Protein AF-0000000078796880 (afdb_homodimer)

Radius of gyration: 39.14 Å; Cα contacts (8 Å, |Δi|>4): 6071; chains: 2; bounding box: 104×127×89 Å

Sequence (2086 aa):
MKKALSIFLILIGFQVMAQDLYEASNPMKYRNIGPFRGGRSVAVSGVLGDPLTYYMGKTGGGVWKTSDAGQCWENISDGFFTTGSVGAIAVSESHPRIVFVGMGEHAPRGVMTSYGDGVYKSTDAGKTWRKMGLEKTQHISRIIIHPDNPDIVYVAAQGALHGPNEERGIYKSTDGGETWERVLFVNTLTGASELSMDMNFPDVLYAAMWEHQRLPWKVISGGDGSGLYKSTDGGETWQKLENGLPKEMGKMAIAVSRANSEKVYALIESDSDKGMGGLFVSENGGNSWSKVSGDNRLVQRAWYYIEVFPDPNAENTVYVLSAPALRSIDGGKTWEVLPYAHGDYHDMWINPKNSKNLVIADDGGAAISFDFAQNWSRQDNMPTAQMYRINTDNQFPYRIYGGQQDNTSLVINSLALGRGGITQEHWNYSAGGESAFLAFDPDNPRYVLGGSYLGTIEVLDSKSQASTNIMIAPIQYLGRDASDMRYRFNWNAPIIWSQHEPGTFYHAAQYVLRTRDMGNSWEVVSPDLSRDEKEKQGKGGGPYTNEAVGAENYGTIAYLIESPHEKGVLWAGSDDGLVHLTRDGGATWANVTPKGMPETLVNAIEVSPHDPATAYIATTRYKFNDYTPAIYKTKDYGRTWTNISKGIPYGAFTRVVREDNEVKGLLYAGTETGLYLSRNEGESWESFQLNMPITPITDLKIAHNDLVVATAGRSYWILDDLNVVREMKTKVDKPHVYNPDDAIIGHWYSAMNGSNPTGTDLFEGVNPANGVVIYYHLPDNMEEGLELSLEIKDAQGNVVRSFSSKANQEFISYDGGPSPEPVLSLRKGLNRFVWDMRYPTMPGIPTAFIEGSYRGHKVVPGTYTLHLKSSLGESEAKAKVLENPLFEISIEQYQVYHEFMQVMETELIQMHNMVNALMDYQNQLKAFLDRIQSDNSRKPLYEEGQKLLLAMQSWDEDMVQRKSKAYDDVENFPNKFTANYLFLINQTESQIPRVNQGSRKRFAELSQQWAVLKTEGNRLMNTAIPAYNRVLQEAGIGLLFVKMKKALSIFLILIGFQVMAQDLYEASNPMKYRNIGPFRGGRSVAVSGVLGDPLTYYMGKTGGGVWKTSDAGQCWENISDGFFTTGSVGAIAVSESHPRIVFVGMGEHAPRGVMTSYGDGVYKSTDAGKTWRKMGLEKTQHISRIIIHPDNPDIVYVAAQGALHGPNEERGIYKSTDGGETWERVLFVNTLTGASELSMDMNFPDVLYAAMWEHQRLPWKVISGGDGSGLYKSTDGGETWQKLENGLPKEMGKMAIAVSRANSEKVYALIESDSDKGMGGLFVSENGGNSWSKVSGDNRLVQRAWYYIEVFPDPNAENTVYVLSAPALRSIDGGKTWEVLPYAHGDYHDMWINPKNSKNLVIADDGGAAISFDFAQNWSRQDNMPTAQMYRINTDNQFPYRIYGGQQDNTSLVINSLALGRGGITQEHWNYSAGGESAFLAFDPDNPRYVLGGSYLGTIEVLDSKSQASTNIMIAPIQYLGRDASDMRYRFNWNAPIIWSQHEPGTFYHAAQYVLRTRDMGNSWEVVSPDLSRDEKEKQGKGGGPYTNEAVGAENYGTIAYLIESPHEKGVLWAGSDDGLVHLTRDGGATWANVTPKGMPETLVNAIEVSPHDPATAYIATTRYKFNDYTPAIYKTKDYGRTWTNISKGIPYGAFTRVVREDNEVKGLLYAGTETGLYLSRNEGESWESFQLNMPITPITDLKIAHNDLVVATAGRSYWILDDLNVVREMKTKVDKPHVYNPDDAIIGHWYSAMNGSNPTGTDLFEGVNPANGVVIYYHLPDNMEEGLELSLEIKDAQGNVVRSFSSKANQEFISYDGGPSPEPVLSLRKGLNRFVWDMRYPTMPGIPTAFIEGSYRGHKVVPGTYTLHLKSSLGESEAKAKVLENPLFEISIEQYQVYHEFMQVMETELIQMHNMVNALMDYQNQLKAFLDRIQSDNSRKPLYEEGQKLLLAMQSWDEDMVQRKSKAYDDVENFPNKFTANYLFLINQTESQIPRVNQGSRKRFAELSQQWAVLKTEGNRLMNTAIPAYNRVLQEAGIGLLFVK

Foldseek 3Di:
DVVVVVVVVVVVVVVVVVVVVVLQPDQFDWFFFFQLFFFFWQEKEDAFPQLQWMWTFFAQAAIWIGRGNQPFIDHLCFPPAQARGWAYKDAANQQRQKIKTAGWHLLDDLPRGFWGQGMWIGNGNRNHIDGLDLGQLRHWHYKDAQRNQRQWIKTWGAGAAQDFDFSAAIWIGNGNSNDIDHLDDQGRQKHWNEKEAQNVQRQKIKTWIWRWHAFLQATEFWDPSTFMWIGNGNSNDIDTFDAAADPTWGGKYKYAANQANQKIKMFTFGFVVVLRTAIWIGNGNRNHIHHQDSPCQQCQPPSRFHDKAAQNNASQWIWGAGQFIWIGNHNRNDIDTADDQQGAWNDKYAHNVARQWIWTTGRRIIWIGNGNRNDTHHSSFHRWWFWFEWDWADDVQIWIWTATASFATKIFGLFDFDEDGGYPVGMDGDWEHRLWDWEAHSHDRQWIWIYAAPQWIWTARNVVRDIDTQGQDPDDFAPHFQLPDPFQAARNWDKYDDPVDPQKIWTWTLFIWIDNPRRNHIDTQADRQFPSDVVSGGFRYDDRHTDTRRSSRASIFQDKDAQPPAPLWMWTWGQQQWIWITRHNRNDIDTLGAPPTHGWGFQDKEQQLVARQKIKTWTADVSNVFQDAWMWITNGNRNHIDTQQAAQDRNFHWAYKYADNPQPLWMWTWTQFAIWIDNHNRNYIDGPHNLPGGGGWNYWDQDPNKIWTGTRTRGIIIRRWCQCVNVPDPFDQAKEKTATDAAEQGGYDFQSQDFRRSSYDRGRTTRHHQATKIKMAGGPPDDPPWKKKKFKAAPVGHTQDMAIQDWDPPDDDAAQFADTDDHFDDDHTMTIHGDNQFGQFAGDAPPAHFDAGRTGAHAQFDKMKIWMDTPSGIYIYIYGYDYDPVFPDDSVQRVVLNVVLVVLNVLLNVLRVLLNQLVLLLVVLVVVLVVCVPPPVCVVLNVLSVVLSVLSVVLNVQRADRVHRDDCVPVVDPGHLSSVSNVLSRVCRDSNHGGDPVSVVVCVVSVVVVVVSVVSSCCSVPPSQVVSQVVCVVVVHHGRDDD/DVVVVVVVVVVVVVVVVVVVVVLQPDQFDWFFFFQLFFFFWQEKDDAFPQLQWMWTWFAQAAIWIGRGQQPFIDHLCFPPAQFRGWAYKDAANQQRQKIKTAGWHLLADLPRGFWGQGMWIGNGNRNHIDGLDLGQLRHWHYKDAQRNQRQWIKTWGAGAAQDFDFSAAIWIGNGNSNDIDHLDDQGRQKHWNEKEAQNVQRQKIKTWIWRWHAFLQATEFWDPSTFMWIGNGNSNDIDTFDAAADPTWGGKYKYAANQAQQKIKMFTFFAVVVLRTAIWIGNGNRNHIHHQDSPCQQCQPPSRFHDKAAQNNQRQWIWGAGQFIWIGNHNRNDIDTADDQQGAWNDKDAHNVARQWIWTTGRRIIWIGNGNRNDTHHSSFHRWWFWFEWDWADDVQIWIWTATPSFATKIFGLFDFDEDGGYPVGMDGDWEHRLWDWEAHSHDRQWIWIYAAPQWIWTARNVVRDIDTQGQDPDDFAPHFQLPDPFQAARNWDKYDDPVQPQKIWTWTLFIWIDNPRRNHIDTQADRQFPSDVVSGGFRYDDRHTDTRRSSRASIFQDKDAQPPAPLWMWTWGQQQWIWITRHNRNDIDTLGAPPGHGWGFQDKEQQLVARQKIKTWTADVSNVFQDAWMWITNGNRNHIDTQQPAQDRNFHWAYKYADNPQPLWMWTWTQFAIWIDNHNRNYIDGPHNLPGGGGWNYWDQDPNKIWTGTRTRGIIIRRWCQCVNVPDPFDQAKEKTATDAAEQGGYDFQQQDFRRSSYDRGRTTRHHQATKIKMAGGPPDDPPWKKKKFKAAPVGHTQDMAIQDWDPPDDDAAQFADGDDHFDDDHTMTIHGDNQFGQFAGDAPPAHFDAGRTGAHAQFDKMKIWMDTPSGIYIYIYGYDYDPVFPDDSVQRVVLCVVLVVLSVLLNVLRVLLNQLVLLLVVLVVVLVVCVPPPVCVVLSVLSVVLSVLSVVLNVQRADRVHRHDCVPVVDPGHLSSVSNVLSRVCRDSNHGGDPVSVVVCVVSVVVVVVSVVSSCCSVPPSQVVSQVVCVVVVHHGRDDD

InterPro domains:
  IPR015943 WD40/YVTN repeat-like-containing domain superfamily [G3DSA:2.130.10.10] (25-249)
  IPR015943 WD40/YVTN repeat-like-containing domain superfamily [G3DSA:2.130.10.10] (252-424)
  IPR015943 WD40/YVTN repeat-like-containing domain superfamily [G3DSA:2.130.10.10] (491-597)
  IPR015943 WD40/YVTN repeat-like-containing domain superfamily [G3DSA:2.130.10.10] (598-701)
  IPR031778 Sortilin, N-terminal [PF15902] (119-245)
  IPR036278 Sialidase superfamily [SSF50939] (25-132)
  IPR036278 Sialidase superfamily [SSF50939] (113-403)
  IPR052025 Xyloglucan-specific glycosyl hydrolase [PTHR43739] (39-242)

Secondary structure (DSSP, 8-state):
-HHHHHHHHHHHHHHHHHHHHHHHH-S---EEEE------EEEEEEETTEEEEEEEEETTTEEEEESSTTS--EE--TTT-S---EEEEEE-SS-TT-EEEEES-SS--SSS------EEEESSTTSS-EEEE-GGG--EEEEEE-SS-TT-EEEEE---SSS--S--EEEEESSTTSS-EEEE--BTTEEEEEEEE-TTSTT-EEEEEEEEEE-SS-EEE--TT-EEEEESSTTSS-EEE-TTS-SS--SEEEEE-SS-TT-EEEEE---TTTT--EEEEESSTTSS-EEEE--GGGTTTTTT--EEEE-TT-TT-EEEESSSEEEESSSSSS-EEPPPSSS---EEEE-TT-TT-EEEEETTEEEEESSTTSS---SSS----BB---EE-SSSS-EEEEEBTTS-EEEEESS--SSSSB-GGGEEE-SS-TT--EE--TT-TTEEEEE-GGG-EEEEETTTTEEEE--SS----TT--GGG-SS---TT--EEE-SSSTT-EEEESSSEEEESSTTSS-EE-S---S---GGGSS-SEEESS---SSTT--S-EEEEEE-SSSTT-EEEEETTS-EEEESSTTS--EE-PPTTPPS-EEEEEEE-SS-TT-EEEEEEEGGGTEEEEEEEEESSTTSS-EE--TTSPTT--EEEEEE-SSSTT-EEEEETTEEEEESSTTS--EE--TT--S--EEEEEEETTEEEEEEBSS-EEEE--HHHHHH--S--SS-EEPPPPPEE------GGGSSS--S--SSSBPPPPSSEEEEEEE-TTPPTT---EEEEE-TTS-EEEEEESS--TT----TTSPPPPPB----SEEEEEEE-SBPPPPP--TT----S--PPPBPPSEEEEEEEEETTEEEEEEEEEEPPTT----HHHHHHHHHHHHHHHHHHHHHHHHHHHHHHHHHHHHHHHHHHTT-GGGHHHHHHHHHHHHHHHHHHHHH--TT--STTHHHHS---HHHHHHHHHHHH--SS----HHHHHHHHHHHHHHHHHHHHHHHIIIIIHHHHHHHHHHTT-PPP---/-HHHHHHHHHHHHHHHHHHHHHHHH-S---EEEE------EEEEEEETTEEEEEEEEETTTEEEEESSTTS--EE--TTT-S---EEEEEE-SS-TT-EEEEES-SS--SSS------EEEESSTTSS-EEEE-GGG--EEEEEE-SS-TT-EEEEE---SSS--S--EEEEESSTTSS-EEEE---TTEEEEEEEE-TTSTT-EEEEEEEEEE-SS-EEE--TT-EEEEESSTTSS-EEE-TTS-SS--SEEEEE-SS-TT-EEEEE---TTTT--EEEEESSTTSS-EEEE--GGGTTTTTT--EEEE-TT-TT-EEEESSSEEEESSTTSS-EEPPPSSS---EEEE-TT-TT-EEEEETTEEEEESSTTSS---SSS----BB---EE-SSSS-EEEEEBTTS-EEEEESS--SSSSB-GGGEEE-SS-TT--EE--TT-TTEEEEE-GGG-EEEEETTTTEEEE--SS----TT--GGG-SS---TT--EEE-SSSTT-EEEESSSEEEESSTTSS-EE-S---S---GGGSS-SEEESS---SSTT--S-EEEEEE-SSSTT-EEEEETTS-EEEESSTTS--EE-PPTTPPS-EEEEEEE-SS-TT-EEEEEEEGGGTEEEEEEEEESSTTSS-EE--TTSPTT--EEEEEE-SSSTT-EEEEETTEEEEESSTTS--EE--TT--S--EEEEEEETTEEEEEEBSS-EEEE--HHHHHH--S--SS-EEPPPPPEE------GGGSSS--S--SSSBPPPPSSEEEEEEE-TTPPTT---EEEEE-TTS-EEEEEESS--TT----TTSPPPPPB----SEEEEEEE-SBPPPPP--TT----S--PPPBPPSEEEEEEEEETTEEEEEEEEEEPPTT----HHHHHHHHHHHHHHHHHHHHHHHHHHHHHHHHHHHHHHHHHHTT-GGGHHHHHHHHHHHHHHHHHHHHH--TT--STTHHHHS---HHHHHHHHHHHH--SS----HHHHHHHHHHHHHHHHHHHHHHHIIIIIHHHHHHHHHHTTPPPP---

Structure (mmCIF, N/CA/C/O backbone):
data_AF-0000000078796880-model_v1
#
loop_
_entity.id
_entity.type
_entity.pdbx_description
1 polymer 'Plant photosystem II stability/assembly factor-like protein'
#
loop_
_atom_site.group_PDB
_atom_site.id
_atom_site.type_symbol
_atom_site.label_atom_id
_atom_site.label_alt_id
_atom_site.label_comp_id
_atom_site.label_asym_id
_atom_site.label_entity_id
_atom_site.label_seq_id
_atom_site.pdbx_PDB_ins_code
_atom_site.Cartn_x
_atom_site.Cartn_y
_atom_site.Cartn_z
_atom_site.occupancy
_atom_site.B_iso_or_equiv
_atom_site.auth_seq_id
_atom_site.auth_comp_id
_atom_site.auth_asym_id
_atom_site.auth_atom_id
_atom_site.pdbx_PDB_model_num
ATOM 1 N N . MET A 1 1 ? -55.125 -8.773 -27.938 1 25.69 1 MET A N 1
ATOM 2 C CA . MET A 1 1 ? -54.406 -9.656 -27 1 25.69 1 MET A CA 1
ATOM 3 C C . MET A 1 1 ? -53 -9.18 -26.766 1 25.69 1 MET A C 1
ATOM 5 O O . MET A 1 1 ? -52.281 -9.758 -25.938 1 25.69 1 MET A O 1
ATOM 9 N N . LYS A 1 2 ? -52.438 -8.484 -27.781 1 35.91 2 LYS A N 1
ATOM 10 C CA . LYS A 1 2 ? -51.094 -7.883 -27.844 1 35.91 2 LYS A CA 1
ATOM 11 C C . LYS A 1 2 ? -50.938 -6.785 -26.797 1 35.91 2 LYS A C 1
ATOM 13 O O . LYS A 1 2 ? -49.844 -6.551 -26.312 1 35.91 2 LYS A O 1
ATOM 18 N N . LYS A 1 3 ? -52.062 -6.074 -26.734 1 40.22 3 LYS A N 1
ATOM 19 C CA . LYS A 1 3 ? -51.969 -4.934 -25.844 1 40.22 3 LYS A CA 1
ATOM 20 C C . LYS A 1 3 ? -51.812 -5.387 -24.391 1 40.22 3 LYS A C 1
ATOM 22 O O . LYS A 1 3 ? -51.219 -4.672 -23.578 1 40.22 3 LYS A O 1
ATOM 27 N N . ALA A 1 4 ? -52.5 -6.531 -24.172 1 41.84 4 ALA A N 1
ATOM 28 C CA . ALA A 1 4 ? -52.469 -6.934 -22.781 1 41.84 4 ALA A CA 1
ATOM 29 C C . ALA A 1 4 ? -51.094 -7.5 -22.391 1 41.84 4 ALA A C 1
ATOM 31 O O . ALA A 1 4 ? -50.656 -7.332 -21.25 1 41.84 4 ALA A O 1
ATOM 32 N N . LEU A 1 5 ? -50.469 -8.078 -23.438 1 43.34 5 LEU A N 1
ATOM 33 C CA . LEU A 1 5 ? -49.188 -8.68 -23.094 1 43.34 5 LEU A CA 1
ATOM 34 C C . LEU A 1 5 ? -48.156 -7.609 -22.859 1 43.34 5 LEU A C 1
ATOM 36 O O . LEU A 1 5 ? -47.281 -7.762 -21.984 1 43.34 5 LEU A O 1
ATOM 40 N N . SER A 1 6 ? -48.312 -6.48 -23.594 1 45.31 6 SER A N 1
ATOM 41 C CA . SER A 1 6 ? -47.312 -5.453 -23.422 1 45.31 6 SER A CA 1
ATOM 42 C C . SER A 1 6 ? -47.438 -4.777 -22.062 1 45.31 6 SER A C 1
ATOM 44 O O . SER A 1 6 ? -46.406 -4.383 -21.469 1 45.31 6 SER A O 1
ATOM 46 N N . ILE A 1 7 ? -48.719 -4.742 -21.625 1 45.91 7 ILE A N 1
ATOM 47 C CA . ILE A 1 7 ? -48.906 -4.078 -20.328 1 45.91 7 ILE A CA 1
ATOM 48 C C . ILE A 1 7 ? -48.344 -4.957 -19.219 1 45.91 7 ILE A C 1
ATOM 50 O O . ILE A 1 7 ? -47.75 -4.457 -18.266 1 45.91 7 ILE A O 1
ATOM 54 N N . PHE A 1 8 ? -48.438 -6.293 -19.438 1 42.72 8 PHE A N 1
ATOM 55 C CA . PHE A 1 8 ? -47.969 -7.172 -18.375 1 42.72 8 PHE A CA 1
ATOM 56 C C . PHE A 1 8 ? -46.438 -7.145 -18.297 1 42.72 8 PHE A C 1
ATOM 58 O O . PHE A 1 8 ? -45.844 -7.191 -17.219 1 42.72 8 PHE A O 1
ATOM 65 N N . LEU A 1 9 ? -45.75 -7.035 -19.438 1 42.09 9 LEU A N 1
ATOM 66 C CA . LEU A 1 9 ? -44.312 -6.984 -19.406 1 42.09 9 LEU A CA 1
ATOM 67 C C . LEU A 1 9 ? -43.812 -5.672 -18.812 1 42.09 9 LEU A C 1
ATOM 69 O O . LEU A 1 9 ? -42.781 -5.637 -18.156 1 42.09 9 LEU A O 1
ATOM 73 N N . ILE A 1 10 ? -44.594 -4.629 -18.984 1 43.53 10 ILE A N 1
ATOM 74 C CA . ILE A 1 10 ? -44.219 -3.354 -18.391 1 43.53 10 ILE A CA 1
ATOM 75 C C . ILE A 1 10 ? -44.344 -3.432 -16.875 1 43.53 10 ILE A C 1
ATOM 77 O O . ILE A 1 10 ? -43.531 -2.852 -16.141 1 43.53 10 ILE A O 1
ATOM 81 N N . LEU A 1 11 ? -45.281 -4.25 -16.422 1 41.12 11 LEU A N 1
ATOM 82 C CA . LEU A 1 11 ? -45.5 -4.32 -14.977 1 41.12 11 LEU A CA 1
ATOM 83 C C . LEU A 1 11 ? -44.406 -5.141 -14.312 1 41.12 11 LEU A C 1
ATOM 85 O O . LEU A 1 11 ? -44 -4.852 -13.18 1 41.12 11 LEU A O 1
ATOM 89 N N . ILE A 1 12 ? -43.875 -6.188 -14.969 1 41.53 12 ILE A N 1
ATOM 90 C CA . ILE A 1 12 ? -42.781 -6.953 -14.375 1 41.53 12 ILE A CA 1
ATOM 91 C C . ILE A 1 12 ? -41.5 -6.121 -14.375 1 41.53 12 ILE A C 1
ATOM 93 O O . ILE A 1 12 ? -40.688 -6.207 -13.445 1 41.53 12 ILE A O 1
ATOM 97 N N . GLY A 1 13 ? -41.281 -5.336 -15.367 1 39.19 13 GLY A N 1
ATOM 98 C CA . GLY A 1 13 ? -40.125 -4.457 -15.383 1 39.19 13 GLY A CA 1
ATOM 99 C C . GLY A 1 13 ? -40.094 -3.48 -14.227 1 39.19 13 GLY A C 1
ATOM 100 O O . GLY A 1 13 ? -39.031 -3.195 -13.672 1 39.19 13 GLY A O 1
ATOM 101 N N . PHE A 1 14 ? -41.25 -2.945 -13.93 1 41.09 14 PHE A N 1
ATOM 102 C CA . PHE A 1 14 ? -41.375 -1.998 -12.828 1 41.09 14 PHE A CA 1
ATOM 103 C C . PHE A 1 14 ? -41.125 -2.695 -11.492 1 41.09 14 PHE A C 1
ATOM 105 O O . PHE A 1 14 ? -40.656 -2.072 -10.531 1 41.09 14 PHE A O 1
ATOM 112 N N . GLN A 1 15 ? -41.406 -3.918 -11.367 1 38.03 15 GLN A N 1
ATOM 113 C CA . GLN A 1 15 ? -41.188 -4.594 -10.094 1 38.03 15 GLN A CA 1
ATOM 114 C C . GLN A 1 15 ? -39.719 -4.805 -9.836 1 38.03 15 GLN A C 1
ATOM 116 O O . GLN A 1 15 ? -39.25 -4.707 -8.695 1 38.03 15 GLN A O 1
ATOM 121 N N . VAL A 1 16 ? -38.969 -5.156 -10.828 1 42.47 16 VAL A N 1
ATOM 122 C CA . VAL A 1 16 ? -37.531 -5.359 -10.648 1 42.47 16 VAL A CA 1
ATOM 123 C C . VAL A 1 16 ? -36.844 -4.031 -10.312 1 42.47 16 VAL A C 1
ATOM 125 O O . VAL A 1 16 ? -36 -3.971 -9.422 1 42.47 16 VAL A O 1
ATOM 128 N N . MET A 1 17 ? -37.25 -2.977 -10.984 1 41.41 17 MET A N 1
ATOM 129 C CA . MET A 1 17 ? -36.688 -1.668 -10.656 1 41.41 17 MET A CA 1
ATOM 130 C C . MET A 1 17 ? -37.094 -1.245 -9.242 1 41.41 17 MET A C 1
ATOM 132 O O . MET A 1 17 ? -36.344 -0.549 -8.562 1 41.41 17 MET A O 1
ATOM 136 N N . ALA A 1 18 ? -38.312 -1.501 -8.867 1 39.09 18 ALA A N 1
ATOM 137 C CA . ALA A 1 18 ? -38.781 -1.118 -7.539 1 39.09 18 ALA A CA 1
ATOM 138 C C . ALA A 1 18 ? -38.031 -1.861 -6.445 1 39.09 18 ALA A C 1
ATOM 140 O O . ALA A 1 18 ? -37.719 -1.294 -5.391 1 39.09 18 ALA A O 1
ATOM 141 N N . GLN A 1 19 ? -37.781 -3.074 -6.617 1 43.72 19 GLN A N 1
ATOM 142 C CA . GLN A 1 19 ? -37 -3.838 -5.637 1 43.72 19 GLN A CA 1
ATOM 143 C C . GLN A 1 19 ? -35.594 -3.293 -5.496 1 43.72 19 GLN A C 1
ATOM 145 O O . GLN A 1 19 ? -35.062 -3.197 -4.387 1 43.72 19 GLN A O 1
ATOM 150 N N . ASP A 1 20 ? -34.969 -2.906 -6.613 1 47.41 20 ASP A N 1
ATOM 151 C CA . ASP A 1 20 ? -33.625 -2.377 -6.613 1 47.41 20 ASP A CA 1
ATOM 152 C C . ASP A 1 20 ? -33.562 -1.027 -5.902 1 47.41 20 ASP A C 1
ATOM 154 O O . ASP A 1 20 ? -32.625 -0.765 -5.145 1 47.41 20 ASP A O 1
ATOM 158 N N . LEU A 1 21 ? -34.594 -0.182 -6.223 1 41.44 21 LEU A N 1
ATOM 159 C CA . LEU A 1 21 ? -34.656 1.116 -5.562 1 41.44 21 LEU A CA 1
ATOM 160 C C . LEU A 1 21 ? -34.906 0.952 -4.066 1 41.44 21 LEU A C 1
ATOM 162 O O . LEU A 1 21 ? -34.344 1.696 -3.254 1 41.44 21 LEU A O 1
ATOM 166 N N . TYR A 1 22 ? -35.844 0.001 -3.686 1 46.03 22 TYR A N 1
ATOM 167 C CA . TYR A 1 22 ? -36.094 -0.254 -2.271 1 46.03 22 TYR A CA 1
ATOM 168 C C . TYR A 1 22 ? -34.812 -0.707 -1.56 1 46.03 22 TYR A C 1
ATOM 170 O O . TYR A 1 22 ? -34.531 -0.255 -0.45 1 46.03 22 TYR A O 1
ATOM 178 N N . GLU A 1 23 ? -34.094 -1.478 -2.289 1 57.62 23 GLU A N 1
ATOM 179 C CA . GLU A 1 23 ? -32.906 -2.002 -1.671 1 57.62 23 GLU A CA 1
ATOM 180 C C . GLU A 1 23 ? -31.828 -0.92 -1.541 1 57.62 23 GLU A C 1
ATOM 182 O O . GLU A 1 23 ? -31.141 -0.834 -0.52 1 57.62 23 GLU A O 1
ATOM 187 N N . ALA A 1 24 ? -31.891 -0.057 -2.496 1 57.84 24 ALA A N 1
ATOM 188 C CA . ALA A 1 24 ? -30.875 0.997 -2.441 1 57.84 24 ALA A CA 1
ATOM 189 C C . ALA A 1 24 ? -31.219 2.023 -1.364 1 57.84 24 ALA A C 1
ATOM 191 O O . ALA A 1 24 ? -30.312 2.625 -0.771 1 57.84 24 ALA A O 1
ATOM 192 N N . SER A 1 25 ? -32.438 2.166 -1.078 1 70.5 25 SER A N 1
ATOM 193 C CA . SER A 1 25 ? -32.844 3.164 -0.094 1 70.5 25 SER A CA 1
ATOM 194 C C . SER A 1 25 ? -32.812 2.596 1.32 1 70.5 25 SER A C 1
ATOM 196 O O . SER A 1 25 ? -32.906 3.34 2.297 1 70.5 25 SER A O 1
ATOM 198 N N . ASN A 1 26 ? -32.531 1.307 1.331 1 85.88 26 ASN A N 1
ATOM 199 C CA . ASN A 1 26 ? -32.375 0.678 2.639 1 85.88 26 ASN A CA 1
ATOM 200 C C . ASN A 1 26 ? -31.109 1.133 3.342 1 85.88 26 ASN A C 1
ATOM 202 O O . ASN A 1 26 ? -30.016 1.048 2.775 1 85.88 26 ASN A O 1
ATOM 206 N N . PRO A 1 27 ? -31.266 1.661 4.508 1 93.88 27 PRO A N 1
ATOM 207 C CA . PRO A 1 27 ? -30.078 2.193 5.18 1 93.88 27 PRO A CA 1
ATOM 208 C C . PRO A 1 27 ? -29.156 1.094 5.691 1 93.88 27 PRO A C 1
ATOM 210 O O . PRO A 1 27 ? -28.031 1.376 6.102 1 93.88 27 PRO A O 1
ATOM 213 N N . MET A 1 28 ? -29.594 -0.136 5.727 1 94.69 28 MET A N 1
ATOM 214 C CA . MET A 1 28 ? -28.734 -1.27 6.047 1 94.69 28 MET A CA 1
ATOM 215 C C . MET A 1 28 ? -27.766 -1.562 4.898 1 94.69 28 MET A C 1
ATOM 217 O O . MET A 1 28 ? -28.203 -1.8 3.77 1 94.69 28 MET A O 1
ATOM 221 N N . LYS A 1 29 ? -26.484 -1.42 5.219 1 96.5 29 LYS A N 1
ATOM 222 C CA . LYS A 1 29 ? -25.5 -1.571 4.164 1 96.5 29 LYS A CA 1
ATOM 223 C C . LYS A 1 29 ? -24.422 -2.592 4.555 1 96.5 29 LYS A C 1
ATOM 225 O O . LYS A 1 29 ? -24 -2.643 5.711 1 96.5 29 LYS A O 1
ATOM 230 N N . TYR A 1 30 ? -24.078 -3.434 3.559 1 97.81 30 TYR A N 1
ATOM 231 C CA . TYR A 1 30 ? -22.797 -4.121 3.646 1 97.81 30 TYR A CA 1
ATOM 232 C C . TYR A 1 30 ? -21.641 -3.145 3.449 1 97.81 30 TYR A C 1
ATOM 234 O O . TYR A 1 30 ? -21.766 -2.156 2.725 1 97.81 30 TYR A O 1
ATOM 242 N N . ARG A 1 31 ? -20.516 -3.35 4.078 1 97.94 31 ARG A N 1
ATOM 243 C CA . ARG A 1 31 ? -19.312 -2.594 3.762 1 97.94 31 ARG A CA 1
ATOM 244 C C . ARG A 1 31 ? -18.25 -3.492 3.129 1 97.94 31 ARG A C 1
ATOM 246 O O . ARG A 1 31 ? -18.062 -4.629 3.559 1 97.94 31 ARG A O 1
ATOM 253 N N . ASN A 1 32 ? -17.578 -2.99 2.088 1 98.5 32 ASN A N 1
ATOM 254 C CA . ASN A 1 32 ? -16.438 -3.672 1.481 1 98.5 32 ASN A CA 1
ATOM 255 C C . ASN A 1 32 ? -15.164 -3.455 2.287 1 98.5 32 ASN A C 1
ATOM 257 O O . ASN A 1 32 ? -14.75 -2.316 2.502 1 98.5 32 ASN A O 1
ATOM 261 N N . ILE A 1 33 ? -14.555 -4.504 2.723 1 98.25 33 ILE A N 1
ATOM 262 C CA . ILE A 1 33 ? -13.383 -4.312 3.566 1 98.25 33 ILE A CA 1
ATOM 263 C C . ILE A 1 33 ? -12.117 -4.621 2.768 1 98.25 33 ILE A C 1
ATOM 265 O O . ILE A 1 33 ? -11 -4.441 3.264 1 98.25 33 ILE A O 1
ATOM 269 N N . GLY A 1 34 ? -12.211 -5.066 1.484 1 97.75 34 GLY A N 1
ATOM 270 C CA . GLY A 1 34 ? -11.078 -5.492 0.67 1 97.75 34 GLY A CA 1
ATOM 271 C C . GLY A 1 34 ? -10.789 -6.977 0.786 1 97.75 34 GLY A C 1
ATOM 272 O O . GLY A 1 34 ? -11.648 -7.758 1.187 1 97.75 34 GLY A O 1
ATOM 273 N N . PRO A 1 35 ? -9.539 -7.379 0.557 1 97.5 35 PRO A N 1
ATOM 274 C CA . PRO A 1 35 ? -8.398 -6.508 0.249 1 97.5 35 PRO A CA 1
ATOM 275 C C . PRO A 1 35 ? -8.539 -5.812 -1.104 1 97.5 35 PRO A C 1
ATOM 277 O O . PRO A 1 35 ? -9.289 -6.273 -1.966 1 97.5 35 PRO A O 1
ATOM 280 N N . PHE A 1 36 ? -7.883 -4.715 -1.306 1 96.56 36 PHE A N 1
ATOM 281 C CA . PHE A 1 36 ? -7.762 -4.047 -2.596 1 96.56 36 PHE A CA 1
ATOM 282 C C . PHE A 1 36 ? -6.59 -4.613 -3.393 1 96.56 36 PHE A C 1
ATOM 284 O O . PHE A 1 36 ? -5.668 -3.881 -3.756 1 96.56 36 PHE A O 1
ATOM 291 N N . ARG A 1 37 ? -6.633 -5.852 -3.619 1 95.69 37 ARG A N 1
ATOM 292 C CA . ARG A 1 37 ? -5.762 -6.68 -4.445 1 95.69 37 ARG A CA 1
ATOM 293 C C . ARG A 1 37 ? -6.531 -7.305 -5.602 1 95.69 37 ARG A C 1
ATOM 295 O O . ARG A 1 37 ? -7.562 -7.945 -5.395 1 95.69 37 ARG A O 1
ATOM 302 N N . GLY A 1 38 ? -6 -7.152 -6.758 1 95.88 38 GLY A N 1
ATOM 303 C CA . GLY A 1 38 ? -6.754 -7.516 -7.949 1 95.88 38 GLY A CA 1
ATOM 304 C C . GLY A 1 38 ? -6.926 -9.016 -8.109 1 95.88 38 GLY A C 1
ATOM 305 O O . GLY A 1 38 ? -6.059 -9.789 -7.707 1 95.88 38 GLY A O 1
ATOM 306 N N . GLY A 1 39 ? -8.07 -9.398 -8.672 1 96.56 39 GLY A N 1
ATOM 307 C CA . GLY A 1 39 ? -8.352 -10.75 -9.117 1 96.56 39 GLY A CA 1
ATOM 308 C C . GLY A 1 39 ? -8.391 -10.891 -10.625 1 96.56 39 GLY A C 1
ATOM 309 O O . GLY A 1 39 ? -8.062 -9.953 -11.352 1 96.56 39 GLY A O 1
ATOM 310 N N . ARG A 1 40 ? -8.812 -11.945 -11.117 1 96.88 40 ARG A N 1
ATOM 311 C CA . ARG A 1 40 ? -8.703 -12.398 -12.508 1 96.88 40 ARG A CA 1
ATOM 312 C C . ARG A 1 40 ? -9.523 -11.508 -13.438 1 96.88 40 ARG A C 1
ATOM 314 O O . ARG A 1 40 ? -10.664 -11.164 -13.133 1 96.88 40 ARG A O 1
ATOM 321 N N . SER A 1 41 ? -8.891 -11.055 -14.492 1 97.25 41 SER A N 1
ATOM 322 C CA . SER A 1 41 ? -9.508 -10.391 -15.633 1 97.25 41 SER A CA 1
ATOM 323 C C . SER A 1 41 ? -9.195 -11.125 -16.938 1 97.25 41 SER A C 1
ATOM 325 O O . SER A 1 41 ? -8.078 -11.617 -17.125 1 97.25 41 SER A O 1
ATOM 327 N N . VAL A 1 42 ? -10.195 -11.164 -17.875 1 97.44 42 VAL A N 1
ATOM 328 C CA . VAL A 1 42 ? -9.914 -11.859 -19.125 1 97.44 42 VAL A CA 1
ATOM 329 C C . VAL A 1 42 ? -10.273 -10.953 -20.312 1 97.44 42 VAL A C 1
ATOM 331 O O . VAL A 1 42 ? -10.359 -11.414 -21.453 1 97.44 42 VAL A O 1
ATOM 334 N N . ALA A 1 43 ? -10.562 -9.672 -20.031 1 98.25 43 ALA A N 1
ATOM 335 C CA . ALA A 1 43 ? -10.93 -8.75 -21.109 1 98.25 43 ALA A CA 1
ATOM 336 C C . ALA A 1 43 ? -10.414 -7.34 -20.812 1 98.25 43 ALA A C 1
ATOM 338 O O . ALA A 1 43 ? -10.586 -6.832 -19.703 1 98.25 43 ALA A O 1
ATOM 339 N N . VAL A 1 44 ? -9.812 -6.754 -21.766 1 98.56 44 VAL A N 1
ATOM 340 C CA . VAL A 1 44 ? -9.352 -5.375 -21.641 1 98.56 44 VAL A CA 1
ATOM 341 C C . VAL A 1 44 ? -9.469 -4.656 -22.969 1 98.56 44 VAL A C 1
ATOM 343 O O . VAL A 1 44 ? -9.492 -5.293 -24.031 1 98.56 44 VAL A O 1
ATOM 346 N N . SER A 1 45 ? -9.562 -3.361 -22.938 1 98.75 45 SER A N 1
ATOM 347 C CA . SER A 1 45 ? -9.484 -2.52 -24.125 1 98.75 45 SER A CA 1
ATOM 348 C C . SER A 1 45 ? -9.016 -1.11 -23.766 1 98.75 45 SER A C 1
ATOM 350 O O . SER A 1 45 ? -9.375 -0.577 -22.719 1 98.75 45 SER A O 1
ATOM 352 N N . GLY A 1 46 ? -8.211 -0.583 -24.656 1 98.19 46 GLY A N 1
ATOM 353 C CA . GLY A 1 46 ? -7.973 0.852 -24.641 1 98.19 46 GLY A CA 1
ATOM 354 C C . GLY A 1 46 ? -8.906 1.625 -25.547 1 98.19 46 GLY A C 1
ATOM 355 O O . GLY A 1 46 ? -9.875 1.064 -26.078 1 98.19 46 GLY A O 1
ATOM 356 N N . VAL A 1 47 ? -8.734 2.879 -25.578 1 98.06 47 VAL A N 1
ATOM 357 C CA . VAL A 1 47 ? -9.523 3.768 -26.438 1 98.06 47 VAL A CA 1
ATOM 358 C C . VAL A 1 47 ? -8.609 4.488 -27.422 1 98.06 47 VAL A C 1
ATOM 360 O O . VAL A 1 47 ? -7.711 5.23 -27.016 1 98.06 47 VAL A O 1
ATOM 363 N N . LEU A 1 48 ? -8.82 4.234 -28.734 1 96.12 48 LEU A N 1
ATOM 364 C CA . LEU A 1 48 ? -8 4.902 -29.75 1 96.12 48 LEU A CA 1
ATOM 365 C C . LEU A 1 48 ? -8.109 6.418 -29.625 1 96.12 48 LEU A C 1
ATOM 367 O O . LEU A 1 48 ? -9.219 6.961 -29.531 1 96.12 48 LEU A O 1
ATOM 371 N N . GLY A 1 49 ? -6.957 7.086 -29.562 1 92.25 49 GLY A N 1
ATOM 372 C CA . GLY A 1 49 ? -6.91 8.539 -29.469 1 92.25 49 GLY A CA 1
ATOM 373 C C . GLY A 1 49 ? -6.973 9.055 -28.047 1 92.25 49 GLY A C 1
ATOM 374 O O . GLY A 1 49 ? -6.863 10.266 -27.812 1 92.25 49 GLY A O 1
ATOM 375 N N . ASP A 1 50 ? -7.133 8.188 -27.078 1 93.25 50 ASP A N 1
ATOM 376 C CA . ASP A 1 50 ? -7.203 8.586 -25.688 1 93.25 50 ASP A CA 1
ATOM 377 C C . ASP A 1 50 ? -6.332 7.676 -24.812 1 93.25 50 ASP A C 1
ATOM 379 O O . ASP A 1 50 ? -6.816 6.688 -24.266 1 93.25 50 ASP A O 1
ATOM 383 N N . PRO A 1 51 ? -5.074 8.016 -24.547 1 92.31 51 PRO A N 1
ATOM 384 C CA . PRO A 1 51 ? -4.156 7.137 -23.812 1 92.31 51 PRO A CA 1
ATOM 385 C C . PRO A 1 51 ? -4.441 7.094 -22.312 1 92.31 51 PRO A C 1
ATOM 387 O O . PRO A 1 51 ? -3.76 6.387 -21.562 1 92.31 51 PRO A O 1
ATOM 390 N N . LEU A 1 52 ? -5.5 7.785 -21.797 1 92.06 52 LEU A N 1
ATOM 391 C CA . LEU A 1 52 ? -5.809 7.805 -20.375 1 92.06 52 LEU A CA 1
ATOM 392 C C . LEU A 1 52 ? -6.949 6.852 -20.047 1 92.06 52 LEU A C 1
ATOM 394 O O . LEU A 1 52 ? -7.164 6.504 -18.875 1 92.06 52 LEU A O 1
ATOM 398 N N . THR A 1 53 ? -7.68 6.445 -21.031 1 96.44 53 THR A N 1
ATOM 399 C CA . THR A 1 53 ? -8.914 5.711 -20.766 1 96.44 53 THR A CA 1
ATOM 400 C C . THR A 1 53 ? -8.758 4.242 -21.141 1 96.44 53 THR A C 1
ATOM 402 O O . THR A 1 53 ? -8.312 3.922 -22.25 1 96.44 53 THR A O 1
ATOM 405 N N . TYR A 1 54 ? -9.133 3.289 -20.219 1 98.25 54 TYR A N 1
ATOM 406 C CA . TYR A 1 54 ? -9.094 1.846 -20.422 1 98.25 54 TYR A CA 1
ATOM 407 C C . TYR A 1 54 ? -10.273 1.163 -19.75 1 98.25 54 TYR A C 1
ATOM 409 O O . TYR A 1 54 ? -10.883 1.727 -18.828 1 98.25 54 TYR A O 1
ATOM 417 N N . TYR A 1 55 ? -10.641 0.01 -20.281 1 98.81 55 TYR A N 1
ATOM 418 C CA . TYR A 1 55 ? -11.688 -0.837 -19.703 1 98.81 55 TYR A CA 1
ATOM 419 C C . TYR A 1 55 ? -11.125 -2.201 -19.312 1 98.81 55 TYR A C 1
ATOM 421 O O . TYR A 1 55 ? -10.266 -2.748 -20.016 1 98.81 55 TYR A O 1
ATOM 429 N N . MET A 1 56 ? -11.602 -2.748 -18.266 1 98.38 56 MET A N 1
ATOM 430 C CA . MET A 1 56 ? -11.25 -4.074 -17.766 1 98.38 56 MET A CA 1
ATOM 431 C C . MET A 1 56 ? -12.5 -4.879 -17.422 1 98.38 56 MET A C 1
ATOM 433 O O . MET A 1 56 ? -13.438 -4.355 -16.828 1 98.38 56 MET A O 1
ATOM 437 N N . GLY A 1 57 ? -12.609 -6.055 -17.938 1 98.38 57 GLY A N 1
ATOM 438 C CA . GLY A 1 57 ? -13.664 -6.98 -17.562 1 98.38 57 GLY A CA 1
ATOM 439 C C . GLY A 1 57 ? -13.211 -8.031 -16.562 1 98.38 57 GLY A C 1
ATOM 440 O O . GLY A 1 57 ? -12.344 -8.852 -16.859 1 98.38 57 GLY A O 1
ATOM 441 N N . LYS A 1 58 ? -13.812 -8.047 -15.375 1 97.38 58 LYS A N 1
ATOM 442 C CA . LYS A 1 58 ? -13.453 -8.969 -14.305 1 97.38 58 LYS A CA 1
ATOM 443 C C . LYS A 1 58 ? -14.328 -10.219 -14.328 1 97.38 58 LYS A C 1
ATOM 445 O O . LYS A 1 58 ? -15.5 -10.148 -14.711 1 97.38 58 LYS A O 1
ATOM 450 N N . THR A 1 59 ? -13.758 -11.32 -13.906 1 96.12 59 THR A N 1
ATOM 451 C CA . THR A 1 59 ? -14.547 -12.523 -13.68 1 96.12 59 THR A CA 1
ATOM 452 C C . THR A 1 59 ? -15.258 -12.469 -12.328 1 96.12 59 THR A C 1
ATOM 454 O O . THR A 1 59 ? -14.617 -12.586 -11.281 1 96.12 59 THR A O 1
ATOM 457 N N . GLY A 1 60 ? -16.453 -12.297 -12.383 1 95 60 GLY A N 1
ATOM 458 C CA . GLY A 1 60 ? -17.266 -12.18 -11.18 1 95 60 GLY A CA 1
ATOM 459 C C . GLY A 1 60 ? -17.312 -10.766 -10.625 1 95 60 GLY A C 1
ATOM 460 O O . GLY A 1 60 ? -17.938 -10.516 -9.602 1 95 60 GLY A O 1
ATOM 461 N N . GLY A 1 61 ? -16.719 -9.789 -11.398 1 95.94 61 GLY A N 1
ATOM 462 C CA . GLY A 1 61 ? -16.578 -8.469 -10.797 1 95.94 61 GLY A CA 1
ATOM 463 C C . GLY A 1 61 ? -17.141 -7.355 -11.656 1 95.94 61 GLY A C 1
ATOM 464 O O . GLY A 1 61 ? -17.172 -6.199 -11.242 1 95.94 61 GLY A O 1
ATOM 465 N N . GLY A 1 62 ? -17.531 -7.652 -12.844 1 97.75 62 GLY A N 1
ATOM 466 C CA . GLY A 1 62 ? -18.125 -6.645 -13.711 1 97.75 62 GLY A CA 1
ATOM 467 C C . GLY A 1 62 ? -17.078 -5.871 -14.508 1 97.75 62 GLY A C 1
ATOM 468 O O . GLY A 1 62 ? -15.977 -6.359 -14.727 1 97.75 62 GLY A O 1
ATOM 469 N N . VAL A 1 63 ? -17.516 -4.691 -15.031 1 98.69 63 VAL A N 1
ATOM 470 C CA . VAL A 1 63 ? -16.672 -3.877 -15.891 1 98.69 63 VAL A CA 1
ATOM 471 C C . VAL A 1 63 ? -16.141 -2.68 -15.102 1 98.69 63 VAL A C 1
ATOM 473 O O . VAL A 1 63 ? -16.891 -2.014 -14.391 1 98.69 63 VAL A O 1
ATOM 476 N N . TRP A 1 64 ? -14.898 -2.441 -15.211 1 98.56 64 TRP A N 1
ATOM 477 C CA . TRP A 1 64 ? -14.234 -1.31 -14.57 1 98.56 64 TRP A CA 1
ATOM 478 C C . TRP A 1 64 ? -13.602 -0.388 -15.609 1 98.56 64 TRP A C 1
ATOM 480 O O . TRP A 1 64 ? -13.125 -0.85 -16.641 1 98.56 64 TRP A O 1
ATOM 490 N N . LYS A 1 65 ? -13.594 0.894 -15.297 1 98.38 65 LYS A N 1
ATOM 491 C CA . LYS A 1 65 ? -13.07 1.912 -16.203 1 98.38 65 LYS A CA 1
ATOM 492 C C . LYS A 1 65 ? -12.078 2.822 -15.484 1 98.38 65 LYS A C 1
ATOM 494 O O . LYS A 1 65 ? -12.258 3.146 -14.312 1 98.38 65 LYS A O 1
ATOM 499 N N . THR A 1 66 ? -10.984 3.113 -16.094 1 96.56 66 THR A N 1
ATOM 500 C CA . THR A 1 66 ? -10.102 4.191 -15.656 1 96.56 66 THR A CA 1
ATOM 501 C C . THR A 1 66 ? -10.016 5.285 -16.719 1 96.56 66 THR A C 1
ATOM 503 O O . THR A 1 66 ? -10.109 5.004 -17.906 1 96.56 66 THR A O 1
ATOM 506 N N . SER A 1 67 ? -9.984 6.523 -16.297 1 93.56 67 SER A N 1
ATOM 507 C CA . SER A 1 67 ? -9.797 7.676 -17.172 1 93.56 67 SER A CA 1
ATOM 508 C C . SER A 1 67 ? -8.531 8.445 -16.812 1 93.56 67 SER A C 1
ATOM 510 O O . SER A 1 67 ? -8.406 9.625 -17.156 1 93.56 67 SER A O 1
ATOM 512 N N . ASP A 1 68 ? -7.652 7.816 -16.047 1 91.81 68 ASP A N 1
ATOM 513 C CA . ASP A 1 68 ? -6.402 8.438 -15.617 1 91.81 68 ASP A CA 1
ATOM 514 C C . ASP A 1 68 ? -5.246 7.445 -15.672 1 91.81 68 ASP A C 1
ATOM 516 O O . ASP A 1 68 ? -4.383 7.441 -14.789 1 91.81 68 ASP A O 1
ATOM 520 N N . ALA A 1 69 ? -5.301 6.547 -16.625 1 92.12 69 ALA A N 1
ATOM 521 C CA . ALA A 1 69 ? -4.223 5.621 -16.953 1 92.12 69 ALA A CA 1
ATOM 522 C C . ALA A 1 69 ? -3.939 4.664 -15.805 1 92.12 69 ALA A C 1
ATOM 524 O O . ALA A 1 69 ? -2.781 4.355 -15.516 1 92.12 69 ALA A O 1
ATOM 525 N N . GLY A 1 70 ? -4.938 4.223 -15.109 1 92.81 70 GLY A N 1
ATOM 526 C CA . GLY A 1 70 ? -4.824 3.141 -14.148 1 92.81 70 GLY A CA 1
ATOM 527 C C . GLY A 1 70 ? -4.66 3.629 -12.719 1 92.81 70 GLY A C 1
ATOM 528 O O . GLY A 1 70 ? -4.57 2.826 -11.789 1 92.81 70 GLY A O 1
ATOM 529 N N . GLN A 1 71 ? -4.719 4.969 -12.422 1 89.5 71 GLN A N 1
ATOM 530 C CA . GLN A 1 71 ? -4.598 5.5 -11.07 1 89.5 71 GLN A CA 1
ATOM 531 C C . GLN A 1 71 ? -5.844 5.188 -10.242 1 89.5 71 GLN A C 1
ATOM 533 O O . GLN A 1 71 ? -5.758 4.992 -9.023 1 89.5 71 GLN A O 1
ATOM 538 N N . CYS A 1 72 ? -6.906 5.195 -10.906 1 92.12 72 CYS A N 1
ATOM 539 C CA . CYS A 1 72 ? -8.188 4.879 -10.281 1 92.12 72 CYS A CA 1
ATOM 540 C C . CYS A 1 72 ? -9.07 4.066 -11.227 1 92.12 72 CYS A C 1
ATOM 542 O O . CYS A 1 72 ? -9.25 4.438 -12.391 1 92.12 72 CYS A O 1
ATOM 544 N N . TRP A 1 73 ? -9.555 2.951 -10.742 1 96.19 73 TRP A N 1
ATOM 545 C CA . TRP A 1 73 ? -10.531 2.139 -11.461 1 96.19 73 TRP A CA 1
ATOM 546 C C . TRP A 1 73 ? -11.914 2.268 -10.828 1 96.19 73 TRP A C 1
ATOM 548 O O . TRP A 1 73 ? -12.062 2.143 -9.617 1 96.19 73 TRP A O 1
ATOM 558 N N . GLU A 1 74 ? -12.891 2.521 -11.617 1 95.69 74 GLU A N 1
ATOM 559 C CA . GLU A 1 74 ? -14.273 2.621 -11.164 1 95.69 74 GLU A CA 1
ATOM 560 C C . GLU A 1 74 ? -15.156 1.593 -11.859 1 95.69 74 GLU A C 1
ATOM 562 O O . GLU A 1 74 ? -15.031 1.372 -13.062 1 95.69 74 GLU A O 1
ATOM 567 N N . ASN A 1 75 ? -15.984 0.975 -11.047 1 97.81 75 ASN A N 1
ATOM 568 C CA . ASN A 1 75 ? -16.938 0.061 -11.672 1 97.81 75 ASN A CA 1
ATOM 569 C C . ASN A 1 75 ? -18.031 0.816 -12.422 1 97.81 75 ASN A C 1
ATOM 571 O O . ASN A 1 75 ? -18.562 1.809 -11.922 1 97.81 75 ASN A O 1
ATOM 575 N N . ILE A 1 76 ? -18.422 0.316 -13.578 1 98.06 76 ILE A N 1
ATOM 576 C CA . ILE A 1 76 ? -19.422 1.037 -14.367 1 98.06 76 ILE A CA 1
ATOM 577 C C . ILE A 1 76 ? -20.547 0.087 -14.773 1 98.06 76 ILE A C 1
ATOM 579 O O . ILE A 1 76 ? -21.359 0.419 -15.633 1 98.06 76 ILE A O 1
ATOM 583 N N . SER A 1 77 ? -20.562 -1.12 -14.242 1 98.06 77 SER A N 1
ATOM 584 C CA . SER A 1 77 ? -21.594 -2.082 -14.633 1 98.06 77 SER A CA 1
ATOM 585 C C . SER A 1 77 ? -22.641 -2.256 -13.531 1 98.06 77 SER A C 1
ATOM 587 O O . SER A 1 77 ? -23.734 -2.77 -13.781 1 98.06 77 SER A O 1
ATOM 589 N N . ASP A 1 78 ? -22.297 -1.971 -12.297 1 96.5 78 ASP A N 1
ATOM 590 C CA . ASP A 1 78 ? -23.234 -2.135 -11.195 1 96.5 78 ASP A CA 1
ATOM 591 C C . ASP A 1 78 ? -24.547 -1.399 -11.469 1 96.5 78 ASP A C 1
ATOM 593 O O . ASP A 1 78 ? -24.531 -0.26 -11.938 1 96.5 78 ASP A O 1
ATOM 597 N N . GLY A 1 79 ? -25.609 -2.006 -11.164 1 94.25 79 GLY A N 1
ATOM 598 C CA . GLY A 1 79 ? -26.922 -1.412 -11.383 1 94.25 79 GLY A CA 1
ATOM 599 C C . GLY A 1 79 ? -27.484 -1.717 -12.75 1 94.25 79 GLY A C 1
ATOM 600 O O . GLY A 1 79 ? -28.688 -1.538 -12.984 1 94.25 79 GLY A O 1
ATOM 601 N N . PHE A 1 80 ? -26.641 -2.242 -13.672 1 97.06 80 PHE A N 1
ATOM 602 C CA . PHE A 1 80 ? -27.094 -2.5 -15.039 1 97.06 80 PHE A CA 1
ATOM 603 C C . PHE A 1 80 ? -27.047 -3.99 -15.352 1 97.06 80 PHE A C 1
ATOM 605 O O . PHE A 1 80 ? -27.969 -4.535 -15.953 1 97.06 80 PHE A O 1
ATOM 612 N N . PHE A 1 81 ? -26.031 -4.656 -14.969 1 97.31 81 PHE A N 1
ATOM 613 C CA . PHE A 1 81 ? -25.781 -6.043 -15.352 1 97.31 81 PHE A CA 1
ATOM 614 C C . PHE A 1 81 ? -26.484 -6.996 -14.391 1 97.31 81 PHE A C 1
ATOM 616 O O . PHE A 1 81 ? -26.672 -6.672 -13.219 1 97.31 81 PHE A O 1
ATOM 623 N N . THR A 1 82 ? -26.75 -8.164 -14.844 1 95.62 82 THR A N 1
ATOM 624 C CA . THR A 1 82 ? -27.438 -9.148 -14.016 1 95.62 82 THR A CA 1
ATOM 625 C C . THR A 1 82 ? -26.547 -10.359 -13.758 1 95.62 82 THR A C 1
ATOM 627 O O . THR A 1 82 ? -26.969 -11.32 -13.109 1 95.62 82 THR A O 1
ATOM 630 N N . THR A 1 83 ? -25.375 -10.328 -14.336 1 95.44 83 THR A N 1
ATOM 631 C CA . THR A 1 83 ? -24.312 -11.289 -14.016 1 95.44 83 THR A CA 1
ATOM 632 C C . THR A 1 83 ? -22.984 -10.57 -13.828 1 95.44 83 THR A C 1
ATOM 634 O O . THR A 1 83 ? -22.844 -9.406 -14.188 1 95.44 83 THR A O 1
ATOM 637 N N . GLY A 1 84 ? -22.094 -11.297 -13.266 1 92.69 84 GLY A N 1
ATOM 638 C CA . GLY A 1 84 ? -20.891 -10.578 -12.844 1 92.69 84 GLY A CA 1
ATOM 639 C C . GLY A 1 84 ? -19.688 -10.883 -13.695 1 92.69 84 GLY A C 1
ATOM 640 O O . GLY A 1 84 ? -18.703 -10.141 -13.672 1 92.69 84 GLY A O 1
ATOM 641 N N . SER A 1 85 ? -19.656 -11.93 -14.516 1 96.38 85 SER A N 1
ATOM 642 C CA . SER A 1 85 ? -18.438 -12.344 -15.227 1 96.38 85 SER A CA 1
ATOM 643 C C . SER A 1 85 ? -18.438 -11.82 -16.656 1 96.38 85 SER A C 1
ATOM 645 O O . SER A 1 85 ? -19.375 -12.047 -17.422 1 96.38 85 SER A O 1
ATOM 647 N N . VAL A 1 86 ? -17.344 -11.141 -16.969 1 97.81 86 VAL A N 1
ATOM 648 C CA . VAL A 1 86 ? -17.172 -10.531 -18.281 1 97.81 86 VAL A CA 1
ATOM 649 C C . VAL A 1 86 ? -16.203 -11.359 -19.109 1 97.81 86 VAL A C 1
ATOM 651 O O . VAL A 1 86 ? -15.18 -11.82 -18.609 1 97.81 86 VAL A O 1
ATOM 654 N N . GLY A 1 87 ? -16.594 -11.555 -20.422 1 97.88 87 GLY A N 1
ATOM 655 C CA . GLY A 1 87 ? -15.742 -12.367 -21.266 1 97.88 87 GLY A CA 1
ATOM 656 C C . GLY A 1 87 ? -15.055 -11.57 -22.359 1 97.88 87 GLY A C 1
ATOM 657 O O . GLY A 1 87 ? -14.008 -11.977 -22.859 1 97.88 87 GLY A O 1
ATOM 658 N N . ALA A 1 88 ? -15.648 -10.422 -22.734 1 98.56 88 ALA A N 1
ATOM 659 C CA . ALA A 1 88 ? -15.102 -9.633 -23.828 1 98.56 88 ALA A CA 1
ATOM 660 C C . ALA A 1 88 ? -15.492 -8.164 -23.703 1 98.56 88 ALA A C 1
ATOM 662 O O . ALA A 1 88 ? -16.562 -7.852 -23.188 1 98.56 88 ALA A O 1
ATOM 663 N N . ILE A 1 89 ? -14.641 -7.309 -24.141 1 98.75 89 ILE A N 1
ATOM 664 C CA . ILE A 1 89 ? -14.922 -5.879 -24.234 1 98.75 89 ILE A CA 1
ATOM 665 C C . ILE A 1 89 ? -14.398 -5.34 -25.562 1 98.75 89 ILE A C 1
ATOM 667 O O . ILE A 1 89 ? -13.281 -5.664 -25.984 1 98.75 89 ILE A O 1
ATOM 671 N N . ALA A 1 90 ? -15.18 -4.539 -26.25 1 98.75 90 ALA A N 1
ATOM 672 C CA . ALA A 1 90 ? -14.758 -3.875 -27.484 1 98.75 90 ALA A CA 1
ATOM 673 C C . ALA A 1 90 ? -15.203 -2.416 -27.5 1 98.75 90 ALA A C 1
ATOM 675 O O . ALA A 1 90 ? -16.328 -2.098 -27.109 1 98.75 90 ALA A O 1
ATOM 676 N N . VAL A 1 91 ? -14.328 -1.568 -27.875 1 98.75 91 VAL A N 1
ATOM 677 C CA . VAL A 1 91 ? -14.602 -0.142 -28.031 1 98.75 91 VAL A CA 1
ATOM 678 C C . VAL A 1 91 ? -14.492 0.252 -29.5 1 98.75 91 VAL A C 1
ATOM 680 O O . VAL A 1 91 ? -13.516 -0.089 -30.172 1 98.75 91 VAL A O 1
ATOM 683 N N . SER A 1 92 ? -15.484 0.993 -30.016 1 98.69 92 SER A N 1
ATOM 684 C CA . SER A 1 92 ? -15.477 1.409 -31.406 1 98.69 92 SER A CA 1
ATOM 685 C C . SER A 1 92 ? -14.312 2.35 -31.703 1 98.69 92 SER A C 1
ATOM 687 O O . SER A 1 92 ? -14.062 3.287 -30.938 1 98.69 92 SER A O 1
ATOM 689 N N . GLU A 1 93 ? -13.586 2.043 -32.812 1 97.38 93 GLU A N 1
ATOM 690 C CA . GLU A 1 93 ? -12.484 2.928 -33.156 1 97.38 93 GLU A CA 1
ATOM 691 C C . GLU A 1 93 ? -13 4.227 -33.781 1 97.38 93 GLU A C 1
ATOM 693 O O . GLU A 1 93 ? -12.391 5.281 -33.625 1 97.38 93 GLU A O 1
ATOM 698 N N . SER A 1 94 ? -14.141 4.199 -34.5 1 96.81 94 SER A N 1
ATOM 699 C CA . SER A 1 94 ? -14.703 5.375 -35.156 1 96.81 94 SER A CA 1
ATOM 700 C C . SER A 1 94 ? -15.531 6.211 -34.188 1 96.81 94 SER A C 1
ATOM 702 O O . SER A 1 94 ? -15.602 7.434 -34.344 1 96.81 94 SER A O 1
ATOM 704 N N . HIS A 1 95 ? -16.234 5.562 -33.188 1 97.31 95 HIS A N 1
ATOM 705 C CA . HIS A 1 95 ? -17.062 6.219 -32.188 1 97.31 95 HIS A CA 1
ATOM 706 C C . HIS A 1 95 ? -16.734 5.727 -30.797 1 97.31 95 HIS A C 1
ATOM 708 O O . HIS A 1 95 ? -17.469 4.922 -30.219 1 97.31 95 HIS A O 1
ATOM 714 N N . PRO A 1 96 ? -15.727 6.254 -30.234 1 97 96 PRO A N 1
ATOM 715 C CA . PRO A 1 96 ? -15.133 5.684 -29.016 1 97 96 PRO A CA 1
ATOM 716 C C . PRO A 1 96 ? -16.094 5.711 -27.828 1 97 96 PRO A C 1
ATOM 718 O O . PRO A 1 96 ? -15.812 5.105 -26.797 1 97 96 PRO A O 1
ATOM 721 N N . ARG A 1 97 ? -17.25 6.309 -27.875 1 97.06 97 ARG A N 1
ATOM 722 C CA . ARG A 1 97 ? -18.25 6.273 -26.812 1 97.06 97 ARG A CA 1
ATOM 723 C C . ARG A 1 97 ? -19.047 4.977 -26.844 1 97.06 97 ARG A C 1
ATOM 725 O O . ARG A 1 97 ? -19.75 4.641 -25.891 1 97.06 97 ARG A O 1
ATOM 732 N N . ILE A 1 98 ? -19.031 4.273 -27.984 1 98.56 98 ILE A N 1
ATOM 733 C CA . ILE A 1 98 ? -19.734 3.006 -28.125 1 98.56 98 ILE A CA 1
ATOM 734 C C . ILE A 1 98 ? -18.859 1.87 -27.578 1 98.56 98 ILE A C 1
ATOM 736 O O . ILE A 1 98 ? -17.75 1.64 -28.078 1 98.56 98 ILE A O 1
ATOM 740 N N . VAL A 1 99 ? -19.312 1.181 -26.562 1 98.81 99 VAL A N 1
ATOM 741 C CA . VAL A 1 99 ? -18.625 0.055 -25.922 1 98.81 99 VAL A CA 1
ATOM 742 C C . VAL A 1 99 ? -19.562 -1.154 -25.875 1 98.81 99 VAL A C 1
ATOM 744 O O . VAL A 1 99 ? -20.719 -1.04 -25.469 1 98.81 99 VAL A O 1
ATOM 747 N N . PHE A 1 100 ? -19.125 -2.287 -26.375 1 98.88 100 PHE A N 1
ATOM 748 C CA . PHE A 1 100 ? -19.844 -3.557 -26.25 1 98.88 100 PHE A CA 1
ATOM 749 C C . PHE A 1 100 ? -19.156 -4.461 -25.234 1 98.88 100 PHE A C 1
ATOM 751 O O . PHE A 1 100 ? -17.938 -4.512 -25.156 1 98.88 100 PHE A O 1
ATOM 758 N N . VAL A 1 101 ? -19.953 -5.129 -24.438 1 98.81 101 VAL A N 1
ATOM 759 C CA . VAL A 1 101 ? -19.469 -6.102 -23.469 1 98.81 101 VAL A CA 1
ATOM 760 C C . VAL A 1 101 ? -20.172 -7.438 -23.672 1 98.81 101 VAL A C 1
ATOM 762 O O . VAL A 1 101 ? -21.406 -7.484 -23.828 1 98.81 101 VAL A O 1
ATOM 765 N N . GLY A 1 102 ? -19.375 -8.5 -23.859 1 98.75 102 GLY A N 1
ATOM 766 C CA . GLY A 1 102 ? -19.875 -9.859 -23.828 1 98.75 102 GLY A CA 1
ATOM 767 C C . GLY A 1 102 ? -19.688 -10.555 -22.5 1 98.75 102 GLY A C 1
ATOM 768 O O . GLY A 1 102 ? -18.594 -10.5 -21.922 1 98.75 102 GLY A O 1
ATOM 769 N N . MET A 1 103 ? -20.688 -11.18 -22.031 1 98.06 103 MET A N 1
ATOM 770 C CA . MET A 1 103 ? -20.656 -11.727 -20.688 1 98.06 103 MET A CA 1
ATOM 771 C C . MET A 1 103 ? -20.203 -13.188 -20.688 1 98.06 103 MET A C 1
ATOM 773 O O . MET A 1 103 ? -20.266 -13.844 -21.734 1 98.06 103 MET A O 1
ATOM 777 N N . GLY A 1 104 ? -19.75 -13.656 -19.5 1 96.94 104 GLY A N 1
ATOM 778 C CA . GLY A 1 104 ? -19.25 -15.008 -19.328 1 96.94 104 GLY A CA 1
ATOM 779 C C . GLY A 1 104 ? -17.766 -15.141 -19.625 1 96.94 104 GLY A C 1
ATOM 780 O O . GLY A 1 104 ? -17.297 -14.688 -20.672 1 96.94 104 GLY A O 1
ATOM 781 N N . GLU A 1 105 ? -16.969 -15.695 -18.766 1 93.69 105 GLU A N 1
ATOM 782 C CA . GLU A 1 105 ? -15.531 -15.805 -18.969 1 93.69 105 GLU A CA 1
ATOM 783 C C . GLU A 1 105 ? -15.203 -16.797 -20.094 1 93.69 105 GLU A C 1
ATOM 785 O O . GLU A 1 105 ? -15.859 -17.828 -20.234 1 93.69 105 GLU A O 1
ATOM 790 N N . HIS A 1 106 ? -14.25 -16.484 -20.906 1 93.12 106 HIS A N 1
ATOM 791 C CA . HIS A 1 106 ? -13.977 -17.312 -22.078 1 93.12 106 HIS A CA 1
ATOM 792 C C . HIS A 1 106 ? -12.898 -18.344 -21.781 1 93.12 106 HIS A C 1
ATOM 794 O O . HIS A 1 106 ? -12.703 -19.281 -22.547 1 93.12 106 HIS A O 1
ATOM 800 N N . ALA A 1 107 ? -12.125 -18.172 -20.719 1 89.31 107 ALA A N 1
ATOM 801 C CA . ALA A 1 107 ? -11.203 -19.188 -20.234 1 89.31 107 ALA A CA 1
ATOM 802 C C . ALA A 1 107 ? -11.797 -19.922 -19.031 1 89.31 107 ALA A C 1
ATOM 804 O O . ALA A 1 107 ? -11.594 -19.516 -17.891 1 89.31 107 ALA A O 1
ATOM 805 N N . PRO A 1 108 ? -12.516 -20.922 -19.266 1 82.88 108 PRO A N 1
ATOM 806 C CA . PRO A 1 108 ? -13.312 -21.547 -18.203 1 82.88 108 PRO A CA 1
ATOM 807 C C . PRO A 1 108 ? -12.469 -22.359 -17.219 1 82.88 108 PRO A C 1
ATOM 809 O O . PRO A 1 108 ? -11.766 -23.281 -17.625 1 82.88 108 PRO A O 1
ATOM 812 N N . ARG A 1 109 ? -12.539 -22.094 -16.047 1 87.62 109 ARG A N 1
ATOM 813 C CA . ARG A 1 109 ? -11.852 -22.828 -14.992 1 87.62 109 ARG A CA 1
ATOM 814 C C . ARG A 1 109 ? -12.742 -23.938 -14.422 1 87.62 109 ARG A C 1
ATOM 816 O O . ARG A 1 109 ? -13.945 -23.953 -14.664 1 87.62 109 ARG A O 1
ATOM 823 N N . GLY A 1 110 ? -12.023 -24.812 -13.781 1 84.12 110 GLY A N 1
ATOM 824 C CA . GLY A 1 110 ? -12.75 -25.906 -13.148 1 84.12 110 GLY A CA 1
ATOM 825 C C . GLY A 1 110 ? -13.5 -25.484 -11.898 1 84.12 110 GLY A C 1
ATOM 826 O O . GLY A 1 110 ? -14.477 -26.125 -11.508 1 84.12 110 GLY A O 1
ATOM 827 N N . VAL A 1 111 ? -12.867 -24.484 -11.312 1 84.19 111 VAL A N 1
ATOM 828 C CA . VAL A 1 111 ? -13.484 -23.984 -10.086 1 84.19 111 VAL A CA 1
ATOM 829 C C . VAL A 1 111 ? -13.727 -22.484 -10.188 1 84.19 111 VAL A C 1
ATOM 831 O O . VAL A 1 111 ? -12.938 -21.766 -10.797 1 84.19 111 VAL A O 1
ATOM 834 N N . MET A 1 112 ? -14.859 -21.953 -9.922 1 84.25 112 MET A N 1
ATOM 835 C CA . MET A 1 112 ? -15.188 -20.531 -9.812 1 84.25 112 MET A CA 1
ATOM 836 C C . MET A 1 112 ? -15.484 -19.938 -11.188 1 84.25 112 MET A C 1
ATOM 838 O O . MET A 1 112 ? -15.039 -18.828 -11.492 1 84.25 112 MET A O 1
ATOM 842 N N . THR A 1 113 ? -15.953 -20.625 -12.109 1 89 113 THR A N 1
ATOM 843 C CA . THR A 1 113 ? -16.406 -20.078 -13.391 1 89 113 THR A CA 1
ATOM 844 C C . THR A 1 113 ? -17.875 -19.719 -13.328 1 89 113 THR A C 1
ATOM 846 O O . THR A 1 113 ? -18.688 -20.438 -12.742 1 89 113 THR A O 1
ATOM 849 N N . SER A 1 114 ? -18.141 -18.625 -13.875 1 92.06 114 SER A N 1
ATOM 850 C CA . SER A 1 114 ? -19.516 -18.141 -13.914 1 92.06 114 SER A CA 1
ATOM 851 C C . SER A 1 114 ? -19.984 -17.891 -15.352 1 92.06 114 SER A C 1
ATOM 853 O O . SER A 1 114 ? -19.188 -17.5 -16.203 1 92.06 114 SER A O 1
ATOM 855 N N . TYR A 1 115 ? -21.219 -18.109 -15.609 1 94.44 115 TYR A N 1
ATOM 856 C CA . TYR A 1 115 ? -21.828 -17.891 -16.922 1 94.44 115 TYR A CA 1
ATOM 857 C C . TYR A 1 115 ? -22.234 -16.422 -17.094 1 94.44 115 TYR A C 1
ATOM 859 O O . TYR A 1 115 ? -22.281 -15.672 -16.125 1 94.44 115 TYR A O 1
ATOM 867 N N . GLY A 1 116 ? -22.406 -16.078 -18.375 1 96.19 116 GLY A N 1
ATOM 868 C CA . GLY A 1 116 ? -22.906 -14.75 -18.703 1 96.19 116 GLY A CA 1
ATOM 869 C C . GLY A 1 116 ? -24.297 -14.781 -19.312 1 96.19 116 GLY A C 1
ATOM 870 O O . GLY A 1 116 ? -24.844 -15.859 -19.578 1 96.19 116 GLY A O 1
ATOM 871 N N . ASP A 1 117 ? -24.891 -13.555 -19.422 1 97.19 117 ASP A N 1
ATOM 872 C CA . ASP A 1 117 ? -26.266 -13.477 -19.906 1 97.19 117 ASP A CA 1
ATOM 873 C C . ASP A 1 117 ? -26.359 -12.648 -21.188 1 97.19 117 ASP A C 1
ATOM 875 O O . ASP A 1 117 ? -27.328 -11.922 -21.391 1 97.19 117 ASP A O 1
ATOM 879 N N . GLY A 1 118 ? -25.312 -12.664 -21.953 1 98.19 118 GLY A N 1
ATOM 880 C CA . GLY A 1 118 ? -25.422 -12.102 -23.297 1 98.19 118 GLY A CA 1
ATOM 881 C C . GLY A 1 118 ? -24.531 -10.883 -23.5 1 98.19 118 GLY A C 1
ATOM 882 O O . GLY A 1 118 ? -23.375 -10.875 -23.078 1 98.19 118 GLY A O 1
ATOM 883 N N . VAL A 1 119 ? -25.047 -9.938 -24.312 1 98.75 119 VAL A N 1
ATOM 884 C CA . VAL A 1 119 ? -24.266 -8.781 -24.734 1 98.75 119 VAL A CA 1
ATOM 885 C C . VAL A 1 119 ? -24.875 -7.504 -24.156 1 98.75 119 VAL A C 1
ATOM 887 O O . VAL A 1 119 ? -26.094 -7.355 -24.125 1 98.75 119 VAL A O 1
ATOM 890 N N . TYR A 1 120 ? -24.031 -6.645 -23.609 1 98.81 120 TYR A N 1
ATOM 891 C CA . TYR A 1 120 ? -24.422 -5.301 -23.203 1 98.81 120 TYR A CA 1
ATOM 892 C C . TYR A 1 120 ? -23.75 -4.246 -24.078 1 98.81 120 TYR A C 1
ATOM 894 O O . TYR A 1 120 ? -22.641 -4.453 -24.578 1 98.81 120 TYR A O 1
ATOM 902 N N . LYS A 1 121 ? -24.453 -3.115 -24.312 1 98.81 121 LYS A N 1
ATOM 903 C CA . LYS A 1 121 ? -23.938 -2.014 -25.125 1 98.81 121 LYS A CA 1
ATOM 904 C C . LYS A 1 121 ? -24.094 -0.68 -24.406 1 98.81 121 LYS A C 1
ATOM 906 O O . LYS A 1 121 ? -25.109 -0.428 -23.766 1 98.81 121 LYS A O 1
ATOM 911 N N . SER A 1 122 ? -23.094 0.077 -24.391 1 98.81 122 SER A N 1
ATOM 912 C CA . SER A 1 122 ? -23.156 1.473 -23.969 1 98.81 122 SER A CA 1
ATOM 913 C C . SER A 1 122 ? -22.875 2.416 -25.125 1 98.81 122 SER A C 1
ATOM 915 O O . SER A 1 122 ? -22.016 2.135 -25.969 1 98.81 122 SER A O 1
ATOM 917 N N . THR A 1 123 ? -23.562 3.582 -25.234 1 98.31 123 THR A N 1
ATOM 918 C CA . THR A 1 123 ? -23.312 4.609 -26.25 1 98.31 123 THR A CA 1
ATOM 919 C C . THR A 1 123 ? -22.781 5.883 -25.594 1 98.31 123 THR A C 1
ATOM 921 O O . THR A 1 123 ? -22.703 6.93 -26.25 1 98.31 123 THR A O 1
ATOM 924 N N . ASP A 1 124 ? -22.516 5.785 -24.375 1 98.12 124 ASP A N 1
ATOM 925 C CA . ASP A 1 124 ? -22.016 6.93 -23.609 1 98.12 124 ASP A CA 1
ATOM 926 C C . ASP A 1 124 ? -20.797 6.547 -22.781 1 98.12 124 ASP A C 1
ATOM 928 O O . ASP A 1 124 ? -20.656 6.992 -21.641 1 98.12 124 ASP A O 1
ATOM 932 N N . ALA A 1 125 ? -20 5.664 -23.281 1 97.94 125 ALA A N 1
ATOM 933 C CA . ALA A 1 125 ? -18.703 5.277 -22.734 1 97.94 125 ALA A CA 1
ATOM 934 C C . ALA A 1 125 ? -18.859 4.625 -21.359 1 97.94 125 ALA A C 1
ATOM 936 O O . ALA A 1 125 ? -18.047 4.84 -20.453 1 97.94 125 ALA A O 1
ATOM 937 N N . GLY A 1 126 ? -19.906 3.865 -21.125 1 98.19 126 GLY A N 1
ATOM 938 C CA . GLY A 1 126 ? -20.062 3.033 -19.953 1 98.19 126 GLY A CA 1
ATOM 939 C C . GLY A 1 126 ? -20.938 3.676 -18.891 1 98.19 126 GLY A C 1
ATOM 940 O O . GLY A 1 126 ? -21.156 3.092 -17.812 1 98.19 126 GLY A O 1
ATOM 941 N N . LYS A 1 127 ? -21.484 4.914 -19.109 1 97.25 127 LYS A N 1
ATOM 942 C CA . LYS A 1 127 ? -22.344 5.559 -18.109 1 97.25 127 LYS A CA 1
ATOM 943 C C . LYS A 1 127 ? -23.672 4.809 -17.969 1 97.25 127 LYS A C 1
ATOM 945 O O . LYS A 1 127 ? -24.203 4.691 -16.859 1 97.25 127 LYS A O 1
ATOM 950 N N . THR A 1 128 ? -24.234 4.414 -19.062 1 98.06 128 THR A N 1
ATOM 951 C CA . THR A 1 128 ? -25.453 3.604 -19.078 1 98.06 128 THR A CA 1
ATOM 952 C C . THR A 1 128 ? -25.297 2.422 -20.031 1 98.06 128 THR A C 1
ATOM 954 O O . THR A 1 128 ? -24.438 2.432 -20.906 1 98.06 128 THR A O 1
ATOM 957 N N . TRP A 1 129 ? -26.094 1.364 -19.797 1 98.62 129 TRP A N 1
ATOM 958 C CA . TRP A 1 129 ? -25.969 0.14 -20.578 1 98.62 129 TRP A CA 1
ATOM 959 C C . TRP A 1 129 ? -27.359 -0.375 -20.984 1 98.62 129 TRP A C 1
ATOM 961 O O . TRP A 1 129 ? -28.344 -0.154 -20.281 1 98.62 129 TRP A O 1
ATOM 971 N N . ARG A 1 130 ? -27.375 -1.017 -22.062 1 98.19 130 ARG A N 1
ATOM 972 C CA . ARG A 1 130 ? -28.547 -1.761 -22.531 1 98.19 130 ARG A CA 1
ATOM 973 C C . ARG A 1 130 ? -28.188 -3.203 -22.859 1 98.19 130 ARG A C 1
ATOM 975 O O . ARG A 1 130 ? -27.125 -3.461 -23.453 1 98.19 130 ARG A O 1
ATOM 982 N N . LYS A 1 131 ? -29.016 -4.113 -22.453 1 98 131 LYS A N 1
ATOM 983 C CA . LYS A 1 131 ? -28.844 -5.508 -22.859 1 98 131 LYS A CA 1
ATOM 984 C C . LYS A 1 131 ? -29.281 -5.723 -24.312 1 98 131 LYS A C 1
ATOM 986 O O . LYS A 1 131 ? -30.375 -5.332 -24.688 1 98 131 LYS A O 1
ATOM 991 N N . MET A 1 132 ? -28.469 -6.395 -25.094 1 98.19 132 MET A N 1
ATOM 992 C CA . MET A 1 132 ? -28.672 -6.426 -26.547 1 98.19 132 MET A CA 1
ATOM 993 C C . MET A 1 132 ? -29 -7.84 -27.016 1 98.19 132 MET A C 1
ATOM 995 O O . MET A 1 132 ? -28.969 -8.125 -28.203 1 98.19 132 MET A O 1
ATOM 999 N N . GLY A 1 133 ? -29.125 -8.805 -26.031 1 97.88 133 GLY A N 1
ATOM 1000 C CA . GLY A 1 133 ? -29.516 -10.148 -26.422 1 97.88 133 GLY A CA 1
ATOM 1001 C C . GLY A 1 133 ? -28.406 -11.164 -26.281 1 97.88 133 GLY A C 1
ATOM 1002 O O . GLY A 1 133 ? -27.453 -10.945 -25.531 1 97.88 133 GLY A O 1
ATOM 1003 N N . LEU A 1 134 ? -28.656 -12.422 -27 1 98.12 134 LEU A N 1
ATOM 1004 C CA . LEU A 1 134 ? -27.734 -13.555 -27.016 1 98.12 134 LEU A CA 1
ATOM 1005 C C . LEU A 1 134 ? -27.562 -14.141 -25.625 1 98.12 134 LEU A C 1
ATOM 1007 O O . LEU A 1 134 ? -26.438 -14.516 -25.25 1 98.12 134 LEU A O 1
ATOM 1011 N N . GLU A 1 135 ? -28.547 -14.188 -24.875 1 95.75 135 GLU A N 1
ATOM 1012 C CA . GLU A 1 135 ? -28.516 -14.57 -23.469 1 95.75 135 GLU A CA 1
ATOM 1013 C C . GLU A 1 135 ? -28 -16 -23.297 1 95.75 135 GLU A C 1
ATOM 1015 O O . GLU A 1 135 ? -27.312 -16.312 -22.328 1 95.75 135 GLU A O 1
ATOM 1020 N N . LYS A 1 136 ? -28.266 -16.797 -24.25 1 96 136 LYS A N 1
ATOM 1021 C CA . LYS A 1 136 ? -27.969 -18.219 -24.078 1 96 136 LYS A CA 1
ATOM 1022 C C . LYS A 1 136 ? -26.562 -18.562 -24.594 1 96 136 LYS A C 1
ATOM 1024 O O . LYS A 1 136 ? -26.141 -19.703 -24.531 1 96 136 LYS A O 1
ATOM 1029 N N . THR A 1 137 ? -25.844 -17.562 -25.078 1 97.25 137 THR A N 1
ATOM 1030 C CA . THR A 1 137 ? -24.469 -17.797 -25.484 1 97.25 137 THR A CA 1
ATOM 1031 C C . THR A 1 137 ? -23.594 -18.125 -24.281 1 97.25 137 THR A C 1
ATOM 1033 O O . THR A 1 137 ? -22.562 -18.797 -24.406 1 97.25 137 THR A O 1
ATOM 1036 N N . GLN A 1 138 ? -23.891 -17.547 -23.078 1 96.31 138 GLN A N 1
ATOM 1037 C CA . GLN A 1 138 ? -23.359 -17.797 -21.75 1 96.31 138 GLN A CA 1
ATOM 1038 C C . GLN A 1 138 ? -21.875 -17.453 -21.656 1 96.31 138 GLN A C 1
ATOM 1040 O O . GLN A 1 138 ? -21.391 -17.016 -20.609 1 96.31 138 GLN A O 1
ATOM 1045 N N . HIS A 1 139 ? -21.078 -17.672 -22.688 1 97.62 139 HIS A N 1
ATOM 1046 C CA . HIS A 1 139 ? -19.656 -17.344 -22.703 1 97.62 139 HIS A CA 1
ATOM 1047 C C . HIS A 1 139 ? -19.25 -16.734 -24.047 1 97.62 139 HIS A C 1
ATOM 1049 O O . HIS A 1 139 ? -19.297 -17.391 -25.078 1 97.62 139 HIS A O 1
ATOM 1055 N N . ILE A 1 140 ? -18.906 -15.445 -24 1 98.44 140 ILE A N 1
ATOM 1056 C CA . ILE A 1 140 ? -18.516 -14.719 -25.203 1 98.44 140 ILE A CA 1
ATOM 1057 C C . ILE A 1 140 ? -17.016 -14.406 -25.156 1 98.44 140 ILE A C 1
ATOM 1059 O O . ILE A 1 140 ? -16.547 -13.797 -24.203 1 98.44 140 ILE A O 1
ATOM 1063 N N . SER A 1 141 ? -16.312 -14.828 -26.188 1 98.06 141 SER A N 1
ATOM 1064 C CA . SER A 1 141 ? -14.852 -14.758 -26.156 1 98.06 141 SER A CA 1
ATOM 1065 C C . SER A 1 141 ? -14.344 -13.492 -26.828 1 98.06 141 SER A C 1
ATOM 1067 O O . SER A 1 141 ? -13.25 -13.008 -26.516 1 98.06 141 SER A O 1
ATOM 1069 N N . ARG A 1 142 ? -15.094 -13 -27.828 1 98.44 142 ARG A N 1
ATOM 1070 C CA . ARG A 1 142 ? -14.633 -11.844 -28.578 1 98.44 142 ARG A CA 1
ATOM 1071 C C . ARG A 1 142 ? -15.805 -11.047 -29.141 1 98.44 142 ARG A C 1
ATOM 1073 O O . ARG A 1 142 ? -16.859 -11.609 -29.453 1 98.44 142 ARG A O 1
ATOM 1080 N N . ILE A 1 143 ? -15.656 -9.781 -29.125 1 98.75 143 ILE A N 1
ATOM 1081 C CA . ILE A 1 143 ? -16.516 -8.875 -29.875 1 98.75 143 ILE A CA 1
ATOM 1082 C C . ILE A 1 143 ? -15.656 -7.98 -30.766 1 98.75 143 ILE A C 1
ATOM 1084 O O . ILE A 1 143 ? -14.641 -7.434 -30.328 1 98.75 143 ILE A O 1
ATOM 1088 N N . ILE A 1 144 ? -16.047 -7.879 -32.031 1 98.69 144 ILE A N 1
ATOM 1089 C CA . ILE A 1 144 ? -15.336 -7.004 -32.938 1 98.69 144 ILE A CA 1
ATOM 1090 C C . ILE A 1 144 ? -16.312 -6.004 -33.562 1 98.69 144 ILE A C 1
ATOM 1092 O O . ILE A 1 144 ? -17.406 -6.383 -34 1 98.69 144 ILE A O 1
ATOM 1096 N N . ILE A 1 145 ? -15.93 -4.781 -33.531 1 98.69 145 ILE A N 1
ATOM 1097 C CA . ILE A 1 145 ? -16.703 -3.707 -34.156 1 98.69 145 ILE A CA 1
ATOM 1098 C C . ILE A 1 145 ? -16.031 -3.252 -35.438 1 98.69 145 ILE A C 1
ATOM 1100 O O . ILE A 1 145 ? -14.812 -3.047 -35.469 1 98.69 145 ILE A O 1
ATOM 1104 N N . HIS A 1 146 ? -16.828 -3.113 -36.531 1 98.31 146 HIS A N 1
ATOM 1105 C CA . HIS A 1 146 ? -16.312 -2.594 -37.781 1 98.31 146 HIS A CA 1
ATOM 1106 C C . HIS A 1 146 ? -15.594 -1.263 -37.594 1 98.31 146 HIS A C 1
ATOM 1108 O O . HIS A 1 146 ? -16.094 -0.395 -36.875 1 98.31 146 HIS A O 1
ATOM 1114 N N . PRO A 1 147 ? -14.383 -1.087 -38.219 1 97.44 147 PRO A N 1
ATOM 1115 C CA . PRO A 1 147 ? -13.57 0.087 -37.875 1 97.44 147 PRO A CA 1
ATOM 1116 C C . PRO A 1 147 ? -14.227 1.397 -38.312 1 97.44 147 PRO A C 1
ATOM 1118 O O . PRO A 1 147 ? -14.023 2.434 -37.656 1 97.44 147 PRO A O 1
ATOM 1121 N N . ASP A 1 148 ? -15.086 1.403 -39.344 1 96.25 148 ASP A N 1
ATOM 1122 C CA . ASP A 1 148 ? -15.633 2.639 -39.875 1 96.25 148 ASP A CA 1
ATOM 1123 C C . ASP A 1 148 ? -17.125 2.762 -39.594 1 96.25 148 ASP A C 1
ATOM 1125 O O . ASP A 1 148 ? -17.688 3.855 -39.656 1 96.25 148 ASP A O 1
ATOM 1129 N N . ASN A 1 149 ? -17.797 1.61 -39.375 1 97 149 ASN A N 1
ATOM 1130 C CA . ASN A 1 149 ? -19.234 1.577 -39.156 1 97 149 ASN A CA 1
ATOM 1131 C C . ASN A 1 149 ? -19.578 0.832 -37.875 1 97 149 ASN A C 1
ATOM 1133 O O . ASN A 1 149 ? -19.703 -0.393 -37.875 1 97 149 ASN A O 1
ATOM 1137 N N . PRO A 1 150 ? -19.906 1.496 -36.812 1 97.62 150 PRO A N 1
ATOM 1138 C CA . PRO A 1 150 ? -20.094 0.854 -35.5 1 97.62 150 PRO A CA 1
ATOM 1139 C C . PRO A 1 150 ? -21.391 0.051 -35.438 1 97.62 150 PRO A C 1
ATOM 1141 O O . PRO A 1 150 ? -21.625 -0.664 -34.469 1 97.62 150 PRO A O 1
ATOM 1144 N N . ASP A 1 151 ? -22.219 0.111 -36.438 1 97.69 151 ASP A N 1
ATOM 1145 C CA . ASP A 1 151 ? -23.438 -0.671 -36.469 1 97.69 151 ASP A CA 1
ATOM 1146 C C . ASP A 1 151 ? -23.172 -2.121 -36.875 1 97.69 151 ASP A C 1
ATOM 1148 O O . ASP A 1 151 ? -24.016 -2.996 -36.656 1 97.69 151 ASP A O 1
ATOM 1152 N N . ILE A 1 152 ? -22.078 -2.365 -37.531 1 98.56 152 ILE A N 1
ATOM 1153 C CA . ILE A 1 152 ? -21.688 -3.727 -37.875 1 98.56 152 ILE A CA 1
ATOM 1154 C C . ILE A 1 152 ? -20.812 -4.316 -36.781 1 98.56 152 ILE A C 1
ATOM 1156 O O . ILE A 1 152 ? -19.703 -3.848 -36.531 1 98.56 152 ILE A O 1
ATOM 1160 N N . VAL A 1 153 ? -21.312 -5.301 -36.094 1 98.69 153 VAL A N 1
ATOM 1161 C CA . VAL A 1 153 ? -20.656 -5.898 -34.938 1 98.69 153 VAL A CA 1
ATOM 1162 C C . VAL A 1 153 ? -20.703 -7.422 -35.031 1 98.69 153 VAL A C 1
ATOM 1164 O O . VAL A 1 153 ? -21.703 -7.984 -35.5 1 98.69 153 VAL A O 1
ATOM 1167 N N . TYR A 1 154 ? -19.625 -8.078 -34.688 1 98.88 154 TYR A N 1
ATOM 1168 C CA . TYR A 1 154 ? -19.531 -9.531 -34.656 1 98.88 154 TYR A CA 1
ATOM 1169 C C . TYR A 1 154 ? -19.297 -10.031 -33.219 1 98.88 154 TYR A C 1
ATOM 1171 O O . TYR A 1 154 ? -18.547 -9.422 -32.469 1 98.88 154 TYR A O 1
ATOM 1179 N N . VAL A 1 155 ? -19.938 -11.094 -32.844 1 98.81 155 VAL A N 1
ATOM 1180 C CA . VAL A 1 155 ? -19.781 -11.727 -31.531 1 98.81 155 VAL A CA 1
ATOM 1181 C C . VAL A 1 155 ? -19.328 -13.172 -31.703 1 98.81 155 VAL A C 1
ATOM 1183 O O . VAL A 1 155 ? -19.938 -13.93 -32.469 1 98.81 155 VAL A O 1
ATOM 1186 N N . ALA A 1 156 ? -18.219 -13.531 -31.094 1 98.88 156 ALA A N 1
ATOM 1187 C CA . ALA A 1 156 ? -17.781 -14.914 -31 1 98.88 156 ALA A CA 1
ATOM 1188 C C . ALA A 1 156 ? -18.297 -15.586 -29.734 1 98.88 156 ALA A C 1
ATOM 1190 O O . ALA A 1 156 ? -17.844 -15.281 -28.641 1 98.88 156 ALA A O 1
ATOM 1191 N N . ALA A 1 157 ? -19.172 -16.516 -29.891 1 98.69 157 ALA A N 1
ATOM 1192 C CA . ALA A 1 157 ? -19.844 -17.172 -28.781 1 98.69 157 ALA A CA 1
ATOM 1193 C C . ALA A 1 157 ? -19.312 -18.594 -28.594 1 98.69 157 ALA A C 1
ATOM 1195 O O . ALA A 1 157 ? -19.375 -19.422 -29.516 1 98.69 157 ALA A O 1
ATOM 1196 N N . GLN A 1 158 ? -18.859 -18.906 -27.438 1 97.56 158 GLN A N 1
ATOM 1197 C CA . GLN A 1 158 ? -18.375 -20.25 -27.094 1 97.56 158 GLN A CA 1
ATOM 1198 C C . GLN A 1 158 ? -19.531 -21.172 -26.75 1 97.56 158 GLN A C 1
ATOM 1200 O O . GLN A 1 158 ? -19.469 -22.375 -27.016 1 97.56 158 GLN A O 1
ATOM 1205 N N . GLY A 1 159 ? -20.578 -20.594 -26.109 1 96.94 159 GLY A N 1
ATOM 1206 C CA . GLY A 1 159 ? -21.703 -21.406 -25.703 1 96.94 159 GLY A CA 1
ATOM 1207 C C . GLY A 1 159 ? -21.594 -21.922 -24.281 1 96.94 159 GLY A C 1
ATOM 1208 O O . GLY A 1 159 ? -20.688 -21.516 -23.547 1 96.94 159 GLY A O 1
ATOM 1209 N N . ALA A 1 160 ? -22.516 -22.781 -23.891 1 95.75 160 ALA A N 1
ATOM 1210 C CA . ALA A 1 160 ? -22.516 -23.391 -22.578 1 95.75 160 ALA A CA 1
ATOM 1211 C C . ALA A 1 160 ? -21.281 -24.281 -22.391 1 95.75 160 ALA A C 1
ATOM 1213 O O . ALA A 1 160 ? -20.922 -25.047 -23.281 1 95.75 160 ALA A O 1
ATOM 1214 N N . LEU A 1 161 ? -20.703 -24.266 -21.281 1 95.06 161 LEU A N 1
ATOM 1215 C CA . LEU A 1 161 ? -19.453 -25 -21.016 1 95.06 161 LEU A CA 1
ATOM 1216 C C . LEU A 1 161 ? -19.734 -26.453 -20.656 1 95.06 161 LEU A C 1
ATOM 1218 O O . LEU A 1 161 ? -18.906 -27.328 -20.891 1 95.06 161 LEU A O 1
ATOM 1222 N N . HIS A 1 162 ? -20.922 -26.688 -20.094 1 94.81 162 HIS A N 1
ATOM 1223 C CA . HIS A 1 162 ? -21.109 -27.953 -19.391 1 94.81 162 HIS A CA 1
ATOM 1224 C C . HIS A 1 162 ? -22.062 -28.859 -20.141 1 94.81 162 HIS A C 1
ATOM 1226 O O . HIS A 1 162 ? -22.5 -29.891 -19.609 1 94.81 162 HIS A O 1
ATOM 1232 N N . GLY A 1 163 ? -22.406 -28.484 -21.328 1 94.31 163 GLY A N 1
ATOM 1233 C CA . GLY A 1 163 ? -23.266 -29.281 -22.188 1 94.31 163 GLY A CA 1
ATOM 1234 C C . GLY A 1 163 ? -23.484 -28.672 -23.547 1 94.31 163 GLY A C 1
ATOM 1235 O O . GLY A 1 163 ? -23.031 -27.547 -23.812 1 94.31 163 GLY A O 1
ATOM 1236 N N . PRO A 1 164 ? -24.094 -29.469 -24.406 1 96.19 164 PRO A N 1
ATOM 1237 C CA . PRO A 1 164 ? -24.359 -28.969 -25.75 1 96.19 164 PRO A CA 1
ATOM 1238 C C . PRO A 1 164 ? -25.453 -27.875 -25.75 1 96.19 164 PRO A C 1
ATOM 1240 O O . PRO A 1 164 ? -26.375 -27.922 -24.938 1 96.19 164 PRO A O 1
ATOM 1243 N N . ASN A 1 165 ? -25.375 -26.938 -26.562 1 96.5 165 ASN A N 1
ATOM 1244 C CA . ASN A 1 165 ? -26.422 -25.969 -26.844 1 96.5 165 ASN A CA 1
ATOM 1245 C C . ASN A 1 165 ? -26.281 -25.359 -28.234 1 96.5 165 ASN A C 1
ATOM 1247 O O . ASN A 1 165 ? -25.203 -25.438 -28.844 1 96.5 165 ASN A O 1
ATOM 1251 N N . GLU A 1 166 ? -27.297 -24.719 -28.688 1 96.75 166 GLU A N 1
ATOM 1252 C CA . GLU A 1 166 ? -27.359 -24.234 -30.062 1 96.75 166 GLU A CA 1
ATOM 1253 C C . GLU A 1 166 ? -26.719 -22.859 -30.188 1 96.75 166 GLU A C 1
ATOM 1255 O O . GLU A 1 166 ? -26.266 -22.469 -31.266 1 96.75 166 GLU A O 1
ATOM 1260 N N . GLU A 1 167 ? -26.703 -22.109 -29.141 1 97.38 167 GLU A N 1
ATOM 1261 C CA . GLU A 1 167 ? -26.328 -20.703 -29.219 1 97.38 167 GLU A CA 1
ATOM 1262 C C . GLU A 1 167 ? -24.812 -20.531 -29.203 1 97.38 167 GLU A C 1
ATOM 1264 O O . GLU A 1 167 ? -24.281 -19.812 -28.344 1 97.38 167 GLU A O 1
ATOM 1269 N N . ARG A 1 168 ? -24.078 -21.234 -30.047 1 98.19 168 ARG A N 1
ATOM 1270 C CA . ARG A 1 168 ? -22.641 -21.141 -30.281 1 98.19 168 ARG A CA 1
ATOM 1271 C C . ARG A 1 168 ? -22.328 -20.578 -31.656 1 98.19 168 ARG A C 1
ATOM 1273 O O . ARG A 1 168 ? -23.234 -20.469 -32.5 1 98.19 168 ARG A O 1
ATOM 1280 N N . GLY A 1 169 ? -21.047 -20.141 -31.828 1 98.5 169 GLY A N 1
ATOM 1281 C CA . GLY A 1 169 ? -20.609 -19.719 -33.156 1 98.5 169 GLY A CA 1
ATOM 1282 C C . GLY A 1 169 ? -20.359 -18.234 -33.25 1 98.5 169 GLY A C 1
ATOM 1283 O O . GLY A 1 169 ? -19.922 -17.609 -32.281 1 98.5 169 GLY A O 1
ATOM 1284 N N . ILE A 1 170 ? -20.469 -17.719 -34.531 1 98.88 170 ILE A N 1
ATOM 1285 C CA . ILE A 1 170 ? -20.25 -16.297 -34.781 1 98.88 170 ILE A CA 1
ATOM 1286 C C . ILE A 1 170 ? -21.578 -15.633 -35.125 1 98.88 170 ILE A C 1
ATOM 1288 O O . ILE A 1 170 ? -22.328 -16.125 -36 1 98.88 170 ILE A O 1
ATOM 1292 N N . TYR A 1 171 ? -21.906 -14.586 -34.438 1 98.88 171 TYR A N 1
ATOM 1293 C CA . TYR A 1 171 ? -23.094 -13.773 -34.688 1 98.88 171 TYR A CA 1
ATOM 1294 C C . TYR A 1 171 ? -22.703 -12.422 -35.281 1 98.88 171 TYR A C 1
ATOM 1296 O O . TYR A 1 171 ? -21.672 -11.852 -34.906 1 98.88 171 TYR A O 1
ATOM 1304 N N . LYS A 1 172 ? -23.516 -11.945 -36.188 1 98.81 172 LYS A N 1
ATOM 1305 C CA . LYS A 1 172 ? -23.312 -10.648 -36.812 1 98.81 172 LYS A CA 1
ATOM 1306 C C . LYS A 1 172 ? -24.547 -9.75 -36.625 1 98.81 172 LYS A C 1
ATOM 1308 O O . LYS A 1 172 ? -25.672 -10.219 -36.75 1 98.81 172 LYS A O 1
ATOM 1313 N N . SER A 1 173 ? -24.344 -8.586 -36.281 1 98.81 173 SER A N 1
ATOM 1314 C CA . SER A 1 173 ? -25.359 -7.543 -36.281 1 98.81 173 SER A CA 1
ATOM 1315 C C . SER A 1 173 ? -25 -6.43 -37.281 1 98.81 173 SER A C 1
ATOM 1317 O O . SER A 1 173 ? -23.828 -6.055 -37.375 1 98.81 173 SER A O 1
ATOM 1319 N N . THR A 1 174 ? -25.953 -5.914 -38.031 1 98.19 174 THR A N 1
ATOM 1320 C CA . THR A 1 174 ? -25.75 -4.785 -38.906 1 98.19 174 THR A CA 1
ATOM 1321 C C . THR A 1 174 ? -26.562 -3.574 -38.469 1 98.19 174 THR A C 1
ATOM 1323 O O . THR A 1 174 ? -26.703 -2.6 -39.219 1 98.19 174 THR A O 1
ATOM 1326 N N . ASP A 1 175 ? -27.188 -3.623 -37.312 1 98.19 175 ASP A N 1
ATOM 1327 C CA . ASP A 1 175 ? -28 -2.537 -36.781 1 98.19 175 ASP A CA 1
ATOM 1328 C C . ASP A 1 175 ? -27.578 -2.184 -35.344 1 98.19 175 ASP A C 1
ATOM 1330 O O . ASP A 1 175 ? -28.422 -1.873 -34.5 1 98.19 175 ASP A O 1
ATOM 1334 N N . GLY A 1 176 ? -26.375 -2.398 -35.062 1 97.69 176 GLY A N 1
ATOM 1335 C CA . GLY A 1 176 ? -25.812 -1.976 -33.812 1 97.69 176 GLY A CA 1
ATOM 1336 C C . GLY A 1 176 ? -26.172 -2.889 -32.656 1 97.69 176 GLY A C 1
ATOM 1337 O O . GLY A 1 176 ? -26.281 -2.439 -31.5 1 97.69 176 GLY A O 1
ATOM 1338 N N . GLY A 1 177 ? -26.453 -4.16 -32.844 1 98.12 177 GLY A N 1
ATOM 1339 C CA . GLY A 1 177 ? -26.703 -5.141 -31.797 1 98.12 177 GLY A CA 1
ATOM 1340 C C . GLY A 1 177 ? -28.172 -5.371 -31.547 1 98.12 177 GLY A C 1
ATOM 1341 O O . GLY A 1 177 ? -28.547 -6.203 -30.703 1 98.12 177 GLY A O 1
ATOM 1342 N N . GLU A 1 178 ? -29.078 -4.672 -32.281 1 97.5 178 GLU A N 1
ATOM 1343 C CA . GLU A 1 178 ? -30.5 -4.832 -32.062 1 97.5 178 GLU A CA 1
ATOM 1344 C C . GLU A 1 178 ? -30.969 -6.223 -32.469 1 97.5 178 GLU A C 1
ATOM 1346 O O . GLU A 1 178 ? -31.859 -6.801 -31.844 1 97.5 178 GLU A O 1
ATOM 1351 N N . THR A 1 179 ? -30.469 -6.652 -33.531 1 98.06 179 THR A N 1
ATOM 1352 C CA . THR A 1 179 ? -30.75 -8.008 -34 1 98.06 179 THR A CA 1
ATOM 1353 C C . THR A 1 179 ? -29.453 -8.719 -34.375 1 98.06 179 THR A C 1
ATOM 1355 O O . THR A 1 179 ? -28.453 -8.078 -34.719 1 98.06 179 THR A O 1
ATOM 1358 N N . TRP A 1 180 ? -29.5 -10.023 -34.281 1 98.56 180 TRP A N 1
ATOM 1359 C CA . TRP A 1 180 ? -28.312 -10.836 -34.531 1 98.56 180 TRP A CA 1
ATOM 1360 C C . TRP A 1 180 ? -28.625 -11.953 -35.531 1 98.56 180 TRP A C 1
ATOM 1362 O O . TRP A 1 180 ? -29.703 -12.555 -35.469 1 98.56 180 TRP A O 1
ATOM 1372 N N . GLU A 1 181 ? -27.703 -12.18 -36.375 1 98.12 181 GLU A N 1
ATOM 1373 C CA . GLU A 1 181 ? -27.719 -13.328 -37.281 1 98.12 181 GLU A CA 1
ATOM 1374 C C . GLU A 1 181 ? -26.531 -14.25 -37.031 1 98.12 181 GLU A C 1
ATOM 1376 O O . GLU A 1 181 ? -25.375 -13.789 -37 1 98.12 181 GLU A O 1
ATOM 1381 N N . ARG A 1 182 ? -26.844 -15.531 -36.812 1 98.31 182 ARG A N 1
ATOM 1382 C CA . ARG A 1 182 ? -25.75 -16.484 -36.719 1 98.31 182 ARG A CA 1
ATOM 1383 C C . ARG A 1 182 ? -25.125 -16.75 -38.094 1 98.31 182 ARG A C 1
ATOM 1385 O O . ARG A 1 182 ? -25.797 -17.297 -39 1 98.31 182 ARG A O 1
ATOM 1392 N N . VAL A 1 183 ? -23.859 -16.469 -38.281 1 98.56 183 VAL A N 1
ATOM 1393 C CA . VAL A 1 183 ? -23.281 -16.5 -39.594 1 98.56 183 VAL A CA 1
ATOM 1394 C C . VAL A 1 183 ? -22.297 -17.672 -39.719 1 98.56 183 VAL A C 1
ATOM 1396 O O . VAL A 1 183 ? -21.906 -18.062 -40.812 1 98.56 183 VAL A O 1
ATOM 1399 N N . LEU A 1 184 ? -21.875 -18.266 -38.656 1 98.69 184 LEU A N 1
ATOM 1400 C CA . LEU A 1 184 ? -21.062 -19.469 -38.625 1 98.69 184 LEU A CA 1
ATOM 1401 C C . LEU A 1 184 ? -21.469 -20.391 -37.469 1 98.69 184 LEU A C 1
ATOM 1403 O O . LEU A 1 184 ? -21.516 -19.953 -36.312 1 98.69 184 LEU A O 1
ATOM 1407 N N . PHE A 1 185 ? -21.859 -21.531 -37.719 1 98.25 185 PHE A N 1
ATOM 1408 C CA . PHE A 1 185 ? -22.234 -22.578 -36.781 1 98.25 185 PHE A CA 1
ATOM 1409 C C . PHE A 1 185 ? -21.719 -23.938 -37.219 1 98.25 185 PHE A C 1
ATOM 1411 O O . PHE A 1 185 ? -21.859 -24.312 -38.406 1 98.25 185 PHE A O 1
ATOM 1418 N N . VAL A 1 186 ? -21.062 -24.672 -36.375 1 98.25 186 VAL A N 1
ATOM 1419 C CA . VAL A 1 186 ? -20.516 -25.984 -36.719 1 98.25 186 VAL A CA 1
ATOM 1420 C C . VAL A 1 186 ? -21.406 -27.078 -36.094 1 98.25 186 VAL A C 1
ATOM 1422 O O . VAL A 1 186 ? -21.969 -27.891 -36.844 1 98.25 186 VAL A O 1
ATOM 1425 N N . ASN A 1 187 ? -21.531 -27.156 -34.75 1 97.94 187 ASN A N 1
ATOM 1426 C CA . ASN A 1 187 ? -22.391 -28.078 -34.031 1 97.94 187 ASN A CA 1
ATOM 1427 C C . ASN A 1 187 ? -22.641 -27.625 -32.594 1 97.94 187 ASN A C 1
ATOM 1429 O O . ASN A 1 187 ? -22.219 -26.516 -32.219 1 97.94 187 ASN A O 1
ATOM 1433 N N . THR A 1 188 ? -23.297 -28.375 -31.797 1 98 188 THR A N 1
ATOM 1434 C CA . THR A 1 188 ? -23.781 -27.938 -30.5 1 98 188 THR A CA 1
ATOM 1435 C C . THR A 1 188 ? -22.703 -28.109 -29.438 1 98 188 THR A C 1
ATOM 1437 O O . THR A 1 188 ? -22.938 -27.797 -28.266 1 98 188 THR A O 1
ATOM 1440 N N . LEU A 1 189 ? -21.516 -28.531 -29.797 1 97.81 189 LEU A N 1
ATOM 1441 C CA . LEU A 1 189 ? -20.406 -28.672 -28.859 1 97.81 189 LEU A CA 1
ATOM 1442 C C . LEU A 1 189 ? -19.234 -27.797 -29.281 1 97.81 189 LEU A C 1
ATOM 1444 O O . LEU A 1 189 ? -18.219 -27.734 -28.578 1 97.81 189 LEU A O 1
ATOM 1448 N N . THR A 1 190 ? -19.375 -27.109 -30.438 1 98.5 190 THR A N 1
ATOM 1449 C CA . THR A 1 190 ? -18.297 -26.297 -30.984 1 98.5 190 THR A CA 1
ATOM 1450 C C . THR A 1 190 ? -18.656 -24.812 -30.953 1 98.5 190 THR A C 1
ATOM 1452 O O . THR A 1 190 ? -19.656 -24.406 -31.578 1 98.5 190 THR A O 1
ATOM 1455 N N . GLY A 1 191 ? -17.953 -24.047 -30.172 1 98.19 191 GLY A N 1
ATOM 1456 C CA . GLY A 1 191 ? -18.109 -22.609 -30.125 1 98.19 191 GLY A CA 1
ATOM 1457 C C . GLY A 1 191 ? -16.906 -21.844 -30.641 1 98.19 191 GLY A C 1
ATOM 1458 O O . GLY A 1 191 ? -15.875 -22.453 -30.953 1 98.19 191 GLY A O 1
ATOM 1459 N N . ALA A 1 192 ? -17.031 -20.531 -30.797 1 98.5 192 ALA A N 1
ATOM 1460 C CA . ALA A 1 192 ? -15.938 -19.703 -31.312 1 98.5 192 ALA A CA 1
ATOM 1461 C C . ALA A 1 192 ? -15.023 -19.25 -30.172 1 98.5 192 ALA A C 1
ATOM 1463 O O . ALA A 1 192 ? -15.461 -18.562 -29.25 1 98.5 192 ALA A O 1
ATOM 1464 N N . SER A 1 193 ? -13.742 -19.625 -30.234 1 97.81 193 SER A N 1
ATOM 1465 C CA . SER A 1 193 ? -12.773 -19.203 -29.219 1 97.81 193 SER A CA 1
ATOM 1466 C C . SER A 1 193 ? -12.094 -17.891 -29.625 1 97.81 193 SER A C 1
ATOM 1468 O O . SER A 1 193 ? -11.562 -17.188 -28.781 1 97.81 193 SER A O 1
ATOM 1470 N N . GLU A 1 194 ? -12.094 -17.609 -30.922 1 98.25 194 GLU A N 1
ATOM 1471 C CA . GLU A 1 194 ? -11.445 -16.391 -31.406 1 98.25 194 GLU A CA 1
ATOM 1472 C C . GLU A 1 194 ? -12.055 -15.914 -32.719 1 98.25 194 GLU A C 1
ATOM 1474 O O . GLU A 1 194 ? -12.602 -16.703 -33.469 1 98.25 194 GLU A O 1
ATOM 1479 N N . LEU A 1 195 ? -11.992 -14.641 -32.875 1 98.69 195 LEU A N 1
ATOM 1480 C CA . LEU A 1 195 ? -12.398 -13.953 -34.094 1 98.69 195 LEU A CA 1
ATOM 1481 C C . LEU A 1 195 ? -11.445 -12.805 -34.438 1 98.69 195 LEU A C 1
ATOM 1483 O O . LEU A 1 195 ? -11.062 -12.047 -33.531 1 98.69 195 LEU A O 1
ATOM 1487 N N . SER A 1 196 ? -10.984 -12.758 -35.656 1 98.75 196 SER A N 1
ATOM 1488 C CA . SER A 1 196 ? -10.094 -11.688 -36.094 1 98.75 196 SER A CA 1
ATOM 1489 C C . SER A 1 196 ? -10.602 -11.055 -37.406 1 98.75 196 SER A C 1
ATOM 1491 O O . SER A 1 196 ? -11.102 -11.75 -38.281 1 98.75 196 SER A O 1
ATOM 1493 N N . MET A 1 197 ? -10.547 -9.773 -37.438 1 98.69 197 MET A N 1
ATOM 1494 C CA . MET A 1 197 ? -10.945 -9 -38.625 1 98.69 197 MET A CA 1
ATOM 1495 C C . MET A 1 197 ? -9.742 -8.305 -39.25 1 98.69 197 MET A C 1
ATOM 1497 O O . MET A 1 197 ? -8.898 -7.758 -38.531 1 98.69 197 MET A O 1
ATOM 1501 N N . ASP A 1 198 ? -9.609 -8.391 -40.594 1 98.38 198 ASP A N 1
ATOM 1502 C CA . ASP A 1 198 ? -8.656 -7.531 -41.281 1 98.38 198 ASP A CA 1
ATOM 1503 C C . ASP A 1 198 ? -9.109 -6.07 -41.25 1 98.38 198 ASP A C 1
ATOM 1505 O O . ASP A 1 198 ? -10.023 -5.676 -41.969 1 98.38 198 ASP A O 1
ATOM 1509 N N . MET A 1 199 ? -8.477 -5.27 -40.5 1 97.19 199 MET A N 1
ATOM 1510 C CA . MET A 1 199 ? -8.906 -3.9 -40.25 1 97.19 199 MET A CA 1
ATOM 1511 C C . MET A 1 199 ? -8.703 -3.021 -41.469 1 97.19 199 MET A C 1
ATOM 1513 O O . MET A 1 199 ? -9.273 -1.93 -41.562 1 97.19 199 MET A O 1
ATOM 1517 N N . ASN A 1 200 ? -7.887 -3.537 -42.438 1 96.62 200 ASN A N 1
ATOM 1518 C CA . ASN A 1 200 ? -7.715 -2.857 -43.719 1 96.62 200 ASN A CA 1
ATOM 1519 C C . ASN A 1 200 ? -8.82 -3.232 -44.719 1 96.62 200 ASN A C 1
ATOM 1521 O O . ASN A 1 200 ? -9.188 -2.432 -45.562 1 96.62 200 ASN A O 1
ATOM 1525 N N . PHE A 1 201 ? -9.266 -4.473 -44.594 1 97.5 201 PHE A N 1
ATOM 1526 C CA . PHE A 1 201 ? -10.344 -5.016 -45.438 1 97.5 201 PHE A CA 1
ATOM 1527 C C . PHE A 1 201 ? -11.375 -5.723 -44.562 1 97.5 201 PHE A C 1
ATOM 1529 O O . PHE A 1 201 ? -11.43 -6.953 -44.531 1 97.5 201 PHE A O 1
ATOM 1536 N N . PRO A 1 202 ? -12.312 -5 -44 1 97.94 202 PRO A N 1
ATOM 1537 C CA . PRO A 1 202 ? -13.125 -5.5 -42.875 1 97.94 202 PRO A CA 1
ATOM 1538 C C . PRO A 1 202 ? -14.109 -6.586 -43.312 1 97.94 202 PRO A C 1
ATOM 1540 O O . PRO A 1 202 ? -14.742 -7.219 -42.469 1 97.94 202 PRO A O 1
ATOM 1543 N N . ASP A 1 203 ? -14.25 -6.895 -44.625 1 97.31 203 ASP A N 1
ATOM 1544 C CA . ASP A 1 203 ? -15.055 -8.023 -45.062 1 97.31 203 ASP A CA 1
ATOM 1545 C C . ASP A 1 203 ? -14.32 -9.344 -44.875 1 97.31 203 ASP A C 1
ATOM 1547 O O . ASP A 1 203 ? -14.914 -10.414 -44.969 1 97.31 203 ASP A O 1
ATOM 1551 N N . VAL A 1 204 ? -13.008 -9.258 -44.688 1 98.62 204 VAL A N 1
ATOM 1552 C CA . VAL A 1 204 ? -12.203 -10.453 -44.469 1 98.62 204 VAL A CA 1
ATOM 1553 C C . VAL A 1 204 ? -12.156 -10.781 -43 1 98.62 204 VAL A C 1
ATOM 1555 O O . VAL A 1 204 ? -11.703 -9.969 -42.188 1 98.62 204 VAL A O 1
ATOM 1558 N N . LEU A 1 205 ? -12.633 -11.953 -42.594 1 98.75 205 LEU A N 1
ATOM 1559 C CA . LEU A 1 205 ? -12.672 -12.43 -41.219 1 98.75 205 LEU A CA 1
ATOM 1560 C C . LEU A 1 205 ? -12 -13.789 -41.094 1 98.75 205 LEU A C 1
ATOM 1562 O O . LEU A 1 205 ? -12.008 -14.586 -42.031 1 98.75 205 LEU A O 1
ATOM 1566 N N . TYR A 1 206 ? -11.367 -14 -40 1 98.81 206 TYR A N 1
ATOM 1567 C CA . TYR A 1 206 ? -10.828 -15.297 -39.594 1 98.81 206 TYR A CA 1
ATOM 1568 C C . TYR A 1 206 ? -11.438 -15.75 -38.281 1 98.81 206 TYR A C 1
ATOM 1570 O O . TYR A 1 206 ? -11.586 -14.953 -37.344 1 98.81 206 TYR A O 1
ATOM 1578 N N . ALA A 1 207 ? -11.828 -17 -38.156 1 98.75 207 ALA A N 1
ATOM 1579 C CA . ALA A 1 207 ? -12.477 -17.516 -36.969 1 98.75 207 ALA A CA 1
ATOM 1580 C C . ALA A 1 207 ? -11.812 -18.828 -36.5 1 98.75 207 ALA A C 1
ATOM 1582 O O . ALA A 1 207 ? -11.406 -19.641 -37.344 1 98.75 207 ALA A O 1
ATOM 1583 N N . ALA A 1 208 ? -11.648 -19 -35.25 1 98.75 208 ALA A N 1
ATOM 1584 C CA . ALA A 1 208 ? -11.258 -20.266 -34.625 1 98.75 208 ALA A CA 1
ATOM 1585 C C . ALA A 1 208 ? -12.438 -20.906 -33.906 1 98.75 208 ALA A C 1
ATOM 1587 O O . ALA A 1 208 ? -12.977 -20.328 -32.938 1 98.75 208 ALA A O 1
ATOM 1588 N N . MET A 1 209 ? -12.891 -22.031 -34.375 1 98.62 209 MET A N 1
ATOM 1589 C CA . MET A 1 209 ? -13.969 -22.797 -33.75 1 98.62 209 MET A CA 1
ATOM 1590 C C . MET A 1 209 ? -13.406 -23.906 -32.875 1 98.62 209 MET A C 1
ATOM 1592 O O . MET A 1 209 ? -12.508 -24.641 -33.312 1 98.62 209 MET A O 1
ATOM 1596 N N . TRP A 1 210 ? -13.906 -24.094 -31.688 1 98.44 210 TRP A N 1
ATOM 1597 C CA . TRP A 1 210 ? -13.328 -24.938 -30.641 1 98.44 210 TRP A CA 1
ATOM 1598 C C . TRP A 1 210 ? -14.375 -25.875 -30.062 1 98.44 210 TRP A C 1
ATOM 1600 O O . TRP A 1 210 ? -15.305 -25.438 -29.391 1 98.44 210 TRP A O 1
ATOM 1610 N N . GLU A 1 211 ? -14.32 -27.172 -30.422 1 97.88 211 GLU A N 1
ATOM 1611 C CA . GLU A 1 211 ? -15.109 -28.188 -29.719 1 97.88 211 GLU A CA 1
ATOM 1612 C C . GLU A 1 211 ? -14.609 -28.375 -28.297 1 97.88 211 GLU A C 1
ATOM 1614 O O . GLU A 1 211 ? -13.43 -28.656 -28.078 1 97.88 211 GLU A O 1
ATOM 1619 N N . HIS A 1 212 ? -15.484 -28.141 -27.312 1 97 212 HIS A N 1
ATOM 1620 C CA . HIS A 1 212 ? -15.023 -28.203 -25.938 1 97 212 HIS A CA 1
ATOM 1621 C C . HIS A 1 212 ? -16.188 -28.469 -24.969 1 97 212 HIS A C 1
ATOM 1623 O O . HIS A 1 212 ? -17.344 -28.188 -25.297 1 97 212 HIS A O 1
ATOM 1629 N N . GLN A 1 213 ? -15.906 -29 -23.812 1 95.38 213 GLN A N 1
ATOM 1630 C CA . GLN A 1 213 ? -16.797 -29.172 -22.672 1 95.38 213 GLN A CA 1
ATOM 1631 C C . GLN A 1 213 ? -16.016 -29.172 -21.359 1 95.38 213 GLN A C 1
ATOM 1633 O O . GLN A 1 213 ? -14.852 -29.594 -21.328 1 95.38 213 GLN A O 1
ATOM 1638 N N . ARG A 1 214 ? -16.625 -28.719 -20.375 1 95.25 214 ARG A N 1
ATOM 1639 C CA . ARG A 1 214 ? -16.062 -28.812 -19.031 1 95.25 214 ARG A CA 1
ATOM 1640 C C . ARG A 1 214 ? -16.922 -29.656 -18.109 1 95.25 214 ARG A C 1
ATOM 1642 O O . ARG A 1 214 ? -17.844 -29.156 -17.469 1 95.25 214 ARG A O 1
ATOM 1649 N N . LEU A 1 215 ? -16.578 -30.859 -17.938 1 94.88 215 LEU A N 1
ATOM 1650 C CA . LEU A 1 215 ? -17.25 -31.75 -17 1 94.88 215 LEU A CA 1
ATOM 1651 C C . LEU A 1 215 ? -16.688 -31.578 -15.586 1 94.88 215 LEU A C 1
ATOM 1653 O O . LEU A 1 215 ? -15.641 -30.969 -15.398 1 94.88 215 LEU A O 1
ATOM 1657 N N . PRO A 1 216 ? -17.422 -32.094 -14.609 1 95.19 216 PRO A N 1
ATOM 1658 C CA . PRO A 1 216 ? -16.844 -32 -13.258 1 95.19 216 PRO A CA 1
ATOM 1659 C C . PRO A 1 216 ? -15.477 -32.688 -13.148 1 95.19 216 PRO A C 1
ATOM 1661 O O . PRO A 1 216 ? -14.625 -32.219 -12.391 1 95.19 216 PRO A O 1
ATOM 1664 N N . TRP A 1 217 ? -15.195 -33.75 -14 1 96.69 217 TRP A N 1
ATOM 1665 C CA . TRP A 1 217 ? -14.008 -34.562 -13.797 1 96.69 217 TRP A CA 1
ATOM 1666 C C . TRP A 1 217 ? -13.055 -34.438 -14.984 1 96.69 217 TRP A C 1
ATOM 1668 O O . TRP A 1 217 ? -12.023 -35.125 -15.031 1 96.69 217 TRP A O 1
ATOM 1678 N N . LYS A 1 218 ? -13.398 -33.625 -15.961 1 95.88 218 LYS A N 1
ATOM 1679 C CA . LYS A 1 218 ? -12.555 -33.594 -17.156 1 95.88 218 LYS A CA 1
ATOM 1680 C C . LYS A 1 218 ? -12.797 -32.375 -18 1 95.88 218 LYS A C 1
ATOM 1682 O O . LYS A 1 218 ? -13.938 -31.922 -18.156 1 95.88 218 LYS A O 1
ATOM 1687 N N . VAL A 1 219 ? -11.766 -31.828 -18.547 1 96 219 VAL A N 1
ATOM 1688 C CA . VAL A 1 219 ? -11.852 -30.812 -19.594 1 96 219 VAL A CA 1
ATOM 1689 C C . VAL A 1 219 ? -11.664 -31.453 -20.953 1 96 219 VAL A C 1
ATOM 1691 O O . VAL A 1 219 ? -10.648 -32.094 -21.219 1 96 219 VAL A O 1
ATOM 1694 N N . ILE A 1 220 ? -12.609 -31.297 -21.75 1 96.44 220 ILE A N 1
ATOM 1695 C CA . ILE A 1 220 ? -12.523 -31.75 -23.125 1 96.44 220 ILE A CA 1
ATOM 1696 C C . ILE A 1 220 ? -12.156 -30.578 -24.031 1 96.44 220 ILE A C 1
ATOM 1698 O O . ILE A 1 220 ? -12.914 -29.609 -24.141 1 96.44 220 ILE A O 1
ATOM 1702 N N . SER A 1 221 ? -11.047 -30.641 -24.656 1 96.75 221 SER A N 1
ATOM 1703 C CA . SER A 1 221 ? -10.562 -29.578 -25.531 1 96.75 221 SER A CA 1
ATOM 1704 C C . SER A 1 221 ? -10.156 -30.125 -26.891 1 96.75 221 SER A C 1
ATOM 1706 O O . SER A 1 221 ? -9.008 -30.547 -27.078 1 96.75 221 SER A O 1
ATOM 1708 N N . GLY A 1 222 ? -11.062 -30.125 -27.797 1 96.75 222 GLY A N 1
ATOM 1709 C CA . GLY A 1 222 ? -10.773 -30.578 -29.156 1 96.75 222 GLY A CA 1
ATOM 1710 C C . GLY A 1 222 ? -11.727 -31.641 -29.641 1 96.75 222 GLY A C 1
ATOM 1711 O O . GLY A 1 222 ? -12.445 -32.25 -28.844 1 96.75 222 GLY A O 1
ATOM 1712 N N . GLY A 1 223 ? -11.734 -31.859 -30.891 1 96.06 223 GLY A N 1
ATOM 1713 C CA . GLY A 1 223 ? -12.57 -32.812 -31.594 1 96.06 223 GLY A CA 1
ATOM 1714 C C . GLY A 1 223 ? -12.805 -32.438 -33.062 1 96.06 223 GLY A C 1
ATOM 1715 O O . GLY A 1 223 ? -12.227 -31.453 -33.531 1 96.06 223 GLY A O 1
ATOM 1716 N N . ASP A 1 224 ? -13.648 -33.125 -33.688 1 94.94 224 ASP A N 1
ATOM 1717 C CA . ASP A 1 224 ? -13.883 -32.938 -35.125 1 94.94 224 ASP A CA 1
ATOM 1718 C C . ASP A 1 224 ? -14.453 -31.578 -35.438 1 94.94 224 ASP A C 1
ATOM 1720 O O . ASP A 1 224 ? -14.312 -31.078 -36.562 1 94.94 224 ASP A O 1
ATOM 1724 N N . GLY A 1 225 ? -15.07 -31 -34.406 1 97.56 225 GLY A N 1
ATOM 1725 C CA . GLY A 1 225 ? -15.68 -29.703 -34.625 1 97.56 225 GLY A CA 1
ATOM 1726 C C . GLY A 1 225 ? -14.672 -28.562 -34.625 1 97.56 225 GLY A C 1
ATOM 1727 O O . GLY A 1 225 ? -14.969 -27.469 -35.094 1 97.56 225 GLY A O 1
ATOM 1728 N N . SER A 1 226 ? -13.453 -28.781 -34.156 1 98.31 226 SER A N 1
ATOM 1729 C CA . SER A 1 226 ? -12.438 -27.734 -34.094 1 98.31 226 SER A CA 1
ATOM 1730 C C . SER A 1 226 ? -11.859 -27.453 -35.5 1 98.31 226 SER A C 1
ATOM 1732 O O . SER A 1 226 ? -11.617 -28.375 -36.281 1 98.31 226 SER A O 1
ATOM 1734 N N . GLY A 1 227 ? -11.695 -26.156 -35.75 1 98.19 227 GLY A N 1
ATOM 1735 C CA . GLY A 1 227 ? -11.141 -25.781 -37.062 1 98.19 227 GLY A CA 1
ATOM 1736 C C . GLY A 1 227 ? -11.031 -24.281 -37.25 1 98.19 227 GLY A C 1
ATOM 1737 O O . GLY A 1 227 ? -11.617 -23.5 -36.469 1 98.19 227 GLY A O 1
ATOM 1738 N N . LEU A 1 228 ? -10.242 -23.875 -38.25 1 98.62 228 LEU A N 1
ATOM 1739 C CA . LEU A 1 228 ? -10.086 -22.484 -38.625 1 98.62 228 LEU A CA 1
ATOM 1740 C C . LEU A 1 228 ? -10.891 -22.172 -39.906 1 98.62 228 LEU A C 1
ATOM 1742 O O . LEU A 1 228 ? -10.992 -23.016 -40.781 1 98.62 228 LEU A O 1
ATOM 1746 N N . TYR A 1 229 ? -11.438 -21.031 -39.938 1 98.81 229 TYR A N 1
ATOM 1747 C CA . TYR A 1 229 ? -12.281 -20.625 -41.031 1 98.81 229 TYR A CA 1
ATOM 1748 C C . TYR A 1 229 ? -11.922 -19.219 -41.5 1 98.81 229 TYR A C 1
ATOM 1750 O O . TYR A 1 229 ? -11.414 -18.406 -40.719 1 98.81 229 TYR A O 1
ATOM 1758 N N . LYS A 1 230 ? -12.141 -18.938 -42.75 1 98.75 230 LYS A N 1
ATOM 1759 C CA . LYS A 1 230 ? -11.953 -17.625 -43.344 1 98.75 230 LYS A CA 1
ATOM 1760 C C . LYS A 1 230 ? -13.188 -17.188 -44.125 1 98.75 230 LYS A C 1
ATOM 1762 O O . LYS A 1 230 ? -13.805 -18 -44.812 1 98.75 230 LYS A O 1
ATOM 1767 N N . SER A 1 231 ? -13.625 -16.031 -43.969 1 98.81 231 SER A N 1
ATOM 1768 C CA . SER A 1 231 ? -14.633 -15.383 -44.812 1 98.81 231 SER A CA 1
ATOM 1769 C C . SER A 1 231 ? -14.047 -14.18 -45.531 1 98.81 231 SER A C 1
ATOM 1771 O O . SER A 1 231 ? -13.227 -13.445 -44.969 1 98.81 231 SER A O 1
ATOM 1773 N N . THR A 1 232 ? -14.445 -13.953 -46.75 1 98.12 232 THR A N 1
ATOM 1774 C CA . THR A 1 232 ? -14.016 -12.789 -47.531 1 98.12 232 THR A CA 1
ATOM 1775 C C . THR A 1 232 ? -15.203 -11.922 -47.906 1 98.12 232 THR A C 1
ATOM 1777 O O . THR A 1 232 ? -15.086 -11.039 -48.75 1 98.12 232 THR A O 1
ATOM 1780 N N . ASP A 1 233 ? -16.406 -12.211 -47.375 1 97.81 233 ASP A N 1
ATOM 1781 C CA . ASP A 1 233 ? -17.625 -11.484 -47.75 1 97.81 233 ASP A CA 1
ATOM 1782 C C . ASP A 1 233 ? -18.406 -11.055 -46.5 1 97.81 233 ASP A C 1
ATOM 1784 O O . ASP A 1 233 ? -19.625 -11.117 -46.5 1 97.81 233 ASP A O 1
ATOM 1788 N N . GLY A 1 234 ? -17.703 -10.812 -45.469 1 97.38 234 GLY A N 1
ATOM 1789 C CA . GLY A 1 234 ? -18.312 -10.281 -44.25 1 97.38 234 GLY A CA 1
ATOM 1790 C C . GLY A 1 234 ? -19.094 -11.32 -43.469 1 97.38 234 GLY A C 1
ATOM 1791 O O . GLY A 1 234 ? -20.094 -11 -42.812 1 97.38 234 GLY A O 1
ATOM 1792 N N . GLY A 1 235 ? -18.75 -12.578 -43.562 1 98.19 235 GLY A N 1
ATOM 1793 C CA . GLY A 1 235 ? -19.344 -13.633 -42.75 1 98.19 235 GLY A CA 1
ATOM 1794 C C . GLY A 1 235 ? -20.484 -14.352 -43.469 1 98.19 235 GLY A C 1
ATOM 1795 O O . GLY A 1 235 ? -21.094 -15.266 -42.906 1 98.19 235 GLY A O 1
ATOM 1796 N N . GLU A 1 236 ? -20.734 -14.055 -44.719 1 97.25 236 GLU A N 1
ATOM 1797 C CA . GLU A 1 236 ? -21.812 -14.703 -45.469 1 97.25 236 GLU A CA 1
ATOM 1798 C C . GLU A 1 236 ? -21.453 -16.156 -45.781 1 97.25 236 GLU A C 1
ATOM 1800 O O . GLU A 1 236 ? -22.328 -17.031 -45.781 1 97.25 236 GLU A O 1
ATOM 1805 N N . THR A 1 237 ? -20.297 -16.375 -46.219 1 97.94 237 THR A N 1
ATOM 1806 C CA . THR A 1 237 ? -19.797 -17.719 -46.469 1 97.94 237 THR A CA 1
ATOM 1807 C C . THR A 1 237 ? -18.438 -17.906 -45.812 1 97.94 237 THR A C 1
ATOM 1809 O O . THR A 1 237 ? -17.719 -16.938 -45.531 1 97.94 237 THR A O 1
ATOM 1812 N N . TRP A 1 238 ? -18.156 -19.094 -45.469 1 98.56 238 TRP A N 1
ATOM 1813 C CA . TRP A 1 238 ? -16.906 -19.422 -44.781 1 98.56 238 TRP A CA 1
ATOM 1814 C C . TRP A 1 238 ? -16.219 -20.594 -45.438 1 98.56 238 TRP A C 1
ATOM 1816 O O . TRP A 1 238 ? -16.875 -21.531 -45.906 1 98.56 238 TRP A O 1
ATOM 1826 N N . GLN A 1 239 ? -14.914 -20.531 -45.531 1 97.56 239 GLN A N 1
ATOM 1827 C CA . GLN A 1 239 ? -14.062 -21.609 -46 1 97.56 239 GLN A CA 1
ATOM 1828 C C . GLN A 1 239 ? -13.195 -22.156 -44.875 1 97.56 239 GLN A C 1
ATOM 1830 O O . GLN A 1 239 ? -12.586 -21.391 -44.125 1 97.56 239 GLN A O 1
ATOM 1835 N N . LYS A 1 240 ? -13.211 -23.469 -44.719 1 97.56 240 LYS A N 1
ATOM 1836 C CA . LYS A 1 240 ? -12.344 -24.094 -43.719 1 97.56 240 LYS A CA 1
ATOM 1837 C C . LYS A 1 240 ? -10.891 -24.078 -44.188 1 97.56 240 LYS A C 1
ATOM 1839 O O . LYS A 1 240 ? -10.586 -24.359 -45.344 1 97.56 240 LYS A O 1
ATOM 1844 N N . LEU A 1 241 ? -10.016 -23.688 -43.375 1 98 241 LEU A N 1
ATOM 1845 C CA . LEU A 1 241 ? -8.586 -23.641 -43.625 1 98 241 LEU A CA 1
ATOM 1846 C C . LEU A 1 241 ? -7.91 -24.938 -43.219 1 98 241 LEU A C 1
ATOM 1848 O O . LEU A 1 241 ? -8.078 -25.391 -42.062 1 98 241 LEU A O 1
ATOM 1852 N N . GLU A 1 242 ? -7.074 -25.594 -44.062 1 94.75 242 GLU A N 1
ATOM 1853 C CA . GLU A 1 242 ? -6.559 -26.906 -43.719 1 94.75 242 GLU A CA 1
ATOM 1854 C C . GLU A 1 242 ? -5.109 -27.078 -44.156 1 94.75 242 GLU A C 1
ATOM 1856 O O . GLU A 1 242 ? -4.332 -27.797 -43.531 1 94.75 242 GLU A O 1
ATOM 1861 N N . ASN A 1 243 ? -4.645 -26.406 -45.312 1 96.81 243 ASN A N 1
ATOM 1862 C CA . ASN A 1 243 ? -3.348 -26.656 -45.906 1 96.81 243 ASN A CA 1
ATOM 1863 C C . ASN A 1 243 ? -2.199 -26.266 -45 1 96.81 243 ASN A C 1
ATOM 1865 O O . ASN A 1 243 ? -1.952 -25.094 -44.75 1 96.81 243 ASN A O 1
ATOM 1869 N N . GLY A 1 244 ? -1.526 -27.219 -44.562 1 97.5 244 GLY A N 1
ATOM 1870 C CA . GLY A 1 244 ? -0.361 -26.969 -43.719 1 97.5 244 GLY A CA 1
ATOM 1871 C C . GLY A 1 244 ? -0.676 -27 -42.25 1 97.5 244 GLY A C 1
ATOM 1872 O O . GLY A 1 244 ? 0.182 -26.672 -41.406 1 97.5 244 GLY A O 1
ATOM 1873 N N . LEU A 1 245 ? -1.884 -27.312 -41.875 1 98.06 245 LEU A N 1
ATOM 1874 C CA . LEU A 1 245 ? -2.305 -27.359 -40.469 1 98.06 245 LEU A CA 1
ATOM 1875 C C . LEU A 1 245 ? -2.412 -28.797 -39.969 1 98.06 245 LEU A C 1
ATOM 1877 O O . LEU A 1 245 ? -2.537 -29.719 -40.781 1 98.06 245 LEU A O 1
ATOM 1881 N N . PRO A 1 246 ? -2.295 -29.016 -38.688 1 97.06 246 PRO A N 1
ATOM 1882 C CA . PRO A 1 246 ? -2.48 -30.375 -38.188 1 97.06 246 PRO A CA 1
ATOM 1883 C C . PRO A 1 246 ? -3.906 -30.891 -38.375 1 97.06 246 PRO A C 1
ATOM 1885 O O . PRO A 1 246 ? -4.844 -30.094 -38.469 1 97.06 246 PRO A O 1
ATOM 1888 N N . LYS A 1 247 ? -3.973 -32.188 -38.344 1 93.88 247 LYS A N 1
ATOM 1889 C CA . LYS A 1 247 ? -5.289 -32.781 -38.5 1 93.88 247 LYS A CA 1
ATOM 1890 C C . LYS A 1 247 ? -6.09 -32.688 -37.188 1 93.88 247 LYS A C 1
ATOM 1892 O O . LYS A 1 247 ? -7.273 -32.344 -37.219 1 93.88 247 LYS A O 1
ATOM 1897 N N . GLU A 1 248 ? -5.48 -33 -36.094 1 95.25 248 GLU A N 1
ATOM 1898 C CA . GLU A 1 248 ? -6.125 -32.906 -34.781 1 95.25 248 GLU A CA 1
ATOM 1899 C C . GLU A 1 248 ? -5.992 -31.5 -34.188 1 95.25 248 GLU A C 1
ATOM 1901 O O . GLU A 1 248 ? -4.887 -30.984 -34.062 1 95.25 248 GLU A O 1
ATOM 1906 N N . MET A 1 249 ? -7.121 -30.938 -33.906 1 96.81 249 MET A N 1
ATOM 1907 C CA . MET A 1 249 ? -7.082 -29.578 -33.375 1 96.81 249 MET A CA 1
ATOM 1908 C C . MET A 1 249 ? -7.914 -29.438 -32.125 1 96.81 249 MET A C 1
ATOM 1910 O O . MET A 1 249 ? -8.992 -30.031 -32 1 96.81 249 MET A O 1
ATOM 1914 N N . GLY A 1 250 ? -7.344 -28.781 -31.141 1 97.62 250 GLY A N 1
ATOM 1915 C CA . GLY A 1 250 ? -8.047 -28.344 -29.938 1 97.62 250 GLY A CA 1
ATOM 1916 C C . GLY A 1 250 ? -8.438 -26.891 -29.969 1 97.62 250 GLY A C 1
ATOM 1917 O O . GLY A 1 250 ? -9.047 -26.406 -30.922 1 97.62 250 GLY A O 1
ATOM 1918 N N . LYS A 1 251 ? -8.172 -26.109 -28.875 1 97.94 251 LYS A N 1
ATOM 1919 C CA . LYS A 1 251 ? -8.391 -24.672 -28.844 1 97.94 251 LYS A CA 1
ATOM 1920 C C . LYS A 1 251 ? -7.398 -23.953 -29.75 1 97.94 251 LYS A C 1
ATOM 1922 O O . LYS A 1 251 ? -6.25 -24.375 -29.891 1 97.94 251 LYS A O 1
ATOM 1927 N N . MET A 1 252 ? -7.859 -22.953 -30.344 1 98.38 252 MET A N 1
ATOM 1928 C CA . MET A 1 252 ? -7 -22.188 -31.25 1 98.38 252 MET A CA 1
ATOM 1929 C C . MET A 1 252 ? -7.266 -20.688 -31.109 1 98.38 252 MET A C 1
ATOM 1931 O O . MET A 1 252 ? -8.32 -20.281 -30.609 1 98.38 252 MET A O 1
ATOM 1935 N N . ALA A 1 253 ? -6.293 -19.938 -31.422 1 98.44 253 ALA A N 1
ATOM 1936 C CA . ALA A 1 253 ? -6.418 -18.5 -31.672 1 98.44 253 ALA A CA 1
ATOM 1937 C C . ALA A 1 253 ? -5.895 -18.141 -33.062 1 98.44 253 ALA A C 1
ATOM 1939 O O . ALA A 1 253 ? -5.008 -18.828 -33.594 1 98.44 253 ALA A O 1
ATOM 1940 N N . ILE A 1 254 ? -6.414 -17.172 -33.625 1 98.75 254 ILE A N 1
ATOM 1941 C CA . ILE A 1 254 ? -6.023 -16.719 -34.969 1 98.75 254 ILE A CA 1
ATOM 1942 C C . ILE A 1 254 ? -6.078 -15.188 -35.031 1 98.75 254 ILE A C 1
ATOM 1944 O O . ILE A 1 254 ? -6.965 -14.57 -34.438 1 98.75 254 ILE A O 1
ATOM 1948 N N . ALA A 1 255 ? -5.148 -14.57 -35.625 1 98.75 255 ALA A N 1
ATOM 1949 C CA . ALA A 1 255 ? -5.102 -13.109 -35.75 1 98.75 255 ALA A CA 1
ATOM 1950 C C . ALA A 1 255 ? -4.414 -12.672 -37.031 1 98.75 255 ALA A C 1
ATOM 1952 O O . ALA A 1 255 ? -3.293 -13.094 -37.312 1 98.75 255 ALA A O 1
ATOM 1953 N N . VAL A 1 256 ? -5.074 -11.883 -37.812 1 98.69 256 VAL A N 1
ATOM 1954 C CA . VAL A 1 256 ? -4.473 -11.266 -39 1 98.69 256 VAL A CA 1
ATOM 1955 C C . VAL A 1 256 ? -3.721 -10 -38.594 1 98.69 256 VAL A C 1
ATOM 1957 O O . VAL A 1 256 ? -4.191 -9.234 -37.75 1 98.69 256 VAL A O 1
ATOM 1960 N N . SER A 1 257 ? -2.553 -9.828 -39.156 1 98.31 257 SER A N 1
ATOM 1961 C CA . SER A 1 257 ? -1.741 -8.656 -38.844 1 98.31 257 SER A CA 1
ATOM 1962 C C . SER A 1 257 ? -2.33 -7.395 -39.438 1 98.31 257 SER A C 1
ATOM 1964 O O . SER A 1 257 ? -2.621 -7.359 -40.656 1 98.31 257 SER A O 1
ATOM 1966 N N . ARG A 1 258 ? -2.535 -6.441 -38.625 1 97.81 258 ARG A N 1
ATOM 1967 C CA . ARG A 1 258 ? -2.992 -5.148 -39.125 1 97.81 258 ARG A CA 1
ATOM 1968 C C . ARG A 1 258 ? -1.911 -4.477 -39.969 1 97.81 258 ARG A C 1
ATOM 1970 O O . ARG A 1 258 ? -2.215 -3.693 -40.875 1 97.81 258 ARG A O 1
ATOM 1977 N N . ALA A 1 259 ? -0.651 -4.734 -39.75 1 98.06 259 ALA A N 1
ATOM 1978 C CA . ALA A 1 259 ? 0.486 -4.16 -40.469 1 98.06 259 ALA A CA 1
ATOM 1979 C C . ALA A 1 259 ? 0.643 -4.797 -41.875 1 98.06 259 ALA A C 1
ATOM 1981 O O . ALA A 1 259 ? 1.274 -4.219 -42.75 1 98.06 259 ALA A O 1
ATOM 1982 N N . ASN A 1 260 ? 0.133 -6.047 -42.062 1 98.25 260 ASN A N 1
ATOM 1983 C CA . ASN A 1 260 ? 0.218 -6.801 -43.312 1 98.25 260 ASN A CA 1
ATOM 1984 C C . ASN A 1 260 ? -0.937 -7.785 -43.469 1 98.25 260 ASN A C 1
ATOM 1986 O O . ASN A 1 260 ? -0.883 -8.891 -42.906 1 98.25 260 ASN A O 1
ATOM 1990 N N . SER A 1 261 ? -1.909 -7.539 -44.312 1 98.06 261 SER A N 1
ATOM 1991 C CA . SER A 1 261 ? -3.146 -8.305 -44.438 1 98.06 261 SER A CA 1
ATOM 1992 C C . SER A 1 261 ? -2.875 -9.711 -44.969 1 98.06 261 SER A C 1
ATOM 1994 O O . SER A 1 261 ? -3.738 -10.586 -44.875 1 98.06 261 SER A O 1
ATOM 1996 N N . GLU A 1 262 ? -1.687 -9.984 -45.5 1 98 262 GLU A N 1
ATOM 1997 C CA . GLU A 1 262 ? -1.354 -11.312 -46 1 98 262 GLU A CA 1
ATOM 1998 C C . GLU A 1 262 ? -0.762 -12.188 -44.906 1 98 262 GLU A C 1
ATOM 2000 O O . GLU A 1 262 ? -0.66 -13.406 -45.062 1 98 262 GLU A O 1
ATOM 2005 N N . LYS A 1 263 ? -0.414 -11.602 -43.844 1 98.56 263 LYS A N 1
ATOM 2006 C CA . LYS A 1 263 ? 0.204 -12.352 -42.75 1 98.56 263 LYS A CA 1
ATOM 2007 C C . LYS A 1 263 ? -0.812 -12.672 -41.656 1 98.56 263 LYS A C 1
ATOM 2009 O O . LYS A 1 263 ? -1.362 -11.766 -41.031 1 98.56 263 LYS A O 1
ATOM 2014 N N . VAL A 1 264 ? -1.04 -13.906 -41.406 1 98.69 264 VAL A N 1
ATOM 2015 C CA . VAL A 1 264 ? -1.995 -14.391 -40.406 1 98.69 264 VAL A CA 1
ATOM 2016 C C . VAL A 1 264 ? -1.307 -15.375 -39.469 1 98.69 264 VAL A C 1
ATOM 2018 O O . VAL A 1 264 ? -0.628 -16.297 -39.906 1 98.69 264 VAL A O 1
ATOM 2021 N N . TYR A 1 265 ? -1.39 -15.109 -38.188 1 98.81 265 TYR A N 1
ATOM 2022 C CA . TYR A 1 265 ? -0.853 -16 -37.156 1 98.81 265 TYR A CA 1
ATOM 2023 C C . TYR A 1 265 ? -1.945 -16.906 -36.594 1 98.81 265 TYR A C 1
ATOM 2025 O O . TYR A 1 265 ? -3.078 -16.469 -36.375 1 98.81 265 TYR A O 1
ATOM 2033 N N . ALA A 1 266 ? -1.684 -18.156 -36.312 1 98.75 266 ALA A N 1
ATOM 2034 C CA . ALA A 1 266 ? -2.576 -19.094 -35.656 1 98.75 266 ALA A CA 1
ATOM 2035 C C . ALA A 1 266 ? -1.838 -19.875 -34.562 1 98.75 266 ALA A C 1
ATOM 2037 O O . ALA A 1 266 ? -0.763 -20.422 -34.812 1 98.75 266 ALA A O 1
ATOM 2038 N N . LEU A 1 267 ? -2.27 -19.797 -33.406 1 98.62 267 LEU A N 1
ATOM 2039 C CA . LEU A 1 267 ? -1.797 -20.609 -32.281 1 98.62 267 LEU A CA 1
ATOM 2040 C C . LEU A 1 267 ? -2.709 -21.797 -32.062 1 98.62 267 LEU A C 1
ATOM 2042 O O . LEU A 1 267 ? -3.91 -21.641 -31.844 1 98.62 267 LEU A O 1
ATOM 2046 N N . ILE A 1 268 ? -2.15 -23.062 -32.125 1 98.31 268 ILE A N 1
ATOM 2047 C CA . ILE A 1 268 ? -3.016 -24.234 -32.25 1 98.31 268 ILE A CA 1
ATOM 2048 C C . ILE A 1 268 ? -2.639 -25.281 -31.203 1 98.31 268 ILE A C 1
ATOM 2050 O O . ILE A 1 268 ? -1.486 -25.719 -31.141 1 98.31 268 ILE A O 1
ATOM 2054 N N . GLU A 1 269 ? -3.594 -25.672 -30.391 1 98 269 GLU A N 1
ATOM 2055 C CA . GLU A 1 269 ? -3.502 -26.906 -29.594 1 98 269 GLU A CA 1
ATOM 2056 C C . GLU A 1 269 ? -3.672 -28.141 -30.484 1 98 269 GLU A C 1
ATOM 2058 O O . GLU A 1 269 ? -4.598 -28.203 -31.297 1 98 269 GLU A O 1
ATOM 2063 N N . SER A 1 270 ? -2.822 -29.062 -30.375 1 97.5 270 SER A N 1
ATOM 2064 C CA . SER A 1 270 ? -2.904 -30.344 -31.062 1 97.5 270 SER A CA 1
ATOM 2065 C C . SER A 1 270 ? -2.285 -31.453 -30.219 1 97.5 270 SER A C 1
ATOM 2067 O O . SER A 1 270 ? -2.17 -31.328 -29 1 97.5 270 SER A O 1
ATOM 2069 N N . ASP A 1 271 ? -1.995 -32.625 -30.891 1 94.88 271 ASP A N 1
ATOM 2070 C CA . ASP A 1 271 ? -1.469 -33.781 -30.172 1 94.88 271 ASP A CA 1
ATOM 2071 C C . ASP A 1 271 ? -0.18 -33.406 -29.438 1 94.88 271 ASP A C 1
ATOM 2073 O O . ASP A 1 271 ? 0.894 -33.375 -30.031 1 94.88 271 ASP A O 1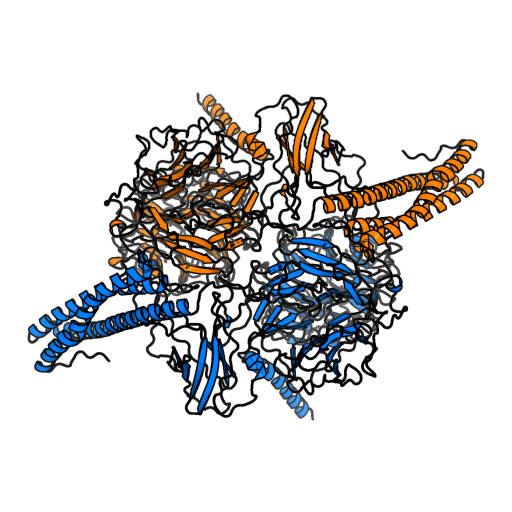
ATOM 2077 N N . SER A 1 272 ? -0.304 -33.312 -28.125 1 92.81 272 SER A N 1
ATOM 2078 C CA . SER A 1 272 ? 0.831 -32.875 -27.312 1 92.81 272 SER A CA 1
ATOM 2079 C C . SER A 1 272 ? 1.905 -33.969 -27.266 1 92.81 272 SER A C 1
ATOM 2081 O O . SER A 1 272 ? 3.098 -33.656 -27.203 1 92.81 272 SER A O 1
ATOM 2083 N N . ASP A 1 273 ? 1.55 -35.219 -27.281 1 91.94 273 ASP A N 1
ATOM 2084 C CA . ASP A 1 273 ? 2.508 -36.312 -27.234 1 91.94 273 ASP A CA 1
ATOM 2085 C C . ASP A 1 273 ? 3.385 -36.344 -28.484 1 91.94 273 ASP A C 1
ATOM 2087 O O . ASP A 1 273 ? 4.559 -36.688 -28.422 1 91.94 273 ASP A O 1
ATOM 2091 N N . LYS A 1 274 ? 2.791 -35.875 -29.578 1 93.56 274 LYS A N 1
ATOM 2092 C CA . LYS A 1 274 ? 3.516 -35.875 -30.844 1 93.56 274 LYS A CA 1
ATOM 2093 C C . LYS A 1 274 ? 4.098 -34.5 -31.156 1 93.56 274 LYS A C 1
ATOM 2095 O O . LYS A 1 274 ? 4.805 -34.344 -32.156 1 93.56 274 LYS A O 1
ATOM 2100 N N . GLY A 1 275 ? 3.816 -33.531 -30.328 1 93.69 275 GLY A N 1
ATOM 2101 C CA . GLY A 1 275 ? 4.355 -32.219 -30.516 1 93.69 275 GLY A CA 1
ATOM 2102 C C . GLY A 1 275 ? 3.814 -31.516 -31.766 1 93.69 275 GLY A C 1
ATOM 2103 O O . GLY A 1 275 ? 4.555 -30.844 -32.469 1 93.69 275 GLY A O 1
ATOM 2104 N N . MET A 1 276 ? 2.525 -31.703 -32.031 1 96 276 MET A N 1
ATOM 2105 C CA . MET A 1 276 ? 1.97 -31.234 -33.281 1 96 276 MET A CA 1
ATOM 2106 C C . MET A 1 276 ? 1.429 -29.812 -33.156 1 96 276 MET A C 1
ATOM 2108 O O . MET A 1 276 ? 1.19 -29.141 -34.156 1 96 276 MET A O 1
ATOM 2112 N N . GLY A 1 277 ? 1.177 -29.328 -31.938 1 96.56 277 GLY A N 1
ATOM 2113 C CA . GLY A 1 277 ? 0.694 -27.969 -31.719 1 96.56 277 GLY A CA 1
ATOM 2114 C C . GLY A 1 277 ? 1.792 -26.922 -31.812 1 96.56 277 GLY A C 1
ATOM 2115 O O . GLY A 1 277 ? 2.973 -27.266 -31.922 1 96.56 277 GLY A O 1
ATOM 2116 N N . GLY A 1 278 ? 1.469 -25.656 -31.734 1 97.69 278 GLY A N 1
ATOM 2117 C CA . GLY A 1 278 ? 2.418 -24.562 -31.797 1 97.69 278 GLY A CA 1
ATOM 2118 C C . GLY A 1 278 ? 1.884 -23.344 -32.531 1 97.69 278 GLY A C 1
ATOM 2119 O O . GLY A 1 278 ? 0.669 -23.172 -32.656 1 97.69 278 GLY A O 1
ATOM 2120 N N . LEU A 1 279 ? 2.814 -22.438 -32.875 1 98.62 279 LEU A N 1
ATOM 2121 C CA . LEU A 1 279 ? 2.461 -21.25 -33.656 1 98.62 279 LEU A CA 1
ATOM 2122 C C . LEU A 1 279 ? 2.65 -21.5 -35.156 1 98.62 279 LEU A C 1
ATOM 2124 O O . LEU A 1 279 ? 3.723 -21.938 -35.562 1 98.62 279 LEU A O 1
ATOM 2128 N N . PHE A 1 280 ? 1.651 -21.297 -35.906 1 98.75 280 PHE A N 1
ATOM 2129 C CA . PHE A 1 280 ? 1.664 -21.375 -37.344 1 98.75 280 PHE A CA 1
ATOM 2130 C C . PHE A 1 280 ? 1.489 -20 -37.969 1 98.75 280 PHE A C 1
ATOM 2132 O O . PHE A 1 280 ? 0.88 -19.109 -37.344 1 98.75 280 PHE A O 1
ATOM 2139 N N . VAL A 1 281 ? 2.051 -19.812 -39.125 1 98.62 281 VAL A N 1
ATOM 2140 C CA . VAL A 1 281 ? 1.934 -18.531 -39.812 1 98.62 281 VAL A CA 1
ATOM 2141 C C . VAL A 1 281 ? 1.58 -18.75 -41.281 1 98.62 281 VAL A C 1
ATOM 2143 O O . VAL A 1 281 ? 2.029 -19.734 -41.906 1 98.62 281 VAL A O 1
ATOM 2146 N N . SER A 1 282 ? 0.699 -18 -41.812 1 98.69 282 SER A N 1
ATOM 2147 C CA . SER A 1 282 ? 0.421 -17.891 -43.25 1 98.69 282 SER A CA 1
ATOM 2148 C C . SER A 1 282 ? 0.904 -16.562 -43.812 1 98.69 282 SER A C 1
ATOM 2150 O O . SER A 1 282 ? 0.638 -15.5 -43.219 1 98.69 282 SER A O 1
ATOM 2152 N N . GLU A 1 283 ? 1.597 -16.625 -44.938 1 97.81 283 GLU A N 1
ATOM 2153 C CA . GLU A 1 283 ? 2.078 -15.43 -45.625 1 97.81 283 GLU A CA 1
ATOM 2154 C C . GLU A 1 283 ? 1.199 -15.07 -46.812 1 97.81 283 GLU A C 1
ATOM 2156 O O . GLU A 1 283 ? 1.552 -14.203 -47.594 1 97.81 283 GLU A O 1
ATOM 2161 N N . ASN A 1 284 ? 0.089 -15.773 -47 1 97.88 284 ASN A N 1
ATOM 2162 C CA . ASN A 1 284 ? -0.779 -15.562 -48.156 1 97.88 284 ASN A CA 1
ATOM 2163 C C . ASN A 1 284 ? -2.252 -15.547 -47.75 1 97.88 284 ASN A C 1
ATOM 2165 O O . ASN A 1 284 ? -3.088 -16.156 -48.438 1 97.88 284 ASN A O 1
ATOM 2169 N N . GLY A 1 285 ? -2.518 -14.977 -46.625 1 97.5 285 GLY A N 1
ATOM 2170 C CA . GLY A 1 285 ? -3.887 -14.719 -46.219 1 97.5 285 GLY A CA 1
ATOM 2171 C C . GLY A 1 285 ? -4.637 -15.977 -45.812 1 97.5 285 GLY A C 1
ATOM 2172 O O . GLY A 1 285 ? -5.84 -16.094 -46.062 1 97.5 285 GLY A O 1
ATOM 2173 N N . GLY A 1 286 ? -4.004 -17.031 -45.312 1 97.81 286 GLY A N 1
ATOM 2174 C CA . GLY A 1 286 ? -4.645 -18.219 -44.781 1 97.81 286 GLY A CA 1
ATOM 2175 C C . GLY A 1 286 ? -4.684 -19.359 -45.781 1 97.81 286 GLY A C 1
ATOM 2176 O O . GLY A 1 286 ? -5.129 -20.469 -45.438 1 97.81 286 GLY A O 1
ATOM 2177 N N . ASN A 1 287 ? -4.09 -19.219 -46.969 1 96.75 287 ASN A N 1
ATOM 2178 C CA . ASN A 1 287 ? -4.168 -20.25 -48 1 96.75 287 ASN A CA 1
ATOM 2179 C C . ASN A 1 287 ? -3.283 -21.453 -47.656 1 96.75 287 ASN A C 1
ATOM 2181 O O . ASN A 1 287 ? -3.635 -22.594 -47.938 1 96.75 287 ASN A O 1
ATOM 2185 N N . SER A 1 288 ? -2.17 -21.188 -47.125 1 97.75 288 SER A N 1
ATOM 2186 C CA . SER A 1 288 ? -1.275 -22.234 -46.656 1 97.75 288 SER A CA 1
ATOM 2187 C C . SER A 1 288 ? -0.527 -21.781 -45.406 1 97.75 288 SER A C 1
ATOM 2189 O O . SER A 1 288 ? -0.339 -20.594 -45.188 1 97.75 288 SER A O 1
ATOM 2191 N N . TRP A 1 289 ? -0.196 -22.75 -44.656 1 98.44 289 TRP A N 1
ATOM 2192 C CA . TRP A 1 289 ? 0.379 -22.469 -43.344 1 98.44 289 TRP A CA 1
ATOM 2193 C C . TRP A 1 289 ? 1.685 -23.234 -43.156 1 98.44 289 TRP A C 1
ATOM 2195 O O . TRP A 1 289 ? 1.891 -24.297 -43.75 1 98.44 289 TRP A O 1
ATOM 2205 N N . SER A 1 290 ? 2.605 -22.766 -42.312 1 97.81 290 SER A N 1
ATOM 2206 C CA . SER A 1 290 ? 3.807 -23.438 -41.844 1 97.81 290 SER A CA 1
ATOM 2207 C C . SER A 1 290 ? 3.959 -23.25 -40.312 1 97.81 290 SER A C 1
ATOM 2209 O O . SER A 1 290 ? 3.672 -22.188 -39.781 1 97.81 290 SER A O 1
ATOM 2211 N N . LYS A 1 291 ? 4.371 -24.281 -39.656 1 97.81 291 LYS A N 1
ATOM 2212 C CA . LYS A 1 291 ? 4.68 -24.172 -38.25 1 97.81 291 LYS A CA 1
ATOM 2213 C C . LYS A 1 291 ? 5.977 -23.406 -38.031 1 97.81 291 LYS A C 1
ATOM 2215 O O . LYS A 1 291 ? 7.043 -23.828 -38.469 1 97.81 291 LYS A O 1
ATOM 2220 N N . VAL A 1 292 ? 5.922 -22.328 -37.312 1 97.88 292 VAL A N 1
ATOM 2221 C CA . VAL A 1 292 ? 7.102 -21.484 -37.125 1 97.88 292 VAL A CA 1
ATOM 2222 C C . VAL A 1 292 ? 7.703 -21.734 -35.75 1 97.88 292 VAL A C 1
ATOM 2224 O O . VAL A 1 292 ? 8.891 -21.5 -35.531 1 97.88 292 VAL A O 1
ATOM 2227 N N . SER A 1 293 ? 6.953 -22.188 -34.781 1 97.75 293 SER A N 1
ATOM 2228 C CA . SER A 1 293 ? 7.477 -22.453 -33.469 1 97.75 293 SER A CA 1
ATOM 2229 C C . SER A 1 293 ? 6.738 -23.609 -32.812 1 97.75 293 SER A C 1
ATOM 2231 O O . SER A 1 293 ? 5.504 -23.672 -32.812 1 97.75 293 SER A O 1
ATOM 2233 N N . GLY A 1 294 ? 7.496 -24.516 -32.25 1 96.12 294 GLY A N 1
ATOM 2234 C CA . GLY A 1 294 ? 6.961 -25.625 -31.469 1 96.12 294 GLY A CA 1
ATOM 2235 C C . GLY A 1 294 ? 7.273 -25.5 -30 1 96.12 294 GLY A C 1
ATOM 2236 O O . GLY A 1 294 ? 7.227 -26.484 -29.266 1 96.12 294 GLY A O 1
ATOM 2237 N N . ASP A 1 295 ? 7.613 -24.234 -29.516 1 95.19 295 ASP A N 1
ATOM 2238 C CA . ASP A 1 295 ? 7.922 -23.969 -28.125 1 95.19 295 ASP A CA 1
ATOM 2239 C C . ASP A 1 295 ? 6.746 -24.344 -27.219 1 95.19 295 ASP A C 1
ATOM 2241 O O . ASP A 1 295 ? 5.656 -23.781 -27.344 1 95.19 295 ASP A O 1
ATOM 2245 N N . ASN A 1 296 ? 6.938 -25.25 -26.188 1 94.94 296 ASN A N 1
ATOM 2246 C CA . ASN A 1 296 ? 5.855 -25.734 -25.328 1 94.94 296 ASN A CA 1
ATOM 2247 C C . ASN A 1 296 ? 5.223 -24.594 -24.547 1 94.94 296 ASN A C 1
ATOM 2249 O O . ASN A 1 296 ? 4.055 -24.688 -24.141 1 94.94 296 ASN A O 1
ATOM 2253 N N . ARG A 1 297 ? 5.922 -23.578 -24.281 1 94.12 297 ARG A N 1
ATOM 2254 C CA . ARG A 1 297 ? 5.43 -22.469 -23.469 1 94.12 297 ARG A CA 1
ATOM 2255 C C . ARG A 1 297 ? 4.23 -21.797 -24.141 1 94.12 297 ARG A C 1
ATOM 2257 O O . ARG A 1 297 ? 3.432 -21.125 -23.484 1 94.12 297 ARG A O 1
ATOM 2264 N N . LEU A 1 298 ? 4.07 -22 -25.344 1 97.56 298 LEU A N 1
ATOM 2265 C CA . LEU A 1 298 ? 3.055 -21.281 -26.109 1 97.56 298 LEU A CA 1
ATOM 2266 C C . LEU A 1 298 ? 1.699 -21.969 -26 1 97.56 298 LEU A C 1
ATOM 2268 O O . LEU A 1 298 ? 0.657 -21.328 -26.141 1 97.56 298 LEU A O 1
ATOM 2272 N N . VAL A 1 299 ? 1.762 -23.344 -25.797 1 95.44 299 VAL A N 1
ATOM 2273 C CA . VAL A 1 299 ? 0.498 -24.062 -25.906 1 95.44 299 VAL A CA 1
ATOM 2274 C C . VAL A 1 299 ? 0.322 -24.969 -24.688 1 95.44 299 VAL A C 1
ATOM 2276 O O . VAL A 1 299 ? -0.539 -25.859 -24.688 1 95.44 299 VAL A O 1
ATOM 2279 N N . GLN A 1 300 ? 1.084 -24.938 -23.672 1 90 300 GLN A N 1
ATOM 2280 C CA . GLN A 1 300 ? 1.198 -25.875 -22.547 1 90 300 GLN A CA 1
ATOM 2281 C C . GLN A 1 300 ? -0.124 -26 -21.797 1 90 300 GLN A C 1
ATOM 2283 O O . GLN A 1 300 ? -0.405 -27.031 -21.188 1 90 300 GLN A O 1
ATOM 2288 N N . ARG A 1 301 ? -0.952 -25.141 -21.594 1 93.31 301 ARG A N 1
ATOM 2289 C CA . ARG A 1 301 ? -2.27 -25.203 -20.969 1 93.31 301 ARG A CA 1
ATOM 2290 C C . ARG A 1 301 ? -3.324 -24.547 -21.844 1 93.31 301 ARG A C 1
ATOM 2292 O O . ARG A 1 301 ? -3.939 -23.547 -21.453 1 93.31 301 ARG A O 1
ATOM 2299 N N . ALA A 1 302 ? -3.574 -25.234 -22.844 1 94.19 302 ALA A N 1
ATOM 2300 C CA . ALA A 1 302 ? -4.23 -24.656 -24.016 1 94.19 302 ALA A CA 1
ATOM 2301 C C . ALA A 1 302 ? -5.637 -24.172 -23.656 1 94.19 302 ALA A C 1
ATOM 2303 O O . ALA A 1 302 ? -6.023 -23.062 -24.016 1 94.19 302 ALA A O 1
ATOM 2304 N N . TRP A 1 303 ? -6.406 -24.984 -22.922 1 93.44 303 TRP A N 1
ATOM 2305 C CA . TRP A 1 303 ? -7.785 -24.594 -22.625 1 93.44 303 TRP A CA 1
ATOM 2306 C C . TRP A 1 303 ? -7.84 -23.25 -21.922 1 93.44 303 TRP A C 1
ATOM 2308 O O . TRP A 1 303 ? -8.812 -22.5 -22.062 1 93.44 303 TRP A O 1
ATOM 2318 N N . 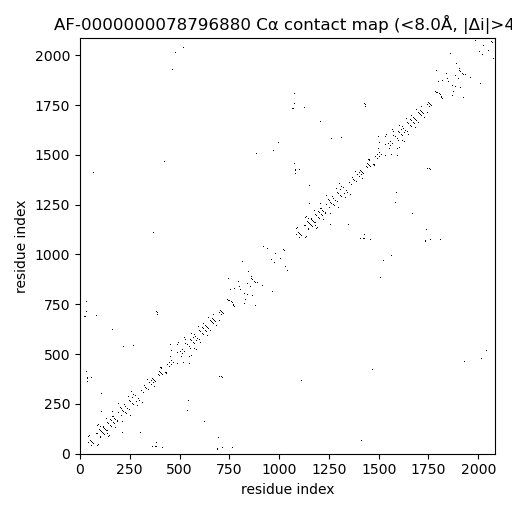TYR A 1 304 ? -6.844 -22.922 -21.141 1 94.19 304 TYR A N 1
ATOM 2319 C CA . TYR A 1 304 ? -6.848 -21.75 -20.266 1 94.19 304 TYR A CA 1
ATOM 2320 C C . TYR A 1 304 ? -6.273 -20.531 -20.984 1 94.19 304 TYR A C 1
ATOM 2322 O O . TYR A 1 304 ? -6.684 -19.406 -20.719 1 94.19 304 TYR A O 1
ATOM 2330 N N . TYR A 1 305 ? -5.379 -20.875 -21.859 1 94.38 305 TYR A N 1
ATOM 2331 C CA . TYR A 1 305 ? -4.699 -19.797 -22.562 1 94.38 305 TYR A CA 1
ATOM 2332 C C . TYR A 1 305 ? -5.055 -19.797 -24.047 1 94.38 305 TYR A C 1
ATOM 2334 O O . TYR A 1 305 ? -6.23 -19.891 -24.406 1 94.38 305 TYR A O 1
ATOM 2342 N N . ILE A 1 306 ? -4.055 -19.766 -24.938 1 94.81 306 ILE A N 1
ATOM 2343 C CA . ILE A 1 306 ? -4.055 -19.703 -26.391 1 94.81 306 ILE A CA 1
ATOM 2344 C C . ILE A 1 306 ? -4.602 -18.359 -26.859 1 94.81 306 ILE A C 1
ATOM 2346 O O . ILE A 1 306 ? -5.762 -18.25 -27.266 1 94.81 306 ILE A O 1
ATOM 2350 N N . GLU A 1 307 ? -3.846 -17.391 -26.797 1 96.38 307 GLU A N 1
ATOM 2351 C CA . GLU A 1 307 ? -4.078 -16.016 -27.234 1 96.38 307 GLU A CA 1
ATOM 2352 C C . GLU A 1 307 ? -2.902 -15.492 -28.062 1 96.38 307 GLU A C 1
ATOM 2354 O O . GLU A 1 307 ? -1.745 -15.656 -27.672 1 96.38 307 GLU A O 1
ATOM 2359 N N . VAL A 1 308 ? -3.123 -14.938 -29.156 1 98.5 308 VAL A N 1
ATOM 2360 C CA . VAL A 1 308 ? -2.049 -14.414 -30 1 98.5 308 VAL A CA 1
ATOM 2361 C C . VAL A 1 308 ? -2.42 -13.023 -30.516 1 98.5 308 VAL A C 1
ATOM 2363 O O . VAL A 1 308 ? -3.551 -12.805 -30.953 1 98.5 308 VAL A O 1
ATOM 2366 N N . PHE A 1 309 ? -1.514 -12.078 -30.422 1 98.62 309 PHE A N 1
ATOM 2367 C CA . PHE A 1 309 ? -1.755 -10.688 -30.781 1 98.62 309 PHE A CA 1
ATOM 2368 C C . PHE A 1 309 ? -0.591 -10.133 -31.594 1 98.62 309 PHE A C 1
ATOM 2370 O O . PHE A 1 309 ? 0.463 -9.812 -31.047 1 98.62 309 PHE A O 1
ATOM 2377 N N . PRO A 1 310 ? -0.727 -10 -32.906 1 98.56 310 PRO A N 1
ATOM 2378 C CA . PRO A 1 310 ? 0.294 -9.297 -33.688 1 98.56 310 PRO A CA 1
ATOM 2379 C C . PRO A 1 310 ? 0.314 -7.797 -33.438 1 98.56 310 PRO A C 1
ATOM 2381 O O . PRO A 1 310 ? -0.742 -7.18 -33.25 1 98.56 310 PRO A O 1
ATOM 2384 N N . ASP A 1 311 ? 1.442 -7.242 -33.375 1 98.44 311 ASP A N 1
ATOM 2385 C CA . ASP A 1 311 ? 1.587 -5.797 -33.25 1 98.44 311 ASP A CA 1
ATOM 2386 C C . ASP A 1 311 ? 0.974 -5.09 -34.469 1 98.44 311 ASP A C 1
ATOM 2388 O O . ASP A 1 311 ? 1.236 -5.465 -35.594 1 98.44 311 ASP A O 1
ATOM 2392 N N . PRO A 1 312 ? 0.19 -4.09 -34.219 1 98.12 312 PRO A N 1
ATOM 2393 C CA . PRO A 1 312 ? -0.493 -3.443 -35.344 1 98.12 312 PRO A CA 1
ATOM 2394 C C . PRO A 1 312 ? 0.458 -2.645 -36.25 1 98.12 312 PRO A C 1
ATOM 2396 O O . PRO A 1 312 ? 0.095 -2.27 -37.344 1 98.12 312 PRO A O 1
ATOM 2399 N N . ASN A 1 313 ? 1.667 -2.377 -35.812 1 97.19 313 ASN A N 1
ATOM 2400 C CA . ASN A 1 313 ? 2.59 -1.495 -36.531 1 97.19 313 ASN A CA 1
ATOM 2401 C C . ASN A 1 313 ? 3.816 -2.252 -37.031 1 97.19 313 ASN A C 1
ATOM 2403 O O . ASN A 1 313 ? 4.637 -1.696 -37.75 1 97.19 313 ASN A O 1
ATOM 2407 N N . ALA A 1 314 ? 3.928 -3.51 -36.625 1 97.94 314 ALA A N 1
ATOM 2408 C CA . ALA A 1 314 ? 5.09 -4.32 -37 1 97.94 314 ALA A CA 1
ATOM 2409 C C . ALA A 1 314 ? 4.688 -5.77 -37.25 1 97.94 314 ALA A C 1
ATOM 2411 O O . ALA A 1 314 ? 4.512 -6.547 -36.312 1 97.94 314 ALA A O 1
ATOM 2412 N N . GLU A 1 315 ? 4.719 -6.254 -38.469 1 96.94 315 GLU A N 1
ATOM 2413 C CA . GLU A 1 315 ? 4.137 -7.523 -38.906 1 96.94 315 GLU A CA 1
ATOM 2414 C C . GLU A 1 315 ? 4.867 -8.703 -38.281 1 96.94 315 GLU A C 1
ATOM 2416 O O . GLU A 1 315 ? 4.301 -9.789 -38.125 1 96.94 315 GLU A O 1
ATOM 2421 N N . ASN A 1 316 ? 6.168 -8.461 -37.781 1 98.12 316 ASN A N 1
ATOM 2422 C CA . ASN A 1 316 ? 6.934 -9.586 -37.25 1 98.12 316 ASN A CA 1
ATOM 2423 C C . ASN A 1 316 ? 6.957 -9.57 -35.75 1 98.12 316 ASN A C 1
ATOM 2425 O O . ASN A 1 316 ? 7.539 -10.461 -35.125 1 98.12 316 ASN A O 1
ATOM 2429 N N . THR A 1 317 ? 6.398 -8.531 -35.094 1 98.5 317 THR A N 1
ATOM 2430 C CA . THR A 1 317 ? 6.238 -8.516 -33.656 1 98.5 317 THR A CA 1
ATOM 2431 C C . THR A 1 317 ? 4.902 -9.141 -33.25 1 98.5 317 THR A C 1
ATOM 2433 O O . THR A 1 317 ? 3.842 -8.672 -33.688 1 98.5 317 THR A O 1
ATOM 2436 N N . VAL A 1 318 ? 4.957 -10.219 -32.5 1 98.56 318 VAL A N 1
ATOM 2437 C CA . VAL A 1 318 ? 3.752 -10.945 -32.125 1 98.56 318 VAL A CA 1
ATOM 2438 C C . VAL A 1 318 ? 3.836 -11.352 -30.641 1 98.56 318 VAL A C 1
ATOM 2440 O O . VAL A 1 318 ? 4.914 -11.68 -30.156 1 98.56 318 VAL A O 1
ATOM 2443 N N . TYR A 1 319 ? 2.75 -11.195 -29.938 1 98.69 319 TYR A N 1
ATOM 2444 C CA . TYR A 1 319 ? 2.631 -11.57 -28.531 1 98.69 319 TYR A CA 1
ATOM 2445 C C . TYR A 1 319 ? 1.817 -12.852 -28.375 1 98.69 319 TYR A C 1
ATOM 2447 O O . TYR A 1 319 ? 0.8 -13.031 -29.047 1 98.69 319 TYR A O 1
ATOM 2455 N N . VAL A 1 320 ? 2.273 -13.781 -27.578 1 98.5 320 VAL A N 1
ATOM 2456 C CA . VAL A 1 320 ? 1.531 -14.969 -27.156 1 98.5 320 VAL A CA 1
ATOM 2457 C C . VAL A 1 320 ? 1.342 -14.945 -25.641 1 98.5 320 VAL A C 1
ATOM 2459 O O . VAL A 1 320 ? 2.305 -14.766 -24.891 1 98.5 320 VAL A O 1
ATOM 2462 N N . LEU A 1 321 ? 0.109 -15.078 -25.219 1 97.75 321 LEU A N 1
ATOM 2463 C CA . LEU A 1 321 ? -0.209 -15.031 -23.797 1 97.75 321 LEU A CA 1
ATOM 2464 C C . LEU A 1 321 ? -0.38 -16.438 -23.234 1 97.75 321 LEU A C 1
ATOM 2466 O O . LEU A 1 321 ? -1.098 -17.266 -23.812 1 97.75 321 LEU A O 1
ATOM 2470 N N . SER A 1 322 ? 0.327 -16.766 -22.281 1 96 322 SER A N 1
ATOM 2471 C CA . SER A 1 322 ? 0.358 -18.016 -21.516 1 96 322 SER A CA 1
ATOM 2472 C C . SER A 1 322 ? 0.561 -17.734 -20.016 1 96 322 SER A C 1
ATOM 2474 O O . SER A 1 322 ? 0.245 -16.656 -19.531 1 96 322 SER A O 1
ATOM 2476 N N . ALA A 1 323 ? 1.07 -18.734 -19.266 1 94.5 323 ALA A N 1
ATOM 2477 C CA . ALA A 1 323 ? 1.46 -18.438 -17.891 1 94.5 323 ALA A CA 1
ATOM 2478 C C . ALA A 1 323 ? 2.408 -17.234 -17.844 1 94.5 323 ALA A C 1
ATOM 2480 O O . ALA A 1 323 ? 2.209 -16.312 -17.062 1 94.5 323 ALA A O 1
ATOM 2481 N N . PRO A 1 324 ? 3.402 -17.281 -18.656 1 95.69 324 PRO A N 1
ATOM 2482 C CA . PRO A 1 324 ? 4.09 -16.016 -18.938 1 95.69 324 PRO A CA 1
ATOM 2483 C C . PRO A 1 324 ? 3.537 -15.297 -20.172 1 95.69 324 PRO A C 1
ATOM 2485 O O . PRO A 1 324 ? 2.861 -15.914 -21 1 95.69 324 PRO A O 1
ATOM 2488 N N . ALA A 1 325 ? 3.75 -14.016 -20.266 1 97.81 325 ALA A N 1
ATOM 2489 C CA . ALA A 1 325 ? 3.543 -13.289 -21.516 1 97.81 325 ALA A CA 1
ATOM 2490 C C . ALA A 1 325 ? 4.809 -13.297 -22.375 1 97.81 325 ALA A C 1
ATOM 2492 O O . ALA A 1 325 ? 5.898 -13.008 -21.875 1 97.81 325 ALA A O 1
ATOM 2493 N N . LEU A 1 326 ? 4.68 -13.719 -23.656 1 98.19 326 LEU A N 1
ATOM 2494 C CA . LEU A 1 326 ? 5.832 -13.852 -24.531 1 98.19 326 LEU A CA 1
ATOM 2495 C C . LEU A 1 326 ? 5.73 -12.891 -25.719 1 98.19 326 LEU A C 1
ATOM 2497 O O . LEU A 1 326 ? 4.633 -12.633 -26.219 1 98.19 326 LEU A O 1
ATOM 2501 N N . ARG A 1 327 ? 6.809 -12.352 -26.125 1 98.5 327 ARG A N 1
ATOM 2502 C CA . ARG A 1 327 ? 6.895 -11.492 -27.297 1 98.5 327 ARG A CA 1
ATOM 2503 C C . ARG A 1 327 ? 7.965 -11.992 -28.266 1 98.5 327 ARG A C 1
ATOM 2505 O O . ARG A 1 327 ? 9.055 -12.383 -27.844 1 98.5 327 ARG A O 1
ATOM 2512 N N . SER A 1 328 ? 7.711 -12.125 -29.531 1 98.69 328 SER A N 1
ATOM 2513 C CA . SER A 1 328 ? 8.664 -12.367 -30.609 1 98.69 328 SER A CA 1
ATOM 2514 C C . SER A 1 328 ? 8.742 -11.164 -31.547 1 98.69 328 SER A C 1
ATOM 2516 O O . SER A 1 328 ? 7.723 -10.578 -31.891 1 98.69 328 SER A O 1
ATOM 2518 N N . ILE A 1 329 ? 9.93 -10.805 -31.969 1 98 329 ILE A N 1
ATOM 2519 C CA . ILE A 1 329 ? 10.102 -9.695 -32.875 1 98 329 ILE A CA 1
ATOM 2520 C C . ILE A 1 329 ? 10.625 -10.211 -34.219 1 98 329 ILE A C 1
ATOM 2522 O O . ILE A 1 329 ? 11.039 -9.422 -35.094 1 98 329 ILE A O 1
ATOM 2526 N N . ASP A 1 330 ? 10.68 -11.586 -34.469 1 98.12 330 ASP A N 1
ATOM 2527 C CA . ASP A 1 330 ? 11.172 -12.188 -35.688 1 98.12 330 ASP A CA 1
ATOM 2528 C C . ASP A 1 330 ? 10.141 -13.133 -36.312 1 98.12 330 ASP A C 1
ATOM 2530 O O . ASP A 1 330 ? 10.492 -14.172 -36.875 1 98.12 330 ASP A O 1
ATOM 2534 N N . GLY A 1 331 ? 8.891 -12.82 -36.031 1 97.56 331 GLY A N 1
ATOM 2535 C CA . GLY A 1 331 ? 7.809 -13.547 -36.688 1 97.56 331 GLY A CA 1
ATOM 2536 C C . GLY A 1 331 ? 7.5 -14.875 -36.031 1 97.56 331 GLY A C 1
ATOM 2537 O O . GLY A 1 331 ? 7 -15.797 -36.656 1 97.56 331 GLY A O 1
ATOM 2538 N N . GLY A 1 332 ? 7.82 -15.039 -34.719 1 97.94 332 GLY A N 1
ATOM 2539 C CA . GLY A 1 332 ? 7.457 -16.234 -33.969 1 97.94 332 GLY A CA 1
ATOM 2540 C C . GLY A 1 332 ? 8.602 -17.219 -33.812 1 97.94 332 GLY A C 1
ATOM 2541 O O . GLY A 1 332 ? 8.445 -18.266 -33.188 1 97.94 332 GLY A O 1
ATOM 2542 N N . LYS A 1 333 ? 9.82 -16.859 -34.281 1 97.25 333 LYS A N 1
ATOM 2543 C CA . LYS A 1 333 ? 10.93 -17.812 -34.281 1 97.25 333 LYS A CA 1
ATOM 2544 C C . LYS A 1 333 ? 11.57 -17.891 -32.875 1 97.25 333 LYS A C 1
ATOM 2546 O O . LYS A 1 333 ? 11.914 -18.984 -32.406 1 97.25 333 LYS A O 1
ATOM 2551 N N . THR A 1 334 ? 11.773 -16.75 -32.344 1 97.31 334 THR A N 1
ATOM 2552 C CA . THR A 1 334 ? 12.336 -16.703 -30.984 1 97.31 334 THR A CA 1
ATOM 2553 C C . THR A 1 334 ? 11.453 -15.859 -30.062 1 97.31 334 THR A C 1
ATOM 2555 O O . THR A 1 334 ? 10.648 -15.047 -30.531 1 97.31 334 THR A O 1
ATOM 2558 N N . TRP A 1 335 ? 11.594 -16.141 -28.75 1 97.5 335 TRP A N 1
ATOM 2559 C CA . TRP A 1 335 ? 10.641 -15.539 -27.828 1 97.5 335 TRP A CA 1
ATOM 2560 C C . TRP A 1 335 ? 11.367 -14.914 -26.625 1 97.5 335 TRP A C 1
ATOM 2562 O O . TRP A 1 335 ? 12.359 -15.461 -26.141 1 97.5 335 TRP A O 1
ATOM 2572 N N . GLU A 1 336 ? 10.93 -13.836 -26.188 1 96.56 336 GLU A N 1
ATOM 2573 C CA . GLU A 1 336 ? 11.289 -13.25 -24.891 1 96.56 336 GLU A CA 1
ATOM 2574 C C . GLU A 1 336 ? 10.094 -13.242 -23.938 1 96.56 336 GLU A C 1
ATOM 2576 O O . GLU A 1 336 ? 8.953 -13.062 -24.375 1 96.56 336 GLU A O 1
ATOM 2581 N N . VAL A 1 337 ? 10.328 -13.508 -22.641 1 96.56 337 VAL A N 1
ATOM 2582 C CA . VAL A 1 337 ? 9.305 -13.383 -21.609 1 96.56 337 VAL A CA 1
ATOM 2583 C C . VAL A 1 337 ? 9.211 -11.93 -21.141 1 96.56 337 VAL A C 1
ATOM 2585 O O . VAL A 1 337 ? 10.219 -11.32 -20.797 1 96.56 337 VAL A O 1
ATOM 2588 N N . LEU A 1 338 ? 8.031 -11.375 -21.125 1 96.75 338 LEU A N 1
ATOM 2589 C CA . LEU A 1 338 ? 7.828 -10 -20.672 1 96.75 338 LEU A CA 1
ATOM 2590 C C . LEU A 1 338 ? 7.984 -9.891 -19.156 1 96.75 338 LEU A C 1
ATOM 2592 O O . LEU A 1 338 ? 7.762 -10.867 -18.438 1 96.75 338 LEU A O 1
ATOM 2596 N N . PRO A 1 339 ? 8.336 -8.633 -18.75 1 93.19 339 PRO A N 1
ATOM 2597 C CA . PRO A 1 339 ? 8.305 -8.398 -17.297 1 93.19 339 PRO A CA 1
ATOM 2598 C C . PRO A 1 339 ? 6.934 -8.672 -16.688 1 93.19 339 PRO A C 1
ATOM 2600 O O . PRO A 1 339 ? 5.906 -8.414 -17.328 1 93.19 339 PRO A O 1
ATOM 2603 N N . TYR A 1 340 ? 7.012 -9.062 -15.492 1 90.69 340 TYR A N 1
ATOM 2604 C CA . TYR A 1 340 ? 5.828 -9.562 -14.797 1 90.69 340 TYR A CA 1
ATOM 2605 C C . TYR A 1 340 ? 4.887 -8.422 -14.43 1 90.69 340 TYR A C 1
ATOM 2607 O O . TYR A 1 340 ? 5.312 -7.422 -13.844 1 90.69 340 TYR A O 1
ATOM 2615 N N . ALA A 1 341 ? 3.686 -8.492 -14.711 1 90.44 341 ALA A N 1
ATOM 2616 C CA . ALA A 1 341 ? 2.602 -7.738 -14.078 1 90.44 341 ALA A CA 1
ATOM 2617 C C . ALA A 1 341 ? 1.964 -8.539 -12.945 1 90.44 341 ALA A C 1
ATOM 2619 O O . ALA A 1 341 ? 1.946 -8.094 -11.797 1 90.44 341 ALA A O 1
ATOM 2620 N N . HIS A 1 342 ? 1.569 -9.812 -13.234 1 94.56 342 HIS A N 1
ATOM 2621 C CA . HIS A 1 342 ? 1.057 -10.789 -12.281 1 94.56 342 HIS A CA 1
ATOM 2622 C C . HIS A 1 342 ? 1.356 -12.219 -12.742 1 94.56 342 HIS A C 1
ATOM 2624 O O . HIS A 1 342 ? 2.354 -12.812 -12.32 1 94.56 342 HIS A O 1
ATOM 2630 N N . GLY A 1 343 ? 0.747 -12.695 -13.75 1 95.06 343 GLY A N 1
ATOM 2631 C CA . GLY A 1 343 ? 0.822 -14.016 -14.352 1 95.06 343 GLY A CA 1
ATOM 2632 C C . GLY A 1 343 ? -0.512 -14.5 -14.891 1 95.06 343 GLY A C 1
ATOM 2633 O O . GLY A 1 343 ? -1.55 -13.883 -14.641 1 95.06 343 GLY A O 1
ATOM 2634 N N . ASP A 1 344 ? -0.37 -15.5 -15.766 1 96.38 344 ASP A N 1
ATOM 2635 C CA . ASP A 1 344 ? -1.568 -16.078 -16.359 1 96.38 344 ASP A CA 1
ATOM 2636 C C . ASP A 1 344 ? -2.344 -15.047 -17.172 1 96.38 344 ASP A C 1
ATOM 2638 O O . ASP A 1 344 ? -3.396 -14.57 -16.734 1 96.38 344 ASP A O 1
ATOM 2642 N N . TYR A 1 345 ? -1.935 -14.797 -18.344 1 97.5 345 TYR A N 1
ATOM 2643 C CA . TYR A 1 345 ? -2.396 -13.688 -19.172 1 97.5 345 TYR A CA 1
ATOM 2644 C C . TYR A 1 345 ? -3.479 -14.141 -20.141 1 97.5 345 TYR A C 1
ATOM 2646 O O . TYR A 1 345 ? -3.4 -15.242 -20.688 1 97.5 345 TYR A O 1
ATOM 2654 N N . HIS A 1 346 ? -4.5 -13.273 -20.391 1 97.69 346 HIS A N 1
ATOM 2655 C CA . HIS A 1 346 ? -5.691 -13.758 -21.062 1 97.69 346 HIS A CA 1
ATOM 2656 C C . HIS A 1 346 ? -6.094 -12.836 -22.219 1 97.69 346 HIS A C 1
ATOM 2658 O O . HIS A 1 346 ? -6.875 -13.219 -23.078 1 97.69 346 HIS A O 1
ATOM 2664 N N . ASP A 1 347 ? -5.691 -11.609 -22.172 1 98.12 347 ASP A N 1
ATOM 2665 C CA . ASP A 1 347 ? -6.109 -10.664 -23.203 1 98.12 347 ASP A CA 1
ATOM 2666 C C . ASP A 1 347 ? -5.152 -9.477 -23.281 1 98.12 347 ASP A C 1
ATOM 2668 O O . ASP A 1 347 ? -4.379 -9.234 -22.359 1 98.12 347 ASP A O 1
ATOM 2672 N N . MET A 1 348 ? -5.234 -8.875 -24.406 1 98.31 348 MET A N 1
ATOM 2673 C CA . MET A 1 348 ? -4.336 -7.738 -24.609 1 98.31 348 MET A CA 1
ATOM 2674 C C . MET A 1 348 ? -4.902 -6.781 -25.656 1 98.31 348 MET A C 1
ATOM 2676 O O . MET A 1 348 ? -5.551 -7.211 -26.609 1 98.31 348 MET A O 1
ATOM 2680 N N . TRP A 1 349 ? -4.738 -5.508 -25.469 1 98.44 349 TRP A N 1
ATOM 2681 C CA . TRP A 1 349 ? -4.973 -4.453 -26.453 1 98.44 349 TRP A CA 1
ATOM 2682 C C . TRP A 1 349 ? -3.707 -3.641 -26.688 1 98.44 349 TRP A C 1
ATOM 2684 O O . TRP A 1 349 ? -3.014 -3.262 -25.734 1 98.44 349 TRP A O 1
ATOM 2694 N N . ILE A 1 350 ? -3.332 -3.51 -27.922 1 98.25 350 ILE A N 1
ATOM 2695 C CA . ILE A 1 350 ? -2.195 -2.693 -28.344 1 98.25 350 ILE A CA 1
ATOM 2696 C C . ILE A 1 350 ? -2.689 -1.473 -29.109 1 98.25 350 ILE A C 1
ATOM 2698 O O . ILE A 1 350 ? -3.477 -1.602 -30.047 1 98.25 350 ILE A O 1
ATOM 2702 N N . ASN A 1 351 ? -2.24 -0.327 -28.75 1 97.56 351 ASN A N 1
ATOM 2703 C CA . ASN A 1 351 ? -2.623 0.902 -29.438 1 97.56 351 ASN A CA 1
ATOM 2704 C C . ASN A 1 351 ? -2.232 0.866 -30.922 1 97.56 351 ASN A C 1
ATOM 2706 O O . ASN A 1 351 ? -1.047 0.795 -31.25 1 97.56 351 ASN A O 1
ATOM 2710 N N . PRO A 1 352 ? -3.197 0.956 -31.828 1 96.94 352 PRO A N 1
ATOM 2711 C CA . PRO A 1 352 ? -2.896 0.826 -33.25 1 96.94 352 PRO A CA 1
ATOM 2712 C C . PRO A 1 352 ? -2.012 1.957 -33.781 1 96.94 352 PRO A C 1
ATOM 2714 O O . PRO A 1 352 ? -1.428 1.841 -34.844 1 96.94 352 PRO A O 1
ATOM 2717 N N . LYS A 1 353 ? -1.871 2.996 -32.969 1 95.88 353 LYS A N 1
ATOM 2718 C CA . LYS A 1 353 ? -1.084 4.137 -33.438 1 95.88 353 LYS A CA 1
ATOM 2719 C C . LYS A 1 353 ? 0.231 4.242 -32.688 1 95.88 353 LYS A C 1
ATOM 2721 O O . LYS A 1 353 ? 1.056 5.109 -32.969 1 95.88 353 LYS A O 1
ATOM 2726 N N . ASN A 1 354 ? 0.428 3.432 -31.672 1 95.69 354 ASN A N 1
ATOM 2727 C CA . ASN A 1 354 ? 1.624 3.49 -30.828 1 95.69 354 ASN A CA 1
ATOM 2728 C C . ASN A 1 354 ? 1.875 2.164 -30.125 1 95.69 354 ASN A C 1
ATOM 2730 O O . ASN A 1 354 ? 1.355 1.936 -29.031 1 95.69 354 ASN A O 1
ATOM 2734 N N . SER A 1 355 ? 2.822 1.357 -30.547 1 96.94 355 SER A N 1
ATOM 2735 C CA . SER A 1 355 ? 3.057 0.003 -30.062 1 96.94 355 SER A CA 1
ATOM 2736 C C . SER A 1 355 ? 3.6 0.018 -28.641 1 96.94 355 SER A C 1
ATOM 2738 O O . SER A 1 355 ? 3.623 -1.016 -27.969 1 96.94 355 SER A O 1
ATOM 2740 N N . LYS A 1 356 ? 4.023 1.135 -28.078 1 94.88 356 LYS A N 1
ATOM 2741 C CA . LYS A 1 356 ? 4.531 1.217 -26.719 1 94.88 356 LYS A CA 1
ATOM 2742 C C . LYS A 1 356 ? 3.393 1.191 -25.703 1 94.88 356 LYS A C 1
ATOM 2744 O O . LYS A 1 356 ? 3.615 0.939 -24.516 1 94.88 356 LYS A O 1
ATOM 2749 N N . ASN A 1 357 ? 2.248 1.575 -26.203 1 96.19 357 ASN A N 1
ATOM 2750 C CA . ASN A 1 357 ? 1.072 1.661 -25.344 1 96.19 357 ASN A CA 1
ATOM 2751 C C . ASN A 1 357 ? 0.226 0.394 -25.422 1 96.19 357 ASN A C 1
ATOM 2753 O O . ASN A 1 357 ? -0.339 0.084 -26.484 1 96.19 357 ASN A O 1
ATOM 2757 N N . LEU A 1 358 ? 0.154 -0.362 -24.281 1 96.31 358 LEU A N 1
ATOM 2758 C CA . LEU A 1 358 ? -0.535 -1.644 -24.172 1 96.31 358 LEU A CA 1
ATOM 2759 C C . LEU A 1 358 ? -1.385 -1.699 -22.906 1 96.31 358 LEU A C 1
ATOM 2761 O O . LEU A 1 358 ? -1.101 -1 -21.922 1 96.31 358 LEU A O 1
ATOM 2765 N N . VAL A 1 359 ? -2.352 -2.473 -22.906 1 98.19 359 VAL A N 1
ATOM 2766 C CA . VAL A 1 359 ? -3.02 -2.951 -21.703 1 98.19 359 VAL A CA 1
ATOM 2767 C C . VAL A 1 359 ? -3.188 -4.469 -21.766 1 98.19 359 VAL A C 1
ATOM 2769 O O . VAL A 1 359 ? -3.467 -5.02 -22.828 1 98.19 359 VAL A O 1
ATOM 2772 N N . ILE A 1 360 ? -2.906 -5.148 -20.672 1 98.31 360 ILE A N 1
ATOM 2773 C CA . ILE A 1 360 ? -2.924 -6.609 -20.625 1 98.31 360 ILE A CA 1
ATOM 2774 C C . ILE A 1 360 ? -3.812 -7.082 -19.469 1 98.31 360 ILE A C 1
ATOM 2776 O O . ILE A 1 360 ? -3.9 -6.422 -18.438 1 98.31 360 ILE A O 1
ATOM 2780 N N . ALA A 1 361 ? -4.625 -8.117 -19.672 1 98 361 ALA A N 1
ATOM 2781 C CA . ALA A 1 361 ? -5.445 -8.758 -18.641 1 98 361 ALA A CA 1
ATOM 2782 C C . ALA A 1 361 ? -4.781 -10.031 -18.125 1 98 361 ALA A C 1
ATOM 2784 O O . ALA A 1 361 ? -4.242 -10.82 -18.922 1 98 361 ALA A O 1
ATOM 2785 N N . ASP A 1 362 ? -4.801 -10.195 -16.859 1 97.81 362 ASP A N 1
ATOM 2786 C CA . ASP A 1 362 ? -4.207 -11.375 -16.234 1 97.81 362 ASP A CA 1
ATOM 2787 C C . ASP A 1 362 ? -4.965 -11.758 -14.969 1 97.81 362 ASP A C 1
ATOM 2789 O O . ASP A 1 362 ? -6.078 -11.281 -14.734 1 97.81 362 ASP A O 1
ATOM 2793 N N . ASP A 1 363 ? -4.438 -12.688 -14.195 1 96.88 363 ASP A N 1
ATOM 2794 C CA . ASP A 1 363 ? -5.141 -13.211 -13.031 1 96.88 363 ASP A CA 1
ATOM 2795 C C . ASP A 1 363 ? -5.027 -12.258 -11.844 1 96.88 363 ASP A C 1
ATOM 2797 O O . ASP A 1 363 ? -5.523 -12.555 -10.75 1 96.88 363 ASP A O 1
ATOM 2801 N N . GLY A 1 364 ? -4.426 -11.078 -12.07 1 96.44 364 GLY A N 1
ATOM 2802 C CA . GLY A 1 364 ? -4.379 -10.008 -11.078 1 96.44 364 GLY A CA 1
ATOM 2803 C C . GLY A 1 364 ? -5.199 -8.797 -11.469 1 96.44 364 GLY A C 1
ATOM 2804 O O . GLY A 1 364 ? -5.355 -7.863 -10.68 1 96.44 364 GLY A O 1
ATOM 2805 N N . GLY A 1 365 ? -5.672 -8.773 -12.609 1 97.31 365 GLY A N 1
ATOM 2806 C CA . GLY A 1 365 ? -6.422 -7.637 -13.133 1 97.31 365 GLY A CA 1
ATOM 2807 C C . GLY A 1 365 ? -5.902 -7.141 -14.469 1 97.31 365 GLY A C 1
ATOM 2808 O O . GLY A 1 365 ? -5.582 -7.938 -15.352 1 97.31 365 GLY A O 1
ATOM 2809 N N . ALA A 1 366 ? -5.965 -5.828 -14.641 1 98 366 ALA A N 1
ATOM 2810 C CA . ALA A 1 366 ? -5.434 -5.184 -15.836 1 98 366 ALA A CA 1
ATOM 2811 C C . ALA A 1 366 ? -4.203 -4.344 -15.508 1 98 366 ALA A C 1
ATOM 2813 O O . ALA A 1 366 ? -4.121 -3.744 -14.43 1 98 366 ALA A O 1
ATOM 2814 N N . ALA A 1 367 ? -3.289 -4.324 -16.375 1 97.56 367 ALA A N 1
ATOM 2815 C CA . ALA A 1 367 ? -2.086 -3.51 -16.234 1 97.56 367 ALA A CA 1
ATOM 2816 C C . ALA A 1 367 ? -1.779 -2.752 -17.516 1 97.56 367 ALA A C 1
ATOM 2818 O O . ALA A 1 367 ? -1.84 -3.322 -18.609 1 97.56 367 ALA A O 1
ATOM 2819 N N . ILE A 1 368 ? -1.481 -1.489 -17.375 1 97.69 368 ILE A N 1
ATOM 2820 C CA . ILE A 1 368 ? -1.25 -0.595 -18.516 1 97.69 368 ILE A CA 1
ATOM 2821 C C . ILE A 1 368 ? 0.242 -0.294 -18.641 1 97.69 368 ILE A C 1
ATOM 2823 O O . ILE A 1 368 ? 0.928 -0.101 -17.625 1 97.69 368 ILE A O 1
ATOM 2827 N N . SER A 1 369 ? 0.785 -0.307 -19.859 1 96.75 369 SER A N 1
ATOM 2828 C CA . SER A 1 369 ? 2.174 0.056 -20.125 1 96.75 369 SER A CA 1
ATOM 2829 C C . SER A 1 369 ? 2.27 1.102 -21.219 1 96.75 369 SER A C 1
ATOM 2831 O O . SER A 1 369 ? 1.501 1.068 -22.188 1 96.75 369 SER A O 1
ATOM 2833 N N . PHE A 1 370 ? 3.213 1.994 -21.062 1 94.81 370 PHE A N 1
ATOM 2834 C CA . PHE A 1 370 ? 3.484 3.02 -22.062 1 94.81 370 PHE A CA 1
ATOM 2835 C C . PHE A 1 370 ? 4.902 2.887 -22.609 1 94.81 370 PHE A C 1
ATOM 2837 O O . PHE A 1 370 ? 5.375 3.754 -23.344 1 94.81 370 PHE A O 1
ATOM 2844 N N . ASP A 1 371 ? 5.57 1.79 -22.25 1 92.44 371 ASP A N 1
ATOM 2845 C CA . ASP A 1 371 ? 6.977 1.657 -22.625 1 92.44 371 ASP A CA 1
ATOM 2846 C C . ASP A 1 371 ? 7.277 0.257 -23.156 1 92.44 371 ASP A C 1
ATOM 2848 O O . ASP A 1 371 ? 8.297 -0.342 -22.797 1 92.44 371 ASP A O 1
ATOM 2852 N N . PHE A 1 372 ? 6.355 -0.239 -23.906 1 94.94 372 PHE A N 1
ATOM 2853 C CA . PHE A 1 372 ? 6.562 -1.505 -24.594 1 94.94 372 PHE A CA 1
ATOM 2854 C C . PHE A 1 372 ? 6.695 -2.652 -23.609 1 94.94 372 PHE A C 1
ATOM 2856 O O . PHE A 1 372 ? 7.535 -3.535 -23.781 1 94.94 372 PHE A O 1
ATOM 2863 N N . ALA A 1 373 ? 5.945 -2.574 -22.453 1 95.06 373 ALA A N 1
ATOM 2864 C CA . ALA A 1 373 ? 5.75 -3.605 -21.438 1 95.06 373 ALA A CA 1
ATOM 2865 C C . ALA A 1 373 ? 6.957 -3.693 -20.5 1 95.06 373 ALA A C 1
ATOM 2867 O O . ALA A 1 373 ? 7.137 -4.691 -19.797 1 95.06 373 ALA A O 1
ATOM 2868 N N . GLN A 1 374 ? 7.758 -2.717 -20.484 1 91.75 374 GLN A N 1
ATOM 2869 C CA . GLN A 1 374 ? 8.875 -2.707 -19.547 1 91.75 374 GLN A CA 1
ATOM 2870 C C . GLN A 1 374 ? 8.383 -2.477 -18.109 1 91.75 374 GLN A C 1
ATOM 2872 O O . GLN A 1 374 ? 8.922 -3.051 -17.172 1 91.75 374 GLN A O 1
ATOM 2877 N N . ASN A 1 375 ? 7.453 -1.639 -18.016 1 89.12 375 ASN A N 1
ATOM 2878 C CA . ASN A 1 375 ? 6.777 -1.377 -16.75 1 89.12 375 ASN A CA 1
ATOM 2879 C C . ASN A 1 375 ? 5.262 -1.436 -16.891 1 89.12 375 ASN A C 1
ATOM 2881 O O . ASN A 1 375 ? 4.73 -1.183 -17.984 1 89.12 375 ASN A O 1
ATOM 2885 N N . TRP A 1 376 ? 4.645 -1.795 -15.766 1 95 376 TRP A N 1
ATOM 2886 C CA . TRP A 1 376 ? 3.191 -1.941 -15.773 1 95 376 TRP A CA 1
ATOM 2887 C C . TRP A 1 376 ? 2.557 -1.106 -14.664 1 95 376 TRP A C 1
ATOM 2889 O O . TRP A 1 376 ? 3.172 -0.875 -13.625 1 95 376 TRP A O 1
ATOM 2899 N N . SER A 1 377 ? 1.313 -0.595 -14.906 1 94.62 377 SER A N 1
ATOM 2900 C CA . SER A 1 377 ? 0.534 0.028 -13.844 1 94.62 377 SER A CA 1
ATOM 2901 C C . SER A 1 377 ? 0.185 -0.978 -12.758 1 94.62 377 SER A C 1
ATOM 2903 O O . SER A 1 377 ? 0.251 -2.189 -12.977 1 94.62 377 SER A O 1
ATOM 2905 N N . ARG A 1 378 ? -0.201 -0.537 -11.625 1 93.12 378 ARG A N 1
ATOM 2906 C CA . ARG A 1 378 ? -0.416 -1.354 -10.43 1 93.12 378 ARG A CA 1
ATOM 2907 C C . ARG A 1 378 ? -1.735 -2.113 -10.523 1 93.12 378 ARG A C 1
ATOM 2909 O O . ARG A 1 378 ? -2.658 -1.687 -11.219 1 93.12 378 ARG A O 1
ATOM 2916 N N . GLN A 1 379 ? -1.826 -3.184 -9.695 1 95.69 379 GLN A N 1
ATOM 2917 C CA . GLN A 1 379 ? -3.045 -3.982 -9.609 1 95.69 379 GLN A CA 1
ATOM 2918 C C . GLN A 1 379 ? -3.506 -4.129 -8.164 1 95.69 379 GLN A C 1
ATOM 2920 O O . GLN A 1 379 ? -4.391 -4.938 -7.867 1 95.69 379 GLN A O 1
ATOM 2925 N N . ASP A 1 380 ? -2.918 -3.393 -7.203 1 93.75 380 ASP A N 1
ATOM 2926 C CA . ASP A 1 380 ? -3.275 -3.465 -5.789 1 93.75 380 ASP A CA 1
ATOM 2927 C C . ASP A 1 380 ? -4.215 -2.326 -5.398 1 93.75 380 ASP A C 1
ATOM 2929 O O . ASP A 1 380 ? -4.215 -1.879 -4.25 1 93.75 380 ASP A O 1
ATOM 2933 N N . ASN A 1 381 ? -4.922 -1.788 -6.293 1 94.31 381 ASN A N 1
ATOM 2934 C CA . ASN A 1 381 ? -5.867 -0.701 -6.062 1 94.31 381 ASN A CA 1
ATOM 2935 C C . ASN A 1 381 ? -7.262 -1.057 -6.562 1 94.31 381 ASN A C 1
ATOM 2937 O O . ASN A 1 381 ? -8 -0.186 -7.023 1 94.31 381 ASN A O 1
ATOM 2941 N N . MET A 1 382 ? -7.605 -2.303 -6.535 1 96.12 382 MET A N 1
ATOM 2942 C CA . MET A 1 382 ? -8.914 -2.768 -6.996 1 96.12 382 MET A CA 1
ATOM 2943 C C . MET A 1 382 ? -9.453 -3.857 -6.078 1 96.12 382 MET A C 1
ATOM 2945 O O . MET A 1 382 ? -8.797 -4.879 -5.859 1 96.12 382 MET A O 1
ATOM 2949 N N . PRO A 1 383 ? -10.602 -3.688 -5.508 1 97.44 383 PRO A N 1
ATOM 2950 C CA . PRO A 1 383 ? -11.211 -4.699 -4.641 1 97.44 383 PRO A CA 1
ATOM 2951 C C . PRO A 1 383 ? -11.93 -5.797 -5.422 1 97.44 383 PRO A C 1
ATOM 2953 O O . PRO A 1 383 ? -13.133 -5.984 -5.258 1 97.44 383 PRO A O 1
ATOM 2956 N N . THR A 1 384 ? -11.133 -6.59 -6.246 1 97.88 384 THR A N 1
ATOM 2957 C CA . THR A 1 384 ? -11.727 -7.555 -7.164 1 97.88 384 THR A CA 1
ATOM 2958 C C . THR A 1 384 ? -11.227 -8.969 -6.863 1 97.88 384 THR A C 1
ATOM 2960 O O . THR A 1 384 ? -11.258 -9.836 -7.738 1 97.88 384 THR A O 1
ATOM 2963 N N . ALA A 1 385 ? -10.773 -9.18 -5.664 1 97.69 385 ALA A N 1
ATOM 2964 C CA . ALA A 1 385 ? -10.258 -10.492 -5.281 1 97.69 385 ALA A CA 1
ATOM 2965 C C . ALA A 1 385 ? -11.352 -11.555 -5.367 1 97.69 385 ALA A C 1
ATOM 2967 O O . ALA A 1 385 ? -12.516 -11.289 -5.047 1 97.69 385 ALA A O 1
ATOM 2968 N N . GLN A 1 386 ? -10.992 -12.695 -5.816 1 97.31 386 GLN A N 1
ATOM 2969 C CA . GLN A 1 386 ? -11.852 -13.875 -5.777 1 97.31 386 GLN A CA 1
ATOM 2970 C C . GLN A 1 386 ? -11.531 -14.75 -4.57 1 97.31 386 GLN A C 1
ATOM 2972 O O . GLN A 1 386 ? -10.5 -15.414 -4.539 1 97.31 386 GLN A O 1
ATOM 2977 N N . MET A 1 387 ? -12.469 -14.82 -3.619 1 97.5 387 MET A N 1
ATOM 2978 C CA . MET A 1 387 ? -12.227 -15.523 -2.361 1 97.5 387 MET A CA 1
ATOM 2979 C C . MET A 1 387 ? -13 -16.828 -2.311 1 97.5 387 MET A C 1
ATOM 2981 O O . MET A 1 387 ? -14.18 -16.875 -2.668 1 97.5 387 MET A O 1
ATOM 2985 N N . TYR A 1 388 ? -12.398 -17.922 -1.787 1 95.94 388 TYR A N 1
ATOM 2986 C CA . TYR A 1 388 ? -13.039 -19.234 -1.771 1 95.94 388 TYR A CA 1
ATOM 2987 C C . TYR A 1 388 ? -13.836 -19.422 -0.489 1 95.94 388 TYR A C 1
ATOM 2989 O O . TYR A 1 388 ? -14.984 -19.875 -0.53 1 95.94 388 TYR A O 1
ATOM 2997 N N . ARG A 1 389 ? -13.188 -19.203 0.612 1 96.75 389 ARG A N 1
ATOM 2998 C CA . ARG A 1 389 ? -13.75 -19.594 1.902 1 96.75 389 ARG A CA 1
ATOM 2999 C C . ARG A 1 389 ? -13.539 -18.5 2.941 1 96.75 389 ARG A C 1
ATOM 3001 O O . ARG A 1 389 ? -12.906 -17.484 2.658 1 96.75 389 ARG A O 1
ATOM 3008 N N . ILE A 1 390 ? -14.141 -18.672 4.09 1 98.19 390 ILE A N 1
ATOM 3009 C CA . ILE A 1 390 ? -13.992 -17.766 5.223 1 98.19 390 ILE A CA 1
ATOM 3010 C C . ILE A 1 390 ? -13.656 -18.562 6.48 1 98.19 390 ILE A C 1
ATOM 3012 O O . ILE A 1 390 ? -14.266 -19.609 6.742 1 98.19 390 ILE A O 1
ATOM 3016 N N . ASN A 1 391 ? -12.68 -18.156 7.156 1 98.44 391 ASN A N 1
ATOM 3017 C CA . ASN A 1 391 ? -12.523 -18.453 8.578 1 98.44 391 ASN A CA 1
ATOM 3018 C C . ASN A 1 391 ? -12.188 -17.203 9.375 1 98.44 391 ASN A C 1
ATOM 3020 O O . ASN A 1 391 ? -11.734 -16.203 8.805 1 98.44 391 ASN A O 1
ATOM 3024 N N . THR A 1 392 ? -12.539 -17.125 10.664 1 98.56 392 THR A N 1
ATOM 3025 C CA . THR A 1 392 ? -12.297 -15.938 11.477 1 98.56 392 THR A CA 1
ATOM 3026 C C . THR A 1 392 ? -11.68 -16.328 12.82 1 98.56 392 THR A C 1
ATOM 3028 O O . THR A 1 392 ? -11.891 -17.438 13.305 1 98.56 392 THR A O 1
ATOM 3031 N N . ASP A 1 393 ? -10.867 -15.492 13.375 1 98.5 393 ASP A N 1
ATOM 3032 C CA . ASP A 1 393 ? -10.367 -15.688 14.734 1 98.5 393 ASP A CA 1
ATOM 3033 C C . ASP A 1 393 ? -11.203 -14.906 15.75 1 98.5 393 ASP A C 1
ATOM 3035 O O . ASP A 1 393 ? -12.305 -14.445 15.43 1 98.5 393 ASP A O 1
ATOM 3039 N N . ASN A 1 394 ? -10.773 -14.961 17.016 1 98.12 394 ASN A N 1
ATOM 3040 C CA . ASN A 1 394 ? -11.5 -14.273 18.078 1 98.12 394 ASN A CA 1
ATOM 3041 C C . ASN A 1 394 ? -10.688 -13.117 18.656 1 98.12 394 ASN A C 1
ATOM 3043 O O . ASN A 1 394 ? -10.867 -12.742 19.828 1 98.12 394 ASN A O 1
ATOM 3047 N N . GLN A 1 395 ? -9.805 -12.57 17.844 1 96.56 395 GLN A N 1
ATOM 3048 C CA . GLN A 1 395 ? -9.055 -11.391 18.266 1 96.56 395 GLN A CA 1
ATOM 3049 C C . GLN A 1 395 ? -9.906 -10.133 18.188 1 96.56 395 GLN A C 1
ATOM 3051 O O . GLN A 1 395 ? -11.031 -10.164 17.672 1 96.56 395 GLN A O 1
ATOM 3056 N N . PHE A 1 396 ? -9.469 -8.984 18.766 1 95.38 396 PHE A N 1
ATOM 3057 C CA . PHE A 1 396 ? -10.047 -7.668 18.516 1 95.38 396 PHE A CA 1
ATOM 3058 C C . PHE A 1 396 ? -9 -6.723 17.938 1 95.38 396 PHE A C 1
ATOM 3060 O O . PHE A 1 396 ? -7.988 -6.434 18.578 1 95.38 396 PHE A O 1
ATOM 3067 N N . PRO A 1 397 ? -9.32 -6.152 16.859 1 95.69 397 PRO A N 1
ATOM 3068 C CA . PRO A 1 397 ? -10.352 -6.59 15.922 1 95.69 397 PRO A CA 1
ATOM 3069 C C . PRO A 1 397 ? -10.148 -8.031 15.453 1 95.69 397 PRO A C 1
ATOM 3071 O O . PRO A 1 397 ? -9.023 -8.523 15.438 1 95.69 397 PRO A O 1
ATOM 3074 N N . TYR A 1 398 ? -11.242 -8.664 15.18 1 98 398 TYR A N 1
ATOM 3075 C CA . TYR A 1 398 ? -11.07 -10.016 14.664 1 98 398 TYR A CA 1
ATOM 3076 C C . TYR A 1 398 ? -10.609 -10 13.219 1 98 398 TYR A C 1
ATOM 3078 O O . TYR A 1 398 ? -10.703 -8.969 12.539 1 98 398 TYR A O 1
ATOM 3086 N N . ARG A 1 399 ? -10.102 -11.086 12.742 1 98.25 399 ARG A N 1
ATOM 3087 C CA . ARG A 1 399 ? -9.531 -11.18 11.398 1 98.25 399 ARG A CA 1
ATOM 3088 C C . ARG A 1 399 ? -10.211 -12.281 10.586 1 98.25 399 ARG A C 1
ATOM 3090 O O . ARG A 1 399 ? -10.75 -13.227 11.156 1 98.25 399 ARG A O 1
ATOM 3097 N N . ILE A 1 400 ? -10.156 -12.07 9.234 1 98.81 400 ILE A N 1
ATOM 3098 C CA . ILE A 1 400 ? -10.766 -12.984 8.273 1 98.81 400 ILE A CA 1
ATOM 3099 C C . ILE A 1 400 ? -9.68 -13.664 7.449 1 98.81 400 ILE A C 1
ATOM 3101 O O . ILE A 1 400 ? -8.742 -13.016 6.98 1 98.81 400 ILE A O 1
ATOM 3105 N N . TYR A 1 401 ? -9.789 -14.984 7.316 1 98.5 401 TYR A N 1
ATOM 3106 C CA . TYR A 1 401 ? -8.805 -15.828 6.645 1 98.5 401 TYR A CA 1
ATOM 3107 C C . TYR A 1 401 ? -9.422 -16.531 5.449 1 98.5 401 TYR A C 1
ATOM 3109 O O . TYR A 1 401 ? -10.555 -17.016 5.523 1 98.5 401 TYR A O 1
ATOM 3117 N N . GLY A 1 402 ? -8.703 -16.625 4.324 1 97.69 402 GLY A N 1
ATOM 3118 C CA . GLY A 1 402 ? -9.164 -17.406 3.189 1 97.69 402 GLY A CA 1
ATOM 3119 C C . GLY A 1 402 ? -8.203 -17.375 2.016 1 97.69 402 GLY A C 1
ATOM 3120 O O . GLY A 1 402 ? -7.277 -16.562 1.98 1 97.69 402 GLY A O 1
ATOM 3121 N N . GLY A 1 403 ? -8.383 -18.344 1.104 1 97.38 403 GLY A N 1
ATOM 3122 C CA . GLY A 1 403 ? -7.586 -18.406 -0.11 1 97.38 403 GLY A CA 1
ATOM 3123 C C . GLY A 1 403 ? -8.109 -17.5 -1.216 1 97.38 403 GLY A C 1
ATOM 3124 O O . GLY A 1 403 ? -9.32 -17.375 -1.395 1 97.38 403 GLY A O 1
ATOM 3125 N N . GLN A 1 404 ? -7.223 -16.812 -1.884 1 96.88 404 GLN A N 1
ATOM 3126 C CA . GLN A 1 404 ? -7.594 -16.016 -3.043 1 96.88 404 GLN A CA 1
ATOM 3127 C C . GLN A 1 404 ? -7.164 -16.688 -4.344 1 96.88 404 GLN A C 1
ATOM 3129 O O . GLN A 1 404 ? -5.984 -16.984 -4.531 1 96.88 404 GLN A O 1
ATOM 3134 N N . GLN A 1 405 ? -8.086 -16.828 -5.219 1 95.44 405 GLN A N 1
ATOM 3135 C CA . GLN A 1 405 ? -7.836 -17.453 -6.52 1 95.44 405 GLN A CA 1
ATOM 3136 C C . GLN A 1 405 ? -6.676 -16.766 -7.234 1 95.44 405 GLN A C 1
ATOM 3138 O O . GLN A 1 405 ? -6.652 -15.531 -7.355 1 95.44 405 GLN A O 1
ATOM 3143 N N . ASP A 1 406 ? -5.598 -17.609 -7.621 1 92.69 406 ASP A N 1
ATOM 3144 C CA . ASP A 1 406 ? -4.414 -17.25 -8.398 1 92.69 406 ASP A CA 1
ATOM 3145 C C . ASP A 1 406 ? -3.545 -16.25 -7.648 1 92.69 406 ASP A C 1
ATOM 3147 O O . ASP A 1 406 ? -2.816 -15.469 -8.258 1 92.69 406 ASP A O 1
ATOM 3151 N N . ASN A 1 407 ? -3.779 -16.094 -6.387 1 94.56 407 ASN A N 1
ATOM 3152 C CA . ASN A 1 407 ? -2.926 -15.391 -5.43 1 94.56 407 ASN A CA 1
ATOM 3153 C C . ASN A 1 407 ? -2.625 -16.25 -4.211 1 94.56 407 ASN A C 1
ATOM 3155 O O . ASN A 1 407 ? -2.867 -17.469 -4.223 1 94.56 407 ASN A O 1
ATOM 3159 N N . THR A 1 408 ? -2.104 -15.75 -3.234 1 95.25 408 THR A N 1
ATOM 3160 C CA . THR A 1 408 ? -1.88 -16.469 -1.979 1 95.25 408 THR A CA 1
ATOM 3161 C C . THR A 1 408 ? -3.139 -16.453 -1.117 1 95.25 408 THR A C 1
ATOM 3163 O O . THR A 1 408 ? -4.102 -15.742 -1.425 1 95.25 408 THR A O 1
ATOM 3166 N N . SER A 1 409 ? -3.156 -17.25 -0.088 1 97.25 409 SER A N 1
ATOM 3167 C CA . SER A 1 409 ? -4.09 -17.016 1.008 1 97.25 409 SER A CA 1
ATOM 3168 C C . SER A 1 409 ? -3.771 -15.719 1.737 1 97.25 409 SER A C 1
ATOM 3170 O O . SER A 1 409 ? -2.711 -15.125 1.525 1 97.25 409 SER A O 1
ATOM 3172 N N . LEU A 1 410 ? -4.73 -15.25 2.488 1 97.62 410 LEU A N 1
ATOM 3173 C CA . LEU A 1 410 ? -4.488 -14 3.199 1 97.62 410 LEU A CA 1
ATOM 3174 C C . LEU A 1 410 ? -5.27 -13.961 4.512 1 97.62 410 LEU A C 1
ATOM 3176 O O . LEU A 1 410 ? -6.117 -14.82 4.758 1 97.62 410 LEU A O 1
ATOM 3180 N N . VAL A 1 411 ? -4.887 -13.086 5.352 1 98.12 411 VAL A N 1
ATOM 3181 C CA . VAL A 1 411 ? -5.602 -12.672 6.559 1 98.12 411 VAL A CA 1
ATOM 3182 C C . VAL A 1 411 ? -5.789 -11.156 6.559 1 98.12 411 VAL A C 1
ATOM 3184 O O . VAL A 1 411 ? -4.875 -10.414 6.203 1 98.12 411 VAL A O 1
ATOM 3187 N N . ILE A 1 412 ? -7.008 -10.656 6.855 1 98.19 412 ILE A N 1
ATOM 3188 C CA . ILE A 1 412 ? -7.312 -9.227 6.805 1 98.19 412 ILE A CA 1
ATOM 3189 C C . ILE A 1 412 ? -8.109 -8.828 8.047 1 98.19 412 ILE A C 1
ATOM 3191 O O . ILE A 1 412 ? -8.984 -9.57 8.492 1 98.19 412 ILE A O 1
ATOM 3195 N N . ASN A 1 413 ? -7.82 -7.652 8.57 1 97.88 413 ASN A N 1
ATOM 3196 C CA . ASN A 1 413 ? -8.539 -7.129 9.727 1 97.88 413 ASN A CA 1
ATOM 3197 C C . ASN A 1 413 ? -9.969 -6.738 9.375 1 97.88 413 ASN A C 1
ATOM 3199 O O . ASN A 1 413 ? -10.219 -6.203 8.297 1 97.88 413 ASN A O 1
ATOM 3203 N N . SER A 1 414 ? -10.891 -6.988 10.305 1 98 414 SER A N 1
ATOM 3204 C CA . SER A 1 414 ? -12.266 -6.547 10.125 1 98 414 SER A CA 1
ATOM 3205 C C . SER A 1 414 ? -12.398 -5.043 10.336 1 98 414 SER A C 1
ATOM 3207 O O . SER A 1 414 ? -13.406 -4.438 9.953 1 98 414 SER A O 1
ATOM 3209 N N . LEU A 1 415 ? -11.391 -4.508 10.938 1 96.5 415 LEU A N 1
ATOM 3210 C CA . LEU A 1 415 ? -11.383 -3.123 11.391 1 96.5 415 LEU A CA 1
ATOM 3211 C C . LEU A 1 415 ? -9.953 -2.584 11.469 1 96.5 415 LEU A C 1
ATOM 3213 O O . LEU A 1 415 ? -9.055 -3.27 11.961 1 96.5 415 LEU A O 1
ATOM 3217 N N . ALA A 1 416 ? -9.711 -1.445 10.859 1 96.81 416 ALA A N 1
ATOM 3218 C CA . ALA A 1 416 ? -8.453 -0.734 11.039 1 96.81 416 ALA A CA 1
ATOM 3219 C C . ALA A 1 416 ? -8.531 0.239 12.219 1 96.81 416 ALA A C 1
ATOM 3221 O O . ALA A 1 416 ? -9.281 1.218 12.164 1 96.81 416 ALA A O 1
ATOM 3222 N N . LEU A 1 417 ? -7.727 0.048 13.273 1 96.19 417 LEU A N 1
ATOM 3223 C CA . LEU A 1 417 ? -7.656 0.952 14.422 1 96.19 417 LEU A CA 1
ATOM 3224 C C . LEU A 1 417 ? -6.801 2.172 14.094 1 96.19 417 LEU A C 1
ATOM 3226 O O . LEU A 1 417 ? -5.887 2.094 13.273 1 96.19 417 LEU A O 1
ATOM 3230 N N . GLY A 1 418 ? -7.016 3.299 14.82 1 88.38 418 GLY A N 1
ATOM 3231 C CA . GLY A 1 418 ? -6.195 4.5 14.758 1 88.38 418 GLY A CA 1
ATOM 3232 C C . GLY A 1 418 ? -6.551 5.402 13.594 1 88.38 418 GLY A C 1
ATOM 3233 O O . GLY A 1 418 ? -6.711 6.613 13.766 1 88.38 418 GLY A O 1
ATOM 3234 N N . ARG A 1 419 ? -6.402 4.82 12.484 1 72.31 419 ARG A N 1
ATOM 3235 C CA . ARG A 1 419 ? -6.57 5.688 11.32 1 72.31 419 ARG A CA 1
ATOM 3236 C C . ARG A 1 419 ? -7.605 5.121 10.359 1 72.31 419 ARG A C 1
ATOM 3238 O O . ARG A 1 419 ? -8.203 4.074 10.625 1 72.31 419 ARG A O 1
ATOM 3245 N N . GLY A 1 420 ? -7.887 5.84 9.273 1 73.69 420 GLY A N 1
ATOM 3246 C CA . GLY A 1 420 ? -8.672 5.828 8.047 1 73.69 420 GLY A CA 1
ATOM 3247 C C . GLY A 1 420 ? -9.242 4.465 7.715 1 73.69 420 GLY A C 1
ATOM 3248 O O . GLY A 1 420 ? -9.805 3.793 8.586 1 73.69 420 GLY A O 1
ATOM 3249 N N . GLY A 1 421 ? -9.211 3.961 6.598 1 92.5 421 GLY A N 1
ATOM 3250 C CA . GLY A 1 421 ? -9.758 2.754 6 1 92.5 421 GLY A CA 1
ATOM 3251 C C . GLY A 1 421 ? -8.82 1.563 6.094 1 92.5 421 GLY A C 1
ATOM 3252 O O . GLY A 1 421 ? -7.738 1.663 6.672 1 92.5 421 GLY A O 1
ATOM 3253 N N . ILE A 1 422 ? -9.234 0.426 5.867 1 97.31 422 ILE A N 1
ATOM 3254 C CA . ILE A 1 422 ? -8.469 -0.817 5.852 1 97.31 422 ILE A CA 1
ATOM 3255 C C . ILE A 1 422 ? -7.57 -0.852 4.621 1 97.31 422 ILE A C 1
ATOM 3257 O O . ILE A 1 422 ? -8.055 -0.92 3.488 1 97.31 422 ILE A O 1
ATOM 3261 N N . THR A 1 423 ? -6.266 -0.741 4.852 1 95.5 423 THR A N 1
ATOM 3262 C CA . THR A 1 423 ? -5.277 -0.681 3.781 1 95.5 423 THR A CA 1
ATOM 3263 C C . THR A 1 423 ? -4.32 -1.867 3.863 1 95.5 423 THR A C 1
ATOM 3265 O O . THR A 1 423 ? -4.562 -2.816 4.609 1 95.5 423 THR A O 1
ATOM 3268 N N . GLN A 1 424 ? -3.184 -1.809 3.111 1 94 424 GLN A N 1
ATOM 3269 C CA . GLN A 1 424 ? -2.191 -2.879 3.123 1 94 424 GLN A CA 1
ATOM 3270 C C . GLN A 1 424 ? -1.533 -3.004 4.496 1 94 424 GLN A C 1
ATOM 3272 O O . GLN A 1 424 ? -0.899 -4.016 4.793 1 94 424 GLN A O 1
ATOM 3277 N N . GLU A 1 425 ? -1.703 -1.982 5.316 1 93.81 425 GLU A N 1
ATOM 3278 C CA . GLU A 1 425 ? -1.234 -2.061 6.695 1 93.81 425 GLU A CA 1
ATOM 3279 C C . GLU A 1 425 ? -1.982 -3.141 7.473 1 93.81 425 GLU A C 1
ATOM 3281 O O . GLU A 1 425 ? -1.502 -3.615 8.508 1 93.81 425 GLU A O 1
ATOM 3286 N N . HIS A 1 426 ? -3.146 -3.57 6.875 1 96.38 426 HIS A N 1
ATOM 3287 C CA . HIS A 1 426 ? -4.09 -4.301 7.715 1 96.38 426 HIS A CA 1
ATOM 3288 C C . HIS A 1 426 ? -4.355 -5.695 7.156 1 96.38 426 HIS A C 1
ATOM 3290 O O . HIS A 1 426 ? -5.34 -6.34 7.523 1 96.38 426 HIS A O 1
ATOM 3296 N N . TRP A 1 427 ? -3.605 -6.129 6.207 1 95.25 427 TRP A N 1
ATOM 3297 C CA . TRP A 1 427 ? -3.729 -7.512 5.754 1 95.25 427 TRP A CA 1
ATOM 3298 C C . TRP A 1 427 ? -2.381 -8.055 5.293 1 95.25 427 TRP A C 1
ATOM 3300 O O . TRP A 1 427 ? -1.465 -7.285 4.988 1 95.25 427 TRP A O 1
ATOM 3310 N N . ASN A 1 428 ? -2.189 -9.406 5.328 1 93.75 428 ASN A N 1
ATOM 3311 C CA . ASN A 1 428 ? -0.98 -10.141 4.969 1 93.75 428 ASN A CA 1
ATOM 3312 C C . ASN A 1 428 ? -1.31 -11.477 4.324 1 93.75 428 ASN A C 1
ATOM 3314 O O . ASN A 1 428 ? -2.447 -11.945 4.398 1 93.75 428 ASN A O 1
ATOM 3318 N N . TYR A 1 429 ? -0.386 -11.992 3.619 1 94.62 429 TYR A N 1
ATOM 3319 C CA . TYR A 1 429 ? -0.573 -13.367 3.166 1 94.62 429 TYR A CA 1
ATOM 3320 C C . TYR A 1 429 ? -0.648 -14.32 4.348 1 94.62 429 TYR A C 1
ATOM 3322 O O . TYR A 1 429 ? -0.172 -14.008 5.441 1 94.62 429 TYR A O 1
ATOM 3330 N N . SER A 1 430 ? -1.223 -15.438 4.223 1 96.94 430 SER A N 1
ATOM 3331 C CA . SER A 1 430 ? -1.379 -16.438 5.27 1 96.94 430 SER A CA 1
ATOM 3332 C C . SER A 1 430 ? -0.935 -17.812 4.781 1 96.94 430 SER A C 1
ATOM 3334 O O . SER A 1 430 ? -0.143 -17.922 3.844 1 96.94 430 SER A O 1
ATOM 3336 N N . ALA A 1 431 ? -1.301 -18.906 5.477 1 97.69 431 ALA A N 1
ATOM 3337 C CA . ALA A 1 431 ? -0.85 -20.266 5.199 1 97.69 431 ALA A CA 1
ATOM 3338 C C . ALA A 1 431 ? -1.497 -20.812 3.926 1 97.69 431 ALA A C 1
ATOM 3340 O O . ALA A 1 431 ? -2.67 -20.531 3.654 1 97.69 431 ALA A O 1
ATOM 3341 N N . GLY A 1 432 ? -0.73 -21.594 3.246 1 96.31 432 GLY A N 1
ATOM 3342 C CA . GLY A 1 432 ? -1.256 -22.281 2.082 1 96.31 432 GLY A CA 1
ATOM 3343 C C . GLY A 1 432 ? -1.224 -21.438 0.821 1 96.31 432 GLY A C 1
ATOM 3344 O O . GLY A 1 432 ? -0.366 -20.562 0.674 1 96.31 432 GLY A O 1
ATOM 3345 N N . GLY A 1 433 ? -2.01 -21.844 -0.122 1 95.62 433 GLY A N 1
ATOM 3346 C CA . GLY A 1 433 ? -2.051 -21.188 -1.422 1 95.62 433 GLY A CA 1
ATOM 3347 C C . GLY A 1 433 ? -3.432 -20.688 -1.791 1 95.62 433 GLY A C 1
ATOM 3348 O O . GLY A 1 433 ? -4.234 -20.359 -0.913 1 95.62 433 GLY A O 1
ATOM 3349 N N . GLU A 1 434 ? -3.719 -20.531 -2.979 1 93.56 434 GLU A N 1
ATOM 3350 C CA . GLU A 1 434 ? -4.926 -19.906 -3.51 1 93.56 434 GLU A CA 1
ATOM 3351 C C . GLU A 1 434 ? -6.176 -20.672 -3.096 1 93.56 434 GLU A C 1
ATOM 3353 O O . GLU A 1 434 ? -7.227 -20.078 -2.852 1 93.56 434 GLU A O 1
ATOM 3358 N N . SER A 1 435 ? -6.105 -22.016 -2.986 1 90.69 435 SER A N 1
ATOM 3359 C CA . SER A 1 435 ? -7.281 -22.844 -2.766 1 90.69 435 SER A CA 1
ATOM 3360 C C . SER A 1 435 ? -7.449 -23.188 -1.29 1 90.69 435 SER A C 1
ATOM 3362 O O . SER A 1 435 ? -8.242 -24.062 -0.937 1 90.69 435 SER A O 1
ATOM 3364 N N . ALA A 1 436 ? -6.832 -22.453 -0.466 1 89.06 436 ALA A N 1
ATOM 3365 C CA . ALA A 1 436 ? -6.633 -22.844 0.927 1 89.06 436 ALA A CA 1
ATOM 3366 C C . ALA A 1 436 ? -7.926 -22.703 1.728 1 89.06 436 ALA A C 1
ATOM 3368 O O . ALA A 1 436 ? -8.57 -21.656 1.688 1 89.06 436 ALA A O 1
ATOM 3369 N N . PHE A 1 437 ? -8.352 -23.766 2.434 1 95.94 437 PHE A N 1
ATOM 3370 C CA . PHE A 1 437 ? -8.992 -23.688 3.74 1 95.94 437 PHE A CA 1
ATOM 3371 C C . PHE A 1 437 ? -7.969 -23.359 4.824 1 95.94 437 PHE A C 1
ATOM 3373 O O . PHE A 1 437 ? -6.855 -23.891 4.809 1 95.94 437 PHE A O 1
ATOM 3380 N N . LEU A 1 438 ? -8.289 -22.531 5.648 1 98.19 438 LEU A N 1
ATOM 3381 C CA . LEU A 1 438 ? -7.375 -22.234 6.75 1 98.19 438 LEU A CA 1
ATOM 3382 C C . LEU A 1 438 ? -7.996 -22.625 8.086 1 98.19 438 LEU A C 1
ATOM 3384 O O . LEU A 1 438 ? -9.18 -22.359 8.328 1 98.19 438 LEU A O 1
ATOM 3388 N N . ALA A 1 439 ? -7.223 -23.234 8.961 1 98.56 439 ALA A N 1
ATOM 3389 C CA . ALA A 1 439 ? -7.664 -23.656 10.289 1 98.56 439 ALA A CA 1
ATOM 3390 C C . ALA A 1 439 ? -6.652 -23.25 11.359 1 98.56 439 ALA A C 1
ATOM 3392 O O . ALA A 1 439 ? -5.441 -23.312 11.125 1 98.56 439 ALA A O 1
ATOM 3393 N N . PHE A 1 440 ? -7.043 -22.875 12.445 1 98.44 440 PHE A N 1
ATOM 3394 C CA . PHE A 1 440 ? -6.246 -22.406 13.578 1 98.44 440 PHE A CA 1
ATOM 3395 C C . PHE A 1 440 ? -7.086 -22.359 14.852 1 98.44 440 PHE A C 1
ATOM 3397 O O . PHE A 1 440 ? -8.312 -22.453 14.789 1 98.44 440 PHE A O 1
ATOM 3404 N N . ASP A 1 441 ? -6.449 -22.312 15.992 1 98.19 441 ASP A N 1
ATOM 3405 C CA . ASP A 1 441 ? -7.125 -21.969 17.234 1 98.19 441 ASP A CA 1
ATOM 3406 C C . ASP A 1 441 ? -7.586 -20.5 17.219 1 98.19 441 ASP A C 1
ATOM 3408 O O . ASP A 1 441 ? -6.762 -19.594 17.25 1 98.19 441 ASP A O 1
ATOM 3412 N N . PRO A 1 442 ? -8.945 -20.312 17.109 1 97.94 442 PRO A N 1
ATOM 3413 C CA . PRO A 1 442 ? -9.422 -18.938 16.953 1 97.94 442 PRO A CA 1
ATOM 3414 C C . PRO A 1 442 ? -8.992 -18.031 18.109 1 97.94 442 PRO A C 1
ATOM 3416 O O . PRO A 1 442 ? -8.984 -16.812 17.984 1 97.94 442 PRO A O 1
ATOM 3419 N N . ASP A 1 443 ? -8.656 -18.594 19.281 1 97.75 443 ASP A N 1
ATOM 3420 C CA . ASP A 1 443 ? -8.258 -17.812 20.453 1 97.75 443 ASP A CA 1
ATOM 3421 C C . ASP A 1 443 ? -6.742 -17.609 20.484 1 97.75 443 ASP A C 1
ATOM 3423 O O . ASP A 1 443 ? -6.234 -16.781 21.25 1 97.75 443 ASP A O 1
ATOM 3427 N N . ASN A 1 444 ? -6 -18.375 19.688 1 96.94 444 ASN A N 1
ATOM 3428 C CA . ASN A 1 444 ? -4.551 -18.266 19.547 1 96.94 444 ASN A CA 1
ATOM 3429 C C . ASN A 1 444 ? -4.094 -18.562 18.125 1 96.94 444 ASN A C 1
ATOM 3431 O O . ASN A 1 444 ? -3.439 -19.578 17.875 1 96.94 444 ASN A O 1
ATOM 3435 N N . PRO A 1 445 ? -4.316 -17.672 17.234 1 97.62 445 PRO A N 1
ATOM 3436 C CA . PRO A 1 445 ? -4.133 -17.953 15.812 1 97.62 445 PRO A CA 1
ATOM 3437 C C . PRO A 1 445 ? -2.684 -17.797 15.359 1 97.62 445 PRO A C 1
ATOM 3439 O O . PRO A 1 445 ? -2.432 -17.422 14.211 1 97.62 445 PRO A O 1
ATOM 3442 N N . ARG A 1 446 ? -1.655 -17.938 16.188 1 96.94 446 ARG A N 1
ATOM 3443 C CA . ARG A 1 446 ? -0.264 -17.812 15.758 1 96.94 446 ARG A CA 1
ATOM 3444 C C . ARG A 1 446 ? 0.078 -18.828 14.68 1 96.94 446 ARG A C 1
ATOM 3446 O O . ARG A 1 446 ? 0.709 -18.5 13.672 1 96.94 446 ARG A O 1
ATOM 3453 N N . TYR A 1 447 ? -0.34 -20.109 14.945 1 97.88 447 TYR A N 1
ATOM 3454 C CA . TYR A 1 447 ? -0.085 -21.172 13.977 1 97.88 447 TYR A CA 1
ATOM 3455 C C . TYR A 1 447 ? -1.319 -21.438 13.125 1 97.88 447 TYR A C 1
ATOM 3457 O O . TYR A 1 447 ? -2.385 -21.766 13.648 1 97.88 447 TYR A O 1
ATOM 3465 N N . VAL A 1 448 ? -1.192 -21.281 11.836 1 98.5 448 VAL A N 1
ATOM 3466 C CA . VAL A 1 448 ? -2.291 -21.438 10.883 1 98.5 448 VAL A CA 1
ATOM 3467 C C . VAL A 1 448 ? -1.99 -22.578 9.914 1 98.5 448 VAL A C 1
ATOM 3469 O O . VAL A 1 448 ? -0.925 -22.609 9.297 1 98.5 448 VAL A O 1
ATOM 3472 N N . LEU A 1 449 ? -2.854 -23.531 9.844 1 98.62 449 LEU A N 1
ATOM 3473 C CA . LEU A 1 449 ? -2.76 -24.547 8.812 1 98.62 449 LEU A CA 1
ATOM 3474 C C . LEU A 1 449 ? -3.482 -24.109 7.539 1 98.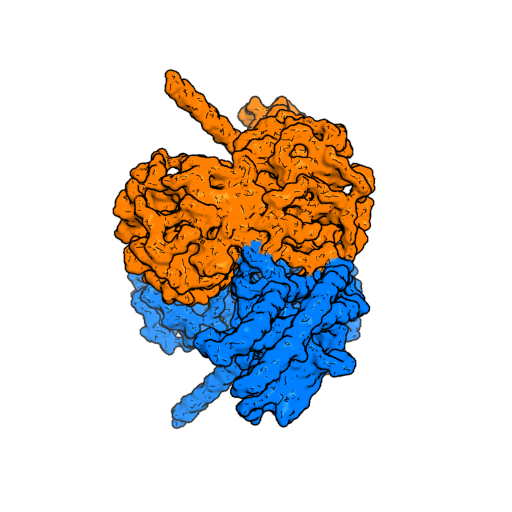62 449 LEU A C 1
ATOM 3476 O O . LEU A 1 449 ? -4.625 -23.641 7.598 1 98.62 449 LEU A O 1
ATOM 3480 N N . GLY A 1 450 ? -2.797 -24.188 6.492 1 98.06 450 GLY A N 1
ATOM 3481 C CA . GLY A 1 450 ? -3.387 -23.859 5.203 1 98.06 450 GLY A CA 1
ATOM 3482 C C . GLY A 1 450 ? -2.953 -24.797 4.094 1 98.06 450 GLY A C 1
ATOM 3483 O O . GLY A 1 450 ? -1.802 -25.234 4.059 1 98.06 450 GLY A O 1
ATOM 3484 N N . GLY A 1 451 ? -3.885 -25.125 3.299 1 95.44 451 GLY A N 1
ATOM 3485 C CA . GLY A 1 451 ? -3.629 -26.047 2.213 1 95.44 451 GLY A CA 1
ATOM 3486 C C . GLY A 1 451 ? -3.484 -25.375 0.864 1 95.44 451 GLY A C 1
ATOM 3487 O O . GLY A 1 451 ? -3.637 -24.156 0.756 1 95.44 451 GLY A O 1
ATOM 3488 N N . SER A 1 452 ? -3.084 -26.141 -0.07 1 93.5 452 SER A N 1
ATOM 3489 C CA . SER A 1 452 ? -3.094 -25.828 -1.495 1 93.5 452 SER A CA 1
ATOM 3490 C C . SER A 1 452 ? -3.465 -27.047 -2.326 1 93.5 452 SER A C 1
ATOM 3492 O O . SER A 1 452 ? -3.691 -28.125 -1.781 1 93.5 452 SER A O 1
ATOM 3494 N N . TYR A 1 453 ? -3.566 -26.891 -3.559 1 91.12 453 TYR A N 1
ATOM 3495 C CA . TYR A 1 453 ? -4.07 -27.969 -4.418 1 91.12 453 TYR A CA 1
ATOM 3496 C C . TYR A 1 453 ? -3.205 -29.203 -4.297 1 91.12 453 TYR A C 1
ATOM 3498 O O . TYR A 1 453 ? -2.045 -29.141 -3.885 1 91.12 453 TYR A O 1
ATOM 3506 N N . LEU A 1 454 ? -3.807 -30.359 -4.465 1 95.12 454 LEU A N 1
ATOM 3507 C CA . LEU A 1 454 ? -3.213 -31.688 -4.52 1 95.12 454 LEU A CA 1
ATOM 3508 C C . LEU A 1 454 ? -2.67 -32.094 -3.154 1 95.12 454 LEU A C 1
ATOM 3510 O O . LEU A 1 454 ? -1.665 -32.812 -3.068 1 95.12 454 LEU A O 1
ATOM 3514 N N . GLY A 1 455 ? -3.246 -31.531 -2.156 1 94.31 455 GLY A N 1
ATOM 3515 C CA . GLY A 1 455 ? -3.01 -32 -0.803 1 94.31 455 GLY A CA 1
ATOM 3516 C C . GLY A 1 455 ? -1.822 -31.344 -0.134 1 94.31 455 GLY A C 1
ATOM 3517 O O . GLY A 1 455 ? -1.454 -31.688 0.988 1 94.31 455 GLY A O 1
ATOM 3518 N N . THR A 1 456 ? -1.164 -30.359 -0.799 1 95.56 456 THR A N 1
ATOM 3519 C CA . THR A 1 456 ? -0.134 -29.594 -0.107 1 95.56 456 THR A CA 1
ATOM 3520 C C . THR A 1 456 ? -0.723 -28.859 1.095 1 95.56 456 THR A C 1
ATOM 3522 O O . THR A 1 456 ? -1.837 -28.344 1.026 1 95.56 456 THR A O 1
ATOM 3525 N N . ILE A 1 457 ? -0.035 -28.891 2.178 1 97.81 457 ILE A N 1
ATOM 3526 C CA . ILE A 1 457 ? -0.497 -28.312 3.434 1 97.81 457 ILE A CA 1
ATOM 3527 C C . ILE A 1 457 ? 0.702 -27.953 4.309 1 97.81 457 ILE A C 1
ATOM 3529 O O . ILE A 1 457 ? 1.69 -28.688 4.352 1 97.81 457 ILE A O 1
ATOM 3533 N N . GLU A 1 458 ? 0.61 -26.781 4.902 1 98 458 GLU A N 1
ATOM 3534 C CA . GLU A 1 458 ? 1.666 -26.297 5.785 1 98 458 GLU A CA 1
ATOM 3535 C C . GLU A 1 458 ? 1.09 -25.766 7.098 1 98 458 GLU A C 1
ATOM 3537 O O . GLU A 1 458 ? -0.12 -25.562 7.211 1 98 458 GLU A O 1
ATOM 3542 N N . VAL A 1 459 ? 1.937 -25.703 8.062 1 98 459 VAL A N 1
ATOM 3543 C CA . VAL A 1 459 ? 1.697 -24.875 9.25 1 98 459 VAL A CA 1
ATOM 3544 C C . VAL A 1 459 ? 2.523 -23.594 9.172 1 98 459 VAL A C 1
ATOM 3546 O O . VAL A 1 459 ? 3.756 -23.641 9.148 1 98 459 VAL A O 1
ATOM 3549 N N . LEU A 1 460 ? 1.876 -22.5 9.086 1 97.94 460 LEU A N 1
ATOM 3550 C CA . LEU A 1 460 ? 2.541 -21.203 9.078 1 97.94 460 LEU A CA 1
ATOM 3551 C C . LEU A 1 460 ? 2.617 -20.625 10.484 1 97.94 460 LEU A C 1
ATOM 3553 O O . LEU A 1 460 ? 1.606 -20.562 11.188 1 97.94 460 LEU A O 1
ATOM 3557 N N . ASP A 1 461 ? 3.824 -20.328 10.922 1 97.56 461 ASP A N 1
ATOM 3558 C CA . ASP A 1 461 ? 4.008 -19.453 12.078 1 97.56 461 ASP A CA 1
ATOM 3559 C C . ASP A 1 461 ? 3.832 -17.984 11.688 1 97.56 461 ASP A C 1
ATOM 3561 O O . ASP A 1 461 ? 4.723 -17.391 11.078 1 97.56 461 ASP A O 1
ATOM 3565 N N . SER A 1 462 ? 2.697 -17.438 12.102 1 96.25 462 SER A N 1
ATOM 3566 C CA . SER A 1 462 ? 2.33 -16.109 11.633 1 96.25 462 SER A CA 1
ATOM 3567 C C . SER A 1 462 ? 3.252 -15.047 12.219 1 96.25 462 SER A C 1
ATOM 3569 O O . SER A 1 462 ? 3.309 -13.922 11.719 1 96.25 462 SER A O 1
ATOM 3571 N N . LYS A 1 463 ? 4.008 -15.344 13.242 1 94.81 463 LYS A N 1
ATOM 3572 C CA . LYS A 1 463 ? 4.945 -14.391 13.836 1 94.81 463 LYS A CA 1
ATOM 3573 C C . LYS A 1 463 ? 6.238 -14.32 13.031 1 94.81 463 LYS A C 1
ATOM 3575 O O . LYS A 1 463 ? 6.738 -13.227 12.75 1 94.81 463 LYS A O 1
ATOM 3580 N N . SER A 1 464 ? 6.785 -15.445 12.625 1 95.88 464 SER A N 1
ATOM 3581 C CA . SER A 1 464 ? 8.047 -15.477 11.898 1 95.88 464 SER A CA 1
ATOM 3582 C C . SER A 1 464 ? 7.82 -15.43 10.391 1 95.88 464 SER A C 1
ATOM 3584 O O . SER A 1 464 ? 8.758 -15.219 9.617 1 95.88 464 SER A O 1
ATOM 3586 N N . GLN A 1 465 ? 6.543 -15.688 9.977 1 96.06 465 GLN A N 1
ATOM 3587 C CA . GLN A 1 465 ? 6.172 -15.797 8.57 1 96.06 465 GLN A CA 1
ATOM 3588 C C . GLN A 1 465 ? 6.945 -16.922 7.887 1 96.06 465 GLN A C 1
ATOM 3590 O O . GLN A 1 465 ? 7.344 -16.781 6.727 1 96.06 465 GLN A O 1
ATOM 3595 N N . ALA A 1 466 ? 7.285 -17.953 8.617 1 96.94 466 ALA A N 1
ATOM 3596 C CA . ALA A 1 466 ? 7.922 -19.172 8.117 1 96.94 466 ALA A CA 1
ATOM 3597 C C . ALA A 1 466 ? 7.047 -20.391 8.375 1 96.94 466 ALA A C 1
ATOM 3599 O O . ALA A 1 466 ? 6.281 -20.422 9.344 1 96.94 466 ALA A O 1
ATOM 3600 N N . SER A 1 467 ? 7.227 -21.406 7.508 1 97.06 467 SER A N 1
ATOM 3601 C CA . SER A 1 467 ? 6.293 -22.531 7.594 1 97.06 467 SER A CA 1
ATOM 3602 C C . SER A 1 467 ? 7.031 -23.859 7.621 1 97.06 467 SER A C 1
ATOM 3604 O O . SER A 1 467 ? 8.234 -23.922 7.34 1 97.06 467 SER A O 1
ATOM 3606 N N . THR A 1 468 ? 6.34 -24.859 8.062 1 97.81 468 THR A N 1
ATOM 3607 C CA . THR A 1 468 ? 6.691 -26.266 7.902 1 97.81 468 THR A CA 1
ATOM 3608 C C . THR A 1 468 ? 5.656 -27 7.051 1 97.81 468 THR A C 1
ATOM 3610 O O . THR A 1 468 ? 4.457 -26.922 7.328 1 97.81 468 THR A O 1
ATOM 3613 N N . ASN A 1 469 ? 6.121 -27.672 6.008 1 97.94 469 ASN A N 1
ATOM 3614 C CA . ASN A 1 469 ? 5.242 -28.5 5.195 1 97.94 469 ASN A CA 1
ATOM 3615 C C . ASN A 1 469 ? 4.875 -29.797 5.922 1 97.94 469 ASN A C 1
ATOM 3617 O O . ASN A 1 469 ? 5.738 -30.453 6.5 1 97.94 469 ASN A O 1
ATOM 3621 N N . ILE A 1 470 ? 3.533 -30.203 5.832 1 98.31 470 ILE A N 1
ATOM 3622 C CA . ILE A 1 470 ? 3.131 -31.297 6.719 1 98.31 470 ILE A CA 1
ATOM 3623 C C . ILE A 1 470 ? 2.217 -32.25 5.973 1 98.31 470 ILE A C 1
ATOM 3625 O O . ILE A 1 470 ? 1.216 -32.719 6.52 1 98.31 470 ILE A O 1
ATOM 3629 N N . MET A 1 471 ? 2.432 -32.562 4.77 1 98 471 MET A N 1
ATOM 3630 C CA . MET A 1 471 ? 1.634 -33.5 3.99 1 98 471 MET A CA 1
ATOM 3631 C C . MET A 1 471 ? 1.6 -34.875 4.664 1 98 471 MET A C 1
ATOM 3633 O O . MET A 1 471 ? 2.604 -35.312 5.223 1 98 471 MET A O 1
ATOM 3637 N N . ILE A 1 472 ? 0.483 -35.656 4.582 1 97.94 472 ILE A N 1
ATOM 3638 C CA . ILE A 1 472 ? 0.397 -37.031 5.066 1 97.94 472 ILE A CA 1
ATOM 3639 C C . ILE A 1 472 ? 1.417 -37.906 4.336 1 97.94 472 ILE A C 1
ATOM 3641 O O . ILE A 1 472 ? 2.025 -38.781 4.938 1 97.94 472 ILE A O 1
ATOM 3645 N N . ALA A 1 473 ? 1.587 -37.625 3.055 1 97.44 473 ALA A N 1
ATOM 3646 C CA . ALA A 1 473 ? 2.588 -38.281 2.201 1 97.44 473 ALA A CA 1
ATOM 3647 C C . ALA A 1 473 ? 3.031 -37.344 1.083 1 97.44 473 ALA A C 1
ATOM 3649 O O . ALA A 1 473 ? 2.211 -36.875 0.276 1 97.44 473 ALA A O 1
ATOM 3650 N N . PRO A 1 474 ? 4.359 -37.031 0.999 1 97.5 474 PRO A N 1
ATOM 3651 C CA . PRO A 1 474 ? 4.848 -36.188 -0.099 1 97.5 474 PRO A CA 1
ATOM 3652 C C . PRO A 1 474 ? 4.863 -36.906 -1.438 1 97.5 474 PRO A C 1
ATOM 3654 O O . PRO A 1 474 ? 5.93 -37.344 -1.907 1 97.5 474 PRO A O 1
ATOM 3657 N N . ILE A 1 475 ? 3.742 -37.031 -2.066 1 97.25 475 ILE A N 1
ATOM 3658 C CA . ILE A 1 475 ? 3.58 -37.625 -3.375 1 97.25 475 ILE A CA 1
ATOM 3659 C C . ILE A 1 475 ? 3.275 -36.562 -4.422 1 97.25 475 ILE A C 1
ATOM 3661 O O . ILE A 1 475 ? 2.414 -35.719 -4.211 1 97.25 475 ILE A O 1
ATOM 3665 N N . GLN A 1 476 ? 3.975 -36.562 -5.484 1 95.62 476 GLN A N 1
ATOM 3666 C CA . GLN A 1 476 ? 3.723 -35.656 -6.598 1 95.62 476 GLN A CA 1
ATOM 3667 C C . GLN A 1 476 ? 2.57 -36.156 -7.465 1 95.62 476 GLN A C 1
ATOM 3669 O O . GLN A 1 476 ? 2.717 -37.125 -8.195 1 95.62 476 GLN A O 1
ATOM 3674 N N . TYR A 1 477 ? 1.532 -35.406 -7.434 1 96.06 477 TYR A N 1
ATOM 3675 C CA . TYR A 1 477 ? 0.332 -35.875 -8.117 1 96.06 477 TYR A CA 1
ATOM 3676 C C . TYR A 1 477 ? 0.173 -35.219 -9.477 1 96.06 477 TYR A C 1
ATOM 3678 O O . TYR A 1 477 ? -0.642 -35.656 -10.297 1 96.06 477 TYR A O 1
ATOM 3686 N N . LEU A 1 478 ? 0.939 -34.219 -9.789 1 95.56 478 LEU A N 1
ATOM 3687 C CA . LEU A 1 478 ? 0.848 -33.531 -11.086 1 95.56 478 LEU A CA 1
ATOM 3688 C C . LEU A 1 478 ? 1.024 -34.531 -12.227 1 95.56 478 LEU A C 1
ATOM 3690 O O . LEU A 1 478 ? 1.942 -35.375 -12.195 1 95.56 478 LEU A O 1
ATOM 3694 N N . GLY A 1 479 ? 0.181 -34.469 -13.219 1 94.38 479 GLY A N 1
ATOM 3695 C CA . GLY A 1 479 ? 0.281 -35.312 -14.406 1 94.38 479 GLY A CA 1
ATOM 3696 C C . GLY A 1 479 ? -0.302 -36.719 -14.211 1 94.38 479 GLY A C 1
ATOM 3697 O O . GLY A 1 479 ? -0.392 -37.5 -15.164 1 94.38 479 GLY A O 1
ATOM 3698 N N . ARG A 1 480 ? -0.772 -36.969 -13.023 1 94.81 480 ARG A N 1
ATOM 3699 C CA . ARG A 1 480 ? -1.253 -38.312 -12.719 1 94.81 480 ARG A CA 1
ATOM 3700 C C . ARG A 1 480 ? -2.768 -38.406 -12.875 1 94.81 480 ARG A C 1
ATOM 3702 O O . ARG A 1 480 ? -3.48 -37.438 -12.633 1 94.81 480 ARG A O 1
ATOM 3709 N N . ASP A 1 481 ? -3.236 -39.594 -13.273 1 95.69 481 ASP A N 1
ATOM 3710 C CA . ASP A 1 481 ? -4.668 -39.875 -13.234 1 95.69 481 ASP A CA 1
ATOM 3711 C C . ASP A 1 481 ? -5.191 -39.875 -11.805 1 95.69 481 ASP A C 1
ATOM 3713 O O . ASP A 1 481 ? -4.52 -40.375 -10.898 1 95.69 481 ASP A O 1
ATOM 3717 N N . ALA A 1 482 ? -6.379 -39.406 -11.641 1 96.12 482 ALA A N 1
ATOM 3718 C CA . ALA A 1 482 ? -6.961 -39.375 -10.297 1 96.12 482 ALA A CA 1
ATOM 3719 C C . ALA A 1 482 ? -7.094 -40.781 -9.719 1 96.12 482 ALA A C 1
ATOM 3721 O O . ALA A 1 482 ? -6.957 -41 -8.516 1 96.12 482 ALA A O 1
ATOM 3722 N N . SER A 1 483 ? -7.316 -41.812 -10.578 1 96.19 483 SER A N 1
ATOM 3723 C CA . SER A 1 483 ? -7.484 -43.188 -10.148 1 96.19 483 SER A CA 1
ATOM 3724 C C . SER A 1 483 ? -6.199 -43.719 -9.523 1 96.19 483 SER A C 1
ATOM 3726 O O . SER A 1 483 ? -6.238 -44.688 -8.742 1 96.19 483 SER A O 1
ATOM 3728 N N . ASP A 1 484 ? -5.121 -43.125 -9.859 1 95.31 484 ASP A N 1
ATOM 3729 C CA . ASP A 1 484 ? -3.828 -43.625 -9.391 1 95.31 484 ASP A CA 1
ATOM 3730 C C . ASP A 1 484 ? -3.371 -42.875 -8.148 1 95.31 484 ASP A C 1
ATOM 3732 O O . ASP A 1 484 ? -2.273 -43.094 -7.637 1 95.31 484 ASP A O 1
ATOM 3736 N N . MET A 1 485 ? -4.129 -42.031 -7.668 1 96.81 485 MET A N 1
ATOM 3737 C CA . MET A 1 485 ? -3.76 -41.25 -6.5 1 96.81 485 MET A CA 1
ATOM 3738 C C . MET A 1 485 ? -4.098 -41.969 -5.211 1 96.81 485 MET A C 1
ATOM 3740 O O . MET A 1 485 ? -5.199 -42.531 -5.07 1 96.81 485 MET A O 1
ATOM 3744 N N . ARG A 1 486 ? -3.131 -42.062 -4.332 1 97.25 486 ARG A N 1
ATOM 3745 C CA . ARG A 1 486 ? -3.375 -42.656 -3.021 1 97.25 486 ARG A CA 1
ATOM 3746 C C . ARG A 1 486 ? -4.395 -41.844 -2.234 1 97.25 486 ARG A C 1
ATOM 3748 O O . ARG A 1 486 ? -5.246 -42.406 -1.543 1 97.25 486 ARG A O 1
ATOM 3755 N N . TYR A 1 487 ? -4.285 -40.531 -2.299 1 97.75 487 TYR A N 1
ATOM 3756 C CA . TYR A 1 487 ? -5.215 -39.562 -1.734 1 97.75 487 TYR A CA 1
ATOM 3757 C C . TYR A 1 487 ? -5.715 -38.594 -2.807 1 97.75 487 TYR A C 1
ATOM 3759 O O . TYR A 1 487 ? -4.922 -37.906 -3.447 1 97.75 487 TYR A O 1
ATOM 3767 N N . ARG A 1 488 ? -6.973 -38.562 -3.02 1 97.75 488 ARG A N 1
ATOM 3768 C CA . ARG A 1 488 ? -7.59 -37.656 -3.988 1 97.75 488 ARG A CA 1
ATOM 3769 C C . ARG A 1 488 ? -8.156 -36.406 -3.303 1 97.75 488 ARG A C 1
ATOM 3771 O O . ARG A 1 488 ? -9.148 -36.5 -2.576 1 97.75 488 ARG A O 1
ATOM 3778 N N . PHE A 1 489 ? -7.523 -35.281 -3.529 1 97.56 489 PHE A N 1
ATOM 3779 C CA . PHE A 1 489 ? -7.93 -34.062 -2.867 1 97.56 489 PHE A CA 1
ATOM 3780 C C . PHE A 1 489 ? -8.758 -33.188 -3.805 1 97.56 489 PHE A C 1
ATOM 3782 O O . PHE A 1 489 ? -8.469 -33.094 -5 1 97.56 489 PHE A O 1
ATOM 3789 N N . ASN A 1 490 ? -9.789 -32.562 -3.25 1 96.56 490 ASN A N 1
ATOM 3790 C CA . ASN A 1 490 ? -10.492 -31.516 -3.965 1 96.56 490 ASN A CA 1
ATOM 3791 C C . ASN A 1 490 ? -9.609 -30.281 -4.168 1 96.56 490 ASN A C 1
ATOM 3793 O O . ASN A 1 490 ? -8.633 -30.094 -3.436 1 96.56 490 ASN A O 1
ATOM 3797 N N . TRP A 1 491 ? -9.906 -29.531 -5.207 1 94.94 491 TRP A N 1
ATOM 3798 C CA . TRP A 1 491 ? -9.227 -28.25 -5.363 1 94.94 491 TRP A CA 1
ATOM 3799 C C . TRP A 1 491 ? -9.25 -27.453 -4.062 1 94.94 491 TRP A C 1
ATOM 3801 O O . TRP A 1 491 ? -8.242 -26.859 -3.67 1 94.94 491 TRP A O 1
ATOM 3811 N N . ASN A 1 492 ? -10.383 -27.406 -3.422 1 93.81 492 ASN A N 1
ATOM 3812 C CA . ASN A 1 492 ? -10.578 -26.828 -2.092 1 93.81 492 ASN A CA 1
ATOM 3813 C C . ASN A 1 492 ? -10.711 -27.922 -1.031 1 93.81 492 ASN A C 1
ATOM 3815 O O . ASN A 1 492 ? -11.82 -28.203 -0.558 1 93.81 492 ASN A O 1
ATOM 3819 N N . ALA A 1 493 ? -9.594 -28.469 -0.648 1 97.31 493 ALA A N 1
ATOM 3820 C CA . ALA A 1 493 ? -9.656 -29.547 0.327 1 97.31 493 ALA A CA 1
ATOM 3821 C C . ALA A 1 493 ? -9.891 -29.016 1.734 1 97.31 493 ALA A C 1
ATOM 3823 O O . ALA A 1 493 ? -9.133 -28.172 2.217 1 97.31 493 ALA A O 1
ATOM 3824 N N . PRO A 1 494 ? -10.828 -29.547 2.438 1 97.94 494 PRO A N 1
ATOM 3825 C CA . PRO A 1 494 ? -11.188 -28.984 3.74 1 97.94 494 PRO A CA 1
ATOM 3826 C C . PRO A 1 494 ? -10.102 -29.188 4.793 1 97.94 494 PRO A C 1
ATOM 3828 O O . PRO A 1 494 ? -9.469 -30.234 4.836 1 97.94 494 PRO A O 1
ATOM 3831 N N . ILE A 1 495 ? -9.859 -28.219 5.59 1 98.44 495 ILE A N 1
ATOM 3832 C CA . ILE A 1 495 ? -9.07 -28.234 6.816 1 98.44 495 ILE A CA 1
ATOM 3833 C C . ILE A 1 495 ? -9.867 -27.594 7.953 1 98.44 495 ILE A C 1
ATOM 3835 O O . ILE A 1 495 ? -10.344 -26.469 7.824 1 98.44 495 ILE A O 1
ATOM 3839 N N . ILE A 1 496 ? -10.047 -28.297 9.07 1 98.38 496 ILE A N 1
ATOM 3840 C CA . ILE A 1 496 ? -10.781 -27.703 10.18 1 98.38 496 ILE A CA 1
ATOM 3841 C C . ILE A 1 496 ? -10.023 -27.938 11.484 1 98.38 496 ILE A C 1
ATOM 3843 O O . ILE A 1 496 ? -9.211 -28.859 11.57 1 98.38 496 ILE A O 1
ATOM 3847 N N . TRP A 1 497 ? -10.203 -27.094 12.438 1 98.31 497 TRP A N 1
ATOM 3848 C CA . TRP A 1 497 ? -9.719 -27.188 13.805 1 98.31 497 TRP A CA 1
ATOM 3849 C C . TRP A 1 497 ? -10.797 -27.75 14.727 1 98.31 497 TRP A C 1
ATOM 3851 O O . TRP A 1 497 ? -11.969 -27.391 14.617 1 98.31 497 TRP A O 1
ATOM 3861 N N . SER A 1 498 ? -10.484 -28.688 15.555 1 98.44 498 SER A N 1
ATOM 3862 C CA . SER A 1 498 ? -11.453 -29.25 16.484 1 98.44 498 SER A CA 1
ATOM 3863 C C . SER A 1 498 ? -11.719 -28.312 17.656 1 98.44 498 SER A C 1
ATOM 3865 O O . SER A 1 498 ? -10.789 -27.922 18.375 1 98.44 498 SER A O 1
ATOM 3867 N N . GLN A 1 499 ? -12.953 -27.969 17.797 1 96.12 499 GLN A N 1
ATOM 3868 C CA . GLN A 1 499 ? -13.289 -27.109 18.922 1 96.12 499 GLN A CA 1
ATOM 3869 C C . GLN A 1 499 ? -13.414 -27.922 20.219 1 96.12 499 GLN A C 1
ATOM 3871 O O . GLN A 1 499 ? -13.461 -27.359 21.312 1 96.12 499 GLN A O 1
ATOM 3876 N N . HIS A 1 500 ? -13.445 -29.266 20.141 1 97.56 500 HIS A N 1
ATOM 3877 C CA . HIS A 1 500 ? -13.672 -30.141 21.281 1 97.56 500 HIS A CA 1
ATOM 3878 C C . HIS A 1 500 ? -12.352 -30.719 21.797 1 97.56 500 HIS A C 1
ATOM 3880 O O . HIS A 1 500 ? -12.227 -31.016 22.984 1 97.56 500 HIS A O 1
ATOM 3886 N N . GLU A 1 501 ? -11.375 -30.875 20.891 1 96.81 501 GLU A N 1
ATOM 3887 C CA . GLU A 1 501 ? -10.109 -31.5 21.25 1 96.81 501 GLU A CA 1
ATOM 3888 C C . GLU A 1 501 ? -8.93 -30.578 20.953 1 96.81 501 GLU A C 1
ATOM 3890 O O . GLU A 1 501 ? -8.469 -30.5 19.812 1 96.81 501 GLU A O 1
ATOM 3895 N N . PRO A 1 502 ? -8.297 -30.094 21.969 1 94.62 502 PRO A N 1
ATOM 3896 C CA . PRO A 1 502 ? -7.195 -29.156 21.766 1 94.62 502 PRO A CA 1
ATOM 3897 C C . PRO A 1 502 ? -6.047 -29.75 20.969 1 94.62 502 PRO A C 1
ATOM 3899 O O . PRO A 1 502 ? -5.652 -30.891 21.203 1 94.62 502 PRO A O 1
ATOM 3902 N N . GLY A 1 503 ? -5.547 -28.969 19.953 1 94.94 503 GLY A N 1
ATOM 3903 C CA . GLY A 1 503 ? -4.395 -29.375 19.156 1 94.94 503 GLY A CA 1
ATOM 3904 C C . GLY A 1 503 ? -4.75 -30.312 18.016 1 94.94 503 GLY A C 1
ATOM 3905 O O . GLY A 1 503 ? -3.869 -30.75 17.281 1 94.94 503 GLY A O 1
ATOM 3906 N N . THR A 1 504 ? -6.016 -30.594 17.844 1 98.12 504 THR A N 1
ATOM 3907 C CA . THR A 1 504 ? -6.453 -31.531 16.812 1 98.12 504 THR A CA 1
ATOM 3908 C C . THR A 1 504 ? -6.957 -30.797 15.578 1 98.12 504 THR A C 1
ATOM 3910 O O . THR A 1 504 ? -7.73 -29.844 15.695 1 98.12 504 THR A O 1
ATOM 3913 N N . PHE A 1 505 ? -6.5 -31.234 14.414 1 98.69 505 PHE A N 1
ATOM 3914 C CA . PHE A 1 505 ? -6.934 -30.734 13.117 1 98.69 505 PHE A CA 1
ATOM 3915 C C . PHE A 1 505 ? -7.355 -31.875 12.203 1 98.69 505 PHE A C 1
ATOM 3917 O O . PHE A 1 505 ? -6.91 -33 12.375 1 98.69 505 PHE A O 1
ATOM 3924 N N . TYR A 1 506 ? -8.266 -31.578 11.32 1 98.62 506 TYR A N 1
ATOM 3925 C CA . TYR A 1 506 ? -8.672 -32.531 10.289 1 98.62 506 TYR A CA 1
ATOM 3926 C C . TYR A 1 506 ? -8.398 -31.953 8.898 1 98.62 506 TYR A C 1
ATOM 3928 O O . TYR A 1 506 ? -8.438 -30.75 8.688 1 98.62 506 TYR A O 1
ATOM 3936 N N . HIS A 1 507 ? -8.055 -32.781 8.047 1 98.31 507 HIS A N 1
ATOM 3937 C CA . HIS A 1 507 ? -7.93 -32.562 6.609 1 98.31 507 HIS A CA 1
ATOM 3938 C C . HIS A 1 507 ? -8.68 -33.625 5.832 1 98.31 507 HIS A C 1
ATOM 3940 O O . HIS A 1 507 ? -9.086 -34.656 6.398 1 98.31 507 HIS A O 1
ATOM 3946 N N . ALA A 1 508 ? -9 -33.312 4.508 1 98.5 508 ALA A N 1
ATOM 3947 C CA . ALA A 1 508 ? -9.805 -34.344 3.832 1 98.5 508 ALA A CA 1
ATOM 3948 C C . ALA A 1 508 ? -9.344 -34.531 2.389 1 98.5 508 ALA A C 1
ATOM 3950 O O . ALA A 1 508 ? -9.094 -33.562 1.676 1 98.5 508 ALA A O 1
ATOM 3951 N N . ALA A 1 509 ? -9.133 -35.75 1.982 1 98.38 509 ALA A N 1
ATOM 3952 C CA . ALA A 1 509 ? -9.07 -36.25 0.609 1 98.38 509 ALA A CA 1
ATOM 3953 C C . ALA A 1 509 ? -10.359 -36.938 0.214 1 98.38 509 ALA A C 1
ATOM 3955 O O . ALA A 1 509 ? -11.453 -36.406 0.448 1 98.38 509 ALA A O 1
ATOM 3956 N N . GLN A 1 510 ? -10.328 -38.188 -0.259 1 98.56 510 GLN A N 1
ATOM 3957 C CA . GLN A 1 510 ? -11.508 -39.031 -0.3 1 98.56 510 GLN A CA 1
ATOM 3958 C C . GLN A 1 510 ? -11.781 -39.656 1.064 1 98.56 510 GLN A C 1
ATOM 3960 O O . GLN A 1 510 ? -12.867 -40.188 1.299 1 98.56 510 GLN A O 1
ATOM 3965 N N . TYR A 1 511 ? -10.711 -39.438 1.925 1 98.56 511 TYR A N 1
ATOM 3966 C CA . TYR A 1 511 ? -10.734 -39.844 3.324 1 98.56 511 TYR A CA 1
ATOM 3967 C C . TYR A 1 511 ? -10.711 -38.625 4.25 1 98.56 511 TYR A C 1
ATOM 3969 O O . TYR A 1 511 ? -10.258 -37.562 3.859 1 98.56 511 TYR A O 1
ATOM 3977 N N . VAL A 1 512 ? -11.211 -38.844 5.445 1 98.81 512 VAL A N 1
ATOM 3978 C CA . VAL A 1 512 ? -10.953 -37.875 6.504 1 98.81 512 VAL A CA 1
ATOM 3979 C C . VAL A 1 512 ? -9.633 -38.188 7.195 1 98.81 512 VAL A C 1
ATOM 3981 O O . VAL A 1 512 ? -9.398 -39.344 7.59 1 98.81 512 VAL A O 1
ATOM 3984 N N . LEU A 1 513 ? -8.758 -37.188 7.289 1 98.75 513 LEU A N 1
ATOM 3985 C CA . LEU A 1 513 ? -7.453 -37.312 7.945 1 98.75 513 LEU A CA 1
ATOM 3986 C C . LEU A 1 513 ? -7.441 -36.5 9.242 1 98.75 513 LEU A C 1
ATOM 3988 O O . LEU A 1 513 ? -8.078 -35.438 9.336 1 98.75 513 LEU A O 1
ATOM 3992 N N . ARG A 1 514 ? -6.727 -37 10.242 1 98.75 514 ARG A N 1
ATOM 3993 C CA . ARG A 1 514 ? -6.656 -36.312 11.531 1 98.75 514 ARG A CA 1
ATOM 3994 C C . ARG A 1 514 ? -5.215 -36.219 12.023 1 98.75 514 ARG A C 1
ATOM 3996 O O . ARG A 1 514 ? -4.449 -37.156 11.906 1 98.75 514 ARG A O 1
ATOM 4003 N N . THR A 1 515 ? -4.746 -35.125 12.461 1 98.69 515 THR A N 1
ATOM 4004 C CA . THR A 1 515 ? -3.48 -34.938 13.164 1 98.69 515 THR A CA 1
ATOM 4005 C C . THR A 1 515 ? -3.707 -34.344 14.547 1 98.69 515 THR A C 1
ATOM 4007 O O . THR A 1 515 ? -4.605 -33.5 14.727 1 98.69 515 THR A O 1
ATOM 4010 N N . ARG A 1 516 ? -2.951 -34.719 15.555 1 98.06 516 ARG A N 1
ATOM 4011 C CA . ARG A 1 516 ? -3.002 -34.219 16.922 1 98.06 516 ARG A CA 1
ATOM 4012 C C . ARG A 1 516 ? -1.66 -33.625 17.328 1 98.06 516 ARG A C 1
ATOM 4014 O O . ARG A 1 516 ? -1.438 -33.344 18.516 1 98.06 516 ARG A O 1
ATOM 4021 N N . ASP A 1 517 ? -0.775 -33.5 16.359 1 97.44 517 ASP A N 1
ATOM 4022 C CA . ASP A 1 517 ? 0.574 -33 16.641 1 97.44 517 ASP A CA 1
ATOM 4023 C C . ASP A 1 517 ? 1.056 -32.031 15.57 1 97.44 517 ASP A C 1
ATOM 4025 O O . ASP A 1 517 ? 2.199 -32.125 15.117 1 97.44 517 ASP A O 1
ATOM 4029 N N . MET A 1 518 ? 0.159 -31.266 15.062 1 96.38 518 MET A N 1
ATOM 4030 C CA . MET A 1 518 ? 0.436 -30.188 14.125 1 96.38 518 MET A CA 1
ATOM 4031 C C . MET A 1 518 ? 1.024 -30.719 12.828 1 96.38 518 MET A C 1
ATOM 4033 O O . MET A 1 518 ? 1.954 -30.141 12.273 1 96.38 518 MET A O 1
ATOM 4037 N N . GLY A 1 519 ? 0.597 -31.844 12.375 1 97.25 519 GLY A N 1
ATOM 4038 C CA . GLY A 1 519 ? 0.913 -32.375 11.062 1 97.25 519 GLY A CA 1
ATOM 4039 C C . GLY A 1 519 ? 2.15 -33.25 11.055 1 97.25 519 GLY A C 1
ATOM 4040 O O . GLY A 1 519 ? 2.531 -33.781 10.016 1 97.25 519 GLY A O 1
ATOM 4041 N N . ASN A 1 520 ? 2.814 -33.438 12.242 1 97.44 520 ASN A N 1
ATOM 4042 C CA . ASN A 1 520 ? 3.934 -34.344 12.281 1 97.44 520 ASN A CA 1
ATOM 4043 C C . ASN A 1 520 ? 3.51 -35.75 11.852 1 97.44 520 ASN A C 1
ATOM 4045 O O . ASN A 1 520 ? 4.266 -36.469 11.18 1 97.44 520 ASN A O 1
ATOM 4049 N N . SER A 1 521 ? 2.373 -36.125 12.297 1 98.12 521 SER A N 1
ATOM 4050 C CA . SER A 1 521 ? 1.788 -37.406 11.875 1 98.12 521 SER A CA 1
ATOM 4051 C C . SER A 1 521 ? 0.303 -37.25 11.57 1 98.12 521 SER A C 1
ATOM 4053 O O . SER A 1 521 ? -0.363 -36.375 12.102 1 98.12 521 SER A O 1
ATOM 4055 N N . TRP A 1 522 ? -0.157 -38.062 10.664 1 98.5 522 TRP A N 1
ATOM 4056 C CA . TRP A 1 522 ? -1.56 -38.094 10.266 1 98.5 522 TRP A CA 1
ATOM 4057 C C . TRP A 1 522 ? -2.125 -39.531 10.383 1 98.5 522 TRP A C 1
ATOM 4059 O O . TRP A 1 522 ? -1.406 -40.5 10.18 1 98.5 522 TRP A O 1
ATOM 4069 N N . GLU A 1 523 ? -3.383 -39.625 10.68 1 97.5 523 GLU A N 1
ATOM 4070 C CA . GLU A 1 523 ? -4.125 -40.875 10.648 1 97.5 523 GLU A CA 1
ATOM 4071 C C . GLU A 1 523 ? -5.359 -40.781 9.758 1 97.5 523 GLU A C 1
ATOM 4073 O O . GLU A 1 523 ? -6.008 -39.75 9.703 1 97.5 523 GLU A O 1
ATOM 4078 N N . VAL A 1 524 ? -5.699 -41.812 9 1 98.5 524 VAL A N 1
ATOM 4079 C CA . VAL A 1 524 ? -6.938 -41.938 8.242 1 98.5 524 VAL A CA 1
ATOM 4080 C C . VAL A 1 524 ? -8.062 -42.406 9.148 1 98.5 524 VAL A C 1
ATOM 4082 O O . VAL A 1 524 ? -7.961 -43.5 9.742 1 98.5 524 VAL A O 1
ATOM 4085 N N . VAL A 1 525 ? -9.164 -41.688 9.188 1 98.62 525 VAL A N 1
ATOM 4086 C CA . VAL A 1 525 ? -10.18 -42.031 10.172 1 98.62 525 VAL A CA 1
ATOM 4087 C C . VAL A 1 525 ? -11.523 -42.219 9.477 1 98.62 525 VAL A C 1
ATOM 4089 O O . VAL A 1 525 ? -12.578 -41.906 10.039 1 98.62 525 VAL A O 1
ATOM 4092 N N . SER A 1 526 ? -11.508 -42.625 8.25 1 98.81 526 SER A N 1
ATOM 4093 C CA . SER A 1 526 ? -12.719 -42.938 7.512 1 98.81 526 SER A CA 1
ATOM 4094 C C . SER A 1 526 ? -12.406 -43.875 6.34 1 98.81 526 SER A C 1
ATOM 4096 O O . SER A 1 526 ? -11.258 -43.969 5.906 1 98.81 526 SER A O 1
ATOM 4098 N N . PRO A 1 527 ? -13.398 -44.625 5.832 1 98.25 527 PRO A N 1
ATOM 4099 C CA . PRO A 1 527 ? -13.25 -45.156 4.484 1 98.25 527 PRO A CA 1
ATOM 4100 C C . PRO A 1 527 ? -13.375 -44.094 3.393 1 98.25 527 PRO A C 1
ATOM 4102 O O . PRO A 1 527 ? -13.367 -42.906 3.688 1 98.25 527 PRO A O 1
ATOM 4105 N N . ASP A 1 528 ? -13.289 -44.5 2.152 1 98.5 528 ASP A N 1
ATOM 4106 C CA . ASP A 1 528 ? -13.617 -43.594 1.06 1 98.5 528 ASP A CA 1
ATOM 4107 C C . ASP A 1 528 ? -15.07 -43.125 1.145 1 98.5 528 ASP A C 1
ATOM 4109 O O . ASP A 1 528 ? -15.992 -43.938 1.07 1 98.5 528 ASP A O 1
ATOM 4113 N N . LEU A 1 529 ? -15.289 -41.875 1.358 1 98.81 529 LEU A N 1
ATOM 4114 C CA . LEU A 1 529 ? -16.625 -41.344 1.587 1 98.81 529 LEU A CA 1
ATOM 4115 C C . LEU A 1 529 ? -17.219 -40.781 0.295 1 98.81 529 LEU A C 1
ATOM 4117 O O . LEU A 1 529 ? -18.188 -40.031 0.327 1 98.81 529 LEU A O 1
ATOM 4121 N N . SER A 1 530 ? -16.672 -41.156 -0.829 1 98.56 530 SER A N 1
ATOM 4122 C CA . SER A 1 530 ? -17.172 -40.781 -2.148 1 98.56 530 SER A CA 1
ATOM 4123 C C . SER A 1 530 ? -17.734 -41.969 -2.889 1 98.56 530 SER A C 1
ATOM 4125 O O . SER A 1 530 ? -17.703 -43.094 -2.369 1 98.56 530 SER A O 1
ATOM 4127 N N . ARG A 1 531 ? -18.219 -41.781 -4.141 1 97.88 531 ARG A N 1
ATOM 4128 C CA . ARG A 1 531 ? -18.719 -42.875 -4.961 1 97.88 531 ARG A CA 1
ATOM 4129 C C . ARG A 1 531 ? -17.578 -43.719 -5.531 1 97.88 531 ARG A C 1
ATOM 4131 O O . ARG A 1 531 ? -17.766 -44.875 -5.879 1 97.88 531 ARG A O 1
ATOM 4138 N N . ASP A 1 532 ? -16.422 -43.125 -5.625 1 97.94 532 ASP A N 1
ATOM 4139 C CA . ASP A 1 532 ? -15.211 -43.75 -6.117 1 97.94 532 ASP A CA 1
ATOM 4140 C C . ASP A 1 532 ? -15.438 -44.375 -7.504 1 97.94 532 ASP A C 1
ATOM 4142 O O . ASP A 1 532 ? -15.141 -45.531 -7.73 1 97.94 532 ASP A O 1
ATOM 4146 N N . GLU A 1 533 ? -16.047 -43.594 -8.391 1 97.69 533 GLU A N 1
ATOM 4147 C CA . GLU A 1 533 ? -16.281 -44.062 -9.758 1 97.69 533 GLU A CA 1
ATOM 4148 C C . GLU A 1 533 ? -15.008 -43.938 -10.594 1 97.69 533 GLU A C 1
ATOM 4150 O O . GLU A 1 533 ? -14.688 -42.844 -11.094 1 97.69 533 GLU A O 1
ATOM 4155 N N . LYS A 1 534 ? -14.461 -45 -10.891 1 96.69 534 LYS A N 1
ATOM 4156 C CA . LYS A 1 534 ? -13.148 -45.031 -11.539 1 96.69 534 LYS A CA 1
ATOM 4157 C C . LYS A 1 534 ? -13.219 -44.438 -12.945 1 96.69 534 LYS A C 1
ATOM 4159 O O . LYS A 1 534 ? -12.258 -43.812 -13.422 1 96.69 534 LYS A O 1
ATOM 4164 N N . GLU A 1 535 ? -14.328 -44.594 -13.602 1 96.25 535 GLU A N 1
ATOM 4165 C CA . GLU A 1 535 ? -14.508 -44.062 -14.953 1 96.25 535 GLU A CA 1
ATOM 4166 C C . GLU A 1 535 ? -14.383 -42.531 -14.984 1 96.25 535 GLU A C 1
ATOM 4168 O O . GLU A 1 535 ? -14.109 -41.938 -16.031 1 96.25 535 GLU A O 1
ATOM 4173 N N . LYS A 1 536 ? -14.602 -41.938 -13.852 1 97.94 536 LYS A N 1
ATOM 4174 C CA . LYS A 1 536 ? -14.523 -40.469 -13.734 1 97.94 536 LYS A CA 1
ATOM 4175 C C . LYS A 1 536 ? -13.219 -40.062 -13.055 1 97.94 536 LYS A C 1
ATOM 4177 O O . LYS A 1 536 ? -13.141 -38.969 -12.492 1 97.94 536 LYS A O 1
ATOM 4182 N N . GLN A 1 537 ? -12.289 -40.906 -13.031 1 97.81 537 GLN A N 1
ATOM 4183 C CA . GLN A 1 537 ? -11.031 -40.625 -12.336 1 97.81 537 GLN A CA 1
ATOM 4184 C C . GLN A 1 537 ? -9.836 -40.844 -13.258 1 97.81 537 GLN A C 1
ATOM 4186 O O . GLN A 1 537 ? -8.781 -41.312 -12.812 1 97.81 537 GLN A O 1
ATOM 4191 N N . GLY A 1 538 ? -10.008 -40.625 -14.508 1 96.06 538 GLY A N 1
ATOM 4192 C CA . GLY A 1 538 ? -8.914 -40.656 -15.469 1 96.06 538 GLY A CA 1
ATOM 4193 C C . GLY A 1 538 ? -8.18 -39.312 -15.578 1 96.06 538 GLY A C 1
ATOM 4194 O O . GLY A 1 538 ? -8.078 -38.594 -14.602 1 96.06 538 GLY A O 1
ATOM 4195 N N . LYS A 1 539 ? -7.621 -39.062 -16.812 1 95.25 539 LYS A N 1
ATOM 4196 C CA . LYS A 1 539 ? -6.973 -37.781 -17.078 1 95.25 539 LYS A CA 1
ATOM 4197 C C . LYS A 1 539 ? -7.965 -36.625 -16.953 1 95.25 539 LYS A C 1
ATOM 4199 O O . LYS A 1 539 ? -9.094 -36.719 -17.438 1 95.25 539 LYS A O 1
ATOM 4204 N N . GLY A 1 540 ? -7.492 -35.656 -16.344 1 95.38 540 GLY A N 1
ATOM 4205 C CA . GLY A 1 540 ? -8.359 -34.5 -16.125 1 95.38 540 GLY A CA 1
ATOM 4206 C C . GLY A 1 540 ? -8.594 -33.688 -17.375 1 95.38 540 GLY A C 1
ATOM 4207 O O . GLY A 1 540 ? -9.508 -32.844 -17.422 1 95.38 540 GLY A O 1
ATOM 4208 N N . GLY A 1 541 ? -7.82 -33.906 -18.453 1 95.62 541 GLY A N 1
ATOM 4209 C CA . GLY A 1 541 ? -7.977 -33.219 -19.734 1 95.62 541 GLY A CA 1
ATOM 4210 C C . GLY A 1 541 ? -7.703 -34.125 -20.922 1 95.62 541 GLY A C 1
ATOM 4211 O O . GLY A 1 541 ? -6.922 -35.062 -20.844 1 95.62 541 GLY A O 1
ATOM 4212 N N . GLY A 1 542 ? -8.18 -33.812 -21.969 1 94.56 542 GLY A N 1
ATOM 4213 C CA . GLY A 1 542 ? -8 -34.531 -23.219 1 94.56 542 GLY A CA 1
ATOM 4214 C C . GLY A 1 542 ? -8.844 -33.938 -24.359 1 94.56 542 GLY A C 1
ATOM 4215 O O . GLY A 1 542 ? -9.656 -33.062 -24.125 1 94.56 542 GLY A O 1
ATOM 4216 N N . PRO A 1 543 ? -8.664 -34.375 -25.641 1 95.25 543 PRO A N 1
ATOM 4217 C CA . PRO A 1 543 ? -7.844 -35.531 -25.984 1 95.25 543 PRO A CA 1
ATOM 4218 C C . PRO A 1 543 ? -6.383 -35.156 -26.25 1 95.25 543 PRO A C 1
ATOM 4220 O O . PRO A 1 543 ? -5.531 -36.062 -26.344 1 95.25 543 PRO A O 1
ATOM 4223 N N . TYR A 1 544 ? -6.133 -33.906 -26.328 1 95.56 544 TYR A N 1
ATOM 4224 C CA . TYR A 1 544 ? -4.824 -33.562 -26.875 1 95.56 544 TYR A CA 1
ATOM 4225 C C . TYR A 1 544 ? -3.879 -33.094 -25.766 1 95.56 544 TYR A C 1
ATOM 4227 O O . TYR A 1 544 ? -2.666 -33.281 -25.859 1 95.56 544 TYR A O 1
ATOM 4235 N N . THR A 1 545 ? -4.379 -32.312 -24.844 1 94.5 545 THR A N 1
ATOM 4236 C CA . THR A 1 545 ? -3.594 -31.828 -23.719 1 94.5 545 THR A CA 1
ATOM 4237 C C . THR A 1 545 ? -4.203 -32.25 -22.391 1 94.5 545 THR A C 1
ATOM 4239 O O . THR A 1 545 ? -5.414 -32.125 -22.188 1 94.5 545 THR A O 1
ATOM 4242 N N . ASN A 1 546 ? -3.355 -32.75 -21.453 1 95 546 ASN A N 1
ATOM 4243 C CA . ASN A 1 546 ? -3.812 -33.156 -20.125 1 95 546 ASN A CA 1
ATOM 4244 C C . ASN A 1 546 ? -3.992 -31.953 -19.203 1 95 546 ASN A C 1
ATOM 4246 O O . ASN A 1 546 ? -3.551 -30.844 -19.516 1 95 546 ASN A O 1
ATOM 4250 N N . GLU A 1 547 ? -4.855 -32.094 -18.25 1 93.31 547 GLU A N 1
ATOM 4251 C CA . GLU A 1 547 ? -5.027 -31.156 -17.141 1 93.31 547 GLU A CA 1
ATOM 4252 C C . GLU A 1 547 ? -5.02 -31.875 -15.805 1 93.31 547 GLU A C 1
ATOM 4254 O O . GLU A 1 547 ? -6 -32.531 -15.438 1 93.31 547 GLU A O 1
ATOM 4259 N N . ALA A 1 548 ? -3.889 -31.766 -15.062 1 92.75 548 ALA A N 1
ATOM 4260 C CA . ALA A 1 548 ? -3.777 -32.562 -13.844 1 92.75 548 ALA A CA 1
ATOM 4261 C C . ALA A 1 548 ? -3.252 -31.734 -12.68 1 92.75 548 ALA A C 1
ATOM 4263 O O . ALA A 1 548 ? -2.311 -32.125 -12 1 92.75 548 ALA A O 1
ATOM 4264 N N . VAL A 1 549 ? -3.904 -30.594 -12.469 1 91.25 549 VAL A N 1
ATOM 4265 C CA . VAL A 1 549 ? -3.512 -29.766 -11.328 1 91.25 549 VAL A CA 1
ATOM 4266 C C . VAL A 1 549 ? -4.445 -30.031 -10.148 1 91.25 549 VAL A C 1
ATOM 4268 O O . VAL A 1 549 ? -4.234 -29.516 -9.055 1 91.25 549 VAL A O 1
ATOM 4271 N N . GLY A 1 550 ? -5.418 -30.781 -10.352 1 93.12 550 GLY A N 1
ATOM 4272 C CA . GLY A 1 550 ? -6.242 -31.219 -9.242 1 93.12 550 GLY A CA 1
ATOM 4273 C C . GLY A 1 550 ? -7.648 -30.656 -9.281 1 93.12 550 GLY A C 1
ATOM 4274 O O . GLY A 1 550 ? -8.531 -31.109 -8.555 1 93.12 550 GLY A O 1
ATOM 4275 N N . ALA A 1 551 ? -7.988 -29.703 -10.148 1 93.06 551 ALA A N 1
ATOM 4276 C CA . ALA A 1 551 ? -9.312 -29.094 -10.227 1 93.06 551 ALA A CA 1
ATOM 4277 C C . ALA A 1 551 ? -10.352 -30.094 -10.734 1 93.06 551 ALA A C 1
ATOM 4279 O O . ALA A 1 551 ? -11.539 -29.953 -10.445 1 93.06 551 ALA A O 1
ATOM 4280 N N . GLU A 1 552 ? -9.898 -31.172 -11.445 1 94.81 552 GLU A N 1
ATOM 4281 C CA . GLU A 1 552 ? -10.797 -32.156 -12.039 1 94.81 552 GLU A CA 1
ATOM 4282 C C . GLU A 1 552 ? -10.828 -33.438 -11.219 1 94.81 552 GLU A C 1
ATOM 4284 O O . GLU A 1 552 ? -11.484 -34.406 -11.594 1 94.81 552 GLU A O 1
ATOM 4289 N N . ASN A 1 553 ? -10.086 -33.375 -10.094 1 97 553 ASN A N 1
ATOM 4290 C CA . ASN A 1 553 ? -10.234 -34.531 -9.203 1 97 553 ASN A CA 1
ATOM 4291 C C . ASN A 1 553 ? -11.688 -34.719 -8.75 1 97 553 ASN A C 1
ATOM 4293 O O . ASN A 1 553 ? -12.281 -33.781 -8.203 1 97 553 ASN A O 1
ATOM 4297 N N . TYR A 1 554 ? -12.234 -35.875 -9 1 97.62 554 TYR A N 1
ATOM 4298 C CA . TYR A 1 554 ? -13.633 -36.156 -8.711 1 97.62 554 TYR A CA 1
ATOM 4299 C C . TYR A 1 554 ? -13.773 -37.375 -7.793 1 97.62 554 TYR A C 1
ATOM 4301 O O . TYR A 1 554 ? -12.961 -38.312 -7.855 1 97.62 554 TYR A O 1
ATOM 4309 N N . GLY A 1 555 ? -14.75 -37.406 -7.031 1 98 555 GLY A N 1
ATOM 4310 C CA . GLY A 1 555 ? -14.844 -38.375 -5.957 1 98 555 GLY A CA 1
ATOM 4311 C C . GLY A 1 555 ? -13.984 -38.031 -4.758 1 98 555 GLY A C 1
ATOM 4312 O O . GLY A 1 555 ? -13.117 -38.812 -4.359 1 98 555 GLY A O 1
ATOM 4313 N N . THR A 1 556 ? -14.141 -36.844 -4.238 1 98.19 556 THR A N 1
ATOM 4314 C CA . THR A 1 556 ? -13.406 -36.281 -3.107 1 98.19 556 THR A CA 1
ATOM 4315 C C . THR A 1 556 ? -14.375 -35.75 -2.055 1 98.19 556 THR A C 1
ATOM 4317 O O . THR A 1 556 ? -15.555 -35.531 -2.344 1 98.19 556 THR A O 1
ATOM 4320 N N . ILE A 1 557 ? -13.883 -35.531 -0.831 1 98.62 557 ILE A N 1
ATOM 4321 C CA . ILE A 1 557 ? -14.641 -34.781 0.165 1 98.62 557 ILE A CA 1
ATOM 4322 C C . ILE A 1 557 ? -14.484 -33.281 -0.086 1 98.62 557 ILE A C 1
ATOM 4324 O O . ILE A 1 557 ? -13.359 -32.781 -0.117 1 98.62 557 ILE A O 1
ATOM 4328 N N . ALA A 1 558 ? -15.586 -32.625 -0.319 1 97.69 558 ALA A N 1
ATOM 4329 C CA . ALA A 1 558 ? -15.562 -31.219 -0.665 1 97.69 558 ALA A CA 1
ATOM 4330 C C . ALA A 1 558 ? -15.844 -30.344 0.558 1 97.69 558 ALA A C 1
ATOM 4332 O O . ALA A 1 558 ? -15.555 -29.141 0.559 1 97.69 558 ALA A O 1
ATOM 4333 N N . TYR A 1 559 ? -16.406 -30.891 1.613 1 98.38 559 TYR A N 1
ATOM 4334 C CA . TYR A 1 559 ? -16.719 -30.141 2.822 1 98.38 559 TYR A CA 1
ATOM 4335 C C . TYR A 1 559 ? -16.688 -31.047 4.051 1 98.38 559 TYR A C 1
ATOM 4337 O O . TYR A 1 559 ? -17.094 -32.219 3.99 1 98.38 559 TYR A O 1
ATOM 4345 N N . LEU A 1 560 ? -16.156 -30.562 5.113 1 98.69 560 LEU A N 1
ATOM 4346 C CA . LEU A 1 560 ? -16.078 -31.25 6.398 1 98.69 560 LEU A CA 1
ATOM 4347 C C . LEU A 1 560 ? -16.359 -30.281 7.547 1 98.69 560 LEU A C 1
ATOM 4349 O O . LEU A 1 560 ? -15.852 -29.156 7.559 1 98.69 560 LEU A O 1
ATOM 4353 N N . ILE A 1 561 ? -17.219 -30.734 8.461 1 98.5 561 ILE A N 1
ATOM 4354 C CA . ILE A 1 561 ? -17.469 -29.875 9.609 1 98.5 561 ILE A CA 1
ATOM 4355 C C . ILE A 1 561 ? -17.719 -30.719 10.852 1 98.5 561 ILE A C 1
ATOM 4357 O O . ILE A 1 561 ? -18.234 -31.844 10.758 1 98.5 561 ILE A O 1
ATOM 4361 N N . GLU A 1 562 ? -17.219 -30.25 11.93 1 98.5 562 GLU A N 1
ATOM 4362 C CA . GLU A 1 562 ? -17.469 -30.875 13.234 1 98.5 562 GLU A CA 1
ATOM 4363 C C . GLU A 1 562 ? -18.688 -30.25 13.914 1 98.5 562 GLU A C 1
ATOM 4365 O O . GLU A 1 562 ? -18.891 -29.031 13.852 1 98.5 562 GLU A O 1
ATOM 4370 N N . SER A 1 563 ? -19.5 -31.141 14.602 1 98.38 563 SER A N 1
ATOM 4371 C CA . SER A 1 563 ? -20.625 -30.625 15.383 1 98.38 563 SER A CA 1
ATOM 4372 C C . SER A 1 563 ? -20.156 -29.641 16.438 1 98.38 563 SER A C 1
ATOM 4374 O O . SER A 1 563 ? -19.188 -29.891 17.156 1 98.38 563 SER A O 1
ATOM 4376 N N . PRO A 1 564 ? -20.844 -28.531 16.484 1 97.44 564 PRO A N 1
ATOM 4377 C CA . PRO A 1 564 ? -20.484 -27.625 17.578 1 97.44 564 PRO A CA 1
ATOM 4378 C C . PRO A 1 564 ? -21.031 -28.078 18.922 1 97.44 564 PRO A C 1
ATOM 4380 O O . PRO A 1 564 ? -20.688 -27.516 19.969 1 97.44 564 PRO A O 1
ATOM 4383 N N . HIS A 1 565 ? -21.844 -29.172 18.969 1 97.94 565 HIS A N 1
ATOM 4384 C CA . HIS A 1 565 ? -22.547 -29.625 20.172 1 97.94 565 HIS A CA 1
ATOM 4385 C C . HIS A 1 565 ? -21.875 -30.844 20.781 1 97.94 565 HIS A C 1
ATOM 4387 O O . HIS A 1 565 ? -21.781 -30.969 22 1 97.94 565 HIS A O 1
ATOM 4393 N N . GLU A 1 566 ? -21.375 -31.703 19.859 1 97.81 566 GLU A N 1
ATOM 4394 C CA . GLU A 1 566 ? -21 -33.031 20.328 1 97.81 566 GLU A CA 1
ATOM 4395 C C . GLU A 1 566 ? -19.594 -33.406 19.859 1 97.81 566 GLU A C 1
ATOM 4397 O O . GLU A 1 566 ? -19.312 -33.438 18.672 1 97.81 566 GLU A O 1
ATOM 4402 N N . LYS A 1 567 ? -18.781 -33.781 20.797 1 97.5 567 LYS A N 1
ATOM 4403 C CA . LYS A 1 567 ? -17.453 -34.312 20.469 1 97.5 567 LYS A CA 1
ATOM 4404 C C . LYS A 1 567 ? -17.562 -35.594 19.656 1 97.5 567 LYS A C 1
ATOM 4406 O O . LYS A 1 567 ? -18.375 -36.469 19.984 1 97.5 567 LYS A O 1
ATOM 4411 N N . GLY A 1 568 ? -16.797 -35.656 18.594 1 96.94 568 GLY A N 1
ATOM 4412 C CA . GLY A 1 568 ? -16.719 -36.906 17.812 1 96.94 568 GLY A CA 1
ATOM 4413 C C . GLY A 1 568 ? -17.75 -36.969 16.719 1 96.94 568 GLY A C 1
ATOM 4414 O O . GLY A 1 568 ? -17.797 -37.969 15.969 1 96.94 568 GLY A O 1
ATOM 4415 N N . VAL A 1 569 ? -18.641 -36 16.594 1 98.62 569 VAL A N 1
ATOM 4416 C CA . VAL A 1 569 ? -19.625 -35.969 15.523 1 98.62 569 VAL A CA 1
ATOM 4417 C C . VAL A 1 569 ? -19.141 -35.094 14.375 1 98.62 569 VAL A C 1
ATOM 4419 O O . VAL A 1 569 ? -18.906 -33.875 14.555 1 98.62 569 VAL A O 1
ATOM 4422 N N . LEU A 1 570 ? -18.938 -35.656 13.133 1 98.75 570 LEU A N 1
ATOM 4423 C CA . LEU A 1 570 ? -18.484 -34.938 11.93 1 98.75 570 LEU A CA 1
ATOM 4424 C C . LEU A 1 570 ? -19.422 -35.25 10.758 1 98.75 570 LEU A C 1
ATOM 4426 O O . LEU A 1 570 ? -19.922 -36.344 10.617 1 98.75 570 LEU A O 1
ATOM 4430 N N . TRP A 1 571 ? -19.688 -34.219 10.016 1 98.81 571 TRP A N 1
ATOM 4431 C CA . TRP A 1 571 ? -20.391 -34.312 8.75 1 98.81 571 TRP A CA 1
ATOM 4432 C C . TRP A 1 571 ? -19.453 -34.125 7.57 1 98.81 571 TRP A C 1
ATOM 4434 O O . TRP A 1 571 ? -18.625 -33.188 7.574 1 98.81 571 TRP A O 1
ATOM 4444 N N . ALA A 1 572 ? -19.516 -34.969 6.582 1 98.88 572 ALA A N 1
ATOM 4445 C CA . ALA A 1 572 ? -18.703 -34.844 5.367 1 98.88 572 ALA A CA 1
ATOM 4446 C C . ALA A 1 572 ? -19.594 -34.812 4.125 1 98.88 572 ALA A C 1
ATOM 4448 O O . ALA A 1 572 ? -20.578 -35.562 4.043 1 98.88 572 ALA A O 1
ATOM 4449 N N . GLY A 1 573 ? -19.328 -33.906 3.217 1 98.81 573 GLY A N 1
ATOM 4450 C CA . GLY A 1 573 ? -19.969 -33.844 1.909 1 98.81 573 GLY A CA 1
ATOM 4451 C C . GLY A 1 573 ? -18.984 -34 0.763 1 98.81 573 GLY A C 1
ATOM 4452 O O . GLY A 1 573 ? -17.891 -33.406 0.794 1 98.81 573 GLY A O 1
ATOM 4453 N N . SER A 1 574 ? -19.344 -34.812 -0.21 1 98.62 574 SER A N 1
ATOM 4454 C CA . SER A 1 574 ? -18.438 -35.062 -1.321 1 98.62 574 SER A CA 1
ATOM 4455 C C . SER A 1 574 ? -18.844 -34.281 -2.561 1 98.62 574 SER A C 1
ATOM 4457 O O . SER A 1 574 ? -19.938 -33.688 -2.602 1 98.62 574 SER A O 1
ATOM 4459 N N . ASP A 1 575 ? -17.953 -34.219 -3.557 1 98 575 ASP A N 1
ATOM 4460 C CA . ASP A 1 575 ? -18.219 -33.5 -4.797 1 98 575 ASP A CA 1
ATOM 4461 C C . ASP A 1 575 ? -18.984 -34.375 -5.785 1 98 575 ASP A C 1
ATOM 4463 O O . ASP A 1 575 ? -19.375 -33.906 -6.863 1 98 575 ASP A O 1
ATOM 4467 N N . ASP A 1 576 ? -19.234 -35.625 -5.387 1 98.12 576 ASP A N 1
ATOM 4468 C CA . ASP A 1 576 ? -20.031 -36.531 -6.223 1 98.12 576 ASP A CA 1
ATOM 4469 C C . ASP A 1 576 ? -21.344 -36.875 -5.543 1 98.12 576 ASP A C 1
ATOM 4471 O O . ASP A 1 576 ? -22 -37.844 -5.918 1 98.12 576 ASP A O 1
ATOM 4475 N N . GLY A 1 577 ? -21.719 -36.188 -4.512 1 97.94 577 GLY A N 1
ATOM 4476 C CA . GLY A 1 577 ? -23.109 -36.125 -4.098 1 97.94 577 GLY A CA 1
ATOM 4477 C C . GLY A 1 577 ? -23.438 -36.969 -2.895 1 97.94 577 GLY A C 1
ATOM 4478 O O . GLY A 1 577 ? -24.594 -37.344 -2.672 1 97.94 577 GLY A O 1
ATOM 4479 N N . LEU A 1 578 ? -22.453 -37.375 -2.104 1 98.69 578 LEU A N 1
ATOM 4480 C CA . LEU A 1 578 ? -22.719 -38.156 -0.898 1 98.69 578 LEU A CA 1
ATOM 4481 C C . LEU A 1 578 ? -22.547 -37.281 0.35 1 98.69 578 LEU A C 1
ATOM 4483 O O . LEU A 1 578 ? -21.703 -36.375 0.375 1 98.69 578 LEU A O 1
ATOM 4487 N N . VAL A 1 579 ? -23.359 -37.562 1.344 1 98.88 579 VAL A N 1
ATOM 4488 C CA . VAL A 1 579 ? -23.281 -36.969 2.678 1 98.88 579 VAL A CA 1
ATOM 4489 C C . VAL A 1 579 ? -23.125 -38.094 3.719 1 98.88 579 VAL A C 1
ATOM 4491 O O . VAL A 1 579 ? -23.922 -39.031 3.758 1 98.88 579 VAL A O 1
ATOM 4494 N N . HIS A 1 580 ? -22.094 -38.031 4.52 1 98.88 580 HIS A N 1
ATOM 4495 C CA . HIS A 1 580 ? -21.844 -39.031 5.547 1 98.88 580 HIS A CA 1
ATOM 4496 C C . HIS A 1 580 ? -21.75 -38.375 6.93 1 98.88 580 HIS A C 1
ATOM 4498 O O . HIS A 1 580 ? -21.422 -37.219 7.051 1 98.88 580 HIS A O 1
ATOM 4504 N N . LEU A 1 581 ? -22.094 -39.125 7.941 1 98.81 581 LEU A N 1
ATOM 4505 C CA . LEU A 1 581 ? -22.078 -38.688 9.336 1 98.81 581 LEU A CA 1
ATOM 4506 C C . LEU A 1 581 ? -21.359 -39.719 10.211 1 98.81 581 LEU A C 1
ATOM 4508 O O . LEU A 1 581 ? -21.609 -40.906 10.086 1 98.81 581 LEU A O 1
ATOM 4512 N N . THR A 1 582 ? -20.391 -39.312 10.953 1 98.81 582 THR A N 1
ATOM 4513 C CA . THR A 1 582 ? -19.875 -40.125 12.055 1 98.81 582 THR A CA 1
ATOM 4514 C C . THR A 1 582 ? -20.281 -39.531 13.398 1 98.81 582 THR A C 1
ATOM 4516 O O . THR A 1 582 ? -20.344 -38.312 13.547 1 98.81 582 THR A O 1
ATOM 4519 N N . ARG A 1 583 ? -20.609 -40.312 14.352 1 98 583 ARG A N 1
ATOM 4520 C CA . ARG A 1 583 ? -20.938 -39.844 15.703 1 98 583 ARG A CA 1
ATOM 4521 C C . ARG A 1 583 ? -20.016 -40.469 16.734 1 98 583 ARG A C 1
ATOM 4523 O O . ARG A 1 583 ? -20.281 -40.406 17.938 1 98 583 ARG A O 1
ATOM 4530 N N . ASP A 1 584 ? -18.891 -41.156 16.297 1 97.5 584 ASP A N 1
ATOM 4531 C CA . ASP A 1 584 ? -17.969 -41.844 17.203 1 97.5 584 ASP A CA 1
ATOM 4532 C C . ASP A 1 584 ? -16.516 -41.5 16.859 1 97.5 584 ASP A C 1
ATOM 4534 O O . ASP A 1 584 ? -15.633 -42.375 16.969 1 97.5 584 ASP A O 1
ATOM 4538 N N . GLY A 1 585 ? -16.344 -40.406 16.328 1 96.19 585 GLY A N 1
ATOM 4539 C CA . GLY A 1 585 ? -15 -39.906 16.109 1 96.19 585 GLY A CA 1
ATOM 4540 C C . GLY A 1 585 ? -14.32 -40.5 14.898 1 96.19 585 GLY A C 1
ATOM 4541 O O . GLY A 1 585 ? -13.094 -40.562 14.828 1 96.19 585 GLY A O 1
ATOM 4542 N N . GLY A 1 586 ? -15.086 -41.031 13.961 1 97.38 586 GLY A N 1
ATOM 4543 C CA . GLY A 1 586 ? -14.547 -41.562 12.703 1 97.38 586 GLY A CA 1
ATOM 4544 C C . GLY A 1 586 ? -14.43 -43.062 12.672 1 97.38 586 GLY A C 1
ATOM 4545 O O . GLY A 1 586 ? -14.047 -43.625 11.656 1 97.38 586 GLY A O 1
ATOM 4546 N N . ALA A 1 587 ? -14.812 -43.75 13.766 1 97.25 587 ALA A N 1
ATOM 4547 C CA . ALA A 1 587 ? -14.734 -45.219 13.789 1 97.25 587 ALA A CA 1
ATOM 4548 C C . ALA A 1 587 ? -15.719 -45.812 12.797 1 97.25 587 ALA A C 1
ATOM 4550 O O . ALA A 1 587 ? -15.406 -46.812 12.141 1 97.25 587 ALA A O 1
ATOM 4551 N N . THR A 1 588 ? -16.922 -45.25 12.703 1 98.19 588 THR A N 1
ATOM 4552 C CA . THR A 1 588 ? -17.906 -45.688 11.719 1 98.19 588 THR A CA 1
ATOM 4553 C C . THR A 1 588 ? -18.547 -44.469 11.055 1 98.19 588 THR A C 1
ATOM 4555 O O . THR A 1 588 ? -18.609 -43.375 11.641 1 98.19 588 THR A O 1
ATOM 4558 N N . TRP A 1 589 ? -18.922 -44.594 9.891 1 98.75 589 TRP A N 1
ATOM 4559 C CA . TRP A 1 589 ? -19.578 -43.562 9.109 1 98.75 589 TRP A CA 1
ATOM 4560 C C . TRP A 1 589 ? -20.875 -44.062 8.5 1 98.75 589 TRP A C 1
ATOM 4562 O O . TRP A 1 589 ? -20.938 -45.156 7.969 1 98.75 589 TRP A O 1
ATOM 4572 N N . ALA A 1 590 ? -21.938 -43.312 8.625 1 98.5 590 ALA A N 1
ATOM 4573 C CA . ALA A 1 590 ? -23.234 -43.625 8.039 1 98.5 590 ALA A CA 1
ATOM 4574 C C . ALA A 1 590 ? -23.5 -42.75 6.812 1 98.5 590 ALA A C 1
ATOM 4576 O O . ALA A 1 590 ? -23.25 -41.531 6.836 1 98.5 590 ALA A O 1
ATOM 4577 N N . ASN A 1 591 ? -23.859 -43.344 5.711 1 98.56 591 ASN A N 1
ATOM 4578 C CA . ASN A 1 591 ? -24.344 -42.594 4.559 1 98.56 591 ASN A CA 1
ATOM 4579 C C . ASN A 1 591 ? -25.75 -42.031 4.805 1 98.56 591 ASN A C 1
ATOM 4581 O O . ASN A 1 591 ? -26.719 -42.781 4.863 1 98.56 591 ASN A O 1
ATOM 4585 N N . VAL A 1 592 ? -25.828 -40.812 4.957 1 98.75 592 VAL A N 1
ATOM 4586 C CA . VAL A 1 592 ? -27.094 -40.156 5.262 1 98.75 592 VAL A CA 1
ATOM 4587 C C . VAL A 1 592 ? -27.484 -39.219 4.117 1 98.75 592 VAL A C 1
ATOM 4589 O O . VAL A 1 592 ? -28.078 -38.156 4.34 1 98.75 592 VAL A O 1
ATOM 4592 N N . THR A 1 593 ? -27.109 -39.5 2.938 1 98.69 593 THR A N 1
ATOM 4593 C CA . THR A 1 593 ? -27.438 -38.719 1.743 1 98.69 593 THR A CA 1
ATOM 4594 C C . THR A 1 593 ? -28.938 -38.594 1.57 1 98.69 593 THR A C 1
ATOM 4596 O O . THR A 1 593 ? -29.672 -39.594 1.725 1 98.69 593 THR A O 1
ATOM 4599 N N . PRO A 1 594 ? -29.438 -37.406 1.271 1 98.25 594 PRO A N 1
ATOM 4600 C CA . PRO A 1 594 ? -30.875 -37.281 0.99 1 98.25 594 PRO A CA 1
ATOM 4601 C C . PRO A 1 594 ? -31.344 -38.25 -0.096 1 98.25 594 PRO A C 1
ATOM 4603 O O . PRO A 1 594 ? -30.703 -38.375 -1.149 1 98.25 594 PRO A O 1
ATOM 4606 N N . LYS A 1 595 ? -32.5 -38.844 0.151 1 96.25 595 LYS A N 1
ATOM 4607 C CA . LYS A 1 595 ? -33.031 -39.781 -0.825 1 96.25 595 LYS A CA 1
ATOM 4608 C C . LYS A 1 595 ? -33.406 -39.062 -2.125 1 96.25 595 LYS A C 1
ATOM 4610 O O . LYS A 1 595 ? -34.062 -38.031 -2.104 1 96.25 595 LYS A O 1
ATOM 4615 N N . GLY A 1 596 ? -32.906 -39.562 -3.186 1 93.62 596 GLY A N 1
ATOM 4616 C CA . GLY A 1 596 ? -33.281 -39.031 -4.492 1 93.62 596 GLY A CA 1
ATOM 4617 C C . GLY A 1 596 ? -32.375 -37.875 -4.922 1 93.62 596 GLY A C 1
ATOM 4618 O O . GLY A 1 596 ? -32.531 -37.375 -6.035 1 93.62 596 GLY A O 1
ATOM 4619 N N . MET A 1 597 ? -31.531 -37.406 -4.059 1 96.25 597 MET A N 1
ATOM 4620 C CA . MET A 1 597 ? -30.625 -36.344 -4.449 1 96.25 597 MET A CA 1
ATOM 4621 C C . MET A 1 597 ? -29.719 -36.781 -5.594 1 96.25 597 MET A C 1
ATOM 4623 O O . MET A 1 597 ? -29.078 -37.844 -5.516 1 96.25 597 MET A O 1
ATOM 4627 N N . PRO A 1 598 ? -29.75 -36.031 -6.711 1 95.56 598 PRO A N 1
ATOM 4628 C CA . PRO A 1 598 ? -28.875 -36.406 -7.824 1 95.56 598 PRO A CA 1
ATOM 4629 C C . PRO A 1 598 ? -27.406 -36.188 -7.516 1 95.56 598 PRO A C 1
ATOM 4631 O O . PRO A 1 598 ? -27.062 -35.594 -6.488 1 95.56 598 PRO A O 1
ATOM 4634 N N . GLU A 1 599 ? -26.547 -36.75 -8.414 1 96.88 599 GLU A N 1
ATOM 4635 C CA . GLU A 1 599 ? -25.125 -36.438 -8.344 1 96.88 599 GLU A CA 1
ATOM 4636 C C . GLU A 1 599 ? -24.891 -34.938 -8.375 1 96.88 599 GLU A C 1
ATOM 4638 O O . GLU A 1 599 ? -25.406 -34.219 -9.25 1 96.88 599 GLU A O 1
ATOM 4643 N N . THR A 1 600 ? -24.25 -34.406 -7.371 1 97.56 600 THR A N 1
ATOM 4644 C CA . THR A 1 600 ? -24.062 -32.969 -7.176 1 97.56 600 THR A CA 1
ATOM 4645 C C . THR A 1 600 ? -22.844 -32.688 -6.312 1 97.56 600 THR A C 1
ATOM 4647 O O . THR A 1 600 ? -22.266 -33.594 -5.715 1 97.56 600 THR A O 1
ATOM 4650 N N . LEU A 1 601 ? -22.375 -31.5 -6.348 1 97.38 601 LEU A N 1
ATOM 4651 C CA . LEU A 1 601 ? -21.375 -31.031 -5.391 1 97.38 601 LEU A CA 1
ATOM 4652 C C . LEU A 1 601 ? -22.047 -30.625 -4.078 1 97.38 601 LEU A C 1
ATOM 4654 O O . LEU A 1 601 ? -22.938 -29.781 -4.066 1 97.38 601 LEU A O 1
ATOM 4658 N N . VAL A 1 602 ? -21.734 -31.219 -2.955 1 98.44 602 VAL A N 1
ATOM 4659 C CA . VAL A 1 602 ? -22.094 -30.719 -1.629 1 98.44 602 VAL A CA 1
ATOM 4660 C C . VAL A 1 602 ? -21.094 -29.656 -1.189 1 98.44 602 VAL A C 1
ATOM 4662 O O . VAL A 1 602 ? -20.031 -29.969 -0.644 1 98.44 602 VAL A O 1
ATOM 4665 N N . ASN A 1 603 ? -21.453 -28.438 -1.362 1 97.19 603 ASN A N 1
ATOM 4666 C CA . ASN A 1 603 ? -20.484 -27.359 -1.252 1 97.19 603 ASN A CA 1
ATOM 4667 C C . ASN A 1 603 ? -20.422 -26.797 0.168 1 97.19 603 ASN A C 1
ATOM 4669 O O . ASN A 1 603 ? -19.438 -26.172 0.548 1 97.19 603 ASN A O 1
ATOM 4673 N N . ALA A 1 604 ? -21.516 -26.984 0.956 1 98.12 604 ALA A N 1
ATOM 4674 C CA . ALA A 1 604 ? -21.516 -26.5 2.334 1 98.12 604 ALA A CA 1
ATOM 4675 C C . ALA A 1 604 ? -22.453 -27.312 3.205 1 98.12 604 ALA A C 1
ATOM 4677 O O . ALA A 1 604 ? -23.516 -27.75 2.746 1 98.12 604 ALA A O 1
ATOM 4678 N N . ILE A 1 605 ? -22.062 -27.516 4.387 1 98.62 605 ILE A N 1
ATOM 4679 C CA . ILE A 1 605 ? -22.875 -28.125 5.43 1 98.62 605 ILE A CA 1
ATOM 4680 C C . ILE A 1 605 ? -22.922 -27.203 6.648 1 98.62 605 ILE A C 1
ATOM 4682 O O . ILE A 1 605 ? -21.891 -26.719 7.105 1 98.62 605 ILE A O 1
ATOM 4686 N N . GLU A 1 606 ? -24.109 -26.953 7.086 1 98.31 606 GLU A N 1
ATOM 4687 C CA . GLU A 1 606 ? -24.359 -26.172 8.289 1 98.31 606 GLU A CA 1
ATOM 4688 C C . GLU A 1 606 ? -25.078 -26.984 9.359 1 98.31 606 GLU A C 1
ATOM 4690 O O . GLU A 1 606 ? -26.219 -27.391 9.164 1 98.31 606 GLU A O 1
ATOM 4695 N N . VAL A 1 607 ? -24.328 -27.25 10.422 1 98.62 607 VAL A N 1
ATOM 4696 C CA . VAL A 1 607 ? -25 -27.812 11.586 1 98.62 607 VAL A CA 1
ATOM 4697 C C . VAL A 1 607 ? -25.672 -26.703 12.391 1 98.62 607 VAL A C 1
ATOM 4699 O O . VAL A 1 607 ? -25.016 -25.719 12.758 1 98.62 607 VAL A O 1
ATOM 4702 N N . SER A 1 608 ? -26.938 -26.906 12.664 1 98.62 608 SER A N 1
ATOM 4703 C CA . SER A 1 608 ? -27.656 -25.875 13.398 1 98.62 608 SER A CA 1
ATOM 4704 C C . SER A 1 608 ? -26.969 -25.562 14.727 1 98.62 608 SER A C 1
ATOM 4706 O O . SER A 1 608 ? -26.641 -26.469 15.492 1 98.62 608 SER A O 1
ATOM 4708 N N . PRO A 1 609 ? -26.75 -24.297 14.977 1 97.94 609 PRO A N 1
ATOM 4709 C CA . PRO A 1 609 ? -26.219 -23.969 16.297 1 97.94 609 PRO A CA 1
ATOM 4710 C C . PRO A 1 609 ? -27.25 -24.188 17.422 1 97.94 609 PRO A C 1
ATOM 4712 O O . PRO A 1 609 ? -26.891 -24.156 18.594 1 97.94 609 PRO A O 1
ATOM 4715 N N . HIS A 1 610 ? -28.5 -24.531 17.125 1 98.19 610 HIS A N 1
ATOM 4716 C CA . HIS A 1 610 ? -29.578 -24.562 18.109 1 98.19 610 HIS A CA 1
ATOM 4717 C C . HIS A 1 610 ? -29.984 -26 18.438 1 98.19 610 HIS A C 1
ATOM 4719 O O . HIS A 1 610 ? -30.625 -26.266 19.453 1 98.19 610 HIS A O 1
ATOM 4725 N N . ASP A 1 611 ? -29.625 -26.891 17.5 1 97.88 611 ASP A N 1
ATOM 4726 C CA . ASP A 1 611 ? -30.062 -28.266 17.656 1 97.88 611 ASP A CA 1
ATOM 4727 C C . ASP A 1 611 ? -29.062 -29.234 17.031 1 97.88 611 ASP A C 1
ATOM 4729 O O . ASP A 1 611 ? -28.828 -29.188 15.82 1 97.88 611 ASP A O 1
ATOM 4733 N N . PRO A 1 612 ? -28.531 -30.219 17.734 1 98 612 PRO A N 1
ATOM 4734 C CA . PRO A 1 612 ? -27.484 -31.094 17.219 1 98 612 PRO A CA 1
ATOM 4735 C C . PRO A 1 612 ? -27.969 -32 16.094 1 98 612 PRO A C 1
ATOM 4737 O O . PRO A 1 612 ? -27.156 -32.469 15.281 1 98 612 PRO A O 1
ATOM 4740 N N . ALA A 1 613 ? -29.234 -32.281 16 1 98.19 613 ALA A N 1
ATOM 4741 C CA . ALA A 1 613 ? -29.766 -33.219 15 1 98.19 613 ALA A CA 1
ATOM 4742 C C . ALA A 1 613 ? -30.156 -32.469 13.719 1 98.19 613 ALA A C 1
ATOM 4744 O O . ALA A 1 613 ? -30.453 -33.125 12.711 1 98.19 613 ALA A O 1
ATOM 4745 N N . THR A 1 614 ? -30.172 -31.156 13.781 1 98.56 614 THR A N 1
ATOM 4746 C CA . THR A 1 614 ? -30.578 -30.359 12.633 1 98.56 614 THR A CA 1
ATOM 4747 C C . THR A 1 614 ? -29.359 -29.906 11.836 1 98.56 614 THR A C 1
ATOM 4749 O O . THR A 1 614 ? -28.406 -29.375 12.406 1 98.56 614 THR A O 1
ATOM 4752 N N . ALA A 1 615 ? -29.344 -30.125 10.523 1 98.69 615 ALA A N 1
ATOM 4753 C CA . ALA A 1 615 ? -28.297 -29.672 9.633 1 98.69 615 ALA A CA 1
ATOM 4754 C C . ALA A 1 615 ? -28.859 -29.234 8.289 1 98.69 615 ALA A C 1
ATOM 4756 O O . ALA A 1 615 ? -29.969 -29.625 7.914 1 98.69 615 ALA A O 1
ATOM 4757 N N . TYR A 1 616 ? -28.203 -28.344 7.637 1 98.69 616 TYR A N 1
ATOM 4758 C CA . TYR A 1 616 ? -28.516 -27.859 6.297 1 98.69 616 TYR A CA 1
ATOM 4759 C C . TYR A 1 616 ? -27.359 -28.141 5.34 1 98.69 616 TYR A C 1
ATOM 4761 O O . TYR A 1 616 ? -26.203 -28.047 5.723 1 98.69 616 TYR A O 1
ATOM 4769 N N . ILE A 1 617 ? -27.672 -28.469 4.094 1 98.5 617 ILE A N 1
ATOM 4770 C CA . ILE A 1 617 ? -26.625 -28.609 3.092 1 98.5 617 ILE A CA 1
ATOM 4771 C C . ILE A 1 617 ? -26.969 -27.781 1.854 1 98.5 617 ILE A C 1
ATOM 4773 O O . ILE A 1 617 ? -28.141 -27.719 1.456 1 98.5 617 ILE A O 1
ATOM 4777 N N . ALA A 1 618 ? -26.062 -27.047 1.32 1 98.62 618 ALA A N 1
ATOM 4778 C CA . ALA A 1 618 ? -26.156 -26.375 0.022 1 98.62 618 ALA A CA 1
ATOM 4779 C C . ALA A 1 618 ? -25.453 -27.188 -1.063 1 98.62 618 ALA A C 1
ATOM 4781 O O . ALA A 1 618 ? -24.281 -27.547 -0.924 1 98.62 618 ALA A O 1
ATOM 4782 N N . THR A 1 619 ? -26.172 -27.5 -2.121 1 97.88 619 THR A N 1
ATOM 4783 C CA . THR A 1 619 ? -25.625 -28.281 -3.225 1 97.88 619 THR A CA 1
ATOM 4784 C C . THR A 1 619 ? -25.766 -27.531 -4.543 1 97.88 619 THR A C 1
ATOM 4786 O O . THR A 1 619 ? -26.531 -26.547 -4.633 1 97.88 619 THR A O 1
ATOM 4789 N N . THR A 1 620 ? -25.031 -27.953 -5.52 1 96.19 620 THR A N 1
ATOM 4790 C CA . THR A 1 620 ? -25.156 -27.344 -6.84 1 96.19 620 THR A CA 1
ATOM 4791 C C . THR A 1 620 ? -24.812 -28.359 -7.934 1 96.19 620 THR A C 1
ATOM 4793 O O . THR A 1 620 ? -24.016 -29.266 -7.711 1 96.19 620 THR A O 1
ATOM 4796 N N . ARG A 1 621 ? -25.406 -28.172 -9.094 1 96.56 621 ARG A N 1
ATOM 4797 C CA . ARG A 1 621 ? -25.219 -29.031 -10.258 1 96.56 621 ARG A CA 1
ATOM 4798 C C . ARG A 1 621 ? -24.828 -28.219 -11.484 1 96.56 621 ARG A C 1
ATOM 4800 O O . ARG A 1 621 ? -25.047 -28.656 -12.617 1 96.56 621 ARG A O 1
ATOM 4807 N N . TYR A 1 622 ? -24.297 -27.016 -11.242 1 94.5 622 TYR A N 1
ATOM 4808 C CA . TYR A 1 622 ? -24.047 -26.141 -12.383 1 94.5 622 TYR A CA 1
ATOM 4809 C C . TYR A 1 622 ? -23.094 -26.797 -13.375 1 94.5 622 TYR A C 1
ATOM 4811 O O . TYR A 1 622 ? -23.172 -26.547 -14.578 1 94.5 622 TYR A O 1
ATOM 4819 N N . LYS A 1 623 ? -22.234 -27.734 -12.961 1 95.25 623 LYS A N 1
ATOM 4820 C CA . LYS A 1 623 ? -21.297 -28.391 -13.852 1 95.25 623 LYS A CA 1
ATOM 4821 C C . LYS A 1 623 ? -21.969 -29.5 -14.656 1 95.25 623 LYS A C 1
ATOM 4823 O O . LYS A 1 623 ? -21.359 -30.109 -15.523 1 95.25 623 LYS A O 1
ATOM 4828 N N . PHE A 1 624 ? -23.219 -29.719 -14.375 1 95.38 624 PHE A N 1
ATOM 4829 C CA . PHE A 1 624 ? -24.031 -30.625 -15.164 1 95.38 624 PHE A CA 1
ATOM 4830 C C . PHE A 1 624 ? -25.016 -29.844 -16.031 1 95.38 624 PHE A C 1
ATOM 4832 O O . PHE A 1 624 ? -26.047 -30.391 -16.453 1 95.38 624 PHE A O 1
ATOM 4839 N N . ASN A 1 625 ? -24.703 -28.625 -16.234 1 94.31 625 ASN A N 1
ATOM 4840 C CA . ASN A 1 625 ? -25.5 -27.703 -17.031 1 94.31 625 ASN A CA 1
ATOM 4841 C C . ASN A 1 625 ? -26.906 -27.531 -16.453 1 94.31 625 ASN A C 1
ATOM 4843 O O . ASN A 1 625 ? -27.875 -27.391 -17.188 1 94.31 625 ASN A O 1
ATOM 4847 N N . ASP A 1 626 ? -27.016 -27.688 -15.102 1 95.81 626 ASP A N 1
ATOM 4848 C CA . ASP A 1 626 ? -28.234 -27.484 -14.328 1 95.81 626 ASP A CA 1
ATOM 4849 C C . ASP A 1 626 ? -28.047 -26.391 -13.281 1 95.81 626 ASP A C 1
ATOM 4851 O O . ASP A 1 626 ? -27.297 -26.562 -12.32 1 95.81 626 ASP A O 1
ATOM 4855 N N . TYR A 1 627 ? -28.766 -25.328 -13.477 1 95.88 627 TYR A N 1
ATOM 4856 C CA . TYR A 1 627 ? -28.578 -24.156 -12.633 1 95.88 627 TYR A CA 1
ATOM 4857 C C . TYR A 1 627 ? -29.672 -24.047 -11.586 1 95.88 627 TYR A C 1
ATOM 4859 O O . TYR A 1 627 ? -29.969 -22.938 -11.109 1 95.88 627 TYR A O 1
ATOM 4867 N N . THR A 1 628 ? -30.281 -25.125 -11.195 1 96.81 628 THR A N 1
ATOM 4868 C CA . THR A 1 628 ? -31.344 -25.188 -10.195 1 96.81 628 THR A CA 1
ATOM 4869 C C . THR A 1 628 ? -30.766 -24.984 -8.797 1 96.81 628 THR A C 1
ATOM 4871 O O . THR A 1 628 ? -29.828 -25.688 -8.398 1 96.81 628 THR A O 1
ATOM 4874 N N . PRO A 1 629 ? -31.312 -24.078 -8.008 1 97.69 629 PRO A N 1
ATOM 4875 C CA . PRO A 1 629 ? -30.922 -23.984 -6.602 1 97.69 629 PRO A CA 1
ATOM 4876 C C . PRO A 1 629 ? -31.328 -25.219 -5.797 1 97.69 629 PRO A C 1
ATOM 4878 O O . PRO A 1 629 ? -32.375 -25.828 -6.09 1 97.69 629 PRO A O 1
ATOM 4881 N N . ALA A 1 630 ? -30.531 -25.562 -4.77 1 98 630 ALA A N 1
ATOM 4882 C CA . ALA A 1 630 ? -30.875 -26.719 -3.949 1 98 630 ALA A CA 1
ATOM 4883 C C . ALA A 1 630 ? -30.266 -26.609 -2.557 1 98 630 ALA A C 1
ATOM 4885 O O . ALA A 1 630 ? -29.047 -26.594 -2.406 1 98 630 ALA A O 1
ATOM 4886 N N . ILE A 1 631 ? -31.125 -26.5 -1.547 1 98.56 631 ILE A N 1
ATOM 4887 C CA . ILE A 1 631 ? -30.797 -26.578 -0.13 1 98.56 631 ILE A CA 1
ATOM 4888 C C . ILE A 1 631 ? -31.656 -27.625 0.555 1 98.56 631 ILE A C 1
ATOM 4890 O O . ILE A 1 631 ? -32.875 -27.656 0.373 1 98.56 631 ILE A O 1
ATOM 4894 N N . TYR A 1 632 ? -31.031 -28.516 1.312 1 98.56 632 TYR A N 1
ATOM 4895 C CA . TYR A 1 632 ? -31.766 -29.547 2.041 1 98.56 632 TYR A CA 1
ATOM 4896 C C . TYR A 1 632 ? -31.609 -29.375 3.545 1 98.56 632 TYR A C 1
ATOM 4898 O O . TYR A 1 632 ? -30.578 -28.906 4.02 1 98.56 632 TYR A O 1
ATOM 4906 N N . LYS A 1 633 ? -32.625 -29.734 4.266 1 98.62 633 LYS A N 1
ATOM 4907 C CA . LYS A 1 633 ? -32.656 -29.656 5.723 1 98.62 633 LYS A CA 1
ATOM 4908 C C . LYS A 1 633 ? -33.031 -31 6.344 1 98.62 633 LYS A C 1
ATOM 4910 O O . LYS A 1 633 ? -33.906 -31.703 5.848 1 98.62 633 LYS A O 1
ATOM 4915 N N . THR A 1 634 ? -32.312 -31.422 7.336 1 98.69 634 THR A N 1
ATOM 4916 C CA . THR A 1 634 ? -32.656 -32.562 8.172 1 98.69 634 THR A CA 1
ATOM 4917 C C . THR A 1 634 ? -32.844 -32.156 9.625 1 98.69 634 THR A C 1
ATOM 4919 O O . THR A 1 634 ? -32.281 -31.125 10.055 1 98.69 634 THR A O 1
ATOM 4922 N N . LYS A 1 635 ? -33.688 -32.812 10.383 1 98.31 635 LYS A N 1
ATOM 4923 C CA . LYS A 1 635 ? -33.875 -32.594 11.812 1 98.31 635 LYS A CA 1
ATOM 4924 C C . LYS A 1 635 ? -33.625 -33.875 12.602 1 98.31 635 LYS A C 1
ATOM 4926 O O . LYS A 1 635 ? -34 -33.969 13.773 1 98.31 635 LYS A O 1
ATOM 4931 N N . ASP A 1 636 ? -33 -34.906 11.953 1 98.19 636 ASP A N 1
ATOM 4932 C CA . ASP A 1 636 ? -32.875 -36.188 12.594 1 98.19 636 ASP A CA 1
ATOM 4933 C C . ASP A 1 636 ? -31.562 -36.875 12.188 1 98.19 636 ASP A C 1
ATOM 4935 O O . ASP A 1 636 ? -31.547 -38.062 11.828 1 98.19 636 ASP A O 1
ATOM 4939 N N . TYR A 1 637 ? -30.5 -36.062 12.148 1 98.31 637 TYR A N 1
ATOM 4940 C CA . TYR A 1 637 ? -29.156 -36.562 11.867 1 98.31 637 TYR A CA 1
ATOM 4941 C C . TYR A 1 637 ? -29.078 -37.188 10.484 1 98.31 637 TYR A C 1
ATOM 4943 O O . TYR A 1 637 ? -28.391 -38.188 10.289 1 98.31 637 TYR A O 1
ATOM 4951 N N . GLY A 1 638 ? -29.891 -36.688 9.523 1 98.38 638 GLY A N 1
ATOM 4952 C CA . GLY A 1 638 ? -29.781 -37.094 8.125 1 98.38 638 GLY A CA 1
ATOM 4953 C C . GLY A 1 638 ? -30.641 -38.281 7.754 1 98.38 638 GLY A C 1
ATOM 4954 O O . GLY A 1 638 ? -30.562 -38.781 6.633 1 98.38 638 GLY A O 1
ATOM 4955 N N . ARG A 1 639 ? -31.531 -38.719 8.641 1 97.62 639 ARG A N 1
ATOM 4956 C CA . ARG A 1 639 ? -32.438 -39.812 8.305 1 97.62 639 ARG A CA 1
ATOM 4957 C C . ARG A 1 639 ? -33.469 -39.406 7.266 1 97.62 639 ARG A C 1
ATOM 4959 O O . ARG A 1 639 ? -33.812 -40.156 6.375 1 97.62 639 ARG A O 1
ATOM 4966 N N . THR A 1 640 ? -33.969 -38.219 7.395 1 97.94 640 THR A N 1
ATOM 4967 C CA . THR A 1 640 ? -34.875 -37.625 6.418 1 97.94 640 THR A CA 1
ATOM 4968 C C . THR A 1 640 ? -34.438 -36.188 6.066 1 97.94 640 THR A C 1
ATOM 4970 O O . THR A 1 640 ? -33.812 -35.5 6.879 1 97.94 640 THR A O 1
ATOM 4973 N N . TRP A 1 641 ? -34.688 -35.844 4.871 1 98.5 641 TRP A N 1
ATOM 4974 C CA . TRP A 1 641 ? -34.312 -34.531 4.367 1 98.5 641 TRP A CA 1
ATOM 4975 C C . TRP A 1 641 ? -35.5 -33.875 3.662 1 98.5 641 TRP A C 1
ATOM 4977 O O . TRP A 1 641 ? -36.344 -34.562 3.115 1 98.5 641 TRP A O 1
ATOM 4987 N N . THR A 1 642 ? -35.562 -32.562 3.697 1 97.75 642 THR A N 1
ATOM 4988 C CA . THR A 1 642 ? -36.5 -31.734 2.953 1 97.75 642 THR A CA 1
ATOM 4989 C C . THR A 1 642 ? -35.781 -30.672 2.133 1 97.75 642 THR A C 1
ATOM 4991 O O . THR A 1 642 ? -34.906 -29.969 2.646 1 97.75 642 THR A O 1
ATOM 4994 N N . ASN A 1 643 ? -36.062 -30.625 0.815 1 97.44 643 ASN A N 1
ATOM 4995 C CA . ASN A 1 643 ? -35.562 -29.516 0.01 1 97.44 643 ASN A CA 1
ATOM 4996 C C . ASN A 1 643 ? -36.25 -28.203 0.382 1 97.44 643 ASN A C 1
ATOM 4998 O O . ASN A 1 643 ? -37.469 -28.094 0.354 1 97.44 643 ASN A O 1
ATOM 5002 N N . ILE A 1 644 ? -35.469 -27.203 0.695 1 98.19 644 ILE A N 1
ATOM 5003 C CA . ILE A 1 644 ? -36.062 -25.953 1.195 1 98.19 644 ILE A CA 1
ATOM 5004 C C . ILE A 1 644 ? -35.625 -24.781 0.31 1 98.19 644 ILE A C 1
ATOM 5006 O O . ILE A 1 644 ? -35.344 -23.688 0.804 1 98.19 644 ILE A O 1
ATOM 5010 N N . SER A 1 645 ? -35.438 -24.953 -0.946 1 97 645 SER A N 1
ATOM 5011 C CA . SER A 1 645 ? -34.844 -23.922 -1.803 1 97 645 SER A CA 1
ATOM 5012 C C . SER A 1 645 ? -35.906 -23.094 -2.498 1 97 645 SER A C 1
ATOM 5014 O O . SER A 1 645 ? -35.625 -22.312 -3.406 1 97 645 SER A O 1
ATOM 5016 N N . LYS A 1 646 ? -37.188 -23.266 -2.141 1 95 646 LYS A N 1
ATOM 5017 C CA . LYS A 1 646 ? -38.281 -22.531 -2.789 1 95 646 LYS A CA 1
ATOM 5018 C C . LYS A 1 646 ? -38.062 -21.031 -2.641 1 95 646 LYS A C 1
ATOM 5020 O O . LYS A 1 646 ? -37.812 -20.531 -1.541 1 95 646 LYS A O 1
ATOM 5025 N N . GLY A 1 647 ? -38.219 -20.359 -3.709 1 94.69 647 GLY A N 1
ATOM 5026 C CA . GLY A 1 647 ? -38.062 -18.906 -3.688 1 94.69 647 GLY A CA 1
ATOM 5027 C C . GLY A 1 647 ? -36.781 -18.422 -4.312 1 94.69 647 GLY A C 1
ATOM 5028 O O . GLY A 1 647 ? -36.656 -17.25 -4.668 1 94.69 647 GLY A O 1
ATOM 5029 N N . ILE A 1 648 ? -35.812 -19.188 -4.43 1 97.62 648 ILE A N 1
ATOM 5030 C CA . ILE A 1 648 ? -34.562 -18.844 -5.137 1 97.62 648 ILE A CA 1
ATOM 5031 C C . ILE A 1 648 ? -34.719 -19.172 -6.617 1 97.62 648 ILE A C 1
ATOM 5033 O O . ILE A 1 648 ? -35 -20.328 -6.984 1 97.62 648 ILE A O 1
ATOM 5037 N N . PRO A 1 649 ? -34.562 -18.234 -7.461 1 96 649 PRO A N 1
ATOM 5038 C CA . PRO A 1 649 ? -34.875 -18.438 -8.875 1 96 649 PRO A CA 1
ATOM 5039 C C . PRO A 1 649 ? -33.844 -19.312 -9.578 1 96 649 PRO A C 1
ATOM 5041 O O . PRO A 1 649 ? -32.688 -19.375 -9.148 1 96 649 PRO A O 1
ATOM 5044 N N . TYR A 1 650 ? -34.312 -19.938 -10.641 1 95.25 650 TYR A N 1
ATOM 5045 C CA . TYR A 1 650 ? -33.375 -20.656 -11.523 1 95.25 650 TYR A CA 1
ATOM 5046 C C . TYR A 1 650 ? -32.281 -19.734 -12.008 1 95.25 650 TYR A C 1
ATOM 5048 O O . TYR A 1 650 ? -32.531 -18.562 -12.312 1 95.25 650 TYR A O 1
ATOM 5056 N N . GLY A 1 651 ? -31.094 -20.172 -12.109 1 94.06 651 GLY A N 1
ATOM 5057 C CA . GLY A 1 651 ? -29.938 -19.359 -12.469 1 94.06 651 GLY A CA 1
ATOM 5058 C C . GLY A 1 651 ? -29.125 -18.922 -11.266 1 94.06 651 GLY A C 1
ATOM 5059 O O . GLY A 1 651 ? -27.906 -18.703 -11.383 1 94.06 651 GLY A O 1
ATOM 5060 N N . ALA A 1 652 ? -29.812 -18.797 -10.133 1 96.56 652 ALA A N 1
ATOM 5061 C CA . ALA A 1 652 ? -29.141 -18.484 -8.875 1 96.56 652 ALA A CA 1
ATOM 5062 C C . ALA A 1 652 ? -28.812 -19.75 -8.094 1 96.56 652 ALA A C 1
ATOM 5064 O O . ALA A 1 652 ? -29.203 -19.891 -6.93 1 96.56 652 ALA A O 1
ATOM 5065 N N . PHE A 1 653 ? -28.094 -20.625 -8.711 1 96 653 PHE A N 1
ATOM 5066 C CA . PHE A 1 653 ? -27.812 -21.875 -8.031 1 96 653 PHE A CA 1
ATOM 5067 C C . PHE A 1 653 ? -27.047 -21.625 -6.734 1 96 653 PHE A C 1
ATOM 5069 O O . PHE A 1 653 ? -26.234 -20.703 -6.656 1 96 653 PHE A O 1
ATOM 5076 N N . THR A 1 654 ? -27.219 -22.453 -5.723 1 97.5 654 THR A N 1
ATOM 5077 C CA . THR A 1 654 ? -26.828 -22.219 -4.34 1 97.5 654 THR A CA 1
ATOM 5078 C C . THR A 1 654 ? -25.375 -22.656 -4.109 1 97.5 654 THR A C 1
ATOM 5080 O O . THR A 1 654 ? -24.906 -23.625 -4.715 1 97.5 654 THR A O 1
ATOM 5083 N N . ARG A 1 655 ? -24.703 -21.953 -3.201 1 97.06 655 ARG A N 1
ATOM 5084 C CA . ARG A 1 655 ? -23.312 -22.266 -2.875 1 97.06 655 ARG A CA 1
ATOM 5085 C C . ARG A 1 655 ? -23.125 -22.469 -1.375 1 97.06 655 ARG A C 1
ATOM 5087 O O . ARG A 1 655 ? -22.281 -23.25 -0.947 1 97.06 655 ARG A O 1
ATOM 5094 N N . VAL A 1 656 ? -23.859 -21.703 -0.534 1 98.44 656 VAL A N 1
ATOM 5095 C CA . VAL A 1 656 ? -23.672 -21.781 0.912 1 98.44 656 VAL A CA 1
ATOM 5096 C C . VAL A 1 656 ? -25 -21.438 1.616 1 98.44 656 VAL A C 1
ATOM 5098 O O . VAL A 1 656 ? -25.844 -20.734 1.062 1 98.44 656 VAL A O 1
ATOM 5101 N N . VAL A 1 657 ? -25.188 -21.938 2.793 1 98.69 657 VAL A N 1
ATOM 5102 C CA . VAL A 1 657 ? -26.312 -21.641 3.682 1 98.69 657 VAL A CA 1
ATOM 5103 C C . VAL A 1 657 ? -25.828 -21.609 5.129 1 98.69 657 VAL A C 1
ATOM 5105 O O . VAL A 1 657 ? -25 -22.422 5.531 1 98.69 657 VAL A O 1
ATOM 5108 N N . ARG A 1 658 ? -26.234 -20.656 5.891 1 98.81 658 ARG A N 1
ATOM 5109 C CA . ARG A 1 658 ? -25.906 -20.5 7.305 1 98.81 658 ARG A CA 1
ATOM 5110 C C . ARG A 1 658 ? -27.172 -20.203 8.117 1 98.81 658 ARG A C 1
ATOM 5112 O O . ARG A 1 658 ? -28.078 -19.516 7.645 1 98.81 658 ARG A O 1
ATOM 5119 N N . GLU A 1 659 ? -27.188 -20.703 9.281 1 98.69 659 GLU A N 1
ATOM 5120 C CA . GLU A 1 659 ? -28.234 -20.359 10.234 1 98.69 659 GLU A CA 1
ATOM 5121 C C . GLU A 1 659 ? -27.719 -19.359 11.266 1 98.69 659 GLU A C 1
ATOM 5123 O O . GLU A 1 659 ? -26.609 -19.5 11.773 1 98.69 659 GLU A O 1
ATOM 5128 N N . ASP A 1 660 ? -28.562 -18.406 11.516 1 98.44 660 ASP A N 1
ATOM 5129 C CA . ASP A 1 660 ? -28.234 -17.422 12.547 1 98.44 660 ASP A CA 1
ATOM 5130 C C . ASP A 1 660 ? -28.016 -18.109 13.898 1 98.44 660 ASP A C 1
ATOM 5132 O O . ASP A 1 660 ? -28.75 -19.016 14.266 1 98.44 660 ASP A O 1
ATOM 5136 N N . ASN A 1 661 ? -27.047 -17.688 14.633 1 97.5 661 ASN A N 1
ATOM 5137 C CA . ASN A 1 661 ? -26.672 -18.375 15.867 1 97.5 661 ASN A CA 1
ATOM 5138 C C . ASN A 1 661 ? -27.484 -17.875 17.062 1 97.5 661 ASN A C 1
ATOM 5140 O O . ASN A 1 661 ? -27.406 -18.438 18.156 1 97.5 661 ASN A O 1
ATOM 5144 N N . GLU A 1 662 ? -28.266 -16.812 16.906 1 97.25 662 GLU A N 1
ATOM 5145 C CA . GLU A 1 662 ? -29.094 -16.281 17.984 1 97.25 662 GLU A CA 1
ATOM 5146 C C . GLU A 1 662 ? -30.562 -16.562 17.734 1 97.25 662 GLU A C 1
ATOM 5148 O O . GLU A 1 662 ? -31.344 -16.734 18.672 1 97.25 662 GLU A O 1
ATOM 5153 N N . VAL A 1 663 ? -30.969 -16.516 16.484 1 98.06 663 VAL A N 1
ATOM 5154 C CA . VAL A 1 663 ? -32.375 -16.703 16.141 1 98.06 663 VAL A CA 1
ATOM 5155 C C . VAL A 1 663 ? -32.531 -18 15.336 1 98.06 663 VAL A C 1
ATOM 5157 O O . VAL A 1 663 ? -32.156 -18.062 14.164 1 98.06 663 VAL A O 1
ATOM 5160 N N . LYS A 1 664 ? -33.188 -18.969 15.891 1 97.62 664 LYS A N 1
ATOM 5161 C CA . LYS A 1 664 ? -33.438 -20.266 15.25 1 97.62 664 LYS A CA 1
ATOM 5162 C C . LYS A 1 664 ? -34.312 -20.094 14.016 1 97.62 664 LYS A C 1
ATOM 5164 O O . LYS A 1 664 ? -35.344 -19.406 14.055 1 97.62 664 LYS A O 1
ATOM 5169 N N . GLY A 1 665 ? -33.875 -20.656 12.914 1 96.88 665 GLY A N 1
ATOM 5170 C CA . GLY A 1 665 ? -34.688 -20.672 11.695 1 96.88 665 GLY A CA 1
ATOM 5171 C C . GLY A 1 665 ? -34.406 -19.516 10.773 1 96.88 665 GLY A C 1
ATOM 5172 O O . GLY A 1 665 ? -34.875 -19.469 9.641 1 96.88 665 GLY A O 1
ATOM 5173 N N . LEU A 1 666 ? -33.719 -18.484 11.258 1 98.12 666 LEU A N 1
ATOM 5174 C CA . LEU A 1 666 ? -33.25 -17.422 10.383 1 98.12 666 LEU A CA 1
ATOM 5175 C C . LEU A 1 666 ? -32.062 -17.875 9.562 1 98.12 666 LEU A C 1
ATOM 5177 O O . LEU A 1 666 ? -30.984 -18.156 10.125 1 98.12 666 LEU A O 1
ATOM 5181 N N . LEU A 1 667 ? -32.219 -17.969 8.211 1 98.69 667 LEU A N 1
ATOM 5182 C CA . LEU A 1 667 ? -31.172 -18.547 7.352 1 98.69 667 LEU A CA 1
ATOM 5183 C C . LEU A 1 667 ? -30.688 -17.516 6.332 1 98.69 667 LEU A C 1
ATOM 5185 O O . LEU A 1 667 ? -31.469 -16.688 5.863 1 98.69 667 LEU A O 1
ATOM 5189 N N . TYR A 1 668 ? -29.406 -17.531 6.051 1 98.69 668 TYR A N 1
ATOM 5190 C CA . TYR A 1 668 ? -28.766 -16.797 4.969 1 98.69 668 TYR A CA 1
ATOM 5191 C C . TYR A 1 668 ? -28.234 -17.734 3.9 1 98.69 668 TYR A C 1
ATOM 5193 O O . TYR A 1 668 ? -27.656 -18.781 4.219 1 98.69 668 TYR A O 1
ATOM 5201 N N . ALA A 1 669 ? -28.422 -17.438 2.643 1 98.75 669 ALA A N 1
ATOM 5202 C CA . ALA A 1 669 ? -27.906 -18.266 1.554 1 98.75 669 ALA A CA 1
ATOM 5203 C C . ALA A 1 669 ? -27.125 -17.422 0.549 1 98.75 669 ALA A C 1
ATOM 5205 O O . ALA A 1 669 ? -27.516 -16.297 0.233 1 98.75 669 ALA A O 1
ATOM 5206 N N . GLY A 1 670 ? -25.938 -17.875 0.183 1 98.44 670 GLY A N 1
ATOM 5207 C CA . GLY A 1 670 ? -25.188 -17.328 -0.926 1 98.44 670 GLY A CA 1
ATOM 5208 C C . GLY A 1 670 ? -25.375 -18.094 -2.221 1 98.44 670 GLY A C 1
ATOM 5209 O O . GLY A 1 670 ? -25.375 -19.328 -2.221 1 98.44 670 GLY A O 1
ATOM 5210 N N . THR A 1 671 ? -25.594 -17.375 -3.32 1 97.94 671 THR A N 1
ATOM 5211 C CA . THR A 1 671 ? -25.859 -17.984 -4.621 1 97.94 671 THR A CA 1
ATOM 5212 C C . THR A 1 671 ? -24.953 -17.375 -5.691 1 97.94 671 THR A C 1
ATOM 5214 O O . THR A 1 671 ? -24.125 -16.516 -5.391 1 97.94 671 THR A O 1
ATOM 5217 N N . GLU A 1 672 ? -25.156 -17.812 -6.906 1 96.62 672 GLU A N 1
ATOM 5218 C CA . GLU A 1 672 ? -24.422 -17.344 -8.07 1 96.62 672 GLU A CA 1
ATOM 5219 C C . GLU A 1 672 ? -24.672 -15.859 -8.336 1 96.62 672 GLU A C 1
ATOM 5221 O O . GLU A 1 672 ? -23.797 -15.148 -8.836 1 96.62 672 GLU A O 1
ATOM 5226 N N . THR A 1 673 ? -25.859 -15.422 -7.945 1 94.81 673 THR A N 1
ATOM 5227 C CA . THR A 1 673 ? -26.203 -14.062 -8.352 1 94.81 673 THR A CA 1
ATOM 5228 C C . THR A 1 673 ? -26.484 -13.188 -7.129 1 94.81 673 THR A C 1
ATOM 5230 O O . THR A 1 673 ? -27 -12.078 -7.258 1 94.81 673 THR A O 1
ATOM 5233 N N . GLY A 1 674 ? -26.188 -13.727 -5.957 1 94.62 674 GLY A N 1
ATOM 5234 C CA . GLY A 1 674 ? -26.359 -12.828 -4.824 1 94.62 674 GLY A CA 1
ATOM 5235 C C . GLY A 1 674 ? -26.75 -13.547 -3.551 1 94.62 674 GLY A C 1
ATOM 5236 O O . GLY A 1 674 ? -26.516 -14.75 -3.406 1 94.62 674 GLY A O 1
ATOM 5237 N N . LEU A 1 675 ? -27.344 -12.75 -2.576 1 96.81 675 LEU A N 1
ATOM 5238 C CA . LEU A 1 675 ? -27.656 -13.211 -1.229 1 96.81 675 LEU A CA 1
ATOM 5239 C C . LEU A 1 675 ? -29.172 -13.305 -1.026 1 96.81 675 LEU A C 1
ATOM 5241 O O . LEU A 1 675 ? -29.922 -12.469 -1.531 1 96.81 675 LEU A O 1
ATOM 5245 N N . TYR A 1 676 ? -29.594 -14.305 -0.245 1 97.88 676 TYR A N 1
ATOM 5246 C CA . TYR A 1 676 ? -31 -14.508 0.096 1 97.88 676 TYR A CA 1
ATOM 5247 C C . TYR A 1 676 ? -31.172 -14.727 1.595 1 97.88 676 TYR A C 1
ATOM 5249 O O . TYR A 1 676 ? -30.234 -15.148 2.277 1 97.88 676 TYR A O 1
ATOM 5257 N N . LEU A 1 677 ? -32.344 -14.391 2.088 1 97.44 677 LEU A N 1
ATOM 5258 C CA . LEU A 1 677 ? -32.719 -14.484 3.496 1 97.44 677 LEU A CA 1
ATOM 5259 C C . LEU A 1 677 ? -34 -15.25 3.674 1 97.44 677 LEU A C 1
ATOM 5261 O O . LEU A 1 677 ? -34.969 -15.07 2.9 1 97.44 677 LEU A O 1
ATOM 5265 N N . SER A 1 678 ? -34.031 -16.219 4.566 1 98.06 678 SER A N 1
ATOM 5266 C CA . SER A 1 678 ? -35.25 -16.906 4.984 1 98.06 678 SER A CA 1
ATOM 5267 C C . SER A 1 678 ? -35.5 -16.719 6.477 1 98.06 678 SER A C 1
ATOM 5269 O O . SER A 1 678 ? -34.625 -16.969 7.297 1 98.06 678 SER A O 1
ATOM 5271 N N . ARG A 1 679 ? -36.688 -16.344 6.871 1 96.5 679 ARG A N 1
ATOM 5272 C CA . ARG A 1 679 ? -37.062 -16.141 8.273 1 96.5 679 ARG A CA 1
ATOM 5273 C C . ARG A 1 679 ? -37.875 -17.297 8.812 1 96.5 679 ARG A C 1
ATOM 5275 O O . ARG A 1 679 ? -38.344 -17.266 9.953 1 96.5 679 ARG A O 1
ATOM 5282 N N . ASN A 1 680 ? -38.125 -18.297 8.016 1 96.12 680 ASN A N 1
ATOM 5283 C CA . ASN A 1 680 ? -39 -19.406 8.383 1 96.12 680 ASN A CA 1
ATOM 5284 C C . ASN A 1 680 ? -38.375 -20.766 8.094 1 96.12 680 ASN A C 1
ATOM 5286 O O . ASN A 1 680 ? -39 -21.625 7.484 1 96.12 680 ASN A O 1
ATOM 5290 N N . GLU A 1 681 ? -37.094 -20.859 8.414 1 96.38 681 GLU A N 1
ATOM 5291 C CA . GLU A 1 681 ? -36.344 -22.109 8.375 1 96.38 681 GLU A CA 1
ATOM 5292 C C . GLU A 1 681 ? -36.25 -22.656 6.953 1 96.38 681 GLU A C 1
ATOM 5294 O O . GLU A 1 681 ? -36.281 -23.875 6.75 1 96.38 681 GLU A O 1
ATOM 5299 N N . GLY A 1 682 ? -36.312 -21.797 5.953 1 96.62 682 GLY A N 1
ATOM 5300 C CA . GLY A 1 682 ? -36.094 -22.188 4.57 1 96.62 682 GLY A CA 1
ATOM 5301 C C . GLY A 1 682 ? -37.375 -22.438 3.807 1 96.62 682 GLY A C 1
ATOM 5302 O O . GLY A 1 682 ? -37.344 -22.859 2.648 1 96.62 682 GLY A O 1
ATOM 5303 N N . GLU A 1 683 ? -38.531 -22.125 4.355 1 95.88 683 GLU A N 1
ATOM 5304 C CA . GLU A 1 683 ? -39.812 -22.312 3.65 1 95.88 683 GLU A CA 1
ATOM 5305 C C . GLU A 1 683 ? -39.906 -21.359 2.459 1 95.88 683 GLU A C 1
ATOM 5307 O O . GLU A 1 683 ? -40.5 -21.703 1.43 1 95.88 683 GLU A O 1
ATOM 5312 N N . SER A 1 684 ? -39.406 -20.234 2.668 1 94.62 684 SER A N 1
ATOM 5313 C CA . SER A 1 684 ? -39.344 -19.266 1.58 1 94.62 684 SER A CA 1
ATOM 5314 C C . SER A 1 684 ? -38.125 -18.375 1.72 1 94.62 684 SER A C 1
ATOM 5316 O O . SER A 1 684 ? -37.656 -18.109 2.832 1 94.62 684 SER A O 1
ATOM 5318 N N . TRP A 1 685 ? -37.688 -17.969 0.54 1 97.62 685 TRP A N 1
ATOM 5319 C CA . TRP A 1 685 ? -36.5 -17.141 0.49 1 97.62 685 TRP A CA 1
ATOM 5320 C C . TRP A 1 685 ? -36.812 -15.805 -0.193 1 97.62 685 TRP A C 1
ATOM 5322 O O . TRP A 1 685 ? -37.594 -15.75 -1.145 1 97.62 685 TRP A O 1
ATOM 5332 N N . GLU A 1 686 ? -36.188 -14.711 0.286 1 93.94 686 GLU A N 1
ATOM 5333 C CA . GLU A 1 686 ? -36.25 -13.391 -0.336 1 93.94 686 GLU A CA 1
ATOM 5334 C C . GLU A 1 686 ? -34.844 -12.844 -0.566 1 93.94 686 GLU A C 1
ATOM 5336 O O . GLU A 1 686 ? -33.906 -13.227 0.132 1 93.94 686 GLU A O 1
ATOM 5341 N N . SER A 1 687 ? -34.75 -11.93 -1.583 1 94.75 687 SER A N 1
ATOM 5342 C CA . SER A 1 687 ? -33.469 -11.297 -1.846 1 94.75 687 SER A CA 1
ATOM 5343 C C . SER A 1 687 ? -32.969 -10.5 -0.637 1 94.75 687 SER A C 1
ATOM 5345 O O . SER A 1 687 ? -33.781 -9.836 0.035 1 94.75 687 SER A O 1
ATOM 5347 N N . PHE A 1 688 ? -31.734 -10.586 -0.263 1 96 688 PHE A N 1
ATOM 5348 C CA . PHE A 1 688 ? -31.062 -9.836 0.789 1 96 688 PHE A CA 1
ATOM 5349 C C . PHE A 1 688 ? -29.781 -9.203 0.258 1 96 688 PHE A C 1
ATOM 5351 O O . PHE A 1 688 ? -28.719 -9.336 0.864 1 96 688 PHE A O 1
ATOM 5358 N N . GLN A 1 689 ? -29.875 -8.68 -0.976 1 95.06 689 GLN A N 1
ATOM 5359 C CA . GLN A 1 689 ? -28.734 -8.141 -1.718 1 95.06 689 GLN A CA 1
ATOM 5360 C C . GLN A 1 689 ? -28.266 -6.82 -1.122 1 95.06 689 GLN A C 1
ATOM 5362 O O . GLN A 1 689 ? -27.062 -6.578 -1.005 1 95.06 689 GLN A O 1
ATOM 5367 N N . LEU A 1 690 ? -29.25 -5.918 -0.772 1 94.94 690 LEU A N 1
ATOM 5368 C CA . LEU A 1 690 ? -28.969 -4.574 -0.283 1 94.94 690 LEU A CA 1
ATOM 5369 C C . LEU A 1 690 ? -28.031 -3.836 -1.238 1 94.94 690 LEU A C 1
ATOM 5371 O O . LEU A 1 690 ? -28.359 -3.672 -2.418 1 94.94 690 LEU A O 1
ATOM 5375 N N . ASN A 1 691 ? -26.875 -3.301 -0.735 1 95.44 691 ASN A N 1
ATOM 5376 C CA . ASN A 1 691 ? -25.969 -2.541 -1.586 1 95.44 691 ASN A CA 1
ATOM 5377 C C . ASN A 1 691 ? -24.922 -3.445 -2.238 1 95.44 691 ASN A C 1
ATOM 5379 O O . ASN A 1 691 ? -24.062 -2.971 -2.982 1 95.44 691 ASN A O 1
ATOM 5383 N N . MET A 1 692 ? -24.969 -4.695 -2.062 1 94.69 692 MET A N 1
ATOM 5384 C CA . MET A 1 692 ? -23.984 -5.609 -2.621 1 94.69 692 MET A CA 1
ATOM 5385 C C . MET A 1 692 ? -24.109 -5.699 -4.137 1 94.69 692 MET A C 1
ATOM 5387 O O . MET A 1 692 ? -25.219 -5.797 -4.66 1 94.69 692 MET A O 1
ATOM 5391 N N . PRO A 1 693 ? -23 -5.688 -4.828 1 95.06 693 PRO A N 1
ATOM 5392 C CA . PRO A 1 693 ? -23.078 -5.887 -6.277 1 95.06 693 PRO A CA 1
ATOM 5393 C C . PRO A 1 693 ? -23.484 -7.312 -6.656 1 95.06 693 PRO A C 1
ATOM 5395 O O . PRO A 1 693 ? -23.484 -8.203 -5.809 1 95.06 693 PRO A O 1
ATOM 5398 N N . ILE A 1 694 ? -23.828 -7.422 -7.941 1 95 694 ILE A N 1
ATOM 5399 C CA . ILE A 1 694 ? -24.078 -8.766 -8.453 1 95 694 ILE A CA 1
ATOM 5400 C C . ILE A 1 694 ? -22.766 -9.508 -8.625 1 95 694 ILE A C 1
ATOM 5402 O O . ILE A 1 694 ? -21.938 -9.141 -9.461 1 95 694 ILE A O 1
ATOM 5406 N N . THR A 1 695 ? -22.516 -10.5 -7.844 1 96.56 695 THR A N 1
ATOM 5407 C CA . THR A 1 695 ? -21.328 -11.344 -7.84 1 96.56 695 THR A CA 1
ATOM 5408 C C . THR A 1 695 ? -21.625 -12.68 -7.168 1 96.56 695 THR A C 1
ATOM 5410 O O . THR A 1 695 ? -22.5 -12.773 -6.312 1 96.56 695 THR A O 1
ATOM 5413 N N . PRO A 1 696 ? -21.016 -13.727 -7.574 1 96.88 696 PRO A N 1
ATOM 5414 C CA . PRO A 1 696 ? -21.219 -14.984 -6.855 1 96.88 696 PRO A CA 1
ATOM 5415 C C . PRO A 1 696 ? -20.766 -14.914 -5.398 1 96.88 696 PRO A C 1
ATOM 5417 O O . PRO A 1 696 ? -19.703 -14.352 -5.109 1 96.88 696 PRO A O 1
ATOM 5420 N N . ILE A 1 697 ? -21.594 -15.422 -4.543 1 98 697 ILE A N 1
ATOM 5421 C CA . ILE A 1 697 ? -21.266 -15.539 -3.127 1 98 697 ILE A CA 1
ATOM 5422 C C . ILE A 1 697 ? -20.719 -16.938 -2.84 1 98 697 ILE A C 1
ATOM 5424 O O . ILE A 1 697 ? -21.438 -17.922 -2.906 1 98 697 ILE A O 1
ATOM 5428 N N . THR A 1 698 ? -19.453 -16.984 -2.404 1 97.19 698 THR A N 1
ATOM 5429 C CA . THR A 1 698 ? -18.766 -18.266 -2.322 1 97.19 698 THR A CA 1
ATOM 5430 C C . THR A 1 698 ? -18.875 -18.844 -0.914 1 97.19 698 THR A C 1
ATOM 5432 O O . THR A 1 698 ? -18.812 -20.062 -0.732 1 97.19 698 THR A O 1
ATOM 5435 N N . ASP A 1 699 ? -18.938 -17.984 0.046 1 98.19 699 ASP A N 1
ATOM 5436 C CA . ASP A 1 699 ? -19.047 -18.453 1.424 1 98.19 699 ASP A CA 1
ATOM 5437 C C . ASP A 1 699 ? -19.625 -17.375 2.332 1 98.19 699 ASP A C 1
ATOM 5439 O O . ASP A 1 699 ? -19.656 -16.203 1.962 1 98.19 699 ASP A O 1
ATOM 5443 N N . LEU A 1 700 ? -20.203 -17.781 3.424 1 98.69 700 LEU A N 1
ATOM 5444 C CA . LEU A 1 700 ? -20.75 -16.938 4.48 1 98.69 700 LEU A CA 1
ATOM 5445 C C . LEU A 1 700 ? -20.297 -17.422 5.852 1 98.69 700 LEU A C 1
ATOM 5447 O O . LEU A 1 700 ? -20.125 -18.625 6.062 1 98.69 700 LEU A O 1
ATOM 5451 N N . LYS A 1 701 ? -20.125 -16.516 6.723 1 98.56 701 LYS A N 1
ATOM 5452 C CA . LYS A 1 701 ? -19.875 -16.875 8.109 1 98.56 701 LYS A CA 1
ATOM 5453 C C . LYS A 1 701 ? -20.469 -15.852 9.07 1 98.56 701 LYS A C 1
ATOM 5455 O O . LYS A 1 701 ? -20.328 -14.648 8.859 1 98.56 701 LYS A O 1
ATOM 5460 N N . ILE A 1 702 ? -21.188 -16.297 10.039 1 98.25 702 ILE A N 1
ATOM 5461 C CA . ILE A 1 702 ? -21.641 -15.445 11.133 1 98.25 702 ILE A CA 1
ATOM 5462 C C . ILE A 1 702 ? -20.625 -15.484 12.273 1 98.25 702 ILE A C 1
ATOM 5464 O O . ILE A 1 702 ? -20.359 -16.547 12.844 1 98.25 702 ILE A O 1
ATOM 5468 N N . ALA A 1 703 ? -20.031 -14.414 12.547 1 96.75 703 ALA A N 1
ATOM 5469 C CA . ALA A 1 703 ? -19.031 -14.297 13.594 1 96.75 703 ALA A CA 1
ATOM 5470 C C . ALA A 1 703 ? -19.047 -12.906 14.227 1 96.75 703 ALA A C 1
ATOM 5472 O O . ALA A 1 703 ? -19.203 -11.906 13.531 1 96.75 703 ALA A O 1
ATOM 5473 N N . HIS A 1 704 ? -19.031 -12.859 15.617 1 97 704 HIS A N 1
ATOM 5474 C CA . HIS A 1 704 ? -18.953 -11.602 16.344 1 97 704 HIS A CA 1
ATOM 5475 C C . HIS A 1 704 ? -20.156 -10.711 16.047 1 97 704 HIS A C 1
ATOM 5477 O O . HIS A 1 704 ? -20.016 -9.492 15.906 1 97 704 HIS A O 1
ATOM 5483 N N . ASN A 1 705 ? -21.25 -11.352 15.742 1 97.38 705 ASN A N 1
ATOM 5484 C CA . ASN A 1 705 ? -22.531 -10.719 15.453 1 97.38 705 ASN A CA 1
ATOM 5485 C C . ASN A 1 705 ? -22.516 -10.023 14.094 1 97.38 705 ASN A C 1
ATOM 5487 O O . ASN A 1 705 ? -23.25 -9.062 13.875 1 97.38 705 ASN A O 1
ATOM 5491 N N . ASP A 1 706 ? -21.625 -10.406 13.242 1 98.31 706 ASP A N 1
ATOM 5492 C CA . ASP A 1 706 ? -21.5 -9.93 11.875 1 98.31 706 ASP A CA 1
ATOM 5493 C C . ASP A 1 706 ? -21.766 -11.055 10.875 1 98.31 706 ASP A C 1
ATOM 5495 O O . ASP A 1 706 ? -21.547 -12.227 11.18 1 98.31 706 ASP A O 1
ATOM 5499 N N . LEU A 1 707 ? -22.281 -10.719 9.758 1 98.69 707 LEU A N 1
ATOM 5500 C CA . LEU A 1 707 ? -22.312 -11.617 8.609 1 98.69 707 LEU A CA 1
ATOM 5501 C C . LEU A 1 707 ? -21.172 -11.297 7.641 1 98.69 707 LEU A C 1
ATOM 5503 O O . LEU A 1 707 ? -21.172 -10.25 7 1 98.69 707 LEU A O 1
ATOM 5507 N N . VAL A 1 708 ? -20.156 -12.164 7.574 1 98.81 708 VAL A N 1
ATOM 5508 C CA . VAL A 1 708 ? -19.016 -12.008 6.684 1 98.81 708 VAL A CA 1
ATOM 5509 C C . VAL A 1 708 ? -19.297 -12.703 5.355 1 98.81 708 VAL A C 1
ATOM 5511 O O . VAL A 1 708 ? -19.781 -13.836 5.332 1 98.81 708 VAL A O 1
ATOM 5514 N N . VAL A 1 709 ? -18.984 -12.023 4.258 1 98.75 709 VAL A N 1
ATOM 5515 C CA . VAL A 1 709 ? -19.344 -12.508 2.926 1 98.75 709 VAL A CA 1
ATOM 5516 C C . VAL A 1 709 ? -18.078 -12.625 2.072 1 98.75 709 VAL A C 1
ATOM 5518 O O . VAL A 1 709 ? -17.328 -11.648 1.914 1 98.75 709 VAL A O 1
ATOM 5521 N N . ALA A 1 710 ? -17.828 -13.766 1.527 1 98.38 710 ALA A N 1
ATOM 5522 C CA . ALA A 1 710 ? -16.797 -13.969 0.514 1 98.38 710 ALA A CA 1
ATOM 5523 C C . ALA A 1 710 ? -17.391 -13.953 -0.889 1 98.38 710 ALA A C 1
ATOM 5525 O O . ALA A 1 710 ? -18.422 -14.578 -1.132 1 98.38 710 ALA A O 1
ATOM 5526 N N . THR A 1 711 ? -16.703 -13.25 -1.807 1 97.94 711 THR A N 1
ATOM 5527 C CA . THR A 1 711 ? -17.203 -13.164 -3.174 1 97.94 711 THR A CA 1
ATOM 5528 C C . THR A 1 711 ? -16.172 -13.695 -4.164 1 97.94 711 THR A C 1
ATOM 5530 O O . THR A 1 711 ? -14.992 -13.82 -3.83 1 97.94 711 THR A O 1
ATOM 5533 N N . ALA A 1 712 ? -16.672 -13.984 -5.402 1 96.31 712 ALA A N 1
ATOM 5534 C CA . ALA A 1 712 ? -15.781 -14.414 -6.484 1 96.31 712 ALA A CA 1
ATOM 5535 C C . ALA A 1 712 ? -15.453 -13.25 -7.418 1 96.31 712 ALA A C 1
ATOM 5537 O O . ALA A 1 712 ? -15.508 -13.391 -8.641 1 96.31 712 ALA A O 1
ATOM 5538 N N . GLY A 1 713 ? -15.172 -12.109 -6.84 1 97 713 GLY A N 1
ATOM 5539 C CA . GLY A 1 713 ? -14.75 -11.07 -7.762 1 97 713 GLY A CA 1
ATOM 5540 C C . GLY A 1 713 ? -14.875 -9.672 -7.18 1 97 713 GLY A C 1
ATOM 5541 O O . GLY A 1 713 ? -14.547 -8.688 -7.84 1 97 713 GLY A O 1
ATOM 5542 N N . ARG A 1 714 ? -15.312 -9.57 -5.918 1 98 714 ARG A N 1
ATOM 5543 C CA . ARG A 1 714 ? -15.477 -8.266 -5.281 1 98 714 ARG A CA 1
ATOM 5544 C C . ARG A 1 714 ? -14.945 -8.281 -3.855 1 98 714 ARG A C 1
ATOM 5546 O O . ARG A 1 714 ? -15.391 -7.508 -3.01 1 98 714 ARG A O 1
ATOM 5553 N N . SER A 1 715 ? -14.062 -9.211 -3.488 1 98.38 715 SER A N 1
ATOM 5554 C CA . SER A 1 715 ? -13.367 -9.297 -2.211 1 98.38 715 SER A CA 1
ATOM 5555 C C . SER A 1 715 ? -14.328 -9.633 -1.075 1 98.38 715 SER A C 1
ATOM 5557 O O . SER A 1 715 ? -15.25 -10.43 -1.251 1 98.38 715 SER A O 1
ATOM 5559 N N . TYR A 1 716 ? -13.992 -9.203 0.224 1 98.75 716 TYR A N 1
ATOM 5560 C CA . TYR A 1 716 ? -14.82 -9.5 1.385 1 98.75 716 TYR A CA 1
ATOM 5561 C C . TYR A 1 716 ? -15.75 -8.336 1.705 1 98.75 716 TYR A C 1
ATOM 5563 O O . TYR A 1 716 ? -15.375 -7.172 1.535 1 98.75 716 TYR A O 1
ATOM 5571 N N . TRP A 1 717 ? -16.906 -8.711 2.184 1 98.69 717 TRP A N 1
ATOM 5572 C CA . TRP A 1 717 ? -17.875 -7.758 2.699 1 98.69 717 TRP A CA 1
ATOM 5573 C C . TRP A 1 717 ? -18.375 -8.172 4.082 1 98.69 717 TRP A C 1
ATOM 5575 O O . TRP A 1 717 ? -18.312 -9.352 4.438 1 98.69 717 TRP A O 1
ATOM 5585 N N . ILE A 1 718 ? -18.844 -7.176 4.879 1 98.75 718 ILE A N 1
ATOM 5586 C CA . ILE A 1 718 ? -19.375 -7.473 6.203 1 98.75 718 ILE A CA 1
ATOM 5587 C C . ILE A 1 718 ? -20.672 -6.703 6.422 1 98.75 718 ILE A C 1
ATOM 5589 O O . ILE A 1 718 ? -20.766 -5.516 6.102 1 98.75 718 ILE A O 1
ATOM 5593 N N . LEU A 1 719 ? -21.672 -7.352 6.867 1 98.38 719 LEU A N 1
ATOM 5594 C CA . LEU A 1 719 ? -22.844 -6.715 7.469 1 98.38 719 LEU A CA 1
ATOM 5595 C C . LEU A 1 719 ? -22.734 -6.719 8.992 1 98.38 719 LEU A C 1
ATOM 5597 O O . LEU A 1 719 ? -22.859 -7.77 9.625 1 98.38 719 LEU A O 1
ATOM 5601 N N . ASP A 1 720 ? -22.609 -5.648 9.633 1 97.06 720 ASP A N 1
ATOM 5602 C CA . ASP A 1 720 ? -22.219 -5.535 11.031 1 97.06 720 ASP A CA 1
ATOM 5603 C C . ASP A 1 720 ? -23.438 -5.629 11.945 1 97.06 720 ASP A C 1
ATOM 5605 O O . ASP A 1 720 ? -23.312 -5.98 13.125 1 97.06 720 ASP A O 1
ATOM 5609 N N . ASP A 1 721 ? -24.703 -5.254 11.531 1 94.25 721 ASP A N 1
ATOM 5610 C CA . ASP A 1 721 ? -25.828 -5.016 12.422 1 94.25 721 ASP A CA 1
ATOM 5611 C C . ASP A 1 721 ? -26.891 -6.113 12.281 1 94.25 721 ASP A C 1
ATOM 5613 O O . ASP A 1 721 ? -27.984 -5.855 11.789 1 94.25 721 ASP A O 1
ATOM 5617 N N . LEU A 1 722 ? -26.562 -7.246 12.945 1 97.44 722 LEU A N 1
ATOM 5618 C CA . LEU A 1 722 ? -27.453 -8.383 12.734 1 97.44 722 LEU A CA 1
ATOM 5619 C C . LEU A 1 722 ? -28.656 -8.305 13.664 1 97.44 722 LEU A C 1
ATOM 5621 O O . LEU A 1 722 ? -29.672 -8.961 13.422 1 97.44 722 LEU A O 1
ATOM 5625 N N . ASN A 1 723 ? -28.578 -7.531 14.797 1 97.31 723 ASN A N 1
ATOM 5626 C CA . ASN A 1 723 ? -29.734 -7.422 15.68 1 97.31 723 ASN A CA 1
ATOM 5627 C C . ASN A 1 723 ? -30.953 -6.887 14.93 1 97.31 723 ASN A C 1
ATOM 5629 O O . ASN A 1 723 ? -32.062 -7.383 15.117 1 97.31 723 ASN A O 1
ATOM 5633 N N . VAL A 1 724 ? -30.703 -5.875 14.156 1 96.62 724 VAL A N 1
ATOM 5634 C CA . VAL A 1 724 ? -31.828 -5.309 13.414 1 96.62 724 VAL A CA 1
ATOM 5635 C C . VAL A 1 724 ? -32.375 -6.344 12.43 1 96.62 724 VAL A C 1
ATOM 5637 O O . VAL A 1 724 ? -33.562 -6.422 12.203 1 96.62 724 VAL A O 1
ATOM 5640 N N . VAL A 1 725 ? -31.516 -7.121 11.781 1 96.88 725 VAL A N 1
ATOM 5641 C CA . VAL A 1 725 ? -31.953 -8.172 10.867 1 96.88 725 VAL A CA 1
ATOM 5642 C C . VAL A 1 725 ? -32.844 -9.164 11.609 1 96.88 725 VAL A C 1
ATOM 5644 O O . VAL A 1 725 ? -33.875 -9.586 11.094 1 96.88 725 VAL A O 1
ATOM 5647 N N . ARG A 1 726 ? -32.469 -9.508 12.781 1 97.44 726 ARG A N 1
ATOM 5648 C CA . ARG A 1 726 ? -33.188 -10.492 13.609 1 97.44 726 ARG A CA 1
ATOM 5649 C C . ARG A 1 726 ? -34.531 -9.969 14.062 1 97.44 726 ARG A C 1
ATOM 5651 O O . ARG A 1 726 ? -35.5 -10.727 14.164 1 97.44 726 ARG A O 1
ATOM 5658 N N . GLU A 1 727 ? -34.625 -8.602 14.273 1 96.25 727 GLU A N 1
ATOM 5659 C CA . GLU A 1 727 ? -35.812 -8.039 14.938 1 96.25 727 GLU A CA 1
ATOM 5660 C C . GLU A 1 727 ? -36.719 -7.355 13.93 1 96.25 727 GLU A C 1
ATOM 5662 O O . GLU A 1 727 ? -37.875 -7.055 14.242 1 96.25 727 GLU A O 1
ATOM 5667 N N . MET A 1 728 ? -36.219 -7.109 12.797 1 93.31 728 MET A N 1
ATOM 5668 C CA . MET A 1 728 ? -36.875 -6.195 11.867 1 93.31 728 MET A CA 1
ATOM 5669 C C . MET A 1 728 ? -38.312 -6.652 11.57 1 93.31 728 MET A C 1
ATOM 5671 O O . MET A 1 728 ? -38.531 -7.828 11.273 1 93.31 728 MET A O 1
ATOM 5675 N N . LYS A 1 729 ? -39.188 -5.711 11.594 1 92 729 LYS A N 1
ATOM 5676 C CA . LYS A 1 729 ? -40.594 -5.91 11.266 1 92 729 LYS A CA 1
ATOM 5677 C C . LYS A 1 729 ? -40.875 -5.438 9.852 1 92 729 LYS A C 1
ATOM 5679 O O . LYS A 1 729 ? -40.219 -4.551 9.328 1 92 729 LYS A O 1
ATOM 5684 N N . THR A 1 730 ? -41.938 -6.07 9.336 1 88.75 730 THR A N 1
ATOM 5685 C CA . THR A 1 730 ? -42.344 -5.668 7.992 1 88.75 730 THR A CA 1
ATOM 5686 C C . THR A 1 730 ? -43.062 -4.32 8.023 1 88.75 730 THR A C 1
ATOM 5688 O O . THR A 1 730 ? -42.906 -3.508 7.109 1 88.75 730 THR A O 1
ATOM 5691 N N . LYS A 1 731 ? -43.812 -4.145 9.016 1 92.12 731 LYS A N 1
ATOM 5692 C CA . LYS A 1 731 ? -44.562 -2.912 9.211 1 92.12 731 LYS A CA 1
ATOM 5693 C C . LYS A 1 731 ? -44.719 -2.58 10.695 1 92.12 731 LYS A C 1
ATOM 5695 O O . LYS A 1 731 ? -44.688 -3.475 11.539 1 92.12 731 LYS A O 1
ATOM 5700 N N . VAL A 1 732 ? -44.844 -1.286 10.938 1 95.19 732 VAL A N 1
ATOM 5701 C CA . VAL A 1 732 ? -45.031 -0.841 12.305 1 95.19 732 VAL A CA 1
ATOM 5702 C C . VAL A 1 732 ? -46.188 0.172 12.352 1 95.19 732 VAL A C 1
ATOM 5704 O O . VAL A 1 732 ? -46.406 0.919 11.391 1 95.19 732 VAL A O 1
ATOM 5707 N N . ASP A 1 733 ? -46.906 0.22 13.5 1 92.75 733 ASP A N 1
ATOM 5708 C CA . ASP A 1 733 ? -48 1.138 13.664 1 92.75 733 ASP A CA 1
ATOM 5709 C C . ASP A 1 733 ? -47.562 2.463 14.266 1 92.75 733 ASP A C 1
ATOM 5711 O O . ASP A 1 733 ? -48.219 3.486 14.109 1 92.75 733 ASP A O 1
ATOM 5715 N N . LYS A 1 734 ? -46.531 2.506 14.945 1 94.38 734 LYS A N 1
ATOM 5716 C CA . LYS A 1 734 ? -45.875 3.674 15.523 1 94.38 734 LYS A CA 1
ATOM 5717 C C . LYS A 1 734 ? -44.344 3.566 15.406 1 94.38 734 LYS A C 1
ATOM 5719 O O . LYS A 1 734 ? -43.812 2.49 15.125 1 94.38 734 LYS A O 1
ATOM 5724 N N . PRO A 1 735 ? -43.688 4.742 15.594 1 95.62 735 PRO A N 1
ATOM 5725 C CA . PRO A 1 735 ? -42.25 4.66 15.523 1 95.62 735 PRO A CA 1
ATOM 5726 C C . PRO A 1 735 ? -41.656 3.607 16.469 1 95.62 735 PRO A C 1
ATOM 5728 O O . PRO A 1 735 ? -42.094 3.504 17.625 1 95.62 735 PRO A O 1
ATOM 5731 N N . HIS A 1 736 ? -40.781 2.826 15.945 1 97.38 736 HIS A N 1
ATOM 5732 C CA . HIS A 1 736 ? -40.188 1.723 16.688 1 97.38 736 HIS A CA 1
ATOM 5733 C C . HIS A 1 736 ? -38.656 1.755 16.578 1 97.38 736 HIS A C 1
ATOM 5735 O O . HIS A 1 736 ? -38.125 1.772 15.484 1 97.38 736 HIS A O 1
ATOM 5741 N N . VAL A 1 737 ? -37.969 1.785 17.719 1 98.31 737 VAL A N 1
ATOM 5742 C CA . VAL A 1 737 ? -36.5 1.703 17.734 1 98.31 737 VAL A CA 1
ATOM 5743 C C . VAL A 1 737 ? -36.062 0.274 18.047 1 98.31 737 VAL A C 1
ATOM 5745 O O . VAL A 1 737 ? -36.594 -0.358 18.953 1 98.31 737 VAL A O 1
ATOM 5748 N N . TYR A 1 738 ? -35.188 -0.277 17.266 1 97.94 738 TYR A N 1
ATOM 5749 C CA . TYR A 1 738 ? -34.656 -1.631 17.453 1 97.94 738 TYR A CA 1
ATOM 5750 C C . TYR A 1 738 ? -33.469 -1.638 18.406 1 97.94 738 TYR A C 1
ATOM 5752 O O . TYR A 1 738 ? -32.844 -0.604 18.625 1 97.94 738 TYR A O 1
ATOM 5760 N N . ASN A 1 739 ? -33.188 -2.832 19 1 97.5 739 ASN A N 1
ATOM 5761 C CA . ASN A 1 739 ? -32 -2.957 19.844 1 97.5 739 ASN A CA 1
ATOM 5762 C C . ASN A 1 739 ? -30.719 -2.924 19.031 1 97.5 739 ASN A C 1
ATOM 5764 O O . ASN A 1 739 ? -30.516 -3.758 18.156 1 97.5 739 ASN A O 1
ATOM 5768 N N . PRO A 1 740 ? -29.875 -1.978 19.328 1 98 740 PRO A N 1
ATOM 5769 C CA . PRO A 1 740 ? -28.609 -1.962 18.594 1 98 740 PRO A CA 1
ATOM 5770 C C . PRO A 1 740 ? -27.672 -3.088 19.016 1 98 740 PRO A C 1
ATOM 5772 O O . PRO A 1 740 ? -27.828 -3.666 20.094 1 98 740 PRO A O 1
ATOM 5775 N N . ASP A 1 741 ? -26.703 -3.424 18.156 1 97.25 741 ASP A N 1
ATOM 5776 C CA . ASP A 1 741 ? -25.578 -4.242 18.578 1 97.25 741 ASP A CA 1
ATOM 5777 C C . ASP A 1 741 ? -24.719 -3.512 19.609 1 97.25 741 ASP A C 1
ATOM 5779 O O . ASP A 1 741 ? -24.766 -2.285 19.719 1 97.25 741 ASP A O 1
ATOM 5783 N N . ASP A 1 742 ? -23.922 -4.293 20.375 1 97.19 742 ASP A N 1
ATOM 5784 C CA . ASP A 1 742 ? -23.031 -3.668 21.344 1 97.19 742 ASP A CA 1
ATOM 5785 C C . ASP A 1 742 ? -22.016 -2.764 20.656 1 97.19 742 ASP A C 1
ATOM 5787 O O . ASP A 1 742 ? -21.531 -3.086 19.578 1 97.19 742 ASP A O 1
ATOM 5791 N N . ALA A 1 743 ? -21.812 -1.633 21.156 1 97.31 743 ALA A N 1
ATOM 5792 C CA . ALA A 1 743 ? -20.781 -0.721 20.656 1 97.31 743 ALA A CA 1
ATOM 5793 C C . ALA A 1 743 ? -19.547 -0.754 21.562 1 97.31 743 ALA A C 1
ATOM 5795 O O . ALA A 1 743 ? -19.656 -1.059 22.75 1 97.31 743 ALA A O 1
ATOM 5796 N N . ILE A 1 744 ? -18.406 -0.554 21 1 96.31 744 ILE A N 1
ATOM 5797 C CA . ILE A 1 744 ? -17.141 -0.512 21.75 1 96.31 744 ILE A CA 1
ATOM 5798 C C . ILE A 1 744 ? -16.516 0.871 21.609 1 96.31 744 ILE A C 1
ATOM 5800 O O . ILE A 1 744 ? -16.5 1.448 20.516 1 96.31 744 ILE A O 1
ATOM 5804 N N . ILE A 1 745 ? -16.062 1.424 22.719 1 95 745 ILE A N 1
ATOM 5805 C CA . ILE A 1 745 ? -15.297 2.668 22.656 1 95 745 ILE A CA 1
ATOM 5806 C C . ILE A 1 745 ? -13.938 2.404 22.016 1 95 745 ILE A C 1
ATOM 5808 O O . ILE A 1 745 ? -13.156 1.589 22.516 1 95 745 ILE A O 1
ATOM 5812 N N . GLY A 1 746 ? -13.664 2.918 20.938 1 92.44 746 GLY A N 1
ATOM 5813 C CA . GLY A 1 746 ? -12.391 2.77 20.25 1 92.44 746 GLY A CA 1
ATOM 5814 C C . GLY A 1 746 ? -12.055 3.943 19.344 1 92.44 746 GLY A C 1
ATOM 5815 O O . GLY A 1 746 ? -12.797 4.926 19.297 1 92.44 746 GLY A O 1
ATOM 5816 N N . HIS A 1 747 ? -10.844 3.861 18.781 1 93.31 747 HIS A N 1
ATOM 5817 C CA . HIS A 1 747 ? -10.359 4.965 17.953 1 93.31 747 HIS A CA 1
ATOM 5818 C C . HIS A 1 747 ? -10.242 4.551 16.5 1 93.31 747 HIS A C 1
ATOM 5820 O O . HIS A 1 747 ? -9.25 3.934 16.094 1 93.31 747 HIS A O 1
ATOM 5826 N N . TRP A 1 748 ? -11.242 4.898 15.672 1 95.12 748 TRP A N 1
ATOM 5827 C CA . TRP A 1 748 ? -11.18 4.766 14.219 1 95.12 748 TRP A CA 1
ATOM 5828 C C . TRP A 1 748 ? -12.227 5.645 13.539 1 95.12 748 TRP A C 1
ATOM 5830 O O . TRP A 1 748 ? -13.18 6.094 14.188 1 95.12 748 TRP A O 1
ATOM 5840 N N . TYR A 1 749 ? -12 5.973 12.328 1 92.44 749 TYR A N 1
ATOM 5841 C CA . TYR A 1 749 ? -12.953 6.691 11.492 1 92.44 749 TYR A CA 1
ATOM 5842 C C . TYR A 1 749 ? -13.656 5.742 10.523 1 92.44 749 TYR A C 1
ATOM 5844 O O . TYR A 1 749 ? -13.094 4.715 10.133 1 92.44 749 TYR A O 1
ATOM 5852 N N . SER A 1 750 ? -14.969 6.152 10.172 1 95.88 750 SER A N 1
ATOM 5853 C CA . SER A 1 750 ? -15.664 5.348 9.172 1 95.88 750 SER A CA 1
ATOM 5854 C C . SER A 1 750 ? -16.734 6.168 8.453 1 95.88 750 SER A C 1
ATOM 5856 O O . SER A 1 750 ? -17.438 6.961 9.078 1 95.88 750 SER A O 1
ATOM 5858 N N . ALA A 1 751 ? -16.828 5.945 7.16 1 95.38 751 ALA A N 1
ATOM 5859 C CA . ALA A 1 751 ? -17.938 6.5 6.391 1 95.38 751 ALA A CA 1
ATOM 5860 C C . ALA A 1 751 ? -19.266 5.914 6.852 1 95.38 751 ALA A C 1
ATOM 5862 O O . ALA A 1 751 ? -20.328 6.496 6.609 1 95.38 751 ALA A O 1
ATOM 5863 N N . MET A 1 752 ? -19.219 4.84 7.57 1 97.06 752 MET A N 1
ATOM 5864 C CA . MET A 1 752 ? -20.422 4.18 8.039 1 97.06 752 MET A CA 1
ATOM 5865 C C . MET A 1 752 ? -21.062 4.953 9.195 1 97.06 752 MET A C 1
ATOM 5867 O O . MET A 1 752 ? -22.141 4.609 9.656 1 97.06 752 MET A O 1
ATOM 5871 N N . ASN A 1 753 ? -20.438 6.012 9.625 1 96.5 753 ASN A N 1
ATOM 5872 C CA . ASN A 1 753 ? -21.016 6.859 10.656 1 96.5 753 ASN A CA 1
ATOM 5873 C C . ASN A 1 753 ? -22.203 7.648 10.133 1 96.5 753 ASN A C 1
ATOM 5875 O O . ASN A 1 753 ? -22.984 8.195 10.914 1 96.5 753 ASN A O 1
ATOM 5879 N N . GLY A 1 754 ? -22.359 7.711 8.852 1 94.62 754 GLY A N 1
ATOM 5880 C CA . GLY A 1 754 ? -23.469 8.438 8.242 1 94.62 754 GLY A CA 1
ATOM 5881 C C . GLY A 1 754 ? -24.781 7.684 8.297 1 94.62 754 GLY A C 1
ATOM 5882 O O . GLY A 1 754 ? -24.797 6.48 8.57 1 94.62 754 GLY A O 1
ATOM 5883 N N . SER A 1 755 ? -25.859 8.445 8.008 1 94.5 755 SER A N 1
ATOM 5884 C CA . SER A 1 755 ? -27.188 7.863 8.062 1 94.5 755 SER A CA 1
ATOM 5885 C C . SER A 1 755 ? -27.484 7.027 6.82 1 94.5 755 SER A C 1
ATOM 5887 O O . SER A 1 755 ? -28.391 6.191 6.828 1 94.5 755 SER A O 1
ATOM 5889 N N . ASN A 1 756 ? -26.781 7.27 5.801 1 93.25 756 ASN A N 1
ATOM 5890 C CA . ASN A 1 756 ? -26.953 6.5 4.574 1 93.25 756 ASN A CA 1
ATOM 5891 C C . ASN A 1 756 ? -25.641 6.328 3.83 1 93.25 756 ASN A C 1
ATOM 5893 O O . ASN A 1 756 ? -25.484 6.797 2.701 1 93.25 756 ASN A O 1
ATOM 5897 N N . PRO A 1 757 ? -24.688 5.637 4.418 1 95.06 757 PRO A N 1
ATOM 5898 C CA . PRO A 1 757 ? -23.391 5.434 3.768 1 95.06 757 PRO A CA 1
ATOM 5899 C C . PRO A 1 757 ? -23.484 4.512 2.551 1 95.06 757 PRO A C 1
ATOM 5901 O O . PRO A 1 757 ? -24.484 3.797 2.385 1 95.06 757 PRO A O 1
ATOM 5904 N N . THR A 1 758 ? -22.5 4.5 1.747 1 94.88 758 THR A N 1
ATOM 5905 C CA . THR A 1 758 ? -22.5 3.635 0.573 1 94.88 758 THR A CA 1
ATOM 5906 C C . THR A 1 758 ? -21.922 2.262 0.915 1 94.88 758 THR A C 1
ATOM 5908 O O . THR A 1 758 ? -22.219 1.274 0.238 1 94.88 758 THR A O 1
ATOM 5911 N N . GLY A 1 759 ? -21.047 2.26 1.896 1 96.62 759 GLY A N 1
ATOM 5912 C CA . GLY A 1 759 ? -20.406 1.017 2.295 1 96.62 759 GLY A CA 1
ATOM 5913 C C . GLY A 1 759 ? -19.188 0.667 1.442 1 96.62 759 GLY A C 1
ATOM 5914 O O . GLY A 1 759 ? -18.625 -0.413 1.584 1 96.62 759 GLY A O 1
ATOM 5915 N N . THR A 1 760 ? -18.766 1.502 0.508 1 96.94 760 THR A N 1
ATOM 5916 C CA . THR A 1 760 ? -17.625 1.263 -0.376 1 96.94 760 THR A CA 1
ATOM 5917 C C . THR A 1 760 ? -16.734 2.494 -0.449 1 96.94 760 THR A C 1
ATOM 5919 O O . THR A 1 760 ? -17.141 3.59 -0.059 1 96.94 760 THR A O 1
ATOM 5922 N N . ASP A 1 761 ? -15.516 2.279 -0.79 1 95.5 761 ASP A N 1
ATOM 5923 C CA . ASP A 1 761 ? -14.523 3.312 -1.071 1 95.5 761 ASP A CA 1
ATOM 5924 C C . ASP A 1 761 ? -13.711 2.969 -2.318 1 95.5 761 ASP A C 1
ATOM 5926 O O . ASP A 1 761 ? -13.602 1.799 -2.691 1 95.5 761 ASP A O 1
ATOM 5930 N N . LEU A 1 762 ? -13.164 3.938 -2.941 1 92.44 762 LEU A N 1
ATOM 5931 C CA . LEU A 1 762 ? -12.453 3.736 -4.203 1 92.44 762 LEU A CA 1
ATOM 5932 C C . LEU A 1 762 ? -11.086 3.111 -3.963 1 92.44 762 LEU A C 1
ATOM 5934 O O . LEU A 1 762 ? -10.547 2.434 -4.844 1 92.44 762 LEU A O 1
ATOM 5938 N N . PHE A 1 763 ? -10.555 3.307 -2.744 1 92.44 763 PHE A N 1
ATOM 5939 C CA . PHE A 1 763 ? -9.133 3.014 -2.629 1 92.44 763 PHE A CA 1
ATOM 5940 C C . PHE A 1 763 ? -8.859 2.141 -1.411 1 92.44 763 PHE A C 1
ATOM 5942 O O . PHE A 1 763 ? -7.781 1.552 -1.296 1 92.44 763 PHE A O 1
ATOM 5949 N N . GLU A 1 764 ? -9.742 2.014 -0.49 1 95.38 764 GLU A N 1
ATOM 5950 C CA . GLU A 1 764 ? -9.461 1.276 0.739 1 95.38 764 GLU A CA 1
ATOM 5951 C C . GLU A 1 764 ? -10.727 0.618 1.289 1 95.38 764 GLU A C 1
ATOM 5953 O O . GLU A 1 764 ? -11.836 0.957 0.88 1 95.38 764 GLU A O 1
ATOM 5958 N N . GLY A 1 765 ? -10.516 -0.33 2.201 1 97.75 765 GLY A N 1
ATOM 5959 C CA . GLY A 1 765 ? -11.648 -0.955 2.875 1 97.75 765 GLY A CA 1
ATOM 5960 C C . GLY A 1 765 ? -12.32 -0.04 3.879 1 97.75 765 GLY A C 1
ATOM 5961 O O . GLY A 1 765 ? -11.68 0.829 4.469 1 97.75 765 GLY A O 1
ATOM 5962 N N . VAL A 1 766 ? -13.57 -0.272 4.129 1 98 766 VAL A N 1
ATOM 5963 C CA . VAL A 1 766 ? -14.367 0.623 4.957 1 98 766 VAL A CA 1
ATOM 5964 C C . VAL A 1 766 ? -14.484 0.055 6.371 1 98 766 VAL A C 1
ATOM 5966 O O . VAL A 1 766 ? -14.812 -1.12 6.547 1 98 766 VAL A O 1
ATOM 5969 N N . ASN A 1 767 ? -14.25 0.804 7.355 1 98 767 ASN A N 1
ATOM 5970 C CA . ASN A 1 767 ? -14.422 0.45 8.766 1 98 767 ASN A CA 1
ATOM 5971 C C . ASN A 1 767 ? -15.898 0.398 9.148 1 98 767 ASN A C 1
ATOM 5973 O O . ASN A 1 767 ? -16.734 1.021 8.492 1 98 767 ASN A O 1
ATOM 5977 N N . PRO A 1 768 ? -16.203 -0.409 10.172 1 97.31 768 PRO A N 1
ATOM 5978 C CA . PRO A 1 768 ? -17.547 -0.275 10.734 1 97.31 768 PRO A CA 1
ATOM 5979 C C . PRO A 1 768 ? -17.781 1.073 11.414 1 97.31 768 PRO A C 1
ATOM 5981 O O . PRO A 1 768 ? -16.812 1.789 11.711 1 97.31 768 PRO A O 1
ATOM 5984 N N . ALA A 1 769 ? -19.031 1.441 11.633 1 97.25 769 ALA A N 1
ATOM 5985 C CA . ALA A 1 769 ? -19.328 2.676 12.352 1 97.25 769 ALA A CA 1
ATOM 5986 C C . ALA A 1 769 ? -18.641 2.689 13.719 1 97.25 769 ALA A C 1
ATOM 5988 O O . ALA A 1 769 ? -18.5 1.643 14.359 1 97.25 769 ALA A O 1
ATOM 5989 N N . ASN A 1 770 ? -18.172 3.773 14.07 1 96.5 770 ASN A N 1
ATOM 5990 C CA . ASN A 1 770 ? -17.672 3.975 15.43 1 96.5 770 ASN A CA 1
ATOM 5991 C C . ASN A 1 770 ? -18.719 4.66 16.312 1 96.5 770 ASN A C 1
ATOM 5993 O O . ASN A 1 770 ? -18.672 5.879 16.5 1 96.5 770 ASN A O 1
ATOM 5997 N N . GLY A 1 771 ? -19.578 3.932 16.906 1 97.5 771 GLY A N 1
ATOM 5998 C CA . GLY A 1 771 ? -20.672 4.406 17.734 1 97.5 771 GLY A CA 1
ATOM 5999 C C . GLY A 1 771 ? -21.812 3.408 17.844 1 97.5 771 GLY A C 1
ATOM 6000 O O . GLY A 1 771 ? -21.688 2.268 17.391 1 97.5 771 GLY A O 1
ATOM 6001 N N . VAL A 1 772 ? -22.844 3.768 18.562 1 98.31 772 VAL A N 1
ATOM 6002 C CA . VAL A 1 772 ? -24.062 2.971 18.641 1 98.31 772 VAL A CA 1
ATOM 6003 C C . VAL A 1 772 ? -24.906 3.158 17.375 1 98.31 772 VAL A C 1
ATOM 6005 O O . VAL A 1 772 ? -25.359 4.266 17.094 1 98.31 772 VAL A O 1
ATOM 6008 N N . VAL A 1 773 ? -25 2.121 16.609 1 98.38 773 VAL A N 1
ATOM 6009 C CA . VAL A 1 773 ? -25.781 2.176 15.383 1 98.38 773 VAL A CA 1
ATOM 6010 C C . VAL A 1 773 ? -27.25 1.928 15.711 1 98.38 773 VAL A C 1
ATOM 6012 O O . VAL A 1 773 ? -27.641 0.81 16.062 1 98.38 773 VAL A O 1
ATOM 6015 N N . ILE A 1 774 ? -28.078 2.92 15.516 1 98.44 774 ILE A N 1
ATOM 6016 C CA . ILE A 1 774 ? -29.484 2.895 15.898 1 98.44 774 ILE A CA 1
ATOM 6017 C C . ILE A 1 774 ? -30.359 2.795 14.648 1 98.44 774 ILE A C 1
ATOM 6019 O O . ILE A 1 774 ? -30.312 3.664 13.781 1 98.44 774 ILE A O 1
ATOM 6023 N N . TYR A 1 775 ? -31.109 1.729 14.617 1 97.94 775 TYR A N 1
ATOM 6024 C CA . TYR A 1 775 ? -32.125 1.583 13.586 1 97.94 775 TYR A CA 1
ATOM 6025 C C . TYR A 1 775 ? -33.531 1.832 14.164 1 97.94 775 TYR A C 1
ATOM 6027 O O . TYR A 1 775 ? -33.844 1.339 15.25 1 97.94 775 TYR A O 1
ATOM 6035 N N . TYR A 1 776 ? -34.281 2.598 13.508 1 97.31 776 TYR A N 1
ATOM 6036 C CA . TYR A 1 776 ? -35.688 2.809 13.875 1 97.31 776 TYR A CA 1
ATOM 6037 C C . TYR A 1 776 ? -36.594 2.77 12.648 1 97.31 776 TYR A C 1
ATOM 6039 O O . TYR A 1 776 ? -36.125 3.004 11.531 1 97.31 776 TYR A O 1
ATOM 6047 N N . HIS A 1 777 ? -37.75 2.367 12.914 1 96.25 777 HIS A N 1
ATOM 6048 C CA . HIS A 1 777 ? -38.719 2.105 11.883 1 96.25 777 HIS A CA 1
ATOM 6049 C C . HIS A 1 777 ? -39.938 3.041 12.016 1 96.25 777 HIS A C 1
ATOM 6051 O O . HIS A 1 777 ? -40.562 3.109 13.078 1 96.25 777 HIS A O 1
ATOM 6057 N N . LEU A 1 778 ? -40.219 3.824 10.938 1 95.56 778 LEU A N 1
ATOM 6058 C CA . LEU A 1 778 ? -41.375 4.742 10.945 1 95.56 778 LEU A CA 1
ATOM 6059 C C . LEU A 1 778 ? -42.531 4.18 10.117 1 95.56 778 LEU A C 1
ATOM 6061 O O . LEU A 1 778 ? -42.312 3.525 9.102 1 95.56 778 LEU A O 1
ATOM 6065 N N . PRO A 1 779 ? -43.75 4.496 10.523 1 93.88 779 PRO A N 1
ATOM 6066 C CA . PRO A 1 779 ? -44.906 3.957 9.812 1 93.88 779 PRO A CA 1
ATOM 6067 C C . PRO A 1 779 ? -45.062 4.555 8.414 1 93.88 779 PRO A C 1
ATOM 6069 O O . PRO A 1 779 ? -44.75 5.727 8.195 1 93.88 779 PRO A O 1
ATOM 6072 N N . ASP A 1 780 ? -45.719 3.803 7.508 1 89.06 780 ASP A N 1
ATOM 6073 C CA . ASP A 1 780 ? -45.938 4.219 6.125 1 89.06 780 ASP A CA 1
ATOM 6074 C C . ASP A 1 780 ? -47 5.336 6.047 1 89.06 780 ASP A C 1
ATOM 6076 O O . ASP A 1 780 ? -47 6.113 5.094 1 89.06 780 ASP A O 1
ATOM 6080 N N . ASN A 1 781 ? -47.812 5.441 6.953 1 84.56 781 ASN A N 1
ATOM 6081 C CA . ASN A 1 781 ? -48.906 6.402 6.914 1 84.56 781 ASN A CA 1
ATOM 6082 C C . ASN A 1 781 ? -48.594 7.664 7.707 1 84.56 781 ASN A C 1
ATOM 6084 O O . ASN A 1 781 ? -49.469 8.453 8.031 1 84.56 781 ASN A O 1
ATOM 6088 N N . MET A 1 782 ? -47.344 7.797 8 1 86.75 782 MET A N 1
ATOM 6089 C CA . MET A 1 782 ? -47 8.969 8.805 1 86.75 782 MET A CA 1
ATOM 6090 C C . MET A 1 782 ? -47.219 10.258 8.023 1 86.75 782 MET A C 1
ATOM 6092 O O . MET A 1 782 ? -47.062 10.281 6.805 1 86.75 782 MET A O 1
ATOM 6096 N N . GLU A 1 783 ? -47.688 11.242 8.625 1 82.94 783 GLU A N 1
ATOM 6097 C CA . GLU A 1 783 ? -48 12.531 8.016 1 82.94 783 GLU A CA 1
ATOM 6098 C C . GLU A 1 783 ? -46.719 13.32 7.746 1 82.94 783 GLU A C 1
ATOM 6100 O O . GLU A 1 783 ? -45.688 13.102 8.398 1 82.94 783 GLU A O 1
ATOM 6105 N N . GLU A 1 784 ? -46.938 14.195 6.73 1 80.69 784 GLU A N 1
ATOM 6106 C CA . GLU A 1 784 ? -45.844 15.133 6.473 1 80.69 784 GLU A CA 1
ATOM 6107 C C . GLU A 1 784 ? -45.656 16.078 7.652 1 80.69 784 GLU A C 1
ATOM 6109 O O . GLU A 1 784 ? -46.625 16.531 8.273 1 80.69 784 GLU A O 1
ATOM 6114 N N . GLY A 1 785 ? -44.5 16.25 8.125 1 81.88 785 GLY A N 1
ATOM 6115 C CA . GLY A 1 785 ? -44.188 17.188 9.18 1 81.88 785 GLY A CA 1
ATOM 6116 C C . GLY A 1 785 ? -44 16.531 10.539 1 81.88 785 GLY A C 1
ATOM 6117 O O . GLY A 1 785 ? -43.875 17.219 11.555 1 81.88 785 GLY A O 1
ATOM 6118 N N . LEU A 1 786 ? -44.125 15.242 10.609 1 90.19 786 LEU A N 1
ATOM 6119 C CA . LEU A 1 786 ? -43.844 14.539 11.852 1 90.19 786 LEU A CA 1
ATOM 6120 C C . LEU A 1 786 ? -42.531 15 12.461 1 90.19 786 LEU A C 1
ATOM 6122 O O . LEU A 1 786 ? -41.562 15.18 11.742 1 90.19 786 LEU A O 1
ATOM 6126 N N . GLU A 1 787 ? -42.594 15.305 13.773 1 94.38 787 GLU A N 1
ATOM 6127 C CA . GLU A 1 787 ? -41.375 15.594 14.516 1 94.38 787 GLU A CA 1
ATOM 6128 C C . GLU A 1 787 ? -40.938 14.391 15.352 1 94.38 787 GLU A C 1
ATOM 6130 O O . GLU A 1 787 ? -41.781 13.758 16.016 1 94.38 787 GLU A O 1
ATOM 6135 N N . LEU A 1 788 ? -39.719 14.031 15.195 1 96 788 LEU A N 1
ATOM 6136 C CA . LEU A 1 788 ? -39.156 12.898 15.914 1 96 788 LEU A CA 1
ATOM 6137 C C . LEU A 1 788 ? -38.031 13.359 16.844 1 96 788 LEU A C 1
ATOM 6139 O O . LEU A 1 788 ? -37.25 14.219 16.484 1 96 788 LEU A O 1
ATOM 6143 N N . SER A 1 789 ? -38.031 12.852 18.031 1 97.5 789 SER A N 1
ATOM 6144 C CA . SER A 1 789 ? -36.938 13.102 18.969 1 97.5 789 SER A CA 1
ATOM 6145 C C . SER A 1 789 ? -36.375 11.797 19.547 1 97.5 789 SER A C 1
ATOM 6147 O O . SER A 1 789 ? -37.125 10.844 19.766 1 97.5 789 SER A O 1
ATOM 6149 N N . LEU A 1 790 ? -35.125 11.633 19.719 1 98.44 790 LEU A N 1
ATOM 6150 C CA . LEU A 1 790 ? -34.406 10.516 20.344 1 98.44 790 LEU A CA 1
ATOM 6151 C C . LEU A 1 790 ? -33.625 10.984 21.562 1 98.44 790 LEU A C 1
ATOM 6153 O O . LEU A 1 790 ? -32.719 11.805 21.438 1 98.44 790 LEU A O 1
ATOM 6157 N N . GLU A 1 791 ? -34 10.555 22.703 1 98.38 791 GLU A N 1
ATOM 6158 C CA . GLU A 1 791 ? -33.281 10.836 23.953 1 98.38 791 GLU A CA 1
ATOM 6159 C C . GLU A 1 791 ? -32.469 9.625 24.406 1 98.38 791 GLU A C 1
ATOM 6161 O O . GLU A 1 791 ? -32.969 8.508 24.438 1 98.38 791 GLU A O 1
ATOM 6166 N N . ILE A 1 792 ? -31.281 9.797 24.719 1 98.75 792 ILE A N 1
ATOM 6167 C CA . ILE A 1 792 ? -30.406 8.766 25.25 1 98.75 792 ILE A CA 1
ATOM 6168 C C . ILE A 1 792 ? -30.156 9.023 26.734 1 98.75 792 ILE A C 1
ATOM 6170 O O . ILE A 1 792 ? -29.688 10.094 27.125 1 98.75 792 ILE A O 1
ATOM 6174 N N . LYS A 1 793 ? -30.438 8.047 27.516 1 98.56 793 LYS A N 1
ATOM 6175 C CA . LYS A 1 793 ? -30.328 8.18 28.953 1 98.56 793 LYS A CA 1
ATOM 6176 C C . LYS A 1 793 ? -29.344 7.156 29.531 1 98.56 793 LYS A C 1
ATOM 6178 O O . LYS A 1 793 ? -29.266 6.031 29.031 1 98.56 793 LYS A O 1
ATOM 6183 N N . ASP A 1 794 ? -28.625 7.539 30.547 1 97.44 794 ASP A N 1
ATOM 6184 C CA . ASP A 1 794 ? -27.75 6.594 31.219 1 97.44 794 ASP A CA 1
ATOM 6185 C C . ASP A 1 794 ? -28.531 5.699 32.188 1 97.44 794 ASP A C 1
ATOM 6187 O O . ASP A 1 794 ? -29.766 5.746 32.219 1 97.44 794 ASP A O 1
ATOM 6191 N N . ALA A 1 795 ? -27.859 4.832 32.906 1 95.94 795 ALA A N 1
ATOM 6192 C CA . ALA A 1 795 ? -28.484 3.834 33.75 1 95.94 795 ALA A CA 1
ATOM 6193 C C . ALA A 1 795 ? -29.266 4.496 34.906 1 95.94 795 ALA A C 1
ATOM 6195 O O . ALA A 1 795 ? -30.219 3.914 35.438 1 95.94 795 ALA A O 1
ATOM 6196 N N . GLN A 1 796 ? -28.906 5.734 35.219 1 95.25 796 GLN A N 1
ATOM 6197 C CA . GLN A 1 796 ? -29.578 6.457 36.312 1 95.25 796 GLN A CA 1
ATOM 6198 C C . GLN A 1 796 ? -30.766 7.266 35.781 1 95.25 796 GLN A C 1
ATOM 6200 O O . GLN A 1 796 ? -31.484 7.887 36.562 1 95.25 796 GLN A O 1
ATOM 6205 N N . GLY A 1 797 ? -30.922 7.27 34.5 1 95.88 797 GLY A N 1
ATOM 6206 C CA . GLY A 1 797 ? -32.062 7.957 33.906 1 95.88 797 GLY A CA 1
ATOM 6207 C C . GLY A 1 797 ? -31.734 9.375 33.5 1 95.88 797 GLY A C 1
ATOM 6208 O O . GLY A 1 797 ? -32.594 10.086 33 1 95.88 797 GLY A O 1
ATOM 6209 N N . ASN A 1 798 ? -30.516 9.789 33.625 1 96.62 798 ASN A N 1
ATOM 6210 C CA . ASN A 1 798 ? -30.125 11.125 33.188 1 96.62 798 ASN A CA 1
ATOM 6211 C C . ASN A 1 798 ? -29.984 11.188 31.672 1 96.62 798 ASN A C 1
ATOM 6213 O O . ASN A 1 798 ? -29.453 10.266 31.062 1 96.62 798 ASN A O 1
ATOM 6217 N N . VAL A 1 799 ? -30.453 12.266 31.094 1 97.62 799 VAL A N 1
ATOM 6218 C CA . VAL A 1 799 ? -30.328 12.453 29.641 1 97.62 799 VAL A CA 1
ATOM 6219 C C . VAL A 1 799 ? -28.875 12.766 29.297 1 97.62 799 VAL A C 1
ATOM 6221 O O . VAL A 1 799 ? -28.312 13.742 29.781 1 97.62 799 VAL A O 1
ATOM 6224 N N . VAL A 1 800 ? -28.281 11.977 28.531 1 97.25 800 VAL A N 1
ATOM 6225 C CA . VAL A 1 800 ? -26.906 12.109 28.062 1 97.25 800 VAL A CA 1
ATOM 6226 C C . VAL A 1 800 ? -26.891 12.953 26.797 1 97.25 800 VAL A C 1
ATOM 6228 O O . VAL A 1 800 ? -25.969 13.758 26.594 1 97.25 800 VAL A O 1
ATOM 6231 N N . ARG A 1 801 ? -27.766 12.719 25.875 1 97.06 801 ARG A N 1
ATOM 6232 C CA . ARG A 1 801 ? -27.844 13.352 24.578 1 97.06 801 ARG A CA 1
ATOM 6233 C C . ARG A 1 801 ? -29.266 13.297 24.016 1 97.06 801 ARG A C 1
ATOM 6235 O O . ARG A 1 801 ? -30.016 12.367 24.312 1 97.06 801 ARG A O 1
ATOM 6242 N N . SER A 1 802 ? -29.578 14.273 23.297 1 97.44 802 SER A N 1
ATOM 6243 C CA . SER A 1 802 ? -30.859 14.305 22.594 1 97.44 802 SER A CA 1
ATOM 6244 C C . SER A 1 802 ? -30.688 14.742 21.141 1 97.44 802 SER A C 1
ATOM 6246 O O . SER A 1 802 ? -29.891 15.633 20.844 1 97.44 802 SER A O 1
ATOM 6248 N N . PHE A 1 803 ? -31.406 14.109 20.25 1 97.81 803 PHE A N 1
ATOM 6249 C CA . PHE A 1 803 ? -31.422 14.445 18.828 1 97.81 803 PHE A CA 1
ATOM 6250 C C . PHE A 1 803 ? -32.844 14.727 18.344 1 97.81 803 PHE A C 1
ATOM 6252 O O . PHE A 1 803 ? -33.812 14.234 18.938 1 97.81 803 PHE A O 1
ATOM 6259 N N . SER A 1 804 ? -32.938 15.555 17.266 1 96.88 804 SER A N 1
ATOM 6260 C CA . SER A 1 804 ? -34.219 15.922 16.703 1 96.88 804 SER A CA 1
ATOM 6261 C C . SER A 1 804 ? -34.219 15.773 15.195 1 96.88 804 SER A C 1
ATOM 6263 O O . SER A 1 804 ? -33.188 15.773 14.555 1 96.88 804 SER A O 1
ATOM 6265 N N . SER A 1 805 ? -35.438 15.562 14.602 1 96.56 805 SER A N 1
ATOM 6266 C CA . SER A 1 805 ? -35.594 15.562 13.148 1 96.56 805 SER A CA 1
ATOM 6267 C C . SER A 1 805 ? -35.625 16.984 12.594 1 96.56 805 SER A C 1
ATOM 6269 O O . SER A 1 805 ? -35.531 17.188 11.383 1 96.56 805 SER A O 1
ATOM 6271 N N . LYS A 1 806 ? -35.688 17.953 13.445 1 94.81 806 LYS A N 1
ATOM 6272 C CA . LYS A 1 806 ? -35.688 19.359 13.039 1 94.81 806 LYS A CA 1
ATOM 6273 C C . LYS A 1 806 ? -34.281 19.969 13.242 1 94.81 806 LYS A C 1
ATOM 6275 O O . LYS A 1 806 ? -33.75 19.953 14.352 1 94.81 806 LYS A O 1
ATOM 6280 N N . ALA A 1 807 ? -33.844 20.453 12.172 1 93.62 807 ALA A N 1
ATOM 6281 C CA . ALA A 1 807 ? -32.562 21.172 12.258 1 93.62 807 ALA A CA 1
ATOM 6282 C C . ALA A 1 807 ? -32.719 22.469 13.023 1 93.62 807 ALA A C 1
ATOM 6284 O O . ALA A 1 807 ? -33.781 23.109 12.984 1 93.62 807 ALA A O 1
ATOM 6285 N N . ASN A 1 808 ? -31.688 22.812 13.688 1 92.88 808 ASN A N 1
ATOM 6286 C CA . ASN A 1 808 ? -31.656 24.125 14.305 1 92.88 808 ASN A CA 1
ATOM 6287 C C . ASN A 1 808 ? -31.547 25.234 13.258 1 92.88 808 ASN A C 1
ATOM 6289 O O . ASN A 1 808 ? -30.5 25.422 12.648 1 92.88 808 ASN A O 1
ATOM 6293 N N . GLN A 1 809 ? -32.5 26.016 13.086 1 91.12 809 GLN A N 1
ATOM 6294 C CA . GLN A 1 809 ? -32.562 27.031 12.039 1 91.12 809 GLN A CA 1
ATOM 6295 C C . GLN A 1 809 ? -31.625 28.203 12.367 1 91.12 809 GLN A C 1
ATOM 6297 O O . GLN A 1 809 ? -31.266 28.984 11.477 1 91.12 809 GLN A O 1
ATOM 6302 N N . GLU A 1 810 ? -31.312 28.344 13.586 1 90.44 810 GLU A N 1
ATOM 6303 C CA . GLU A 1 810 ? -30.484 29.469 14.008 1 90.44 810 GLU A CA 1
ATOM 6304 C C . GLU A 1 810 ? -29 29.125 13.938 1 90.44 810 GLU A C 1
ATOM 6306 O O . GLU A 1 810 ? -28.156 29.984 14.188 1 90.44 810 GLU A O 1
ATOM 6311 N N . PHE A 1 811 ? -28.703 27.891 13.625 1 93.62 811 PHE A N 1
ATOM 6312 C CA . PHE A 1 811 ? -27.297 27.484 13.578 1 93.62 811 PHE A CA 1
ATOM 6313 C C . PHE A 1 811 ? -26.547 28.25 12.5 1 93.62 811 PHE A C 1
ATOM 6315 O O . PHE A 1 811 ? -27.047 28.391 11.375 1 93.62 811 PHE A O 1
ATOM 6322 N N . ILE A 1 812 ? -25.344 28.781 12.742 1 92.19 812 ILE A N 1
ATOM 6323 C CA . ILE A 1 812 ? -24.453 29.453 11.82 1 92.19 812 ILE A CA 1
ATOM 6324 C C . ILE A 1 812 ? -23.156 28.672 11.672 1 92.19 812 ILE A C 1
ATOM 6326 O O . ILE A 1 812 ? -22.484 28.375 12.656 1 92.19 812 ILE A O 1
ATOM 6330 N N . SER A 1 813 ? -22.875 28.281 10.414 1 93.31 813 SER A N 1
ATOM 6331 C CA . SER A 1 813 ? -21.625 27.594 10.133 1 93.31 813 SER A CA 1
ATOM 6332 C C . SER A 1 813 ? -20.5 28.594 9.828 1 93.31 813 SER A C 1
ATOM 6334 O O . SER A 1 813 ? -20.719 29.594 9.141 1 93.31 813 SER A O 1
ATOM 6336 N N . TYR A 1 814 ? -19.359 28.5 10.359 1 92.44 814 TYR A N 1
ATOM 6337 C CA . TYR A 1 814 ? -18.172 29.297 10.109 1 92.44 814 TYR A CA 1
ATOM 6338 C C . TYR A 1 814 ? -16.906 28.484 10.391 1 92.44 814 TYR A C 1
ATOM 6340 O O . TYR A 1 814 ? -16.953 27.484 11.094 1 92.44 814 TYR A O 1
ATOM 6348 N N . ASP A 1 815 ? -15.797 28.875 9.812 1 90.5 815 ASP A N 1
ATOM 6349 C CA . ASP A 1 815 ? -14.531 28.172 10 1 90.5 815 ASP A CA 1
ATOM 6350 C C . ASP A 1 815 ? -14.125 28.172 11.477 1 90.5 815 ASP A C 1
ATOM 6352 O O . ASP A 1 815 ? -14.125 29.219 12.125 1 90.5 815 ASP A O 1
ATOM 6356 N N . GLY A 1 816 ? -13.758 27.016 11.953 1 92.31 816 GLY A N 1
ATOM 6357 C CA . GLY A 1 816 ? -13.305 26.891 13.328 1 92.31 816 GLY A CA 1
ATOM 6358 C C . GLY A 1 816 ? -14.438 26.734 14.32 1 92.31 816 GLY A C 1
ATOM 6359 O O . GLY A 1 816 ? -14.211 26.641 15.531 1 92.31 816 GLY A O 1
ATOM 6360 N N . GLY A 1 817 ? -15.648 26.734 13.789 1 95.31 817 GLY A N 1
ATOM 6361 C CA . GLY A 1 817 ? -16.812 26.578 14.641 1 95.31 817 GLY A CA 1
ATOM 6362 C C . GLY A 1 817 ? -17.266 25.141 14.766 1 95.31 817 GLY A C 1
ATOM 6363 O O . GLY A 1 817 ? -16.688 24.25 14.156 1 95.31 817 GLY A O 1
ATOM 6364 N N . PRO A 1 818 ? -18.188 24.875 15.641 1 96.44 818 PRO A N 1
ATOM 6365 C CA . PRO A 1 818 ? -18.734 23.516 15.781 1 96.44 818 PRO A CA 1
ATOM 6366 C C . PRO A 1 818 ? -19.547 23.078 14.57 1 96.44 818 PRO A C 1
ATOM 6368 O O . PRO A 1 818 ? -19.984 23.922 13.773 1 96.44 818 PRO A O 1
ATOM 6371 N N . SER A 1 819 ? -19.719 21.844 14.414 1 94.56 819 SER A N 1
ATOM 6372 C CA . SER A 1 819 ? -20.625 21.297 13.406 1 94.56 819 SER A CA 1
ATOM 6373 C C . SER A 1 819 ? -22.062 21.328 13.883 1 94.56 819 SER A C 1
ATOM 6375 O O . SER A 1 819 ? -22.328 21.281 15.086 1 94.56 819 SER A O 1
ATOM 6377 N N . PRO A 1 820 ? -22.969 21.453 12.883 1 94.69 820 PRO A N 1
ATOM 6378 C CA . PRO A 1 820 ? -24.375 21.328 13.297 1 94.69 820 PRO A CA 1
ATOM 6379 C C . PRO A 1 820 ? -24.672 19.969 13.922 1 94.69 820 PRO A C 1
ATOM 6381 O O . PRO A 1 820 ? -24 18.969 13.602 1 94.69 820 PRO A O 1
ATOM 6384 N N . GLU A 1 821 ? -25.625 19.984 14.812 1 94 821 GLU A N 1
ATOM 6385 C CA . GLU A 1 821 ? -26.062 18.703 15.336 1 94 821 GLU A CA 1
ATOM 6386 C C . GLU A 1 821 ? -26.641 17.828 14.234 1 94 821 GLU A C 1
ATOM 6388 O O . GLU A 1 821 ? -27.328 18.312 13.336 1 94 821 GLU A O 1
ATOM 6393 N N . PRO A 1 822 ? -26.406 16.5 14.344 1 94.69 822 PRO A N 1
ATOM 6394 C CA . PRO A 1 822 ? -27.031 15.609 13.359 1 94.69 822 PRO A CA 1
ATOM 6395 C C . PRO A 1 822 ? -28.547 15.578 13.469 1 94.69 822 PRO A C 1
ATOM 6397 O O . PRO A 1 822 ? -29.094 15.719 14.57 1 94.69 822 PRO A O 1
ATOM 6400 N N . VAL A 1 823 ? -29.172 15.422 12.352 1 95.88 823 VAL A N 1
ATOM 6401 C CA . VAL A 1 823 ? -30.641 15.422 12.297 1 95.88 823 VAL A CA 1
ATOM 6402 C C . VAL A 1 823 ? -31.141 14.008 12.016 1 95.88 823 VAL A C 1
ATOM 6404 O O . VAL A 1 823 ? -30.547 13.273 11.211 1 95.88 823 VAL A O 1
ATOM 6407 N N . LEU A 1 824 ? -32.188 13.594 12.672 1 97.25 824 LEU A N 1
ATOM 6408 C CA . LEU A 1 824 ? -32.812 12.297 12.422 1 97.25 824 LEU A CA 1
ATOM 6409 C C . LEU A 1 824 ? -33.562 12.297 11.102 1 97.25 824 LEU A C 1
ATOM 6411 O O . LEU A 1 824 ? -34.312 13.242 10.805 1 97.25 824 LEU A O 1
ATOM 6415 N N . SER A 1 825 ? -33.406 11.25 10.336 1 94.69 825 SER A N 1
ATOM 6416 C CA . SER A 1 825 ? -34.125 11.117 9.07 1 94.69 825 SER A CA 1
ATOM 6417 C C . SER A 1 825 ? -35.562 10.742 9.305 1 94.69 825 SER A C 1
ATOM 6419 O O . SER A 1 825 ? -35.906 10.047 10.266 1 94.69 825 SER A O 1
ATOM 6421 N N . LEU A 1 826 ? -36.5 11.203 8.398 1 94.44 826 LEU A N 1
ATOM 6422 C CA . LEU A 1 826 ? -37.906 10.906 8.469 1 94.44 826 LEU A CA 1
ATOM 6423 C C . LEU A 1 826 ? -38.375 10.117 7.25 1 94.44 826 LEU A C 1
ATOM 6425 O O . LEU A 1 826 ? -39.438 10.375 6.695 1 94.44 826 LEU A O 1
ATOM 6429 N N . ARG A 1 827 ? -37.5 9.281 6.883 1 91.62 827 ARG A N 1
ATOM 6430 C CA . ARG A 1 827 ? -37.906 8.422 5.777 1 91.62 827 ARG A CA 1
ATOM 6431 C C . ARG A 1 827 ? -38.906 7.371 6.234 1 91.62 827 ARG A C 1
ATOM 6433 O O . ARG A 1 827 ? -38.781 6.801 7.32 1 91.62 827 ARG A O 1
ATOM 6440 N N . LYS A 1 828 ? -39.906 7.121 5.395 1 91.88 828 LYS A N 1
ATOM 6441 C CA . LYS A 1 828 ? -40.812 6.004 5.676 1 91.88 828 LYS A CA 1
ATOM 6442 C C . LYS A 1 828 ? -40.062 4.68 5.68 1 91.88 828 LYS A C 1
ATOM 6444 O O . LYS A 1 828 ? -39.156 4.465 4.852 1 91.88 828 LYS A O 1
ATOM 6449 N N . GLY A 1 829 ? -40.438 3.857 6.66 1 93.38 829 GLY A N 1
ATOM 6450 C CA . GLY A 1 829 ? -39.719 2.588 6.77 1 93.38 829 GLY A CA 1
ATOM 6451 C C . GLY A 1 829 ? -38.531 2.654 7.68 1 93.38 829 GLY A C 1
ATOM 6452 O O . GLY A 1 829 ? -38.562 3.324 8.711 1 93.38 829 GLY A O 1
ATOM 6453 N N . LEU A 1 830 ? -37.531 1.932 7.367 1 95.56 830 LEU A N 1
ATOM 6454 C CA . LEU A 1 830 ? -36.344 1.777 8.211 1 95.56 830 LEU A CA 1
ATOM 6455 C C . LEU A 1 830 ? -35.406 2.971 8.062 1 95.56 830 LEU A C 1
ATOM 6457 O O . LEU A 1 830 ? -35.125 3.395 6.945 1 95.56 830 LEU A O 1
ATOM 6461 N N . ASN A 1 831 ? -35 3.561 9.125 1 96.38 831 ASN A N 1
ATOM 6462 C CA . ASN A 1 831 ? -34.031 4.625 9.203 1 96.38 831 ASN A CA 1
ATOM 6463 C C . ASN A 1 831 ? -32.812 4.199 10.016 1 96.38 831 ASN A C 1
ATOM 6465 O O . ASN A 1 831 ? -32.875 3.227 10.773 1 96.38 831 ASN A O 1
ATOM 6469 N N . ARG A 1 832 ? -31.75 4.906 9.789 1 97.31 832 ARG A N 1
ATOM 6470 C CA . ARG A 1 832 ? -30.484 4.629 10.461 1 97.31 832 ARG A CA 1
ATOM 6471 C C . ARG A 1 832 ? -29.875 5.902 11.039 1 97.31 832 ARG A C 1
ATOM 6473 O O . ARG A 1 832 ? -29.891 6.953 10.398 1 97.31 832 ARG A O 1
ATOM 6480 N N . PHE A 1 833 ? -29.453 5.863 12.258 1 97.31 833 PHE A N 1
ATOM 6481 C CA . PHE A 1 833 ? -28.766 6.957 12.93 1 97.31 833 PHE A CA 1
ATOM 6482 C C . PHE A 1 833 ? -27.625 6.426 13.797 1 97.31 833 PHE A C 1
ATOM 6484 O O . PHE A 1 833 ? -27.766 5.398 14.461 1 97.31 833 PHE A O 1
ATOM 6491 N N . VAL A 1 834 ? -26.406 7.047 13.758 1 98.12 834 VAL A N 1
ATOM 6492 C CA . VAL A 1 834 ? -25.266 6.594 14.562 1 98.12 834 VAL A CA 1
ATOM 6493 C C . VAL A 1 834 ? -24.969 7.621 15.648 1 98.12 834 VAL A C 1
ATOM 6495 O O . VAL A 1 834 ? -24.672 8.781 15.352 1 98.12 834 VAL A O 1
ATOM 6498 N N . TRP A 1 835 ? -25.156 7.246 16.891 1 98.06 835 TRP A N 1
ATOM 6499 C CA . TRP A 1 835 ? -24.688 8.047 18.016 1 98.06 835 TRP A CA 1
ATOM 6500 C C . TRP A 1 835 ? -23.203 7.781 18.281 1 98.06 835 TRP A C 1
ATOM 6502 O O . TRP A 1 835 ? -22.828 6.66 18.641 1 98.06 835 TRP A O 1
ATOM 6512 N N . ASP A 1 836 ? -22.375 8.703 18.172 1 96.75 836 ASP A N 1
ATOM 6513 C CA . ASP A 1 836 ? -20.922 8.555 18.281 1 96.75 836 ASP A CA 1
ATOM 6514 C C . ASP A 1 836 ? -20.484 8.43 19.734 1 96.75 836 ASP A C 1
ATOM 6516 O O . ASP A 1 836 ? -19.297 8.523 20.047 1 96.75 836 ASP A O 1
ATOM 6520 N N . MET A 1 837 ? -21.422 8.25 20.641 1 97.94 837 MET A N 1
ATOM 6521 C CA . MET A 1 837 ? -21.219 8.008 22.062 1 97.94 837 MET A CA 1
ATOM 6522 C C . MET A 1 837 ? -20.672 9.25 22.766 1 97.94 837 MET A C 1
ATOM 6524 O O . MET A 1 837 ? -19.891 9.141 23.703 1 97.94 837 MET A O 1
ATOM 6528 N N . ARG A 1 838 ? -21 10.359 22.266 1 97.62 838 ARG A N 1
ATOM 6529 C CA . ARG A 1 838 ? -20.469 11.594 22.844 1 97.62 838 ARG A CA 1
ATOM 6530 C C . ARG A 1 838 ? -21.594 12.414 23.484 1 97.62 838 ARG A C 1
ATOM 6532 O O . ARG A 1 838 ? -22.75 12.32 23.062 1 97.62 838 ARG A O 1
ATOM 6539 N N . TYR A 1 839 ? -21.281 13.172 24.5 1 97.5 839 TYR A N 1
ATOM 6540 C CA . TYR A 1 839 ? -22.109 14.234 25.047 1 97.5 839 TYR A CA 1
ATOM 6541 C C . TYR A 1 839 ? -22.312 15.352 24.031 1 97.5 839 TYR A C 1
ATOM 6543 O O . TYR A 1 839 ? -21.719 15.336 22.953 1 97.5 839 TYR A O 1
ATOM 6551 N N . PRO A 1 840 ? -23.25 16.234 24.266 1 96.44 840 PRO A N 1
ATOM 6552 C CA . PRO A 1 840 ? -23.609 17.234 23.281 1 96.44 840 PRO A CA 1
ATOM 6553 C C . PRO A 1 840 ? -22.438 18.125 22.875 1 96.44 840 PRO A C 1
ATOM 6555 O O . PRO A 1 840 ? -21.516 18.344 23.672 1 96.44 840 PRO A O 1
ATOM 6558 N N . THR A 1 841 ? -22.5 18.609 21.688 1 97 841 THR A N 1
ATOM 6559 C CA . THR A 1 841 ? -21.531 19.562 21.156 1 97 841 THR A CA 1
ATOM 6560 C C . THR A 1 841 ? -21.609 20.891 21.906 1 97 841 THR A C 1
ATOM 6562 O O . THR A 1 841 ? -22.703 21.391 22.172 1 97 841 THR A O 1
ATOM 6565 N N . MET A 1 842 ? -20.547 21.391 22.297 1 97.62 842 MET A N 1
ATOM 6566 C CA . MET A 1 842 ? -20.5 22.703 22.953 1 97.62 842 MET A CA 1
ATOM 6567 C C . MET A 1 842 ? -20.672 23.812 21.922 1 97.62 842 MET A C 1
ATOM 6569 O O . MET A 1 842 ? -20.25 23.672 20.781 1 97.62 842 MET A O 1
ATOM 6573 N N . PRO A 1 843 ? -21.312 24.938 22.344 1 96.56 843 PRO A N 1
ATOM 6574 C CA . PRO A 1 843 ? -21.531 26.031 21.391 1 96.56 843 PRO A CA 1
ATOM 6575 C C . PRO A 1 843 ? -20.234 26.781 21.047 1 96.56 843 PRO A C 1
ATOM 6577 O O . PRO A 1 843 ? -19.328 26.859 21.875 1 96.56 843 PRO A O 1
ATOM 6580 N N . GLY A 1 844 ? -20.219 27.328 19.859 1 96.88 844 GLY A N 1
ATOM 6581 C CA . GLY A 1 844 ? -19.109 28.156 19.438 1 96.88 844 GLY A CA 1
ATOM 6582 C C . GLY A 1 844 ? -19.375 29.641 19.641 1 96.88 844 GLY A C 1
ATOM 6583 O O . GLY A 1 844 ? -20.297 30.016 20.359 1 96.88 844 GLY A O 1
ATOM 6584 N N . ILE A 1 845 ? -18.516 30.562 19.125 1 97.12 845 ILE A N 1
ATOM 6585 C CA . ILE A 1 845 ? -18.625 32.031 19.141 1 97.12 845 ILE A CA 1
ATOM 6586 C C . ILE A 1 845 ? -18.562 32.562 17.703 1 97.12 845 ILE A C 1
ATOM 6588 O O . ILE A 1 845 ? -17.484 32.844 17.188 1 97.12 845 ILE A O 1
ATOM 6592 N N . PRO A 1 846 ? -19.656 32.844 17.062 1 92.44 846 PRO A N 1
ATOM 6593 C CA . PRO A 1 846 ? -19.625 33.312 15.68 1 92.44 846 PRO A CA 1
ATOM 6594 C C . PRO A 1 846 ? -19.047 34.719 15.555 1 92.44 846 PRO A C 1
ATOM 6596 O O . PRO A 1 846 ? -19.406 35.625 16.312 1 92.44 846 PRO A O 1
ATOM 6599 N N . THR A 1 847 ? -18.094 34.969 14.547 1 89.81 847 THR A N 1
ATOM 6600 C CA . THR A 1 847 ? -17.5 34 13.633 1 89.81 847 THR A CA 1
ATOM 6601 C C . THR A 1 847 ? -16.031 33.781 13.969 1 89.81 847 THR A C 1
ATOM 6603 O O . THR A 1 847 ? -15.211 33.531 13.078 1 89.81 847 THR A O 1
ATOM 6606 N N . ALA A 1 848 ? -15.656 33.906 15.266 1 95.31 848 ALA A N 1
ATOM 6607 C CA . ALA A 1 848 ? -14.281 33.781 15.734 1 95.31 848 ALA A CA 1
ATOM 6608 C C . ALA A 1 848 ? -13.781 32.344 15.523 1 95.31 848 ALA A C 1
ATOM 6610 O O . ALA A 1 848 ? -14.43 31.391 15.938 1 95.31 848 ALA A O 1
ATOM 6611 N N . PHE A 1 849 ? -12.594 32.219 14.828 1 95.94 849 PHE A N 1
ATOM 6612 C CA . PHE A 1 849 ? -11.945 30.938 14.68 1 95.94 849 PHE A CA 1
ATOM 6613 C C . PHE A 1 849 ? -11.219 30.531 15.969 1 95.94 849 PHE A C 1
ATOM 6615 O O . PHE A 1 849 ? -10.289 31.219 16.391 1 95.94 849 PHE A O 1
ATOM 6622 N N . ILE A 1 850 ? -11.602 29.469 16.609 1 96.62 850 ILE A N 1
ATOM 6623 C CA . ILE A 1 850 ? -10.922 28.859 17.75 1 96.62 850 ILE A CA 1
ATOM 6624 C C . ILE A 1 850 ? -10.516 27.438 17.406 1 96.62 850 ILE A C 1
ATOM 6626 O O . ILE A 1 850 ? -11.367 26.609 17.062 1 96.62 850 ILE A O 1
ATOM 6630 N N . GLU A 1 851 ? -9.25 27.141 17.422 1 94.38 851 GLU A N 1
ATOM 6631 C CA . GLU A 1 851 ? -8.773 25.797 17.109 1 94.38 851 GLU A CA 1
ATOM 6632 C C . GLU A 1 851 ? -9.195 24.781 18.172 1 94.38 851 GLU A C 1
ATOM 6634 O O . GLU A 1 851 ? -8.961 25 19.359 1 94.38 851 GLU A O 1
ATOM 6639 N N . GLY A 1 852 ? -9.742 23.812 17.75 1 94.5 852 GLY A N 1
ATOM 6640 C CA . GLY A 1 852 ? -10.125 22.75 18.672 1 94.5 852 GLY A CA 1
ATOM 6641 C C . GLY A 1 852 ? -11.43 22.062 18.297 1 94.5 852 GLY A C 1
ATOM 6642 O O . GLY A 1 852 ? -12.039 22.406 17.281 1 94.5 852 GLY A O 1
ATOM 6643 N N . SER A 1 853 ? -11.828 21.109 19.062 1 96.44 853 SER A N 1
ATOM 6644 C CA . SER A 1 853 ? -13.078 20.375 18.891 1 96.44 853 SER A CA 1
ATOM 6645 C C . SER A 1 853 ? -14.117 20.812 19.922 1 96.44 853 SER A C 1
ATOM 6647 O O . SER A 1 853 ? -13.805 20.984 21.094 1 96.44 853 SER A O 1
ATOM 6649 N N . TYR A 1 854 ? -15.297 21.031 19.422 1 97.94 854 TYR A N 1
ATOM 6650 C CA . TYR A 1 854 ? -16.406 21.422 20.297 1 97.94 854 TYR A CA 1
ATOM 6651 C C . TYR A 1 854 ? -17.234 20.219 20.703 1 97.94 854 TYR A C 1
ATOM 6653 O O . TYR A 1 854 ? -18.234 20.359 21.406 1 97.94 854 TYR A O 1
ATOM 6661 N N . ARG A 1 855 ? -16.797 19.047 20.297 1 97.06 855 ARG A N 1
ATOM 6662 C CA . ARG A 1 855 ? -17.547 17.844 20.594 1 97.06 855 ARG A CA 1
ATOM 6663 C C . ARG A 1 855 ? -17.469 17.5 22.078 1 97.06 855 ARG A C 1
ATOM 6665 O O . ARG A 1 855 ? -16.422 17.656 22.703 1 97.06 855 ARG A O 1
ATOM 6672 N N . GLY A 1 856 ? -18.547 17.078 22.594 1 97.56 856 GLY A N 1
ATOM 6673 C CA . GLY A 1 856 ? -18.516 16.562 23.969 1 97.56 856 GLY A CA 1
ATOM 6674 C C . GLY A 1 856 ? -17.656 15.32 24.109 1 97.56 856 GLY A C 1
ATOM 6675 O O . GLY A 1 856 ? -17.328 14.672 23.125 1 97.56 856 GLY A O 1
ATOM 6676 N N . HIS A 1 857 ? -17.219 15.016 25.391 1 97.75 857 HIS A N 1
ATOM 6677 C CA . HIS A 1 857 ? -16.406 13.836 25.625 1 97.75 857 HIS A CA 1
ATOM 6678 C C . HIS A 1 857 ? -17.219 12.555 25.469 1 97.75 857 HIS A C 1
ATOM 6680 O O . HIS A 1 857 ? -18.453 12.609 25.375 1 97.75 857 HIS A O 1
ATOM 6686 N N . LYS A 1 858 ? -16.641 11.422 25.344 1 97 858 LYS A N 1
ATOM 6687 C CA . LYS A 1 858 ? -17.297 10.125 25.188 1 97 858 LYS A CA 1
ATOM 6688 C C . LYS A 1 858 ? -17.906 9.648 26.5 1 97 858 LYS A C 1
ATOM 6690 O O . LYS A 1 858 ? -17.375 9.953 27.578 1 97 858 LYS A O 1
ATOM 6695 N N . VAL A 1 859 ? -18.891 8.883 26.422 1 97.69 859 VAL A N 1
ATOM 6696 C CA . VAL A 1 859 ? -19.594 8.367 27.594 1 97.69 859 VAL A CA 1
ATOM 6697 C C . VAL A 1 859 ? -18.766 7.266 28.25 1 97.69 859 VAL A C 1
ATOM 6699 O O . VAL A 1 859 ? -17.812 6.754 27.656 1 97.69 859 VAL A O 1
ATOM 6702 N N . VAL A 1 860 ? -19.141 6.918 29.484 1 97.25 860 VAL A N 1
ATOM 6703 C CA . VAL A 1 860 ? -18.578 5.793 30.219 1 97.25 860 VAL A CA 1
ATOM 6704 C C . VAL A 1 860 ? -19.203 4.488 29.734 1 97.25 860 VAL A C 1
ATOM 6706 O O . VAL A 1 860 ? -20.391 4.453 29.406 1 97.25 860 VAL A O 1
ATOM 6709 N N . PRO A 1 861 ? -18.391 3.398 29.609 1 97.56 861 PRO A N 1
ATOM 6710 C CA . PRO A 1 861 ? -19.016 2.119 29.297 1 97.56 861 PRO A CA 1
ATOM 6711 C C . PRO A 1 861 ? -20.188 1.784 30.219 1 97.56 861 PRO A C 1
ATOM 6713 O O . PRO A 1 861 ? -20.125 2.053 31.422 1 97.56 861 PRO A O 1
ATOM 6716 N N . GLY A 1 862 ? -21.234 1.277 29.625 1 97.44 862 GLY A N 1
ATOM 6717 C CA . GLY A 1 862 ? -22.438 0.959 30.375 1 97.44 862 GLY A CA 1
ATOM 6718 C C . GLY A 1 862 ? -23.656 0.755 29.5 1 97.44 862 GLY A C 1
ATOM 6719 O O . GLY A 1 862 ? -23.531 0.625 28.281 1 97.44 862 GLY A O 1
ATOM 6720 N N . THR A 1 863 ? -24.797 0.611 30.172 1 98.12 863 THR A N 1
ATOM 6721 C CA . THR A 1 863 ? -26.062 0.438 29.484 1 98.12 863 THR A CA 1
ATOM 6722 C C . THR A 1 863 ? -26.812 1.767 29.375 1 98.12 863 THR A C 1
ATOM 6724 O O . THR A 1 863 ? -26.844 2.543 30.328 1 98.12 863 THR A O 1
ATOM 6727 N N . TYR A 1 864 ? -27.344 2.07 28.312 1 98.62 864 TYR A N 1
ATOM 6728 C CA . TYR A 1 864 ? -28.094 3.283 28.047 1 98.62 864 TYR A CA 1
ATOM 6729 C C . TYR A 1 864 ? -29.469 2.949 27.484 1 98.62 864 TYR A C 1
ATOM 6731 O O . TYR A 1 864 ? -29.672 1.887 26.891 1 98.62 864 TYR A O 1
ATOM 6739 N N . THR A 1 865 ? -30.375 3.82 27.688 1 98.62 865 THR A N 1
ATOM 6740 C CA . THR A 1 865 ? -31.719 3.672 27.156 1 98.62 865 THR A CA 1
ATOM 6741 C C . THR A 1 865 ? -31.953 4.641 26 1 98.62 865 THR A C 1
ATOM 6743 O O . THR A 1 865 ? -31.719 5.844 26.141 1 98.62 865 THR A O 1
ATOM 6746 N N . LEU A 1 866 ? -32.312 4.137 24.922 1 98.75 866 LEU A N 1
ATOM 6747 C CA . LEU A 1 866 ? -32.75 4.922 23.766 1 98.75 866 LEU A CA 1
ATOM 6748 C C . LEU A 1 866 ? -34.25 5.156 23.781 1 98.75 866 LEU A C 1
ATOM 6750 O O . LEU A 1 866 ? -35.031 4.207 23.75 1 98.75 866 LEU A O 1
ATOM 6754 N N . HIS A 1 867 ? -34.656 6.352 23.875 1 98.44 867 HIS A N 1
ATOM 6755 C CA . HIS A 1 867 ? -36.062 6.699 23.938 1 98.44 867 HIS A CA 1
ATOM 6756 C C . HIS A 1 867 ? -36.469 7.512 22.719 1 98.44 867 HIS A C 1
ATOM 6758 O O . HIS A 1 867 ? -36.125 8.688 22.609 1 98.44 867 HIS A O 1
ATOM 6764 N N . LEU A 1 868 ? -37.156 6.844 21.797 1 98.25 868 LEU A N 1
ATOM 6765 C CA . LEU A 1 868 ? -37.688 7.465 20.578 1 98.25 868 LEU A CA 1
ATOM 6766 C C . LEU A 1 868 ? -39.094 7.984 20.797 1 98.25 868 LEU A C 1
ATOM 6768 O O . LEU A 1 868 ? -40 7.223 21.172 1 98.25 868 LEU A O 1
ATOM 6772 N N . LYS A 1 869 ? -39.312 9.312 20.484 1 97 869 LYS A N 1
ATOM 6773 C CA . LYS A 1 869 ? -40.594 9.938 20.797 1 97 869 LYS A CA 1
ATOM 6774 C C . LYS A 1 869 ? -41.156 10.68 19.578 1 97 869 LYS A C 1
ATOM 6776 O O . LYS A 1 869 ? -40.406 11.297 18.828 1 97 869 LYS A O 1
ATOM 6781 N N . SER A 1 870 ? -42.438 10.562 19.453 1 95.44 870 SER A N 1
ATOM 6782 C CA . SER A 1 870 ? -43.156 11.328 18.453 1 95.44 870 SER A CA 1
ATOM 6783 C C . SER A 1 870 ? -44.625 11.477 18.859 1 95.44 870 SER A C 1
ATOM 6785 O O . SER A 1 870 ? -45.062 10.898 19.859 1 95.44 870 SER A O 1
ATOM 6787 N N . SER A 1 871 ? -45.438 12.273 18.047 1 93.12 871 SER A N 1
ATOM 6788 C CA . SER A 1 871 ? -46.844 12.43 18.281 1 93.12 871 SER A CA 1
ATOM 6789 C C . SER A 1 871 ? -47.594 11.117 18.031 1 93.12 871 SER A C 1
ATOM 6791 O O . SER A 1 871 ? -48.719 10.93 18.516 1 93.12 871 SER A O 1
ATOM 6793 N N . LEU A 1 872 ? -47 10.18 17.312 1 93.75 872 LEU A N 1
ATOM 6794 C CA . LEU A 1 872 ? -47.625 8.914 16.969 1 93.75 872 LEU A CA 1
ATOM 6795 C C . LEU A 1 872 ? -47.375 7.871 18.062 1 93.75 872 LEU A C 1
ATOM 6797 O O . LEU A 1 872 ? -47.969 6.793 18.031 1 93.75 872 LEU A O 1
ATOM 6801 N N . GLY A 1 873 ? -46.5 8.25 18.938 1 94.5 873 GLY A N 1
ATOM 6802 C CA . GLY A 1 873 ? -46.188 7.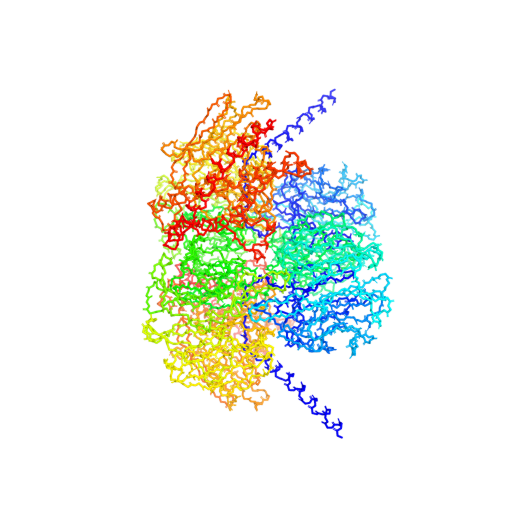316 20 1 94.5 873 GLY A CA 1
ATOM 6803 C C . GLY A 1 873 ? -44.688 7.285 20.312 1 94.5 873 GLY A C 1
ATOM 6804 O O . GLY A 1 873 ? -43.906 8.055 19.75 1 94.5 873 GLY A O 1
ATOM 6805 N N . GLU A 1 874 ? -44.344 6.449 21.312 1 96.19 874 GLU A N 1
ATOM 6806 C CA . GLU A 1 874 ? -42.938 6.344 21.75 1 96.19 874 GLU A CA 1
ATOM 6807 C C . GLU A 1 874 ? -42.469 4.891 21.75 1 96.19 874 GLU A C 1
ATOM 6809 O O . GLU A 1 874 ? -43.281 3.971 21.703 1 96.19 874 GLU A O 1
ATOM 6814 N N . SER A 1 875 ? -41.219 4.711 21.656 1 97.44 875 SER A N 1
ATOM 6815 C CA . SER A 1 875 ? -40.562 3.412 21.703 1 97.44 875 SER A CA 1
ATOM 6816 C C . SER A 1 875 ? -39.219 3.506 22.438 1 97.44 875 SER A C 1
ATOM 6818 O O . SER A 1 875 ? -38.594 4.555 22.422 1 97.44 875 SER A O 1
ATOM 6820 N N . GLU A 1 876 ? -38.812 2.393 23.094 1 97.94 876 GLU A N 1
ATOM 6821 C CA . GLU A 1 876 ? -37.531 2.363 23.812 1 97.94 876 GLU A CA 1
ATOM 6822 C C . GLU A 1 876 ? -36.719 1.121 23.469 1 97.94 876 GLU A C 1
ATOM 6824 O O . GLU A 1 876 ? -37.312 0.083 23.109 1 97.94 876 GLU A O 1
ATOM 6829 N N . ALA A 1 877 ? -35.469 1.213 23.516 1 98.19 877 ALA A N 1
ATOM 6830 C CA . ALA A 1 877 ? -34.5 0.127 23.375 1 98.19 877 ALA A CA 1
ATOM 6831 C C . ALA A 1 877 ? -33.312 0.353 24.281 1 98.19 877 ALA A C 1
ATOM 6833 O O . ALA A 1 877 ? -33.094 1.455 24.797 1 98.19 877 ALA A O 1
ATOM 6834 N N . LYS A 1 878 ? -32.562 -0.707 24.531 1 98.06 878 LYS A N 1
ATOM 6835 C CA . LYS A 1 878 ? -31.359 -0.614 25.344 1 98.06 878 LYS A CA 1
ATOM 6836 C C . LYS A 1 878 ? -30.109 -0.734 24.469 1 98.06 878 LYS A C 1
ATOM 6838 O O . LYS A 1 878 ? -30.062 -1.541 23.531 1 98.06 878 LYS A O 1
ATOM 6843 N N . ALA A 1 879 ? -29.203 0.134 24.719 1 98.19 879 ALA A N 1
ATOM 6844 C CA . ALA A 1 879 ? -27.906 0.091 24.062 1 98.19 879 ALA A CA 1
ATOM 6845 C C . ALA A 1 879 ? -26.797 -0.198 25.062 1 98.19 879 ALA A C 1
ATOM 6847 O O . ALA A 1 879 ? -26.812 0.313 26.188 1 98.19 879 ALA A O 1
ATOM 6848 N N . LYS A 1 880 ? -25.875 -1.066 24.719 1 98.06 880 LYS A N 1
ATOM 6849 C CA . LYS A 1 880 ? -24.719 -1.361 25.547 1 98.06 880 LYS A CA 1
ATOM 6850 C C . LYS A 1 880 ? -23.438 -0.805 24.938 1 98.06 880 LYS A C 1
ATOM 6852 O O . LYS A 1 880 ? -23.125 -1.1 23.781 1 98.06 880 LYS A O 1
ATOM 6857 N N . VAL A 1 881 ? -22.75 0.017 25.641 1 98.12 881 VAL A N 1
ATOM 6858 C CA . VAL A 1 881 ? -21.422 0.479 25.297 1 98.12 881 VAL A CA 1
ATOM 6859 C C . VAL A 1 881 ? -20.375 -0.278 26.125 1 98.12 881 VAL A C 1
ATOM 6861 O O . VAL A 1 881 ? -20.344 -0.154 27.359 1 98.12 881 VAL A O 1
ATOM 6864 N N . LEU A 1 882 ? -19.531 -1.038 25.453 1 96.75 882 LEU A N 1
ATOM 6865 C CA . LEU A 1 882 ? -18.594 -1.919 26.125 1 96.75 882 LEU A CA 1
ATOM 6866 C C . LEU A 1 882 ? -17.234 -1.244 26.266 1 96.75 882 LEU A C 1
ATOM 6868 O O . LEU A 1 882 ? -16.906 -0.328 25.516 1 96.75 882 LEU A O 1
ATOM 6872 N N . GLU A 1 883 ? -16.484 -1.743 27.281 1 93.75 883 GLU A N 1
ATOM 6873 C CA . GLU A 1 883 ? -15.07 -1.362 27.375 1 93.75 883 GLU A CA 1
ATOM 6874 C C . GLU A 1 883 ? -14.266 -1.907 26.203 1 93.75 883 GLU A C 1
ATOM 6876 O O . GLU A 1 883 ? -14.57 -2.98 25.672 1 93.75 883 GLU A O 1
ATOM 6881 N N . ASN A 1 884 ? -13.281 -1.167 25.781 1 95.5 884 ASN A N 1
ATOM 6882 C CA . ASN A 1 884 ? -12.32 -1.686 24.812 1 95.5 884 ASN A CA 1
ATOM 6883 C C . ASN A 1 884 ? -11.391 -2.717 25.453 1 95.5 884 ASN A C 1
ATOM 6885 O O . ASN A 1 884 ? -10.664 -2.404 26.406 1 95.5 884 ASN A O 1
ATOM 6889 N N . PRO A 1 885 ? -11.344 -3.934 24.969 1 95.62 885 PRO A N 1
ATOM 6890 C CA . PRO A 1 885 ? -10.547 -4.98 25.625 1 95.62 885 PRO A CA 1
ATOM 6891 C C . PRO A 1 885 ? -9.047 -4.703 25.562 1 95.62 885 PRO A C 1
ATOM 6893 O O . PRO A 1 885 ? -8.266 -5.344 26.266 1 95.62 885 PRO A O 1
ATOM 6896 N N . LEU A 1 886 ? -8.602 -3.791 24.734 1 96.38 886 LEU A N 1
ATOM 6897 C CA . LEU A 1 886 ? -7.18 -3.492 24.594 1 96.38 886 LEU A CA 1
ATOM 6898 C C . LEU A 1 886 ? -6.75 -2.4 25.562 1 96.38 886 LEU A C 1
ATOM 6900 O O . LEU A 1 886 ? -5.555 -2.184 25.766 1 96.38 886 LEU A O 1
ATOM 6904 N N . PHE A 1 887 ? -7.734 -1.635 26.062 1 95.69 887 PHE A N 1
ATOM 6905 C CA . PHE A 1 887 ? -7.406 -0.543 26.984 1 95.69 887 PHE A CA 1
ATOM 6906 C C . PHE A 1 887 ? -7.105 -1.073 28.375 1 95.69 887 PHE A C 1
ATOM 6908 O O . PHE A 1 887 ? -7.852 -1.896 28.906 1 95.69 887 PHE A O 1
ATOM 6915 N N . GLU A 1 888 ? -6.02 -0.67 28.953 1 93.44 888 GLU A N 1
ATOM 6916 C CA . GLU A 1 888 ? -5.719 -0.949 30.359 1 93.44 888 GLU A CA 1
ATOM 6917 C C . GLU A 1 888 ? -6.184 0.193 31.266 1 93.44 888 GLU A C 1
ATOM 6919 O O . GLU A 1 888 ? -5.363 0.904 31.844 1 93.44 888 GLU A O 1
ATOM 6924 N N . ILE A 1 889 ? -7.484 0.316 31.438 1 94.88 889 ILE A N 1
ATOM 6925 C CA . ILE A 1 889 ? -8.117 1.361 32.25 1 94.88 889 ILE A CA 1
ATOM 6926 C C . ILE A 1 889 ? -9.32 0.783 33 1 94.88 889 ILE A C 1
ATOM 6928 O O . ILE A 1 889 ? -10.039 -0.064 32.469 1 94.88 889 ILE A O 1
ATOM 6932 N N . SER A 1 890 ? -9.578 1.201 34.281 1 95.06 890 SER A N 1
ATOM 6933 C CA . SER A 1 890 ? -10.68 0.703 35.094 1 95.06 890 SER A CA 1
ATOM 6934 C C . SER A 1 890 ? -11.922 1.566 34.938 1 95.06 890 SER A C 1
ATOM 6936 O O . SER A 1 890 ? -11.844 2.705 34.469 1 95.06 890 SER A O 1
ATOM 6938 N N . ILE A 1 891 ? -13.07 1.062 35.312 1 95.44 891 ILE A N 1
ATOM 6939 C CA . ILE A 1 891 ? -14.336 1.786 35.219 1 95.44 891 ILE A CA 1
ATOM 6940 C C . ILE A 1 891 ? -14.273 3.018 36.125 1 95.44 891 ILE A C 1
ATOM 6942 O O . ILE A 1 891 ? -14.859 4.055 35.812 1 95.44 891 ILE A O 1
ATOM 6946 N N . GLU A 1 892 ? -13.531 2.883 37.25 1 95.75 892 GLU A N 1
ATOM 6947 C CA . GLU A 1 892 ? -13.367 4.012 38.156 1 95.75 892 GLU A CA 1
ATOM 6948 C C . GLU A 1 892 ? -12.625 5.164 37.469 1 95.75 892 GLU A C 1
ATOM 6950 O O . GLU A 1 892 ? -12.977 6.332 37.656 1 95.75 892 GLU A O 1
ATOM 6955 N N . GLN A 1 893 ? -11.672 4.812 36.719 1 95.88 893 GLN A N 1
ATOM 6956 C CA . GLN A 1 893 ? -10.922 5.836 36 1 95.88 893 GLN A CA 1
ATOM 6957 C C . GLN A 1 893 ? -11.805 6.516 34.938 1 95.88 893 GLN A C 1
ATOM 6959 O O . GLN A 1 893 ? -11.703 7.727 34.719 1 95.88 893 GLN A O 1
ATOM 6964 N N . TYR A 1 894 ? -12.711 5.738 34.312 1 96.94 894 TYR A N 1
ATOM 6965 C CA . TYR A 1 894 ? -13.672 6.324 33.375 1 96.94 894 TYR A CA 1
ATOM 6966 C C . TYR A 1 894 ? -14.555 7.344 34.094 1 96.94 894 TYR A C 1
ATOM 6968 O O . TYR A 1 894 ? -14.852 8.406 33.562 1 96.94 894 TYR A O 1
ATOM 6976 N N . GLN A 1 895 ? -14.945 6.973 35.281 1 96.69 895 GLN A N 1
ATOM 6977 C CA . GLN A 1 895 ? -15.844 7.836 36.031 1 96.69 895 GLN A CA 1
ATOM 6978 C C . GLN A 1 895 ? -15.148 9.141 36.438 1 96.69 895 GLN A C 1
ATOM 6980 O O . GLN A 1 895 ? -15.742 10.211 36.344 1 96.69 895 GLN A O 1
ATOM 6985 N N . VAL A 1 896 ? -13.953 8.984 36.906 1 97.38 896 VAL A N 1
ATOM 6986 C CA . VAL A 1 896 ? -13.188 10.172 37.25 1 97.38 896 VAL A CA 1
ATOM 6987 C C . VAL A 1 896 ? -13.039 11.078 36.031 1 97.38 896 VAL A C 1
ATOM 6989 O O . VAL A 1 896 ? -13.211 12.297 36.125 1 97.38 896 VAL A O 1
ATOM 6992 N N . TYR A 1 897 ? -12.734 10.477 34.969 1 97.69 897 TYR A N 1
ATOM 6993 C CA . TYR A 1 897 ? -12.594 11.203 33.719 1 97.69 897 TYR A CA 1
ATOM 6994 C C . TYR A 1 897 ? -13.891 11.906 33.344 1 97.69 897 TYR A C 1
ATOM 6996 O O . TYR A 1 897 ? -13.891 13.094 33 1 97.69 897 TYR A O 1
ATOM 7004 N N . HIS A 1 898 ? -15 11.211 33.375 1 97.56 898 HIS A N 1
ATOM 7005 C CA . HIS A 1 898 ? -16.312 11.766 33.031 1 97.56 898 HIS A CA 1
ATOM 7006 C C . HIS A 1 898 ? -16.625 12.977 33.906 1 97.56 898 HIS A C 1
ATOM 7008 O O . HIS A 1 898 ? -17.047 14.023 33.406 1 97.56 898 HIS A O 1
ATOM 7014 N N . GLU A 1 899 ? -16.438 12.883 35.188 1 97.81 899 GLU A N 1
ATOM 7015 C CA . GLU A 1 899 ? -16.766 13.961 36.125 1 97.81 899 GLU A CA 1
ATOM 7016 C C . GLU A 1 899 ? -15.914 15.203 35.844 1 97.81 899 GLU A C 1
ATOM 7018 O O . GLU A 1 899 ? -16.422 16.328 35.875 1 97.81 899 GLU A O 1
ATOM 7023 N N . PHE A 1 900 ? -14.68 14.93 35.625 1 98.25 900 PHE A N 1
ATOM 7024 C CA . PHE A 1 900 ? -13.758 16.031 35.375 1 98.25 900 PHE A CA 1
ATOM 7025 C C . PHE A 1 900 ? -14.125 16.75 34.094 1 98.25 900 PHE A C 1
ATOM 7027 O O . PHE A 1 900 ? -14.18 17.969 34.031 1 98.25 900 PHE A O 1
ATOM 7034 N N . MET A 1 901 ? -14.375 15.977 32.969 1 98.5 901 MET A N 1
ATOM 7035 C CA . MET A 1 901 ? -14.711 16.547 31.672 1 98.5 901 MET A CA 1
ATOM 7036 C C . MET A 1 901 ? -16.047 17.281 31.734 1 98.5 901 MET A C 1
ATOM 7038 O O . MET A 1 901 ? -16.203 18.359 31.141 1 98.5 901 MET A O 1
ATOM 7042 N N . GLN A 1 902 ? -17.016 16.703 32.438 1 97.81 902 GLN A N 1
ATOM 7043 C CA . GLN A 1 902 ? -18.344 17.297 32.562 1 97.81 902 GLN A CA 1
ATOM 7044 C C . GLN A 1 902 ? -18.281 18.688 33.156 1 97.81 902 GLN A C 1
ATOM 7046 O O . GLN A 1 902 ? -18.953 19.609 32.688 1 97.81 902 GLN A O 1
ATOM 7051 N N . VAL A 1 903 ? -17.5 18.844 34.156 1 98.12 903 VAL A N 1
ATOM 7052 C CA . VAL A 1 903 ? -17.344 20.125 34.812 1 98.12 903 VAL A CA 1
ATOM 7053 C C . VAL A 1 903 ? -16.75 21.141 33.844 1 98.12 903 VAL A C 1
ATOM 7055 O O . VAL A 1 903 ? -17.266 22.266 33.719 1 98.12 903 VAL A O 1
ATOM 7058 N N . MET A 1 904 ? -15.695 20.766 33.156 1 98.62 904 MET A N 1
ATOM 7059 C CA . MET A 1 904 ? -15.023 21.688 32.219 1 98.62 904 MET A CA 1
ATOM 7060 C C . MET A 1 904 ? -15.953 22.078 31.078 1 98.62 904 MET A C 1
ATOM 7062 O O . MET A 1 904 ? -16.031 23.234 30.688 1 98.62 904 MET A O 1
ATOM 7066 N N . GLU A 1 905 ? -16.672 21.094 30.547 1 98.56 905 GLU A N 1
ATOM 7067 C CA . GLU A 1 905 ? -17.562 21.359 29.422 1 98.56 905 GLU A CA 1
ATOM 7068 C C . GLU A 1 905 ? -18.703 22.281 29.844 1 98.56 905 GLU A C 1
ATOM 7070 O O . GLU A 1 905 ? -19.109 23.156 29.078 1 98.56 905 GLU A O 1
ATOM 7075 N N . THR A 1 906 ? -19.25 22.094 31.062 1 98.19 906 THR A N 1
ATOM 7076 C CA . THR A 1 906 ? -20.312 22.953 31.594 1 98.19 906 THR A CA 1
ATOM 7077 C C . THR A 1 906 ? -19.828 24.391 31.719 1 98.19 906 THR A C 1
ATOM 7079 O O . THR A 1 906 ? -20.547 25.328 31.375 1 98.19 906 THR A O 1
ATOM 7082 N N . GLU A 1 907 ? -18.609 24.547 32.219 1 98.25 907 GLU A N 1
ATOM 7083 C CA . GLU A 1 907 ? -18.047 25.891 32.375 1 98.25 907 GLU A CA 1
ATOM 7084 C C . GLU A 1 907 ? -17.828 26.547 31.016 1 98.25 907 GLU A C 1
ATOM 7086 O O . GLU A 1 907 ? -18.078 27.734 30.844 1 98.25 907 GLU A O 1
ATOM 7091 N N . LEU A 1 908 ? -17.312 25.781 30.031 1 98.56 908 LEU A N 1
ATOM 7092 C CA . LEU A 1 908 ? -17.109 26.359 28.719 1 98.56 908 LEU A CA 1
ATOM 7093 C C . LEU A 1 908 ? -18.422 26.812 28.109 1 98.56 908 LEU A C 1
ATOM 7095 O O . LEU A 1 908 ? -18.484 27.875 27.453 1 98.56 908 LEU A O 1
ATOM 7099 N N . ILE A 1 909 ? -19.5 26.016 28.297 1 98.38 909 ILE A N 1
ATOM 7100 C CA . ILE A 1 909 ? -20.828 26.375 27.797 1 98.38 909 ILE A CA 1
ATOM 7101 C C . ILE A 1 909 ? -21.266 27.703 28.406 1 98.38 909 ILE A C 1
ATOM 7103 O O . ILE A 1 909 ? -21.766 28.578 27.703 1 98.38 909 ILE A O 1
ATOM 7107 N N . GLN A 1 910 ? -21.031 27.875 29.656 1 98.06 910 GLN A N 1
ATOM 7108 C CA . GLN A 1 910 ? -21.375 29.125 30.328 1 98.06 910 GLN A CA 1
ATOM 7109 C C . GLN A 1 910 ? -20.578 30.297 29.75 1 98.06 910 GLN A C 1
ATOM 7111 O O . GLN A 1 910 ? -21.125 31.375 29.516 1 98.06 910 GLN A O 1
ATOM 7116 N N . MET A 1 911 ? -19.312 30.078 29.547 1 98.56 911 MET A N 1
ATOM 7117 C CA . MET A 1 911 ? -18.438 31.109 28.984 1 98.56 911 MET A CA 1
ATOM 7118 C C . MET A 1 911 ? -18.953 31.578 27.625 1 98.56 911 MET A C 1
ATOM 7120 O O . MET A 1 911 ? -19.125 32.781 27.391 1 98.56 911 MET A O 1
ATOM 7124 N N . HIS A 1 912 ? -19.156 30.625 26.75 1 98.31 912 HIS A N 1
ATOM 7125 C CA . HIS A 1 912 ? -19.516 30.953 25.375 1 98.31 912 HIS A CA 1
ATOM 7126 C C . HIS A 1 912 ? -20.906 31.578 25.312 1 98.31 912 HIS A C 1
ATOM 7128 O O . HIS A 1 912 ? -21.141 32.5 24.531 1 98.31 912 HIS A O 1
ATOM 7134 N N . ASN A 1 913 ? -21.875 31.109 26.188 1 97.62 913 ASN A N 1
ATOM 7135 C CA . ASN A 1 913 ? -23.188 31.734 26.25 1 97.62 913 ASN A CA 1
ATOM 7136 C C . ASN A 1 913 ? -23.109 33.188 26.734 1 97.62 913 ASN A C 1
ATOM 7138 O O . ASN A 1 913 ? -23.812 34.062 26.203 1 97.62 913 ASN A O 1
ATOM 7142 N N . MET A 1 914 ? -22.297 33.438 27.734 1 97.88 914 MET A N 1
ATOM 7143 C CA . MET A 1 914 ? -22.109 34.781 28.266 1 97.88 914 MET A CA 1
ATOM 7144 C C . MET A 1 914 ? -21.5 35.688 27.203 1 97.88 914 MET A C 1
ATOM 7146 O O . MET A 1 914 ? -21.953 36.812 27 1 97.88 914 MET A O 1
ATOM 7150 N N . VAL A 1 915 ? -20.438 35.156 26.516 1 98.31 915 VAL A N 1
ATOM 7151 C CA . VAL A 1 915 ? -19.781 35.906 25.453 1 98.31 915 VAL A CA 1
ATOM 7152 C C . VAL A 1 915 ? -20.781 36.281 24.359 1 98.31 915 VAL A C 1
ATOM 7154 O O . VAL A 1 915 ? -20.844 37.438 23.922 1 98.31 915 VAL A O 1
ATOM 7157 N N . ASN A 1 916 ? -21.578 35.344 23.938 1 97.56 916 ASN A N 1
ATOM 7158 C CA . ASN A 1 916 ? -22.547 35.531 22.875 1 97.56 916 ASN A CA 1
ATOM 7159 C C . ASN A 1 916 ? -23.641 36.531 23.297 1 97.56 916 ASN A C 1
ATOM 7161 O O . ASN A 1 916 ? -24.031 37.375 22.516 1 97.56 916 ASN A O 1
ATOM 7165 N N . ALA A 1 917 ? -24.125 36.406 24.547 1 96.75 917 ALA A N 1
ATOM 7166 C CA . ALA A 1 917 ? -25.172 37.312 25.047 1 96.75 917 ALA A CA 1
ATOM 7167 C C . ALA A 1 917 ? -24.656 38.75 25.125 1 96.75 917 ALA A C 1
ATOM 7169 O O . ALA A 1 917 ? -25.344 39.688 24.688 1 96.75 917 ALA A O 1
ATOM 7170 N N . LEU A 1 918 ? -23.516 38.906 25.656 1 97.5 918 LEU A N 1
ATOM 7171 C CA . LEU A 1 918 ? -22.953 40.25 25.828 1 97.5 918 LEU A CA 1
ATOM 7172 C C . LEU A 1 918 ? -22.609 40.875 24.469 1 97.5 918 LEU A C 1
ATOM 7174 O O . LEU A 1 918 ? -22.672 42.094 24.297 1 97.5 918 LEU A O 1
ATOM 7178 N N . MET A 1 919 ? -22.219 40.031 23.531 1 96.62 919 MET A N 1
ATOM 7179 C CA . MET A 1 919 ? -21.969 40.531 22.188 1 96.62 919 MET A CA 1
ATOM 7180 C C . MET A 1 919 ? -23.266 41.062 21.562 1 96.62 919 MET A C 1
ATOM 7182 O O . MET A 1 919 ? -23.266 42.062 20.875 1 96.62 919 MET A O 1
ATOM 7186 N N . ASP A 1 920 ? -24.328 40.312 21.812 1 95.88 920 ASP A N 1
ATOM 7187 C CA . ASP A 1 920 ? -25.625 40.75 21.328 1 95.88 920 ASP A CA 1
ATOM 7188 C C . ASP A 1 920 ? -25.984 42.125 21.922 1 95.88 920 ASP A C 1
ATOM 7190 O O . ASP A 1 920 ? -26.453 43 21.203 1 95.88 920 ASP A O 1
ATOM 7194 N N . TYR A 1 921 ? -25.797 42.375 23.172 1 96 921 TYR A N 1
ATOM 7195 C CA . TYR A 1 921 ? -26.016 43.656 23.828 1 96 921 TYR A CA 1
ATOM 7196 C C . TYR A 1 921 ? -25.125 44.75 23.234 1 96 921 TYR A C 1
ATOM 7198 O O . TYR A 1 921 ? -25.562 45.875 23.016 1 96 921 TYR A O 1
ATOM 7206 N N . GLN A 1 922 ? -23.891 44.375 23.031 1 96.19 922 GLN A N 1
ATOM 7207 C CA . GLN A 1 922 ? -22.922 45.312 22.469 1 96.19 922 GLN A CA 1
ATOM 7208 C C . GLN A 1 922 ? -23.391 45.812 21.109 1 96.19 922 GLN A C 1
ATOM 7210 O O . GLN A 1 922 ? -23.328 47 20.828 1 96.19 922 GLN A O 1
ATOM 7215 N N . ASN A 1 923 ? -23.875 44.938 20.297 1 95.81 923 ASN A N 1
ATOM 7216 C CA . ASN A 1 923 ? -24.328 45.281 18.953 1 95.81 923 ASN A CA 1
ATOM 7217 C C . ASN A 1 923 ? -25.547 46.188 19 1 95.81 923 ASN A C 1
ATOM 7219 O O . ASN A 1 923 ? -25.641 47.156 18.234 1 95.81 923 ASN A O 1
ATOM 7223 N N . GLN A 1 924 ? -26.422 45.938 19.938 1 95.19 924 GLN A N 1
ATOM 7224 C CA . GLN A 1 924 ? -27.594 46.781 20.125 1 95.19 924 GLN A CA 1
ATOM 7225 C C . GLN A 1 924 ? -27.219 48.156 20.594 1 95.19 924 GLN A C 1
ATOM 7227 O O . GLN A 1 924 ? -27.719 49.156 20.078 1 95.19 924 GLN A O 1
ATOM 7232 N N . LEU A 1 925 ? -26.359 48.188 21.531 1 95.81 925 LEU A N 1
ATOM 7233 C CA . LEU A 1 925 ? -25.922 49.469 22.109 1 95.81 925 LEU A CA 1
ATOM 7234 C C . LEU A 1 925 ? -25.172 50.312 21.078 1 95.81 925 LEU A C 1
ATOM 7236 O O . LEU A 1 925 ? -25.406 51.5 20.969 1 95.81 925 LEU A O 1
ATOM 7240 N N . LYS A 1 926 ? -24.266 49.656 20.375 1 96.19 926 LYS A N 1
ATOM 7241 C CA . LYS A 1 926 ? -23.516 50.375 19.344 1 96.19 926 LYS A CA 1
ATOM 7242 C C . LYS A 1 926 ? -24.453 51 18.297 1 96.19 926 LYS A C 1
ATOM 7244 O O . LYS A 1 926 ? -24.297 52.156 17.922 1 96.19 926 LYS A O 1
ATOM 7249 N N . ALA A 1 927 ? -25.438 50.219 17.906 1 94.56 927 ALA A N 1
ATOM 7250 C CA . ALA A 1 927 ? -26.406 50.688 16.938 1 94.56 927 ALA A CA 1
ATOM 7251 C C . ALA A 1 927 ? -27.188 51.875 17.484 1 94.56 927 ALA A C 1
ATOM 7253 O O . ALA A 1 927 ? -27.469 52.844 16.75 1 94.56 927 ALA A O 1
ATOM 7254 N N . PHE A 1 928 ? -27.609 51.938 18.766 1 93.69 928 PHE A N 1
ATOM 7255 C CA . PHE A 1 928 ? -28.344 53 19.406 1 93.69 928 PHE A CA 1
ATOM 7256 C C . PHE A 1 928 ? -27.469 54.25 19.516 1 93.69 928 PHE A C 1
ATOM 7258 O O . PHE A 1 928 ? -27.922 55.344 19.172 1 93.69 928 PHE A O 1
ATOM 7265 N N . LEU A 1 929 ? -26.172 54.062 19.922 1 95.38 929 LEU A N 1
ATOM 7266 C CA . LEU A 1 929 ? -25.25 55.188 20.094 1 95.38 929 LEU A CA 1
ATOM 7267 C C . LEU A 1 929 ? -24.953 55.844 18.75 1 95.38 929 LEU A C 1
ATOM 7269 O O . LEU A 1 929 ? -24.812 57.062 18.688 1 95.38 929 LEU A O 1
ATOM 7273 N N . ASP A 1 930 ? -24.891 55 17.703 1 94.06 930 ASP A N 1
ATOM 7274 C CA . ASP A 1 930 ? -24.656 55.562 16.359 1 94.06 930 ASP A CA 1
ATOM 7275 C C . ASP A 1 930 ? -25.812 56.469 15.938 1 94.06 930 ASP A C 1
ATOM 7277 O O . ASP A 1 930 ? -25.594 57.438 15.227 1 94.06 930 ASP A O 1
ATOM 7281 N N . ARG A 1 931 ? -26.953 56.219 16.453 1 92.94 931 ARG A N 1
ATOM 7282 C CA . ARG A 1 931 ? -28.141 56.969 16.078 1 92.94 931 ARG A CA 1
ATOM 7283 C C . ARG A 1 931 ? -28.219 58.281 16.844 1 92.94 931 ARG A C 1
ATOM 7285 O O . ARG A 1 931 ? -28.781 59.25 16.344 1 92.94 931 ARG A O 1
ATOM 7292 N N . ILE A 1 932 ? -27.688 58.375 18.062 1 92.69 932 ILE A N 1
ATOM 7293 C CA . ILE A 1 932 ? -27.922 59.562 18.891 1 92.69 932 ILE A CA 1
ATOM 7294 C C . ILE A 1 932 ? -26.641 60.375 18.984 1 92.69 932 ILE A C 1
ATOM 7296 O O . ILE A 1 932 ? -26.625 61.438 19.625 1 92.69 932 ILE A O 1
ATOM 7300 N N . GLN A 1 933 ? -25.547 59.844 18.422 1 90.88 933 GLN A N 1
ATOM 7301 C CA . GLN A 1 933 ? -24.234 60.469 18.562 1 90.88 933 GLN A CA 1
ATOM 7302 C C . GLN A 1 933 ? -24.266 61.938 18.188 1 90.88 933 GLN A C 1
ATOM 7304 O O . GLN A 1 933 ? -23.594 62.75 18.828 1 90.88 933 GLN A O 1
ATOM 7309 N N . SER A 1 934 ? -25.141 62.344 17.25 1 91.81 934 SER A N 1
ATOM 7310 C CA . SER A 1 934 ? -25.188 63.719 16.766 1 91.81 934 SER A CA 1
ATOM 7311 C C . SER A 1 934 ? -26.281 64.562 17.453 1 91.81 934 SER A C 1
ATOM 7313 O O . SER A 1 934 ? -26.453 65.75 17.188 1 91.81 934 SER A O 1
ATOM 7315 N N . ASP A 1 935 ? -27.016 63.938 18.297 1 90.56 935 ASP A N 1
ATOM 7316 C CA . ASP A 1 935 ? -28.109 64.625 19 1 90.56 935 ASP A CA 1
ATOM 7317 C C . ASP A 1 935 ? -27.609 65.25 20.312 1 90.56 935 ASP A C 1
ATOM 7319 O O . ASP A 1 935 ? -27.484 64.562 21.328 1 90.56 935 ASP A O 1
ATOM 7323 N N . ASN A 1 936 ? -27.375 66.5 20.297 1 89.69 936 ASN A N 1
ATOM 7324 C CA . ASN A 1 936 ? -26.812 67.188 21.438 1 89.69 936 ASN A CA 1
ATOM 7325 C C . ASN A 1 936 ? -27.734 67.125 22.656 1 89.69 936 ASN A C 1
ATOM 7327 O O . ASN A 1 936 ? -27.266 67.188 23.797 1 89.69 936 ASN A O 1
ATOM 7331 N N . SER A 1 937 ? -29.047 67 22.516 1 89.19 937 SER A N 1
ATOM 7332 C CA . SER A 1 937 ? -30 66.938 23.625 1 89.19 937 SER A CA 1
ATOM 7333 C C . SER A 1 937 ? -29.859 65.625 24.391 1 89.19 937 SER A C 1
ATOM 7335 O O . SER A 1 937 ? -30.328 65.5 25.531 1 89.19 937 SER A O 1
ATOM 7337 N N . ARG A 1 938 ? -29.078 64.625 23.781 1 92.94 938 ARG A N 1
ATOM 7338 C CA . ARG A 1 938 ? -28.938 63.344 24.406 1 92.94 938 ARG A CA 1
ATOM 7339 C C . ARG A 1 938 ? -27.469 63.031 24.719 1 92.94 938 ARG A C 1
ATOM 7341 O O . ARG A 1 938 ? -27.094 61.875 24.875 1 92.94 938 ARG A O 1
ATOM 7348 N N . LYS A 1 939 ? -26.688 63.969 24.812 1 92.88 939 LYS A N 1
ATOM 7349 C CA . LYS A 1 939 ? -25.25 63.844 25.016 1 92.88 939 LYS A CA 1
ATOM 7350 C C . LYS A 1 939 ? -24.938 63.062 26.281 1 92.88 939 LYS A C 1
ATOM 7352 O O . LYS A 1 939 ? -24.078 62.188 26.281 1 92.88 939 LYS A O 1
ATOM 7357 N N . PRO A 1 940 ? -25.625 63.375 27.422 1 91.62 940 PRO A N 1
ATOM 7358 C CA . PRO A 1 940 ? -25.328 62.594 28.609 1 91.62 940 PRO A CA 1
ATOM 7359 C C . PRO A 1 940 ? -25.641 61.125 28.438 1 91.62 940 PRO A C 1
ATOM 7361 O O . PRO A 1 940 ? -24.922 60.25 28.938 1 91.62 940 PRO A O 1
ATOM 7364 N N . LEU A 1 941 ? -26.688 60.844 27.625 1 93.19 941 LEU A N 1
ATOM 7365 C CA . LEU A 1 941 ? -27.078 59.469 27.328 1 93.19 941 LEU A CA 1
ATOM 7366 C C . LEU A 1 941 ? -26.031 58.781 26.469 1 93.19 941 LEU A C 1
ATOM 7368 O O . LEU A 1 941 ? -25.688 57.625 26.672 1 93.19 941 LEU A O 1
ATOM 7372 N N . TYR A 1 942 ? -25.531 59.438 25.516 1 94.5 942 TYR A N 1
ATOM 7373 C CA . TYR A 1 942 ? -24.484 58.969 24.625 1 94.5 942 TYR A CA 1
ATOM 7374 C C . TYR A 1 942 ? -23.203 58.656 25.391 1 94.5 942 TYR A C 1
ATOM 7376 O O . TYR A 1 942 ? -22.609 57.594 25.203 1 94.5 942 TYR A O 1
ATOM 7384 N N . GLU A 1 943 ? -22.812 59.562 26.359 1 95 943 GLU A N 1
ATOM 7385 C CA . GLU A 1 943 ? -21.562 59.406 27.094 1 95 943 GLU A CA 1
ATOM 7386 C C . GLU A 1 943 ? -21.625 58.219 28.047 1 95 943 GLU A C 1
ATOM 7388 O O . GLU A 1 943 ? -20.656 57.469 28.156 1 95 943 GLU A O 1
ATOM 7393 N N . GLU A 1 944 ? -22.766 58 28.641 1 94.56 944 GLU A N 1
ATOM 7394 C CA . GLU A 1 944 ? -22.938 56.875 29.516 1 94.56 944 GLU A CA 1
ATOM 7395 C C . GLU A 1 944 ? -22.953 55.562 28.719 1 94.56 944 GLU A C 1
ATOM 7397 O O . GLU A 1 944 ? -22.391 54.562 29.156 1 94.56 944 GLU A O 1
ATOM 7402 N N . GLY A 1 945 ? -23.609 55.594 27.625 1 96.12 945 GLY A N 1
ATOM 7403 C CA . GLY A 1 945 ? -23.625 54.438 26.75 1 96.12 945 GLY A CA 1
ATOM 7404 C C . GLY A 1 945 ? -22.266 54.094 26.188 1 96.12 945 GLY A C 1
ATOM 7405 O O . GLY A 1 945 ? -21.922 52.906 26.047 1 96.12 945 GLY A O 1
ATOM 7406 N N . GLN A 1 946 ? -21.547 55.094 25.891 1 96.38 946 GLN A N 1
ATOM 7407 C CA . GLN A 1 946 ? -20.203 54.875 25.391 1 96.38 946 GLN A CA 1
ATOM 7408 C C . GLN A 1 946 ? -19.312 54.188 26.422 1 96.38 946 GLN A C 1
ATOM 7410 O O . GLN A 1 946 ? -18.5 53.344 26.094 1 96.38 946 GLN A O 1
ATOM 7415 N N . LYS A 1 947 ? -19.438 54.656 27.656 1 96.56 947 LYS A N 1
ATOM 7416 C CA . LYS A 1 947 ? -18.688 54.031 28.75 1 96.56 947 LYS A CA 1
ATOM 7417 C C . LYS A 1 947 ? -19.047 52.531 28.891 1 96.56 947 LYS A C 1
ATOM 7419 O O . LYS A 1 947 ? -18.172 51.688 29.078 1 96.56 947 LYS A O 1
ATOM 7424 N N . LEU A 1 948 ? -20.344 52.25 28.781 1 96.94 948 LEU A N 1
ATOM 7425 C CA . LEU A 1 948 ? -20.812 50.875 28.875 1 96.94 948 LEU A CA 1
ATOM 7426 C C . LEU A 1 948 ? -20.312 50.062 27.688 1 96.94 948 LEU A C 1
ATOM 7428 O O . LEU A 1 948 ? -19.891 48.906 27.859 1 96.94 948 LEU A O 1
ATOM 7432 N N . LEU A 1 949 ? -20.391 50.625 26.547 1 97.19 949 LEU A N 1
ATOM 7433 C CA . LEU A 1 949 ? -19.922 49.938 25.344 1 97.19 949 LEU A CA 1
ATOM 7434 C C . LEU A 1 949 ? -18.438 49.562 25.453 1 97.19 949 LEU A C 1
ATOM 7436 O O . LEU A 1 949 ? -18.047 48.469 25.125 1 97.19 949 LEU A O 1
ATOM 7440 N N . LEU A 1 950 ? -17.656 50.469 25.922 1 97.38 950 LEU A N 1
ATOM 7441 C CA . LEU A 1 950 ? -16.219 50.25 26.078 1 97.38 950 LEU A CA 1
ATOM 7442 C C . LEU A 1 950 ? -15.945 49.156 27.109 1 97.38 950 LEU A C 1
ATOM 7444 O O . LEU A 1 950 ? -15.023 48.375 26.938 1 97.38 950 LEU A O 1
ATOM 7448 N N . ALA A 1 951 ? -16.734 49.156 28.141 1 97.12 951 ALA A N 1
ATOM 7449 C CA . ALA A 1 951 ? -16.578 48.125 29.156 1 97.12 951 ALA A CA 1
ATOM 7450 C C . ALA A 1 951 ? -16.906 46.75 28.594 1 97.12 951 ALA A C 1
ATOM 7452 O O . ALA A 1 951 ? -16.203 45.75 28.875 1 97.12 951 ALA A O 1
ATOM 7453 N N . MET A 1 952 ? -17.953 46.656 27.781 1 97.88 952 MET A N 1
ATOM 7454 C CA . MET A 1 952 ? -18.344 45.375 27.172 1 97.88 952 MET A CA 1
ATOM 7455 C C . MET A 1 952 ? -17.297 44.938 26.141 1 97.88 952 MET A C 1
ATOM 7457 O O . MET A 1 952 ? -16.969 43.75 26.062 1 97.88 952 MET A O 1
ATOM 7461 N N . GLN A 1 953 ? -16.766 45.844 25.453 1 97.62 953 GLN A N 1
ATOM 7462 C CA . GLN A 1 953 ? -15.742 45.531 24.453 1 97.62 953 GLN A CA 1
ATOM 7463 C C . GLN A 1 953 ? -14.469 45.031 25.125 1 97.62 953 GLN A C 1
ATOM 7465 O O . GLN A 1 953 ? -13.852 44.094 24.656 1 97.62 953 GLN A O 1
ATOM 7470 N N . SER A 1 954 ? -14.07 45.688 26.141 1 97.5 954 SER A N 1
ATOM 7471 C CA . SER A 1 954 ? -12.875 45.281 26.859 1 97.5 954 SER A CA 1
ATOM 7472 C C . SER A 1 954 ? -13.008 43.875 27.406 1 97.5 954 SER A C 1
ATOM 7474 O O . SER A 1 954 ? -12.078 43.062 27.312 1 97.5 954 SER A O 1
ATOM 7476 N N . TRP A 1 955 ? -14.156 43.594 27.969 1 98.12 955 TRP A N 1
ATOM 7477 C CA . TRP A 1 955 ? -14.406 42.25 28.484 1 98.12 955 TRP A CA 1
ATOM 7478 C C . TRP A 1 955 ? -14.383 41.219 27.359 1 98.12 955 TRP A C 1
ATOM 7480 O O . TRP A 1 955 ? -13.82 40.125 27.5 1 98.12 955 TRP A O 1
ATOM 7490 N N . ASP A 1 956 ? -15.023 41.562 26.281 1 98 956 ASP A N 1
ATOM 7491 C CA . ASP A 1 956 ? -15.062 40.656 25.125 1 98 956 ASP A CA 1
ATOM 7492 C C . ASP A 1 956 ? -13.656 40.375 24.609 1 98 956 ASP A C 1
ATOM 7494 O O . ASP A 1 956 ? -13.336 39.219 24.25 1 98 956 ASP A O 1
ATOM 7498 N N . GLU A 1 957 ? -12.805 41.281 24.609 1 97.25 957 GLU A N 1
ATOM 7499 C CA . GLU A 1 957 ? -11.438 41.156 24.109 1 97.25 957 GLU A CA 1
ATOM 7500 C C . GLU A 1 957 ? -10.602 40.25 25.031 1 97.25 957 GLU A C 1
ATOM 7502 O O . GLU A 1 957 ? -9.633 39.625 24.578 1 97.25 957 GLU A O 1
ATOM 7507 N N . ASP A 1 958 ? -10.953 40.219 26.25 1 97.69 958 ASP A N 1
ATOM 7508 C CA . ASP A 1 958 ? -10.289 39.312 27.172 1 97.69 958 ASP A CA 1
ATOM 7509 C C . ASP A 1 958 ? -10.742 37.875 26.938 1 97.69 958 ASP A C 1
ATOM 7511 O O . ASP A 1 958 ? -9.984 36.906 27.172 1 97.69 958 ASP A O 1
ATOM 7515 N N . MET A 1 959 ? -11.906 37.719 26.375 1 98.38 959 MET A N 1
ATOM 7516 C CA . MET A 1 959 ? -12.531 36.406 26.281 1 98.38 959 MET A CA 1
ATOM 7517 C C . MET A 1 959 ? -12.234 35.781 24.938 1 98.38 959 MET A C 1
ATOM 7519 O O . MET A 1 959 ? -12.062 34.562 24.844 1 98.38 959 MET A O 1
ATOM 7523 N N . VAL A 1 960 ? -12.258 36.562 23.859 1 97.88 960 VAL A N 1
ATOM 7524 C CA . VAL A 1 960 ? -12.227 35.969 22.531 1 97.88 960 VAL A CA 1
ATOM 7525 C C . VAL A 1 960 ? -11.352 36.812 21.609 1 97.88 960 VAL A C 1
ATOM 7527 O O . VAL A 1 960 ? -11.297 38.031 21.734 1 97.88 960 VAL A O 1
ATOM 7530 N N . GLN A 1 961 ? -10.57 36.125 20.719 1 97 961 GLN A N 1
ATOM 7531 C CA . GLN A 1 961 ? -9.836 36.781 19.641 1 97 961 GLN A CA 1
ATOM 7532 C C . GLN A 1 961 ? -10.641 36.781 18.344 1 97 961 GLN A C 1
ATOM 7534 O O . GLN A 1 961 ? -10.586 35.812 17.562 1 97 961 GLN A O 1
ATOM 7539 N N . ARG A 1 962 ? -11.234 37.875 17.969 1 95.38 962 ARG A N 1
ATOM 7540 C CA . ARG A 1 962 ? -12.172 37.875 16.859 1 95.38 962 ARG A CA 1
ATOM 7541 C C . ARG A 1 962 ? -11.469 38.188 15.547 1 95.38 962 ARG A C 1
ATOM 7543 O O . ARG A 1 962 ? -12.047 38.031 14.469 1 95.38 962 ARG A O 1
ATOM 7550 N N . LYS A 1 963 ? -10.164 38.562 15.547 1 94.31 963 LYS A N 1
ATOM 7551 C CA . LYS A 1 963 ? -9.391 38.719 14.312 1 94.31 963 LYS A CA 1
ATOM 7552 C C . LYS A 1 963 ? -9.109 37.375 13.664 1 94.31 963 LYS A C 1
ATOM 7554 O O . LYS A 1 963 ? -8.805 37.281 12.477 1 94.31 963 LYS A O 1
ATOM 7559 N N . SER A 1 964 ? -9.102 36.281 14.469 1 95.31 964 SER A N 1
ATOM 7560 C CA . SER A 1 964 ? -8.883 34.938 13.953 1 95.31 964 SER A CA 1
ATOM 7561 C C . SER A 1 964 ? -10.094 34.438 13.18 1 95.31 964 SER A C 1
ATOM 7563 O O . SER A 1 964 ? -11.172 34.25 13.75 1 95.31 964 SER A O 1
ATOM 7565 N N . LYS A 1 965 ? -9.867 34.25 11.852 1 94.12 965 LYS A N 1
ATOM 7566 C CA . LYS A 1 965 ? -10.977 33.812 11 1 94.12 965 LYS A CA 1
ATOM 7567 C C . LYS A 1 965 ? -10.625 32.562 10.203 1 94.12 965 LYS A C 1
ATOM 7569 O O . LYS A 1 965 ? -11.5 31.922 9.625 1 94.12 965 LYS A O 1
ATOM 7574 N N . ALA A 1 966 ? -9.312 32.219 10.219 1 92.44 966 ALA A N 1
ATOM 7575 C CA . ALA A 1 966 ? -8.812 31.094 9.438 1 92.44 966 ALA A CA 1
ATOM 7576 C C . ALA A 1 966 ? -7.883 30.219 10.273 1 92.44 966 ALA A C 1
ATOM 7578 O O . ALA A 1 966 ? -7.391 30.641 11.32 1 92.44 966 ALA A O 1
ATOM 7579 N N . TYR A 1 967 ? -7.602 29.094 9.789 1 90.81 967 TYR A N 1
ATOM 7580 C CA . TYR A 1 967 ? -6.867 28.047 10.477 1 90.81 967 TYR A CA 1
ATOM 7581 C C . TYR A 1 967 ? -5.543 28.562 11.023 1 90.81 967 TYR A C 1
ATOM 7583 O O . TYR A 1 967 ? -5.23 28.359 12.203 1 90.81 967 TYR A O 1
ATOM 7591 N N . ASP A 1 968 ? -4.797 29.234 10.258 1 91.81 968 ASP A N 1
ATOM 7592 C CA . ASP A 1 968 ? -3.463 29.656 10.672 1 91.81 968 ASP A CA 1
ATOM 7593 C C . ASP A 1 968 ? -3.514 30.969 11.445 1 91.81 968 ASP A C 1
ATOM 7595 O O . ASP A 1 968 ? -2.488 31.453 11.922 1 91.81 968 ASP A O 1
ATOM 7599 N N . ASP A 1 969 ? -4.688 31.547 11.625 1 94.38 969 ASP A N 1
ATOM 7600 C CA . ASP A 1 969 ? -4.793 32.781 12.391 1 94.38 969 ASP A CA 1
ATOM 7601 C C . ASP A 1 969 ? -4.488 32.562 13.867 1 94.38 969 ASP A C 1
ATOM 7603 O O . ASP A 1 969 ? -4.152 33.5 14.594 1 94.38 969 ASP A O 1
ATOM 7607 N N . VAL A 1 970 ? -4.594 31.297 14.203 1 94.88 970 VAL A N 1
ATOM 7608 C CA . VAL A 1 970 ? -4.34 30.969 15.602 1 94.88 970 VAL A CA 1
ATOM 7609 C C . VAL A 1 970 ? -2.859 31.172 15.922 1 94.88 970 VAL A C 1
ATOM 7611 O O . VAL A 1 970 ? -2.48 31.297 17.078 1 94.88 970 VAL A O 1
ATOM 7614 N N . GLU A 1 971 ? -2.033 31.219 14.977 1 94.56 971 GLU A N 1
ATOM 7615 C CA . GLU A 1 971 ? -0.624 31.516 15.203 1 94.56 971 GLU A CA 1
ATOM 7616 C C . GLU A 1 971 ? -0.319 33 14.906 1 94.56 971 GLU A C 1
ATOM 7618 O O . GLU A 1 971 ? 0.732 33.5 15.297 1 94.56 971 GLU A O 1
ATOM 7623 N N . ASN A 1 972 ? -1.239 33.688 14.203 1 94.81 972 ASN A N 1
ATOM 7624 C CA . ASN A 1 972 ? -1.053 35.094 13.828 1 94.81 972 ASN A CA 1
ATOM 7625 C C . ASN A 1 972 ? -1.458 36.031 14.961 1 94.81 972 ASN A C 1
ATOM 7627 O O . ASN A 1 972 ? -0.899 37.125 15.102 1 94.81 972 ASN A O 1
ATOM 7631 N N . PHE A 1 973 ? -2.463 35.562 15.672 1 95.12 973 PHE A N 1
ATOM 7632 C CA . PHE A 1 973 ? -3.025 36.375 16.734 1 95.12 973 PHE A CA 1
ATOM 7633 C C . PHE A 1 973 ? -3.031 35.625 18.062 1 95.12 973 PHE A C 1
ATOM 7635 O O . PHE A 1 973 ? -3.188 34.406 18.078 1 95.12 973 PHE A O 1
ATOM 7642 N N . PRO A 1 974 ? -2.85 36.344 19.156 1 93.88 974 PRO A N 1
ATOM 7643 C CA . PRO A 1 974 ? -2.898 35.656 20.438 1 93.88 974 PRO A CA 1
ATOM 7644 C C . PRO A 1 974 ? -4.27 35.031 20.719 1 93.88 974 PRO A C 1
ATOM 7646 O O . PRO A 1 974 ? -5.293 35.688 20.547 1 93.88 974 PRO A O 1
ATOM 7649 N N . ASN A 1 975 ? -4.297 33.906 21.172 1 96.62 975 ASN A N 1
ATOM 7650 C CA . ASN A 1 975 ? -5.531 33.25 21.625 1 96.62 975 ASN A CA 1
ATOM 7651 C C . ASN A 1 975 ? -5.953 33.75 23 1 96.62 975 ASN A C 1
ATOM 7653 O O . ASN A 1 975 ? -5.105 34 23.859 1 96.62 975 ASN A O 1
ATOM 7657 N N . LYS A 1 976 ? -7.238 33.938 23.188 1 97.62 976 LYS A N 1
ATOM 7658 C CA . LYS A 1 976 ? -7.75 34.531 24.406 1 97.62 976 LYS A CA 1
ATOM 7659 C C . LYS A 1 976 ? -8.375 33.469 25.312 1 97.62 976 LYS A C 1
ATOM 7661 O O . LYS A 1 976 ? -8.172 32.281 25.125 1 97.62 976 LYS A O 1
ATOM 7666 N N . PHE A 1 977 ? -9.062 33.906 26.359 1 98.31 977 PHE A N 1
ATOM 7667 C CA . PHE A 1 977 ? -9.359 33.062 27.516 1 98.31 977 PHE A CA 1
ATOM 7668 C C . PHE A 1 977 ? -10.125 31.812 27.094 1 98.31 977 PHE A C 1
ATOM 7670 O O . PHE A 1 977 ? -9.781 30.688 27.484 1 98.31 977 PHE A O 1
ATOM 7677 N N . THR A 1 978 ? -11.18 31.906 26.297 1 98.19 978 THR A N 1
ATOM 7678 C CA . THR A 1 978 ? -12.008 30.75 25.984 1 98.19 978 THR A CA 1
ATOM 7679 C C . THR A 1 978 ? -11.25 29.75 25.109 1 98.19 978 THR A C 1
ATOM 7681 O O . THR A 1 978 ? -11.453 28.547 25.219 1 98.19 978 THR A O 1
ATOM 7684 N N . ALA A 1 979 ? -10.398 30.266 24.203 1 98.06 979 ALA A N 1
ATOM 7685 C CA . ALA A 1 979 ? -9.555 29.375 23.406 1 98.06 979 ALA A CA 1
ATOM 7686 C C . ALA A 1 979 ? -8.602 28.578 24.297 1 98.06 979 ALA A C 1
ATOM 7688 O O . ALA A 1 979 ? -8.375 27.391 24.062 1 98.06 979 ALA A O 1
ATOM 7689 N N . ASN A 1 980 ? -8.031 29.203 25.297 1 98.19 980 ASN A N 1
ATOM 7690 C CA . ASN A 1 980 ? -7.148 28.531 26.234 1 98.19 980 ASN A CA 1
ATOM 7691 C C . ASN A 1 980 ? -7.891 27.453 27.016 1 98.19 980 ASN A C 1
ATOM 7693 O O . ASN A 1 980 ? -7.34 26.375 27.281 1 98.19 980 ASN A O 1
ATOM 7697 N N . TYR A 1 981 ? -9.125 27.828 27.438 1 98.56 981 TYR A N 1
ATOM 7698 C CA . TYR A 1 981 ? -9.938 26.875 28.188 1 98.56 981 TYR A CA 1
ATOM 7699 C C . TYR A 1 981 ? -10.312 25.672 27.312 1 98.56 981 TYR A C 1
ATOM 7701 O O . TYR A 1 981 ? -10.258 24.531 27.766 1 98.56 981 TYR A O 1
ATOM 7709 N N . LEU A 1 982 ? -10.695 25.906 26.047 1 98.5 982 LEU A N 1
ATOM 7710 C CA . LEU A 1 982 ? -11.023 24.828 25.125 1 98.5 982 LEU A CA 1
ATOM 7711 C C . LEU A 1 982 ? -9.805 23.953 24.859 1 98.5 982 LEU A C 1
ATOM 7713 O O . LEU A 1 982 ? -9.922 22.734 24.719 1 98.5 982 LEU A O 1
ATOM 7717 N N . PHE A 1 983 ? -8.648 24.578 24.812 1 97.75 983 PHE A N 1
ATOM 7718 C CA . PHE A 1 983 ? -7.406 23.844 24.656 1 97.75 983 PHE A CA 1
ATOM 7719 C C . PHE A 1 983 ? -7.203 22.859 25.797 1 97.75 983 PHE A C 1
ATOM 7721 O O . PHE A 1 983 ? -6.828 21.703 25.578 1 97.75 983 PHE A O 1
ATOM 7728 N N . LEU A 1 984 ? -7.383 23.297 27 1 98.56 984 LEU A N 1
ATOM 7729 C CA . LEU A 1 984 ? -7.309 22.422 28.156 1 98.56 984 LEU A CA 1
ATOM 7730 C C . LEU A 1 984 ? -8.266 21.234 28.016 1 98.56 984 LEU A C 1
ATOM 7732 O O . LEU A 1 984 ? -7.895 20.094 28.266 1 98.56 984 LEU A O 1
ATOM 7736 N N . ILE A 1 985 ? -9.508 21.531 27.609 1 98.56 985 ILE A N 1
ATOM 7737 C CA . ILE A 1 985 ? -10.508 20.484 27.438 1 98.56 985 ILE A CA 1
ATOM 7738 C C . ILE A 1 985 ? -10.008 19.453 26.422 1 98.56 985 ILE A C 1
ATOM 7740 O O . ILE A 1 985 ? -10.016 18.25 26.703 1 98.56 985 ILE A O 1
ATOM 7744 N N . ASN A 1 986 ? -9.539 19.938 25.297 1 97.88 986 ASN A N 1
ATOM 7745 C CA . ASN A 1 986 ? -9.148 19.062 24.203 1 97.88 986 ASN A CA 1
ATOM 7746 C C . ASN A 1 986 ? -7.883 18.266 24.547 1 97.88 986 ASN A C 1
ATOM 7748 O O . ASN A 1 986 ? -7.723 17.125 24.109 1 97.88 986 ASN A O 1
ATOM 7752 N N . GLN A 1 987 ? -6.941 18.797 25.312 1 97.38 987 GLN A N 1
ATOM 7753 C CA . GLN A 1 987 ? -5.727 18.094 25.719 1 97.38 987 GLN A CA 1
ATOM 7754 C C . GLN A 1 987 ? -6.008 17.125 26.844 1 97.38 987 GLN A C 1
ATOM 7756 O O . GLN A 1 987 ? -5.195 16.234 27.125 1 97.38 987 GLN A O 1
ATOM 7761 N N . THR A 1 988 ? -7.125 17.328 27.5 1 98.06 988 THR A N 1
ATOM 7762 C CA . THR A 1 988 ? -7.539 16.391 28.531 1 98.06 988 THR A CA 1
ATOM 7763 C C . THR A 1 988 ? -8.336 15.234 27.922 1 98.06 988 THR A C 1
ATOM 7765 O O . THR A 1 988 ? -8.32 14.117 28.438 1 98.06 988 THR A O 1
ATOM 7768 N N . GLU A 1 989 ? -9.016 15.594 26.828 1 96.38 989 GLU A N 1
ATOM 7769 C CA . GLU A 1 989 ? -9.773 14.562 26.125 1 96.38 989 GLU A CA 1
ATOM 7770 C C . GLU A 1 989 ? -8.844 13.617 25.375 1 96.38 989 GLU A C 1
ATOM 7772 O O . GLU A 1 989 ? -8.266 13.984 24.344 1 96.38 989 GLU A O 1
ATOM 7777 N N . SER A 1 990 ? -8.648 12.422 25.875 1 95.44 990 SER A N 1
ATOM 7778 C CA . SER A 1 990 ? -7.781 11.414 25.266 1 95.44 990 SER A CA 1
ATOM 7779 C C . SER A 1 990 ? -8.578 10.195 24.812 1 95.44 990 SER A C 1
ATOM 7781 O O . SER A 1 990 ? -9.656 9.922 25.344 1 95.44 990 SER A O 1
ATOM 7783 N N . GLN A 1 991 ? -8.039 9.469 23.875 1 95.56 991 GLN A N 1
ATOM 7784 C CA . GLN A 1 991 ? -8.656 8.234 23.391 1 95.56 991 GLN A CA 1
ATOM 7785 C C . GLN A 1 991 ? -8.695 7.176 24.5 1 95.56 991 GLN A C 1
ATOM 7787 O O . GLN A 1 991 ? -9.688 6.457 24.641 1 95.56 991 GLN A O 1
ATOM 7792 N N . ILE A 1 992 ? -7.574 7.047 25.141 1 97.06 992 ILE A N 1
ATOM 7793 C CA . ILE A 1 992 ? -7.578 6.324 26.406 1 97.06 992 ILE A CA 1
ATOM 7794 C C . ILE A 1 992 ? -7.785 7.301 27.562 1 97.06 992 ILE A C 1
ATOM 7796 O O . ILE A 1 992 ? -6.855 8 27.969 1 97.06 992 ILE A O 1
ATOM 7800 N N . PRO A 1 993 ? -8.953 7.371 28.141 1 95.75 993 PRO A N 1
ATOM 7801 C CA . PRO A 1 993 ? -9.359 8.469 29.016 1 95.75 993 PRO A CA 1
ATOM 7802 C C . PRO A 1 993 ? -8.68 8.414 30.391 1 95.75 993 PRO A C 1
ATOM 7804 O O . PRO A 1 993 ? -9.023 7.57 31.219 1 95.75 993 PRO A O 1
ATOM 7807 N N . ARG A 1 994 ? -7.73 9.32 30.562 1 95.69 994 ARG A N 1
ATOM 7808 C CA . ARG A 1 994 ? -7.035 9.523 31.828 1 95.69 994 ARG A CA 1
ATOM 7809 C C . ARG A 1 994 ? -6.895 11.008 32.156 1 95.69 994 ARG A C 1
ATOM 7811 O O . ARG A 1 994 ? -6.648 11.82 31.25 1 95.69 994 ARG A O 1
ATOM 7818 N N . VAL A 1 995 ? -7.117 11.391 33.406 1 97.62 995 VAL A N 1
ATOM 7819 C CA . VAL A 1 995 ? -6.887 12.766 33.844 1 97.62 995 VAL A CA 1
ATOM 7820 C C . VAL A 1 995 ? -5.527 12.867 34.531 1 97.62 995 VAL A C 1
ATOM 7822 O O . VAL A 1 995 ? -5.316 12.281 35.594 1 97.62 995 VAL A O 1
ATOM 7825 N N . ASN A 1 996 ? -4.676 13.562 33.969 1 97.19 996 ASN A N 1
ATOM 7826 C CA . ASN A 1 996 ? -3.344 13.672 34.562 1 97.19 996 ASN A CA 1
ATOM 7827 C C . ASN A 1 996 ? -3.213 14.922 35.438 1 97.19 996 ASN A C 1
ATOM 7829 O O . ASN A 1 996 ? -4.109 15.766 35.469 1 97.19 996 ASN A O 1
ATOM 7833 N N . GLN A 1 997 ? -2.125 15 36.156 1 98.06 997 GLN A N 1
ATOM 7834 C CA . GLN A 1 997 ? -1.898 16.094 37.094 1 98.06 997 GLN A CA 1
ATOM 7835 C C . GLN A 1 997 ? -1.748 17.422 36.375 1 98.06 997 GLN A C 1
ATOM 7837 O O . GLN A 1 997 ? -2.158 18.469 36.906 1 98.06 997 GLN A O 1
ATOM 7842 N N . GLY A 1 998 ? -1.137 17.359 35.219 1 98 998 GLY A N 1
ATOM 7843 C CA . GLY A 1 998 ? -1.024 18.578 34.438 1 98 998 GLY A CA 1
ATOM 7844 C C . GLY A 1 998 ? -2.367 19.219 34.125 1 98 998 GLY A C 1
ATOM 7845 O O . GLY A 1 998 ? -2.533 20.422 34.25 1 98 998 GLY A O 1
ATOM 7846 N N . SER A 1 999 ? -3.322 18.422 33.781 1 98.31 999 SER A N 1
ATOM 7847 C CA . SER A 1 999 ? -4.668 18.906 33.5 1 98.31 999 SER A CA 1
ATOM 7848 C C . SER A 1 999 ? -5.352 19.438 34.75 1 98.31 999 SER A C 1
ATOM 7850 O O . SER A 1 999 ? -6.027 20.469 34.719 1 98.31 999 SER A O 1
ATOM 7852 N N . ARG A 1 1000 ? -5.211 18.703 35.906 1 98.5 1000 ARG A N 1
ATOM 7853 C CA . ARG A 1 1000 ? -5.812 19.125 37.156 1 98.5 1000 ARG A CA 1
ATOM 7854 C C . ARG A 1 1000 ? -5.281 20.484 37.594 1 98.5 1000 ARG A C 1
ATOM 7856 O O . ARG A 1 1000 ? -6.055 21.359 38 1 98.5 1000 ARG A O 1
ATOM 7863 N N . LYS A 1 1001 ? -3.992 20.672 37.469 1 98.31 1001 LYS A N 1
ATOM 7864 C CA . LYS A 1 1001 ? -3.367 21.922 37.906 1 98.31 1001 LYS A CA 1
ATOM 7865 C C . LYS A 1 1001 ? -3.789 23.078 36.969 1 98.31 1001 LYS A C 1
ATOM 7867 O O . LYS A 1 1001 ? -4.07 24.172 37.438 1 98.31 1001 LYS A O 1
ATOM 7872 N N . ARG A 1 1002 ? -3.781 22.859 35.688 1 98.5 1002 ARG A N 1
ATOM 7873 C CA . ARG A 1 1002 ? -4.168 23.906 34.719 1 98.5 1002 ARG A CA 1
ATOM 7874 C C . ARG A 1 1002 ? -5.633 24.281 34.906 1 98.5 1002 ARG A C 1
ATOM 7876 O O . ARG A 1 1002 ? -5.988 25.469 34.781 1 98.5 1002 ARG A O 1
ATOM 7883 N N . PHE A 1 1003 ? -6.508 23.344 35.219 1 98.44 1003 PHE A N 1
ATOM 7884 C CA . PHE A 1 1003 ? -7.914 23.594 35.5 1 98.44 1003 PHE A CA 1
ATOM 7885 C C . PHE A 1 1003 ? -8.055 24.547 36.688 1 98.44 1003 PHE A C 1
ATOM 7887 O O . PHE A 1 1003 ? -8.859 25.484 36.625 1 98.44 1003 PHE A O 1
ATOM 7894 N N . ALA A 1 1004 ? -7.305 24.219 37.688 1 98.5 1004 ALA A N 1
ATOM 7895 C CA . ALA A 1 1004 ? -7.348 25.078 38.875 1 98.5 1004 ALA A CA 1
ATOM 7896 C C . ALA A 1 1004 ? -6.93 26.5 38.562 1 98.5 1004 ALA A C 1
ATOM 7898 O O . ALA A 1 1004 ? -7.559 27.469 39 1 98.5 1004 ALA A O 1
ATOM 7899 N N . GLU A 1 1005 ? -5.914 26.656 37.719 1 98.38 1005 GLU A N 1
ATOM 7900 C CA . GLU A 1 1005 ? -5.426 27.969 37.312 1 98.38 1005 GLU A CA 1
ATOM 7901 C C . GLU A 1 1005 ? -6.484 28.734 36.5 1 98.38 1005 GLU A C 1
ATOM 7903 O O . GLU A 1 1005 ? -6.758 29.891 36.781 1 98.38 1005 GLU A O 1
ATOM 7908 N N . LEU A 1 1006 ? -7.031 28.078 35.531 1 98.62 1006 LEU A N 1
ATOM 7909 C CA . LEU A 1 1006 ? -8 28.734 34.656 1 98.62 1006 LEU A CA 1
ATOM 7910 C C . LEU A 1 1006 ? -9.305 29.016 35.375 1 98.62 1006 LEU A C 1
ATOM 7912 O O . LEU A 1 1006 ? -9.992 29.984 35.094 1 98.62 1006 LEU A O 1
ATOM 7916 N N . SER A 1 1007 ? -9.641 28.141 36.375 1 98.38 1007 SER A N 1
ATOM 7917 C CA . SER A 1 1007 ? -10.844 28.359 37.156 1 98.38 1007 SER A CA 1
ATOM 7918 C C . SER A 1 1007 ? -10.742 29.656 37.969 1 98.38 1007 SER A C 1
ATOM 7920 O O . SER A 1 1007 ? -11.727 30.375 38.125 1 98.38 1007 SER A O 1
ATOM 7922 N N . GLN A 1 1008 ? -9.586 29.969 38.469 1 98.19 1008 GLN A N 1
ATOM 7923 C CA . GLN A 1 1008 ? -9.375 31.219 39.188 1 98.19 1008 GLN A CA 1
ATOM 7924 C C . GLN A 1 1008 ? -9.516 32.438 38.281 1 98.19 1008 GLN A C 1
ATOM 7926 O O . GLN A 1 1008 ? -10.125 33.438 38.656 1 98.19 1008 GLN A O 1
ATOM 7931 N N . GLN A 1 1009 ? -8.984 32.312 37.156 1 98.25 1009 GLN A N 1
ATOM 7932 C CA . GLN A 1 1009 ? -9.109 33.375 36.188 1 98.25 1009 GLN A CA 1
ATOM 7933 C C . GLN A 1 1009 ? -10.562 33.562 35.75 1 98.25 1009 GLN A C 1
ATOM 7935 O O . GLN A 1 1009 ? -11.031 34.719 35.594 1 98.25 1009 GLN A O 1
ATOM 7940 N N . TRP A 1 1010 ? -11.25 32.438 35.531 1 98.5 1010 TRP A N 1
ATOM 7941 C CA . TRP A 1 1010 ? -12.648 32.469 35.094 1 98.5 1010 TRP A CA 1
ATOM 7942 C C . TRP A 1 1010 ? -13.523 33.125 36.188 1 98.5 1010 TRP A C 1
ATOM 7944 O O . TRP A 1 1010 ? -14.453 33.875 35.844 1 98.5 1010 TRP A O 1
ATOM 7954 N N . ALA A 1 1011 ? -13.195 32.875 37.438 1 98.06 1011 ALA A N 1
ATOM 7955 C CA . ALA A 1 1011 ? -13.977 33.469 38.5 1 98.06 1011 ALA A CA 1
ATOM 7956 C C . ALA A 1 1011 ? -13.977 35 38.406 1 98.06 1011 ALA A C 1
ATOM 7958 O O . ALA A 1 1011 ? -15.008 35.625 38.594 1 98.06 1011 ALA A O 1
ATOM 7959 N N . VAL A 1 1012 ? -12.852 35.625 38.031 1 98.19 1012 VAL A N 1
ATOM 7960 C CA . VAL A 1 1012 ? -12.719 37.062 37.875 1 98.19 1012 VAL A CA 1
ATOM 7961 C C . VAL A 1 1012 ? -13.484 37.531 36.656 1 98.19 1012 VAL A C 1
ATOM 7963 O O . VAL A 1 1012 ? -14.25 38.5 36.719 1 98.19 1012 VAL A O 1
ATOM 7966 N N . LEU A 1 1013 ? -13.281 36.844 35.562 1 98.62 1013 LEU A N 1
ATOM 7967 C CA . LEU A 1 1013 ? -13.938 37.188 34.281 1 98.62 1013 LEU A CA 1
ATOM 7968 C C . LEU A 1 1013 ? -15.453 37 34.406 1 98.62 1013 LEU A C 1
ATOM 7970 O O . LEU A 1 1013 ? -16.219 37.812 33.875 1 98.62 1013 LEU A O 1
ATOM 7974 N N . LYS A 1 1014 ? -15.828 35.906 35.094 1 98.19 1014 LYS A N 1
ATOM 7975 C CA . LYS A 1 1014 ? -17.25 35.625 35.281 1 98.19 1014 LYS A CA 1
ATOM 7976 C C . LYS A 1 1014 ? -17.906 36.719 36.125 1 98.19 1014 LYS A C 1
ATOM 7978 O O . LYS A 1 1014 ? -19.031 37.125 35.812 1 98.19 1014 LYS A O 1
ATOM 7983 N N . THR A 1 1015 ? -17.234 37.219 37.156 1 98.06 1015 THR A N 1
ATOM 7984 C CA . THR A 1 1015 ? -17.75 38.281 38 1 98.06 1015 THR A CA 1
ATOM 7985 C C . THR A 1 1015 ? -17.984 39.562 37.188 1 98.06 1015 THR A C 1
ATOM 7987 O O . THR A 1 1015 ? -19.031 40.188 37.312 1 98.06 1015 THR A O 1
ATOM 7990 N N . GLU A 1 1016 ? -17 39.875 36.406 1 98.12 1016 GLU A N 1
ATOM 7991 C CA . GLU A 1 1016 ? -17.125 41.062 35.562 1 98.12 1016 GLU A CA 1
ATOM 7992 C C . GLU A 1 1016 ? -18.234 40.906 34.531 1 98.12 1016 GLU A C 1
ATOM 7994 O O . GLU A 1 1016 ? -19.016 41.812 34.281 1 98.12 1016 GLU A O 1
ATOM 7999 N N . GLY A 1 1017 ? -18.375 39.688 33.938 1 98.19 1017 GLY A N 1
ATOM 8000 C CA . GLY A 1 1017 ? -19.453 39.406 33 1 98.19 1017 GLY A CA 1
ATOM 8001 C C . GLY A 1 1017 ? -20.828 39.531 33.656 1 98.19 1017 GLY A C 1
ATOM 8002 O O . GLY A 1 1017 ? -21.75 40.094 33.062 1 98.19 1017 GLY A O 1
ATOM 8003 N N . ASN A 1 1018 ? -20.922 39.062 34.844 1 97.62 1018 ASN A N 1
ATOM 8004 C CA . ASN A 1 1018 ? -22.172 39.156 35.594 1 97.62 1018 ASN A CA 1
ATOM 8005 C C . ASN A 1 1018 ? -22.5 40.594 35.969 1 97.62 1018 ASN A C 1
ATOM 8007 O O . ASN A 1 1018 ? -23.656 41 35.938 1 97.62 1018 ASN A O 1
ATOM 8011 N N . ARG A 1 1019 ? -21.469 41.344 36.344 1 97.88 1019 ARG A N 1
ATOM 8012 C CA . ARG A 1 1019 ? -21.688 42.781 36.625 1 97.88 1019 ARG A CA 1
ATOM 8013 C C . ARG A 1 1019 ? -22.25 43.5 35.406 1 97.88 1019 ARG A C 1
ATOM 8015 O O . ARG A 1 1019 ? -23.188 44.281 35.531 1 97.88 1019 ARG A O 1
ATOM 8022 N N . LEU A 1 1020 ? -21.656 43.219 34.312 1 97.94 1020 LEU A N 1
ATOM 8023 C CA . LEU A 1 1020 ? -22.125 43.844 33.062 1 97.94 1020 LEU A CA 1
ATOM 8024 C C . LEU A 1 1020 ? -23.562 43.438 32.781 1 97.94 1020 LEU A C 1
ATOM 8026 O O . LEU A 1 1020 ? -24.422 44.312 32.531 1 97.94 1020 LEU A O 1
ATOM 8030 N N . MET A 1 1021 ? -23.922 42.188 32.906 1 96.69 1021 MET A N 1
ATOM 8031 C CA . MET A 1 1021 ? -25.188 41.625 32.469 1 96.69 1021 MET A CA 1
ATOM 8032 C C . MET A 1 1021 ? -26.297 41.969 33.469 1 96.69 1021 MET A C 1
ATOM 8034 O O . MET A 1 1021 ? -27.438 42.25 33.062 1 96.69 1021 MET A O 1
ATOM 8038 N N . ASN A 1 1022 ? -25.922 42.031 34.781 1 96 1022 ASN A N 1
ATOM 8039 C CA . ASN A 1 1022 ? -26.969 42.094 35.781 1 96 1022 ASN A CA 1
ATOM 8040 C C . ASN A 1 1022 ? -27.016 43.438 36.5 1 96 1022 ASN A C 1
ATOM 8042 O O . ASN A 1 1022 ? -27.953 43.719 37.25 1 96 1022 ASN A O 1
ATOM 8046 N N . THR A 1 1023 ? -25.953 44.344 36.25 1 96.62 1023 THR A N 1
ATOM 8047 C CA . THR A 1 1023 ? -25.906 45.625 36.969 1 96.62 1023 THR A CA 1
ATOM 8048 C C . THR A 1 1023 ? -25.766 46.75 35.969 1 96.62 1023 THR A C 1
ATOM 8050 O O . THR A 1 1023 ? -26.656 47.625 35.844 1 96.62 1023 THR A O 1
ATOM 8053 N N . ALA A 1 1024 ? -24.688 46.688 35.156 1 96.88 1024 ALA A N 1
ATOM 8054 C CA . ALA A 1 1024 ? -24.359 47.812 34.312 1 96.88 1024 ALA A CA 1
ATOM 8055 C C . ALA A 1 1024 ? -25.391 48 33.219 1 96.88 1024 ALA A C 1
ATOM 8057 O O . ALA A 1 1024 ? -25.859 49.125 32.969 1 96.88 1024 ALA A O 1
ATOM 8058 N N . ILE A 1 1025 ? -25.797 46.938 32.531 1 96.5 1025 ILE A N 1
ATOM 8059 C CA . ILE A 1 1025 ? -26.75 47 31.422 1 96.5 1025 ILE A CA 1
ATOM 8060 C C . ILE A 1 1025 ? -28.141 47.375 31.953 1 96.5 1025 ILE A C 1
ATOM 8062 O O . ILE A 1 1025 ? -28.781 48.281 31.422 1 96.5 1025 ILE A O 1
ATOM 8066 N N . PRO A 1 1026 ? -28.562 46.781 33.094 1 94.94 1026 PRO A N 1
ATOM 8067 C CA . PRO A 1 1026 ? -29.859 47.188 33.625 1 94.94 1026 PRO A CA 1
ATOM 8068 C C . PRO A 1 1026 ? -29.859 48.625 34.094 1 94.94 1026 PRO A C 1
ATOM 8070 O O . PRO A 1 1026 ? -30.875 49.312 33.969 1 94.94 1026 PRO A O 1
ATOM 8073 N N . ALA A 1 1027 ? -28.75 49.156 34.656 1 95.38 1027 ALA A N 1
ATOM 8074 C CA . ALA A 1 1027 ? -28.656 50.531 35.094 1 95.38 1027 ALA A CA 1
ATOM 8075 C C . ALA A 1 1027 ? -28.812 51.469 33.875 1 95.38 1027 ALA A C 1
ATOM 8077 O O . ALA A 1 1027 ? -29.484 52.5 33.969 1 95.38 1027 ALA A O 1
ATOM 8078 N N . TYR A 1 1028 ? -28.141 51.156 32.812 1 95.81 1028 TYR A N 1
ATOM 8079 C CA . TYR A 1 1028 ? -28.266 51.969 31.625 1 95.81 1028 TYR A CA 1
ATOM 8080 C C . TYR A 1 1028 ? -29.672 51.875 31.031 1 95.81 1028 TYR A C 1
ATOM 8082 O O . TYR A 1 1028 ? -30.203 52.875 30.531 1 95.81 1028 TYR A O 1
ATOM 8090 N N . ASN A 1 1029 ? -30.281 50.719 31.109 1 94.69 1029 ASN A N 1
ATOM 8091 C CA . ASN A 1 1029 ? -31.656 50.531 30.656 1 94.69 1029 ASN A CA 1
ATOM 8092 C C . ASN A 1 1029 ? -32.625 51.406 31.422 1 94.69 1029 ASN A C 1
ATOM 8094 O O . ASN A 1 1029 ? -33.594 51.906 30.859 1 94.69 1029 ASN A O 1
ATOM 8098 N N . ARG A 1 1030 ? -32.344 51.625 32.656 1 94.12 1030 ARG A N 1
ATOM 8099 C CA . ARG A 1 1030 ? -33.156 52.531 33.469 1 94.12 1030 ARG A CA 1
ATOM 8100 C C . ARG A 1 1030 ? -33.031 53.969 32.969 1 94.12 1030 ARG A C 1
ATOM 8102 O O . ARG A 1 1030 ? -34.031 54.688 32.906 1 94.12 1030 ARG A O 1
ATOM 8109 N N . VAL A 1 1031 ? -31.781 54.312 32.719 1 93.81 1031 VAL A N 1
ATOM 8110 C CA . VAL A 1 1031 ? -31.531 55.656 32.188 1 93.81 1031 VAL A CA 1
ATOM 8111 C C . VAL A 1 1031 ? -32.25 55.844 30.859 1 93.81 1031 VAL A C 1
ATOM 8113 O O . VAL A 1 1031 ? -32.844 56.906 30.594 1 93.81 1031 VAL A O 1
ATOM 8116 N N . LEU A 1 1032 ? -32.25 54.75 30.047 1 93.31 1032 LEU A N 1
ATOM 8117 C CA . LEU A 1 1032 ? -32.969 54.781 28.766 1 93.31 1032 LEU A CA 1
ATOM 8118 C C . LEU A 1 1032 ? -34.469 54.938 28.969 1 93.31 1032 LEU A C 1
ATOM 8120 O O . LEU A 1 1032 ? -35.125 55.688 28.266 1 93.31 1032 LEU A O 1
ATOM 8124 N N . GLN A 1 1033 ? -34.906 54.281 29.938 1 91.25 1033 GLN A N 1
ATOM 8125 C CA . GLN A 1 1033 ? -36.344 54.312 30.25 1 91.25 1033 GLN A CA 1
ATOM 8126 C C . GLN A 1 1033 ? -36.75 55.719 30.719 1 91.25 1033 GLN A C 1
ATOM 8128 O O . GLN A 1 1033 ? -37.812 56.219 30.328 1 91.25 1033 GLN A O 1
ATOM 8133 N N . GLU A 1 1034 ? -36 56.312 31.516 1 91.25 1034 GLU A N 1
ATOM 8134 C CA . GLU A 1 1034 ? -36.281 57.656 32.031 1 91.25 1034 GLU A CA 1
ATOM 8135 C C . GLU A 1 1034 ? -36.281 58.688 30.922 1 91.25 1034 GLU A C 1
ATOM 8137 O O . GLU A 1 1034 ? -36.969 59.719 31 1 91.25 1034 GLU A O 1
ATOM 8142 N N . ALA A 1 1035 ? -35.531 58.344 29.906 1 90.31 1035 ALA A N 1
ATOM 8143 C CA . ALA A 1 1035 ? -35.438 59.25 28.766 1 90.31 1035 ALA A CA 1
ATOM 8144 C C . ALA A 1 1035 ? -36.5 58.938 27.703 1 90.31 1035 ALA A C 1
ATOM 8146 O O . ALA A 1 1035 ? -36.5 59.531 26.641 1 90.31 1035 ALA A O 1
ATOM 8147 N N . GLY A 1 1036 ? -37.375 57.875 27.875 1 84.75 1036 GLY A N 1
ATOM 8148 C CA . GLY A 1 1036 ? -38.438 57.469 26.969 1 84.75 1036 GLY A CA 1
ATOM 8149 C C . GLY A 1 1036 ? -37.938 56.625 25.797 1 84.75 1036 GLY A C 1
ATOM 8150 O O . GLY A 1 1036 ? -38.562 56.625 24.734 1 84.75 1036 GLY A O 1
ATOM 8151 N N . ILE A 1 1037 ? -36.781 56.062 25.953 1 84.06 1037 ILE A N 1
ATOM 8152 C CA . ILE A 1 1037 ? -36.188 55.281 24.891 1 84.06 1037 ILE A CA 1
ATOM 8153 C C . ILE A 1 1037 ? -36.312 53.812 25.219 1 84.06 1037 ILE A C 1
ATOM 8155 O O . ILE A 1 1037 ? -36.312 53.406 26.391 1 84.06 1037 ILE A O 1
ATOM 8159 N N . GLY A 1 1038 ? -36.375 52.969 24.141 1 78.06 1038 GLY A N 1
ATOM 8160 C CA . GLY A 1 1038 ? -36.469 51.531 24.297 1 78.06 1038 GLY A CA 1
ATOM 8161 C C . GLY A 1 1038 ? -35.219 50.906 24.906 1 78.06 1038 GLY A C 1
ATOM 8162 O O . GLY A 1 1038 ? -34.125 51.469 24.797 1 78.06 1038 GLY A O 1
ATOM 8163 N N . LEU A 1 1039 ? -35.375 49.656 25.5 1 75.56 1039 LEU A N 1
ATOM 8164 C CA . LEU A 1 1039 ? -34.344 49 26.297 1 75.56 1039 LEU A CA 1
ATOM 8165 C C . LEU A 1 1039 ? -33.5 48.094 25.438 1 75.56 1039 LEU A C 1
ATOM 8167 O O . LEU A 1 1039 ? -33.969 47.562 24.438 1 75.56 1039 LEU A O 1
ATOM 8171 N N . LEU A 1 1040 ? -32.188 48 25.703 1 78.38 1040 LEU A N 1
ATOM 8172 C CA . LEU A 1 1040 ? -31.344 46.875 25.25 1 78.38 1040 LEU A CA 1
ATOM 8173 C C . LEU A 1 1040 ? -31.891 45.562 25.766 1 78.38 1040 LEU A C 1
ATOM 8175 O O . LEU A 1 1040 ? -32.312 45.438 26.922 1 78.38 1040 LEU A O 1
ATOM 8179 N N . PHE A 1 1041 ? -32.219 44.562 24.844 1 77.62 1041 PHE A N 1
ATOM 8180 C CA . PHE A 1 1041 ? -32.812 43.312 25.281 1 77.62 1041 PHE A CA 1
ATOM 8181 C C . PHE A 1 1041 ? -32.219 42.156 24.531 1 77.62 1041 PHE A C 1
ATOM 8183 O O . PHE A 1 1041 ? -31.938 42.25 23.328 1 77.62 1041 PHE A O 1
ATOM 8190 N N . VAL A 1 1042 ? -31.734 41.156 25.266 1 73.56 1042 VAL A N 1
ATOM 8191 C CA . VAL A 1 1042 ? -31.281 39.906 24.688 1 73.56 1042 VAL A CA 1
ATOM 8192 C C . VAL A 1 1042 ? -32.156 38.75 25.188 1 73.56 1042 VAL A C 1
ATOM 8194 O O . VAL A 1 1042 ? -32.531 38.719 26.359 1 73.56 1042 VAL A O 1
ATOM 8197 N N . LYS A 1 1043 ? -32.5 37.781 24.266 1 63.62 1043 LYS A N 1
ATOM 8198 C CA . LYS A 1 1043 ? -33.375 36.656 24.562 1 63.62 1043 LYS A CA 1
ATOM 8199 C C . LYS A 1 1043 ? -32.625 35.625 25.406 1 63.62 1043 LYS A C 1
ATOM 8201 O O . LYS A 1 1043 ? -31.469 35.281 25.109 1 63.62 1043 LYS A O 1
ATOM 8206 N N . MET B 1 1 ? 50.5 31.656 -18.312 1 25.2 1 MET B N 1
ATOM 8207 C CA . MET B 1 1 ? 49.969 31.406 -16.984 1 25.2 1 MET B CA 1
ATOM 8208 C C . MET B 1 1 ? 48.594 30.781 -17.047 1 25.2 1 MET B C 1
ATOM 8210 O O . MET B 1 1 ? 48.031 30.391 -16.016 1 25.2 1 MET B O 1
ATOM 8214 N N . LYS B 1 2 ? 47.844 31.141 -18.141 1 36 2 LYS B N 1
ATOM 8215 C CA . LYS B 1 2 ? 46.469 30.703 -18.438 1 36 2 LYS B CA 1
ATOM 8216 C C . LYS B 1 2 ? 46.438 29.203 -18.672 1 36 2 LYS B C 1
ATOM 8218 O O . LYS B 1 2 ? 45.438 28.547 -18.375 1 36 2 LYS B O 1
ATOM 8223 N N . LYS B 1 3 ? 47.5 28.828 -19.375 1 38.59 3 LYS B N 1
ATOM 8224 C CA . LYS B 1 3 ? 47.469 27.406 -19.734 1 38.59 3 LYS B CA 1
ATOM 8225 C C . LYS B 1 3 ? 47.594 26.531 -18.5 1 38.59 3 LYS B C 1
ATOM 8227 O O . LYS B 1 3 ? 47.188 25.375 -18.484 1 38.59 3 LYS B O 1
ATOM 8232 N N . ALA B 1 4 ? 48.344 27.141 -17.594 1 42.47 4 ALA B N 1
ATOM 8233 C CA . ALA B 1 4 ? 48.625 26.281 -16.438 1 42.47 4 ALA B CA 1
ATOM 8234 C C . ALA B 1 4 ? 47.375 26.172 -15.555 1 42.47 4 ALA B C 1
ATOM 8236 O O . ALA B 1 4 ? 47.156 25.141 -14.914 1 42.47 4 ALA B O 1
ATOM 8237 N N . LEU B 1 5 ? 46.594 27.297 -15.578 1 43.34 5 LEU B N 1
ATOM 8238 C CA . LEU B 1 5 ? 45.438 27.25 -14.711 1 43.34 5 LEU B CA 1
ATOM 8239 C C . LEU B 1 5 ? 44.406 26.281 -15.258 1 43.34 5 LEU B C 1
ATOM 8241 O O . LEU B 1 5 ? 43.719 25.594 -14.492 1 43.34 5 LEU B O 1
ATOM 8245 N N . SER B 1 6 ? 44.406 26.188 -16.609 1 45.47 6 SER B N 1
ATOM 8246 C CA . SER B 1 6 ? 43.406 25.297 -17.172 1 45.47 6 SER B CA 1
ATOM 8247 C C . SER B 1 6 ? 43.719 23.828 -16.891 1 45.47 6 SER B C 1
ATOM 8249 O O . SER B 1 6 ? 42.812 23.016 -16.688 1 45.47 6 SER B O 1
ATOM 8251 N N . ILE B 1 7 ? 45.094 23.609 -16.859 1 45.94 7 ILE B N 1
ATOM 8252 C CA . ILE B 1 7 ? 45.438 22.203 -16.641 1 45.94 7 ILE B CA 1
ATOM 8253 C C . ILE B 1 7 ? 45.156 21.812 -15.195 1 45.94 7 ILE B C 1
ATOM 8255 O O . ILE B 1 7 ? 44.688 20.703 -14.93 1 45.94 7 ILE B O 1
ATOM 8259 N N . PHE B 1 8 ? 45.281 22.797 -14.289 1 42.88 8 PHE B N 1
ATOM 8260 C CA . PHE B 1 8 ? 45.062 22.469 -12.891 1 42.88 8 PHE B CA 1
ATOM 8261 C C . PHE B 1 8 ? 43.562 22.25 -12.633 1 42.88 8 PHE B C 1
ATOM 8263 O O . PHE B 1 8 ? 43.188 21.375 -11.852 1 42.88 8 PHE B O 1
ATOM 8270 N N . LEU B 1 9 ? 42.719 23 -13.289 1 42.41 9 LEU B N 1
ATOM 8271 C CA . LEU B 1 9 ? 41.281 22.812 -13.102 1 42.41 9 LEU B CA 1
ATOM 8272 C C . LEU B 1 9 ? 40.812 21.469 -13.688 1 42.41 9 LEU B C 1
ATOM 8274 O O . LEU B 1 9 ? 39.906 20.844 -13.172 1 42.41 9 LEU B O 1
ATOM 8278 N N . ILE B 1 10 ? 41.5 21.047 -14.719 1 43.69 10 ILE B N 1
ATOM 8279 C CA . ILE B 1 10 ? 41.156 19.75 -15.297 1 43.69 10 ILE B CA 1
ATOM 8280 C C . ILE B 1 10 ? 41.531 18.625 -14.328 1 43.69 10 ILE B C 1
ATOM 8282 O O . ILE B 1 10 ? 40.812 17.625 -14.211 1 43.69 10 ILE B O 1
ATOM 8286 N N . LEU B 1 11 ? 42.562 18.875 -13.555 1 41.69 11 LEU B N 1
ATOM 8287 C CA . LEU B 1 11 ? 43 17.812 -12.656 1 41.69 11 LEU B CA 1
ATOM 8288 C C . LEU B 1 11 ? 42.094 17.703 -11.445 1 41.69 11 LEU B C 1
ATOM 8290 O O . LEU B 1 11 ? 41.875 16.609 -10.93 1 41.69 11 LEU B O 1
ATOM 8294 N N . ILE B 1 12 ? 41.531 18.797 -10.938 1 42 12 ILE B N 1
ATOM 8295 C CA . ILE B 1 12 ? 40.594 18.719 -9.812 1 42 12 ILE B CA 1
ATOM 8296 C C . ILE B 1 12 ? 39.281 18.094 -10.281 1 42 12 ILE B C 1
ATOM 8298 O O . ILE B 1 12 ? 38.625 17.344 -9.539 1 42 12 ILE B O 1
ATOM 8302 N N . GLY B 1 13 ? 38.844 18.344 -11.461 1 39.72 13 GLY B N 1
ATOM 8303 C CA . GLY B 1 13 ? 37.656 17.703 -11.992 1 39.72 13 GLY B CA 1
ATOM 8304 C C . GLY B 1 13 ? 37.75 16.188 -12.039 1 39.72 13 GLY B C 1
ATOM 8305 O O . GLY B 1 13 ? 36.781 15.484 -11.773 1 39.72 13 GLY B O 1
ATOM 8306 N N . PHE B 1 14 ? 38.938 15.734 -12.43 1 41.22 14 PHE B N 1
ATOM 8307 C CA . PHE B 1 14 ? 39.156 14.297 -12.508 1 41.22 14 PHE B CA 1
ATOM 8308 C C . PHE B 1 14 ? 39.156 13.672 -11.117 1 41.22 14 PHE B C 1
ATOM 8310 O O . PHE B 1 14 ? 38.844 12.5 -10.953 1 41.22 14 PHE B O 1
ATOM 8317 N N . GLN B 1 15 ? 39.531 14.352 -10.133 1 38.84 15 GLN B N 1
ATOM 8318 C CA . GLN B 1 15 ? 39.562 13.758 -8.805 1 38.84 15 GLN B CA 1
ATOM 8319 C C . GLN B 1 15 ? 38.125 13.562 -8.273 1 38.84 15 GLN B C 1
ATOM 8321 O O . GLN B 1 15 ? 37.844 12.57 -7.602 1 38.84 15 GLN B O 1
ATOM 8326 N N . VAL B 1 16 ? 37.25 14.477 -8.492 1 42.78 16 VAL B N 1
ATOM 8327 C CA . VAL B 1 16 ? 35.875 14.344 -8.023 1 42.78 16 VAL B CA 1
ATOM 8328 C C . VAL B 1 16 ? 35.188 13.195 -8.773 1 42.78 16 VAL B C 1
ATOM 8330 O O . VAL B 1 16 ? 34.469 12.398 -8.164 1 42.78 16 VAL B O 1
ATOM 8333 N N . MET B 1 17 ? 35.406 13.102 -10.055 1 41.25 17 MET B N 1
ATOM 8334 C CA . MET B 1 17 ? 34.844 11.992 -10.812 1 41.25 17 MET B CA 1
ATOM 8335 C C . MET B 1 17 ? 35.438 10.656 -10.344 1 41.25 17 MET B C 1
ATOM 8337 O O . MET B 1 17 ? 34.75 9.641 -10.344 1 41.25 17 MET B O 1
ATOM 8341 N N . ALA B 1 18 ? 36.688 10.633 -10.086 1 39.25 18 ALA B N 1
ATOM 8342 C CA . ALA B 1 18 ? 37.344 9.398 -9.648 1 39.25 18 ALA B CA 1
ATOM 8343 C C . ALA B 1 18 ? 36.781 8.938 -8.297 1 39.25 18 ALA B C 1
ATOM 8345 O O . ALA B 1 18 ? 36.625 7.742 -8.062 1 39.25 18 ALA B O 1
ATOM 8346 N N . GLN B 1 19 ? 36.594 9.805 -7.434 1 44.03 19 GLN B N 1
ATOM 8347 C CA . GLN B 1 19 ? 36.031 9.445 -6.137 1 44.03 19 GLN B CA 1
ATOM 8348 C C . GLN B 1 19 ? 34.594 8.891 -6.285 1 44.03 19 GLN B C 1
ATOM 8350 O O . GLN B 1 19 ? 34.25 7.926 -5.613 1 44.03 19 GLN B O 1
ATOM 8355 N N . ASP B 1 20 ? 33.812 9.477 -7.176 1 47.41 20 ASP B N 1
ATOM 8356 C CA . ASP B 1 20 ? 32.438 9.039 -7.41 1 47.41 20 ASP B CA 1
ATOM 8357 C C . ASP B 1 20 ? 32.406 7.645 -8.023 1 47.41 20 ASP B C 1
ATOM 8359 O O . ASP B 1 20 ? 31.578 6.812 -7.641 1 47.41 20 ASP B O 1
ATOM 8363 N N . LEU B 1 21 ? 33.312 7.434 -9.016 1 41.31 21 LEU B N 1
ATOM 8364 C CA . LEU B 1 21 ? 33.406 6.117 -9.633 1 41.31 21 LEU B CA 1
ATOM 8365 C C . LEU B 1 21 ? 33.906 5.078 -8.633 1 41.31 21 LEU B C 1
ATOM 8367 O O . LEU B 1 21 ? 33.438 3.936 -8.641 1 41.31 21 LEU B O 1
ATOM 8371 N N . TYR B 1 22 ? 34.938 5.449 -7.777 1 45.84 22 TYR B N 1
ATOM 8372 C CA . TYR B 1 22 ? 35.406 4.523 -6.754 1 45.84 22 TYR B CA 1
ATOM 8373 C C . TYR B 1 22 ? 34.281 4.152 -5.793 1 45.84 22 TYR B C 1
ATOM 8375 O O . TYR B 1 22 ? 34.125 2.982 -5.426 1 45.84 22 TYR B O 1
ATOM 8383 N N . GLU B 1 23 ? 33.5 5.137 -5.539 1 57.5 23 GLU B N 1
ATOM 8384 C CA . GLU B 1 23 ? 32.438 4.891 -4.582 1 57.5 23 GLU B CA 1
ATOM 8385 C C . GLU B 1 23 ? 31.328 4.031 -5.199 1 57.5 23 GLU B C 1
ATOM 8387 O O . GLU B 1 23 ? 30.812 3.127 -4.547 1 57.5 23 GLU B O 1
ATOM 8392 N N . ALA B 1 24 ? 31.203 4.238 -6.457 1 57.66 24 ALA B N 1
ATOM 8393 C CA . ALA B 1 24 ? 30.141 3.461 -7.105 1 57.66 24 ALA B CA 1
ATOM 8394 C C . ALA B 1 24 ? 30.578 2.008 -7.293 1 57.66 24 ALA B C 1
ATOM 8396 O O . ALA B 1 24 ? 29.734 1.101 -7.277 1 57.66 24 ALA B O 1
ATOM 8397 N N . SER B 1 25 ? 31.828 1.792 -7.402 1 70.56 25 SER B N 1
ATOM 8398 C CA . SER B 1 25 ? 32.312 0.436 -7.637 1 70.56 25 SER B CA 1
ATOM 8399 C C . SER B 1 25 ? 32.5 -0.314 -6.324 1 70.56 25 SER B C 1
ATOM 8401 O O . SER B 1 25 ? 32.719 -1.531 -6.324 1 70.56 25 SER B O 1
ATOM 8403 N N . ASN B 1 26 ? 32.312 0.453 -5.262 1 85.75 26 ASN B N 1
ATOM 8404 C CA . ASN B 1 26 ? 32.406 -0.187 -3.953 1 85.75 26 ASN B CA 1
ATOM 8405 C C . ASN B 1 26 ? 31.234 -1.107 -3.691 1 85.75 26 ASN B C 1
ATOM 8407 O O . ASN B 1 26 ? 30.078 -0.687 -3.805 1 85.75 26 ASN B O 1
ATOM 8411 N N . PRO B 1 27 ? 31.516 -2.342 -3.428 1 93.94 27 PRO B N 1
ATOM 8412 C CA . PRO B 1 27 ? 30.406 -3.277 -3.258 1 93.94 27 PRO B CA 1
ATOM 8413 C C . PRO B 1 27 ? 29.656 -3.061 -1.952 1 93.94 27 PRO B C 1
ATOM 8415 O O . PRO B 1 27 ? 28.578 -3.635 -1.756 1 93.94 27 PRO B O 1
ATOM 8418 N N . MET B 1 28 ? 30.172 -2.291 -1.036 1 94.75 28 MET B N 1
ATOM 8419 C CA . MET B 1 28 ? 29.453 -1.901 0.174 1 94.75 28 MET B CA 1
ATOM 8420 C C . MET B 1 28 ? 28.359 -0.891 -0.146 1 94.75 28 MET B C 1
ATOM 8422 O O . MET B 1 28 ? 28.641 0.171 -0.707 1 94.75 28 MET B O 1
ATOM 8426 N N . LYS B 1 29 ? 27.141 -1.322 0.129 1 96.56 29 LYS B N 1
ATOM 8427 C CA . LYS B 1 29 ? 26.016 -0.47 -0.238 1 96.56 29 LYS B CA 1
ATOM 8428 C C . LYS B 1 29 ? 25.094 -0.222 0.959 1 96.56 29 LYS B C 1
ATOM 8430 O O . LYS B 1 29 ? 24.859 -1.126 1.764 1 96.56 29 LYS B O 1
ATOM 8435 N N . TYR B 1 30 ? 24.656 1.053 1.064 1 97.81 30 TYR B N 1
ATOM 8436 C CA . TYR B 1 30 ? 23.469 1.314 1.851 1 97.81 30 TYR B CA 1
ATOM 8437 C C . TYR B 1 30 ? 22.219 0.776 1.147 1 97.81 30 TYR B C 1
ATOM 8439 O O . TYR B 1 30 ? 22.172 0.739 -0.084 1 97.81 30 TYR B O 1
ATOM 8447 N N . ARG B 1 31 ? 21.234 0.331 1.869 1 98 31 ARG B N 1
ATOM 8448 C CA . ARG B 1 31 ? 19.938 0.018 1.271 1 98 31 ARG B CA 1
ATOM 8449 C C . ARG B 1 31 ? 18.859 0.992 1.747 1 98 31 ARG B C 1
ATOM 8451 O O . ARG B 1 31 ? 18.828 1.356 2.924 1 98 31 ARG B O 1
ATOM 8458 N N . ASN B 1 32 ? 18.016 1.441 0.823 1 98.56 32 ASN B N 1
ATOM 8459 C CA . ASN B 1 32 ? 16.844 2.252 1.158 1 98.56 32 ASN B CA 1
ATOM 8460 C C . ASN B 1 32 ? 15.695 1.395 1.674 1 98.56 32 ASN B C 1
ATOM 8462 O O . ASN B 1 32 ? 15.227 0.486 0.981 1 98.56 32 ASN B O 1
ATOM 8466 N N . ILE B 1 33 ? 15.234 1.661 2.855 1 98.25 33 ILE B N 1
ATOM 8467 C CA . ILE B 1 33 ? 14.195 0.799 3.4 1 98.25 33 ILE B CA 1
ATOM 8468 C C . ILE B 1 33 ? 12.852 1.521 3.348 1 98.25 33 ILE B C 1
ATOM 8470 O O . ILE B 1 33 ? 11.812 0.939 3.678 1 98.25 33 ILE B O 1
ATOM 8474 N N . GLY B 1 34 ? 12.773 2.805 2.898 1 97.75 34 GLY B N 1
ATOM 8475 C CA . GLY B 1 34 ? 11.57 3.619 2.91 1 97.75 34 GLY B CA 1
ATOM 8476 C C . GLY B 1 34 ? 11.406 4.422 4.184 1 97.75 34 GLY B C 1
ATOM 8477 O O . GLY B 1 34 ? 12.375 4.66 4.906 1 97.75 34 GLY B O 1
ATOM 8478 N N . PRO B 1 35 ? 10.172 4.762 4.551 1 97.44 35 PRO B N 1
ATOM 8479 C CA . PRO B 1 35 ? 8.938 4.379 3.859 1 97.44 35 PRO B CA 1
ATOM 8480 C C . PRO B 1 35 ? 8.82 5.012 2.477 1 97.44 35 PRO B C 1
ATOM 8482 O O . PRO B 1 35 ? 9.469 6.023 2.197 1 97.44 35 PRO B O 1
ATOM 8485 N N . PHE B 1 36 ? 8.047 4.441 1.605 1 96.62 36 PHE B N 1
ATOM 8486 C CA . PHE B 1 36 ? 7.676 5.023 0.321 1 96.62 36 PHE B CA 1
ATOM 8487 C C . PHE B 1 36 ? 6.441 5.902 0.462 1 96.62 36 PHE B C 1
ATOM 8489 O O . PHE B 1 36 ? 5.418 5.656 -0.182 1 96.62 36 PHE B O 1
ATOM 8496 N N . ARG B 1 37 ? 6.535 6.859 1.289 1 95.62 37 ARG B N 1
ATOM 8497 C CA . ARG B 1 37 ? 5.609 7.949 1.569 1 95.62 37 ARG B CA 1
ATOM 8498 C C . ARG B 1 37 ? 6.238 9.297 1.241 1 95.62 37 ARG B C 1
ATOM 8500 O O . ARG B 1 37 ? 7.316 9.625 1.741 1 95.62 37 ARG B O 1
ATOM 8507 N N . GLY B 1 38 ? 5.555 10.055 0.478 1 95.81 38 GLY B N 1
ATOM 8508 C CA . GLY B 1 38 ? 6.148 11.258 -0.081 1 95.81 38 GLY B CA 1
ATOM 8509 C C . GLY B 1 38 ? 6.395 12.344 0.955 1 95.81 38 GLY B C 1
ATOM 8510 O O . GLY B 1 38 ? 5.645 12.461 1.926 1 95.81 38 GLY B O 1
ATOM 8511 N N . GLY B 1 39 ? 7.48 13.102 0.752 1 96.62 39 GLY B N 1
ATOM 8512 C CA . GLY B 1 39 ? 7.785 14.312 1.495 1 96.62 39 GLY B CA 1
ATOM 8513 C C . GLY B 1 39 ? 7.602 15.578 0.677 1 96.62 39 GLY B C 1
ATOM 8514 O O . GLY B 1 39 ? 7.09 15.531 -0.444 1 96.62 39 GLY B O 1
ATOM 8515 N N . ARG B 1 40 ? 8.023 16.656 1.131 1 96.94 40 ARG B N 1
ATOM 8516 C CA . ARG B 1 40 ? 7.734 18 0.661 1 96.94 40 ARG B CA 1
ATOM 8517 C C . ARG B 1 40 ? 8.328 18.234 -0.726 1 96.94 40 ARG B C 1
ATOM 8519 O O . ARG B 1 40 ? 9.477 17.875 -0.987 1 96.94 40 ARG B O 1
ATOM 8526 N N . SER B 1 41 ? 7.508 18.734 -1.62 1 97.31 41 SER B N 1
ATOM 8527 C CA . SER B 1 41 ? 7.887 19.25 -2.926 1 97.31 41 SER B CA 1
ATOM 8528 C C . SER B 1 41 ? 7.422 20.703 -3.096 1 97.31 41 SER B C 1
ATOM 8530 O O . SER B 1 41 ? 6.332 21.062 -2.654 1 97.31 41 SER B O 1
ATOM 8532 N N . VAL B 1 42 ? 8.273 21.531 -3.777 1 97.5 42 VAL B N 1
ATOM 8533 C CA . VAL B 1 42 ? 7.855 22.922 -3.955 1 97.5 42 VAL B CA 1
ATOM 8534 C C . VAL B 1 42 ? 7.961 23.297 -5.43 1 97.5 42 VAL B C 1
ATOM 8536 O O . VAL B 1 42 ? 7.906 24.484 -5.773 1 97.5 42 VAL B O 1
ATOM 8539 N N . ALA B 1 43 ? 8.203 22.312 -6.309 1 98.25 43 ALA B N 1
ATOM 8540 C CA . ALA B 1 43 ? 8.328 22.609 -7.738 1 98.25 43 ALA B CA 1
ATOM 8541 C C . ALA B 1 43 ? 7.766 21.469 -8.578 1 98.25 43 ALA B C 1
ATOM 8543 O O . ALA B 1 43 ? 8.062 20.297 -8.328 1 98.25 43 ALA B O 1
ATOM 8544 N N . VAL B 1 44 ? 6.977 21.797 -9.523 1 98.56 44 VAL B N 1
ATOM 8545 C CA . VAL B 1 44 ? 6.438 20.812 -10.445 1 98.56 44 VAL B CA 1
ATOM 8546 C C . VAL B 1 44 ? 6.297 21.406 -11.836 1 98.56 44 VAL B C 1
ATOM 8548 O O . VAL B 1 44 ? 6.207 22.625 -11.984 1 98.56 44 VAL B O 1
ATOM 8551 N N . SER B 1 45 ? 6.293 20.594 -12.836 1 98.75 45 SER B N 1
ATOM 8552 C CA . SER B 1 45 ? 5.973 20.984 -14.203 1 98.75 45 SER B CA 1
ATOM 8553 C C . SER B 1 45 ? 5.461 19.797 -15.016 1 98.75 45 SER B C 1
ATOM 8555 O O . SER B 1 45 ? 5.926 18.672 -14.844 1 98.75 45 SER B O 1
ATOM 8557 N N . GLY B 1 46 ? 4.484 20.109 -15.844 1 98.19 46 GLY B N 1
ATOM 8558 C CA . GLY B 1 46 ? 4.145 19.188 -16.906 1 98.19 46 GLY B CA 1
ATOM 8559 C C . GLY B 1 46 ? 4.871 19.484 -18.219 1 98.19 46 GLY B C 1
ATOM 8560 O O . GLY B 1 46 ? 5.777 20.312 -18.25 1 98.19 46 GLY B O 1
ATOM 8561 N N . VAL B 1 47 ? 4.605 18.719 -19.188 1 98.12 47 VAL B N 1
ATOM 8562 C CA . VAL B 1 47 ? 5.184 18.891 -20.516 1 98.12 47 VAL B CA 1
ATOM 8563 C C . VAL B 1 47 ? 4.074 19.141 -21.531 1 98.12 47 VAL B C 1
ATOM 8565 O O . VAL B 1 47 ? 3.197 18.297 -21.734 1 98.12 47 VAL B O 1
ATOM 8568 N N . LEU B 1 48 ? 4.102 20.344 -22.156 1 96.12 48 LEU B N 1
ATOM 8569 C CA . LEU B 1 48 ? 3.094 20.656 -23.172 1 96.12 48 LEU B CA 1
ATOM 8570 C C . LEU B 1 48 ? 3.109 19.625 -24.297 1 96.12 48 LEU B C 1
ATOM 8572 O O . LEU B 1 48 ? 4.172 19.297 -24.828 1 96.12 48 LEU B O 1
ATOM 8576 N N . GLY B 1 49 ? 1.926 19.078 -24.609 1 92.19 49 GLY B N 1
ATOM 8577 C CA . GLY B 1 49 ? 1.79 18.109 -25.688 1 92.19 49 GLY B CA 1
ATOM 8578 C C . GLY B 1 49 ? 2.029 16.672 -25.234 1 92.19 49 GLY B C 1
ATOM 8579 O O . GLY B 1 49 ? 1.868 15.734 -26.016 1 92.19 49 GLY B O 1
ATOM 8580 N N . ASP B 1 50 ? 2.398 16.469 -24 1 93.25 50 ASP B N 1
ATOM 8581 C CA . ASP B 1 50 ? 2.65 15.141 -23.453 1 93.25 50 ASP B CA 1
ATOM 8582 C C . ASP B 1 50 ? 1.994 14.961 -22.094 1 93.25 50 ASP B C 1
ATOM 8584 O O . ASP B 1 50 ? 2.631 15.18 -21.062 1 93.25 50 ASP B O 1
ATOM 8588 N N . PRO B 1 51 ? 0.77 14.445 -22 1 92.31 51 PRO B N 1
ATOM 8589 C CA . PRO B 1 51 ? 0.041 14.359 -20.719 1 92.31 51 PRO B CA 1
ATOM 8590 C C . PRO B 1 51 ? 0.559 13.242 -19.828 1 92.31 51 PRO B C 1
ATOM 8592 O O . PRO B 1 51 ? 0.056 13.055 -18.719 1 92.31 51 PRO B O 1
ATOM 8595 N N . LEU B 1 52 ? 1.627 12.484 -20.219 1 92.12 52 LEU B N 1
ATOM 8596 C CA . LEU B 1 52 ? 2.143 11.383 -19.406 1 92.12 52 LEU B CA 1
ATOM 8597 C C . LEU B 1 52 ? 3.395 11.805 -18.656 1 92.12 52 LEU B C 1
ATOM 8599 O O . LEU B 1 52 ? 3.807 11.133 -17.703 1 92.12 52 LEU B O 1
ATOM 8603 N N . THR B 1 53 ? 4 12.875 -19.047 1 96.44 53 THR B N 1
ATOM 8604 C CA . THR B 1 53 ? 5.312 13.219 -18.516 1 96.44 53 THR B CA 1
ATOM 8605 C C . THR B 1 53 ? 5.211 14.422 -17.562 1 96.44 53 THR B C 1
ATOM 8607 O O . THR B 1 53 ? 4.625 15.445 -17.922 1 96.44 53 THR B O 1
ATOM 8610 N N . TYR B 1 54 ? 5.793 14.312 -16.312 1 98.25 54 TYR B N 1
ATOM 8611 C CA . TYR B 1 54 ? 5.828 15.367 -15.312 1 98.25 54 TYR B CA 1
ATOM 8612 C C . TYR B 1 54 ? 7.148 15.352 -14.555 1 98.25 54 TYR B C 1
ATOM 8614 O O . TYR B 1 54 ? 7.848 14.336 -14.531 1 98.25 54 TYR B O 1
ATOM 8622 N N . TYR B 1 55 ? 7.523 16.5 -14.031 1 98.81 55 TYR B N 1
ATOM 8623 C CA . TYR B 1 55 ? 8.703 16.656 -13.188 1 98.81 55 TYR B CA 1
ATOM 8624 C C . TYR B 1 55 ? 8.312 17.156 -11.797 1 98.81 55 TYR B C 1
ATOM 8626 O O . TYR B 1 55 ? 7.406 17.984 -11.664 1 98.81 55 TYR B O 1
ATOM 8634 N N . MET B 1 56 ? 8.984 16.703 -10.805 1 98.44 56 MET B N 1
ATOM 8635 C CA . MET B 1 56 ? 8.812 17.109 -9.414 1 98.44 56 MET B CA 1
ATOM 8636 C C . MET B 1 56 ? 10.148 17.438 -8.766 1 98.44 56 MET B C 1
ATOM 8638 O O . MET B 1 56 ? 11.133 16.719 -8.961 1 98.44 56 MET B O 1
ATOM 8642 N N . GLY B 1 57 ? 10.266 18.578 -8.18 1 98.38 57 GLY B N 1
ATOM 8643 C CA . GLY B 1 57 ? 11.43 18.953 -7.391 1 98.38 57 GLY B CA 1
ATOM 8644 C C . GLY B 1 57 ? 11.211 18.781 -5.898 1 98.38 57 GLY B C 1
ATOM 8645 O O . GLY B 1 57 ? 10.367 19.453 -5.312 1 98.38 57 GLY B O 1
ATOM 8646 N N . LYS B 1 58 ? 11.992 17.906 -5.258 1 97.44 58 LYS B N 1
ATOM 8647 C CA . LYS B 1 58 ? 11.867 17.609 -3.834 1 97.44 58 LYS B CA 1
ATOM 8648 C C . LYS B 1 58 ? 12.82 18.469 -3.012 1 97.44 58 LYS B C 1
ATOM 8650 O O . LYS B 1 58 ? 13.914 18.812 -3.471 1 97.44 58 LYS B O 1
ATOM 8655 N N . THR B 1 59 ? 12.406 18.797 -1.804 1 96.25 59 THR B N 1
ATOM 8656 C CA . THR B 1 59 ? 13.312 19.422 -0.843 1 96.25 59 THR B CA 1
ATOM 8657 C C . THR B 1 59 ? 14.211 18.375 -0.187 1 96.25 59 THR B C 1
ATOM 8659 O O . THR B 1 59 ? 13.742 17.562 0.615 1 96.25 59 THR B O 1
ATOM 8662 N N . GLY B 1 60 ? 15.383 18.422 -0.526 1 95.25 60 GLY B N 1
ATOM 8663 C CA . GLY B 1 60 ? 16.359 17.469 -0.015 1 95.25 60 GLY B CA 1
ATOM 8664 C C . GLY B 1 60 ? 16.375 16.172 -0.793 1 95.25 60 GLY B C 1
ATOM 8665 O O . GLY B 1 60 ? 17.156 15.258 -0.471 1 95.25 60 GLY B O 1
ATOM 8666 N N . GLY B 1 61 ? 15.602 16.109 -1.922 1 96.12 61 GLY B N 1
ATOM 8667 C CA . GLY B 1 61 ? 15.453 14.82 -2.564 1 96.12 61 GLY B CA 1
ATOM 8668 C C . GLY B 1 61 ? 15.789 14.844 -4.043 1 96.12 61 GLY B C 1
ATOM 8669 O O . GLY B 1 61 ? 15.797 13.797 -4.699 1 96.12 61 GLY B O 1
ATOM 8670 N N . GLY B 1 62 ? 16.016 15.977 -4.602 1 97.81 62 GLY B N 1
ATOM 8671 C CA . GLY B 1 62 ? 16.391 16.078 -6.004 1 97.81 62 GLY B CA 1
ATOM 8672 C C . GLY B 1 62 ? 15.188 16.141 -6.93 1 97.81 62 GLY B C 1
ATOM 8673 O O . GLY B 1 62 ? 14.102 16.531 -6.52 1 97.81 62 GLY B O 1
ATOM 8674 N N . VAL B 1 63 ? 15.453 15.836 -8.227 1 98.69 63 VAL B N 1
ATOM 8675 C CA . VAL B 1 63 ? 14.414 15.938 -9.258 1 98.69 63 VAL B CA 1
ATOM 8676 C C . VAL B 1 63 ? 13.93 14.539 -9.625 1 98.69 63 VAL B C 1
ATOM 8678 O O . VAL B 1 63 ? 14.734 13.625 -9.828 1 98.69 63 VAL B O 1
ATOM 8681 N N . TRP B 1 64 ? 12.672 14.383 -9.695 1 98.56 64 TRP B N 1
ATOM 8682 C CA . TRP B 1 64 ? 12.031 13.133 -10.086 1 98.56 64 TRP B CA 1
ATOM 8683 C C . TRP B 1 64 ? 11.18 13.32 -11.336 1 98.56 64 TRP B C 1
ATOM 8685 O O . TRP B 1 64 ? 10.594 14.383 -11.539 1 98.56 64 TRP B O 1
ATOM 8695 N N . LYS B 1 65 ? 11.125 12.289 -12.141 1 98.38 65 LYS B N 1
ATOM 8696 C CA . LYS B 1 65 ? 10.391 12.32 -13.406 1 98.38 65 LYS B CA 1
ATOM 8697 C C . LYS B 1 65 ? 9.445 11.125 -13.531 1 98.38 65 LYS B C 1
ATOM 8699 O O . LYS B 1 65 ? 9.781 10.023 -13.094 1 98.38 65 LYS B O 1
ATOM 8704 N N . THR B 1 66 ? 8.258 11.336 -13.953 1 96.62 66 THR B N 1
ATOM 8705 C CA . THR B 1 66 ? 7.371 10.258 -14.391 1 96.62 66 THR B CA 1
ATOM 8706 C C . THR B 1 66 ? 7.039 10.406 -15.875 1 96.62 66 THR B C 1
ATOM 8708 O O . THR B 1 66 ? 6.965 11.516 -16.391 1 96.62 66 THR B O 1
ATOM 8711 N N . SER B 1 67 ? 6.973 9.312 -16.594 1 93.62 67 SER B N 1
ATOM 8712 C CA . SER B 1 67 ? 6.566 9.266 -17.984 1 93.62 67 SER B CA 1
ATOM 8713 C C . SER B 1 67 ? 5.316 8.414 -18.172 1 93.62 67 SER B C 1
ATOM 8715 O O . SER B 1 67 ? 5.047 7.926 -19.281 1 93.62 67 SER B O 1
ATOM 8717 N N . ASP B 1 68 ? 4.613 8.148 -17.078 1 91.75 68 ASP B N 1
ATOM 8718 C CA . ASP B 1 68 ? 3.402 7.332 -17.109 1 91.75 68 ASP B CA 1
ATOM 8719 C C . ASP B 1 68 ? 2.332 7.914 -16.188 1 91.75 68 ASP B C 1
ATOM 8721 O O . ASP B 1 68 ? 1.612 7.172 -15.516 1 91.75 68 ASP B O 1
ATOM 8725 N N . ALA B 1 69 ? 2.312 9.219 -16.062 1 92.25 69 ALA B N 1
ATOM 8726 C CA . ALA B 1 69 ? 1.272 9.977 -15.375 1 92.25 69 ALA B CA 1
ATOM 8727 C C . ALA B 1 69 ? 1.241 9.648 -13.891 1 92.25 69 ALA B C 1
ATOM 8729 O O . ALA B 1 69 ? 0.167 9.531 -13.297 1 92.25 69 ALA B O 1
ATOM 8730 N N . GLY B 1 70 ? 2.369 9.453 -13.281 1 92.88 70 GLY B N 1
ATOM 8731 C CA . GLY B 1 70 ? 2.486 9.359 -11.828 1 92.88 70 GLY B CA 1
ATOM 8732 C C . GLY B 1 70 ? 2.506 7.93 -11.328 1 92.88 70 GLY B C 1
ATOM 8733 O O . GLY B 1 70 ? 2.629 7.691 -10.125 1 92.88 70 GLY B O 1
ATOM 8734 N N . GLN B 1 71 ? 2.504 6.875 -12.203 1 89.44 71 GLN B N 1
ATOM 8735 C CA . GLN B 1 71 ? 2.555 5.477 -11.781 1 89.44 71 GLN B CA 1
ATOM 8736 C C . GLN B 1 71 ? 3.934 5.121 -11.227 1 89.44 71 GLN B C 1
ATOM 8738 O O . GLN B 1 71 ? 4.047 4.297 -10.312 1 89.44 71 GLN B O 1
ATOM 8743 N N . CYS B 1 72 ? 4.875 5.699 -11.805 1 92.12 72 CYS B N 1
ATOM 8744 C CA . CYS B 1 72 ? 6.258 5.504 -11.383 1 92.12 72 CYS B CA 1
ATOM 8745 C C . CYS B 1 72 ? 7.039 6.809 -11.461 1 92.12 72 CYS B C 1
ATOM 8747 O O . CYS B 1 72 ? 7.012 7.496 -12.484 1 92.12 72 CYS B O 1
ATOM 8749 N N . TRP B 1 73 ? 7.684 7.172 -10.367 1 96.25 73 TRP B N 1
ATOM 8750 C CA . TRP B 1 73 ? 8.594 8.305 -10.328 1 96.25 73 TRP B CA 1
ATOM 8751 C C . TRP B 1 73 ? 10.047 7.836 -10.25 1 96.25 73 TRP B C 1
ATOM 8753 O O . TRP B 1 73 ? 10.391 6.977 -9.438 1 96.25 73 TRP B O 1
ATOM 8763 N N . GLU B 1 74 ? 10.867 8.352 -11.078 1 95.81 74 GLU B N 1
ATOM 8764 C CA . GLU B 1 74 ? 12.289 8.031 -11.094 1 95.81 74 GLU B CA 1
ATOM 8765 C C . GLU B 1 74 ? 13.141 9.281 -10.852 1 95.81 74 GLU B C 1
ATOM 8767 O O . GLU B 1 74 ? 12.844 10.352 -11.391 1 95.81 74 GLU B O 1
ATOM 8772 N N . ASN B 1 75 ? 14.117 9.094 -9.992 1 97.88 75 ASN B N 1
ATOM 8773 C CA . ASN B 1 75 ? 15.023 10.219 -9.805 1 97.88 75 ASN B CA 1
ATOM 8774 C C . ASN B 1 75 ? 15.93 10.414 -11.023 1 97.88 75 ASN B C 1
ATOM 8776 O O . ASN B 1 75 ? 16.453 9.445 -11.578 1 97.88 75 ASN B O 1
ATOM 8780 N N . ILE B 1 76 ? 16.188 11.664 -11.391 1 98.06 76 ILE B N 1
ATOM 8781 C CA . ILE B 1 76 ? 16.984 11.898 -12.586 1 98.06 76 ILE B CA 1
ATOM 8782 C C . ILE B 1 76 ? 18.109 12.891 -12.266 1 98.06 76 ILE B C 1
ATOM 8784 O O . ILE B 1 76 ? 18.75 13.414 -13.172 1 98.06 76 ILE B O 1
ATOM 8788 N N . SER B 1 77 ? 18.297 13.219 -11.008 1 98.06 77 SER B N 1
ATOM 8789 C CA . SER B 1 77 ? 19.328 14.203 -10.656 1 98.06 77 SER B CA 1
ATOM 8790 C C . SER B 1 77 ? 20.531 13.531 -10.008 1 98.06 77 SER B C 1
ATOM 8792 O O . SER B 1 77 ? 21.609 14.125 -9.922 1 98.06 77 SER B O 1
ATOM 8794 N N . ASP B 1 78 ? 20.359 12.367 -9.43 1 96.5 78 ASP B N 1
ATOM 8795 C CA . ASP B 1 78 ? 21.469 11.68 -8.773 1 96.5 78 ASP B CA 1
ATOM 8796 C C . ASP B 1 78 ? 22.672 11.531 -9.711 1 96.5 78 ASP B C 1
ATOM 8798 O O . ASP B 1 78 ? 22.5 11.18 -10.883 1 96.5 78 ASP B O 1
ATOM 8802 N N . GLY B 1 79 ? 23.812 11.758 -9.211 1 94.31 79 GLY B N 1
ATOM 8803 C CA . GLY B 1 79 ? 25.016 11.656 -10 1 94.31 79 GLY B CA 1
ATOM 8804 C C . GLY B 1 79 ? 25.391 12.961 -10.688 1 94.31 79 GLY B C 1
ATOM 8805 O O . GLY B 1 79 ? 26.531 13.117 -11.148 1 94.31 79 GLY B O 1
ATOM 8806 N N . PHE B 1 80 ? 24.453 13.938 -10.711 1 97.06 80 PHE B N 1
ATOM 8807 C CA . PHE B 1 80 ? 24.719 15.195 -11.406 1 97.06 80 PHE B CA 1
ATOM 8808 C C . PHE B 1 80 ? 24.719 16.359 -10.43 1 97.06 80 PHE B C 1
ATOM 8810 O O . PHE B 1 80 ? 25.578 17.25 -10.516 1 97.06 80 PHE B O 1
ATOM 8817 N N . PHE B 1 81 ? 23.828 16.391 -9.523 1 97.38 81 PHE B N 1
ATOM 8818 C CA . PHE B 1 81 ? 23.641 17.547 -8.641 1 97.38 81 PHE B CA 1
ATOM 8819 C C . PHE B 1 81 ? 24.547 17.438 -7.414 1 97.38 81 PHE B C 1
ATOM 8821 O O . PHE B 1 81 ? 24.891 16.344 -6.984 1 97.38 81 PHE B O 1
ATOM 8828 N N . THR B 1 82 ? 24.828 18.531 -6.824 1 95.69 82 THR B N 1
ATOM 8829 C CA . THR B 1 82 ? 25.703 18.547 -5.656 1 95.69 82 THR B CA 1
ATOM 8830 C C . THR B 1 82 ? 24.953 19.047 -4.422 1 95.69 82 THR B C 1
ATOM 8832 O O . THR B 1 82 ? 25.547 19.156 -3.342 1 95.69 82 THR B O 1
ATOM 8835 N N . THR B 1 83 ? 23.719 19.391 -4.613 1 95.56 83 THR B N 1
ATOM 8836 C CA . THR B 1 83 ? 22.797 19.656 -3.512 1 95.56 83 THR B CA 1
ATOM 8837 C C . THR B 1 83 ? 21.453 18.969 -3.746 1 95.56 83 THR B C 1
ATOM 8839 O O . THR B 1 83 ? 21.172 18.5 -4.855 1 95.56 83 THR B O 1
ATOM 8842 N N . GLY B 1 84 ? 20.703 18.922 -2.701 1 92.75 84 GLY B N 1
ATOM 8843 C CA . GLY B 1 84 ? 19.547 18.047 -2.816 1 92.75 84 GLY B CA 1
ATOM 8844 C C . GLY B 1 84 ? 18.234 18.812 -2.916 1 92.75 84 GLY B C 1
ATOM 8845 O O . GLY B 1 84 ? 17.219 18.25 -3.34 1 92.75 84 GLY B O 1
ATOM 8846 N N . SER B 1 85 ? 18.156 20.094 -2.598 1 96.44 85 SER B N 1
ATOM 8847 C CA . SER B 1 85 ? 16.891 20.812 -2.521 1 96.44 85 SER B CA 1
ATOM 8848 C C . SER B 1 85 ? 16.625 21.594 -3.803 1 96.44 85 SER B C 1
ATOM 8850 O O . SER B 1 85 ? 17.453 22.406 -4.23 1 96.44 85 SER B O 1
ATOM 8852 N N . VAL B 1 86 ? 15.453 21.344 -4.352 1 97.88 86 VAL B N 1
ATOM 8853 C CA . VAL B 1 86 ? 15.039 21.969 -5.602 1 97.88 86 VAL B CA 1
ATOM 8854 C C . VAL B 1 86 ? 14.008 23.062 -5.312 1 97.88 86 VAL B C 1
ATOM 8856 O O . VAL B 1 86 ? 13.102 22.859 -4.504 1 97.88 86 VAL B O 1
ATOM 8859 N N . GLY B 1 87 ? 14.219 24.219 -6.004 1 97.94 87 GLY B N 1
ATOM 8860 C CA . GLY B 1 87 ? 13.305 25.328 -5.75 1 97.94 87 GLY B CA 1
ATOM 8861 C C . GLY B 1 87 ? 12.398 25.641 -6.93 1 97.94 87 GLY B C 1
ATOM 8862 O O . GLY B 1 87 ? 11.32 26.203 -6.762 1 97.94 87 GLY B O 1
ATOM 8863 N N . ALA B 1 88 ? 12.844 25.266 -8.148 1 98.62 88 ALA B N 1
ATOM 8864 C CA . ALA B 1 88 ? 12.078 25.594 -9.352 1 98.62 88 ALA B CA 1
ATOM 8865 C C . ALA B 1 88 ? 12.383 24.609 -10.477 1 98.62 88 ALA B C 1
ATOM 8867 O O . ALA B 1 88 ? 13.492 24.078 -10.578 1 98.62 88 ALA B O 1
ATOM 8868 N N . ILE B 1 89 ? 11.414 24.344 -11.266 1 98.75 89 ILE B N 1
ATOM 8869 C CA . ILE B 1 89 ? 11.57 23.562 -12.484 1 98.75 89 ILE B CA 1
ATOM 8870 C C . ILE B 1 89 ? 10.812 24.219 -13.633 1 98.75 89 ILE B C 1
ATOM 8872 O O . ILE B 1 89 ? 9.672 24.656 -13.461 1 98.75 89 ILE B O 1
ATOM 8876 N N . ALA B 1 90 ? 11.414 24.328 -14.797 1 98.75 90 ALA B N 1
ATOM 8877 C CA . ALA B 1 90 ? 10.758 24.844 -16 1 98.75 90 ALA B CA 1
ATOM 8878 C C . ALA B 1 90 ? 11.086 23.984 -17.219 1 98.75 90 ALA B C 1
ATOM 8880 O O . ALA B 1 90 ? 12.227 23.562 -17.391 1 98.75 90 ALA B O 1
ATOM 8881 N N . VAL B 1 91 ? 10.102 23.688 -17.969 1 98.75 91 VAL B N 1
ATOM 8882 C CA . VAL B 1 91 ? 10.242 22.938 -19.219 1 98.75 91 VAL B CA 1
ATOM 8883 C C . VAL B 1 91 ? 9.883 23.828 -20.391 1 98.75 91 VAL B C 1
ATOM 8885 O O . VAL B 1 91 ? 8.844 24.5 -20.391 1 98.75 91 VAL B O 1
ATOM 8888 N N . SER B 1 92 ? 10.727 23.844 -21.438 1 98.69 92 SER B N 1
ATOM 8889 C CA . SER B 1 92 ? 10.477 24.688 -22.609 1 98.69 92 SER B CA 1
ATOM 8890 C C . SER B 1 92 ? 9.211 24.234 -23.344 1 98.69 92 SER B C 1
ATOM 8892 O O . SER B 1 92 ? 9.008 23.047 -23.578 1 98.69 92 SER B O 1
ATOM 8894 N N . GLU B 1 93 ? 8.344 25.234 -23.656 1 97.38 93 GLU B N 1
ATOM 8895 C CA . GLU B 1 93 ? 7.137 24.891 -24.406 1 97.38 93 GLU B CA 1
ATOM 8896 C C . GLU B 1 93 ? 7.453 24.594 -25.859 1 97.38 93 GLU B C 1
ATOM 8898 O O . GLU B 1 93 ? 6.801 23.766 -26.484 1 97.38 93 GLU B O 1
ATOM 8903 N N . SER B 1 94 ? 8.469 25.266 -26.453 1 96.81 94 SER B N 1
ATOM 8904 C CA . SER B 1 94 ? 8.836 25.094 -27.859 1 96.81 94 SER B CA 1
ATOM 8905 C C . SER B 1 94 ? 9.734 23.875 -28.062 1 96.81 94 SER B C 1
ATOM 8907 O O . SER B 1 94 ? 9.68 23.219 -29.094 1 96.81 94 SER B O 1
ATOM 8909 N N . HIS B 1 95 ? 10.625 23.547 -27.062 1 97.25 95 HIS B N 1
ATOM 8910 C CA . HIS B 1 95 ? 11.547 22.422 -27.094 1 97.25 95 HIS B CA 1
ATOM 8911 C C . HIS B 1 95 ? 11.469 21.609 -25.797 1 97.25 95 HIS B C 1
ATOM 8913 O O . HIS B 1 95 ? 12.344 21.719 -24.938 1 97.25 95 HIS B O 1
ATOM 8919 N N . PRO B 1 96 ? 10.523 20.766 -25.719 1 97 96 PRO B N 1
ATOM 8920 C CA . PRO B 1 96 ? 10.172 20.141 -24.453 1 97 96 PRO B CA 1
ATOM 8921 C C . PRO B 1 96 ? 11.297 19.266 -23.906 1 97 96 PRO B C 1
ATOM 8923 O O . PRO B 1 96 ? 11.227 18.812 -22.75 1 97 96 PRO B O 1
ATOM 8926 N N . ARG B 1 97 ? 12.391 19 -24.562 1 97.06 97 ARG B N 1
ATOM 8927 C CA . ARG B 1 97 ? 13.539 18.266 -24.047 1 97.06 97 ARG B CA 1
ATOM 8928 C C . ARG B 1 97 ? 14.422 19.156 -23.188 1 97.06 97 ARG B C 1
ATOM 8930 O O . ARG B 1 97 ? 15.281 18.672 -22.453 1 97.06 97 ARG B O 1
ATOM 8937 N N . ILE B 1 98 ? 14.273 20.484 -23.312 1 98.5 98 ILE B N 1
ATOM 8938 C CA . ILE B 1 98 ? 15.039 21.422 -22.516 1 98.5 98 ILE B CA 1
ATOM 8939 C C . ILE B 1 98 ? 14.359 21.641 -21.172 1 98.5 98 ILE B C 1
ATOM 8941 O O . ILE B 1 98 ? 13.211 22.094 -21.125 1 98.5 98 ILE B O 1
ATOM 8945 N N . VAL B 1 99 ? 15 21.312 -20.078 1 98.81 99 VAL B N 1
ATOM 8946 C CA . VAL B 1 99 ? 14.508 21.469 -18.719 1 98.81 99 VAL B CA 1
ATOM 8947 C C . VAL B 1 99 ? 15.523 22.25 -17.891 1 98.81 99 VAL B C 1
ATOM 8949 O O . VAL B 1 99 ? 16.719 21.938 -17.906 1 98.81 99 VAL B O 1
ATOM 8952 N N . PHE B 1 100 ? 15.109 23.312 -17.234 1 98.88 100 PHE B N 1
ATOM 8953 C CA . PHE B 1 100 ? 15.922 24.062 -16.281 1 98.88 100 PHE B CA 1
ATOM 8954 C C . PHE B 1 100 ? 15.477 23.781 -14.852 1 98.88 100 PHE B C 1
ATOM 8956 O O . PHE B 1 100 ? 14.281 23.656 -14.578 1 98.88 100 PHE B O 1
ATOM 8963 N N . VAL B 1 101 ? 16.438 23.625 -13.969 1 98.81 101 VAL B N 1
ATOM 8964 C CA . VAL B 1 101 ? 16.172 23.438 -12.547 1 98.81 101 VAL B CA 1
ATOM 8965 C C . VAL B 1 101 ? 16.938 24.484 -11.742 1 98.81 101 VAL B C 1
ATOM 8967 O O . VAL B 1 101 ? 18.125 24.719 -11.984 1 98.81 101 VAL B O 1
ATOM 8970 N N . GLY B 1 102 ? 16.203 25.219 -10.898 1 98.75 102 GLY B N 1
ATOM 8971 C CA . GLY B 1 102 ? 16.797 26.094 -9.906 1 98.75 102 GLY B CA 1
ATOM 8972 C C . GLY B 1 102 ? 16.875 25.469 -8.523 1 98.75 102 GLY B C 1
ATOM 8973 O O . GLY B 1 102 ? 15.883 24.891 -8.047 1 98.75 102 GLY B O 1
ATOM 8974 N N . MET B 1 103 ? 17.969 25.562 -7.902 1 98.06 103 MET B N 1
ATOM 8975 C CA . MET B 1 103 ? 18.188 24.844 -6.648 1 98.06 103 MET B CA 1
ATOM 8976 C C . MET B 1 103 ? 17.844 25.734 -5.449 1 98.06 103 MET B C 1
ATOM 8978 O O . MET B 1 103 ? 17.781 26.953 -5.574 1 98.06 103 MET B O 1
ATOM 8982 N N . GLY B 1 104 ? 17.625 25.047 -4.293 1 97 104 GLY B N 1
ATOM 8983 C CA . GLY B 1 104 ? 17.266 25.719 -3.049 1 97 104 GLY B CA 1
ATOM 8984 C C . GLY B 1 104 ? 15.773 25.922 -2.898 1 97 104 GLY B C 1
ATOM 8985 O O . GLY B 1 104 ? 15.109 26.406 -3.818 1 97 104 GLY B O 1
ATOM 8986 N N . GLU B 1 105 ? 15.148 25.547 -1.827 1 93.75 105 GLU B N 1
ATOM 8987 C CA . GLU B 1 105 ? 13.711 25.672 -1.645 1 93.75 105 GLU B CA 1
ATOM 8988 C C . GLU B 1 105 ? 13.289 27.125 -1.5 1 93.75 105 GLU B C 1
ATOM 8990 O O . GLU B 1 105 ? 14 27.922 -0.88 1 93.75 105 GLU B O 1
ATOM 8995 N N . HIS B 1 106 ? 12.203 27.5 -2.084 1 93.25 106 HIS B N 1
ATOM 8996 C CA . HIS B 1 106 ? 11.82 28.906 -2.104 1 93.25 106 HIS B CA 1
ATOM 8997 C C . HIS B 1 106 ? 10.875 29.234 -0.953 1 93.25 106 HIS B C 1
ATOM 8999 O O . HIS B 1 106 ? 10.648 30.406 -0.651 1 93.25 106 HIS B O 1
ATOM 9005 N N . ALA B 1 107 ? 10.258 28.234 -0.35 1 89.5 107 ALA B N 1
ATOM 9006 C CA . ALA B 1 107 ? 9.492 28.422 0.883 1 89.5 107 ALA B CA 1
ATOM 9007 C C . ALA B 1 107 ? 10.297 27.969 2.098 1 89.5 107 ALA B C 1
ATOM 9009 O O . ALA B 1 107 ? 10.211 26.812 2.516 1 89.5 107 ALA B O 1
ATOM 9010 N N . PRO B 1 108 ? 11.094 28.797 2.609 1 82.94 108 PRO B N 1
ATOM 9011 C CA . PRO B 1 108 ? 12.078 28.375 3.611 1 82.94 108 PRO B CA 1
ATOM 9012 C C . PRO B 1 108 ? 11.453 28.094 4.973 1 82.94 108 PRO B C 1
ATOM 9014 O O . PRO B 1 108 ? 10.773 28.953 5.535 1 82.94 108 PRO B O 1
ATOM 9017 N N . ARG B 1 109 ? 11.688 27.031 5.5 1 87.88 109 ARG B N 1
ATOM 9018 C CA . ARG B 1 109 ? 11.211 26.641 6.824 1 87.88 109 ARG B CA 1
ATOM 9019 C C . ARG B 1 109 ? 12.25 26.953 7.895 1 87.88 109 ARG B C 1
ATOM 9021 O O . ARG B 1 109 ? 13.398 27.266 7.574 1 87.88 109 ARG B O 1
ATOM 9028 N N . GLY B 1 110 ? 11.719 26.953 9.078 1 84.62 110 GLY B N 1
ATOM 9029 C CA . GLY B 1 110 ? 12.602 27.203 10.203 1 84.62 110 GLY B CA 1
ATOM 9030 C C . GLY B 1 110 ? 13.508 26.031 10.531 1 84.62 110 GLY B C 1
ATOM 9031 O O . GLY B 1 110 ? 14.562 26.203 11.141 1 84.62 110 GLY B O 1
ATOM 9032 N N . VAL B 1 111 ? 12.914 24.891 10.188 1 84.62 111 VAL B N 1
ATOM 9033 C CA . VAL B 1 111 ? 13.68 23.688 10.453 1 84.62 111 VAL B CA 1
ATOM 9034 C C . VAL B 1 111 ? 13.789 22.844 9.18 1 84.62 111 VAL B C 1
ATOM 9036 O O . VAL B 1 111 ? 12.852 22.797 8.383 1 84.62 111 VAL B O 1
ATOM 9039 N N . MET B 1 112 ? 14.914 22.375 8.766 1 84.25 112 MET B N 1
ATOM 9040 C CA . MET B 1 112 ? 15.148 21.438 7.672 1 84.25 112 MET B CA 1
ATOM 9041 C C . MET B 1 112 ? 15.172 22.156 6.328 1 84.25 112 MET B C 1
ATOM 9043 O O . MET B 1 112 ? 14.594 21.688 5.352 1 84.25 112 MET B O 1
ATOM 9047 N N . THR B 1 113 ? 15.555 23.344 6.223 1 89.12 113 THR B N 1
ATOM 9048 C CA . THR B 1 113 ? 15.758 24.047 4.957 1 89.12 113 THR B CA 1
ATOM 9049 C C . THR B 1 113 ? 17.188 23.875 4.469 1 89.12 113 THR B C 1
ATOM 9051 O O . THR B 1 113 ? 18.141 23.922 5.266 1 89.12 113 THR B O 1
ATOM 9054 N N . SER B 1 114 ? 17.297 23.656 3.248 1 92.38 114 SER B N 1
ATOM 9055 C CA . SER B 1 114 ? 18.594 23.484 2.627 1 92.38 114 SER B CA 1
ATOM 9056 C C . SER B 1 114 ? 18.812 24.469 1.491 1 92.38 114 SER B C 1
ATOM 9058 O O . SER B 1 114 ? 17.859 24.828 0.79 1 92.38 114 SER B O 1
ATOM 9060 N N . TYR B 1 115 ? 20.016 24.906 1.321 1 94.56 115 TYR B N 1
ATOM 9061 C CA . TYR B 1 115 ? 20.391 25.828 0.257 1 94.56 115 TYR B CA 1
ATOM 9062 C C . TYR B 1 115 ? 20.656 25.094 -1.045 1 94.56 115 TYR B C 1
ATOM 9064 O O . TYR B 1 115 ? 20.781 23.859 -1.05 1 94.56 115 TYR B O 1
ATOM 9072 N N . GLY B 1 116 ? 20.594 25.859 -2.127 1 96.25 116 GLY B N 1
ATOM 9073 C CA . GLY B 1 116 ? 20.938 25.344 -3.439 1 96.25 116 GLY B CA 1
ATOM 9074 C C . GLY B 1 116 ? 22.219 25.953 -4 1 96.25 116 GLY B C 1
ATOM 9075 O O . GLY B 1 116 ? 22.797 26.859 -3.41 1 96.25 116 GLY B O 1
ATOM 9076 N N . ASP B 1 117 ? 22.703 25.312 -5.102 1 97.19 117 ASP B N 1
ATOM 9077 C CA . ASP B 1 117 ? 23.984 25.734 -5.672 1 97.19 117 ASP B CA 1
ATOM 9078 C C . ASP B 1 117 ? 23.812 26.234 -7.105 1 97.19 117 ASP B C 1
ATOM 9080 O O . ASP B 1 117 ? 24.672 26 -7.957 1 97.19 117 ASP B O 1
ATOM 9084 N N . GLY B 1 118 ? 22.656 26.766 -7.402 1 98.19 118 GLY B N 1
ATOM 9085 C CA . GLY B 1 118 ? 22.516 27.469 -8.672 1 98.19 118 GLY B CA 1
ATOM 9086 C C . GLY B 1 118 ? 21.516 26.812 -9.609 1 98.19 118 GLY B C 1
ATOM 9087 O O . GLY B 1 118 ? 20.438 26.391 -9.18 1 98.19 118 GLY B O 1
ATOM 9088 N N . VAL B 1 119 ? 21.828 26.891 -10.914 1 98.75 119 VAL B N 1
ATOM 9089 C CA . VAL B 1 119 ? 20.906 26.453 -11.961 1 98.75 119 VAL B CA 1
ATOM 9090 C C . VAL B 1 119 ? 21.5 25.25 -12.703 1 98.75 119 VAL B C 1
ATOM 9092 O O . VAL B 1 119 ? 22.703 25.219 -12.977 1 98.75 119 VAL B O 1
ATOM 9095 N N . TYR B 1 120 ? 20.688 24.219 -12.906 1 98.81 120 TYR B N 1
ATOM 9096 C CA . TYR B 1 120 ? 21.031 23.094 -13.758 1 98.81 120 TYR B CA 1
ATOM 9097 C C . TYR B 1 120 ? 20.172 23.078 -15.016 1 98.81 120 TYR B C 1
ATOM 9099 O O . TYR B 1 120 ? 19.016 23.5 -14.984 1 98.81 120 TYR B O 1
ATOM 9107 N N . LYS B 1 121 ? 20.734 22.609 -16.156 1 98.81 121 LYS B N 1
ATOM 9108 C CA . LYS B 1 121 ? 20.031 22.516 -17.422 1 98.81 121 LYS B CA 1
ATOM 9109 C C . LYS B 1 121 ? 20.188 21.141 -18.047 1 98.81 121 LYS B C 1
ATOM 9111 O O . LYS B 1 121 ? 21.266 20.562 -18.016 1 98.81 121 LYS B O 1
ATOM 9116 N N . SER B 1 122 ? 19.156 20.578 -18.484 1 98.81 122 SER B N 1
ATOM 9117 C CA . SER B 1 122 ? 19.172 19.391 -19.328 1 98.81 122 SER B CA 1
ATOM 9118 C C . SER B 1 122 ? 18.641 19.688 -20.719 1 98.81 122 SER B C 1
ATOM 9120 O O . SER B 1 122 ? 17.688 20.453 -20.875 1 98.81 122 SER B O 1
ATOM 9122 N N . THR B 1 123 ? 19.234 19.109 -21.797 1 98.31 123 THR B N 1
ATOM 9123 C CA . THR B 1 123 ? 18.75 19.234 -23.172 1 98.31 123 THR B CA 1
ATOM 9124 C C . THR B 1 123 ? 18.234 17.891 -23.688 1 98.31 123 THR B C 1
ATOM 9126 O O . THR B 1 123 ? 17.953 17.75 -24.891 1 98.31 123 THR B O 1
ATOM 9129 N N . ASP B 1 124 ? 18.172 16.984 -22.828 1 98.12 124 ASP B N 1
ATOM 9130 C CA . ASP B 1 124 ? 17.703 15.641 -23.188 1 98.12 124 ASP B CA 1
ATOM 9131 C C . ASP B 1 124 ? 16.656 15.141 -22.203 1 98.12 124 ASP B C 1
ATOM 9133 O O . ASP B 1 124 ? 16.656 13.961 -21.828 1 98.12 124 ASP B O 1
ATOM 9137 N N . ALA B 1 125 ? 15.852 16.016 -21.703 1 97.94 125 ALA B N 1
ATOM 9138 C CA . ALA B 1 125 ? 14.695 15.734 -20.859 1 97.94 125 ALA B CA 1
ATOM 9139 C C . ALA B 1 125 ? 15.117 15.078 -19.547 1 97.94 125 ALA B C 1
ATOM 9141 O O . ALA B 1 125 ? 14.43 14.18 -19.047 1 97.94 125 ALA B O 1
ATOM 9142 N N . GLY B 1 126 ? 16.219 15.453 -18.969 1 98.19 126 GLY B N 1
ATOM 9143 C CA . GLY B 1 126 ? 16.625 15.055 -17.641 1 98.19 126 GLY B CA 1
ATOM 9144 C C . GLY B 1 126 ? 17.594 13.891 -17.625 1 98.19 126 GLY B C 1
ATOM 9145 O O . GLY B 1 126 ? 18.016 13.438 -16.562 1 98.19 126 GLY B O 1
ATOM 9146 N N . LYS B 1 127 ? 18.016 13.344 -18.812 1 97.25 127 LYS B N 1
ATOM 9147 C CA . LYS B 1 127 ? 18.969 12.234 -18.844 1 97.25 127 LYS B CA 1
ATOM 9148 C C . LYS B 1 127 ? 20.344 12.68 -18.375 1 97.25 127 LYS B C 1
ATOM 9150 O O . LYS B 1 127 ? 21.047 11.93 -17.703 1 97.25 127 LYS B O 1
ATOM 9155 N N . THR B 1 128 ? 20.766 13.828 -18.812 1 98.06 128 THR B N 1
ATOM 9156 C CA . THR B 1 128 ? 22.016 14.43 -18.375 1 98.06 128 THR B CA 1
ATOM 9157 C C . THR B 1 128 ? 21.812 15.898 -18.016 1 98.06 128 THR B C 1
ATOM 9159 O O . THR B 1 128 ? 20.828 16.516 -18.422 1 98.06 128 THR B O 1
ATOM 9162 N N . TRP B 1 129 ? 22.703 16.422 -17.156 1 98.62 129 TRP B N 1
ATOM 9163 C CA . TRP B 1 129 ? 22.562 17.797 -16.656 1 98.62 129 TRP B CA 1
ATOM 9164 C C . TRP B 1 129 ? 23.906 18.531 -16.719 1 98.62 129 TRP B C 1
ATOM 9166 O O . TRP B 1 129 ? 24.969 17.906 -16.609 1 98.62 129 TRP B O 1
ATOM 9176 N N . ARG B 1 130 ? 23.812 19.781 -16.875 1 98.12 130 ARG B N 1
ATOM 9177 C CA . ARG B 1 130 ? 24.938 20.688 -16.75 1 98.12 130 ARG B CA 1
ATOM 9178 C C . ARG B 1 130 ? 24.641 21.812 -15.773 1 98.12 130 ARG B C 1
ATOM 9180 O O . ARG B 1 130 ? 23.531 22.359 -15.773 1 98.12 130 ARG B O 1
ATOM 9187 N N . LYS B 1 131 ? 25.594 22.125 -14.938 1 98 131 LYS B N 1
ATOM 9188 C CA . LYS B 1 131 ? 25.469 23.297 -14.07 1 98 131 LYS B CA 1
ATOM 9189 C C . LYS B 1 131 ? 25.688 24.578 -14.852 1 98 131 LYS B C 1
ATOM 9191 O O . LYS B 1 131 ? 26.688 24.734 -15.555 1 98 131 LYS B O 1
ATOM 9196 N N . MET B 1 132 ? 24.812 25.562 -14.68 1 98.19 132 MET B N 1
ATOM 9197 C CA . MET B 1 132 ? 24.797 26.719 -15.562 1 98.19 132 MET B CA 1
ATOM 9198 C C . MET B 1 132 ? 25.156 28 -14.797 1 98.19 132 MET B C 1
ATOM 9200 O O . MET B 1 132 ? 24.953 29.109 -15.305 1 98.19 132 MET B O 1
ATOM 9204 N N . GLY B 1 133 ? 25.5 27.844 -13.469 1 97.88 133 GLY B N 1
ATOM 9205 C CA . GLY B 1 133 ? 25.922 29.016 -12.727 1 97.88 133 GLY B CA 1
ATOM 9206 C C . GLY B 1 133 ? 24.922 29.453 -11.672 1 97.88 133 GLY B C 1
ATOM 9207 O O . GLY B 1 133 ? 24.078 28.656 -11.25 1 97.88 133 GLY B O 1
ATOM 9208 N N . LEU B 1 134 ? 25.156 30.812 -11.164 1 98.12 134 LEU B N 1
ATOM 9209 C CA . LEU B 1 134 ? 24.328 31.453 -10.156 1 98.12 134 LEU B CA 1
ATOM 9210 C C . LEU B 1 134 ? 24.406 30.719 -8.82 1 98.12 134 LEU B C 1
ATOM 9212 O O . LEU B 1 134 ? 23.406 30.578 -8.125 1 98.12 134 LEU B O 1
ATOM 9216 N N . GLU B 1 135 ? 25.5 30.234 -8.484 1 95.69 135 GLU B N 1
ATOM 9217 C CA . GLU B 1 135 ? 25.719 29.359 -7.324 1 95.69 135 GLU B CA 1
ATOM 9218 C C . GLU B 1 135 ? 25.344 30.078 -6.027 1 95.69 135 GLU B C 1
ATOM 9220 O O . GLU B 1 135 ? 24.844 29.469 -5.09 1 95.69 135 GLU B O 1
ATOM 9225 N N . LYS B 1 136 ? 25.516 31.344 -6.016 1 95.94 136 LYS B N 1
ATOM 9226 C CA . LYS B 1 136 ? 25.359 32.062 -4.762 1 95.94 136 LYS B CA 1
ATOM 9227 C C . LYS B 1 136 ? 23.922 32.562 -4.594 1 95.94 136 LYS B C 1
ATOM 9229 O O . LYS B 1 136 ? 23.594 33.188 -3.586 1 95.94 136 LYS B O 1
ATOM 9234 N N . THR B 1 137 ? 23.062 32.281 -5.559 1 97.25 137 THR B N 1
ATOM 9235 C CA . THR B 1 137 ? 21.656 32.656 -5.402 1 97.25 137 THR B CA 1
ATOM 9236 C C . THR B 1 137 ? 21.016 31.844 -4.281 1 97.25 137 THR B C 1
ATOM 9238 O O . THR B 1 137 ? 20.031 32.281 -3.68 1 97.25 137 THR B O 1
ATOM 9241 N N . GLN B 1 138 ? 21.453 30.562 -4.059 1 96.38 138 GLN B N 1
ATOM 9242 C CA . GLN B 1 138 ? 21.141 29.641 -2.965 1 96.38 138 GLN B CA 1
ATOM 9243 C C . GLN B 1 138 ? 19.672 29.266 -2.965 1 96.38 138 GLN B C 1
ATOM 9245 O O . GLN B 1 138 ? 19.328 28.141 -2.586 1 96.38 138 GLN B O 1
ATOM 9250 N N . HIS B 1 139 ? 18.734 30.141 -3.283 1 97.69 139 HIS B N 1
ATOM 9251 C CA . HIS B 1 139 ? 17.312 29.844 -3.336 1 97.69 139 HIS B CA 1
ATOM 9252 C C . HIS B 1 139 ? 16.672 30.469 -4.566 1 97.69 139 HIS B C 1
ATOM 9254 O O . HIS B 1 139 ? 16.594 31.703 -4.672 1 97.69 139 HIS B O 1
ATOM 9260 N N . ILE B 1 140 ? 16.234 29.625 -5.484 1 98.44 140 ILE B N 1
ATOM 9261 C CA . ILE B 1 140 ? 15.617 30.078 -6.723 1 98.44 140 ILE B CA 1
ATOM 9262 C C . ILE B 1 140 ? 14.125 29.734 -6.703 1 98.44 140 ILE B C 1
ATOM 9264 O O . ILE B 1 140 ? 13.75 28.578 -6.523 1 98.44 140 ILE B O 1
ATOM 9268 N N . SER B 1 141 ? 13.305 30.734 -6.898 1 98.12 141 SER B N 1
ATOM 9269 C CA . SER B 1 141 ? 11.867 30.562 -6.711 1 98.12 141 SER B CA 1
ATOM 9270 C C . SER B 1 141 ? 11.164 30.266 -8.031 1 98.12 141 SER B C 1
ATOM 9272 O O . SER B 1 141 ? 10.102 29.641 -8.047 1 98.12 141 SER B O 1
ATOM 9274 N N . ARG B 1 142 ? 11.711 30.812 -9.133 1 98.44 142 ARG B N 1
ATOM 9275 C CA . ARG B 1 142 ? 11.047 30.641 -10.422 1 98.44 142 ARG B CA 1
ATOM 9276 C C . ARG B 1 142 ? 12.062 30.672 -11.562 1 98.44 142 ARG B C 1
ATOM 9278 O O . ARG B 1 142 ? 13.086 31.344 -11.477 1 98.44 142 ARG B O 1
ATOM 9285 N N . ILE B 1 143 ? 11.828 29.844 -12.508 1 98.81 143 ILE B N 1
ATOM 9286 C CA . ILE B 1 143 ? 12.484 29.938 -13.812 1 98.81 143 ILE B CA 1
ATOM 9287 C C . ILE B 1 143 ? 11.438 30.016 -14.914 1 98.81 143 ILE B C 1
ATOM 9289 O O . ILE B 1 143 ? 10.469 29.25 -14.922 1 98.81 143 ILE B O 1
ATOM 9293 N N . ILE B 1 144 ? 11.625 30.969 -15.812 1 98.69 144 ILE B N 1
ATOM 9294 C CA . ILE B 1 144 ? 10.719 31.094 -16.953 1 98.69 144 ILE B CA 1
ATOM 9295 C C . ILE B 1 144 ? 11.516 31.016 -18.25 1 98.69 144 ILE B C 1
ATOM 9297 O O . ILE B 1 144 ? 12.547 31.672 -18.391 1 98.69 144 ILE B O 1
ATOM 9301 N N . ILE B 1 145 ? 11.047 30.219 -19.141 1 98.69 145 ILE B N 1
ATOM 9302 C CA . ILE B 1 145 ? 11.633 30.094 -20.469 1 98.69 145 ILE B CA 1
ATOM 9303 C C . ILE B 1 145 ? 10.734 30.766 -21.5 1 98.69 145 ILE B C 1
ATOM 9305 O O . ILE B 1 145 ? 9.516 30.562 -21.5 1 98.69 145 ILE B O 1
ATOM 9309 N N . HIS B 1 146 ? 11.344 31.594 -22.406 1 98.31 146 HIS B N 1
ATOM 9310 C CA . HIS B 1 146 ? 10.594 32.219 -23.484 1 98.31 146 HIS B CA 1
ATOM 9311 C C . HIS B 1 146 ? 9.82 31.156 -24.281 1 98.31 146 HIS B C 1
ATOM 9313 O O . HIS B 1 146 ? 10.359 30.094 -24.594 1 98.31 146 HIS B O 1
ATOM 9319 N N . PRO B 1 147 ? 8.523 31.453 -24.609 1 97.44 147 PRO B N 1
ATOM 9320 C CA . PRO B 1 147 ? 7.688 30.391 -25.203 1 97.44 147 PRO B CA 1
ATOM 9321 C C . PRO B 1 147 ? 8.172 29.969 -26.594 1 97.44 147 PRO B C 1
ATOM 9323 O O . PRO B 1 147 ? 7.988 28.812 -26.969 1 97.44 147 PRO B O 1
ATOM 9326 N N . ASP B 1 148 ? 8.852 30.828 -27.344 1 96.25 148 ASP B N 1
ATOM 9327 C CA . ASP B 1 148 ? 9.219 30.531 -28.734 1 96.25 148 ASP B CA 1
ATOM 9328 C C . ASP B 1 148 ? 10.719 30.328 -28.859 1 96.25 148 ASP B C 1
ATOM 9330 O O . ASP B 1 148 ? 11.188 29.734 -29.844 1 96.25 148 ASP B O 1
ATOM 9334 N N . ASN B 1 149 ? 11.508 30.953 -27.953 1 97 149 ASN B N 1
ATOM 9335 C CA . ASN B 1 149 ? 12.961 30.891 -28.016 1 97 149 ASN B CA 1
ATOM 9336 C C . ASN B 1 149 ? 13.555 30.375 -26.703 1 97 149 ASN B C 1
ATOM 9338 O O . ASN B 1 149 ? 13.773 31.141 -25.766 1 97 149 ASN B O 1
ATOM 9342 N N . PRO B 1 150 ? 13.992 29.156 -26.641 1 97.62 150 PRO B N 1
ATOM 9343 C CA . PRO B 1 150 ? 14.438 28.562 -25.375 1 97.62 150 PRO B CA 1
ATOM 9344 C C . PRO B 1 150 ? 15.781 29.094 -24.906 1 97.62 150 PRO B C 1
ATOM 9346 O O . PRO B 1 150 ? 16.219 28.797 -23.781 1 97.62 150 PRO B O 1
ATOM 9349 N N . ASP B 1 151 ? 16.422 29.922 -25.688 1 97.69 151 ASP B N 1
ATOM 9350 C CA . ASP B 1 151 ? 17.688 30.516 -25.281 1 97.69 151 ASP B CA 1
ATOM 9351 C C . ASP B 1 151 ? 17.469 31.703 -24.344 1 97.69 151 ASP B C 1
ATOM 9353 O O . ASP B 1 151 ? 18.391 32.156 -23.656 1 97.69 151 ASP B O 1
ATOM 9357 N N . ILE B 1 152 ? 16.312 32.281 -24.391 1 98.56 152 ILE B N 1
ATOM 9358 C CA . ILE B 1 152 ? 15.969 33.375 -23.484 1 98.56 152 ILE B CA 1
ATOM 9359 C C . ILE B 1 152 ? 15.328 32.812 -22.219 1 98.56 152 ILE B C 1
ATOM 9361 O O . ILE B 1 152 ? 14.234 32.25 -22.266 1 98.56 152 ILE B O 1
ATOM 9365 N N . VAL B 1 153 ? 15.992 32.938 -21.109 1 98.69 153 VAL B N 1
ATOM 9366 C CA . VAL B 1 153 ? 15.57 32.344 -19.844 1 98.69 153 VAL B CA 1
ATOM 9367 C C . VAL B 1 153 ? 15.711 33.375 -18.719 1 98.69 153 VAL B C 1
ATOM 9369 O O . VAL B 1 153 ? 16.672 34.156 -18.703 1 98.69 153 VAL B O 1
ATOM 9372 N N . TYR B 1 154 ? 14.75 33.438 -17.828 1 98.88 154 TYR B N 1
ATOM 9373 C CA . TYR B 1 154 ? 14.781 34.312 -16.656 1 98.88 154 TYR B CA 1
ATOM 9374 C C . TYR B 1 154 ? 14.797 33.469 -15.375 1 98.88 154 TYR B C 1
ATOM 9376 O O . TYR B 1 154 ? 14.125 32.469 -15.273 1 98.88 154 TYR B O 1
ATOM 9384 N N . VAL B 1 155 ? 15.562 33.875 -14.406 1 98.81 155 VAL B N 1
ATOM 9385 C CA . VAL B 1 155 ? 15.648 33.25 -13.094 1 98.81 155 VAL B CA 1
ATOM 9386 C C . VAL B 1 155 ? 15.281 34.25 -12.008 1 98.81 155 VAL B C 1
ATOM 9388 O O . VAL B 1 155 ? 15.828 35.344 -11.961 1 98.81 155 VAL B O 1
ATOM 9391 N N . ALA B 1 156 ? 14.328 33.906 -11.188 1 98.88 156 ALA B N 1
ATOM 9392 C CA . ALA B 1 156 ? 14 34.656 -9.984 1 98.88 156 ALA B CA 1
ATOM 9393 C C . ALA B 1 156 ? 14.758 34.125 -8.773 1 98.88 156 ALA B C 1
ATOM 9395 O O . ALA B 1 156 ? 14.461 33.031 -8.281 1 98.88 156 ALA B O 1
ATOM 9396 N N . ALA B 1 157 ? 15.664 34.906 -8.266 1 98.69 157 ALA B N 1
ATOM 9397 C CA . ALA B 1 157 ? 16.531 34.5 -7.172 1 98.69 157 ALA B CA 1
ATOM 9398 C C . ALA B 1 157 ? 16.156 35.188 -5.867 1 98.69 157 ALA B C 1
ATOM 9400 O O . ALA B 1 157 ? 16.125 36.406 -5.805 1 98.69 157 ALA B O 1
ATOM 9401 N N . GLN B 1 158 ? 15.906 34.438 -4.855 1 97.56 158 GLN B N 1
ATOM 9402 C CA . GLN B 1 158 ? 15.586 34.969 -3.539 1 97.56 158 GLN B CA 1
ATOM 9403 C C . GLN B 1 158 ? 16.859 35.375 -2.777 1 97.56 158 GLN B C 1
ATOM 9405 O O . GLN B 1 158 ? 16.844 36.312 -2.002 1 97.56 158 GLN B O 1
ATOM 9410 N N . GLY B 1 159 ? 17.938 34.594 -3.006 1 97 159 GLY B N 1
ATOM 9411 C CA . GLY B 1 159 ? 19.172 34.844 -2.295 1 97 159 GLY B CA 1
ATOM 9412 C C . GLY B 1 159 ? 19.312 34.062 -1.009 1 97 159 GLY B C 1
ATOM 9413 O O . GLY B 1 159 ? 18.5 33.156 -0.737 1 97 159 GLY B O 1
ATOM 9414 N N . ALA B 1 160 ? 20.344 34.344 -0.254 1 95.75 160 ALA B N 1
ATOM 9415 C CA . ALA B 1 160 ? 20.594 33.719 1.032 1 95.75 160 ALA B CA 1
ATOM 9416 C C . ALA B 1 160 ? 19.484 34.031 2.027 1 95.75 160 ALA B C 1
ATOM 9418 O O . ALA B 1 160 ? 19.016 35.156 2.107 1 95.75 160 ALA B O 1
ATOM 9419 N N . LEU B 1 161 ? 19.094 33.125 2.793 1 95.19 161 LEU B N 1
ATOM 9420 C CA . LEU B 1 161 ? 17.969 33.281 3.703 1 95.19 161 LEU B CA 1
ATOM 9421 C C . LEU B 1 161 ? 18.406 33.906 5.012 1 95.19 161 LEU B C 1
ATOM 9423 O O . LEU B 1 161 ? 17.609 34.594 5.68 1 95.19 161 LEU B O 1
ATOM 9427 N N . HIS B 1 162 ? 19.688 33.719 5.359 1 94.81 162 HIS B N 1
ATOM 9428 C CA . HIS B 1 162 ? 20.047 33.969 6.746 1 94.81 162 HIS B CA 1
ATOM 9429 C C . HIS B 1 162 ? 20.953 35.188 6.852 1 94.81 162 HIS B C 1
ATOM 9431 O O . HIS B 1 162 ? 21.547 35.469 7.906 1 94.81 162 HIS B O 1
ATOM 9437 N N . GLY B 1 163 ? 21.078 35.906 5.77 1 94.44 163 GLY B N 1
ATOM 9438 C CA . GLY B 1 163 ? 21.859 37.125 5.738 1 94.44 163 GLY B CA 1
ATOM 9439 C C . GLY B 1 163 ? 21.812 37.844 4.395 1 94.44 163 GLY B C 1
ATOM 9440 O O . GLY B 1 163 ? 21.234 37.312 3.436 1 94.44 163 GLY B O 1
ATOM 9441 N N . PRO B 1 164 ? 22.344 39.031 4.426 1 96.19 164 PRO B N 1
ATOM 9442 C CA . PRO B 1 164 ? 22.375 39.781 3.166 1 96.19 164 PRO B CA 1
ATOM 9443 C C . PRO B 1 164 ? 23.344 39.219 2.152 1 96.19 164 PRO B C 1
ATOM 9445 O O . PRO B 1 164 ? 24.391 38.656 2.537 1 96.19 164 PRO B O 1
ATOM 9448 N N . ASN B 1 165 ? 23.078 39.25 0.943 1 96.5 165 ASN B N 1
ATOM 9449 C CA . ASN B 1 165 ? 24 38.938 -0.144 1 96.5 165 ASN B CA 1
ATOM 9450 C C . ASN B 1 165 ? 23.594 39.625 -1.438 1 96.5 165 ASN B C 1
ATOM 9452 O O . ASN B 1 165 ? 22.453 40.062 -1.582 1 96.5 165 ASN B O 1
ATOM 9456 N N . GLU B 1 166 ? 24.469 39.656 -2.365 1 96.88 166 GLU B N 1
ATOM 9457 C CA . GLU B 1 166 ? 24.281 40.438 -3.59 1 96.88 166 GLU B CA 1
ATOM 9458 C C . GLU B 1 166 ? 23.516 39.625 -4.637 1 96.88 166 GLU B C 1
ATOM 9460 O O . GLU B 1 166 ? 22.859 40.188 -5.504 1 96.88 166 GLU B O 1
ATOM 9465 N N . GLU B 1 167 ? 23.625 38.344 -4.602 1 97.31 167 GLU B N 1
ATOM 9466 C CA . GLU B 1 167 ? 23.125 37.5 -5.676 1 97.31 167 GLU B CA 1
ATOM 9467 C C . GLU B 1 167 ? 21.625 37.25 -5.535 1 97.31 167 GLU B C 1
ATOM 9469 O O . GLU B 1 167 ? 21.188 36.094 -5.402 1 97.31 167 GLU B O 1
ATOM 9474 N N . ARG B 1 168 ? 20.812 38.281 -5.48 1 98.19 168 ARG B N 1
ATOM 9475 C CA . ARG B 1 168 ? 19.359 38.312 -5.445 1 98.19 168 ARG B CA 1
ATOM 9476 C C . ARG B 1 168 ? 18.797 39.031 -6.68 1 98.19 168 ARG B C 1
ATOM 9478 O O . ARG B 1 168 ? 19.531 39.688 -7.422 1 98.19 168 ARG B O 1
ATOM 9485 N N . GLY B 1 169 ? 17.469 38.812 -6.898 1 98.5 169 GLY B N 1
ATOM 9486 C CA . GLY B 1 169 ? 16.812 39.531 -7.961 1 98.5 169 GLY B CA 1
ATOM 9487 C C . GLY B 1 169 ? 16.438 38.656 -9.148 1 98.5 169 GLY B C 1
ATOM 9488 O O . GLY B 1 169 ? 16.109 37.5 -8.992 1 98.5 169 GLY B O 1
ATOM 9489 N N . ILE B 1 170 ? 16.312 39.375 -10.352 1 98.88 170 ILE B N 1
ATOM 9490 C CA . ILE B 1 170 ? 15.961 38.656 -11.578 1 98.88 170 ILE B CA 1
ATOM 9491 C C . ILE B 1 170 ? 17.172 38.625 -12.516 1 98.88 170 ILE B C 1
ATOM 9493 O O . ILE B 1 170 ? 17.797 39.656 -12.773 1 98.88 170 ILE B O 1
ATOM 9497 N N . TYR B 1 171 ? 17.516 37.438 -12.945 1 98.88 171 TYR B N 1
ATOM 9498 C CA . TYR B 1 171 ? 18.594 37.25 -13.914 1 98.88 171 TYR B CA 1
ATOM 9499 C C . TYR B 1 171 ? 18.016 36.812 -15.266 1 98.88 171 TYR B C 1
ATOM 9501 O O . TYR B 1 171 ? 17.031 36.094 -15.336 1 98.88 171 TYR B O 1
ATOM 9509 N N . LYS B 1 172 ? 18.641 37.281 -16.312 1 98.81 172 LYS B N 1
ATOM 9510 C CA . LYS B 1 172 ? 18.25 36.969 -17.688 1 98.81 172 LYS B CA 1
ATOM 9511 C C . LYS B 1 172 ? 19.422 36.375 -18.469 1 98.81 172 LYS B C 1
ATOM 9513 O O . LYS B 1 172 ? 20.562 36.812 -18.344 1 98.81 172 LYS B O 1
ATOM 9518 N N . SER B 1 173 ? 19.188 35.344 -19.109 1 98.81 173 SER B N 1
ATOM 9519 C CA . SER B 1 173 ? 20.125 34.781 -20.094 1 98.81 173 SER B CA 1
ATOM 9520 C C . SER B 1 173 ? 19.531 34.844 -21.5 1 98.81 173 SER B C 1
ATOM 9522 O O . SER B 1 173 ? 18.328 34.594 -21.688 1 98.81 173 SER B O 1
ATOM 9524 N N . THR B 1 174 ? 20.312 35.156 -22.516 1 98.19 174 THR B N 1
ATOM 9525 C CA . THR B 1 174 ? 19.891 35.156 -23.906 1 98.19 174 THR B CA 1
ATOM 9526 C C . THR B 1 174 ? 20.672 34.094 -24.703 1 98.19 174 THR B C 1
ATOM 9528 O O . THR B 1 174 ? 20.625 34.094 -25.938 1 98.19 174 THR B O 1
ATOM 9531 N N . ASP B 1 175 ? 21.469 33.281 -24.062 1 98.19 175 ASP B N 1
ATOM 9532 C CA . ASP B 1 175 ? 22.281 32.25 -24.703 1 98.19 175 ASP B CA 1
ATOM 9533 C C . ASP B 1 175 ? 22.047 30.891 -24.047 1 98.19 175 ASP B C 1
ATOM 9535 O O . ASP B 1 175 ? 22.984 30.094 -23.922 1 98.19 175 ASP B O 1
ATOM 9539 N N . GLY B 1 176 ? 20.938 30.703 -23.531 1 97.69 176 GLY B N 1
ATOM 9540 C CA . GLY B 1 176 ? 20.531 29.422 -23.016 1 97.69 176 GLY B CA 1
ATOM 9541 C C . GLY B 1 176 ? 21.125 29.109 -21.656 1 97.69 176 GLY B C 1
ATOM 9542 O O . GLY B 1 176 ? 21.359 27.938 -21.328 1 97.69 176 GLY B O 1
ATOM 9543 N N . GLY B 1 177 ? 21.469 30.062 -20.828 1 98.06 177 GLY B N 1
ATOM 9544 C CA . GLY B 1 177 ? 21.953 29.875 -19.469 1 98.06 177 GLY B CA 1
ATOM 9545 C C . GLY B 1 177 ? 23.453 29.922 -19.359 1 98.06 177 GLY B C 1
ATOM 9546 O O . GLY B 1 177 ? 24.016 29.828 -18.266 1 98.06 177 GLY B O 1
ATOM 9547 N N . GLU B 1 178 ? 24.172 30.141 -20.484 1 97.5 178 GLU B N 1
ATOM 9548 C CA . GLU B 1 178 ? 25.641 30.172 -20.453 1 97.5 178 GLU B CA 1
ATOM 9549 C C . GLU B 1 178 ? 26.141 31.406 -19.688 1 97.5 178 GLU B C 1
ATOM 9551 O O . GLU B 1 178 ? 27.156 31.328 -19 1 97.5 178 GLU B O 1
ATOM 9556 N N . THR B 1 179 ? 25.516 32.469 -19.906 1 98 179 THR B N 1
ATOM 9557 C CA . THR B 1 179 ? 25.812 33.688 -19.188 1 98 179 THR B CA 1
ATOM 9558 C C . THR B 1 179 ? 24.531 34.312 -18.656 1 98 179 THR B C 1
ATOM 9560 O O . THR B 1 179 ? 23.453 34.125 -19.219 1 98 179 THR B O 1
ATOM 9563 N N . TRP B 1 180 ? 24.688 35.062 -17.578 1 98.62 180 TRP B N 1
ATOM 9564 C CA . TRP B 1 180 ? 23.547 35.656 -16.922 1 98.62 180 TRP B CA 1
ATOM 9565 C C . TRP B 1 180 ? 23.781 37.156 -16.688 1 98.62 180 TRP B C 1
ATOM 9567 O O . TRP B 1 180 ? 24.891 37.562 -16.359 1 98.62 180 TRP B O 1
ATOM 9577 N N . GLU B 1 181 ? 22.75 37.906 -16.906 1 98.12 181 GLU B N 1
ATOM 9578 C CA . GLU B 1 181 ? 22.719 39.312 -16.562 1 98.12 181 GLU B CA 1
ATOM 9579 C C . GLU B 1 181 ? 21.641 39.625 -15.508 1 98.12 181 GLU B C 1
ATOM 9581 O O . GLU B 1 181 ? 20.5 39.219 -15.656 1 98.12 181 GLU B O 1
ATOM 9586 N N . ARG B 1 182 ? 22.094 40.281 -14.406 1 98.31 182 ARG B N 1
ATOM 9587 C CA . ARG B 1 182 ? 21.094 40.719 -13.438 1 98.31 182 ARG B CA 1
ATOM 9588 C C . ARG B 1 182 ? 20.297 41.906 -13.977 1 98.31 182 ARG B C 1
ATOM 9590 O O . ARG B 1 182 ? 20.844 42.969 -14.172 1 98.31 182 ARG B O 1
ATOM 9597 N N . VAL B 1 183 ? 19 41.75 -14.109 1 98.62 183 VAL B N 1
ATOM 9598 C CA . VAL B 1 183 ? 18.234 42.781 -14.797 1 98.62 183 VAL B CA 1
ATOM 9599 C C . VAL B 1 183 ? 17.328 43.5 -13.805 1 98.62 183 VAL B C 1
ATOM 9601 O O . VAL B 1 183 ? 16.812 44.594 -14.094 1 98.62 183 VAL B O 1
ATOM 9604 N N . LEU B 1 184 ? 17.125 43 -12.633 1 98.69 184 LEU B N 1
ATOM 9605 C CA . LEU B 1 184 ? 16.422 43.688 -11.555 1 98.69 184 LEU B CA 1
ATOM 9606 C C . LEU B 1 184 ? 17.062 43.406 -10.203 1 98.69 184 LEU B C 1
ATOM 9608 O O . LEU B 1 184 ? 17.266 42.219 -9.852 1 98.69 184 LEU B O 1
ATOM 9612 N N . PHE B 1 185 ? 17.5 44.344 -9.516 1 98.19 185 PHE B N 1
ATOM 9613 C CA . PHE B 1 185 ? 18.094 44.281 -8.188 1 98.19 185 PHE B CA 1
ATOM 9614 C C . PHE B 1 185 ? 17.609 45.438 -7.312 1 98.19 185 PHE B C 1
ATOM 9616 O O . PHE B 1 185 ? 17.609 46.594 -7.746 1 98.19 185 PHE B O 1
ATOM 9623 N N . VAL B 1 186 ? 17.172 45.156 -6.121 1 98.25 186 VAL B N 1
ATOM 9624 C CA . VAL B 1 186 ? 16.672 46.188 -5.223 1 98.25 186 VAL B CA 1
ATOM 9625 C C . VAL B 1 186 ? 17.703 46.469 -4.137 1 98.25 186 VAL B C 1
ATOM 9627 O O . VAL B 1 186 ? 18.203 47.594 -4.031 1 98.25 186 VAL B O 1
ATOM 9630 N N . ASN B 1 187 ? 18.031 45.469 -3.268 1 98 187 ASN B N 1
ATOM 9631 C CA . ASN B 1 187 ? 19.062 45.562 -2.234 1 98 187 ASN B CA 1
ATOM 9632 C C . ASN B 1 187 ? 19.5 44.188 -1.773 1 98 187 ASN B C 1
ATOM 9634 O O . ASN B 1 187 ? 19.078 43.156 -2.336 1 98 187 ASN B O 1
ATOM 9638 N N . THR B 1 188 ? 20.328 44.062 -0.804 1 98 188 THR B N 1
ATOM 9639 C CA . THR B 1 188 ? 20.984 42.812 -0.434 1 98 188 THR B CA 1
ATOM 9640 C C . THR B 1 188 ? 20.094 42 0.508 1 98 188 THR B C 1
ATOM 9642 O O . THR B 1 188 ? 20.469 40.906 0.937 1 98 188 THR B O 1
ATOM 9645 N N . LEU B 1 189 ? 18.906 42.469 0.798 1 97.81 189 LEU B N 1
ATOM 9646 C CA . LEU B 1 189 ? 17.969 41.719 1.642 1 97.81 189 LEU B CA 1
ATOM 9647 C C . LEU B 1 189 ? 16.672 41.438 0.888 1 97.81 189 LEU B C 1
ATOM 9649 O O . LEU B 1 189 ? 15.781 40.75 1.42 1 97.81 189 LEU B O 1
ATOM 9653 N N . THR B 1 190 ? 16.594 41.906 -0.372 1 98.5 190 THR B N 1
ATOM 9654 C CA . THR B 1 190 ? 15.375 41.75 -1.17 1 98.5 190 THR B CA 1
ATOM 9655 C C . THR B 1 190 ? 15.633 40.844 -2.365 1 98.5 190 THR B C 1
ATOM 9657 O O . THR B 1 190 ? 16.484 41.125 -3.209 1 98.5 190 THR B O 1
ATOM 9660 N N . GLY B 1 191 ? 14.992 39.688 -2.383 1 98.19 191 GLY B N 1
ATOM 9661 C CA . GLY B 1 191 ? 15.047 38.781 -3.506 1 98.19 191 GLY B CA 1
ATOM 9662 C C . GLY B 1 191 ? 13.719 38.625 -4.219 1 98.19 191 GLY B C 1
ATOM 9663 O O . GLY B 1 191 ? 12.703 39.156 -3.773 1 98.19 191 GLY B O 1
ATOM 9664 N N . ALA B 1 192 ? 13.719 37.938 -5.352 1 98.56 192 ALA B N 1
ATOM 9665 C CA . ALA B 1 192 ? 12.508 37.719 -6.141 1 98.56 192 ALA B CA 1
ATOM 9666 C C . ALA B 1 192 ? 11.742 36.5 -5.672 1 98.56 192 ALA B C 1
ATOM 9668 O O . ALA B 1 192 ? 12.273 35.375 -5.707 1 98.56 192 ALA B O 1
ATOM 9669 N N . SER B 1 193 ? 10.508 36.688 -5.211 1 97.88 193 SER B N 1
ATOM 9670 C CA . SER B 1 193 ? 9.68 35.562 -4.789 1 97.88 193 SER B CA 1
ATOM 9671 C C . SER B 1 193 ? 8.852 35 -5.945 1 97.88 193 SER B C 1
ATOM 9673 O O . SER B 1 193 ? 8.398 33.875 -5.91 1 97.88 193 SER B O 1
ATOM 9675 N N . GLU B 1 194 ? 8.617 35.844 -6.953 1 98.25 194 GLU B N 1
ATOM 9676 C CA . GLU B 1 194 ? 7.816 35.406 -8.094 1 98.25 194 GLU B CA 1
ATOM 9677 C C . GLU B 1 194 ? 8.18 36.188 -9.352 1 98.25 194 GLU B C 1
ATOM 9679 O O . GLU B 1 194 ? 8.656 37.312 -9.281 1 98.25 194 GLU B O 1
ATOM 9684 N N . LEU B 1 195 ? 7.992 35.531 -10.445 1 98.69 195 LEU B N 1
ATOM 9685 C CA . LEU B 1 195 ? 8.156 36.094 -11.781 1 98.69 195 LEU B CA 1
ATOM 9686 C C . LEU B 1 195 ? 7.086 35.531 -12.727 1 98.69 195 LEU B C 1
ATOM 9688 O O . LEU B 1 195 ? 6.789 34.344 -12.719 1 98.69 195 LEU B O 1
ATOM 9692 N N . SER B 1 196 ? 6.43 36.438 -13.438 1 98.75 196 SER B N 1
ATOM 9693 C CA . SER B 1 196 ? 5.41 36.062 -14.406 1 98.75 196 SER B CA 1
ATOM 9694 C C . SER B 1 196 ? 5.66 36.719 -15.766 1 98.75 196 SER B C 1
ATOM 9696 O O . SER B 1 196 ? 6.066 37.875 -15.836 1 98.75 196 SER B O 1
ATOM 9698 N N . MET B 1 197 ? 5.504 35.969 -16.781 1 98.69 197 MET B N 1
ATOM 9699 C CA . MET B 1 197 ? 5.656 36.438 -18.156 1 98.69 197 MET B CA 1
ATOM 9700 C C . MET B 1 197 ? 4.32 36.406 -18.891 1 98.69 197 MET B C 1
ATOM 9702 O O . MET B 1 197 ? 3.559 35.438 -18.766 1 98.69 197 MET B O 1
ATOM 9706 N N . ASP B 1 198 ? 3.992 37.5 -19.625 1 98.44 198 ASP B N 1
ATOM 9707 C CA . ASP B 1 198 ? 2.885 37.438 -20.578 1 98.44 198 ASP B CA 1
ATOM 9708 C C . ASP B 1 198 ? 3.227 36.531 -21.766 1 98.44 198 ASP B C 1
ATOM 9710 O O . ASP B 1 198 ? 3.99 36.906 -22.641 1 98.44 198 ASP B O 1
ATOM 9714 N N . MET B 1 199 ? 2.658 35.406 -21.828 1 97.25 199 MET B N 1
ATOM 9715 C CA . MET B 1 199 ? 3.023 34.375 -22.812 1 97.25 199 MET B CA 1
ATOM 9716 C C . MET B 1 199 ? 2.57 34.781 -24.219 1 97.25 199 MET B C 1
ATOM 9718 O O . MET B 1 199 ? 3.037 34.219 -25.203 1 97.25 199 MET B O 1
ATOM 9722 N N . ASN B 1 200 ? 1.651 35.781 -24.266 1 96.69 200 ASN B N 1
ATOM 9723 C CA . ASN B 1 200 ? 1.233 36.375 -25.547 1 96.69 200 ASN B CA 1
ATOM 9724 C C . ASN B 1 200 ? 2.197 37.438 -26.031 1 96.69 200 ASN B C 1
ATOM 9726 O O . ASN B 1 200 ? 2.361 37.656 -27.234 1 96.69 200 ASN B O 1
ATOM 9730 N N . PHE B 1 201 ? 2.748 38.156 -25.062 1 97.56 201 PHE B N 1
ATOM 9731 C CA . PHE B 1 201 ? 3.729 39.219 -25.297 1 97.56 201 PHE B CA 1
ATOM 9732 C C . PHE B 1 201 ? 4.934 39.062 -24.375 1 97.56 201 PHE B C 1
ATOM 9734 O O . PHE B 1 201 ? 5.082 39.781 -23.406 1 97.56 201 PHE B O 1
ATOM 9741 N N . PRO B 1 202 ? 5.883 38.219 -24.75 1 97.94 202 PRO B N 1
ATOM 9742 C CA . PRO B 1 202 ? 6.887 37.719 -23.812 1 97.94 202 PRO B CA 1
ATOM 9743 C C . PRO B 1 202 ? 7.875 38.812 -23.375 1 97.94 202 PRO B C 1
ATOM 9745 O O . PRO B 1 202 ? 8.672 38.594 -22.453 1 97.94 202 PRO B O 1
ATOM 9748 N N . ASP B 1 203 ? 7.84 40.031 -23.938 1 97.31 203 ASP B N 1
ATOM 9749 C CA . ASP B 1 203 ? 8.656 41.156 -23.453 1 97.31 203 ASP B CA 1
ATOM 9750 C C . ASP B 1 203 ? 8.055 41.75 -22.188 1 97.31 203 ASP B C 1
ATOM 9752 O O . ASP B 1 203 ? 8.719 42.531 -21.5 1 97.31 203 ASP B O 1
ATOM 9756 N N . VAL B 1 204 ? 6.785 41.469 -21.953 1 98.62 204 VAL B N 1
ATOM 9757 C CA . VAL B 1 204 ? 6.113 42 -20.766 1 98.62 204 VAL B CA 1
ATOM 9758 C C . VAL B 1 204 ? 6.316 41.031 -19.594 1 98.62 204 VAL B C 1
ATOM 9760 O O . VAL B 1 204 ? 5.938 39.844 -19.672 1 98.62 204 VAL B O 1
ATOM 9763 N N . LEU B 1 205 ? 6.93 41.469 -18.516 1 98.75 205 LEU B N 1
ATOM 9764 C CA . LEU B 1 205 ? 7.223 40.688 -17.312 1 98.75 205 LEU B CA 1
ATOM 9765 C C . LEU B 1 205 ? 6.672 41.406 -16.078 1 98.75 205 LEU B C 1
ATOM 9767 O O . LEU B 1 205 ? 6.602 42.625 -16.031 1 98.75 205 LEU B O 1
ATOM 9771 N N . TYR B 1 206 ? 6.23 40.625 -15.156 1 98.88 206 TYR B N 1
ATOM 9772 C CA . TYR B 1 206 ? 5.863 41.094 -13.82 1 98.88 206 TYR B CA 1
ATOM 9773 C C . TYR B 1 206 ? 6.695 40.375 -12.758 1 98.88 206 TYR B C 1
ATOM 9775 O O . TYR B 1 206 ? 6.926 39.188 -12.836 1 98.88 206 TYR B O 1
ATOM 9783 N N . ALA B 1 207 ? 7.199 41.094 -11.773 1 98.75 207 ALA B N 1
ATOM 9784 C CA . ALA B 1 207 ? 8.055 40.531 -10.734 1 98.75 207 ALA B CA 1
ATOM 9785 C C . ALA B 1 207 ? 7.566 40.938 -9.344 1 98.75 207 ALA B C 1
ATOM 9787 O O . ALA B 1 207 ? 7.105 42.062 -9.148 1 98.75 207 ALA B O 1
ATOM 9788 N N . ALA B 1 208 ? 7.621 40.031 -8.414 1 98.75 208 ALA B N 1
ATOM 9789 C CA . ALA B 1 208 ? 7.426 40.312 -6.988 1 98.75 208 ALA B CA 1
ATOM 9790 C C . ALA B 1 208 ? 8.75 40.25 -6.23 1 98.75 208 ALA B C 1
ATOM 9792 O O . ALA B 1 208 ? 9.383 39.188 -6.184 1 98.75 208 ALA B O 1
ATOM 9793 N N . MET B 1 209 ? 9.211 41.344 -5.723 1 98.69 209 MET B N 1
ATOM 9794 C CA . MET B 1 209 ? 10.422 41.406 -4.91 1 98.69 209 MET B CA 1
ATOM 9795 C C . MET B 1 209 ? 10.086 41.375 -3.424 1 98.69 209 MET B C 1
ATOM 9797 O O . MET B 1 209 ? 9.188 42.094 -2.975 1 98.69 209 MET B O 1
ATOM 9801 N N . TRP B 1 210 ? 10.766 40.594 -2.637 1 98.44 210 TRP B N 1
ATOM 9802 C CA . TRP B 1 210 ? 10.422 40.281 -1.259 1 98.44 210 TRP B CA 1
ATOM 9803 C C . TRP B 1 210 ? 11.617 40.469 -0.333 1 98.44 210 TRP B C 1
ATOM 9805 O O . TRP B 1 210 ? 12.609 39.75 -0.406 1 98.44 210 TRP B O 1
ATOM 9815 N N . GLU B 1 211 ? 11.609 41.562 0.472 1 97.88 211 GLU B N 1
ATOM 9816 C CA . GLU B 1 211 ? 12.57 41.688 1.559 1 97.88 211 GLU B CA 1
ATOM 9817 C C . GLU B 1 211 ? 12.312 40.656 2.654 1 97.88 211 GLU B C 1
ATOM 9819 O O . GLU B 1 211 ? 11.203 40.594 3.184 1 97.88 211 GLU B O 1
ATOM 9824 N N . HIS B 1 212 ? 13.305 39.844 2.938 1 97 212 HIS B N 1
ATOM 9825 C CA . HIS B 1 212 ? 13.062 38.75 3.893 1 97 212 HIS B CA 1
ATOM 9826 C C . HIS B 1 212 ? 14.367 38.25 4.5 1 97 212 HIS B C 1
ATOM 9828 O O . HIS B 1 212 ? 15.438 38.406 3.904 1 97 212 HIS B O 1
ATOM 9834 N N . GLN B 1 213 ? 14.32 37.656 5.652 1 95.38 213 GLN B N 1
ATOM 9835 C CA . GLN B 1 213 ? 15.383 36.938 6.348 1 95.38 213 GLN B CA 1
ATOM 9836 C C . GLN B 1 213 ? 14.805 35.875 7.262 1 95.38 213 GLN B C 1
ATOM 9838 O O . GLN B 1 213 ? 13.68 36 7.762 1 95.38 213 GLN B O 1
ATOM 9843 N N . ARG B 1 214 ? 15.539 34.875 7.422 1 95.31 214 ARG B N 1
ATOM 9844 C CA . ARG B 1 214 ? 15.18 33.812 8.375 1 95.31 214 ARG B CA 1
ATOM 9845 C C . ARG B 1 214 ? 16.234 33.719 9.477 1 95.31 214 ARG B C 1
ATOM 9847 O O . ARG B 1 214 ? 17.188 32.938 9.336 1 95.31 214 ARG B O 1
ATOM 9854 N N . LEU B 1 215 ? 16.016 34.281 10.562 1 94.94 215 LEU B N 1
ATOM 9855 C CA . LEU B 1 215 ? 16.891 34.156 11.734 1 94.94 215 LEU B CA 1
ATOM 9856 C C . LEU B 1 215 ? 16.547 32.906 12.531 1 94.94 215 LEU B C 1
ATOM 9858 O O . LEU B 1 215 ? 15.484 32.312 12.328 1 94.94 215 LEU B O 1
ATOM 9862 N N . PRO B 1 216 ? 17.438 32.531 13.422 1 95.19 216 PRO B N 1
ATOM 9863 C CA . PRO B 1 216 ? 17.078 31.375 14.266 1 95.19 216 PRO B CA 1
ATOM 9864 C C . PRO B 1 216 ? 15.797 31.609 15.055 1 95.19 216 PRO B C 1
ATOM 9866 O O . PRO B 1 216 ? 15.039 30.656 15.289 1 95.19 216 PRO B O 1
ATOM 9869 N N . TRP B 1 217 ? 15.477 32.906 15.422 1 96.75 217 TRP B N 1
ATOM 9870 C CA . TRP B 1 217 ? 14.398 33.188 16.359 1 96.75 217 TRP B CA 1
ATOM 9871 C C . TRP B 1 217 ? 13.266 33.969 15.695 1 96.75 217 TRP B C 1
ATOM 9873 O O . TRP B 1 217 ? 12.289 34.344 16.344 1 96.75 217 TRP B O 1
ATOM 9883 N N . LYS B 1 218 ? 13.391 34.219 14.398 1 95.94 218 LYS B N 1
ATOM 9884 C CA . LYS B 1 218 ? 12.375 35.094 13.805 1 95.94 218 LYS B CA 1
ATOM 9885 C C . LYS B 1 218 ? 12.398 35 12.281 1 95.94 218 LYS B C 1
ATOM 9887 O O . LYS B 1 218 ? 13.469 34.938 11.672 1 95.94 218 LYS B O 1
ATOM 9892 N N . VAL B 1 219 ? 11.25 35 11.688 1 96.06 219 VAL B N 1
ATOM 9893 C CA . VAL B 1 219 ? 11.094 35.188 10.25 1 96.06 219 VAL B CA 1
ATOM 9894 C C . VAL B 1 219 ? 10.758 36.656 9.953 1 96.06 219 VAL B C 1
ATOM 9896 O O . VAL B 1 219 ? 9.766 37.188 10.469 1 96.06 219 VAL B O 1
ATOM 9899 N N . ILE B 1 220 ? 11.562 37.25 9.211 1 96.5 220 ILE B N 1
ATOM 9900 C CA . ILE B 1 220 ? 11.305 38.594 8.734 1 96.5 220 ILE B CA 1
ATOM 9901 C C . ILE B 1 220 ? 10.711 38.531 7.328 1 96.5 220 ILE B C 1
ATOM 9903 O O . ILE B 1 220 ? 11.367 38.094 6.387 1 96.5 220 ILE B O 1
ATOM 9907 N N . SER B 1 221 ? 9.523 39 7.176 1 96.81 221 SER B N 1
ATOM 9908 C CA . SER B 1 221 ? 8.828 38.969 5.891 1 96.81 221 SER B CA 1
ATOM 9909 C C . SER B 1 221 ? 8.258 40.344 5.551 1 96.81 221 SER B C 1
ATOM 9911 O O . SER B 1 221 ? 7.133 40.656 5.934 1 96.81 221 SER B O 1
ATOM 9913 N N . GLY B 1 222 ? 9.016 41.125 4.859 1 96.75 222 GLY B N 1
ATOM 9914 C CA . GLY B 1 222 ? 8.555 42.438 4.434 1 96.75 222 GLY B CA 1
ATOM 9915 C C . GLY B 1 222 ? 9.5 43.531 4.832 1 96.75 222 GLY B C 1
ATOM 9916 O O . GLY B 1 222 ? 10.375 43.344 5.68 1 96.75 222 GLY B O 1
ATOM 9917 N N . GLY B 1 223 ? 9.336 44.656 4.246 1 96.12 223 GLY B N 1
ATOM 9918 C CA . GLY B 1 223 ? 10.117 45.844 4.426 1 96.12 223 GLY B CA 1
ATOM 9919 C C . GLY B 1 223 ? 10.102 46.75 3.209 1 96.12 223 GLY B C 1
ATOM 9920 O O . GLY B 1 223 ? 9.375 46.5 2.244 1 96.12 223 GLY B O 1
ATOM 9921 N N . ASP B 1 224 ? 10.883 47.75 3.225 1 94.88 224 ASP B N 1
ATOM 9922 C CA . ASP B 1 224 ? 10.875 48.781 2.199 1 94.88 224 ASP B CA 1
ATOM 9923 C C . ASP B 1 224 ? 11.289 48.219 0.842 1 94.88 224 ASP B C 1
ATOM 9925 O O . ASP B 1 224 ? 10.938 48.781 -0.2 1 94.88 224 ASP B O 1
ATOM 9929 N N . GLY B 1 225 ? 12.016 47.094 0.924 1 97.56 225 GLY B N 1
ATOM 9930 C CA . GLY B 1 225 ? 12.477 46.5 -0.321 1 97.56 225 GLY B CA 1
ATOM 9931 C C . GLY B 1 225 ? 11.406 45.719 -1.051 1 97.56 225 GLY B C 1
ATOM 9932 O O . GLY B 1 225 ? 11.539 45.438 -2.24 1 97.56 225 GLY B O 1
ATOM 9933 N N . SER B 1 226 ? 10.297 45.406 -0.409 1 98.38 226 SER B N 1
ATOM 9934 C CA . SER B 1 226 ? 9.227 44.656 -1.03 1 98.38 226 SER B CA 1
ATOM 9935 C C . SER B 1 226 ? 8.422 45.5 -2 1 98.38 226 SER B C 1
ATOM 9937 O O . SER B 1 226 ? 8.125 46.656 -1.713 1 98.38 226 SER B O 1
ATOM 9939 N N . GLY B 1 227 ? 8.117 44.906 -3.15 1 98.19 227 GLY B N 1
ATOM 9940 C CA . GLY B 1 227 ? 7.34 45.625 -4.141 1 98.19 227 GLY B CA 1
ATOM 9941 C C . GLY B 1 227 ? 7.094 44.844 -5.406 1 98.19 227 GLY B C 1
ATOM 9942 O O . GLY B 1 227 ? 7.73 43.812 -5.633 1 98.19 227 GLY B O 1
ATOM 9943 N N . LEU B 1 228 ? 6.137 45.312 -6.215 1 98.62 228 LEU B N 1
ATOM 9944 C CA . LEU B 1 228 ? 5.82 44.75 -7.516 1 98.62 228 LEU B CA 1
ATOM 9945 C C . LEU B 1 228 ? 6.387 45.594 -8.641 1 98.62 228 LEU B C 1
ATOM 9947 O O . LEU B 1 228 ? 6.406 46.812 -8.547 1 98.62 228 LEU B O 1
ATOM 9951 N N . TYR B 1 229 ? 6.844 44.969 -9.633 1 98.81 229 TYR B N 1
ATOM 9952 C CA . TYR B 1 229 ? 7.465 45.625 -10.766 1 98.81 229 TYR B CA 1
ATOM 9953 C C . TYR B 1 229 ? 6.941 45.094 -12.086 1 98.81 229 TYR B C 1
ATOM 9955 O O . TYR B 1 229 ? 6.508 43.938 -12.164 1 98.81 229 TYR B O 1
ATOM 9963 N N . LYS B 1 230 ? 6.949 45.906 -13.086 1 98.81 230 LYS B N 1
ATOM 9964 C CA . LYS B 1 230 ? 6.574 45.531 -14.445 1 98.81 230 LYS B CA 1
ATOM 9965 C C . LYS B 1 230 ? 7.637 45.969 -15.445 1 98.81 230 LYS B C 1
ATOM 9967 O O . LYS B 1 230 ? 8.203 47.062 -15.328 1 98.81 230 LYS B O 1
ATOM 9972 N N . SER B 1 231 ? 8.008 45.156 -16.312 1 98.81 231 SER B N 1
ATOM 9973 C CA . SER B 1 231 ? 8.82 45.5 -17.484 1 98.81 231 SER B CA 1
ATOM 9974 C C . SER B 1 231 ? 8.047 45.25 -18.781 1 98.81 231 SER B C 1
ATOM 9976 O O . SER B 1 231 ? 7.262 44.312 -18.875 1 98.81 231 SER B O 1
ATOM 9978 N N . THR B 1 232 ? 8.234 46.125 -19.766 1 98.19 232 THR B N 1
ATOM 9979 C CA . THR B 1 232 ? 7.602 45.938 -21.078 1 98.19 232 THR B CA 1
ATOM 9980 C C . THR B 1 232 ? 8.648 45.812 -22.172 1 98.19 232 THR B C 1
ATOM 9982 O O . THR B 1 232 ? 8.336 45.906 -23.359 1 98.19 232 THR B O 1
ATOM 9985 N N . ASP B 1 233 ? 9.938 45.656 -21.812 1 97.81 233 ASP B N 1
ATOM 9986 C CA . ASP B 1 233 ? 11.023 45.594 -22.797 1 97.81 233 ASP B CA 1
ATOM 9987 C C . ASP B 1 233 ? 11.945 44.406 -22.5 1 97.81 233 ASP B C 1
ATOM 9989 O O . ASP B 1 233 ? 13.164 44.531 -22.625 1 97.81 233 ASP B O 1
ATOM 9993 N N . GLY B 1 234 ? 11.406 43.406 -21.938 1 97.38 234 GLY B N 1
ATOM 9994 C CA . GLY B 1 234 ? 12.156 42.156 -21.703 1 97.38 234 GLY B CA 1
ATOM 9995 C C . GLY B 1 234 ? 13.125 42.25 -20.547 1 97.38 234 GLY B C 1
ATOM 9996 O O . GLY B 1 234 ? 14.172 41.625 -20.547 1 97.38 234 GLY B O 1
ATOM 9997 N N . GLY B 1 235 ? 12.867 43.094 -19.562 1 98.19 235 GLY B N 1
ATOM 9998 C CA . GLY B 1 235 ? 13.656 43.156 -18.344 1 98.19 235 GLY B CA 1
ATOM 9999 C C . GLY B 1 235 ? 14.711 44.25 -18.391 1 98.19 235 GLY B C 1
ATOM 10000 O O . GLY B 1 235 ? 15.469 44.438 -17.438 1 98.19 235 GLY B O 1
ATOM 10001 N N . GLU B 1 236 ? 14.75 45.062 -19.422 1 97.25 236 GLU B N 1
ATOM 10002 C CA . GLU B 1 236 ? 15.75 46.125 -19.531 1 97.25 236 GLU B CA 1
ATOM 10003 C C . GLU B 1 236 ? 15.453 47.25 -18.547 1 97.25 236 GLU B C 1
ATOM 10005 O O . GLU B 1 236 ? 16.375 47.844 -17.984 1 97.25 236 GLU B O 1
ATOM 10010 N N . THR B 1 237 ? 14.266 47.625 -18.453 1 97.94 237 THR B N 1
ATOM 10011 C CA . THR B 1 237 ? 13.828 48.625 -17.484 1 97.94 237 THR B CA 1
ATOM 10012 C C . THR B 1 237 ? 12.602 48.125 -16.719 1 97.94 237 THR B C 1
ATOM 10014 O O . THR B 1 237 ? 11.867 47.25 -17.203 1 97.94 237 THR B O 1
ATOM 10017 N N . TRP B 1 238 ? 12.461 48.562 -15.539 1 98.56 238 TRP B N 1
ATOM 10018 C CA . TRP B 1 238 ? 11.367 48.156 -14.672 1 98.56 238 TRP B CA 1
ATOM 10019 C C . TRP B 1 238 ? 10.664 49.344 -14.055 1 98.56 238 TRP B C 1
ATOM 10021 O O . TRP B 1 238 ? 11.312 50.344 -13.695 1 98.56 238 TRP B O 1
ATOM 10031 N N . GLN B 1 239 ? 9.367 49.281 -13.969 1 97.62 239 GLN B N 1
ATOM 10032 C CA . GLN B 1 239 ? 8.539 50.25 -13.273 1 97.62 239 GLN B CA 1
ATOM 10033 C C . GLN B 1 239 ? 7.902 49.656 -12.031 1 97.62 239 GLN B C 1
ATOM 10035 O O . GLN B 1 239 ? 7.359 48.531 -12.078 1 97.62 239 GLN B O 1
ATOM 10040 N N . LYS B 1 240 ? 8.031 50.344 -10.922 1 97.56 240 LYS B N 1
ATOM 10041 C CA . LYS B 1 240 ? 7.379 49.875 -9.688 1 97.56 240 LYS B CA 1
ATOM 10042 C C . LYS B 1 240 ? 5.871 50.125 -9.758 1 97.56 240 LYS B C 1
ATOM 10044 O O . LYS B 1 240 ? 5.418 51.188 -10.18 1 97.56 240 LYS B O 1
ATOM 10049 N N . LEU B 1 241 ? 5.113 49.188 -9.438 1 98 241 LEU B N 1
ATOM 10050 C CA . LEU B 1 241 ? 3.654 49.25 -9.406 1 98 241 LEU B CA 1
ATOM 10051 C C . LEU B 1 241 ? 3.156 49.656 -8.031 1 98 241 LEU B C 1
ATOM 10053 O O . LEU B 1 241 ? 3.535 49.062 -7.02 1 98 241 LEU B O 1
ATOM 10057 N N . GLU B 1 242 ? 2.242 50.688 -7.91 1 94.81 242 GLU B N 1
ATOM 10058 C CA . GLU B 1 242 ? 1.883 51.188 -6.586 1 94.81 242 GLU B CA 1
ATOM 10059 C C . GLU B 1 242 ? 0.399 51.531 -6.516 1 94.81 242 GLU B C 1
ATOM 10061 O O . GLU B 1 242 ? -0.218 51.438 -5.453 1 94.81 242 GLU B O 1
ATOM 10066 N N . ASN B 1 243 ? -0.274 51.969 -7.66 1 96.88 243 ASN B N 1
ATOM 10067 C CA . ASN B 1 243 ? -1.628 52.5 -7.652 1 96.88 243 ASN B CA 1
ATOM 10068 C C . ASN B 1 243 ? -2.648 51.469 -7.211 1 96.88 243 ASN B C 1
ATOM 10070 O O . ASN B 1 243 ? -2.953 50.531 -7.957 1 96.88 243 ASN B O 1
ATOM 10074 N N . GLY B 1 244 ? -3.174 51.656 -6.094 1 97.5 244 GLY B N 1
ATOM 10075 C CA . GLY B 1 244 ? -4.215 50.781 -5.598 1 97.5 244 GLY B CA 1
ATOM 10076 C C . GLY B 1 244 ? -3.676 49.656 -4.73 1 97.5 244 GLY B C 1
ATOM 10077 O O . GLY B 1 244 ? -4.418 48.75 -4.348 1 97.5 244 GLY B O 1
ATOM 10078 N N . LEU B 1 245 ? -2.404 49.656 -4.441 1 98.06 245 LEU B N 1
ATOM 10079 C CA . LEU B 1 245 ? -1.772 48.625 -3.623 1 98.06 245 LEU B CA 1
ATOM 10080 C C . LEU B 1 245 ? -1.485 49.125 -2.219 1 98.06 245 LEU B C 1
ATOM 10082 O O . LEU B 1 245 ? -1.415 50.344 -2.004 1 98.06 245 LEU B O 1
ATOM 10086 N N . PRO B 1 246 ? -1.38 48.281 -1.244 1 97.12 246 PRO B N 1
ATOM 10087 C CA . PRO B 1 246 ? -1.017 48.75 0.097 1 97.12 246 PRO B CA 1
ATOM 10088 C C . PRO B 1 246 ? 0.397 49.312 0.161 1 97.12 246 PRO B C 1
ATOM 10090 O O . PRO B 1 246 ? 1.247 48.969 -0.661 1 97.12 246 PRO B O 1
ATOM 10093 N N . LYS B 1 247 ? 0.571 50.094 1.173 1 94.06 247 LYS B N 1
ATOM 10094 C CA . LYS B 1 247 ? 1.894 50.688 1.364 1 94.06 247 LYS B CA 1
ATOM 10095 C C . LYS B 1 247 ? 2.873 49.656 1.935 1 94.06 247 LYS B C 1
ATOM 10097 O O . LYS B 1 247 ? 4.004 49.531 1.462 1 94.06 247 LYS B O 1
ATOM 10102 N N . GLU B 1 248 ? 2.459 48.938 2.941 1 95.31 248 GLU B N 1
ATOM 10103 C CA . GLU B 1 248 ? 3.285 47.906 3.568 1 95.31 248 GLU B CA 1
ATOM 10104 C C . GLU B 1 248 ? 3.145 46.562 2.846 1 95.31 248 GLU B C 1
ATOM 10106 O O . GLU B 1 248 ? 2.035 46.062 2.686 1 95.31 248 GLU B O 1
ATOM 10111 N N . MET B 1 249 ? 4.262 46.062 2.428 1 96.88 249 MET B N 1
ATOM 10112 C CA . MET B 1 249 ? 4.203 44.844 1.669 1 96.88 249 MET B CA 1
ATOM 10113 C C . MET B 1 249 ? 5.207 43.812 2.205 1 96.88 249 MET B C 1
ATOM 10115 O O . MET B 1 249 ? 6.328 44.188 2.57 1 96.88 249 MET B O 1
ATOM 10119 N N . GLY B 1 250 ? 4.742 42.594 2.359 1 97.62 250 GLY B N 1
ATOM 10120 C CA . GLY B 1 250 ? 5.59 41.438 2.646 1 97.62 250 GLY B CA 1
ATOM 10121 C C . GLY B 1 250 ? 5.859 40.594 1.43 1 97.62 250 GLY B C 1
ATOM 10122 O O . GLY B 1 250 ? 6.285 41.094 0.388 1 97.62 250 GLY B O 1
ATOM 10123 N N . LYS B 1 251 ? 5.711 39.25 1.531 1 97.94 251 LYS B N 1
ATOM 10124 C CA . LYS B 1 251 ? 5.82 38.344 0.384 1 97.94 251 LYS B CA 1
ATOM 10125 C C . LYS B 1 251 ? 4.645 38.531 -0.575 1 97.94 251 LYS B C 1
ATOM 10127 O O . LYS B 1 251 ? 3.527 38.812 -0.145 1 97.94 251 LYS B O 1
ATOM 10132 N N . MET B 1 252 ? 4.93 38.406 -1.785 1 98.38 252 MET B N 1
ATOM 10133 C CA . MET B 1 252 ? 3.887 38.562 -2.797 1 98.38 252 MET B CA 1
ATOM 10134 C C . MET B 1 252 ? 4.059 37.531 -3.916 1 98.38 252 MET B C 1
ATOM 10136 O O . MET B 1 252 ? 5.141 36.969 -4.09 1 98.38 252 MET B O 1
ATOM 10140 N N . ALA B 1 253 ? 2.998 37.25 -4.551 1 98.44 253 ALA B N 1
ATOM 10141 C CA . ALA B 1 253 ? 2.975 36.562 -5.844 1 98.44 253 ALA B CA 1
ATOM 10142 C C . ALA B 1 253 ? 2.219 37.375 -6.883 1 98.44 253 ALA B C 1
ATOM 10144 O O . ALA B 1 253 ? 1.317 38.156 -6.539 1 98.44 253 ALA B O 1
ATOM 10145 N N . ILE B 1 254 ? 2.572 37.281 -8.062 1 98.75 254 ILE B N 1
ATOM 10146 C CA . ILE B 1 254 ? 1.949 38 -9.164 1 98.75 254 ILE B CA 1
ATOM 10147 C C . ILE B 1 254 ? 1.88 37.125 -10.406 1 98.75 254 ILE B C 1
ATOM 10149 O O . ILE B 1 254 ? 2.799 36.344 -10.664 1 98.75 254 ILE B O 1
ATOM 10153 N N . ALA B 1 255 ? 0.821 37.125 -11.109 1 98.75 255 ALA B N 1
ATOM 10154 C CA . ALA B 1 255 ? 0.654 36.281 -12.305 1 98.75 255 ALA B CA 1
ATOM 10155 C C . ALA B 1 255 ? -0.252 36.969 -13.328 1 98.75 255 ALA B C 1
ATOM 10157 O O . ALA B 1 255 ? -1.373 37.375 -13 1 98.75 255 ALA B O 1
ATOM 10158 N N . VAL B 1 256 ? 0.213 37.156 -14.523 1 98.69 256 VAL B N 1
ATOM 10159 C CA . VAL B 1 256 ? -0.605 37.656 -15.625 1 98.69 256 VAL B CA 1
ATOM 10160 C C . VAL B 1 256 ? -1.377 36.5 -16.25 1 98.69 256 VAL B C 1
ATOM 10162 O O . VAL B 1 256 ? -0.839 35.406 -16.406 1 98.69 256 VAL B O 1
ATOM 10165 N N . SER B 1 257 ? -2.623 36.719 -16.547 1 98.31 257 SER B N 1
ATOM 10166 C CA . SER B 1 257 ? -3.461 35.688 -17.141 1 98.31 257 SER B CA 1
ATOM 10167 C C . SER B 1 257 ? -3.066 35.438 -18.594 1 98.31 257 SER B C 1
ATOM 10169 O O . SER B 1 257 ? -2.963 36.375 -19.391 1 98.31 257 SER B O 1
ATOM 10171 N N . ARG B 1 258 ? -2.809 34.219 -18.859 1 97.88 258 ARG B N 1
ATOM 10172 C CA . ARG B 1 258 ? -2.531 33.844 -20.234 1 97.88 258 ARG B CA 1
ATOM 10173 C C . ARG B 1 258 ? -3.773 34 -21.109 1 97.88 258 ARG B C 1
ATOM 10175 O O . ARG B 1 258 ? -3.67 34.219 -22.312 1 97.88 258 ARG B O 1
ATOM 10182 N N . ALA B 1 259 ? -4.969 33.906 -20.594 1 98.06 259 ALA B N 1
ATOM 10183 C CA . ALA B 1 259 ? -6.242 34 -21.297 1 98.06 259 ALA B CA 1
ATOM 10184 C C . ALA B 1 259 ? -6.559 35.469 -21.625 1 98.06 259 ALA B C 1
ATOM 10186 O O . ALA B 1 259 ? -7.359 35.75 -22.516 1 98.06 259 ALA B O 1
ATOM 10187 N N . ASN B 1 260 ? -5.992 36.469 -20.844 1 98.25 260 ASN B N 1
ATOM 10188 C CA . ASN B 1 260 ? -6.215 37.906 -21 1 98.25 260 ASN B CA 1
ATOM 10189 C C . ASN B 1 260 ? -5.027 38.719 -20.5 1 98.25 260 ASN B C 1
ATOM 10191 O O . ASN B 1 260 ? -4.91 38.969 -19.297 1 98.25 260 ASN B O 1
ATOM 10195 N N . SER B 1 261 ? -4.223 39.281 -21.359 1 98.12 261 SER B N 1
ATOM 10196 C CA . SER B 1 261 ? -2.969 39.969 -21.031 1 98.12 261 SER B CA 1
ATOM 10197 C C . SER B 1 261 ? -3.213 41.219 -20.203 1 98.12 261 SER B C 1
ATOM 10199 O O . SER B 1 261 ? -2.285 41.75 -19.594 1 98.12 261 SER B O 1
ATOM 10201 N N . GLU B 1 262 ? -4.445 41.688 -20.125 1 98 262 GLU B N 1
ATOM 10202 C CA . GLU B 1 262 ? -4.758 42.906 -19.344 1 98 262 GLU B CA 1
ATOM 10203 C C . GLU B 1 262 ? -5.105 42.531 -17.906 1 98 262 GLU B C 1
ATOM 10205 O O . GLU B 1 262 ? -5.141 43.406 -17.031 1 98 262 GLU B O 1
ATOM 10210 N N . LYS B 1 263 ? -5.324 41.312 -17.672 1 98.56 263 LYS B N 1
ATOM 10211 C CA . LYS B 1 263 ? -5.711 40.906 -16.328 1 98.56 263 LYS B CA 1
ATOM 10212 C C . LYS B 1 263 ? -4.52 40.312 -15.578 1 98.56 263 LYS B C 1
ATOM 10214 O O . LYS B 1 263 ? -3.945 39.312 -15.984 1 98.56 263 LYS B O 1
ATOM 10219 N N . VAL B 1 264 ? -4.164 40.906 -14.492 1 98.69 264 VAL B N 1
ATOM 10220 C CA . VAL B 1 264 ? -3.033 40.5 -13.664 1 98.69 264 VAL B CA 1
ATOM 10221 C C . VAL B 1 264 ? -3.492 40.312 -12.219 1 98.69 264 VAL B C 1
ATOM 10223 O O . VAL B 1 264 ? -4.164 41.188 -11.664 1 98.69 264 VAL B O 1
ATOM 10226 N N . TYR B 1 265 ? -3.227 39.156 -11.641 1 98.81 265 TYR B N 1
ATOM 10227 C CA . TYR B 1 265 ? -3.533 38.875 -10.242 1 98.81 265 TYR B CA 1
ATOM 10228 C C . TYR B 1 265 ? -2.303 39.062 -9.367 1 98.81 265 TYR B C 1
ATOM 10230 O O . TYR B 1 265 ? -1.187 38.719 -9.766 1 98.81 265 TYR B O 1
ATOM 10238 N N . ALA B 1 266 ? -2.432 39.625 -8.195 1 98.75 266 ALA B N 1
ATOM 10239 C CA . ALA B 1 266 ? -1.379 39.75 -7.188 1 98.75 266 ALA B CA 1
ATOM 10240 C C . ALA B 1 266 ? -1.88 39.312 -5.812 1 98.75 266 ALA B C 1
ATOM 10242 O O . ALA B 1 266 ? -2.938 39.781 -5.363 1 98.75 266 ALA B O 1
ATOM 10243 N N . LEU B 1 267 ? -1.289 38.438 -5.234 1 98.62 267 LEU B N 1
ATOM 10244 C CA . LEU B 1 267 ? -1.522 38.031 -3.855 1 98.62 267 LEU B CA 1
ATOM 10245 C C . LEU B 1 267 ? -0.498 38.656 -2.918 1 98.62 267 LEU B C 1
ATOM 10247 O O . LEU B 1 267 ? 0.708 38.469 -3.094 1 98.62 267 LEU B O 1
ATOM 10251 N N . ILE B 1 268 ? -0.95 39.438 -1.88 1 98.38 268 ILE B N 1
ATOM 10252 C CA . ILE B 1 268 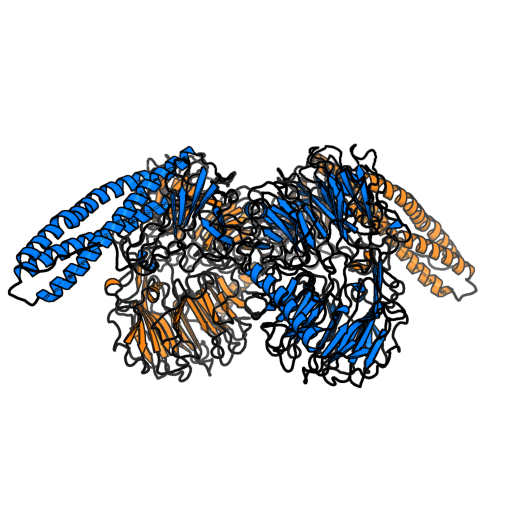? -0.031 40.312 -1.189 1 98.38 268 ILE B CA 1
ATOM 10253 C C . ILE B 1 268 ? -0.161 40.125 0.32 1 98.38 268 ILE B C 1
ATOM 10255 O O . ILE B 1 268 ? -1.255 40.281 0.876 1 98.38 268 ILE B O 1
ATOM 10259 N N . GLU B 1 269 ? 0.934 39.812 0.985 1 98 269 GLU B N 1
ATOM 10260 C CA . GLU B 1 269 ? 1.056 39.969 2.434 1 98 269 GLU B CA 1
ATOM 10261 C C . GLU B 1 269 ? 1.182 41.438 2.838 1 98 269 GLU B C 1
ATOM 10263 O O . GLU B 1 269 ? 1.974 42.156 2.256 1 98 269 GLU B O 1
ATOM 10268 N N . SER B 1 270 ? 0.431 41.844 3.746 1 97.62 270 SER B N 1
ATOM 10269 C CA . SER B 1 270 ? 0.502 43.188 4.324 1 97.62 270 SER B CA 1
ATOM 10270 C C . SER B 1 270 ? 0.109 43.188 5.797 1 97.62 270 SER B C 1
ATOM 10272 O O . SER B 1 270 ? 0.168 42.125 6.453 1 97.62 270 SER B O 1
ATOM 10274 N N . ASP B 1 271 ? -0.196 44.375 6.328 1 95.06 271 ASP B N 1
ATOM 10275 C CA . ASP B 1 271 ? -0.517 44.5 7.746 1 95.06 271 ASP B CA 1
ATOM 10276 C C . ASP B 1 271 ? -1.699 43.625 8.125 1 95.06 271 ASP B C 1
ATOM 10278 O O . ASP B 1 271 ? -2.854 43.969 7.875 1 95.06 271 ASP B O 1
ATOM 10282 N N . SER B 1 272 ? -1.39 42.562 8.812 1 93.19 272 SER B N 1
ATOM 10283 C CA . SER B 1 272 ? -2.414 41.562 9.164 1 93.19 272 SER B CA 1
ATOM 10284 C C . SER B 1 272 ? -3.383 42.125 10.195 1 93.19 272 SER B C 1
ATOM 10286 O O . SER B 1 272 ? -4.574 41.812 10.18 1 93.19 272 SER B O 1
ATOM 10288 N N . ASP B 1 273 ? -2.938 42.938 11.109 1 92.31 273 ASP B N 1
ATOM 10289 C CA . ASP B 1 273 ? -3.789 43.531 12.141 1 92.31 273 ASP B CA 1
ATOM 10290 C C . ASP B 1 273 ? -4.844 44.438 11.531 1 92.31 273 ASP B C 1
ATOM 10292 O O . ASP B 1 273 ? -5.965 44.531 12.039 1 92.31 273 ASP B O 1
ATOM 10296 N N . LYS B 1 274 ? -4.469 45.062 10.406 1 93.88 274 LYS B N 1
ATOM 10297 C CA . LYS B 1 274 ? -5.379 46 9.766 1 93.88 274 LYS B CA 1
ATOM 10298 C C . LYS B 1 274 ? -6.105 45.344 8.586 1 93.88 274 LYS B C 1
ATOM 10300 O O . LYS B 1 274 ? -6.961 45.969 7.957 1 93.88 274 LYS B O 1
ATOM 10305 N N . GLY B 1 275 ? -5.777 44.094 8.312 1 93.88 275 GLY B N 1
ATOM 10306 C CA . GLY B 1 275 ? -6.434 43.375 7.234 1 93.88 275 GLY B CA 1
ATOM 10307 C C . GLY B 1 275 ? -6.141 43.969 5.859 1 93.88 275 GLY B C 1
ATOM 10308 O O . GLY B 1 275 ? -7.031 44.031 5.012 1 93.88 275 GLY B O 1
ATOM 10309 N N . MET B 1 276 ? -4.902 44.375 5.645 1 96.12 276 MET B N 1
ATOM 10310 C CA . MET B 1 276 ? -4.582 45.125 4.422 1 96.12 276 MET B CA 1
ATOM 10311 C C . MET B 1 276 ? -4.133 44.156 3.318 1 96.12 276 MET B C 1
ATOM 10313 O O . MET B 1 276 ? -4.098 44.531 2.145 1 96.12 276 MET B O 1
ATOM 10317 N N . GLY B 1 277 ? -3.736 42.938 3.629 1 96.62 277 GLY B N 1
ATOM 10318 C CA . GLY B 1 277 ? -3.332 41.969 2.627 1 96.62 277 GLY B CA 1
ATOM 10319 C C . GLY B 1 277 ? -4.508 41.281 1.928 1 96.62 277 GLY B C 1
ATOM 10320 O O . GLY B 1 277 ? -5.66 41.5 2.311 1 96.62 277 GLY B O 1
ATOM 10321 N N . GLY B 1 278 ? -4.27 40.469 0.922 1 97.75 278 GLY B N 1
ATOM 10322 C CA . GLY B 1 278 ? -5.301 39.781 0.174 1 97.75 278 GLY B CA 1
ATOM 10323 C C . GLY B 1 278 ? -4.977 39.625 -1.302 1 97.75 278 GLY B C 1
ATOM 10324 O O . GLY B 1 278 ? -3.812 39.719 -1.697 1 97.75 278 GLY B O 1
ATOM 10325 N N . LEU B 1 279 ? -6.02 39.25 -2.076 1 98.69 279 LEU B N 1
ATOM 10326 C CA . LEU B 1 279 ? -5.879 39.156 -3.525 1 98.69 279 LEU B CA 1
A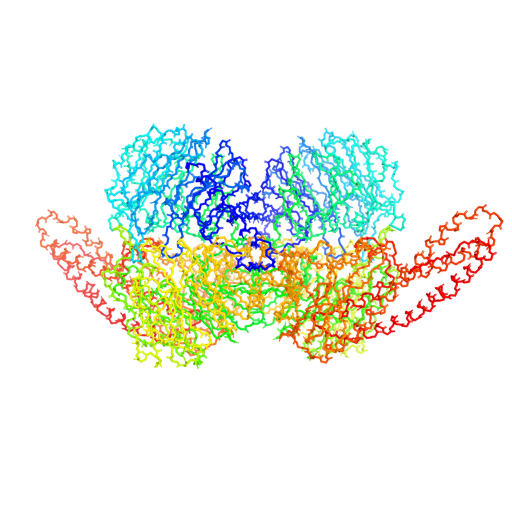TOM 10327 C C . LEU B 1 279 ? -6.277 40.469 -4.207 1 98.69 279 LEU B C 1
ATOM 10329 O O . LEU B 1 279 ? -7.367 40.969 -3.969 1 98.69 279 LEU B O 1
ATOM 10333 N N . PHE B 1 280 ? -5.41 41 -4.965 1 98.75 280 PHE B N 1
ATOM 10334 C CA . PHE B 1 280 ? -5.641 42.188 -5.785 1 98.75 280 PHE B CA 1
ATOM 10335 C C . PHE B 1 280 ? -5.664 41.812 -7.266 1 98.75 280 PHE B C 1
ATOM 10337 O O . PHE B 1 280 ? -5.031 40.844 -7.68 1 98.75 280 PHE B O 1
ATOM 10344 N N . VAL B 1 281 ? -6.414 42.562 -8.039 1 98.69 281 VAL B N 1
ATOM 10345 C CA . VAL B 1 281 ? -6.5 42.312 -9.477 1 98.69 281 VAL B CA 1
ATOM 10346 C C . VAL B 1 281 ? -6.359 43.625 -10.242 1 98.69 281 VAL B C 1
ATOM 10348 O O . VAL B 1 281 ? -6.828 44.688 -9.781 1 98.69 281 VAL B O 1
ATOM 10351 N N . SER B 1 282 ? -5.629 43.625 -11.281 1 98.69 282 SER B N 1
ATOM 10352 C CA . SER B 1 282 ? -5.586 44.719 -12.273 1 98.69 282 SER B CA 1
ATOM 10353 C C . SER B 1 282 ? -6.25 44.281 -13.578 1 98.69 282 SER B C 1
ATOM 10355 O O . SER B 1 282 ? -5.977 43.188 -14.094 1 98.69 282 SER B O 1
ATOM 10357 N N . GLU B 1 283 ? -7.098 45.156 -14.117 1 97.81 283 GLU B N 1
ATOM 10358 C CA . GLU B 1 283 ? -7.766 44.906 -15.383 1 97.81 283 GLU B CA 1
ATOM 10359 C C . GLU B 1 283 ? -7.109 45.688 -16.516 1 97.81 283 GLU B C 1
ATOM 10361 O O . GLU B 1 283 ? -7.645 45.719 -17.625 1 97.81 283 GLU B O 1
ATOM 10366 N N . ASN B 1 284 ? -5.992 46.344 -16.266 1 97.88 284 ASN B N 1
ATOM 10367 C CA . ASN B 1 284 ? -5.332 47.188 -17.266 1 97.88 284 ASN B CA 1
ATOM 10368 C C . ASN B 1 284 ? -3.818 46.969 -17.25 1 97.88 284 ASN B C 1
ATOM 10370 O O . ASN B 1 284 ? -3.055 47.938 -17.297 1 97.88 284 ASN B O 1
ATOM 10374 N N . GLY B 1 285 ? -3.428 45.75 -17.047 1 97.5 285 GLY B N 1
ATOM 10375 C CA . GLY B 1 285 ? -2.031 45.375 -17.203 1 97.5 285 GLY B CA 1
ATOM 10376 C C . GLY B 1 285 ? -1.143 45.906 -16.094 1 97.5 285 GLY B C 1
ATOM 10377 O O . GLY B 1 285 ? 0.016 46.25 -16.344 1 97.5 285 GLY B O 1
ATOM 10378 N N . GLY B 1 286 ? -1.61 46.125 -14.898 1 97.88 286 GLY B N 1
ATOM 10379 C CA . GLY B 1 286 ? -0.813 46.5 -13.734 1 97.88 286 GLY B CA 1
ATOM 10380 C C . GLY B 1 286 ? -0.84 48 -13.453 1 97.88 286 GLY B C 1
ATOM 10381 O O . GLY B 1 286 ? -0.269 48.438 -12.461 1 97.88 286 GLY B O 1
ATOM 10382 N N . ASN B 1 287 ? -1.616 48.781 -14.211 1 96.81 287 ASN B N 1
ATOM 10383 C CA . ASN B 1 287 ? -1.621 50.219 -14.031 1 96.81 287 ASN B CA 1
ATOM 10384 C C . ASN B 1 287 ? -2.348 50.625 -12.75 1 96.81 287 ASN B C 1
ATOM 10386 O O . ASN B 1 287 ? -1.964 51.594 -12.094 1 96.81 287 ASN B O 1
ATOM 10390 N N . SER B 1 288 ? -3.387 49.969 -12.461 1 97.75 288 SER B N 1
ATOM 10391 C CA . SER B 1 288 ? -4.113 50.188 -11.211 1 97.75 288 SER B CA 1
ATOM 10392 C C . SER B 1 288 ? -4.691 48.875 -10.688 1 97.75 288 SER B C 1
ATOM 10394 O O . SER B 1 288 ? -4.934 47.938 -11.461 1 97.75 288 SER B O 1
ATOM 10396 N N . TRP B 1 289 ? -4.84 48.875 -9.43 1 98.5 289 TRP B N 1
ATOM 10397 C CA . TRP B 1 289 ? -5.227 47.625 -8.766 1 98.5 289 TRP B CA 1
ATOM 10398 C C . TRP B 1 289 ? -6.426 47.844 -7.848 1 98.5 289 TRP B C 1
ATOM 10400 O O . TRP B 1 289 ? -6.645 48.969 -7.363 1 98.5 289 TRP B O 1
ATOM 10410 N N . SER B 1 290 ? -7.238 46.844 -7.582 1 97.88 290 SER B N 1
ATOM 10411 C CA . SER B 1 290 ? -8.297 46.781 -6.578 1 97.88 290 SER B CA 1
ATOM 10412 C C . SER B 1 290 ? -8.227 45.5 -5.777 1 97.88 290 SER B C 1
ATOM 10414 O O . SER B 1 290 ? -7.938 44.438 -6.332 1 97.88 290 SER B O 1
ATOM 10416 N N . LYS B 1 291 ? -8.453 45.594 -4.516 1 97.81 291 LYS B N 1
ATOM 10417 C CA . LYS B 1 291 ? -8.547 44.406 -3.689 1 97.81 291 LYS B CA 1
ATOM 10418 C C . LYS B 1 291 ? -9.852 43.656 -3.955 1 97.81 291 LYS B C 1
ATOM 10420 O O . LYS B 1 291 ? -10.938 44.188 -3.738 1 97.81 291 LYS B O 1
ATOM 10425 N N . VAL B 1 292 ? -9.766 42.406 -4.367 1 97.94 292 VAL B N 1
ATOM 10426 C CA . VAL B 1 292 ? -10.961 41.656 -4.727 1 97.94 292 VAL B CA 1
ATOM 10427 C C . VAL B 1 292 ? -11.32 40.688 -3.598 1 97.94 292 VAL B C 1
ATOM 10429 O O . VAL B 1 292 ? -12.477 40.281 -3.471 1 97.94 292 VAL B O 1
ATOM 10432 N N . SER B 1 293 ? -10.414 40.281 -2.801 1 97.75 293 SER B N 1
ATOM 10433 C CA . SER B 1 293 ? -10.703 39.375 -1.701 1 97.75 293 SER B CA 1
ATOM 10434 C C . SER B 1 293 ? -9.789 39.656 -0.509 1 97.75 293 SER B C 1
ATOM 10436 O O . SER B 1 293 ? -8.578 39.781 -0.671 1 97.75 293 SER B O 1
ATOM 10438 N N . GLY B 1 294 ? -10.383 39.719 0.64 1 96.19 294 GLY B N 1
ATOM 10439 C CA . GLY B 1 294 ? -9.656 39.844 1.894 1 96.19 294 GLY B CA 1
ATOM 10440 C C . GLY B 1 294 ? -9.742 38.594 2.744 1 96.19 294 GLY B C 1
ATOM 10441 O O . GLY B 1 294 ? -9.5 38.625 3.951 1 96.19 294 GLY B O 1
ATOM 10442 N N . ASP B 1 295 ? -10.102 37.406 2.1 1 95.25 295 ASP B N 1
ATOM 10443 C CA . ASP B 1 295 ? -10.211 36.125 2.791 1 95.25 295 ASP B CA 1
ATOM 10444 C C . ASP B 1 295 ? -8.883 35.719 3.443 1 95.25 295 ASP B C 1
ATOM 10446 O O . ASP B 1 295 ? -7.875 35.562 2.756 1 95.25 295 ASP B O 1
ATOM 10450 N N . ASN B 1 296 ? -8.844 35.469 4.812 1 95.06 296 ASN B N 1
ATOM 10451 C CA . ASN B 1 296 ? -7.609 35.188 5.539 1 95.06 296 ASN B CA 1
ATOM 10452 C C . ASN B 1 296 ? -6.949 33.906 5.035 1 95.06 296 ASN B C 1
ATOM 10454 O O . ASN B 1 296 ? -5.734 33.75 5.16 1 95.06 296 ASN B O 1
ATOM 10458 N N . ARG B 1 297 ? -7.68 33 4.516 1 94.06 297 ARG B N 1
ATOM 10459 C CA . ARG B 1 297 ? -7.16 31.734 4.051 1 94.06 297 ARG B CA 1
ATOM 10460 C C . ARG B 1 297 ? -6.129 31.922 2.943 1 94.06 297 ARG B C 1
ATOM 10462 O O . ARG B 1 297 ? -5.285 31.062 2.709 1 94.06 297 ARG B O 1
ATOM 10469 N N . LEU B 1 298 ? -6.145 33 2.328 1 97.56 298 LEU B N 1
ATOM 10470 C CA . LEU B 1 298 ? -5.316 33.25 1.149 1 97.56 298 LEU B CA 1
ATOM 10471 C C . LEU B 1 298 ? -3.91 33.688 1.549 1 97.56 298 LEU B C 1
ATOM 10473 O O . LEU B 1 298 ? -2.955 33.469 0.796 1 97.56 298 LEU B O 1
ATOM 10477 N N . VAL B 1 299 ? -3.838 34.375 2.754 1 95.5 299 VAL B N 1
ATOM 10478 C CA . VAL B 1 299 ? -2.557 35 3.061 1 95.5 299 VAL B CA 1
ATOM 10479 C C . VAL B 1 299 ? -2.127 34.625 4.48 1 95.5 299 VAL B C 1
ATOM 10481 O O . VAL B 1 299 ? -1.21 35.219 5.035 1 95.5 299 VAL B O 1
ATOM 10484 N N . GLN B 1 300 ? -2.727 33.75 5.18 1 90 300 GLN B N 1
ATOM 10485 C CA . GLN B 1 300 ? -2.6 33.438 6.602 1 90 300 GLN B CA 1
ATOM 10486 C C . GLN B 1 300 ? -1.17 33.031 6.953 1 90 300 GLN B C 1
ATOM 10488 O O . GLN B 1 300 ? -0.723 33.219 8.086 1 90 300 GLN B O 1
ATOM 10493 N N . ARG B 1 301 ? -0.385 32.375 6.27 1 93.38 301 ARG B N 1
ATOM 10494 C CA . ARG B 1 301 ? 1.016 32.031 6.492 1 93.38 301 ARG B CA 1
ATOM 10495 C C . ARG B 1 301 ? 1.869 32.406 5.285 1 93.38 301 ARG B C 1
ATOM 10497 O O . ARG B 1 301 ? 2.467 31.547 4.648 1 93.38 301 ARG B O 1
ATOM 10504 N N . ALA B 1 302 ? 2.016 33.656 5.195 1 94.25 302 ALA B N 1
ATOM 10505 C CA . ALA B 1 302 ? 2.441 34.25 3.936 1 94.25 302 ALA B CA 1
ATOM 10506 C C . ALA B 1 302 ? 3.844 33.781 3.551 1 94.25 302 ALA B C 1
ATOM 10508 O O . ALA B 1 302 ? 4.09 33.406 2.404 1 94.25 302 ALA B O 1
ATOM 10509 N N . TRP B 1 303 ? 4.777 33.781 4.523 1 93.5 303 TRP B N 1
ATOM 10510 C CA . TRP B 1 303 ? 6.152 33.406 4.191 1 93.5 303 TRP B CA 1
ATOM 10511 C C . TRP B 1 303 ? 6.219 32.031 3.553 1 93.5 303 TRP B C 1
ATOM 10513 O O . TRP B 1 303 ? 7.098 31.766 2.732 1 93.5 303 TRP B O 1
ATOM 10523 N N . TYR B 1 304 ? 5.34 31.141 3.93 1 94.19 304 TYR B N 1
ATOM 10524 C CA . TYR B 1 304 ? 5.395 29.734 3.543 1 94.19 304 TYR B CA 1
ATOM 10525 C C . TYR B 1 304 ? 4.629 29.5 2.246 1 94.19 304 TYR B C 1
ATOM 10527 O O . TYR B 1 304 ? 4.996 28.625 1.454 1 94.19 304 TYR B O 1
ATOM 10535 N N . TYR B 1 305 ? 3.629 30.328 2.137 1 94.44 305 TYR B N 1
ATOM 10536 C CA . TYR B 1 305 ? 2.773 30.156 0.968 1 94.44 305 TYR B CA 1
ATOM 10537 C C . TYR B 1 305 ? 2.895 31.344 0.025 1 94.44 305 TYR B C 1
ATOM 10539 O O . TYR B 1 305 ? 4.004 31.797 -0.276 1 94.44 305 TYR B O 1
ATOM 10547 N N . ILE B 1 306 ? 1.778 31.922 -0.401 1 94.94 306 ILE B N 1
ATOM 10548 C CA . ILE B 1 306 ? 1.546 33.031 -1.331 1 94.94 306 ILE B CA 1
ATOM 10549 C C . ILE B 1 306 ? 1.909 32.594 -2.748 1 94.94 306 ILE B C 1
ATOM 10551 O O . ILE B 1 306 ? 2.986 32.906 -3.25 1 94.94 306 ILE B O 1
ATOM 10555 N N . GLU B 1 307 ? 1.104 31.891 -3.354 1 96.5 307 GLU B N 1
ATOM 10556 C CA . GLU B 1 307 ? 1.162 31.391 -4.727 1 96.5 307 GLU B CA 1
ATOM 10557 C C . GLU B 1 307 ? -0.165 31.625 -5.449 1 96.5 307 GLU B C 1
ATOM 10559 O O . GLU B 1 307 ? -1.23 31.328 -4.902 1 96.5 307 GLU B O 1
ATOM 10564 N N . VAL B 1 308 ? -0.152 32.156 -6.586 1 98.5 308 VAL B N 1
ATOM 10565 C CA . VAL B 1 308 ? -1.38 32.406 -7.332 1 98.5 308 VAL B CA 1
ATOM 10566 C C . VAL B 1 308 ? -1.196 31.953 -8.781 1 98.5 308 VAL B C 1
ATOM 10568 O O . VAL B 1 308 ? -0.173 32.25 -9.406 1 98.5 308 VAL B O 1
ATOM 10571 N N . PHE B 1 309 ? -2.148 31.219 -9.328 1 98.62 309 PHE B N 1
ATOM 10572 C CA . PHE B 1 309 ? -2.07 30.656 -10.672 1 98.62 309 PHE B CA 1
ATOM 10573 C C . PHE B 1 309 ? -3.381 30.859 -11.422 1 98.62 309 PHE B C 1
ATOM 10575 O O . PHE B 1 309 ? -4.355 30.156 -11.18 1 98.62 309 PHE B O 1
ATOM 10582 N N . PRO B 1 310 ? -3.461 31.828 -12.344 1 98.56 310 PRO B N 1
ATOM 10583 C CA . PRO B 1 310 ? -4.637 31.938 -13.211 1 98.56 310 PRO B CA 1
ATOM 10584 C C . PRO B 1 310 ? -4.727 30.781 -14.219 1 98.56 310 PRO B C 1
ATOM 10586 O O . PRO B 1 310 ? -3.705 30.344 -14.75 1 98.56 310 PRO B O 1
ATOM 10589 N N . ASP B 1 311 ? -5.867 30.312 -14.445 1 98.44 311 ASP B N 1
ATOM 10590 C CA . ASP B 1 311 ? -6.102 29.312 -15.484 1 98.44 311 ASP B CA 1
ATOM 10591 C C . ASP B 1 311 ? -5.738 29.859 -16.859 1 98.44 311 ASP B C 1
ATOM 10593 O O . ASP B 1 311 ? -6.145 30.969 -17.219 1 98.44 311 ASP B O 1
ATOM 10597 N N . PRO B 1 312 ? -5 29.125 -17.609 1 98.12 312 PRO B N 1
ATOM 10598 C CA . PRO B 1 312 ? -4.547 29.656 -18.906 1 98.12 312 PRO B CA 1
ATOM 10599 C C . PRO B 1 312 ? -5.68 29.781 -19.922 1 98.12 312 PRO B C 1
ATOM 10601 O O . PRO B 1 312 ? -5.523 30.453 -20.953 1 98.12 312 PRO B O 1
ATOM 10604 N N . ASN B 1 313 ? -6.824 29.188 -19.703 1 97.19 313 ASN B N 1
ATOM 10605 C CA . ASN B 1 313 ? -7.906 29.125 -20.672 1 97.19 313 ASN B CA 1
ATOM 10606 C C . ASN B 1 313 ? -9.141 29.891 -20.203 1 97.19 313 ASN B C 1
ATOM 10608 O O . ASN B 1 313 ? -10.094 30.062 -20.953 1 97.19 313 ASN B O 1
ATOM 10612 N N . ALA B 1 314 ? -9.102 30.344 -18.953 1 97.94 314 ALA B N 1
ATOM 10613 C CA . ALA B 1 314 ? -10.242 31.031 -18.359 1 97.94 314 ALA B CA 1
ATOM 10614 C C . ALA B 1 314 ? -9.773 32.156 -17.438 1 97.94 314 ALA B C 1
ATOM 10616 O O . ALA B 1 314 ? -9.398 31.938 -16.297 1 97.94 314 ALA B O 1
ATOM 10617 N N . GLU B 1 315 ? -9.953 33.438 -17.812 1 96.88 315 GLU B N 1
ATOM 10618 C CA . GLU B 1 315 ? -9.352 34.594 -17.172 1 96.88 315 GLU B CA 1
ATOM 10619 C C . GLU B 1 315 ? -9.883 34.781 -15.75 1 96.88 315 GLU B C 1
ATOM 10621 O O . GLU B 1 315 ? -9.227 35.375 -14.906 1 96.88 315 GLU B O 1
ATOM 10626 N N . ASN B 1 316 ? -11.117 34.156 -15.453 1 98.06 316 ASN B N 1
ATOM 10627 C CA . ASN B 1 316 ? -11.703 34.375 -14.133 1 98.06 316 ASN B CA 1
ATOM 10628 C C . ASN B 1 316 ? -11.492 33.188 -13.219 1 98.06 316 ASN B C 1
ATOM 10630 O O . ASN B 1 316 ? -11.906 33.219 -12.055 1 98.06 316 ASN B O 1
ATOM 10634 N N . THR B 1 317 ? -10.93 32.094 -13.727 1 98.5 317 THR B N 1
ATOM 10635 C CA . THR B 1 317 ? -10.547 30.969 -12.891 1 98.5 317 THR B CA 1
ATOM 10636 C C . THR B 1 317 ? -9.125 31.141 -12.359 1 98.5 317 THR B C 1
ATOM 10638 O O . THR B 1 317 ? -8.18 31.266 -13.141 1 98.5 317 THR B O 1
ATOM 10641 N N . VAL B 1 318 ? -8.984 31.219 -11.047 1 98.56 318 VAL B N 1
ATOM 10642 C CA . VAL B 1 318 ? -7.684 31.453 -10.43 1 98.56 318 VAL B CA 1
ATOM 10643 C C . VAL B 1 318 ? -7.512 30.547 -9.211 1 98.56 318 VAL B C 1
ATOM 10645 O O . VAL B 1 318 ? -8.469 30.281 -8.484 1 98.56 318 VAL B O 1
ATOM 10648 N N . TYR B 1 319 ? -6.348 29.984 -9.078 1 98.69 319 TYR B N 1
ATOM 10649 C CA . TYR B 1 319 ? -5.984 29.125 -7.953 1 98.69 319 TYR B CA 1
ATOM 10650 C C . TYR B 1 319 ? -5.066 29.859 -6.984 1 98.69 319 TYR B C 1
ATOM 10652 O O . TYR B 1 319 ? -4.152 30.578 -7.406 1 98.69 319 TYR B O 1
ATOM 10660 N N . VAL B 1 320 ? -5.312 29.781 -5.703 1 98.56 320 VAL B N 1
ATOM 10661 C CA . VAL B 1 320 ? -4.43 30.25 -4.637 1 98.56 320 VAL B CA 1
ATOM 10662 C C . VAL B 1 320 ? -4.012 29.062 -3.764 1 98.56 320 VAL B C 1
ATOM 10664 O O . VAL B 1 320 ? -4.855 28.297 -3.293 1 98.56 320 VAL B O 1
ATOM 10667 N N . LEU B 1 321 ? -2.721 28.906 -3.604 1 97.75 321 LEU B N 1
ATOM 10668 C CA . LEU B 1 321 ? -2.189 27.797 -2.822 1 97.75 321 LEU B CA 1
ATOM 10669 C C . LEU B 1 321 ? -1.838 28.25 -1.407 1 97.75 321 LEU B C 1
ATOM 10671 O O . LEU B 1 321 ? -1.176 29.266 -1.223 1 97.75 321 LEU B O 1
ATOM 10675 N N . SER B 1 322 ? -2.35 27.641 -0.457 1 96.06 322 SER B N 1
ATOM 10676 C CA . SER B 1 322 ? -2.176 27.812 0.982 1 96.06 322 SER B CA 1
ATOM 10677 C C . SER B 1 322 ? -2.166 26.469 1.702 1 96.06 322 SER B C 1
ATOM 10679 O O . SER B 1 322 ? -1.859 25.438 1.099 1 96.06 322 SER B O 1
ATOM 10681 N N . ALA B 1 323 ? -2.484 26.453 3.018 1 94.5 323 ALA B N 1
ATOM 10682 C CA . ALA B 1 323 ? -2.68 25.172 3.67 1 94.5 323 ALA B CA 1
ATOM 10683 C C . ALA B 1 323 ? -3.695 24.312 2.912 1 94.5 323 ALA B C 1
ATOM 10685 O O . ALA B 1 323 ? -3.445 23.141 2.631 1 94.5 323 ALA B O 1
ATOM 10686 N N . PRO B 1 324 ? -4.801 24.906 2.611 1 95.75 324 PRO B N 1
ATOM 10687 C CA . PRO B 1 324 ? -5.613 24.281 1.562 1 95.75 324 PRO B CA 1
ATOM 10688 C C . PRO B 1 324 ? -5.312 24.844 0.173 1 95.75 324 PRO B C 1
ATOM 10690 O O . PRO B 1 324 ? -4.73 25.922 0.05 1 95.75 324 PRO B O 1
ATOM 10693 N N . ALA B 1 325 ? -5.637 24.109 -0.849 1 97.81 325 ALA B N 1
ATOM 10694 C CA . ALA B 1 325 ? -5.68 24.656 -2.203 1 97.81 325 ALA B CA 1
ATOM 10695 C C . ALA B 1 325 ? -7.055 25.234 -2.521 1 97.81 325 ALA B C 1
ATOM 10697 O O . ALA B 1 325 ? -8.078 24.594 -2.273 1 97.81 325 ALA B O 1
ATOM 10698 N N . LEU B 1 326 ? -7.094 26.5 -2.994 1 98.19 326 LEU B N 1
ATOM 10699 C CA . LEU B 1 326 ? -8.359 27.188 -3.246 1 98.19 326 LEU B CA 1
ATOM 10700 C C . LEU B 1 326 ? -8.508 27.516 -4.727 1 98.19 326 LEU B C 1
ATOM 10702 O O . LEU B 1 326 ? -7.523 27.828 -5.402 1 98.19 326 LEU B O 1
ATOM 10706 N N . ARG B 1 327 ? -9.672 27.422 -5.23 1 98.5 327 ARG B N 1
ATOM 10707 C CA . ARG B 1 327 ? -10.008 27.797 -6.598 1 98.5 327 ARG B CA 1
ATOM 10708 C C . ARG B 1 327 ? -11.172 28.781 -6.629 1 98.5 327 ARG B C 1
ATOM 10710 O O . ARG B 1 327 ? -12.148 28.609 -5.902 1 98.5 327 ARG B O 1
ATOM 10717 N N . SER B 1 328 ? -11.102 29.875 -7.328 1 98.69 328 SER B N 1
ATOM 10718 C CA . SER B 1 328 ? -12.188 30.797 -7.648 1 98.69 328 SER B CA 1
ATOM 10719 C C . SER B 1 328 ? -12.5 30.781 -9.141 1 98.69 328 SER B C 1
ATOM 10721 O O . SER B 1 328 ? -11.594 30.75 -9.969 1 98.69 328 SER B O 1
ATOM 10723 N N . ILE B 1 329 ? -13.766 30.797 -9.5 1 98 329 ILE B N 1
ATOM 10724 C CA . ILE B 1 329 ? -14.156 30.812 -10.906 1 98 329 ILE B CA 1
ATOM 10725 C C . ILE B 1 329 ? -14.836 32.156 -11.234 1 98 329 ILE B C 1
ATOM 10727 O O . ILE B 1 329 ? -15.438 32.281 -12.297 1 98 329 ILE B O 1
ATOM 10731 N N . ASP B 1 330 ? -14.82 33.156 -10.289 1 98.12 330 ASP B N 1
ATOM 10732 C CA . ASP B 1 330 ? -15.453 34.469 -10.484 1 98.12 330 ASP B CA 1
ATOM 10733 C C . ASP B 1 330 ? -14.445 35.594 -10.266 1 98.12 330 ASP B C 1
ATOM 10735 O O . ASP B 1 330 ? -14.805 36.656 -9.742 1 98.12 330 ASP B O 1
ATOM 10739 N N . GLY B 1 331 ? -13.203 35.281 -10.562 1 97.56 331 GLY B N 1
ATOM 10740 C CA . GLY B 1 331 ? -12.18 36.312 -10.555 1 97.56 331 GLY B CA 1
ATOM 10741 C C . GLY B 1 331 ? -11.672 36.656 -9.164 1 97.56 331 GLY B C 1
ATOM 10742 O O . GLY B 1 331 ? -11.211 37.781 -8.906 1 97.56 331 GLY B O 1
ATOM 10743 N N . GLY B 1 332 ? -11.789 35.719 -8.203 1 98 332 GLY B N 1
ATOM 10744 C CA . GLY B 1 332 ? -11.219 35.906 -6.871 1 98 332 GLY B CA 1
ATOM 10745 C C . GLY B 1 332 ? -12.25 36.312 -5.836 1 98 332 GLY B C 1
ATOM 10746 O O . GLY B 1 332 ? -11.922 36.469 -4.66 1 98 332 GLY B O 1
ATOM 10747 N N . LYS B 1 333 ? -13.547 36.344 -6.191 1 97.25 333 LYS B N 1
ATOM 10748 C CA . LYS B 1 333 ? -14.57 36.844 -5.277 1 97.25 333 LYS B CA 1
ATOM 10749 C C . LYS B 1 333 ? -14.984 35.781 -4.277 1 97.25 333 LYS B C 1
ATOM 10751 O O . LYS B 1 333 ? -15.172 36.062 -3.092 1 97.25 333 LYS B O 1
ATOM 10756 N N . THR B 1 334 ? -15.18 34.625 -4.805 1 97.38 334 THR B N 1
ATOM 10757 C CA . THR B 1 334 ? -15.539 33.5 -3.949 1 97.38 334 THR B CA 1
ATOM 10758 C C . THR B 1 334 ? -14.586 32.312 -4.176 1 97.38 334 THR B C 1
ATOM 10760 O O . THR B 1 334 ? -13.938 32.25 -5.223 1 97.38 334 THR B O 1
ATOM 10763 N N . TRP B 1 335 ? -14.508 31.469 -3.137 1 97.5 335 TRP B N 1
ATOM 10764 C CA . TRP B 1 335 ? -13.477 30.438 -3.182 1 97.5 335 TRP B CA 1
ATOM 10765 C C . TRP B 1 335 ? -14.047 29.062 -2.832 1 97.5 335 TRP B C 1
ATOM 10767 O O . TRP B 1 335 ? -14.914 28.953 -1.957 1 97.5 335 TRP B O 1
ATOM 10777 N N . GLU B 1 336 ? -13.633 28.078 -3.473 1 96.56 336 GLU B N 1
ATOM 10778 C CA . GLU B 1 336 ? -13.828 26.688 -3.09 1 96.56 336 GLU B CA 1
ATOM 10779 C C . GLU B 1 336 ? -12.508 26.031 -2.705 1 96.56 336 GLU B C 1
ATOM 10781 O O . GLU B 1 336 ? -11.469 26.328 -3.283 1 96.56 336 GLU B O 1
ATOM 10786 N N . VAL B 1 337 ? -12.5 25.156 -1.658 1 96.62 337 VAL B N 1
ATOM 10787 C CA . VAL B 1 337 ? -11.344 24.344 -1.29 1 96.62 337 VAL B CA 1
ATOM 10788 C C . VAL B 1 337 ? -11.297 23.094 -2.158 1 96.62 337 VAL B C 1
ATOM 10790 O O . VAL B 1 337 ? -12.281 22.359 -2.268 1 96.62 337 VAL B O 1
ATOM 10793 N N . LEU B 1 338 ? -10.18 22.828 -2.762 1 96.75 338 LEU B N 1
ATOM 10794 C CA . LEU B 1 338 ? -10.008 21.641 -3.594 1 96.75 338 LEU B CA 1
ATOM 10795 C C . LEU B 1 338 ? -9.938 20.375 -2.734 1 96.75 338 LEU B C 1
ATOM 10797 O O . LEU B 1 338 ? -9.523 20.438 -1.572 1 96.75 338 LEU B O 1
ATOM 10801 N N . PRO B 1 339 ? -10.312 19.25 -3.41 1 93.38 339 PRO B N 1
ATOM 10802 C CA . PRO B 1 339 ? -10.062 17.969 -2.727 1 93.38 339 PRO B CA 1
ATOM 10803 C C . PRO B 1 339 ? -8.594 17.766 -2.371 1 93.38 339 PRO B C 1
ATOM 10805 O O . PRO B 1 339 ? -7.707 18.172 -3.135 1 93.38 339 PRO B O 1
ATOM 10808 N N . TYR B 1 340 ? -8.422 17.094 -1.316 1 90.94 340 TYR B N 1
ATOM 10809 C CA . TYR B 1 340 ? -7.094 16.953 -0.722 1 90.94 340 TYR B CA 1
ATOM 10810 C C . TYR B 1 340 ? -6.219 16.016 -1.545 1 90.94 340 TYR B C 1
ATOM 10812 O O . TYR B 1 340 ? -6.641 14.922 -1.904 1 90.94 340 TYR B O 1
ATOM 10820 N N . ALA B 1 341 ? -5.086 16.359 -1.846 1 90.38 341 ALA B N 1
ATOM 10821 C CA . ALA B 1 341 ? -3.98 15.469 -2.207 1 90.38 341 ALA B CA 1
ATOM 10822 C C . ALA B 1 341 ? -3.127 15.133 -0.988 1 90.38 341 ALA B C 1
ATOM 10824 O O . ALA B 1 341 ? -2.967 13.961 -0.642 1 90.38 341 ALA B O 1
ATOM 10825 N N . HIS B 1 342 ? -2.695 16.172 -0.226 1 94.56 342 HIS B N 1
ATOM 10826 C CA . HIS B 1 342 ? -1.983 16.078 1.043 1 94.56 342 HIS B CA 1
ATOM 10827 C C . HIS B 1 342 ? -2.244 17.297 1.918 1 94.56 342 HIS B C 1
ATOM 10829 O O . HIS B 1 342 ? -3.135 17.281 2.771 1 94.56 342 HIS B O 1
ATOM 10835 N N . GLY B 1 343 ? -1.762 18.438 1.593 1 95.12 343 GLY B N 1
ATOM 10836 C CA . GLY B 1 343 ? -1.829 19.719 2.268 1 95.12 343 GLY B CA 1
ATOM 10837 C C . GLY B 1 343 ? -0.559 20.547 2.123 1 95.12 343 GLY B C 1
ATOM 10838 O O . GLY B 1 343 ? 0.457 20.031 1.64 1 95.12 343 GLY B O 1
ATOM 10839 N N . ASP B 1 344 ? -0.761 21.828 2.389 1 96.44 344 ASP B N 1
ATOM 10840 C CA . ASP B 1 344 ? 0.375 22.734 2.307 1 96.44 344 ASP B CA 1
ATOM 10841 C C . ASP B 1 344 ? 0.94 22.781 0.888 1 96.44 344 ASP B C 1
ATOM 10843 O O . ASP B 1 344 ? 2.014 22.25 0.624 1 96.44 344 ASP B O 1
ATOM 10847 N N . TYR B 1 345 ? 0.335 23.516 0.033 1 97.5 345 TYR B N 1
ATOM 10848 C CA . TYR B 1 345 ? 0.583 23.516 -1.404 1 97.5 345 TYR B CA 1
ATOM 10849 C C . TYR B 1 345 ? 1.536 24.641 -1.799 1 97.5 345 TYR B C 1
ATOM 10851 O O . TYR B 1 345 ? 1.455 25.75 -1.263 1 97.5 345 TYR B O 1
ATOM 10859 N N . HIS B 1 346 ? 2.443 24.359 -2.791 1 97.75 346 HIS B N 1
ATOM 10860 C CA . HIS B 1 346 ? 3.549 25.297 -3.004 1 97.75 346 HIS B CA 1
ATOM 10861 C C . HIS B 1 346 ? 3.699 25.641 -4.48 1 97.75 346 HIS B C 1
ATOM 10863 O O . HIS B 1 346 ? 4.367 26.625 -4.828 1 97.75 346 HIS B O 1
ATOM 10869 N N . ASP B 1 347 ? 3.215 24.828 -5.352 1 98.19 347 ASP B N 1
ATOM 10870 C CA . ASP B 1 347 ? 3.4 25.062 -6.777 1 98.19 347 ASP B CA 1
ATOM 10871 C C . ASP B 1 347 ? 2.352 24.328 -7.602 1 98.19 347 ASP B C 1
ATOM 10873 O O . ASP B 1 347 ? 1.708 23.391 -7.105 1 98.19 347 ASP B O 1
ATOM 10877 N N . MET B 1 348 ? 2.207 24.844 -8.766 1 98.31 348 MET B N 1
ATOM 10878 C CA . MET B 1 348 ? 1.207 24.234 -9.641 1 98.31 348 MET B CA 1
ATOM 10879 C C . MET B 1 348 ? 1.53 24.484 -11.109 1 98.31 348 MET B C 1
ATOM 10881 O O . MET B 1 348 ? 2.053 25.547 -11.453 1 98.31 348 MET B O 1
ATOM 10885 N N . TRP B 1 349 ? 1.31 23.531 -11.953 1 98.44 349 TRP B N 1
ATOM 10886 C CA . TRP B 1 349 ? 1.312 23.672 -13.406 1 98.44 349 TRP B CA 1
ATOM 10887 C C . TRP B 1 349 ? -0.035 23.25 -13.992 1 98.44 349 TRP B C 1
ATOM 10889 O O . TRP B 1 349 ? -0.603 22.234 -13.602 1 98.44 349 TRP B O 1
ATOM 10899 N N . ILE B 1 350 ? -0.604 24.109 -14.789 1 98.25 350 ILE B N 1
ATOM 10900 C CA . ILE B 1 350 ? -1.848 23.844 -15.5 1 98.25 350 ILE B CA 1
ATOM 10901 C C . ILE B 1 350 ? -1.569 23.719 -17 1 98.25 350 ILE B C 1
ATOM 10903 O O . ILE B 1 350 ? -0.928 24.594 -17.594 1 98.25 350 ILE B O 1
ATOM 10907 N N . ASN B 1 351 ? -2.039 22.703 -17.609 1 97.62 351 ASN B N 1
ATOM 10908 C CA . ASN B 1 351 ? -1.861 22.5 -19.031 1 97.62 351 ASN B CA 1
ATOM 10909 C C . ASN B 1 351 ? -2.471 23.641 -19.844 1 97.62 351 ASN B C 1
ATOM 10911 O O . ASN B 1 351 ? -3.684 23.859 -19.797 1 97.62 351 ASN B O 1
ATOM 10915 N N . PRO B 1 352 ? -1.674 24.375 -20.625 1 96.94 352 PRO B N 1
ATOM 10916 C CA . PRO B 1 352 ? -2.18 25.547 -21.344 1 96.94 352 PRO B CA 1
ATOM 10917 C C . PRO B 1 352 ? -3.217 25.188 -22.406 1 96.94 352 PRO B C 1
ATOM 10919 O O . PRO B 1 352 ? -3.943 26.062 -22.875 1 96.94 352 PRO B O 1
ATOM 10922 N N . LYS B 1 353 ? -3.314 23.906 -22.703 1 95.88 353 LYS B N 1
ATOM 10923 C CA . LYS B 1 353 ? -4.25 23.5 -23.75 1 95.88 353 LYS B CA 1
ATOM 10924 C C . LYS B 1 353 ? -5.434 22.734 -23.156 1 95.88 353 LYS B C 1
ATOM 10926 O O . LYS B 1 353 ? -6.355 22.359 -23.891 1 95.88 353 LYS B O 1
ATOM 10931 N N . ASN B 1 354 ? -5.418 22.438 -21.891 1 95.69 354 ASN B N 1
ATOM 10932 C CA . ASN B 1 354 ? -6.469 21.656 -21.234 1 95.69 354 ASN B CA 1
ATOM 10933 C C . ASN B 1 354 ? -6.504 21.906 -19.734 1 95.69 354 ASN B C 1
ATOM 10935 O O . ASN B 1 354 ? -5.805 21.234 -18.969 1 95.69 354 ASN B O 1
ATOM 10939 N N . SER B 1 355 ? -7.438 22.672 -19.219 1 97 355 SER B N 1
ATOM 10940 C CA . SER B 1 355 ? -7.492 23.109 -17.828 1 97 355 SER B CA 1
ATOM 10941 C C . SER B 1 355 ? -7.805 21.953 -16.891 1 97 355 SER B C 1
ATOM 10943 O O . SER B 1 355 ? -7.645 22.062 -15.68 1 97 355 SER B O 1
ATOM 10945 N N . LYS B 1 356 ? -8.219 20.797 -17.359 1 94.94 356 LYS B N 1
ATOM 10946 C CA . LYS B 1 356 ? -8.516 19.641 -16.516 1 94.94 356 LYS B CA 1
ATOM 10947 C C . LYS B 1 356 ? -7.23 18.953 -16.062 1 94.94 356 LYS B C 1
ATOM 10949 O O . LYS B 1 356 ? -7.25 18.172 -15.117 1 94.94 356 LYS B O 1
ATOM 10954 N N . ASN B 1 357 ? -6.215 19.203 -16.844 1 96.25 357 ASN B N 1
ATOM 10955 C CA . ASN B 1 357 ? -4.93 18.562 -16.578 1 96.25 357 ASN B CA 1
ATOM 10956 C C . ASN B 1 357 ? -4.012 19.469 -15.766 1 96.25 357 ASN B C 1
ATOM 10958 O O . ASN B 1 357 ? -3.594 20.531 -16.25 1 96.25 357 ASN B O 1
ATOM 10962 N N . LEU B 1 358 ? -3.713 19.047 -14.5 1 96.38 358 LEU B N 1
ATOM 10963 C CA . LEU B 1 358 ? -2.922 19.812 -13.539 1 96.38 358 LEU B CA 1
ATOM 10964 C C . LEU B 1 358 ? -1.884 18.922 -12.859 1 96.38 358 LEU B C 1
ATOM 10966 O O . LEU B 1 358 ? -2.062 17.703 -12.781 1 96.38 358 LEU B O 1
ATOM 10970 N N . VAL B 1 359 ? -0.881 19.469 -12.406 1 98.19 359 VAL B N 1
ATOM 10971 C CA . VAL B 1 359 ? -0.002 18.875 -11.398 1 98.19 359 VAL B CA 1
ATOM 10972 C C . VAL B 1 359 ? 0.269 19.875 -10.289 1 98.19 359 VAL B C 1
ATOM 10974 O O . VAL B 1 359 ? 0.423 21.078 -10.547 1 98.19 359 VAL B O 1
ATOM 10977 N N . ILE B 1 360 ? 0.22 19.422 -9.039 1 98.38 360 ILE B N 1
ATOM 10978 C CA . ILE B 1 360 ? 0.356 20.297 -7.879 1 98.38 360 ILE B CA 1
ATOM 10979 C C . ILE B 1 360 ? 1.445 19.766 -6.953 1 98.38 360 ILE B C 1
ATOM 10981 O O . ILE B 1 360 ? 1.643 18.547 -6.855 1 98.38 360 ILE B O 1
ATOM 10985 N N . ALA B 1 361 ? 2.289 20.625 -6.387 1 98.06 361 ALA B N 1
ATOM 10986 C CA . ALA B 1 361 ? 3.303 20.281 -5.391 1 98.06 361 ALA B CA 1
ATOM 10987 C C . ALA B 1 361 ? 2.826 20.625 -3.984 1 98.06 361 ALA B C 1
ATOM 10989 O O . ALA B 1 361 ? 2.232 21.688 -3.766 1 98.06 361 ALA B O 1
ATOM 10990 N N . ASP B 1 362 ? 3.043 19.734 -3.094 1 97.81 362 ASP B N 1
ATOM 10991 C CA . ASP B 1 362 ? 2.643 19.938 -1.704 1 97.81 362 ASP B CA 1
ATOM 10992 C C . ASP B 1 362 ? 3.615 19.234 -0.752 1 97.81 362 ASP B C 1
ATOM 10994 O O . ASP B 1 362 ? 4.715 18.844 -1.153 1 97.81 362 ASP B O 1
ATOM 10998 N N . ASP B 1 363 ? 3.289 19.172 0.523 1 96.94 363 ASP B N 1
ATOM 10999 C CA . ASP B 1 363 ? 4.203 18.641 1.53 1 96.94 363 ASP B CA 1
ATOM 11000 C C . ASP B 1 363 ? 4.199 17.125 1.527 1 96.94 363 ASP B C 1
ATOM 11002 O O . ASP B 1 363 ? 4.871 16.484 2.35 1 96.94 363 ASP B O 1
ATOM 11006 N N . GLY B 1 364 ? 3.486 16.516 0.555 1 96.5 364 GLY B N 1
ATOM 11007 C CA . GLY B 1 364 ? 3.51 15.086 0.334 1 96.5 364 GLY B CA 1
ATOM 11008 C C . GLY B 1 364 ? 4.16 14.688 -0.979 1 96.5 364 GLY B C 1
ATOM 11009 O O . GLY B 1 364 ? 4.363 13.508 -1.248 1 96.5 364 GLY B O 1
ATOM 11010 N N . GLY B 1 365 ? 4.445 15.602 -1.77 1 97.38 365 GLY B N 1
ATOM 11011 C CA . GLY B 1 365 ? 5.008 15.359 -3.086 1 97.38 365 GLY B CA 1
ATOM 11012 C C . GLY B 1 365 ? 4.246 16.047 -4.203 1 97.38 365 GLY B C 1
ATOM 11013 O O . GLY B 1 365 ? 3.824 17.188 -4.055 1 97.38 365 GLY B O 1
ATOM 11014 N N . ALA B 1 366 ? 4.219 15.383 -5.348 1 98.06 366 ALA B N 1
ATOM 11015 C CA . ALA B 1 366 ? 3.463 15.875 -6.496 1 98.06 366 ALA B CA 1
ATOM 11016 C C . ALA B 1 366 ? 2.238 15 -6.758 1 98.06 366 ALA B C 1
ATOM 11018 O O . ALA B 1 366 ? 2.283 13.781 -6.57 1 98.06 366 ALA B O 1
ATOM 11019 N N . ALA B 1 367 ? 1.201 15.602 -7.152 1 97.56 367 ALA B N 1
ATOM 11020 C CA . ALA B 1 367 ? -0.024 14.891 -7.512 1 97.56 367 ALA B CA 1
ATOM 11021 C C . ALA B 1 367 ? -0.586 15.406 -8.836 1 97.56 367 ALA B C 1
ATOM 11023 O O . ALA B 1 367 ? -0.656 16.609 -9.062 1 97.56 367 ALA B O 1
ATOM 11024 N N . ILE B 1 368 ? -0.956 14.492 -9.688 1 97.75 368 ILE B N 1
ATOM 11025 C CA . ILE B 1 368 ? -1.427 14.797 -11.031 1 97.75 368 ILE B CA 1
ATOM 11026 C C . ILE B 1 368 ? -2.938 14.594 -11.109 1 97.75 368 ILE B C 1
ATOM 11028 O O . ILE B 1 368 ? -3.473 13.641 -10.547 1 97.75 368 ILE B O 1
ATOM 11032 N N . SER B 1 369 ? -3.658 15.516 -11.758 1 96.75 369 SER B N 1
ATOM 11033 C CA . SER B 1 369 ? -5.094 15.391 -11.984 1 96.75 369 SER B CA 1
ATOM 11034 C C . SER B 1 369 ? -5.441 15.602 -13.461 1 96.75 369 SER B C 1
ATOM 11036 O O . SER B 1 369 ? -4.828 16.438 -14.133 1 96.75 369 SER B O 1
ATOM 11038 N N . PHE B 1 370 ? -6.418 14.852 -13.914 1 94.75 370 PHE B N 1
ATOM 11039 C CA . PHE B 1 370 ? -6.918 14.977 -15.273 1 94.75 370 PHE B CA 1
ATOM 11040 C C . PHE B 1 370 ? -8.391 15.375 -15.281 1 94.75 370 PHE B C 1
ATOM 11042 O O . PHE B 1 370 ? -9.039 15.367 -16.328 1 94.75 370 PHE B O 1
ATOM 11049 N N . ASP B 1 371 ? -8.906 15.734 -14.109 1 92.44 371 ASP B N 1
ATOM 11050 C CA . ASP B 1 371 ? -10.336 16 -14.008 1 92.44 371 ASP B CA 1
ATOM 11051 C C . ASP B 1 371 ? -10.609 17.266 -13.195 1 92.44 371 ASP B C 1
ATOM 11053 O O . ASP B 1 371 ? -11.516 17.281 -12.359 1 92.44 371 ASP B O 1
ATOM 11057 N N . PHE B 1 372 ? -9.781 18.219 -13.398 1 94.88 372 PHE B N 1
ATOM 11058 C CA . PHE B 1 372 ? -9.992 19.531 -12.805 1 94.88 372 PHE B CA 1
ATOM 11059 C C . PHE B 1 372 ? -9.883 19.469 -11.289 1 94.88 372 PHE B C 1
ATOM 11061 O O . PHE B 1 372 ? -10.68 20.078 -10.57 1 94.88 372 PHE B O 1
ATOM 11068 N N . ALA B 1 373 ? -8.977 18.578 -10.758 1 95.06 373 ALA B N 1
ATOM 11069 C CA . ALA B 1 373 ? -8.555 18.438 -9.367 1 95.06 373 ALA B CA 1
ATOM 11070 C C . ALA B 1 373 ? -9.594 17.672 -8.555 1 95.06 373 ALA B C 1
ATOM 11072 O O . ALA B 1 373 ? -9.594 17.734 -7.32 1 95.06 373 ALA B O 1
ATOM 11073 N N . GLN B 1 374 ? -10.453 17 -9.18 1 91.75 374 GLN B N 1
ATOM 11074 C CA . GLN B 1 374 ? -11.406 16.172 -8.445 1 91.75 374 GLN B CA 1
ATOM 11075 C C . GLN B 1 374 ? -10.719 14.945 -7.84 1 91.75 374 GLN B C 1
ATOM 11077 O O . GLN B 1 374 ? -11.055 14.523 -6.734 1 91.75 374 GLN B O 1
ATOM 11082 N N . ASN B 1 375 ? -9.852 14.414 -8.578 1 89.19 375 ASN B N 1
ATOM 11083 C CA . ASN B 1 375 ? -9.008 13.312 -8.117 1 89.19 375 ASN B CA 1
ATOM 11084 C C . ASN B 1 375 ? -7.531 13.578 -8.398 1 89.19 375 ASN B C 1
ATOM 11086 O O . ASN B 1 375 ? -7.195 14.305 -9.336 1 89.19 375 ASN B O 1
ATOM 11090 N N . TRP B 1 376 ? -6.719 12.977 -7.535 1 95.12 376 TRP B N 1
ATOM 11091 C CA . TRP B 1 376 ? -5.277 13.18 -7.652 1 95.12 376 TRP B CA 1
ATOM 11092 C C . TRP B 1 376 ? -4.543 11.844 -7.727 1 95.12 376 TRP B C 1
ATOM 11094 O O . TRP B 1 376 ? -5.008 10.836 -7.18 1 95.12 376 TRP B O 1
ATOM 11104 N N . SER B 1 377 ? -3.395 11.805 -8.453 1 94.69 377 SER B N 1
ATOM 11105 C CA . SER B 1 377 ? -2.512 10.641 -8.422 1 94.69 377 SER B CA 1
ATOM 11106 C C . SER B 1 377 ? -1.923 10.43 -7.031 1 94.69 377 SER B C 1
ATOM 11108 O O . SER B 1 377 ? -1.926 11.352 -6.207 1 94.69 377 SER B O 1
ATOM 11110 N N . ARG B 1 378 ? -1.405 9.297 -6.758 1 93.12 378 ARG B N 1
ATOM 11111 C CA . ARG B 1 378 ? -0.943 8.891 -5.434 1 93.12 378 ARG B CA 1
ATOM 11112 C C . ARG B 1 378 ? 0.399 9.531 -5.098 1 93.12 378 ARG B C 1
ATOM 11114 O O . ARG B 1 378 ? 1.163 9.891 -6 1 93.12 378 ARG B O 1
ATOM 11121 N N . GLN B 1 379 ? 0.697 9.562 -3.773 1 95.62 379 GLN B N 1
ATOM 11122 C CA . GLN B 1 379 ? 1.97 10.086 -3.287 1 95.62 379 GLN B CA 1
ATOM 11123 C C . GLN B 1 379 ? 2.66 9.086 -2.365 1 95.62 379 GLN B C 1
ATOM 11125 O O . GLN B 1 379 ? 3.646 9.422 -1.705 1 95.62 379 GLN B O 1
ATOM 11130 N N . ASP B 1 380 ? 2.158 7.832 -2.262 1 93.75 380 ASP B N 1
ATOM 11131 C CA . ASP B 1 380 ? 2.734 6.805 -1.397 1 93.75 380 ASP B CA 1
ATOM 11132 C C . ASP B 1 380 ? 3.641 5.867 -2.189 1 93.75 380 ASP B C 1
ATOM 11134 O O . ASP B 1 380 ? 3.791 4.695 -1.835 1 93.75 380 ASP B O 1
ATOM 11138 N N . ASN B 1 381 ? 4.16 6.285 -3.266 1 94.38 381 ASN B N 1
ATOM 11139 C CA . ASN B 1 381 ? 5.047 5.5 -4.117 1 94.38 381 ASN B CA 1
ATOM 11140 C C . ASN B 1 381 ? 6.375 6.215 -4.352 1 94.38 381 ASN B C 1
ATOM 11142 O O . ASN B 1 381 ? 6.973 6.086 -5.422 1 94.38 381 ASN B O 1
ATOM 11146 N N . MET B 1 382 ? 6.809 6.996 -3.41 1 96.19 382 MET B N 1
ATOM 11147 C CA . MET B 1 382 ? 8.055 7.738 -3.525 1 96.19 382 MET B CA 1
ATOM 11148 C C . MET B 1 382 ? 8.82 7.738 -2.203 1 96.19 382 MET B C 1
ATOM 11150 O O . MET B 1 382 ? 8.281 8.156 -1.175 1 96.19 382 MET B O 1
ATOM 11154 N N . PRO B 1 383 ? 10.016 7.27 -2.17 1 97.44 383 PRO B N 1
ATOM 11155 C CA . PRO B 1 383 ? 10.828 7.266 -0.949 1 97.44 383 PRO B CA 1
ATOM 11156 C C . PRO B 1 383 ? 11.5 8.609 -0.68 1 97.44 383 PRO B C 1
ATOM 11158 O O . PRO B 1 383 ? 12.727 8.688 -0.623 1 97.44 383 PRO B O 1
ATOM 11161 N N . THR B 1 384 ? 10.648 9.688 -0.442 1 97.88 384 THR B N 1
ATOM 11162 C CA . THR B 1 384 ? 11.164 11.047 -0.339 1 97.88 384 THR B CA 1
ATOM 11163 C C . THR B 1 384 ? 10.82 11.656 1.018 1 97.88 384 THR B C 1
ATOM 11165 O O . THR B 1 384 ? 10.773 12.875 1.162 1 97.88 384 THR B O 1
ATOM 11168 N N . ALA B 1 385 ? 10.57 10.812 1.983 1 97.69 385 ALA B N 1
ATOM 11169 C CA . ALA B 1 385 ? 10.219 11.289 3.318 1 97.69 385 ALA B CA 1
ATOM 11170 C C . ALA B 1 385 ? 11.359 12.102 3.926 1 97.69 385 ALA B C 1
ATOM 11172 O O . ALA B 1 385 ? 12.531 11.781 3.727 1 97.69 385 ALA B O 1
ATOM 11173 N N . GLN B 1 386 ? 11.016 13.133 4.605 1 97.38 386 GLN B N 1
ATOM 11174 C CA . GLN B 1 386 ? 11.953 13.906 5.414 1 97.38 386 GLN B CA 1
ATOM 11175 C C . GLN B 1 386 ? 11.891 13.477 6.879 1 97.38 386 GLN B C 1
ATOM 11177 O O . GLN B 1 386 ? 10.93 13.797 7.582 1 97.38 386 GLN B O 1
ATOM 11182 N N . MET B 1 387 ? 12.969 12.852 7.367 1 97.5 387 MET B N 1
ATOM 11183 C CA . MET B 1 387 ? 12.977 12.289 8.711 1 97.5 387 MET B CA 1
ATOM 11184 C C . MET B 1 387 ? 13.844 13.125 9.648 1 97.5 387 MET B C 1
ATOM 11186 O O . MET B 1 387 ? 14.953 13.523 9.281 1 97.5 387 MET B O 1
ATOM 11190 N N . TYR B 1 388 ? 13.414 13.344 10.906 1 95.94 388 TYR B N 1
ATOM 11191 C CA . TYR B 1 388 ? 14.141 14.195 11.836 1 95.94 388 TYR B CA 1
ATOM 11192 C C . TYR B 1 388 ? 15.148 13.383 12.648 1 95.94 388 TYR B C 1
ATOM 11194 O O . TYR B 1 388 ? 16.297 13.789 12.805 1 95.94 388 TYR B O 1
ATOM 11202 N N . ARG B 1 389 ? 14.664 12.336 13.242 1 96.75 389 ARG B N 1
ATOM 11203 C CA . ARG B 1 389 ? 15.445 11.617 14.234 1 96.75 389 ARG B CA 1
ATOM 11204 C C . ARG B 1 389 ? 15.312 10.109 14.047 1 96.75 389 ARG B C 1
ATOM 11206 O O . ARG B 1 389 ? 14.57 9.648 13.18 1 96.75 389 ARG B O 1
ATOM 11213 N N . ILE B 1 390 ? 16.094 9.367 14.789 1 98.19 390 ILE B N 1
ATOM 11214 C CA . ILE B 1 390 ? 16.062 7.906 14.797 1 98.19 390 ILE B CA 1
ATOM 11215 C C . ILE B 1 390 ? 15.984 7.395 16.234 1 98.19 390 ILE B C 1
ATOM 11217 O O . ILE B 1 390 ? 16.703 7.883 17.109 1 98.19 390 ILE B O 1
ATOM 11221 N N . ASN B 1 391 ? 15.086 6.555 16.484 1 98.44 391 ASN B N 1
ATOM 11222 C CA . ASN B 1 391 ? 15.18 5.617 17.594 1 98.44 391 ASN B CA 1
ATOM 11223 C C . ASN B 1 391 ? 14.875 4.191 17.156 1 98.44 391 ASN B C 1
ATOM 11225 O O . ASN B 1 391 ? 14.266 3.979 16.109 1 98.44 391 ASN B O 1
ATOM 11229 N N . THR B 1 392 ? 15.414 3.164 17.812 1 98.56 392 THR B N 1
ATOM 11230 C CA . THR B 1 392 ? 15.211 1.771 17.438 1 98.56 392 THR B CA 1
ATOM 11231 C C . THR B 1 392 ? 14.836 0.923 18.641 1 98.56 392 THR B C 1
ATOM 11233 O O . THR B 1 392 ? 15.211 1.249 19.781 1 98.56 392 THR B O 1
ATOM 11236 N N . ASP B 1 393 ? 14.062 -0.088 18.453 1 98.5 393 ASP B N 1
ATOM 11237 C CA . ASP B 1 393 ? 13.797 -1.061 19.516 1 98.5 393 ASP B CA 1
ATOM 11238 C C . ASP B 1 393 ? 14.719 -2.273 19.391 1 98.5 393 ASP B C 1
ATOM 11240 O O . ASP B 1 393 ? 15.719 -2.227 18.672 1 98.5 393 ASP B O 1
ATOM 11244 N N . ASN B 1 394 ? 14.508 -3.268 20.281 1 98.12 394 ASN B N 1
ATOM 11245 C CA . ASN B 1 394 ? 15.336 -4.465 20.281 1 98.12 394 ASN B CA 1
ATOM 11246 C C . ASN B 1 394 ? 14.539 -5.699 19.844 1 98.12 394 ASN B C 1
ATOM 11248 O O . ASN B 1 394 ? 14.875 -6.82 20.234 1 98.12 394 ASN B O 1
ATOM 11252 N N . GLN B 1 395 ? 13.508 -5.465 19.062 1 96.56 395 GLN B N 1
ATOM 11253 C CA . GLN B 1 395 ? 12.742 -6.586 18.516 1 96.56 395 GLN B CA 1
ATOM 11254 C C . GLN B 1 395 ? 13.477 -7.242 17.359 1 96.56 395 GLN B C 1
ATOM 11256 O O . GLN B 1 395 ? 14.508 -6.738 16.906 1 96.56 395 GLN B O 1
ATOM 11261 N N . PHE B 1 396 ? 13.062 -8.406 16.859 1 95.31 396 PHE B N 1
ATOM 11262 C CA . PHE B 1 396 ? 13.484 -9 15.594 1 95.31 396 PHE B CA 1
ATOM 11263 C C . PHE B 1 396 ? 12.289 -9.211 14.672 1 95.31 396 PHE B C 1
ATOM 11265 O O . PHE B 1 396 ? 11.375 -9.977 15 1 95.31 396 PHE B O 1
ATOM 11272 N N . PRO B 1 397 ? 12.367 -8.727 13.539 1 95.75 397 PRO B N 1
ATOM 11273 C CA . PRO B 1 397 ? 13.273 -7.637 13.148 1 95.75 397 PRO B CA 1
ATOM 11274 C C . PRO B 1 397 ? 13.109 -6.395 14.016 1 95.75 397 PRO B C 1
ATOM 11276 O O . PRO B 1 397 ? 12.031 -6.156 14.57 1 95.75 397 PRO B O 1
ATOM 11279 N N . TYR B 1 398 ? 14.195 -5.711 14.18 1 98 398 TYR B N 1
ATOM 11280 C CA . TYR B 1 398 ? 14.055 -4.48 14.945 1 98 398 TYR B CA 1
ATOM 11281 C C . TYR B 1 398 ? 13.367 -3.396 14.125 1 98 398 TYR B C 1
ATOM 11283 O O . TYR B 1 398 ? 13.273 -3.502 12.898 1 98 398 TYR B O 1
ATOM 11291 N N . ARG B 1 399 ? 12.867 -2.396 14.758 1 98.25 399 ARG B N 1
ATOM 11292 C CA . ARG B 1 399 ? 12.109 -1.336 14.102 1 98.25 399 ARG B CA 1
ATOM 11293 C C . ARG B 1 399 ? 12.734 0.029 14.359 1 98.25 399 ARG B C 1
ATOM 11295 O O . ARG B 1 399 ? 13.43 0.218 15.359 1 98.25 399 ARG B O 1
ATOM 11302 N N . ILE B 1 400 ? 12.461 0.953 13.398 1 98.81 400 ILE B N 1
ATOM 11303 C CA . ILE B 1 400 ? 12.984 2.314 13.43 1 98.81 400 ILE B CA 1
ATOM 11304 C C . ILE B 1 400 ? 11.836 3.303 13.625 1 98.81 400 ILE B C 1
ATOM 11306 O O . ILE B 1 400 ? 10.797 3.195 12.977 1 98.81 400 ILE B O 1
ATOM 11310 N N . TYR B 1 401 ? 12.031 4.23 14.555 1 98.5 401 TYR B N 1
ATOM 11311 C CA . TYR B 1 401 ? 11.016 5.207 14.953 1 98.5 401 TYR B CA 1
ATOM 11312 C C . TYR B 1 401 ? 11.5 6.629 14.688 1 98.5 401 TYR B C 1
ATOM 11314 O O . TYR B 1 401 ? 12.664 6.953 14.93 1 98.5 401 TYR B O 1
ATOM 11322 N N . GLY B 1 402 ? 10.602 7.504 14.18 1 97.62 402 GLY B N 1
ATOM 11323 C CA . GLY B 1 402 ? 10.938 8.914 14.031 1 97.62 402 GLY B CA 1
ATOM 11324 C C . GLY B 1 402 ? 9.812 9.742 13.445 1 97.62 402 GLY B C 1
ATOM 11325 O O . GLY B 1 402 ? 8.836 9.188 12.93 1 97.62 402 GLY B O 1
ATOM 11326 N N . GLY B 1 403 ? 9.922 11.055 13.617 1 97.25 403 GLY B N 1
ATOM 11327 C CA . GLY B 1 403 ? 8.953 11.977 13.047 1 97.25 403 GLY B CA 1
ATOM 11328 C C . GLY B 1 403 ? 9.234 12.32 11.594 1 97.25 403 GLY B C 1
ATOM 11329 O O . GLY B 1 403 ? 10.391 12.469 11.203 1 97.25 403 GLY B O 1
ATOM 11330 N N . GLN B 1 404 ? 8.203 12.352 10.789 1 96.88 404 GLN B N 1
ATOM 11331 C CA . GLN B 1 404 ? 8.328 12.781 9.398 1 96.88 404 GLN B CA 1
ATOM 11332 C C . GLN B 1 404 ? 7.758 14.18 9.195 1 96.88 404 GLN B C 1
ATOM 11334 O O . GLN B 1 404 ? 6.594 14.43 9.508 1 96.88 404 GLN B O 1
ATOM 11339 N N . GLN B 1 405 ? 8.547 15.023 8.633 1 95.5 405 GLN B N 1
ATOM 11340 C CA . GLN B 1 405 ? 8.148 16.391 8.359 1 95.5 405 GLN B CA 1
ATOM 11341 C C . GLN B 1 405 ? 6.836 16.438 7.574 1 95.5 405 GLN B C 1
ATOM 11343 O O . GLN B 1 405 ? 6.699 15.773 6.551 1 95.5 405 GLN B O 1
ATOM 11348 N N . ASP B 1 406 ? 5.781 17.188 8.172 1 92.88 406 ASP B N 1
ATOM 11349 C CA . ASP B 1 406 ? 4.465 17.484 7.613 1 92.88 406 ASP B CA 1
ATOM 11350 C C . ASP B 1 406 ? 3.656 16.203 7.41 1 92.88 406 ASP B C 1
ATOM 11352 O O . ASP B 1 406 ? 2.801 16.141 6.527 1 92.88 406 ASP B O 1
ATOM 11356 N N . ASN B 1 407 ? 4.062 15.148 8.016 1 94.5 407 ASN B N 1
ATOM 11357 C CA . ASN B 1 407 ? 3.32 13.906 8.18 1 94.5 407 ASN B CA 1
ATOM 11358 C C . ASN B 1 407 ? 3.273 13.469 9.641 1 94.5 407 ASN B C 1
ATOM 11360 O O . ASN B 1 407 ? 3.605 14.25 10.539 1 94.5 407 ASN B O 1
ATOM 11364 N N . THR B 1 408 ? 2.881 12.344 9.93 1 95.19 408 THR B N 1
ATOM 11365 C CA . THR B 1 408 ? 2.906 11.797 11.281 1 95.19 408 THR B CA 1
ATOM 11366 C C . THR B 1 408 ? 4.281 11.219 11.602 1 95.19 408 THR B C 1
ATOM 11368 O O . THR B 1 408 ? 5.133 11.094 10.711 1 95.19 408 THR B O 1
ATOM 11371 N N . SER B 1 409 ? 4.512 10.922 12.852 1 97.19 409 SER B N 1
ATOM 11372 C CA . SER B 1 409 ? 5.582 9.984 13.188 1 97.19 409 SER B CA 1
ATOM 11373 C C . SER B 1 409 ? 5.285 8.586 12.656 1 97.19 409 SER B C 1
ATOM 11375 O O . SER B 1 409 ? 4.164 8.305 12.234 1 97.19 409 SER B O 1
ATOM 11377 N N . LEU B 1 410 ? 6.305 7.785 12.602 1 97.56 410 LEU B N 1
ATOM 11378 C CA . LEU B 1 410 ? 6.086 6.434 12.094 1 97.56 410 LEU B CA 1
ATOM 11379 C C . LEU B 1 410 ? 7.055 5.449 12.742 1 97.56 410 LEU B C 1
ATOM 11381 O O . LEU B 1 410 ? 7.992 5.855 13.43 1 97.56 410 LEU B O 1
ATOM 11385 N N . VAL B 1 411 ? 6.754 4.219 12.625 1 98.12 411 VAL B N 1
ATOM 11386 C CA . VAL B 1 411 ? 7.617 3.08 12.93 1 98.12 411 VAL B CA 1
ATOM 11387 C C . VAL B 1 411 ? 7.691 2.15 11.719 1 98.12 411 VAL B C 1
ATOM 11389 O O . VAL B 1 411 ? 6.676 1.89 11.062 1 98.12 411 VAL B O 1
ATOM 11392 N N . ILE B 1 412 ? 8.891 1.702 11.32 1 98.19 412 ILE B N 1
ATOM 11393 C CA . ILE B 1 412 ? 9.078 0.877 10.133 1 98.19 412 ILE B CA 1
ATOM 11394 C C . ILE B 1 412 ? 10.023 -0.279 10.453 1 98.19 412 ILE B C 1
ATOM 11396 O O . ILE B 1 412 ? 11.016 -0.103 11.172 1 98.19 412 ILE B O 1
ATOM 11400 N N . ASN B 1 413 ? 9.742 -1.441 9.891 1 97.88 413 ASN B N 1
ATOM 11401 C CA . ASN B 1 413 ? 10.586 -2.619 10.078 1 97.88 413 ASN B CA 1
ATOM 11402 C C . ASN B 1 413 ? 11.914 -2.479 9.336 1 97.88 413 ASN B C 1
ATOM 11404 O O . ASN B 1 413 ? 11.953 -1.947 8.227 1 97.88 413 ASN B O 1
ATOM 11408 N N . SER B 1 414 ? 12.977 -2.982 9.961 1 98.06 414 SER B N 1
ATOM 11409 C CA . SER B 1 414 ? 14.273 -3.016 9.297 1 98.06 414 SER B CA 1
ATOM 11410 C C . SER B 1 414 ? 14.32 -4.109 8.234 1 98.06 414 SER B C 1
ATOM 11412 O O . SER B 1 414 ? 15.211 -4.109 7.375 1 98.06 414 SER B O 1
ATOM 11414 N N . LEU B 1 415 ? 13.391 -4.977 8.336 1 96.56 415 LEU B N 1
ATOM 11415 C CA . LEU B 1 415 ? 13.352 -6.195 7.535 1 96.56 415 LEU B CA 1
ATOM 11416 C C . LEU B 1 415 ? 11.914 -6.695 7.383 1 96.56 415 LEU B C 1
ATOM 11418 O O . LEU B 1 415 ? 11.156 -6.719 8.352 1 96.56 415 LEU B O 1
ATOM 11422 N N . ALA B 1 416 ? 11.492 -6.938 6.16 1 96.81 416 ALA B N 1
ATOM 11423 C CA . ALA B 1 416 ? 10.227 -7.613 5.91 1 96.81 416 ALA B CA 1
ATOM 11424 C C . ALA B 1 416 ? 10.414 -9.125 5.848 1 96.81 416 ALA B C 1
ATOM 11426 O O . ALA B 1 416 ? 11.07 -9.641 4.938 1 96.81 416 ALA B O 1
ATOM 11427 N N . LEU B 1 417 ? 9.805 -9.883 6.777 1 96.25 417 LEU B N 1
ATOM 11428 C CA . LEU B 1 417 ? 9.844 -11.336 6.773 1 96.25 417 LEU B CA 1
ATOM 11429 C C . LEU B 1 417 ? 8.859 -11.906 5.758 1 96.25 417 LEU B C 1
ATOM 11431 O O . LEU B 1 417 ? 7.836 -11.281 5.461 1 96.25 417 LEU B O 1
ATOM 11435 N N . GLY B 1 418 ? 9.094 -13.117 5.293 1 88.69 418 GLY B N 1
ATOM 11436 C CA . GLY B 1 418 ? 8.18 -13.875 4.445 1 88.69 418 GLY B CA 1
ATOM 11437 C C . GLY B 1 418 ? 8.359 -13.578 2.967 1 88.69 418 GLY B C 1
ATOM 11438 O O . GLY B 1 418 ? 8.625 -14.484 2.176 1 88.69 418 GLY B O 1
ATOM 11439 N N . ARG B 1 419 ? 7.832 -12.469 2.576 1 71.5 419 ARG B N 1
ATOM 11440 C CA . ARG B 1 419 ? 7.891 -12.234 1.139 1 71.5 419 ARG B CA 1
ATOM 11441 C C . ARG B 1 419 ? 8.172 -10.766 0.838 1 71.5 419 ARG B C 1
ATOM 11443 O O . ARG B 1 419 ? 7.75 -9.883 1.587 1 71.5 419 ARG B O 1
ATOM 11450 N N . GLY B 1 420 ? 8.984 -10.602 -0.164 1 74.12 420 GLY B N 1
ATOM 11451 C CA . GLY B 1 420 ? 9.133 -9.391 -0.948 1 74.12 420 GLY B CA 1
ATOM 11452 C C . GLY B 1 420 ? 9.906 -8.305 -0.226 1 74.12 420 GLY B C 1
ATOM 11453 O O . GLY B 1 420 ? 10.844 -8.594 0.518 1 74.12 420 GLY B O 1
ATOM 11454 N N . GLY B 1 421 ? 9.812 -7.047 -0.532 1 93.12 421 GLY B N 1
ATOM 11455 C CA . GLY B 1 421 ? 10.414 -5.832 -0.003 1 93.12 421 GLY B CA 1
ATOM 11456 C C . GLY B 1 421 ? 9.602 -5.199 1.107 1 93.12 421 GLY B C 1
ATOM 11457 O O . GLY B 1 421 ? 8.586 -5.754 1.533 1 93.12 421 GLY B O 1
ATOM 11458 N N . ILE B 1 422 ? 10.086 -4.281 1.762 1 97.38 422 ILE B N 1
ATOM 11459 C CA . ILE B 1 422 ? 9.43 -3.537 2.83 1 97.38 422 ILE B CA 1
ATOM 11460 C C . ILE B 1 422 ? 8.359 -2.623 2.24 1 97.38 422 ILE B C 1
ATOM 11462 O O . ILE B 1 422 ? 8.672 -1.675 1.517 1 97.38 422 ILE B O 1
ATOM 11466 N N . THR B 1 423 ? 7.098 -2.945 2.49 1 95.56 423 THR B N 1
ATOM 11467 C CA . THR B 1 423 ? 5.957 -2.217 1.949 1 95.56 423 THR B CA 1
ATOM 11468 C C . THR B 1 423 ? 5.117 -1.613 3.072 1 95.56 423 THR B C 1
ATOM 11470 O O . THR B 1 423 ? 5.543 -1.594 4.23 1 95.56 423 THR B O 1
ATOM 11473 N N . GLN B 1 424 ? 3.887 -1.134 2.744 1 94.06 424 GLN B N 1
ATOM 11474 C CA . GLN B 1 424 ? 2.996 -0.549 3.742 1 94.06 424 GLN B CA 1
ATOM 11475 C C . GLN B 1 424 ? 2.559 -1.592 4.766 1 94.06 424 GLN B C 1
ATOM 11477 O O . GLN B 1 424 ? 2.059 -1.244 5.84 1 94.06 424 GLN B O 1
ATOM 11482 N N . GLU B 1 425 ? 2.775 -2.855 4.434 1 93.94 425 GLU B N 1
ATOM 11483 C CA . GLU B 1 425 ? 2.527 -3.924 5.398 1 93.94 425 GLU B CA 1
ATOM 11484 C C . GLU B 1 425 ? 3.463 -3.814 6.598 1 93.94 425 GLU B C 1
ATOM 11486 O O . GLU B 1 425 ? 3.176 -4.355 7.668 1 93.94 425 GLU B O 1
ATOM 11491 N N . HIS B 1 426 ? 4.559 -3.01 6.398 1 96.44 426 HIS B N 1
ATOM 11492 C CA . HIS B 1 426 ? 5.668 -3.143 7.336 1 96.44 426 HIS B CA 1
ATOM 11493 C C . HIS B 1 426 ? 5.953 -1.824 8.047 1 96.44 426 HIS B C 1
ATOM 11495 O O . HIS B 1 426 ? 7.027 -1.645 8.625 1 96.44 426 HIS B O 1
ATOM 11501 N N . TRP B 1 427 ? 5.098 -0.869 7.918 1 95.19 427 TRP B N 1
ATOM 11502 C CA . TRP B 1 427 ? 5.25 0.349 8.711 1 95.19 427 TRP B CA 1
ATOM 11503 C C . TRP B 1 427 ? 3.891 0.948 9.055 1 95.19 427 TRP B C 1
ATOM 11505 O O . TRP B 1 427 ? 2.887 0.644 8.398 1 95.19 427 TRP B O 1
ATOM 11515 N N . ASN B 1 428 ? 3.809 1.746 10.164 1 93.62 428 ASN B N 1
ATOM 11516 C CA . ASN B 1 428 ? 2.617 2.395 10.703 1 93.62 428 ASN B CA 1
ATOM 11517 C C . ASN B 1 428 ? 2.945 3.754 11.312 1 93.62 428 ASN B C 1
ATOM 11519 O O . ASN B 1 428 ? 4.117 4.074 11.531 1 93.62 428 ASN B O 1
ATOM 11523 N N . TYR B 1 429 ? 1.956 4.543 11.43 1 94.5 429 TYR B N 1
ATOM 11524 C CA . TYR B 1 429 ? 2.18 5.766 12.195 1 94.5 429 TYR B CA 1
ATOM 11525 C C . TYR B 1 429 ? 2.514 5.445 13.648 1 94.5 429 TYR B C 1
ATOM 11527 O O . TYR B 1 429 ? 2.201 4.355 14.141 1 94.5 429 TYR B O 1
ATOM 11535 N N . SER B 1 430 ? 3.143 6.285 14.352 1 96.81 430 SER B N 1
ATOM 11536 C CA . SER B 1 430 ? 3.537 6.109 15.742 1 96.81 430 SER B CA 1
ATOM 11537 C C . SER B 1 430 ? 3.125 7.309 16.594 1 96.81 430 SER B C 1
ATOM 11539 O O . SER B 1 430 ? 2.209 8.047 16.219 1 96.81 430 SER B O 1
ATOM 11541 N N . ALA B 1 431 ? 3.674 7.473 17.797 1 97.62 431 ALA B N 1
ATOM 11542 C CA . ALA B 1 431 ? 3.283 8.5 18.766 1 97.62 431 ALA B CA 1
ATOM 11543 C C . ALA B 1 431 ? 3.762 9.883 18.312 1 97.62 431 ALA B C 1
ATOM 11545 O O . ALA B 1 431 ? 4.855 10.016 17.766 1 97.62 431 ALA B O 1
ATOM 11546 N N . GLY B 1 432 ? 2.951 10.82 18.625 1 96.25 432 GLY B N 1
ATOM 11547 C CA . GLY B 1 432 ? 3.34 12.203 18.391 1 96.25 432 GLY B CA 1
ATOM 11548 C C . GLY B 1 432 ? 3.057 12.656 16.969 1 96.25 432 GLY B C 1
ATOM 11549 O O . GLY B 1 432 ? 2.121 12.172 16.328 1 96.25 432 GLY B O 1
ATOM 11550 N N . GLY B 1 433 ? 3.73 13.703 16.578 1 95.5 433 GLY B N 1
ATOM 11551 C CA . GLY B 1 433 ? 3.529 14.32 15.281 1 95.5 433 GLY B CA 1
ATOM 11552 C C . GLY B 1 433 ? 4.797 14.391 14.453 1 95.5 433 GLY B C 1
ATOM 11553 O O . GLY B 1 433 ? 5.699 13.562 14.617 1 95.5 433 GLY B O 1
ATOM 11554 N N . GLU B 1 434 ? 4.898 15.25 13.57 1 93.31 434 GLU B N 1
ATOM 11555 C CA . GLU B 1 434 ? 5.965 15.359 12.586 1 93.31 434 GLU B CA 1
ATOM 11556 C C . GLU B 1 434 ? 7.312 15.617 13.25 1 93.31 434 GLU B C 1
ATOM 11558 O O . GLU B 1 434 ? 8.344 15.141 12.781 1 93.31 434 GLU B O 1
ATOM 11563 N N . SER B 1 435 ? 7.344 16.359 14.359 1 89.19 435 SER B N 1
ATOM 11564 C CA . SER B 1 435 ? 8.594 16.797 14.977 1 89.19 435 SER B CA 1
ATOM 11565 C C . SER B 1 435 ? 9.008 15.875 16.109 1 89.19 435 SER B C 1
ATOM 11567 O O . SER B 1 435 ? 9.914 16.188 16.875 1 89.19 435 SER B O 1
ATOM 11569 N N . ALA B 1 436 ? 8.469 14.742 16.125 1 87.38 436 ALA B N 1
ATOM 11570 C CA . ALA B 1 436 ? 8.516 13.875 17.297 1 87.38 436 ALA B CA 1
ATOM 11571 C C . ALA B 1 436 ? 9.898 13.242 17.469 1 87.38 436 ALA B C 1
ATOM 11573 O O . ALA B 1 436 ? 10.438 12.664 16.516 1 87.38 436 ALA B O 1
ATOM 11574 N N . PHE B 1 437 ? 10.508 13.398 18.656 1 95.75 437 PHE B N 1
ATOM 11575 C CA . PHE B 1 437 ? 11.336 12.367 19.266 1 95.75 437 PHE B CA 1
ATOM 11576 C C . PHE B 1 437 ? 10.477 11.25 19.844 1 95.75 437 PHE B C 1
ATOM 11578 O O . PHE B 1 437 ? 9.414 11.508 20.422 1 95.75 437 PHE B O 1
ATOM 11585 N N . LEU B 1 438 ? 10.852 10.109 19.641 1 98.19 438 LEU B N 1
ATOM 11586 C CA . LEU B 1 438 ? 10.102 9 20.234 1 98.19 438 LEU B CA 1
ATOM 11587 C C . LEU B 1 438 ? 10.945 8.242 21.25 1 98.19 438 LEU B C 1
ATOM 11589 O O . LEU B 1 438 ? 12.133 7.988 21 1 98.19 438 LEU B O 1
ATOM 11593 N N . ALA B 1 439 ? 10.367 7.883 22.359 1 98.56 439 ALA B N 1
ATOM 11594 C CA . ALA B 1 439 ? 11.039 7.148 23.422 1 98.56 439 ALA B CA 1
ATOM 11595 C C . ALA B 1 439 ? 10.18 5.992 23.922 1 98.56 439 ALA B C 1
ATOM 11597 O O . ALA B 1 439 ? 8.953 6.117 24.016 1 98.56 439 ALA B O 1
ATOM 11598 N N . PHE B 1 440 ? 10.703 4.938 24.234 1 98.44 440 PHE B N 1
ATOM 11599 C CA . PHE B 1 440 ? 10.055 3.713 24.688 1 98.44 440 PHE B CA 1
ATOM 11600 C C . PHE B 1 440 ? 11.078 2.752 25.281 1 98.44 440 PHE B C 1
ATOM 11602 O O . PHE B 1 440 ? 12.281 2.941 25.125 1 98.44 440 PHE B O 1
ATOM 11609 N N . ASP B 1 441 ? 10.625 1.785 26.047 1 98.19 441 ASP B N 1
ATOM 11610 C CA . ASP B 1 441 ? 11.453 0.646 26.422 1 98.19 441 ASP B CA 1
ATOM 11611 C C . ASP B 1 441 ? 11.797 -0.21 25.203 1 98.19 441 ASP B C 1
ATOM 11613 O O . ASP B 1 441 ? 10.93 -0.866 24.641 1 98.19 441 ASP B O 1
ATOM 11617 N N . PRO B 1 442 ? 13.109 -0.145 24.797 1 97.94 442 PRO B N 1
ATOM 11618 C CA . PRO B 1 442 ? 13.453 -0.846 23.547 1 97.94 442 PRO B CA 1
ATOM 11619 C C . PRO B 1 442 ? 13.141 -2.34 23.609 1 97.94 442 PRO B C 1
ATOM 11621 O O . PRO B 1 442 ? 13.023 -2.994 22.578 1 97.94 442 PRO B O 1
ATOM 11624 N N . ASP B 1 443 ? 13.039 -2.939 24.797 1 97.75 443 ASP B N 1
ATOM 11625 C CA . ASP B 1 443 ? 12.766 -4.363 24.969 1 97.75 443 ASP B CA 1
ATOM 11626 C C . ASP B 1 443 ? 11.266 -4.625 25.047 1 97.75 443 ASP B C 1
ATOM 11628 O O . ASP B 1 443 ? 10.82 -5.773 24.953 1 97.75 443 ASP B O 1
ATOM 11632 N N . ASN B 1 444 ? 10.469 -3.584 25.281 1 96.94 444 ASN B N 1
ATOM 11633 C CA . ASN B 1 444 ? 9.008 -3.654 25.344 1 96.94 444 ASN B CA 1
ATOM 11634 C C . ASN B 1 444 ? 8.367 -2.387 24.781 1 96.94 444 ASN B C 1
ATOM 11636 O O . ASN B 1 444 ? 7.754 -1.619 25.531 1 96.94 444 ASN B O 1
ATOM 11640 N N . PRO B 1 445 ? 8.367 -2.242 23.516 1 97.62 445 PRO B N 1
ATOM 11641 C CA . PRO B 1 445 ? 7.988 -0.963 22.906 1 97.62 445 PRO B CA 1
ATOM 11642 C C . PRO B 1 445 ? 6.477 -0.825 22.719 1 97.62 445 PRO B C 1
ATOM 11644 O O . PRO B 1 445 ? 6.023 -0.181 21.766 1 97.62 445 PRO B O 1
ATOM 11647 N N . ARG B 1 446 ? 5.609 -1.45 23.5 1 96.94 446 ARG B N 1
ATOM 11648 C CA . ARG B 1 446 ? 4.164 -1.306 23.359 1 96.94 446 ARG B CA 1
ATOM 11649 C C . ARG B 1 446 ? 3.736 0.146 23.547 1 96.94 446 ARG B C 1
ATOM 11651 O O . ARG B 1 446 ? 2.93 0.667 22.766 1 96.94 446 ARG B O 1
ATOM 11658 N N . TYR B 1 447 ? 4.285 0.763 24.625 1 97.88 447 TYR B N 1
ATOM 11659 C CA . TYR B 1 447 ? 3.961 2.16 24.906 1 97.88 447 TYR B CA 1
ATOM 11660 C C . TYR B 1 447 ? 5.066 3.082 24.406 1 97.88 447 TYR B C 1
ATOM 11662 O O . TYR B 1 447 ? 6.219 2.959 24.828 1 97.88 447 TYR B O 1
ATOM 11670 N N . VAL B 1 448 ? 4.727 3.982 23.516 1 98.44 448 VAL B N 1
ATOM 11671 C CA . VAL B 1 448 ? 5.672 4.895 22.891 1 98.44 448 VAL B CA 1
ATOM 11672 C C . VAL B 1 448 ? 5.312 6.336 23.234 1 98.44 448 VAL B C 1
ATOM 11674 O O . VAL B 1 448 ? 4.168 6.762 23.047 1 98.44 448 VAL B O 1
ATOM 11677 N N . LEU B 1 449 ? 6.227 7.051 23.797 1 98.56 449 LEU B N 1
ATOM 11678 C CA . LEU B 1 449 ? 6.051 8.484 23.984 1 98.56 449 LEU B CA 1
ATOM 11679 C C . LEU B 1 449 ? 6.531 9.258 22.766 1 98.56 449 LEU B C 1
ATOM 11681 O O . LEU B 1 449 ? 7.625 9.008 22.266 1 98.56 449 LEU B O 1
ATOM 11685 N N . GLY B 1 450 ? 5.691 10.07 22.297 1 98 450 GLY B N 1
ATOM 11686 C CA . GLY B 1 450 ? 6.047 10.914 21.172 1 98 450 GLY B CA 1
ATOM 11687 C C . GLY B 1 450 ? 5.52 12.328 21.297 1 98 450 GLY B C 1
ATOM 11688 O O . GLY B 1 450 ? 4.41 12.539 21.781 1 98 450 GLY B O 1
ATOM 11689 N N . GLY B 1 451 ? 6.34 13.219 20.922 1 95.44 451 GLY B N 1
ATOM 11690 C CA . GLY B 1 451 ? 5.996 14.633 21.031 1 95.44 451 GLY B CA 1
ATOM 11691 C C . GLY B 1 451 ? 5.59 15.25 19.719 1 95.44 451 GLY B C 1
ATOM 11692 O O . GLY B 1 451 ? 5.621 14.586 18.672 1 95.44 451 GLY B O 1
ATOM 11693 N N . SER B 1 452 ? 5.113 16.422 19.797 1 93.44 452 SER B N 1
ATOM 11694 C CA . SER B 1 452 ? 4.879 17.344 18.688 1 93.44 452 SER B CA 1
ATOM 11695 C C . SER B 1 452 ? 5.207 18.781 19.078 1 93.44 452 SER B C 1
ATOM 11697 O O . SER B 1 452 ? 5.602 19.031 20.219 1 93.44 452 SER B O 1
ATOM 11699 N N . TYR B 1 453 ? 5.098 19.656 18.203 1 91 453 TYR B N 1
ATOM 11700 C CA . TYR B 1 453 ? 5.539 21.016 18.438 1 91 453 TYR B CA 1
ATOM 11701 C C . TYR B 1 453 ? 4.801 21.641 19.625 1 91 453 TYR B C 1
ATOM 11703 O O . TYR B 1 453 ? 3.721 21.172 20 1 91 453 TYR B O 1
ATOM 11711 N N . LEU B 1 454 ? 5.449 22.531 20.312 1 95.12 454 LEU B N 1
ATOM 11712 C CA . LEU B 1 454 ? 4.957 23.359 21.422 1 95.12 454 LEU B CA 1
ATOM 11713 C C . LEU B 1 454 ? 4.664 22.5 22.641 1 95.12 454 LEU B C 1
ATOM 11715 O O . LEU B 1 454 ? 3.748 22.797 23.406 1 95.12 454 LEU B O 1
ATOM 11719 N N . GLY B 1 455 ? 5.352 21.406 22.719 1 94.31 455 GLY B N 1
ATOM 11720 C CA . GLY B 1 455 ? 5.367 20.625 23.938 1 94.31 455 GLY B CA 1
ATOM 11721 C C . GLY B 1 455 ? 4.25 19.609 24.016 1 94.31 455 GLY B C 1
ATOM 11722 O O . GLY B 1 455 ? 4.09 18.922 25.031 1 94.31 455 GLY B O 1
ATOM 11723 N N . THR B 1 456 ? 3.418 19.469 22.953 1 95.56 456 THR B N 1
ATOM 11724 C CA . THR B 1 456 ? 2.451 18.375 22.938 1 95.56 456 THR B CA 1
ATOM 11725 C C . THR B 1 456 ? 3.16 17.031 23 1 95.56 456 THR B C 1
ATOM 11727 O O . THR B 1 456 ? 4.203 16.844 22.375 1 95.56 456 THR B O 1
ATOM 11730 N N . ILE B 1 457 ? 2.654 16.156 23.781 1 97.75 457 ILE B N 1
ATOM 11731 C CA . ILE B 1 457 ? 3.26 14.844 24.016 1 97.75 457 ILE B CA 1
ATOM 11732 C C . ILE B 1 457 ? 2.186 13.844 24.438 1 97.75 457 ILE B C 1
ATOM 11734 O O . ILE B 1 457 ? 1.275 14.195 25.203 1 97.75 457 ILE B O 1
ATOM 11738 N N . GLU B 1 458 ? 2.281 12.672 23.875 1 97.94 458 GLU B N 1
ATOM 11739 C CA . GLU B 1 458 ? 1.343 11.602 24.203 1 97.94 458 GLU B CA 1
ATOM 11740 C C . GLU B 1 458 ? 2.076 10.297 24.484 1 97.94 458 GLU B C 1
ATOM 11742 O O . GLU B 1 458 ? 3.271 10.172 24.219 1 97.94 458 GLU B O 1
ATOM 11747 N N . VAL B 1 459 ? 1.392 9.438 25.172 1 98 459 VAL B N 1
ATOM 11748 C CA . VAL B 1 459 ? 1.752 8.023 25.203 1 98 459 VAL B CA 1
ATOM 11749 C C . VAL B 1 459 ? 0.828 7.227 24.297 1 98 459 VAL B C 1
ATOM 11751 O O . VAL B 1 459 ? -0.385 7.176 24.516 1 98 459 VAL B O 1
ATOM 11754 N N . LEU B 1 460 ? 1.368 6.664 23.281 1 97.88 460 LEU B N 1
ATOM 11755 C CA . LEU B 1 460 ? 0.614 5.812 22.375 1 97.88 460 LEU B CA 1
ATOM 11756 C C . LEU B 1 460 ? 0.711 4.348 22.781 1 97.88 460 LEU B C 1
ATOM 11758 O O . LEU B 1 460 ? 1.809 3.834 23 1 97.88 460 LEU B O 1
ATOM 11762 N N . ASP B 1 461 ? -0.435 3.732 23 1 97.5 461 ASP B N 1
ATOM 11763 C CA . ASP B 1 461 ? -0.504 2.275 23.047 1 97.5 461 ASP B CA 1
ATOM 11764 C C . ASP B 1 461 ? -0.498 1.681 21.641 1 97.5 461 ASP B C 1
ATOM 11766 O O . ASP B 1 461 ? -1.514 1.712 20.953 1 97.5 461 ASP B O 1
ATOM 11770 N N . SER B 1 462 ? 0.644 1.107 21.297 1 96.31 462 SER B N 1
ATOM 11771 C CA . SER B 1 462 ? 0.836 0.672 19.922 1 96.31 462 SER B CA 1
ATOM 11772 C C . SER B 1 462 ? -0.056 -0.519 19.578 1 96.31 462 SER B C 1
ATOM 11774 O O . SER B 1 462 ? -0.271 -0.831 18.406 1 96.31 462 SER B O 1
ATOM 11776 N N . LYS B 1 463 ? -0.616 -1.185 20.562 1 94.81 463 LYS B N 1
ATOM 11777 C CA . LYS B 1 463 ? -1.518 -2.309 20.312 1 94.81 463 LYS B CA 1
ATOM 11778 C C . LYS B 1 463 ? -2.92 -1.822 19.969 1 94.81 463 LYS B C 1
ATOM 11780 O O . LYS B 1 463 ? -3.537 -2.322 19.031 1 94.81 463 LYS B O 1
ATOM 11785 N N . SER B 1 464 ? -3.441 -0.852 20.688 1 95.88 464 SER B N 1
ATOM 11786 C CA . SER B 1 464 ? -4.797 -0.364 20.469 1 95.88 464 SER B CA 1
ATOM 11787 C C . SER B 1 464 ? -4.809 0.8 19.484 1 95.88 464 SER B C 1
ATOM 11789 O O . SER B 1 464 ? -5.867 1.196 18.984 1 95.88 464 SER B O 1
ATOM 11791 N N . GLN B 1 465 ? -3.604 1.377 19.219 1 96.12 465 GLN B N 1
ATOM 11792 C CA . GLN B 1 465 ? -3.445 2.566 18.391 1 96.12 465 GLN B CA 1
ATOM 11793 C C . GLN B 1 465 ? -4.23 3.744 18.953 1 96.12 465 GLN B C 1
ATOM 11795 O O . GLN B 1 465 ? -4.812 4.531 18.203 1 96.12 465 GLN B O 1
ATOM 11800 N N . ALA B 1 466 ? -4.375 3.805 20.281 1 96.94 466 ALA B N 1
ATOM 11801 C CA . ALA B 1 466 ? -4.988 4.902 21.016 1 96.94 466 ALA B CA 1
ATOM 11802 C C . ALA B 1 466 ? -3.996 5.523 22 1 96.94 466 ALA B C 1
ATOM 11804 O O . ALA B 1 466 ? -3.094 4.844 22.484 1 96.94 466 ALA B O 1
ATOM 11805 N N . SER B 1 467 ? -4.234 6.809 22.281 1 97 467 SER B N 1
ATOM 11806 C CA . SER B 1 467 ? -3.217 7.5 23.078 1 97 467 SER B CA 1
ATOM 11807 C C . SER B 1 467 ? -3.84 8.258 24.234 1 97 467 SER B C 1
ATOM 11809 O O . SER B 1 467 ? -5.062 8.422 24.297 1 97 467 SER B O 1
ATOM 11811 N N . THR B 1 468 ? -3.01 8.594 25.188 1 97.81 468 THR B N 1
ATOM 11812 C CA . THR B 1 468 ? -3.277 9.562 26.234 1 97.81 468 THR B CA 1
ATOM 11813 C C . THR B 1 468 ? -2.334 10.758 26.125 1 97.81 468 THR B C 1
ATOM 11815 O O . THR B 1 468 ? -1.115 10.586 26.047 1 97.81 468 THR B O 1
ATOM 11818 N N . ASN B 1 469 ? -2.906 11.953 26.094 1 97.94 469 ASN B N 1
ATOM 11819 C CA . ASN B 1 469 ? -2.102 13.172 26.125 1 97.94 469 ASN B CA 1
ATOM 11820 C C . ASN B 1 469 ? -1.531 13.438 27.516 1 97.94 469 ASN B C 1
ATOM 11822 O O . ASN B 1 469 ? -2.244 13.328 28.516 1 97.94 469 ASN B O 1
ATOM 11826 N N . ILE B 1 470 ? -0.193 13.859 27.578 1 98.25 470 ILE B N 1
ATOM 11827 C CA . ILE B 1 470 ? 0.421 13.867 28.891 1 98.25 470 ILE B CA 1
ATOM 11828 C C . ILE B 1 470 ? 1.279 15.125 29.062 1 98.25 470 ILE B C 1
ATOM 11830 O O . ILE B 1 470 ? 2.385 15.055 29.594 1 98.25 470 ILE B O 1
ATOM 11834 N N . MET B 1 471 ? 0.9 16.234 28.578 1 98 471 MET B N 1
ATOM 11835 C CA . MET B 1 471 ? 1.638 17.484 28.734 1 98 471 MET B CA 1
ATOM 11836 C C . MET B 1 471 ? 1.875 17.812 30.203 1 98 471 MET B C 1
ATOM 11838 O O . MET B 1 471 ? 1.007 17.578 31.047 1 98 471 MET B O 1
ATOM 11842 N N . ILE B 1 472 ? 3.021 18.438 30.578 1 97.94 472 ILE B N 1
ATOM 11843 C CA . ILE B 1 472 ? 3.283 18.922 31.922 1 97.94 472 ILE B CA 1
ATOM 11844 C C . ILE B 1 472 ? 2.23 19.953 32.312 1 97.94 472 ILE B C 1
ATOM 11846 O O . ILE B 1 472 ? 1.791 20 33.469 1 97.94 472 ILE B O 1
ATOM 11850 N N . ALA B 1 473 ? 1.841 20.766 31.375 1 97.5 473 ALA B N 1
ATOM 11851 C CA . ALA B 1 473 ? 0.771 21.75 31.5 1 97.5 473 ALA B CA 1
ATOM 11852 C C . ALA B 1 473 ? 0.092 22.016 30.156 1 97.5 473 ALA B C 1
ATOM 11854 O O . ALA B 1 473 ? 0.742 22.422 29.203 1 97.5 473 ALA B O 1
ATOM 11855 N N . PRO B 1 474 ? -1.256 21.781 30.078 1 97.56 474 PRO B N 1
ATOM 11856 C CA . PRO B 1 474 ? -1.969 22.094 28.828 1 97.56 474 PRO B CA 1
ATOM 11857 C C . PRO B 1 474 ? -2.137 23.594 28.594 1 97.56 474 PRO B C 1
ATOM 11859 O O . PRO B 1 474 ? -3.227 24.125 28.797 1 97.56 474 PRO B O 1
ATOM 11862 N N . ILE B 1 475 ? -1.118 24.219 28.125 1 97.31 475 ILE B N 1
ATOM 11863 C CA . ILE B 1 475 ? -1.11 25.641 27.781 1 97.31 475 ILE B CA 1
ATOM 11864 C C . ILE B 1 475 ? -1.053 25.812 26.266 1 97.31 475 ILE B C 1
ATOM 11866 O O . ILE B 1 475 ? -0.238 25.188 25.594 1 97.31 475 ILE B O 1
ATOM 11870 N N . GLN B 1 476 ? -1.901 26.578 25.719 1 95.62 476 GLN B N 1
ATOM 11871 C CA . GLN B 1 476 ? -1.892 26.906 24.297 1 95.62 476 GLN B CA 1
ATOM 11872 C C . GLN B 1 476 ? -0.853 27.984 23.984 1 95.62 476 GLN B C 1
ATOM 11874 O O . GLN B 1 476 ? -1.03 29.141 24.344 1 95.62 476 GLN B O 1
ATOM 11879 N N . TYR B 1 477 ? 0.122 27.578 23.281 1 96.12 477 TYR B N 1
ATOM 11880 C CA . TYR B 1 477 ? 1.237 28.5 23.047 1 96.12 477 TYR B CA 1
ATOM 11881 C C . TYR B 1 477 ? 1.137 29.141 21.672 1 96.12 477 TYR B C 1
ATOM 11883 O O . TYR B 1 477 ? 1.847 30.109 21.391 1 96.12 477 TYR B O 1
ATOM 11891 N N . LEU B 1 478 ? 0.25 28.719 20.812 1 95.62 478 LEU B N 1
ATOM 11892 C CA . LEU B 1 478 ? 0.095 29.312 19.5 1 95.62 478 LEU B CA 1
ATOM 11893 C C . LEU B 1 478 ? -0.177 30.812 19.609 1 95.62 478 LEU B C 1
ATOM 11895 O O . LEU B 1 478 ? -1.019 31.234 20.406 1 95.62 478 LEU B O 1
ATOM 11899 N N . GLY B 1 479 ? 0.504 31.609 18.828 1 94.62 479 GLY B N 1
ATOM 11900 C CA . GLY B 1 479 ? 0.288 33.031 18.781 1 94.62 479 GLY B CA 1
ATOM 11901 C C . GLY B 1 479 ? 0.987 33.781 19.891 1 94.62 479 GLY B C 1
ATOM 11902 O O . GLY B 1 479 ? 0.977 35.031 19.922 1 94.62 479 GLY B O 1
ATOM 11903 N N . ARG B 1 480 ? 1.654 33.062 20.75 1 94.94 480 ARG B N 1
ATOM 11904 C CA . ARG B 1 480 ? 2.273 33.688 21.906 1 94.94 480 ARG B CA 1
ATOM 11905 C C . ARG B 1 480 ? 3.746 34 21.641 1 94.94 480 ARG B C 1
ATOM 11907 O O . ARG B 1 480 ? 4.414 33.25 20.922 1 94.94 480 ARG B O 1
ATOM 11914 N N . ASP B 1 481 ? 4.23 35.094 22.25 1 95.81 481 ASP B N 1
ATOM 11915 C CA . ASP B 1 481 ? 5.668 35.344 22.266 1 95.81 481 ASP B CA 1
ATOM 11916 C C . ASP B 1 481 ? 6.406 34.281 23.078 1 95.81 481 ASP B C 1
ATOM 11918 O O . ASP B 1 481 ? 5.922 33.812 24.109 1 95.81 481 ASP B O 1
ATOM 11922 N N . ALA B 1 482 ? 7.57 33.938 22.625 1 96.19 482 ALA B N 1
ATOM 11923 C CA . ALA B 1 482 ? 8.352 32.938 23.328 1 96.19 482 ALA B CA 1
ATOM 11924 C C . ALA B 1 482 ? 8.68 33.375 24.75 1 96.19 482 ALA B C 1
ATOM 11926 O O . ALA B 1 482 ? 8.75 32.531 25.656 1 96.19 482 ALA B O 1
ATOM 11927 N N . SER B 1 483 ? 8.844 34.688 24.969 1 96.31 483 SER B N 1
ATOM 11928 C CA . SER B 1 483 ? 9.18 35.219 26.297 1 96.31 483 SER B CA 1
ATOM 11929 C C . SER B 1 483 ? 8.062 34.969 27.297 1 96.31 483 SER B C 1
ATOM 11931 O O . SER B 1 483 ? 8.297 34.969 28.5 1 96.31 483 SER B O 1
ATOM 11933 N N . ASP B 1 484 ? 6.891 34.781 26.797 1 95.38 484 ASP B N 1
ATOM 11934 C CA . ASP B 1 484 ? 5.73 34.625 27.656 1 95.38 484 ASP B CA 1
ATOM 11935 C C . ASP B 1 484 ? 5.414 33.125 27.891 1 95.38 484 ASP B C 1
ATOM 11937 O O . ASP B 1 484 ? 4.426 32.812 28.547 1 95.38 484 ASP B O 1
ATOM 11941 N N . MET B 1 485 ? 6.176 32.312 27.422 1 96.88 485 MET B N 1
ATOM 11942 C CA . MET B 1 485 ? 5.934 30.859 27.578 1 96.88 485 MET B CA 1
ATOM 11943 C C . MET B 1 485 ? 6.52 30.344 28.875 1 96.88 485 MET B C 1
ATOM 11945 O O . MET B 1 485 ? 7.664 30.656 29.219 1 96.88 485 MET B O 1
ATOM 11949 N N . ARG B 1 486 ? 5.707 29.641 29.609 1 97.25 486 ARG B N 1
ATOM 11950 C CA . ARG B 1 486 ? 6.191 29.016 30.828 1 97.25 486 ARG B CA 1
ATOM 11951 C C . ARG B 1 486 ? 7.254 27.969 30.516 1 97.25 486 ARG B C 1
ATOM 11953 O O . ARG B 1 486 ? 8.242 27.844 31.25 1 97.25 486 ARG B O 1
ATOM 11960 N N . TYR B 1 487 ? 7.035 27.188 29.484 1 97.75 487 TYR B N 1
ATOM 11961 C CA . TYR B 1 487 ? 7.961 26.203 28.922 1 97.75 487 TYR B CA 1
ATOM 11962 C C . TYR B 1 487 ? 8.219 26.484 27.453 1 97.75 487 TYR B C 1
ATOM 11964 O O . TYR B 1 487 ? 7.285 26.484 26.641 1 97.75 487 TYR B O 1
ATOM 11972 N N . ARG B 1 488 ? 9.422 26.719 27.094 1 97.75 488 ARG B N 1
ATOM 11973 C CA . ARG B 1 488 ? 9.812 26.969 25.719 1 97.75 488 ARG B CA 1
ATOM 11974 C C . ARG B 1 488 ? 10.383 25.703 25.078 1 97.75 488 ARG B C 1
ATOM 11976 O O . ARG B 1 488 ? 11.484 25.266 25.422 1 97.75 488 ARG B O 1
ATOM 11983 N N . PHE B 1 489 ? 9.641 25.141 24.156 1 97.5 489 PHE B N 1
ATOM 11984 C CA . PHE B 1 489 ? 10.047 23.875 23.531 1 97.5 489 PHE B CA 1
ATOM 11985 C C . PHE B 1 489 ? 10.648 24.141 22.156 1 97.5 489 PHE B C 1
ATOM 11987 O O . PHE B 1 489 ? 10.18 25 21.406 1 97.5 489 PHE B O 1
ATOM 11994 N N . ASN B 1 490 ? 11.711 23.406 21.844 1 96.56 490 ASN B N 1
ATOM 11995 C CA . ASN B 1 490 ? 12.219 23.359 20.484 1 96.56 490 ASN B CA 1
ATOM 11996 C C . ASN B 1 490 ? 11.219 22.688 19.547 1 96.56 490 ASN B C 1
ATOM 11998 O O . ASN B 1 490 ? 10.359 21.922 19.984 1 96.56 490 ASN B O 1
ATOM 12002 N N . TRP B 1 491 ? 11.305 23.047 18.266 1 94.88 491 TRP B N 1
ATOM 12003 C CA . TRP B 1 491 ? 10.516 22.328 17.281 1 94.88 491 TRP B CA 1
ATOM 12004 C C . TRP B 1 491 ? 10.688 20.828 17.438 1 94.88 491 TRP B C 1
ATOM 12006 O O . TRP B 1 491 ? 9.711 20.062 17.375 1 94.88 491 TRP B O 1
ATOM 12016 N N . ASN B 1 492 ? 11.891 20.375 17.641 1 93.62 492 ASN B N 1
ATOM 12017 C CA . ASN B 1 492 ? 12.242 19 17.969 1 93.62 492 ASN B CA 1
ATOM 12018 C C . ASN B 1 492 ? 12.617 18.859 19.438 1 93.62 492 ASN B C 1
ATOM 12020 O O . ASN B 1 492 ? 13.797 18.719 19.766 1 93.62 492 ASN B O 1
ATOM 12024 N N . ALA B 1 493 ? 11.617 18.828 20.25 1 97.31 493 ALA B N 1
ATOM 12025 C CA . ALA B 1 493 ? 11.906 18.734 21.688 1 97.31 493 ALA B CA 1
ATOM 12026 C C . ALA B 1 493 ? 12.312 17.312 22.078 1 97.31 493 ALA B C 1
ATOM 12028 O O . ALA B 1 493 ? 11.578 16.359 21.828 1 97.31 493 ALA B O 1
ATOM 12029 N N . PRO B 1 494 ? 13.383 17.172 22.766 1 97.94 494 PRO B N 1
ATOM 12030 C CA . PRO B 1 494 ? 13.898 15.828 23.062 1 97.94 494 PRO B CA 1
ATOM 12031 C C . PRO B 1 494 ? 13 15.055 24.031 1 97.94 494 PRO B C 1
ATOM 12033 O O . PRO B 1 494 ? 12.461 15.625 24.969 1 97.94 494 PRO B O 1
ATOM 12036 N N . ILE B 1 495 ? 12.828 13.812 23.797 1 98.44 495 ILE B N 1
ATOM 12037 C CA . ILE B 1 495 ? 12.234 12.812 24.672 1 98.44 495 ILE B CA 1
ATOM 12038 C C . ILE B 1 495 ? 13.148 11.594 24.75 1 98.44 495 ILE B C 1
ATOM 12040 O O . ILE B 1 495 ? 13.516 11.023 23.719 1 98.44 495 ILE B O 1
ATOM 12044 N N . ILE B 1 496 ? 13.539 11.164 25.938 1 98.31 496 ILE B N 1
ATOM 12045 C CA . ILE B 1 496 ? 14.391 9.977 26.047 1 98.31 496 ILE B CA 1
ATOM 12046 C C . ILE B 1 496 ? 13.867 9.062 27.141 1 98.31 496 ILE B C 1
ATOM 12048 O O . ILE B 1 496 ? 13.148 9.5 28.047 1 98.31 496 ILE B O 1
ATOM 12052 N N . TRP B 1 497 ? 14.117 7.805 27.031 1 98.31 497 TRP B N 1
ATOM 12053 C CA . TRP B 1 497 ? 13.859 6.758 28.016 1 98.31 497 TRP B CA 1
ATOM 12054 C C . TRP B 1 497 ? 15.109 6.484 28.844 1 98.31 497 TRP B C 1
ATOM 12056 O O . TRP B 1 497 ? 16.219 6.418 28.312 1 98.31 497 TRP B O 1
ATOM 12066 N N . SER B 1 498 ? 14.992 6.387 30.125 1 98.44 498 SER B N 1
ATOM 12067 C CA . SER B 1 498 ? 16.141 6.086 30.984 1 98.44 498 SER B CA 1
ATOM 12068 C C . SER B 1 498 ? 16.516 4.609 30.906 1 98.44 498 SER B C 1
ATOM 12070 O O . SER B 1 498 ? 15.68 3.742 31.188 1 98.44 498 SER B O 1
ATOM 12072 N N . GLN B 1 499 ? 17.719 4.379 30.547 1 96.25 499 GLN B N 1
ATOM 12073 C CA . GLN B 1 499 ? 18.172 2.988 30.516 1 96.25 499 GLN B CA 1
ATOM 12074 C C . GLN B 1 499 ? 18.547 2.5 31.906 1 96.25 499 GLN B C 1
ATOM 12076 O O . GLN B 1 499 ? 18.719 1.298 32.125 1 96.25 499 GLN B O 1
ATOM 12081 N N . HIS B 1 500 ? 18.672 3.393 32.906 1 97.56 500 HIS B N 1
ATOM 12082 C CA . HIS B 1 500 ? 19.125 3.061 34.25 1 97.56 500 HIS B CA 1
ATOM 12083 C C . HIS B 1 500 ? 17.953 2.92 35.219 1 97.56 500 HIS B C 1
ATOM 12085 O O . HIS B 1 500 ? 18.031 2.172 36.188 1 97.56 500 HIS B O 1
ATOM 12091 N N . GLU B 1 501 ? 16.875 3.648 34.938 1 96.75 501 GLU B N 1
ATOM 12092 C CA . GLU B 1 501 ? 15.727 3.672 35.844 1 96.75 501 GLU B CA 1
ATOM 12093 C C . GLU B 1 501 ? 14.445 3.238 35.125 1 96.75 501 GLU B C 1
ATOM 12095 O O . GLU B 1 501 ? 13.812 4.035 34.438 1 96.75 501 GLU B O 1
ATOM 12100 N N . PRO B 1 502 ? 13.938 2.09 35.469 1 94.5 502 PRO B N 1
ATOM 12101 C CA . PRO B 1 502 ? 12.75 1.579 34.781 1 94.5 502 PRO B CA 1
ATOM 12102 C C . PRO B 1 502 ? 11.539 2.498 34.938 1 94.5 502 PRO B C 1
ATOM 12104 O O . PRO B 1 502 ? 11.281 3 36.031 1 94.5 502 PRO B O 1
ATOM 12107 N N . GLY B 1 503 ? 10.844 2.766 33.781 1 94.75 503 GLY B N 1
ATOM 12108 C CA . GLY B 1 503 ? 9.609 3.543 33.781 1 94.75 503 GLY B CA 1
ATOM 12109 C C . GLY B 1 503 ? 9.852 5.043 33.75 1 94.75 503 GLY B C 1
ATOM 12110 O O . GLY B 1 503 ? 8.906 5.828 33.781 1 94.75 503 GLY B O 1
ATOM 12111 N N . THR B 1 504 ? 11.094 5.453 33.688 1 98.12 504 THR B N 1
ATOM 12112 C CA . THR B 1 504 ? 11.438 6.871 33.719 1 98.12 504 THR B CA 1
ATOM 12113 C C . THR B 1 504 ? 11.688 7.41 32.312 1 98.12 504 THR B C 1
ATOM 12115 O O . THR B 1 504 ? 12.398 6.789 31.531 1 98.12 504 THR B O 1
ATOM 12118 N N . PHE B 1 505 ? 11.078 8.555 32.031 1 98.62 505 PHE B N 1
ATOM 12119 C CA . PHE B 1 505 ? 11.273 9.289 30.781 1 98.62 505 PHE B CA 1
ATOM 12120 C C . PHE B 1 505 ? 11.633 10.742 31.047 1 98.62 505 PHE B C 1
ATOM 12122 O O . PHE B 1 505 ? 11.312 11.281 32.125 1 98.62 505 PHE B O 1
ATOM 12129 N N . TYR B 1 506 ? 12.375 11.312 30.141 1 98.62 506 TYR B N 1
ATOM 12130 C CA . TYR B 1 506 ? 12.688 12.734 30.188 1 98.62 506 TYR B CA 1
ATOM 12131 C C . TYR B 1 506 ? 12.164 13.453 28.953 1 98.62 506 TYR B C 1
ATOM 12133 O O . TYR B 1 506 ? 12.07 12.859 27.875 1 98.62 506 TYR B O 1
ATOM 12141 N N . HIS B 1 507 ? 11.75 14.594 29.125 1 98.31 507 HIS B N 1
ATOM 12142 C CA . HIS B 1 507 ? 11.398 15.57 28.109 1 98.31 507 HIS B CA 1
ATOM 12143 C C . HIS B 1 507 ? 12.094 16.906 28.359 1 98.31 507 HIS B C 1
ATOM 12145 O O . HIS B 1 507 ? 12.664 17.125 29.422 1 98.31 507 HIS B O 1
ATOM 12151 N N . ALA B 1 508 ? 12.18 17.766 27.266 1 98.5 508 ALA B N 1
ATOM 12152 C CA . ALA B 1 508 ? 12.945 18.984 27.516 1 98.5 508 ALA B CA 1
ATOM 12153 C C . ALA B 1 508 ? 12.289 20.203 26.859 1 98.5 508 ALA B C 1
ATOM 12155 O O . ALA B 1 508 ? 11.867 20.125 25.703 1 98.5 508 ALA B O 1
ATOM 12156 N N . ALA B 1 509 ? 12.109 21.234 27.594 1 98.38 509 ALA B N 1
ATOM 12157 C CA . ALA B 1 509 ? 11.867 22.609 27.156 1 98.38 509 ALA B CA 1
ATOM 12158 C C . ALA B 1 509 ? 13.133 23.453 27.266 1 98.38 509 ALA B C 1
ATOM 12160 O O . ALA B 1 509 ? 14.211 23.031 26.844 1 98.38 509 ALA B O 1
ATOM 12161 N N . GLN B 1 510 ? 13.117 24.609 27.969 1 98.56 510 GLN B N 1
ATOM 12162 C CA . GLN B 1 510 ? 14.336 25.25 28.422 1 98.56 510 GLN B CA 1
ATOM 12163 C C . GLN B 1 510 ? 14.867 24.594 29.688 1 98.56 510 GLN B C 1
ATOM 12165 O O . GLN B 1 510 ? 16.016 24.828 30.094 1 98.56 510 GLN B O 1
ATOM 12170 N N . TYR B 1 511 ? 13.93 23.703 30.203 1 98.56 511 TYR B N 1
ATOM 12171 C CA . TYR B 1 511 ? 14.195 22.875 31.375 1 98.56 511 TYR B CA 1
ATOM 12172 C C . TYR B 1 511 ? 14.227 21.391 30.984 1 98.56 511 TYR B C 1
ATOM 12174 O O . TYR B 1 511 ? 13.633 20.984 29.984 1 98.56 511 TYR B O 1
ATOM 12182 N N . VAL B 1 512 ? 14.906 20.625 31.797 1 98.81 512 VAL B N 1
ATOM 12183 C CA . VAL B 1 512 ? 14.75 19.172 31.719 1 98.81 512 VAL B CA 1
ATOM 12184 C C . VAL B 1 512 ? 13.578 18.734 32.594 1 98.81 512 VAL B C 1
ATOM 12186 O O . VAL B 1 512 ? 13.492 19.109 33.75 1 98.81 512 VAL B O 1
ATOM 12189 N N . LEU B 1 513 ? 12.664 17.984 32 1 98.75 513 LEU B N 1
ATOM 12190 C CA . LEU B 1 513 ? 11.492 17.438 32.688 1 98.75 513 LEU B CA 1
ATOM 12191 C C . LEU B 1 513 ? 11.617 15.922 32.844 1 98.75 513 LEU B C 1
ATOM 12193 O O . LEU B 1 513 ? 12.188 15.25 31.984 1 98.75 513 LEU B O 1
ATOM 12197 N N . ARG B 1 514 ? 11.102 15.383 33.938 1 98.75 514 ARG B N 1
ATOM 12198 C CA . ARG B 1 514 ? 11.18 13.953 34.219 1 98.75 514 ARG B CA 1
ATOM 12199 C C . ARG B 1 514 ? 9.828 13.406 34.656 1 98.75 514 ARG B C 1
ATOM 12201 O O . ARG B 1 514 ? 9.125 14.039 35.438 1 98.75 514 ARG B O 1
ATOM 12208 N N . THR B 1 515 ? 9.359 12.359 34.125 1 98.69 515 THR B N 1
ATOM 12209 C CA . THR B 1 515 ? 8.211 11.609 34.625 1 98.69 515 THR B CA 1
ATOM 12210 C C . THR B 1 515 ? 8.594 10.164 34.938 1 98.69 515 THR B C 1
ATOM 12212 O O . THR B 1 515 ? 9.445 9.578 34.281 1 98.69 515 THR B O 1
ATOM 12215 N N . ARG B 1 516 ? 8.031 9.562 36 1 98 516 ARG B N 1
ATOM 12216 C CA . ARG B 1 516 ? 8.258 8.188 36.406 1 98 516 ARG B CA 1
ATOM 12217 C C . ARG B 1 516 ? 6.953 7.395 36.406 1 98 516 ARG B C 1
ATOM 12219 O O . ARG B 1 516 ? 6.895 6.277 36.938 1 98 516 ARG B O 1
ATOM 12226 N N . ASP B 1 517 ? 5.926 8.008 35.844 1 97.38 517 ASP B N 1
ATOM 12227 C CA . ASP B 1 517 ? 4.605 7.387 35.875 1 97.38 517 ASP B CA 1
ATOM 12228 C C . ASP B 1 517 ? 3.893 7.59 34.531 1 97.38 517 ASP B C 1
ATOM 12230 O O . ASP B 1 517 ? 2.703 7.91 34.5 1 97.38 517 ASP B O 1
ATOM 12234 N N . MET B 1 518 ? 4.641 7.57 33.469 1 96.25 518 MET B N 1
ATOM 12235 C CA . MET B 1 518 ? 4.141 7.605 32.094 1 96.25 518 MET B CA 1
ATOM 12236 C C . MET B 1 518 ? 3.4 8.914 31.828 1 96.25 518 MET B C 1
ATOM 12238 O O . MET B 1 518 ? 2.357 8.906 31.172 1 96.25 518 MET B O 1
ATOM 12242 N N . GLY B 1 519 ? 3.838 9.984 32.375 1 97.19 519 GLY B N 1
ATOM 12243 C CA . GLY B 1 519 ? 3.361 11.32 32.031 1 97.19 519 GLY B CA 1
ATOM 12244 C C . GLY B 1 519 ? 2.205 11.773 32.906 1 97.19 519 GLY B C 1
ATOM 12245 O O . GLY B 1 519 ? 1.711 12.891 32.75 1 97.19 519 GLY B O 1
ATOM 12246 N N . ASN B 1 520 ? 1.755 10.906 33.875 1 97.38 520 ASN B N 1
ATOM 12247 C CA . ASN B 1 520 ? 0.729 11.367 34.812 1 97.38 520 ASN B CA 1
ATOM 12248 C C . ASN B 1 520 ? 1.184 12.609 35.562 1 97.38 520 ASN B C 1
ATOM 12250 O O . ASN B 1 520 ? 0.384 13.516 35.812 1 97.38 520 ASN B O 1
ATOM 12254 N N . SER B 1 521 ? 2.398 12.578 35.938 1 98.06 521 SER B N 1
ATOM 12255 C CA . SER B 1 521 ? 3.004 13.734 36.594 1 98.06 521 SER B CA 1
ATOM 12256 C C . SER B 1 521 ? 4.406 14 36.031 1 98.06 521 SER B C 1
ATOM 12258 O O . SER B 1 521 ? 5.082 13.078 35.594 1 98.06 521 SER B O 1
ATOM 12260 N N . TRP B 1 522 ? 4.777 15.25 36.062 1 98.5 522 TRP B N 1
ATOM 12261 C CA . TRP B 1 522 ? 6.102 15.688 35.625 1 98.5 522 TRP B CA 1
ATOM 12262 C C . TRP B 1 522 ? 6.781 16.516 36.719 1 98.5 522 TRP B C 1
ATOM 12264 O O . TRP B 1 522 ? 6.113 17.234 37.469 1 98.5 522 TRP B O 1
ATOM 12274 N N . GLU B 1 523 ? 8.086 16.453 36.781 1 97.56 523 GLU B N 1
ATOM 12275 C CA . GLU B 1 523 ? 8.906 17.312 37.625 1 97.56 523 GLU B CA 1
ATOM 12276 C C . GLU B 1 523 ? 9.977 18.031 36.812 1 97.56 523 GLU B C 1
ATOM 12278 O O . GLU B 1 523 ? 10.531 17.469 35.875 1 97.56 523 GLU B O 1
ATOM 12283 N N . VAL B 1 524 ? 10.25 19.297 37.125 1 98.5 524 VAL B N 1
ATOM 12284 C CA . VAL B 1 524 ? 11.367 20.047 36.531 1 98.5 524 VAL B CA 1
ATOM 12285 C C . VAL B 1 524 ? 12.648 19.719 37.312 1 98.5 524 VAL B C 1
ATOM 12287 O O . VAL B 1 524 ? 12.719 19.922 38.531 1 98.5 524 VAL B O 1
ATOM 12290 N N . VAL B 1 525 ? 13.688 19.328 36.594 1 98.62 525 VAL B N 1
ATOM 12291 C CA . VAL B 1 525 ? 14.867 18.844 37.312 1 98.62 525 VAL B CA 1
ATOM 12292 C C . VAL B 1 525 ? 16.109 19.609 36.844 1 98.62 525 VAL B C 1
ATOM 12294 O O . VAL B 1 525 ? 17.203 19.062 36.781 1 98.62 525 VAL B O 1
ATOM 12297 N N . SER B 1 526 ? 15.922 20.797 36.406 1 98.81 526 SER B N 1
ATOM 12298 C CA . SER B 1 526 ? 17.016 21.688 36.031 1 98.81 526 SER B CA 1
ATOM 12299 C C . SER B 1 526 ? 16.609 23.141 36.094 1 98.81 526 SER B C 1
ATOM 12301 O O . SER B 1 526 ? 15.414 23.453 36.062 1 98.81 526 SER B O 1
ATOM 12303 N N . PRO B 1 527 ? 17.562 24.078 36.188 1 98.25 527 PRO B N 1
ATOM 12304 C CA . PRO B 1 527 ? 17.25 25.469 35.844 1 98.25 527 PRO B CA 1
ATOM 12305 C C . PRO B 1 527 ? 17.125 25.656 34.344 1 98.25 527 PRO B C 1
ATOM 12307 O O . PRO B 1 527 ? 17.094 24.688 33.562 1 98.25 527 PRO B O 1
ATOM 12310 N N . ASP B 1 528 ? 16.875 26.875 33.875 1 98.5 528 ASP B N 1
ATOM 12311 C CA . ASP B 1 528 ? 16.969 27.188 32.469 1 98.5 528 ASP B CA 1
ATOM 12312 C C . ASP B 1 528 ? 18.375 26.938 31.938 1 98.5 528 ASP B C 1
ATOM 12314 O O . ASP B 1 528 ? 19.328 27.578 32.375 1 98.5 528 ASP B O 1
ATOM 12318 N N . LEU B 1 529 ? 18.516 26.016 31.047 1 98.81 529 LEU B N 1
ATOM 12319 C CA . LEU B 1 529 ? 19.844 25.609 30.578 1 98.81 529 LEU B CA 1
ATOM 12320 C C . LEU B 1 529 ? 20.188 26.312 29.281 1 98.81 529 LEU B C 1
ATOM 12322 O O . LEU B 1 529 ? 21.109 25.906 28.562 1 98.81 529 LEU B O 1
ATOM 12326 N N . SER B 1 530 ? 19.5 27.359 28.953 1 98.56 530 SER B N 1
ATOM 12327 C CA . SER B 1 530 ? 19.75 28.203 27.781 1 98.56 530 SER B CA 1
ATOM 12328 C C . SER B 1 530 ? 20.281 29.562 28.188 1 98.56 530 SER B C 1
ATOM 12330 O O . SER B 1 530 ? 20.422 29.859 29.375 1 98.56 530 SER B O 1
ATOM 12332 N N . ARG B 1 531 ? 20.578 30.453 27.188 1 97.88 531 ARG B N 1
ATOM 12333 C CA . ARG B 1 531 ? 21.031 31.812 27.469 1 97.88 531 ARG B CA 1
ATOM 12334 C C . ARG B 1 531 ? 19.875 32.688 27.953 1 97.88 531 ARG B C 1
ATOM 12336 O O . ARG B 1 531 ? 20.078 33.688 28.625 1 97.88 531 ARG B O 1
ATOM 12343 N N . ASP B 1 532 ? 18.672 32.312 27.609 1 97.94 532 ASP B N 1
ATOM 12344 C CA . ASP B 1 532 ? 17.453 33 28 1 97.94 532 ASP B CA 1
ATOM 12345 C C . ASP B 1 532 ? 17.5 34.469 27.594 1 97.94 532 ASP B C 1
ATOM 12347 O O . ASP B 1 532 ? 17.266 35.344 28.422 1 97.94 532 ASP B O 1
ATOM 12351 N N . GLU B 1 533 ? 17.922 34.75 26.359 1 97.75 533 GLU B N 1
ATOM 12352 C CA . GLU B 1 533 ? 17.953 36.094 25.859 1 97.75 533 GLU B CA 1
ATOM 12353 C C . GLU B 1 533 ? 16.562 36.594 25.453 1 97.75 533 GLU B C 1
ATOM 12355 O O . GLU B 1 533 ? 16.094 36.281 24.359 1 97.75 533 GLU B O 1
ATOM 12360 N N . LYS B 1 534 ? 16.062 37.438 26.188 1 96.69 534 LYS B N 1
ATOM 12361 C CA . LYS B 1 534 ? 14.672 37.844 26.016 1 96.69 534 LYS B CA 1
ATOM 12362 C C . LYS B 1 534 ? 14.484 38.594 24.703 1 96.69 534 LYS B C 1
ATOM 12364 O O . LYS B 1 534 ? 13.422 38.5 24.078 1 96.69 534 LYS B O 1
ATOM 12369 N N . GLU B 1 535 ? 15.477 39.281 24.25 1 96.31 535 GLU B N 1
ATOM 12370 C CA . GLU B 1 535 ? 15.414 40.031 22.984 1 96.31 535 GLU B CA 1
ATOM 12371 C C . GLU B 1 535 ? 15.172 39.094 21.812 1 96.31 535 GLU B C 1
ATOM 12373 O O . GLU B 1 535 ? 14.695 39.531 20.75 1 96.31 535 GLU B O 1
ATOM 12378 N N . LYS B 1 536 ? 15.531 37.844 21.984 1 97.94 536 LYS B N 1
ATOM 12379 C CA . LYS B 1 536 ? 15.359 36.844 20.938 1 97.94 536 LYS B CA 1
ATOM 12380 C C . LYS B 1 536 ? 14.148 35.938 21.219 1 97.94 536 LYS B C 1
ATOM 12382 O O . LYS B 1 536 ? 14.07 34.812 20.719 1 97.94 536 LYS B O 1
ATOM 12387 N N . GLN B 1 537 ? 13.289 36.406 22.031 1 97.81 537 GLN B N 1
ATOM 12388 C CA . GLN B 1 537 ? 12.141 35.594 22.438 1 97.81 537 GLN B CA 1
ATOM 12389 C C . GLN B 1 537 ? 10.828 36.344 22.234 1 97.81 537 GLN B C 1
ATOM 12391 O O . GLN B 1 537 ? 9.891 36.219 23.016 1 97.81 537 GLN B O 1
ATOM 12396 N N . GLY B 1 538 ? 10.797 37.188 21.266 1 96.06 538 GLY B N 1
ATOM 12397 C CA . GLY B 1 538 ? 9.578 37.875 20.875 1 96.06 538 GLY B CA 1
ATOM 12398 C C . GLY B 1 538 ? 8.734 37.094 19.891 1 96.06 538 GLY B C 1
ATOM 12399 O O . GLY B 1 538 ? 8.727 35.875 19.922 1 96.06 538 GLY B O 1
ATOM 12400 N N . LYS B 1 539 ? 7.984 37.844 19.016 1 95.25 539 LYS B N 1
ATOM 12401 C CA . LYS B 1 539 ? 7.203 37.219 17.969 1 95.25 539 LYS B CA 1
ATOM 12402 C C . LYS B 1 539 ? 8.109 36.469 16.984 1 95.25 539 LYS B C 1
ATOM 12404 O O . LYS B 1 539 ? 9.156 37 16.578 1 95.25 539 LYS B O 1
ATOM 12409 N N . GLY B 1 540 ? 7.664 35.344 16.656 1 95.38 540 GLY B N 1
ATOM 12410 C CA . GLY B 1 540 ? 8.453 34.531 15.766 1 95.38 540 GLY B CA 1
ATOM 12411 C C . GLY B 1 540 ? 8.438 35 14.328 1 95.38 540 GLY B C 1
ATOM 12412 O O . GLY B 1 540 ? 9.273 34.594 13.516 1 95.38 540 GLY B O 1
ATOM 12413 N N . GLY B 1 541 ? 7.523 35.938 13.977 1 95.62 541 GLY B N 1
ATOM 12414 C CA . GLY B 1 541 ? 7.43 36.531 12.641 1 95.62 541 GLY B CA 1
ATOM 12415 C C . GLY B 1 541 ? 7.051 38 12.648 1 95.62 541 GLY B C 1
ATOM 12416 O O . GLY B 1 541 ? 6.363 38.438 13.562 1 95.62 541 GLY B O 1
ATOM 12417 N N . GLY B 1 542 ? 7.344 38.656 11.719 1 94.5 542 GLY B N 1
ATOM 12418 C CA . GLY B 1 542 ? 7.031 40.062 11.531 1 94.5 542 GLY B CA 1
ATOM 12419 C C . GLY B 1 542 ? 7.641 40.656 10.273 1 94.5 542 GLY B C 1
ATOM 12420 O O . GLY B 1 542 ? 8.414 39.969 9.578 1 94.5 542 GLY B O 1
ATOM 12421 N N . PRO B 1 543 ? 7.301 41.875 9.844 1 95.25 543 PRO B N 1
ATOM 12422 C CA . PRO B 1 543 ? 6.531 42.812 10.664 1 95.25 543 PRO B CA 1
ATOM 12423 C C . PRO B 1 543 ? 5.027 42.688 10.445 1 95.25 543 PRO B C 1
ATOM 12425 O O . PRO B 1 543 ? 4.238 43.25 11.211 1 95.25 543 PRO B O 1
ATOM 12428 N N . TYR B 1 544 ? 4.668 41.938 9.445 1 95.62 544 TYR B N 1
ATOM 12429 C CA . TYR B 1 544 ? 3.27 42.062 9.047 1 95.62 544 TYR B CA 1
ATOM 12430 C C . TYR B 1 544 ? 2.469 40.844 9.5 1 95.62 544 TYR B C 1
ATOM 12432 O O . TYR B 1 544 ? 1.276 40.969 9.789 1 95.62 544 TYR B O 1
ATOM 12440 N N . THR B 1 545 ? 3.053 39.688 9.383 1 94.62 545 THR B N 1
ATOM 12441 C CA . THR B 1 545 ? 2.41 38.438 9.797 1 94.62 545 THR B CA 1
ATOM 12442 C C . THR B 1 545 ? 3.25 37.719 10.844 1 94.62 545 THR B C 1
ATOM 12444 O O . THR B 1 545 ? 4.461 37.562 10.688 1 94.62 545 THR B O 1
ATOM 12447 N N . ASN B 1 546 ? 2.588 37.219 11.922 1 95.06 546 ASN B N 1
ATOM 12448 C CA . ASN B 1 546 ? 3.273 36.469 12.969 1 95.06 546 ASN B CA 1
ATOM 12449 C C . ASN B 1 546 ? 3.496 35.031 12.578 1 95.06 546 ASN B C 1
ATOM 12451 O O . ASN B 1 546 ? 2.918 34.531 11.602 1 95.06 546 ASN B O 1
ATOM 12455 N N . GLU B 1 547 ? 4.508 34.438 13.133 1 93.44 547 GLU B N 1
ATOM 12456 C CA . GLU B 1 547 ? 4.773 33 13.039 1 93.44 547 GLU B CA 1
ATOM 12457 C C . GLU B 1 547 ? 5.035 32.406 14.414 1 93.44 547 GLU B C 1
ATOM 12459 O O . GLU B 1 547 ? 6.121 32.562 14.977 1 93.44 547 GLU B O 1
ATOM 12464 N N . ALA B 1 548 ? 4.012 31.703 14.977 1 92.75 548 ALA B N 1
ATOM 12465 C CA . ALA B 1 548 ? 4.16 31.234 16.359 1 92.75 548 ALA B CA 1
ATOM 12466 C C . ALA B 1 548 ? 3.742 29.766 16.484 1 92.75 548 ALA B C 1
ATOM 12468 O O . ALA B 1 548 ? 2.943 29.422 17.359 1 92.75 548 ALA B O 1
ATOM 12469 N N . VAL B 1 549 ? 4.344 28.938 15.641 1 91.38 549 VAL B N 1
ATOM 12470 C CA . VAL B 1 549 ? 4.062 27.5 15.75 1 91.38 549 VAL B CA 1
ATOM 12471 C C . VAL B 1 549 ? 5.184 26.812 16.531 1 91.38 549 VAL B C 1
ATOM 12473 O O . VAL B 1 549 ? 5.094 25.625 16.828 1 91.38 549 VAL B O 1
ATOM 12476 N N . GLY B 1 550 ? 6.172 27.516 16.828 1 93.19 550 GLY B N 1
ATOM 12477 C CA . GLY B 1 550 ? 7.188 26.969 17.719 1 93.19 550 GLY B CA 1
ATOM 12478 C C . GLY B 1 550 ? 8.523 26.75 17.031 1 93.19 550 GLY B C 1
ATOM 12479 O O . GLY B 1 550 ? 9.539 26.547 17.703 1 93.19 550 GLY B O 1
ATOM 12480 N N . ALA B 1 551 ? 8.656 26.875 15.711 1 93.12 551 ALA B N 1
ATOM 12481 C CA . ALA B 1 551 ? 9.906 26.641 14.984 1 93.12 551 ALA B CA 1
ATOM 12482 C C . ALA B 1 551 ? 10.93 27.734 15.289 1 93.12 551 ALA B C 1
ATOM 12484 O O . ALA B 1 551 ? 12.133 27.516 15.18 1 93.12 551 ALA B O 1
ATOM 12485 N N . GLU B 1 552 ? 10.453 28.922 15.766 1 94.88 552 GLU B N 1
ATOM 12486 C CA . GLU B 1 552 ? 11.32 30.062 16.047 1 94.88 552 GLU B CA 1
ATOM 12487 C C . GLU B 1 552 ? 11.57 30.219 17.531 1 94.88 552 GLU B C 1
ATOM 12489 O O . GLU B 1 552 ? 12.234 31.172 17.969 1 94.88 552 GLU B O 1
ATOM 12494 N N . ASN B 1 553 ? 11.008 29.25 18.297 1 97.06 553 ASN B N 1
ATOM 12495 C CA . ASN B 1 553 ? 11.383 29.281 19.703 1 97.06 553 ASN B CA 1
ATOM 12496 C C . ASN B 1 553 ? 12.891 29.156 19.891 1 97.06 553 ASN B C 1
ATOM 12498 O O . ASN B 1 553 ? 13.5 28.203 19.406 1 97.06 553 ASN B O 1
ATOM 12502 N N . TYR B 1 554 ? 13.477 30.125 20.562 1 97.62 554 TYR B N 1
ATOM 12503 C CA . TYR B 1 554 ? 14.922 30.172 20.75 1 97.62 554 TYR B CA 1
ATOM 12504 C C . TYR B 1 554 ? 15.289 30.219 22.219 1 97.62 554 TYR B C 1
ATOM 12506 O O . TYR B 1 554 ? 14.555 30.781 23.031 1 97.62 554 TYR B O 1
ATOM 12514 N N . GLY B 1 555 ? 16.375 29.719 22.562 1 98 555 GLY B N 1
ATOM 12515 C CA . GLY B 1 555 ? 16.719 29.484 23.953 1 98 555 GLY B CA 1
ATOM 12516 C C . GLY B 1 555 ? 16.016 28.281 24.547 1 98 555 GLY B C 1
ATOM 12517 O O . GLY B 1 555 ? 15.289 28.391 25.531 1 98 555 GLY B O 1
ATOM 12518 N N . THR B 1 556 ? 16.156 27.156 23.906 1 98.25 556 THR B N 1
ATOM 12519 C CA . THR B 1 556 ? 15.57 25.859 24.281 1 98.25 556 THR B CA 1
ATOM 12520 C C . THR B 1 556 ? 16.641 24.781 24.344 1 98.25 556 THR B C 1
ATOM 12522 O O . THR B 1 556 ? 17.734 24.953 23.812 1 98.25 556 THR B O 1
ATOM 12525 N N . ILE B 1 557 ? 16.328 23.656 25 1 98.62 557 ILE B N 1
ATOM 12526 C CA . ILE B 1 557 ? 17.188 22.469 24.906 1 98.62 557 ILE B CA 1
ATOM 12527 C C . ILE B 1 557 ? 16.875 21.719 23.609 1 98.62 557 ILE B C 1
ATOM 12529 O O . ILE B 1 557 ? 15.727 21.344 23.359 1 98.62 557 ILE B O 1
ATOM 12533 N N . ALA B 1 558 ? 17.875 21.594 22.781 1 97.69 558 ALA B N 1
ATOM 12534 C CA . ALA B 1 558 ? 17.688 20.969 21.469 1 97.69 558 ALA B CA 1
ATOM 12535 C C . ALA B 1 558 ? 18.094 19.5 21.5 1 97.69 558 ALA B C 1
ATOM 12537 O O . ALA B 1 558 ? 17.719 18.734 20.609 1 97.69 558 ALA B O 1
ATOM 12538 N N . TYR B 1 559 ? 18.844 19.062 22.469 1 98.38 559 TYR B N 1
ATOM 12539 C CA . TYR B 1 559 ? 19.297 17.672 22.562 1 98.38 559 TYR B CA 1
ATOM 12540 C C . TYR B 1 559 ? 19.516 17.281 24.031 1 98.38 559 TYR B C 1
ATOM 12542 O O . TYR B 1 559 ? 19.984 18.078 24.828 1 98.38 559 TYR B O 1
ATOM 12550 N N . LEU B 1 560 ? 19.125 16.109 24.375 1 98.69 560 LEU B N 1
ATOM 12551 C CA . LEU B 1 560 ? 19.297 15.531 25.703 1 98.69 560 LEU B CA 1
ATOM 12552 C C . LEU B 1 560 ? 19.672 14.055 25.594 1 98.69 560 LEU B C 1
ATOM 12554 O O . LEU B 1 560 ? 19.094 13.312 24.812 1 98.69 560 LEU B O 1
ATOM 12558 N N . ILE B 1 561 ? 20.688 13.68 26.391 1 98.5 561 ILE B N 1
ATOM 12559 C CA . ILE B 1 561 ? 21.062 12.273 26.359 1 98.5 561 ILE B CA 1
ATOM 12560 C C . ILE B 1 561 ? 21.562 11.852 27.75 1 98.5 561 ILE B C 1
ATOM 12562 O O . ILE B 1 561 ? 22.125 12.656 28.484 1 98.5 561 ILE B O 1
ATOM 12566 N N . GLU B 1 562 ? 21.203 10.688 28.109 1 98.5 562 GLU B N 1
ATOM 12567 C CA . GLU B 1 562 ? 21.688 10.062 29.344 1 98.5 562 GLU B CA 1
ATOM 12568 C C . GLU B 1 562 ? 22.953 9.242 29.078 1 98.5 562 GLU B C 1
ATOM 12570 O O . GLU B 1 562 ? 23.047 8.555 28.062 1 98.5 562 GLU B O 1
ATOM 12575 N N . SER B 1 563 ? 23.922 9.32 30.062 1 98.44 563 SER B N 1
ATOM 12576 C CA . SER B 1 563 ? 25.109 8.477 29.969 1 98.44 563 SER B CA 1
ATOM 12577 C C . SER B 1 563 ? 24.734 6.996 29.906 1 98.44 563 SER B C 1
ATOM 12579 O O . SER B 1 563 ? 23.906 6.527 30.703 1 98.44 563 SER B O 1
ATOM 12581 N N . PRO B 1 564 ? 25.344 6.324 28.969 1 97.5 564 PRO B N 1
ATOM 12582 C CA . PRO B 1 564 ? 25.094 4.883 28.984 1 97.5 564 PRO B CA 1
ATOM 12583 C C . PRO B 1 564 ? 25.875 4.156 30.078 1 97.5 564 PRO B C 1
ATOM 12585 O O . PRO B 1 564 ? 25.656 2.961 30.312 1 97.5 564 PRO B O 1
ATOM 12588 N N . HIS B 1 565 ? 26.75 4.852 30.844 1 98 565 HIS B N 1
ATOM 12589 C CA . HIS B 1 565 ? 27.672 4.258 31.812 1 98 565 HIS B CA 1
ATOM 12590 C C . HIS B 1 565 ? 27.188 4.496 33.219 1 98 565 HIS B C 1
ATOM 12592 O O . HIS B 1 565 ? 27.281 3.605 34.094 1 98 565 HIS B O 1
ATOM 12598 N N . GLU B 1 566 ? 26.625 5.703 33.438 1 97.88 566 GLU B N 1
ATOM 12599 C CA . GLU B 1 566 ? 26.438 6.148 34.812 1 97.88 566 GLU B CA 1
ATOM 12600 C C . GLU B 1 566 ? 25 6.637 35.031 1 97.88 566 GLU B C 1
ATOM 12602 O O . GLU B 1 566 ? 24.547 7.566 34.375 1 97.88 566 GLU B O 1
ATOM 12607 N N . LYS B 1 567 ? 24.375 6.09 36 1 97.5 567 LYS B N 1
ATOM 12608 C CA . LYS B 1 567 ? 23.047 6.57 36.406 1 97.5 567 LYS B CA 1
ATOM 12609 C C . LYS B 1 567 ? 23.125 8.008 36.906 1 97.5 567 LYS B C 1
ATOM 12611 O O . LYS B 1 567 ? 24.047 8.359 37.656 1 97.5 567 LYS B O 1
ATOM 12616 N N . GLY B 1 568 ? 22.203 8.828 36.438 1 96.94 568 GLY B N 1
ATOM 12617 C CA . GLY B 1 568 ? 22.094 10.195 36.938 1 96.94 568 GLY B CA 1
ATOM 12618 C C . GLY B 1 568 ? 22.953 11.18 36.156 1 96.94 568 GLY B C 1
ATOM 12619 O O . GLY B 1 568 ? 22.953 12.375 36.469 1 96.94 568 GLY B O 1
ATOM 12620 N N . VAL B 1 569 ? 23.734 10.727 35.188 1 98.62 569 VAL B N 1
ATOM 12621 C CA . VAL B 1 569 ? 24.547 11.609 34.375 1 98.62 569 VAL B CA 1
ATOM 12622 C C . VAL B 1 569 ? 23.812 11.922 33.062 1 98.62 569 VAL B C 1
ATOM 12624 O O . VAL B 1 569 ? 23.531 11.016 32.281 1 98.62 569 VAL B O 1
ATOM 12627 N N . LEU B 1 570 ? 23.469 13.219 32.781 1 98.75 570 LEU B N 1
ATOM 12628 C CA . LEU B 1 570 ? 22.797 13.688 31.562 1 98.75 570 LEU B CA 1
ATOM 12629 C C . LEU B 1 570 ? 23.547 14.859 30.938 1 98.75 570 LEU B C 1
ATOM 12631 O O . LEU B 1 570 ? 24.094 15.703 31.656 1 98.75 570 LEU B O 1
ATOM 12635 N N . TRP B 1 571 ? 23.625 14.812 29.656 1 98.88 571 TRP B N 1
ATOM 12636 C CA . TRP B 1 571 ? 24.141 15.93 28.859 1 98.88 571 TRP B CA 1
ATOM 12637 C C . TRP B 1 571 ? 23 16.656 28.141 1 98.88 571 TRP B C 1
ATOM 12639 O O . TRP B 1 571 ? 22.125 16.016 27.547 1 98.88 571 TRP B O 1
ATOM 12649 N N . ALA B 1 572 ? 22.969 17.953 28.188 1 98.88 572 ALA B N 1
ATOM 12650 C CA . ALA B 1 572 ? 21.984 18.781 27.484 1 98.88 572 ALA B CA 1
ATOM 12651 C C . ALA B 1 572 ? 22.672 19.797 26.578 1 98.88 572 ALA B C 1
ATOM 12653 O O . ALA B 1 572 ? 23.688 20.375 26.938 1 98.88 572 ALA B O 1
ATOM 12654 N N . GLY B 1 573 ? 22.203 19.891 25.344 1 98.81 573 GLY B N 1
ATOM 12655 C CA . GLY B 1 573 ? 22.625 20.922 24.406 1 98.81 573 GLY B CA 1
ATOM 12656 C C . GLY B 1 573 ? 21.484 21.844 23.984 1 98.81 573 GLY B C 1
ATOM 12657 O O . GLY B 1 573 ? 20.375 21.375 23.719 1 98.81 573 GLY B O 1
ATOM 12658 N N . SER B 1 574 ? 21.766 23.141 23.969 1 98.62 574 SER B N 1
ATOM 12659 C CA . SER B 1 574 ? 20.703 24.094 23.641 1 98.62 574 SER B CA 1
ATOM 12660 C C . SER B 1 574 ? 20.859 24.609 22.203 1 98.62 574 SER B C 1
ATOM 12662 O O . SER B 1 574 ? 21.891 24.359 21.562 1 98.62 574 SER B O 1
ATOM 12664 N N . ASP B 1 575 ? 19.812 25.281 21.703 1 98 575 ASP B N 1
ATOM 12665 C CA . ASP B 1 575 ? 19.844 25.812 20.344 1 98 575 ASP B CA 1
ATOM 12666 C C . ASP B 1 575 ? 20.516 27.188 20.297 1 98 575 ASP B C 1
ATOM 12668 O O . ASP B 1 575 ? 20.688 27.766 19.234 1 98 575 ASP B O 1
ATOM 12672 N N . ASP B 1 576 ? 20.906 27.672 21.484 1 98.12 576 ASP B N 1
ATOM 12673 C CA . ASP B 1 576 ? 21.641 28.938 21.547 1 98.12 576 ASP B CA 1
ATOM 12674 C C . ASP B 1 576 ? 23.062 28.734 22.031 1 98.12 576 ASP B C 1
ATOM 12676 O O . ASP B 1 576 ? 23.734 29.672 22.453 1 98.12 576 ASP B O 1
ATOM 12680 N N . GLY B 1 577 ? 23.531 27.531 22.078 1 97.94 577 GLY B N 1
ATOM 12681 C CA . GLY B 1 577 ? 24.969 27.25 22.047 1 97.94 577 GLY B CA 1
ATOM 12682 C C . GLY B 1 577 ? 25.531 26.875 23.406 1 97.94 577 GLY B C 1
ATOM 12683 O O . GLY B 1 577 ? 26.734 27.016 23.641 1 97.94 577 GLY B O 1
ATOM 12684 N N . LEU B 1 578 ? 24.703 26.438 24.344 1 98.69 578 LEU B N 1
ATOM 12685 C CA . LEU B 1 578 ? 25.219 26 25.641 1 98.69 578 LEU B CA 1
ATOM 12686 C C . LEU B 1 578 ? 25.172 24.484 25.75 1 98.69 578 LEU B C 1
ATOM 12688 O O . LEU B 1 578 ? 24.281 23.844 25.203 1 98.69 578 LEU B O 1
ATOM 12692 N N . VAL B 1 579 ? 26.156 23.938 26.438 1 98.88 579 VAL B N 1
ATOM 12693 C CA . VAL B 1 579 ? 26.234 22.531 26.812 1 98.88 579 VAL B CA 1
ATOM 12694 C C . VAL B 1 579 ? 26.328 22.391 28.328 1 98.88 579 VAL B C 1
ATOM 12696 O O . VAL B 1 579 ? 27.188 23 28.969 1 98.88 579 VAL B O 1
ATOM 12699 N N . HIS B 1 580 ? 25.438 21.656 28.922 1 98.88 580 HIS B N 1
ATOM 12700 C CA . HIS B 1 580 ? 25.422 21.469 30.375 1 98.88 580 HIS B CA 1
ATOM 12701 C C . HIS B 1 580 ? 25.5 19.984 30.719 1 98.88 580 HIS B C 1
ATOM 12703 O O . HIS B 1 580 ? 25.094 19.125 29.922 1 98.88 580 HIS B O 1
ATOM 12709 N N . LEU B 1 581 ? 26.047 19.656 31.844 1 98.81 581 LEU B N 1
ATOM 12710 C CA . LEU B 1 581 ? 26.203 18.297 32.344 1 98.81 581 LEU B CA 1
ATOM 12711 C C . LEU B 1 581 ? 25.719 18.203 33.812 1 98.81 581 LEU B C 1
ATOM 12713 O O . LEU B 1 581 ? 26.016 19.062 34.625 1 98.81 581 LEU B O 1
ATOM 12717 N N . THR B 1 582 ? 24.844 17.312 34.094 1 98.81 582 THR B N 1
ATOM 12718 C CA . THR B 1 582 ? 24.562 16.922 35.469 1 98.81 582 THR B CA 1
ATOM 12719 C C . THR B 1 582 ? 25.109 15.523 35.75 1 98.81 582 THR B C 1
ATOM 12721 O O . THR B 1 582 ? 25.109 14.656 34.875 1 98.81 582 THR B O 1
ATOM 12724 N N . ARG B 1 583 ? 25.656 15.297 36.906 1 98 583 ARG B N 1
ATOM 12725 C CA . ARG B 1 583 ? 26.156 13.992 37.312 1 98 583 ARG B CA 1
ATOM 12726 C C . ARG B 1 583 ? 25.438 13.5 38.562 1 98 583 ARG B C 1
ATOM 12728 O O . ARG B 1 583 ? 25.875 12.547 39.188 1 98 583 ARG B O 1
ATOM 12735 N N . ASP B 1 584 ? 24.312 14.18 39 1 97.5 584 ASP B N 1
ATOM 12736 C CA . ASP B 1 584 ? 23.594 13.836 40.25 1 97.5 584 ASP B CA 1
ATOM 12737 C C . ASP B 1 584 ? 22.094 13.781 40 1 97.5 584 ASP B C 1
ATOM 12739 O O . ASP B 1 584 ? 21.297 14.164 40.844 1 97.5 584 ASP B O 1
ATOM 12743 N N . GLY B 1 585 ? 21.766 13.508 38.844 1 96.19 585 GLY B N 1
ATOM 12744 C CA . GLY B 1 585 ? 20.375 13.258 38.5 1 96.19 585 GLY B CA 1
ATOM 12745 C C . GLY B 1 585 ? 19.562 14.523 38.344 1 96.19 585 GLY B C 1
ATOM 12746 O O . GLY B 1 585 ? 18.344 14.516 38.531 1 96.19 585 GLY B O 1
ATOM 12747 N N . GLY B 1 586 ? 20.203 15.641 38.094 1 97.38 586 GLY B N 1
ATOM 12748 C CA . GLY B 1 586 ? 19.531 16.891 37.812 1 97.38 586 GLY B CA 1
ATOM 12749 C C . GLY B 1 586 ? 19.516 17.844 39 1 97.38 586 GLY B C 1
ATOM 12750 O O . GLY B 1 586 ? 19.031 18.969 38.875 1 97.38 586 GLY B O 1
ATOM 12751 N N . ALA B 1 587 ? 20.109 17.453 40.125 1 97.31 587 ALA B N 1
ATOM 12752 C CA . ALA B 1 587 ? 20.156 18.344 41.281 1 97.31 587 ALA B CA 1
ATOM 12753 C C . ALA B 1 587 ? 21.016 19.562 41 1 97.31 587 ALA B C 1
ATOM 12755 O O . ALA B 1 587 ? 20.688 20.672 41.438 1 97.31 587 ALA B O 1
ATOM 12756 N N . THR B 1 588 ? 22.141 19.375 40.312 1 98.19 588 THR B N 1
ATOM 12757 C CA . THR B 1 588 ? 23 20.469 39.906 1 98.19 588 THR B CA 1
ATOM 12758 C C . THR B 1 588 ? 23.422 20.297 38.438 1 98.19 588 THR B C 1
ATOM 12760 O O . THR B 1 588 ? 23.5 19.156 37.969 1 98.19 588 THR B O 1
ATOM 12763 N N . TRP B 1 589 ? 23.641 21.312 37.812 1 98.75 589 TRP B N 1
ATOM 12764 C CA . TRP B 1 589 ? 24.078 21.328 36.406 1 98.75 589 TRP B CA 1
ATOM 12765 C C . TRP B 1 589 ? 25.312 22.203 36.219 1 98.75 589 TRP B C 1
ATOM 12767 O O . TRP B 1 589 ? 25.375 23.312 36.781 1 98.75 589 TRP B O 1
ATOM 12777 N N . ALA B 1 590 ? 26.297 21.719 35.562 1 98.5 590 ALA B N 1
ATOM 12778 C CA . ALA B 1 590 ? 27.516 22.469 35.25 1 98.5 590 ALA B CA 1
ATOM 12779 C C . ALA B 1 590 ? 27.516 22.891 33.781 1 98.5 590 ALA B C 1
ATOM 12781 O O . ALA B 1 590 ? 27.188 22.109 32.875 1 98.5 590 ALA B O 1
ATOM 12782 N N . ASN B 1 591 ? 27.766 24.156 33.531 1 98.56 591 ASN B N 1
ATOM 12783 C CA . ASN B 1 591 ? 28 24.641 32.156 1 98.56 591 ASN B CA 1
ATOM 12784 C C . ASN B 1 591 ? 29.375 24.203 31.656 1 98.56 591 ASN B C 1
ATOM 12786 O O . ASN B 1 591 ? 30.406 24.688 32.125 1 98.56 591 ASN B O 1
ATOM 12790 N N . VAL B 1 592 ? 29.391 23.312 30.766 1 98.75 592 VAL B N 1
ATOM 12791 C CA . VAL B 1 592 ? 30.641 22.766 30.25 1 98.75 592 VAL B CA 1
ATOM 12792 C C . VAL B 1 592 ? 30.781 23.125 28.781 1 98.75 592 VAL B C 1
ATOM 12794 O O . VAL B 1 592 ? 31.328 22.328 28 1 98.75 592 VAL B O 1
ATOM 12797 N N . THR B 1 593 ? 30.25 24.188 28.344 1 98.69 593 THR B N 1
ATOM 12798 C CA . THR B 1 593 ? 30.328 24.656 26.969 1 98.69 593 THR B CA 1
ATOM 12799 C C . THR B 1 593 ? 31.781 24.828 26.531 1 98.69 593 THR B C 1
ATOM 12801 O O . THR B 1 593 ? 32.594 25.375 27.281 1 98.69 593 THR B O 1
ATOM 12804 N N . PRO B 1 594 ? 32.125 24.359 25.344 1 98.25 594 PRO B N 1
ATOM 12805 C CA . PRO B 1 594 ? 33.5 24.609 24.875 1 98.25 594 PRO B CA 1
ATOM 12806 C C . PRO B 1 594 ? 33.844 26.094 24.891 1 98.25 594 PRO B C 1
ATOM 12808 O O . PRO B 1 594 ? 33.062 26.938 24.422 1 98.25 594 PRO B O 1
ATOM 12811 N N . LYS B 1 595 ? 35.062 26.328 25.312 1 96.31 595 LYS B N 1
ATOM 12812 C CA . LYS B 1 595 ? 35.5 27.719 25.359 1 96.31 595 LYS B CA 1
ATOM 12813 C C . LYS B 1 595 ? 35.625 28.312 23.969 1 96.31 595 LYS B C 1
ATOM 12815 O O . LYS B 1 595 ? 36.219 27.703 23.062 1 96.31 595 LYS B O 1
ATOM 12820 N N . GLY B 1 596 ? 35.031 29.422 23.781 1 93.62 596 GLY B N 1
ATOM 12821 C CA . GLY B 1 596 ? 35.125 30.125 22.516 1 93.62 596 GLY B CA 1
ATOM 12822 C C . GLY B 1 596 ? 34.125 29.672 21.484 1 93.62 596 GLY B C 1
ATOM 12823 O O . GLY B 1 596 ? 34.031 30.234 20.391 1 93.62 596 GLY B O 1
ATOM 12824 N N . MET B 1 597 ? 33.375 28.656 21.781 1 96.25 597 MET B N 1
ATOM 12825 C CA . MET B 1 597 ? 32.344 28.219 20.859 1 96.25 597 MET B CA 1
ATOM 12826 C C . MET B 1 597 ? 31.312 29.328 20.641 1 96.25 597 MET B C 1
ATOM 12828 O O . MET B 1 597 ? 30.766 29.875 21.609 1 96.25 597 MET B O 1
ATOM 12832 N N . PRO B 1 598 ? 31.109 29.75 19.391 1 95.62 598 PRO B N 1
ATOM 12833 C CA . PRO B 1 598 ? 30.109 30.781 19.141 1 95.62 598 PRO B CA 1
ATOM 12834 C C . PRO B 1 598 ? 28.688 30.281 19.375 1 95.62 598 PRO B C 1
ATOM 12836 O O . PRO B 1 598 ? 28.469 29.094 19.578 1 95.62 598 PRO B O 1
ATOM 12839 N N . GLU B 1 599 ? 27.75 31.266 19.391 1 96.94 599 GLU B N 1
ATOM 12840 C CA . GLU B 1 599 ? 26.328 30.922 19.406 1 96.94 599 GLU B CA 1
ATOM 12841 C C . GLU B 1 599 ? 25.984 29.984 18.25 1 96.94 599 GLU B C 1
ATOM 12843 O O . GLU B 1 599 ? 26.312 30.266 17.094 1 96.94 599 GLU B O 1
ATOM 12848 N N . THR B 1 600 ? 25.453 28.828 18.562 1 97.56 600 THR B N 1
ATOM 12849 C CA . THR B 1 600 ? 25.203 27.781 17.578 1 97.56 600 THR B CA 1
ATOM 12850 C C . THR B 1 600 ? 24.094 26.844 18.078 1 97.56 600 THR B C 1
ATOM 12852 O O . THR B 1 600 ? 23.703 26.906 19.234 1 97.56 600 THR B O 1
ATOM 12855 N N . LEU B 1 601 ? 23.547 26.094 17.203 1 97.38 601 LEU B N 1
ATOM 12856 C CA . LEU B 1 601 ? 22.688 24.969 17.562 1 97.38 601 LEU B CA 1
ATOM 12857 C C . LEU B 1 601 ? 23.516 23.75 17.938 1 97.38 601 LEU B C 1
ATOM 12859 O O . LEU B 1 601 ? 24.328 23.281 17.141 1 97.38 601 LEU B O 1
ATOM 12863 N N . VAL B 1 602 ? 23.406 23.219 19.125 1 98.38 602 VAL B N 1
ATOM 12864 C CA . VAL B 1 602 ? 23.938 21.906 19.5 1 98.38 602 VAL B CA 1
ATOM 12865 C C . VAL B 1 602 ? 22.938 20.828 19.078 1 98.38 602 VAL B C 1
ATOM 12867 O O . VAL B 1 602 ? 22.016 20.5 19.828 1 98.38 602 VAL B O 1
ATOM 12870 N N . ASN B 1 603 ? 23.188 20.234 17.984 1 97.19 603 ASN B N 1
ATOM 12871 C CA . ASN B 1 603 ? 22.156 19.406 17.359 1 97.19 603 ASN B CA 1
ATOM 12872 C C . ASN B 1 603 ? 22.281 17.938 17.797 1 97.19 603 ASN B C 1
ATOM 12874 O O . ASN B 1 603 ? 21.312 17.188 17.688 1 97.19 603 ASN B O 1
ATOM 12878 N N . ALA B 1 604 ? 23.5 17.531 18.234 1 98.12 604 ALA B N 1
ATOM 12879 C CA . ALA B 1 604 ? 23.672 16.156 18.688 1 98.12 604 ALA B CA 1
ATOM 12880 C C . ALA B 1 604 ? 24.797 16.047 19.719 1 98.12 604 ALA B C 1
ATOM 12882 O O . ALA B 1 604 ? 25.812 16.75 19.594 1 98.12 604 ALA B O 1
ATOM 12883 N N . ILE B 1 605 ? 24.594 15.242 20.656 1 98.62 605 ILE B N 1
ATOM 12884 C CA . ILE B 1 605 ? 25.609 14.859 21.641 1 98.62 605 ILE B CA 1
ATOM 12885 C C . ILE B 1 605 ? 25.766 13.344 21.641 1 98.62 605 ILE B C 1
ATOM 12887 O O . ILE B 1 605 ? 24.781 12.609 21.703 1 98.62 605 ILE B O 1
ATOM 12891 N N . GLU B 1 606 ? 27 12.938 21.531 1 98.31 606 GLU B N 1
ATOM 12892 C CA . GLU B 1 606 ? 27.359 11.523 21.609 1 98.31 606 GLU B CA 1
ATOM 12893 C C . GLU B 1 606 ? 28.281 11.258 22.781 1 98.31 606 GLU B C 1
ATOM 12895 O O . GLU B 1 606 ? 29.422 11.75 22.812 1 98.31 606 GLU B O 1
ATOM 12900 N N . VAL B 1 607 ? 27.734 10.531 23.766 1 98.62 607 VAL B N 1
ATOM 12901 C CA . VAL B 1 607 ? 28.625 10.031 24.797 1 98.62 607 VAL B CA 1
ATOM 12902 C C . VAL B 1 607 ? 29.328 8.758 24.328 1 98.62 607 VAL B C 1
ATOM 12904 O O . VAL B 1 607 ? 28.672 7.816 23.875 1 98.62 607 VAL B O 1
ATOM 12907 N N . SER B 1 608 ? 30.641 8.766 24.453 1 98.62 608 SER B N 1
ATOM 12908 C CA . SER B 1 608 ? 31.375 7.602 23.984 1 98.62 608 SER B CA 1
ATOM 12909 C C . SER B 1 608 ? 30.891 6.32 24.656 1 98.62 608 SER B C 1
ATOM 12911 O O . SER B 1 608 ? 30.734 6.273 25.875 1 98.62 608 SER B O 1
ATOM 12913 N N . PRO B 1 609 ? 30.609 5.328 23.859 1 97.94 609 PRO B N 1
ATOM 12914 C CA . PRO B 1 609 ? 30.266 4.047 24.484 1 97.94 609 PRO B CA 1
ATOM 12915 C C . PRO B 1 609 ? 31.453 3.391 25.188 1 97.94 609 PRO B C 1
ATOM 12917 O O . PRO B 1 609 ? 31.281 2.432 25.938 1 97.94 609 PRO B O 1
ATOM 12920 N N . HIS B 1 610 ? 32.688 3.914 25.078 1 98.19 610 HIS B N 1
ATOM 12921 C CA . HIS B 1 610 ? 33.906 3.258 25.531 1 98.19 610 HIS B CA 1
ATOM 12922 C C . HIS B 1 610 ? 34.438 3.926 26.797 1 98.19 610 HIS B C 1
ATOM 12924 O O . HIS B 1 610 ? 35.25 3.332 27.516 1 98.19 610 HIS B O 1
ATOM 12930 N N . ASP B 1 611 ? 34.031 5.176 26.953 1 97.88 611 ASP B N 1
ATOM 12931 C CA . ASP B 1 611 ? 34.594 5.949 28.062 1 97.88 611 ASP B CA 1
ATOM 12932 C C . ASP B 1 611 ? 33.594 6.969 28.594 1 97.88 611 ASP B C 1
ATOM 12934 O O . ASP B 1 611 ? 33.156 7.875 27.859 1 97.88 611 ASP B O 1
ATOM 12938 N N . PRO B 1 612 ? 33.219 6.984 29.859 1 98 612 PRO B N 1
ATOM 12939 C CA . PRO B 1 612 ? 32.188 7.852 30.391 1 98 612 PRO B CA 1
ATOM 12940 C C . PRO B 1 612 ? 32.562 9.328 30.344 1 98 612 PRO B C 1
ATOM 12942 O O . PRO B 1 612 ? 31.672 10.195 30.328 1 98 612 PRO B O 1
ATOM 12945 N N . ALA B 1 613 ? 33.812 9.672 30.312 1 98.25 613 ALA B N 1
ATOM 12946 C CA . ALA B 1 613 ? 34.25 11.062 30.359 1 98.25 613 ALA B CA 1
ATOM 12947 C C . ALA B 1 613 ? 34.375 11.641 28.953 1 98.25 613 ALA B C 1
ATOM 12949 O O . ALA B 1 613 ? 34.562 12.852 28.781 1 98.25 613 ALA B O 1
ATOM 12950 N N . THR B 1 614 ? 34.312 10.766 27.953 1 98.56 614 THR B N 1
ATOM 12951 C CA . THR B 1 614 ? 34.469 11.188 26.562 1 98.56 614 THR B CA 1
ATOM 12952 C C . THR B 1 614 ? 33.125 11.438 25.922 1 98.56 614 THR B C 1
ATOM 12954 O O . THR B 1 614 ? 32.219 10.594 26 1 98.56 614 THR B O 1
ATOM 12957 N N . ALA B 1 615 ? 32.938 12.602 25.281 1 98.69 615 ALA B N 1
ATOM 12958 C CA . ALA B 1 615 ? 31.703 12.93 24.547 1 98.69 615 ALA B CA 1
ATOM 12959 C C . ALA B 1 615 ? 32.031 13.758 23.297 1 98.69 615 ALA B C 1
ATOM 12961 O O . ALA B 1 615 ? 33.094 14.383 23.219 1 98.69 615 ALA B O 1
ATOM 12962 N N . TYR B 1 616 ? 31.219 13.672 22.328 1 98.69 616 TYR B N 1
ATOM 12963 C CA . TYR B 1 616 ? 31.281 14.438 21.094 1 98.69 616 TYR B CA 1
ATOM 12964 C C . TYR B 1 616 ? 30.016 15.273 20.906 1 98.69 616 TYR B C 1
ATOM 12966 O O . TYR B 1 616 ? 28.922 14.836 21.25 1 98.69 616 TYR B O 1
ATOM 12974 N N . ILE B 1 617 ? 30.156 16.469 20.359 1 98.44 617 ILE B N 1
ATOM 12975 C CA . ILE B 1 617 ? 28.969 17.266 20.016 1 98.44 617 ILE B CA 1
ATOM 12976 C C . ILE B 1 617 ? 29.078 17.734 18.578 1 98.44 617 ILE B C 1
ATOM 12978 O O . ILE B 1 617 ? 30.156 18.094 18.109 1 98.44 617 ILE B O 1
ATOM 12982 N N . ALA B 1 618 ? 28.031 17.625 17.812 1 98.56 618 ALA B N 1
ATOM 12983 C CA . ALA B 1 618 ? 27.891 18.234 16.5 1 98.56 618 ALA B CA 1
ATOM 12984 C C . ALA B 1 618 ? 27.078 19.531 16.578 1 98.56 618 ALA B C 1
ATOM 12986 O O . ALA B 1 618 ? 25.969 19.547 17.109 1 98.56 618 ALA B O 1
ATOM 12987 N N . THR B 1 619 ? 27.641 20.594 16.062 1 97.88 619 THR B N 1
ATOM 12988 C CA . THR B 1 619 ? 26.984 21.891 16.078 1 97.88 619 THR B CA 1
ATOM 12989 C C . THR B 1 619 ? 26.875 22.453 14.664 1 97.88 619 THR B C 1
ATOM 12991 O O . THR B 1 619 ? 27.531 21.984 13.742 1 97.88 619 THR B O 1
ATOM 12994 N N . THR B 1 620 ? 26.031 23.438 14.531 1 96.19 620 THR B N 1
ATOM 12995 C CA . THR B 1 620 ? 25.906 24.094 13.234 1 96.19 620 THR B CA 1
ATOM 12996 C C . THR B 1 620 ? 25.469 25.547 13.406 1 96.19 620 THR B C 1
ATOM 12998 O O . THR B 1 620 ? 24.781 25.891 14.375 1 96.19 620 THR B O 1
ATOM 13001 N N . ARG B 1 621 ? 25.875 26.391 12.477 1 96.56 621 ARG B N 1
ATOM 13002 C CA . ARG B 1 621 ? 25.578 27.812 12.469 1 96.56 621 ARG B CA 1
ATOM 13003 C C . ARG B 1 621 ? 24.953 28.234 11.141 1 96.56 621 ARG B C 1
ATOM 13005 O O . ARG B 1 621 ? 25.031 29.406 10.766 1 96.56 621 ARG B O 1
ATOM 13012 N N . TYR B 1 622 ? 24.375 27.266 10.43 1 94.5 622 TYR B N 1
ATOM 13013 C CA . TYR B 1 622 ? 23.875 27.594 9.094 1 94.5 622 TYR B CA 1
ATOM 13014 C C . TYR B 1 622 ? 22.828 28.703 9.164 1 94.5 622 TYR B C 1
ATOM 13016 O O . TYR B 1 622 ? 22.719 29.516 8.234 1 94.5 622 TYR B O 1
ATOM 13024 N N . LYS B 1 623 ? 22.141 28.906 10.266 1 95.31 623 LYS B N 1
ATOM 13025 C CA . LYS B 1 623 ? 21.125 29.938 10.398 1 95.31 623 LYS B CA 1
ATOM 13026 C C . LYS B 1 623 ? 21.75 31.297 10.672 1 95.31 623 LYS B C 1
ATOM 13028 O O . LYS B 1 623 ? 21.047 32.312 10.719 1 95.31 623 LYS B O 1
ATOM 13033 N N . PHE B 1 624 ? 23.031 31.312 10.812 1 95.38 624 PHE B N 1
ATOM 13034 C CA . PHE B 1 624 ? 23.797 32.531 10.922 1 95.38 624 PHE B CA 1
ATOM 13035 C C . PHE B 1 624 ? 24.562 32.812 9.641 1 95.38 624 PHE B C 1
ATOM 13037 O O . PHE B 1 624 ? 25.547 33.562 9.648 1 95.38 624 PHE B O 1
ATOM 13044 N N . ASN B 1 625 ? 24.125 32.188 8.609 1 94.31 625 ASN B N 1
ATOM 13045 C CA . ASN B 1 625 ? 24.734 32.312 7.289 1 94.31 625 ASN B CA 1
ATOM 13046 C C . ASN B 1 625 ? 26.188 31.844 7.297 1 94.31 625 ASN B C 1
ATOM 13048 O O . ASN B 1 625 ? 27.031 32.406 6.586 1 94.31 625 ASN B O 1
ATOM 13052 N N . ASP B 1 626 ? 26.516 30.906 8.219 1 95.88 626 ASP B N 1
ATOM 13053 C CA . ASP B 1 626 ? 27.812 30.266 8.344 1 95.88 626 ASP B CA 1
ATOM 13054 C C . ASP B 1 626 ? 27.703 28.75 8.148 1 95.88 626 ASP B C 1
ATOM 13056 O O . ASP B 1 626 ? 27.125 28.047 8.977 1 95.88 626 ASP B O 1
ATOM 13060 N N . TYR B 1 627 ? 28.328 28.297 7.094 1 95.94 627 TYR B N 1
ATOM 13061 C CA . TYR B 1 627 ? 28.156 26.891 6.723 1 95.94 627 TYR B CA 1
ATOM 13062 C C . TYR B 1 627 ? 29.406 26.078 7.098 1 95.94 627 TYR B C 1
ATOM 13064 O O . TYR B 1 627 ? 29.688 25.047 6.484 1 95.94 627 TYR B O 1
ATOM 13072 N N . THR B 1 628 ? 30.141 26.5 8.086 1 96.81 628 THR B N 1
ATOM 13073 C CA . THR B 1 628 ? 31.344 25.828 8.57 1 96.81 628 THR B CA 1
ATOM 13074 C C . THR B 1 628 ? 30.984 24.578 9.359 1 96.81 628 THR B C 1
ATOM 13076 O O . THR B 1 628 ? 30.172 24.625 10.281 1 96.81 628 THR B O 1
ATOM 13079 N N . PRO B 1 629 ? 31.562 23.438 9.023 1 97.69 629 PRO B N 1
ATOM 13080 C CA . PRO B 1 629 ? 31.375 22.25 9.883 1 97.69 629 PRO B CA 1
ATOM 13081 C C . PRO B 1 629 ? 32 22.422 11.266 1 97.69 629 PRO B C 1
ATOM 13083 O O . PRO B 1 629 ? 33.031 23.109 11.406 1 97.69 629 PRO B O 1
ATOM 13086 N N . ALA B 1 630 ? 31.391 21.781 12.273 1 98 630 ALA B N 1
ATOM 13087 C CA . ALA B 1 630 ? 31.953 21.891 13.617 1 98 630 ALA B CA 1
ATOM 13088 C C . ALA B 1 630 ? 31.562 20.688 14.469 1 98 630 ALA B C 1
ATOM 13090 O O . ALA B 1 630 ? 30.375 20.453 14.719 1 98 630 ALA B O 1
ATOM 13091 N N . ILE B 1 631 ? 32.562 19.906 14.883 1 98.56 631 ILE B N 1
ATOM 13092 C CA . ILE B 1 631 ? 32.438 18.828 15.852 1 98.56 631 ILE B CA 1
ATOM 13093 C C . ILE B 1 631 ? 33.469 19.016 16.953 1 98.56 631 ILE B C 1
ATOM 13095 O O . ILE B 1 631 ? 34.656 19.266 16.672 1 98.56 631 ILE B O 1
ATOM 13099 N N . TYR B 1 632 ? 33.031 18.922 18.203 1 98.56 632 TYR B N 1
ATOM 13100 C CA . TYR B 1 632 ? 33.969 19.047 19.328 1 98.56 632 TYR B CA 1
ATOM 13101 C C . TYR B 1 632 ? 34.031 17.75 20.125 1 98.56 632 TYR B C 1
ATOM 13103 O O . TYR B 1 632 ? 33.031 17.016 20.203 1 98.56 632 TYR B O 1
ATOM 13111 N N . LYS B 1 633 ? 35.156 17.484 20.688 1 98.62 633 LYS B N 1
ATOM 13112 C CA . LYS B 1 633 ? 35.406 16.297 21.5 1 98.62 633 LYS B CA 1
ATOM 13113 C C . LYS B 1 633 ? 35.969 16.672 22.875 1 98.62 633 LYS B C 1
ATOM 13115 O O . LYS B 1 633 ? 36.812 17.562 23 1 98.62 633 LYS B O 1
ATOM 13120 N N . THR B 1 634 ? 35.438 16.125 23.922 1 98.69 634 THR B N 1
ATOM 13121 C CA . THR B 1 634 ? 36 16.203 25.266 1 98.69 634 THR B CA 1
ATOM 13122 C C . THR B 1 634 ? 36.375 14.828 25.781 1 98.69 634 THR B C 1
ATOM 13124 O O . THR B 1 634 ? 35.812 13.82 25.359 1 98.69 634 THR B O 1
ATOM 13127 N N . LYS B 1 635 ? 37.375 14.719 26.641 1 98.31 635 LYS B N 1
ATOM 13128 C CA . LYS B 1 635 ? 37.781 13.484 27.312 1 98.31 635 LYS B CA 1
ATOM 13129 C C . LYS B 1 635 ? 37.75 13.641 28.828 1 98.31 635 LYS B C 1
ATOM 13131 O O . LYS B 1 635 ? 38.312 12.82 29.547 1 98.31 635 LYS B O 1
ATOM 13136 N N . ASP B 1 636 ? 37.094 14.742 29.312 1 98.25 636 ASP B N 1
ATOM 13137 C CA . ASP B 1 636 ? 37.156 15.039 30.75 1 98.25 636 ASP B CA 1
ATOM 13138 C C . ASP B 1 636 ? 35.844 15.68 31.219 1 98.25 636 ASP B C 1
ATOM 13140 O O . ASP B 1 636 ? 35.875 16.688 31.922 1 98.25 636 ASP B O 1
ATOM 13144 N N . TYR B 1 637 ? 34.75 15.125 30.734 1 98.38 637 TYR B N 1
ATOM 13145 C CA . TYR B 1 637 ? 33.406 15.547 31.156 1 98.38 637 TYR B CA 1
ATOM 13146 C C . TYR B 1 637 ? 33.188 17.016 30.828 1 98.38 637 TYR B C 1
ATOM 13148 O O . TYR B 1 637 ? 32.562 17.734 31.594 1 98.38 637 TYR B O 1
ATOM 13156 N N . GLY B 1 638 ? 33.812 17.531 29.734 1 98.38 638 GLY B N 1
ATOM 13157 C CA . GLY B 1 638 ? 33.5 18.844 29.203 1 98.38 638 GLY B CA 1
ATOM 13158 C C . GLY B 1 638 ? 34.375 19.938 29.781 1 98.38 638 GLY B C 1
ATOM 13159 O O . GLY B 1 638 ? 34.188 21.125 29.5 1 98.38 638 GLY B O 1
ATOM 13160 N N . ARG B 1 639 ? 35.438 19.594 30.531 1 97.69 639 ARG B N 1
ATOM 13161 C CA . ARG B 1 639 ? 36.344 20.609 31.047 1 97.69 639 ARG B CA 1
ATOM 13162 C C . ARG B 1 639 ? 37.156 21.219 29.922 1 97.69 639 ARG B C 1
ATOM 13164 O O . ARG B 1 639 ? 37.438 22.422 29.922 1 97.69 639 ARG B O 1
ATOM 13171 N N . THR B 1 640 ? 37.594 20.422 28.984 1 98 640 THR B N 1
ATOM 13172 C CA . THR B 1 640 ? 38.281 20.875 27.797 1 98 640 THR B CA 1
ATOM 13173 C C . THR B 1 640 ? 37.688 20.234 26.547 1 98 640 THR B C 1
ATOM 13175 O O . THR B 1 640 ? 37.156 19.125 26.609 1 98 640 THR B O 1
ATOM 13178 N N . TRP B 1 641 ? 37.75 20.969 25.516 1 98.5 641 TRP B N 1
ATOM 13179 C CA . TRP B 1 641 ? 37.188 20.516 24.234 1 98.5 641 TRP B CA 1
ATOM 13180 C C . TRP B 1 641 ? 38.219 20.734 23.109 1 98.5 641 TRP B C 1
ATOM 13182 O O . TRP B 1 641 ? 39.031 21.656 23.188 1 98.5 641 TRP B O 1
ATOM 13192 N N . THR B 1 642 ? 38.188 19.891 22.094 1 97.75 642 THR B N 1
ATOM 13193 C CA . THR B 1 642 ? 38.938 20.031 20.859 1 97.75 642 THR B CA 1
ATOM 13194 C C . THR B 1 642 ? 38.031 19.953 19.656 1 97.75 642 THR B C 1
ATOM 13196 O O . THR B 1 642 ? 37.188 19.062 19.547 1 97.75 642 THR B O 1
ATOM 13199 N N . ASN B 1 643 ? 38.094 20.984 18.766 1 97.44 643 ASN B N 1
ATOM 13200 C CA . ASN B 1 643 ? 37.406 20.891 17.484 1 97.44 643 ASN B CA 1
ATOM 13201 C C . ASN B 1 643 ? 38.031 19.828 16.578 1 97.44 643 ASN B C 1
ATOM 13203 O O . ASN B 1 643 ? 39.219 19.875 16.297 1 97.44 643 ASN B O 1
ATOM 13207 N N . ILE B 1 644 ? 37.219 18.906 16.109 1 98.12 644 ILE B N 1
ATOM 13208 C CA . ILE B 1 644 ? 37.781 17.781 15.359 1 98.12 644 ILE B CA 1
ATOM 13209 C C . ILE B 1 644 ? 37.125 17.719 13.977 1 98.12 644 ILE B C 1
ATOM 13211 O O . ILE B 1 644 ? 36.844 16.641 13.461 1 98.12 644 ILE B O 1
ATOM 13215 N N . SER B 1 645 ? 36.75 18.797 13.375 1 96.88 645 SER B N 1
ATOM 13216 C CA . SER B 1 645 ? 35.969 18.781 12.148 1 96.88 645 SER B CA 1
ATOM 13217 C C . SER B 1 645 ? 36.875 18.906 10.922 1 96.88 645 SER B C 1
ATOM 13219 O O . SER B 1 645 ? 36.375 19.109 9.805 1 96.88 645 SER B O 1
ATOM 13221 N N . LYS B 1 646 ? 38.188 18.828 11.086 1 94.38 646 LYS B N 1
ATOM 13222 C CA . LYS B 1 646 ? 39.094 18.969 9.953 1 94.38 646 LYS B CA 1
ATOM 13223 C C . LYS B 1 646 ? 38.844 17.906 8.898 1 94.38 646 LYS B C 1
ATOM 13225 O O . LYS B 1 646 ? 38.719 16.719 9.219 1 94.38 646 LYS B O 1
ATOM 13230 N N . GLY B 1 647 ? 38.75 18.328 7.703 1 94 647 GLY B N 1
ATOM 13231 C CA . GLY B 1 647 ? 38.531 17.391 6.609 1 94 647 GLY B CA 1
ATOM 13232 C C . GLY B 1 647 ? 37.125 17.484 6.047 1 94 647 GLY B C 1
ATOM 13233 O O . GLY B 1 647 ? 36.844 17.016 4.934 1 94 647 GLY B O 1
ATOM 13234 N N . ILE B 1 648 ? 36.188 17.969 6.723 1 97.44 648 ILE B N 1
ATOM 13235 C CA . ILE B 1 648 ? 34.844 18.203 6.211 1 97.44 648 ILE B CA 1
ATOM 13236 C C . ILE B 1 648 ? 34.781 19.578 5.543 1 97.44 648 ILE B C 1
ATOM 13238 O O . ILE B 1 648 ? 35.062 20.594 6.172 1 97.44 648 ILE B O 1
ATOM 13242 N N . PRO B 1 649 ? 34.438 19.641 4.316 1 95.88 649 PRO B N 1
ATOM 13243 C CA . PRO B 1 649 ? 34.531 20.891 3.578 1 95.88 649 PRO B CA 1
ATOM 13244 C C . PRO B 1 649 ? 33.469 21.906 3.988 1 95.88 649 PRO B C 1
ATOM 13246 O O . PRO B 1 649 ? 32.406 21.516 4.465 1 95.88 649 PRO B O 1
ATOM 13249 N N . TYR B 1 650 ? 33.812 23.156 3.764 1 95.19 650 TYR B N 1
ATOM 13250 C CA . TYR B 1 650 ? 32.812 24.203 3.916 1 95.19 650 TYR B CA 1
ATOM 13251 C C . TYR B 1 650 ? 31.578 23.922 3.074 1 95.19 650 TYR B C 1
ATOM 13253 O O . TYR B 1 650 ? 31.688 23.453 1.939 1 95.19 650 TYR B O 1
ATOM 13261 N N . GLY B 1 651 ? 30.422 24.203 3.535 1 94.06 651 GLY B N 1
ATOM 13262 C CA . GLY B 1 651 ? 29.172 23.891 2.863 1 94.06 651 GLY B CA 1
ATOM 13263 C C . GLY B 1 651 ? 28.531 22.609 3.375 1 94.06 651 GLY B C 1
ATOM 13264 O O . GLY B 1 651 ? 27.297 22.469 3.316 1 94.06 651 GLY B O 1
ATOM 13265 N N . ALA B 1 652 ? 29.391 21.703 3.861 1 96.56 652 ALA B N 1
ATOM 13266 C CA . ALA B 1 652 ? 28.891 20.484 4.477 1 96.56 652 ALA B CA 1
ATOM 13267 C C . ALA B 1 652 ? 28.781 20.625 5.992 1 96.56 652 ALA B C 1
ATOM 13269 O O . ALA B 1 652 ? 29.359 19.844 6.746 1 96.56 652 ALA B O 1
ATOM 13270 N N . PHE B 1 653 ? 28.047 21.609 6.402 1 95.94 653 PHE B N 1
ATOM 13271 C CA . PHE B 1 653 ? 27.969 21.828 7.844 1 95.94 653 PHE B CA 1
ATOM 13272 C C . PHE B 1 653 ? 27.391 20.609 8.547 1 95.94 653 PHE B C 1
ATOM 13274 O O . PHE B 1 653 ? 26.531 19.906 7.988 1 95.94 653 PHE B O 1
ATOM 13281 N N . THR B 1 654 ? 27.766 20.328 9.773 1 97.5 654 THR B N 1
ATOM 13282 C CA . THR B 1 654 ? 27.562 19.078 10.492 1 97.5 654 THR B CA 1
ATOM 13283 C C . THR B 1 654 ? 26.203 19.062 11.188 1 97.5 654 THR B C 1
ATOM 13285 O O . THR B 1 654 ? 25.719 20.109 11.633 1 97.5 654 THR B O 1
ATOM 13288 N N . ARG B 1 655 ? 25.625 17.875 11.305 1 97.06 655 ARG B N 1
ATOM 13289 C CA . ARG B 1 655 ? 24.328 17.719 11.953 1 97.06 655 ARG B CA 1
ATOM 13290 C C . ARG B 1 655 ? 24.406 16.656 13.047 1 97.06 655 ARG B C 1
ATOM 13292 O O . ARG B 1 655 ? 23.703 16.75 14.055 1 97.06 655 ARG B O 1
ATOM 13299 N N . VAL B 1 656 ? 25.188 15.586 12.852 1 98.44 656 VAL B N 1
ATOM 13300 C CA . VAL B 1 656 ? 25.234 14.492 13.812 1 98.44 656 VAL B CA 1
ATOM 13301 C C . VAL B 1 656 ? 26.609 13.828 13.781 1 98.44 656 VAL B C 1
ATOM 13303 O O . VAL B 1 656 ? 27.312 13.883 12.766 1 98.44 656 VAL B O 1
ATOM 13306 N N . VAL B 1 657 ? 27.031 13.242 14.859 1 98.69 657 VAL B N 1
ATOM 13307 C CA . VAL B 1 657 ? 28.25 12.445 14.984 1 98.69 657 VAL B CA 1
ATOM 13308 C C . VAL B 1 657 ? 27.984 11.258 15.914 1 98.69 657 VAL B C 1
ATOM 13310 O O . VAL B 1 657 ? 27.297 11.391 16.922 1 98.69 657 VAL B O 1
ATOM 13313 N N . ARG B 1 658 ? 28.422 10.102 15.57 1 98.81 658 ARG B N 1
ATOM 13314 C CA . ARG B 1 658 ? 28.312 8.883 16.359 1 98.81 658 ARG B CA 1
ATOM 13315 C C . ARG B 1 658 ? 29.656 8.156 16.422 1 98.81 658 ARG B C 1
ATOM 13317 O O . ARG B 1 658 ? 30.422 8.156 15.461 1 98.81 658 ARG B O 1
ATOM 13324 N N . GLU B 1 659 ? 29.875 7.562 17.531 1 98.69 659 GLU B N 1
ATOM 13325 C CA . GLU B 1 659 ? 31.031 6.68 17.672 1 98.69 659 GLU B CA 1
ATOM 13326 C C . GLU B 1 659 ? 30.625 5.211 17.594 1 98.69 659 GLU B C 1
ATOM 13328 O O . GLU B 1 659 ? 29.609 4.816 18.172 1 98.69 659 GLU B O 1
ATOM 13333 N N . ASP B 1 660 ? 31.422 4.484 16.875 1 98.44 660 ASP B N 1
ATOM 13334 C CA . ASP B 1 660 ? 31.188 3.047 16.797 1 98.44 660 ASP B CA 1
ATOM 13335 C C . ASP B 1 660 ? 31.219 2.398 18.172 1 98.44 660 ASP B C 1
ATOM 13337 O O . ASP B 1 660 ? 32.062 2.734 19 1 98.44 660 ASP B O 1
ATOM 13341 N N . ASN B 1 661 ? 30.344 1.49 18.438 1 97.5 661 ASN B N 1
ATOM 13342 C CA . ASN B 1 661 ? 30.234 0.938 19.781 1 97.5 661 ASN B CA 1
ATOM 13343 C C . ASN B 1 661 ? 31.172 -0.243 19.984 1 97.5 661 ASN B C 1
ATOM 13345 O O . ASN B 1 661 ? 31.312 -0.74 21.109 1 97.5 661 ASN B O 1
ATOM 13349 N N . GLU B 1 662 ? 31.828 -0.726 18.953 1 97.31 662 GLU B N 1
ATOM 13350 C CA . GLU B 1 662 ? 32.781 -1.837 19.062 1 97.31 662 GLU B CA 1
ATOM 13351 C C . GLU B 1 662 ? 34.219 -1.357 18.906 1 97.31 662 GLU B C 1
ATOM 13353 O O . GLU B 1 662 ? 35.125 -1.929 19.5 1 97.31 662 GLU B O 1
ATOM 13358 N N . VAL B 1 663 ? 34.406 -0.389 18.062 1 98.06 663 VAL B N 1
ATOM 13359 C CA . VAL B 1 663 ? 35.75 0.108 17.781 1 98.06 663 VAL B CA 1
ATOM 13360 C C . VAL B 1 663 ? 35.875 1.545 18.281 1 98.06 663 VAL B C 1
ATOM 13362 O O . VAL B 1 663 ? 35.344 2.471 17.672 1 98.06 663 VAL B O 1
ATOM 13365 N N . LYS B 1 664 ? 36.719 1.773 19.281 1 97.62 664 LYS B N 1
ATOM 13366 C CA . LYS B 1 664 ? 36.938 3.094 19.844 1 97.62 664 LYS B CA 1
ATOM 13367 C C . LYS B 1 664 ? 37.625 4.023 18.844 1 97.62 664 LYS B C 1
ATOM 13369 O O . LYS B 1 664 ? 38.562 3.635 18.172 1 97.62 664 LYS B O 1
ATOM 13374 N N . GLY B 1 665 ? 37.031 5.188 18.672 1 96.88 665 GLY B N 1
ATOM 13375 C CA . GLY B 1 665 ? 37.656 6.211 17.828 1 96.88 665 GLY B CA 1
ATOM 13376 C C . GLY B 1 665 ? 37.125 6.188 16.406 1 96.88 665 GLY B C 1
ATOM 13377 O O . GLY B 1 665 ? 37.438 7.082 15.617 1 96.88 665 GLY B O 1
ATOM 13378 N N . LEU B 1 666 ? 36.469 5.121 16 1 98.12 666 LEU B N 1
ATOM 13379 C CA . LEU B 1 666 ? 35.781 5.109 14.711 1 98.12 666 LEU B CA 1
ATOM 13380 C C . LEU B 1 666 ? 34.531 5.941 14.75 1 98.12 666 LEU B C 1
ATOM 13382 O O . LEU B 1 666 ? 33.562 5.602 15.477 1 98.12 666 LEU B O 1
ATOM 13386 N N . LEU B 1 667 ? 34.469 7.07 13.977 1 98.69 667 LEU B N 1
ATOM 13387 C CA . LEU B 1 667 ? 33.344 8.008 14.055 1 98.69 667 LEU B CA 1
ATOM 13388 C C . LEU B 1 667 ? 32.656 8.133 12.711 1 98.69 667 LEU B C 1
ATOM 13390 O O . LEU B 1 667 ? 33.281 8.047 11.656 1 98.69 667 LEU B O 1
ATOM 13394 N N . TYR B 1 668 ? 31.359 8.266 12.75 1 98.69 668 TYR B N 1
ATOM 13395 C CA . TYR B 1 668 ? 30.5 8.602 11.609 1 98.69 668 TYR B CA 1
ATOM 13396 C C . TYR B 1 668 ? 29.891 9.984 11.781 1 98.69 668 TYR B C 1
ATOM 13398 O O . TYR B 1 668 ? 29.438 10.344 12.875 1 98.69 668 TYR B O 1
ATOM 13406 N N . ALA B 1 669 ? 29.844 10.789 10.75 1 98.69 669 ALA B N 1
ATOM 13407 C CA . ALA B 1 669 ? 29.234 12.109 10.812 1 98.69 669 ALA B CA 1
ATOM 13408 C C . ALA B 1 669 ? 28.25 12.312 9.664 1 98.69 669 ALA B C 1
ATOM 13410 O O . ALA B 1 669 ? 28.5 11.891 8.539 1 98.69 669 ALA B O 1
ATOM 13411 N N . GLY B 1 670 ? 27.062 12.797 9.977 1 98.44 670 GLY B N 1
ATOM 13412 C CA . GLY B 1 670 ? 26.109 13.266 8.992 1 98.44 670 GLY B CA 1
ATOM 13413 C C . GLY B 1 670 ? 26.156 14.766 8.773 1 98.44 670 GLY B C 1
ATOM 13414 O O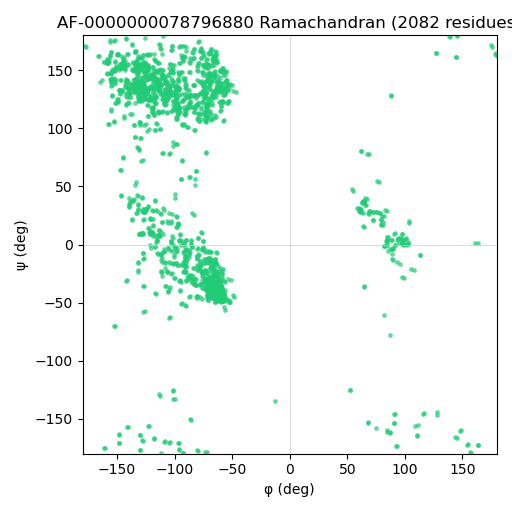 . GLY B 1 670 ? 26.234 15.531 9.742 1 98.44 670 GLY B O 1
ATOM 13415 N N . THR B 1 671 ? 26.156 15.203 7.52 1 97.94 671 THR B N 1
ATOM 13416 C CA . THR B 1 671 ? 26.25 16.609 7.168 1 97.94 671 THR B CA 1
ATOM 13417 C C . THR B 1 671 ? 25.156 17 6.172 1 97.94 671 THR B C 1
ATOM 13419 O O . THR B 1 671 ? 24.312 16.172 5.82 1 97.94 671 THR B O 1
ATOM 13422 N N . GLU B 1 672 ? 25.203 18.234 5.738 1 96.75 672 GLU B N 1
ATOM 13423 C CA . GLU B 1 672 ? 24.25 18.797 4.781 1 96.75 672 GLU B CA 1
ATOM 13424 C C . GLU B 1 672 ? 24.375 18.109 3.424 1 96.75 672 GLU B C 1
ATOM 13426 O O . GLU B 1 672 ? 23.375 17.984 2.697 1 96.75 672 GLU B O 1
ATOM 13431 N N . THR B 1 673 ? 25.562 17.609 3.152 1 94.81 673 THR B N 1
ATOM 13432 C CA . THR B 1 673 ? 25.734 17.109 1.795 1 94.81 673 THR B CA 1
ATOM 13433 C C . THR B 1 673 ? 26.141 15.641 1.812 1 94.81 673 THR B C 1
ATOM 13435 O O . THR B 1 673 ? 26.562 15.102 0.791 1 94.81 673 THR B O 1
ATOM 13438 N N . GLY B 1 674 ? 26.047 15.031 2.979 1 94.62 674 GLY B N 1
ATOM 13439 C CA . GLY B 1 674 ? 26.328 13.602 2.939 1 94.62 674 GLY B CA 1
ATOM 13440 C C . GLY B 1 674 ? 26.969 13.086 4.215 1 94.62 674 GLY B C 1
ATOM 13441 O O . GLY B 1 674 ? 26.844 13.703 5.273 1 94.62 674 GLY B O 1
ATOM 13442 N N . LEU B 1 675 ? 27.641 11.867 4.09 1 96.81 675 LEU B N 1
ATOM 13443 C CA . LEU B 1 675 ? 28.203 11.133 5.219 1 96.81 675 LEU B CA 1
ATOM 13444 C C . LEU B 1 675 ? 29.719 11.141 5.184 1 96.81 675 LEU B C 1
ATOM 13446 O O . LEU B 1 675 ? 30.328 11.07 4.109 1 96.81 675 LEU B O 1
ATOM 13450 N N . TYR B 1 676 ? 30.328 11.18 6.383 1 97.81 676 TYR B N 1
ATOM 13451 C CA . TYR B 1 676 ? 31.781 11.141 6.527 1 97.81 676 TYR B CA 1
ATOM 13452 C C . TYR B 1 676 ? 32.188 10.125 7.582 1 97.81 676 TYR B C 1
ATOM 13454 O O . TYR B 1 676 ? 31.406 9.789 8.469 1 97.81 676 TYR B O 1
ATOM 13462 N N . LEU B 1 677 ? 33.406 9.609 7.445 1 97.31 677 LEU B N 1
ATOM 13463 C CA . LEU B 1 677 ? 34 8.594 8.312 1 97.31 677 LEU B CA 1
ATOM 13464 C C . LEU B 1 677 ? 35.344 9.039 8.82 1 97.31 677 LEU B C 1
ATOM 13466 O O . LEU B 1 677 ? 36.156 9.594 8.07 1 97.31 677 LEU B O 1
ATOM 13470 N N . SER B 1 678 ? 35.594 8.953 10.125 1 98 678 SER B N 1
ATOM 13471 C CA . SER B 1 678 ? 36.906 9.141 10.719 1 98 678 SER B CA 1
ATOM 13472 C C . SER B 1 678 ? 37.375 7.879 11.438 1 98 678 SER B C 1
ATOM 13474 O O . SER B 1 678 ? 36.656 7.324 12.266 1 98 678 SER B O 1
ATOM 13476 N N . ARG B 1 679 ? 38.562 7.43 11.211 1 96.38 679 ARG B N 1
ATOM 13477 C CA . ARG B 1 679 ? 39.125 6.234 11.836 1 96.38 679 ARG B CA 1
ATOM 13478 C C . ARG B 1 679 ? 40.094 6.598 12.945 1 96.38 679 ARG B C 1
ATOM 13480 O O . ARG B 1 679 ? 40.719 5.715 13.539 1 96.38 679 ARG B O 1
ATOM 13487 N N . ASN B 1 680 ? 40.281 7.863 13.219 1 96 680 ASN B N 1
ATOM 13488 C CA . ASN B 1 680 ? 41.312 8.32 14.164 1 96 680 ASN B CA 1
ATOM 13489 C C . ASN B 1 680 ? 40.719 9.344 15.141 1 96 680 ASN B C 1
ATOM 13491 O O . ASN B 1 680 ? 41.312 10.406 15.352 1 96 680 ASN B O 1
ATOM 13495 N N . GLU B 1 681 ? 39.531 9.055 15.609 1 96.38 681 GLU B N 1
ATOM 13496 C CA . GLU B 1 681 ? 38.875 9.82 16.672 1 96.38 681 GLU B CA 1
ATOM 13497 C C . GLU B 1 681 ? 38.625 11.266 16.25 1 96.38 681 GLU B C 1
ATOM 13499 O O . GLU B 1 681 ? 38.719 12.18 17.078 1 96.38 681 GLU B O 1
ATOM 13504 N N . GLY B 1 682 ? 38.469 11.5 14.961 1 96.62 682 GLY B N 1
ATOM 13505 C CA . GLY B 1 682 ? 38.062 12.805 14.461 1 96.62 682 GLY B CA 1
ATOM 13506 C C . GLY B 1 682 ? 39.25 13.648 13.992 1 96.62 682 GLY B C 1
ATOM 13507 O O . GLY B 1 682 ? 39.062 14.812 13.625 1 96.62 682 GLY B O 1
ATOM 13508 N N . GLU B 1 683 ? 40.438 13.117 13.898 1 95.88 683 GLU B N 1
ATOM 13509 C CA . GLU B 1 683 ? 41.594 13.867 13.422 1 95.88 683 GLU B CA 1
ATOM 13510 C C . GLU B 1 683 ? 41.438 14.219 11.938 1 95.88 683 GLU B C 1
ATOM 13512 O O . GLU B 1 683 ? 41.906 15.273 11.5 1 95.88 683 GLU B O 1
ATOM 13517 N N . SER B 1 684 ? 40.906 13.32 11.273 1 94.5 684 SER B N 1
ATOM 13518 C CA . SER B 1 684 ? 40.594 13.562 9.867 1 94.5 684 SER B CA 1
ATOM 13519 C C . SER B 1 684 ? 39.344 12.805 9.445 1 94.5 684 SER B C 1
ATOM 13521 O O . SER B 1 684 ? 39 11.758 10.008 1 94.5 684 SER B O 1
ATOM 13523 N N . TRP B 1 685 ? 38.719 13.43 8.461 1 97.5 685 TRP B N 1
ATOM 13524 C CA . TRP B 1 685 ? 37.469 12.859 7.961 1 97.5 685 TRP B CA 1
ATOM 13525 C C . TRP B 1 685 ? 37.562 12.578 6.465 1 97.5 685 TRP B C 1
ATOM 13527 O O . TRP B 1 685 ? 38.188 13.336 5.723 1 97.5 685 TRP B O 1
ATOM 13537 N N . GLU B 1 686 ? 36.969 11.477 6.012 1 93.62 686 GLU B N 1
ATOM 13538 C CA . GLU B 1 686 ? 36.812 11.141 4.598 1 93.62 686 GLU B CA 1
ATOM 13539 C C . GLU B 1 686 ? 35.344 10.891 4.246 1 93.62 686 GLU B C 1
ATOM 13541 O O . GLU B 1 686 ? 34.531 10.516 5.113 1 93.62 686 GLU B O 1
ATOM 13546 N N . SER B 1 687 ? 35.062 11.109 2.926 1 94.56 687 SER B N 1
ATOM 13547 C CA . SER B 1 687 ? 33.688 10.828 2.469 1 94.56 687 SER B CA 1
ATOM 13548 C C . SER B 1 687 ? 33.344 9.359 2.662 1 94.56 687 SER B C 1
ATOM 13550 O O . SER B 1 687 ? 34.156 8.477 2.432 1 94.56 687 SER B O 1
ATOM 13552 N N . PHE B 1 688 ? 32.188 9.031 3.145 1 95.94 688 PHE B N 1
ATOM 13553 C CA . PHE B 1 688 ? 31.609 7.699 3.311 1 95.94 688 PHE B CA 1
ATOM 13554 C C . PHE B 1 688 ? 30.219 7.625 2.686 1 95.94 688 PHE B C 1
ATOM 13556 O O . PHE B 1 688 ? 29.266 7.156 3.318 1 95.94 688 PHE B O 1
ATOM 13563 N N . GLN B 1 689 ? 30.078 8.266 1.514 1 95.06 689 GLN B N 1
ATOM 13564 C CA . GLN B 1 689 ? 28.797 8.43 0.816 1 95.06 689 GLN B CA 1
ATOM 13565 C C . GLN B 1 689 ? 28.328 7.105 0.22 1 95.06 689 GLN B C 1
ATOM 13567 O O . GLN B 1 689 ? 27.141 6.773 0.288 1 95.06 689 GLN B O 1
ATOM 13572 N N . LEU B 1 690 ? 29.281 6.34 -0.419 1 95 690 LEU B N 1
ATOM 13573 C CA . LEU B 1 690 ? 28.984 5.105 -1.127 1 95 690 LEU B CA 1
ATOM 13574 C C . LEU B 1 690 ? 27.859 5.32 -2.139 1 95 690 LEU B C 1
ATOM 13576 O O . LEU B 1 690 ? 27.984 6.164 -3.031 1 95 690 LEU B O 1
ATOM 13580 N N . ASN B 1 691 ? 26.75 4.512 -2.068 1 95.56 691 ASN B N 1
ATOM 13581 C CA . ASN B 1 691 ? 25.672 4.641 -3.035 1 95.56 691 ASN B CA 1
ATOM 13582 C C . ASN B 1 691 ? 24.609 5.637 -2.566 1 95.56 691 ASN B C 1
ATOM 13584 O O . ASN B 1 691 ? 23.609 5.855 -3.252 1 95.56 691 ASN B O 1
ATOM 13588 N N . MET B 1 692 ? 24.781 6.285 -1.497 1 94.75 692 MET B N 1
ATOM 13589 C CA . MET B 1 692 ? 23.797 7.219 -0.968 1 94.75 692 MET B CA 1
ATOM 13590 C C . MET B 1 692 ? 23.703 8.469 -1.843 1 94.75 692 MET B C 1
ATOM 13592 O O . MET B 1 692 ? 24.719 9.016 -2.258 1 94.75 692 MET B O 1
ATOM 13596 N N . PRO B 1 693 ? 22.5 8.906 -2.1 1 95.12 693 PRO B N 1
ATOM 13597 C CA . PRO B 1 693 ? 22.359 10.164 -2.836 1 95.12 693 PRO B CA 1
ATOM 13598 C C . PRO B 1 693 ? 22.797 11.383 -2.018 1 95.12 693 PRO B C 1
ATOM 13600 O O . PRO B 1 693 ? 23 11.273 -0.805 1 95.12 693 PRO B O 1
ATOM 13603 N N . ILE B 1 694 ? 22.953 12.477 -2.77 1 95.12 694 ILE B N 1
ATOM 13604 C CA . ILE B 1 694 ? 23.234 13.734 -2.074 1 95.12 694 ILE B CA 1
ATOM 13605 C C . ILE B 1 694 ? 21.953 14.234 -1.393 1 95.12 694 ILE B C 1
ATOM 13607 O O . ILE B 1 694 ? 20.984 14.594 -2.062 1 95.12 694 ILE B O 1
ATOM 13611 N N . THR B 1 695 ? 21.906 14.219 -0.122 1 96.56 695 THR B N 1
ATOM 13612 C CA . THR B 1 695 ? 20.797 14.648 0.723 1 96.56 695 THR B CA 1
ATOM 13613 C C . THR B 1 695 ? 21.281 14.977 2.131 1 96.56 695 THR B C 1
ATOM 13615 O O . THR B 1 695 ? 22.297 14.43 2.586 1 96.56 695 THR B O 1
ATOM 13618 N N . PRO B 1 696 ? 20.719 15.898 2.795 1 96.94 696 PRO B N 1
ATOM 13619 C CA . PRO B 1 696 ? 21.125 16.141 4.184 1 96.94 696 PRO B CA 1
ATOM 13620 C C . PRO B 1 696 ? 20.891 14.93 5.082 1 96.94 696 PRO B C 1
ATOM 13622 O O . PRO B 1 696 ? 19.844 14.273 4.98 1 96.94 696 PRO B O 1
ATOM 13625 N N . ILE B 1 697 ? 21.859 14.641 5.875 1 98 697 ILE B N 1
ATOM 13626 C CA . ILE B 1 697 ? 21.766 13.586 6.879 1 98 697 ILE B CA 1
ATOM 13627 C C . ILE B 1 697 ? 21.375 14.188 8.227 1 98 697 ILE B C 1
ATOM 13629 O O . ILE B 1 697 ? 22.156 14.906 8.844 1 98 697 ILE B O 1
ATOM 13633 N N . THR B 1 698 ? 20.203 13.773 8.711 1 97.19 698 THR B N 1
ATOM 13634 C CA . THR B 1 698 ? 19.641 14.461 9.875 1 97.19 698 THR B CA 1
ATOM 13635 C C . THR B 1 698 ? 20.016 13.734 11.164 1 97.19 698 THR B C 1
ATOM 13637 O O . THR B 1 698 ? 20.062 14.344 12.234 1 97.19 698 THR B O 1
ATOM 13640 N N . ASP B 1 699 ? 20.141 12.453 11.062 1 98.19 699 ASP B N 1
ATOM 13641 C CA . ASP B 1 699 ? 20.5 11.68 12.25 1 98.19 699 ASP B CA 1
ATOM 13642 C C . ASP B 1 699 ? 21.125 10.336 11.859 1 98.19 699 ASP B C 1
ATOM 13644 O O . ASP B 1 699 ? 21.016 9.898 10.719 1 98.19 699 ASP B O 1
ATOM 13648 N N . LEU B 1 700 ? 21.906 9.789 12.758 1 98.69 700 LEU B N 1
ATOM 13649 C CA . LEU B 1 700 ? 22.531 8.477 12.656 1 98.69 700 LEU B CA 1
ATOM 13650 C C . LEU B 1 700 ? 22.328 7.676 13.945 1 98.69 700 LEU B C 1
ATOM 13652 O O . LEU B 1 700 ? 22.281 8.25 15.031 1 98.69 700 LEU B O 1
ATOM 13656 N N . LYS B 1 701 ? 22.234 6.422 13.789 1 98.56 701 LYS B N 1
ATOM 13657 C CA . LYS B 1 701 ? 22.219 5.547 14.953 1 98.56 701 LYS B CA 1
ATOM 13658 C C . LYS B 1 701 ? 22.875 4.203 14.648 1 98.56 701 LYS B C 1
ATOM 13660 O O . LYS B 1 701 ? 22.625 3.609 13.594 1 98.56 701 LYS B O 1
ATOM 13665 N N . ILE B 1 702 ? 23.781 3.775 15.469 1 98.25 702 ILE B N 1
ATOM 13666 C CA . ILE B 1 702 ? 24.328 2.428 15.406 1 98.25 702 ILE B CA 1
ATOM 13667 C C . ILE B 1 702 ? 23.516 1.487 16.281 1 98.25 702 ILE B C 1
ATOM 13669 O O . ILE B 1 702 ? 23.422 1.686 17.5 1 98.25 702 ILE B O 1
ATOM 13673 N N . ALA B 1 703 ? 22.891 0.572 15.703 1 96.75 703 ALA B N 1
ATOM 13674 C CA . ALA B 1 703 ? 22.047 -0.399 16.406 1 96.75 703 ALA B CA 1
ATOM 13675 C C . ALA B 1 703 ? 22.078 -1.753 15.703 1 96.75 703 ALA B C 1
ATOM 13677 O O . ALA B 1 703 ? 22.031 -1.82 14.469 1 96.75 703 ALA B O 1
ATOM 13678 N N . HIS B 1 704 ? 22.266 -2.867 16.516 1 97 704 HIS B N 1
ATOM 13679 C CA . HIS B 1 704 ? 22.203 -4.227 15.984 1 97 704 HIS B CA 1
ATOM 13680 C C . HIS B 1 704 ? 23.266 -4.453 14.922 1 97 704 HIS B C 1
ATOM 13682 O O . HIS B 1 704 ? 23 -5.105 13.906 1 97 704 HIS B O 1
ATOM 13688 N N . ASN B 1 705 ? 24.344 -3.738 15.062 1 97.38 705 ASN B N 1
ATOM 13689 C CA . ASN B 1 705 ? 25.516 -3.811 14.195 1 97.38 705 ASN B CA 1
ATOM 13690 C C . ASN B 1 705 ? 25.234 -3.193 12.828 1 97.38 705 ASN B C 1
ATOM 13692 O O . ASN B 1 705 ? 25.859 -3.568 11.836 1 97.38 705 ASN B O 1
ATOM 13696 N N . ASP B 1 706 ? 24.25 -2.352 12.758 1 98.31 706 ASP B N 1
ATOM 13697 C CA . ASP B 1 706 ? 23.891 -1.586 11.57 1 98.31 706 ASP B CA 1
ATOM 13698 C C . ASP B 1 706 ? 24.078 -0.089 11.797 1 98.31 706 ASP B C 1
ATOM 13700 O O . ASP B 1 706 ? 24.016 0.385 12.938 1 98.31 706 ASP B O 1
ATOM 13704 N N . LEU B 1 707 ? 24.391 0.614 10.781 1 98.69 707 LEU B N 1
ATOM 13705 C CA . LEU B 1 707 ? 24.297 2.07 10.773 1 98.69 707 LEU B CA 1
ATOM 13706 C C . LEU B 1 707 ? 23.016 2.541 10.117 1 98.69 707 LEU B C 1
ATOM 13708 O O . LEU B 1 707 ? 22.828 2.385 8.906 1 98.69 707 LEU B O 1
ATOM 13712 N N . VAL B 1 708 ? 22.062 3.045 10.898 1 98.81 708 VAL B N 1
ATOM 13713 C CA . VAL B 1 708 ? 20.797 3.561 10.414 1 98.81 708 VAL B CA 1
ATOM 13714 C C . VAL B 1 708 ? 20.922 5.051 10.109 1 98.81 708 VAL B C 1
ATOM 13716 O O . VAL B 1 708 ? 21.484 5.809 10.906 1 98.81 708 VAL B O 1
ATOM 13719 N N . VAL B 1 709 ? 20.391 5.469 8.969 1 98.75 709 VAL B N 1
ATOM 13720 C CA . VAL B 1 709 ? 20.562 6.832 8.477 1 98.75 709 VAL B CA 1
ATOM 13721 C C . VAL B 1 709 ? 19.203 7.48 8.25 1 98.75 709 VAL B C 1
ATOM 13723 O O . VAL B 1 709 ? 18.375 6.941 7.512 1 98.75 709 VAL B O 1
ATOM 13726 N N . ALA B 1 710 ? 18.953 8.586 8.844 1 98.38 710 ALA B N 1
ATOM 13727 C CA . ALA B 1 710 ? 17.797 9.43 8.547 1 98.38 710 ALA B CA 1
ATOM 13728 C C . ALA B 1 710 ? 18.172 10.562 7.598 1 98.38 710 ALA B C 1
ATOM 13730 O O . ALA B 1 710 ? 19.203 11.211 7.77 1 98.38 710 ALA B O 1
ATOM 13731 N N . THR B 1 711 ? 17.312 10.789 6.602 1 98 711 THR B N 1
ATOM 13732 C CA . THR B 1 711 ? 17.578 11.844 5.629 1 98 711 THR B CA 1
ATOM 13733 C C . THR B 1 711 ? 16.453 12.867 5.602 1 98 711 THR B C 1
ATOM 13735 O O . THR B 1 711 ? 15.352 12.594 6.082 1 98 711 THR B O 1
ATOM 13738 N N . ALA B 1 712 ? 16.766 14.047 4.992 1 96.25 712 ALA B N 1
ATOM 13739 C CA . ALA B 1 712 ? 15.766 15.094 4.816 1 96.25 712 ALA B CA 1
ATOM 13740 C C . ALA B 1 712 ? 15.195 15.07 3.402 1 96.25 712 ALA B C 1
ATOM 13742 O O . ALA B 1 712 ? 15.023 16.125 2.779 1 96.25 712 ALA B O 1
ATOM 13743 N N . GLY B 1 713 ? 14.961 13.898 2.881 1 97.06 713 GLY B N 1
ATOM 13744 C CA . GLY B 1 713 ? 14.32 13.938 1.578 1 97.06 713 GLY B CA 1
ATOM 13745 C C . GLY B 1 713 ? 14.422 12.625 0.827 1 97.06 713 GLY B C 1
ATOM 13746 O O . GLY B 1 713 ? 13.922 12.5 -0.294 1 97.06 713 GLY B O 1
ATOM 13747 N N . ARG B 1 714 ? 15.039 11.609 1.443 1 98 714 ARG B N 1
ATOM 13748 C CA . ARG B 1 714 ? 15.195 10.312 0.789 1 98 714 ARG B CA 1
ATOM 13749 C C . ARG B 1 714 ? 14.891 9.172 1.751 1 98 714 ARG B C 1
ATOM 13751 O O . ARG B 1 714 ? 15.398 8.062 1.59 1 98 714 ARG B O 1
ATOM 13758 N N . SER B 1 715 ? 14.141 9.391 2.822 1 98.38 715 SER B N 1
ATOM 13759 C CA . SER B 1 715 ? 13.656 8.391 3.77 1 98.38 715 SER B CA 1
ATOM 13760 C C . SER B 1 715 ? 14.805 7.785 4.57 1 98.38 715 SER B C 1
ATOM 13762 O O . SER B 1 715 ? 15.75 8.484 4.938 1 98.38 715 SER B O 1
ATOM 13764 N N . TYR B 1 716 ? 14.641 6.488 5.086 1 98.75 716 TYR B N 1
ATOM 13765 C CA . TYR B 1 716 ? 15.656 5.828 5.895 1 98.75 716 TYR B CA 1
ATOM 13766 C C . TYR B 1 716 ? 16.531 4.922 5.039 1 98.75 716 TYR B C 1
ATOM 13768 O O . TYR B 1 716 ? 16.047 4.309 4.082 1 98.75 716 TYR B O 1
ATOM 13776 N N . TRP B 1 717 ? 17.766 4.863 5.445 1 98.75 717 TRP B N 1
ATOM 13777 C CA . TRP B 1 717 ? 18.734 3.943 4.867 1 98.75 717 TRP B CA 1
ATOM 13778 C C . TRP B 1 717 ? 19.469 3.162 5.957 1 98.75 717 TRP B C 1
ATOM 13780 O O . TRP B 1 717 ? 19.547 3.609 7.102 1 98.75 717 TRP B O 1
ATOM 13790 N N . ILE B 1 718 ? 19.984 1.95 5.59 1 98.75 718 ILE B N 1
ATOM 13791 C CA . ILE B 1 718 ? 20.734 1.142 6.543 1 98.75 718 ILE B CA 1
ATOM 13792 C C . ILE B 1 718 ? 21.984 0.593 5.871 1 98.75 718 ILE B C 1
ATOM 13794 O O . ILE B 1 718 ? 21.938 0.114 4.738 1 98.75 718 ILE B O 1
ATOM 13798 N N . LEU B 1 719 ? 23.094 0.725 6.496 1 98.38 719 LEU B N 1
ATOM 13799 C CA . LEU B 1 719 ? 24.281 -0.052 6.184 1 98.38 719 LEU B CA 1
ATOM 13800 C C . LEU B 1 719 ? 24.422 -1.244 7.129 1 98.38 719 LEU B C 1
ATOM 13802 O O . LEU B 1 719 ? 24.719 -1.074 8.312 1 98.38 719 LEU B O 1
ATOM 13806 N N . ASP B 1 720 ? 24.328 -2.428 6.707 1 97.12 720 ASP B N 1
ATOM 13807 C CA . ASP B 1 720 ? 24.141 -3.623 7.527 1 97.12 720 ASP B CA 1
ATOM 13808 C C . ASP B 1 720 ? 25.484 -4.191 7.973 1 97.12 720 ASP B C 1
ATOM 13810 O O . ASP B 1 720 ? 25.562 -4.906 8.977 1 97.12 720 ASP B O 1
ATOM 13814 N N . ASP B 1 721 ? 26.641 -3.992 7.238 1 94.31 721 ASP B N 1
ATOM 13815 C CA . ASP B 1 721 ? 27.875 -4.754 7.422 1 94.31 721 ASP B CA 1
ATOM 13816 C C . ASP B 1 721 ? 28.984 -3.887 8.023 1 94.31 721 ASP B C 1
ATOM 13818 O O . ASP B 1 721 ? 29.969 -3.584 7.359 1 94.31 721 ASP B O 1
ATOM 13822 N N . LEU B 1 722 ? 28.828 -3.729 9.359 1 97.5 722 LEU B N 1
ATOM 13823 C CA . LEU B 1 722 ? 29.766 -2.789 9.977 1 97.5 722 LEU B CA 1
ATOM 13824 C C . LEU B 1 722 ? 31.094 -3.469 10.297 1 97.5 722 LEU B C 1
ATOM 13826 O O . LEU B 1 722 ? 32.094 -2.799 10.508 1 97.5 722 LEU B O 1
ATOM 13830 N N . ASN B 1 723 ? 31.125 -4.84 10.398 1 97.31 723 ASN B N 1
ATOM 13831 C CA . ASN B 1 723 ? 32.406 -5.508 10.664 1 97.31 723 ASN B CA 1
ATOM 13832 C C . ASN B 1 723 ? 33.438 -5.168 9.609 1 97.31 723 ASN B C 1
ATOM 13834 O O . ASN B 1 723 ? 34.594 -4.922 9.93 1 97.31 723 ASN B O 1
ATOM 13838 N N . VAL B 1 724 ? 33 -5.211 8.383 1 96.69 724 VAL B N 1
ATOM 13839 C CA . VAL B 1 724 ? 33.969 -4.902 7.324 1 96.69 724 VAL B CA 1
ATOM 13840 C C . VAL B 1 724 ? 34.406 -3.451 7.449 1 96.69 724 VAL B C 1
ATOM 13842 O O . VAL B 1 724 ? 35.562 -3.135 7.188 1 96.69 724 VAL B O 1
ATOM 13845 N N . VAL B 1 725 ? 33.531 -2.533 7.789 1 96.88 725 VAL B N 1
ATOM 13846 C CA . VAL B 1 725 ? 33.906 -1.135 7.984 1 96.88 725 VAL B CA 1
ATOM 13847 C C . VAL B 1 725 ? 34.969 -1.032 9.07 1 96.88 725 VAL B C 1
ATOM 13849 O O . VAL B 1 725 ? 35.938 -0.287 8.93 1 96.88 725 VAL B O 1
ATOM 13852 N N . ARG B 1 726 ? 34.812 -1.747 10.109 1 97.44 726 ARG B N 1
ATOM 13853 C CA . ARG B 1 726 ? 35.719 -1.724 11.273 1 97.44 726 ARG B CA 1
ATOM 13854 C C . ARG B 1 726 ? 37.062 -2.307 10.93 1 97.44 726 ARG B C 1
ATOM 13856 O O . ARG B 1 726 ? 38.094 -1.84 11.438 1 97.44 726 ARG B O 1
ATOM 13863 N N . GLU B 1 727 ? 37.094 -3.312 9.977 1 96.19 727 GLU B N 1
ATOM 13864 C CA . GLU B 1 727 ? 38.312 -4.09 9.758 1 96.19 727 GLU B CA 1
ATOM 13865 C C . GLU B 1 727 ? 39.031 -3.66 8.469 1 96.19 727 GLU B C 1
ATOM 13867 O O . GLU B 1 727 ? 40.188 -4.008 8.25 1 96.19 727 GLU B O 1
ATOM 13872 N N . MET B 1 728 ? 38.312 -2.971 7.676 1 93.31 728 MET B N 1
ATOM 13873 C CA . MET B 1 728 ? 38.75 -2.764 6.301 1 93.31 728 MET B CA 1
ATOM 13874 C C . MET B 1 728 ? 40.156 -2.148 6.262 1 93.31 728 MET B C 1
ATOM 13876 O O . MET B 1 728 ? 40.438 -1.174 6.965 1 93.31 728 MET B O 1
ATOM 13880 N N . LYS B 1 729 ? 40.938 -2.682 5.395 1 92 729 LYS B N 1
ATOM 13881 C CA . LYS B 1 729 ? 42.312 -2.199 5.133 1 92 729 LYS B CA 1
ATOM 13882 C C . LYS B 1 729 ? 42.344 -1.37 3.852 1 92 729 LYS B C 1
ATOM 13884 O O . LYS B 1 729 ? 41.531 -1.569 2.943 1 92 729 LYS B O 1
ATOM 13889 N N . THR B 1 730 ? 43.344 -0.506 3.857 1 88.69 730 THR B N 1
ATOM 13890 C CA . THR B 1 730 ? 43.5 0.319 2.666 1 88.69 730 THR B CA 1
ATOM 13891 C C . THR B 1 730 ? 44.125 -0.489 1.527 1 88.69 730 THR B C 1
ATOM 13893 O O . THR B 1 730 ? 43.75 -0.295 0.361 1 88.69 730 THR B O 1
ATOM 13896 N N . LYS B 1 731 ? 45 -1.306 1.89 1 92.12 731 LYS B N 1
ATOM 13897 C CA . LYS B 1 731 ? 45.688 -2.166 0.934 1 92.12 731 LYS B CA 1
ATOM 13898 C C . LYS B 1 731 ? 46.031 -3.52 1.555 1 92.12 731 LYS B C 1
ATOM 13900 O O . LYS B 1 731 ? 46.219 -3.623 2.771 1 92.12 731 LYS B O 1
ATOM 13905 N N . VAL B 1 732 ? 46.094 -4.496 0.675 1 95.25 732 VAL B N 1
ATOM 13906 C CA . VAL B 1 732 ? 46.5 -5.828 1.132 1 95.25 732 VAL B CA 1
ATOM 13907 C C . VAL B 1 732 ? 47.531 -6.41 0.195 1 95.25 732 VAL B C 1
ATOM 13909 O O . VAL B 1 732 ? 47.562 -6.113 -1.003 1 95.25 732 VAL B O 1
ATOM 13912 N N . ASP B 1 733 ? 48.406 -7.281 0.745 1 92.81 733 ASP B N 1
ATOM 13913 C CA . ASP B 1 733 ? 49.469 -7.898 -0.042 1 92.81 733 ASP B CA 1
ATOM 13914 C C . ASP B 1 733 ? 49.031 -9.234 -0.633 1 92.81 733 ASP B C 1
ATOM 13916 O O . ASP B 1 733 ? 49.594 -9.703 -1.624 1 92.81 733 ASP B O 1
ATOM 13920 N N . LYS B 1 734 ? 48.094 -9.852 -0.099 1 94.38 734 LYS B N 1
ATOM 13921 C CA . LYS B 1 734 ? 47.469 -11.078 -0.553 1 94.38 734 LYS B CA 1
ATOM 13922 C C . LYS B 1 734 ? 45.938 -11.031 -0.314 1 94.38 734 LYS B C 1
ATOM 13924 O O . LYS B 1 734 ? 45.469 -10.188 0.435 1 94.38 734 LYS B O 1
ATOM 13929 N N . PRO B 1 735 ? 45.25 -11.969 -1.016 1 95.75 735 PRO B N 1
ATOM 13930 C CA . PRO B 1 735 ? 43.812 -11.977 -0.769 1 95.75 735 PRO B CA 1
ATOM 13931 C C . PRO B 1 735 ? 43.469 -12.102 0.714 1 95.75 735 PRO B C 1
ATOM 13933 O O . PRO B 1 735 ? 44.062 -12.898 1.428 1 95.75 735 PRO B O 1
ATOM 13936 N N . HIS B 1 736 ? 42.594 -11.266 1.139 1 97.38 736 HIS B N 1
ATOM 13937 C CA . HIS B 1 736 ? 42.188 -11.195 2.541 1 97.38 736 HIS B CA 1
ATOM 13938 C C . HIS B 1 736 ? 40.656 -11.25 2.688 1 97.38 736 HIS B C 1
ATOM 13940 O O . HIS B 1 736 ? 39.938 -10.445 2.09 1 97.38 736 HIS B O 1
ATOM 13946 N N . VAL B 1 737 ? 40.125 -12.203 3.459 1 98.31 737 VAL B N 1
ATOM 13947 C CA . VAL B 1 737 ? 38.719 -12.273 3.754 1 98.31 737 VAL B CA 1
ATOM 13948 C C . VAL B 1 737 ? 38.438 -11.664 5.125 1 98.31 737 VAL B C 1
ATOM 13950 O O . VAL B 1 737 ? 39.156 -11.945 6.09 1 98.31 737 VAL B O 1
ATOM 13953 N N . TYR B 1 738 ? 37.5 -10.781 5.227 1 97.94 738 TYR B N 1
ATOM 13954 C CA . TYR B 1 738 ? 37.125 -10.125 6.473 1 97.94 738 TYR B CA 1
ATOM 13955 C C . TYR B 1 738 ? 36.094 -10.961 7.242 1 97.94 738 TYR B C 1
ATOM 13957 O O . TYR B 1 738 ? 35.438 -11.82 6.664 1 97.94 738 TYR B O 1
ATOM 13965 N N . ASN B 1 739 ? 35.969 -10.695 8.57 1 97.5 739 ASN B N 1
ATOM 13966 C CA . ASN B 1 739 ? 34.969 -11.375 9.367 1 97.5 739 ASN B CA 1
ATOM 13967 C C . ASN B 1 739 ? 33.562 -10.852 9.047 1 97.5 739 ASN B C 1
ATOM 13969 O O . ASN B 1 739 ? 33.281 -9.664 9.195 1 97.5 739 ASN B O 1
ATOM 13973 N N . PRO B 1 740 ? 32.688 -11.734 8.617 1 98 740 PRO B N 1
ATOM 13974 C CA . PRO B 1 740 ? 31.344 -11.266 8.352 1 98 740 PRO B CA 1
ATOM 13975 C C . PRO B 1 740 ? 30.562 -10.969 9.625 1 98 740 PRO B C 1
ATOM 13977 O O . PRO B 1 740 ? 30.922 -11.445 10.703 1 98 740 PRO B O 1
ATOM 13980 N N . ASP B 1 741 ? 29.516 -10.156 9.516 1 97.25 741 ASP B N 1
ATOM 13981 C CA . ASP B 1 741 ? 28.531 -10.062 10.578 1 97.25 741 ASP B CA 1
ATOM 13982 C C . ASP B 1 741 ? 27.781 -11.383 10.766 1 97.25 741 ASP B C 1
ATOM 13984 O O . ASP B 1 741 ? 27.766 -12.219 9.867 1 97.25 741 ASP B O 1
ATOM 13988 N N . ASP B 1 742 ? 27.188 -11.555 11.969 1 97.31 742 ASP B N 1
ATOM 13989 C CA . ASP B 1 742 ? 26.406 -12.766 12.211 1 97.31 742 ASP B CA 1
ATOM 13990 C C . ASP B 1 742 ? 25.234 -12.867 11.25 1 97.31 742 ASP B C 1
ATOM 13992 O O . ASP B 1 742 ? 24.609 -11.852 10.922 1 97.31 742 ASP B O 1
ATOM 13996 N N . ALA B 1 743 ? 25.016 -13.977 10.695 1 97.31 743 ALA B N 1
ATOM 13997 C CA . ALA B 1 743 ? 23.859 -14.234 9.844 1 97.31 743 ALA B CA 1
ATOM 13998 C C . ALA B 1 743 ? 22.781 -15 10.602 1 97.31 743 ALA B C 1
ATOM 14000 O O . ALA B 1 743 ? 23.094 -15.742 11.547 1 97.31 743 ALA B O 1
ATOM 14001 N N . ILE B 1 744 ? 21.547 -14.773 10.289 1 96.31 744 ILE B N 1
ATOM 14002 C CA . ILE B 1 744 ? 20.422 -15.477 10.891 1 96.31 744 ILE B CA 1
ATOM 14003 C C . ILE B 1 744 ? 19.688 -16.266 9.828 1 96.31 744 ILE B C 1
ATOM 14005 O O . ILE B 1 744 ? 19.453 -15.781 8.719 1 96.31 744 ILE B O 1
ATOM 14009 N N . ILE B 1 745 ? 19.359 -17.516 10.148 1 94.94 745 ILE B N 1
ATOM 14010 C CA . ILE B 1 745 ? 18.516 -18.281 9.25 1 94.94 745 ILE B CA 1
ATOM 14011 C C . ILE B 1 745 ? 17.094 -17.734 9.273 1 94.94 745 ILE B C 1
ATOM 14013 O O . ILE B 1 745 ? 16.453 -17.672 10.336 1 94.94 745 ILE B O 1
ATOM 14017 N N . GLY B 1 746 ? 16.625 -17.219 8.266 1 92.25 746 GLY B N 1
ATOM 14018 C CA . GLY B 1 746 ? 15.266 -16.688 8.156 1 92.25 746 GLY B CA 1
ATOM 14019 C C . GLY B 1 746 ? 14.711 -16.734 6.75 1 92.25 746 GLY B C 1
ATOM 14020 O O . GLY B 1 746 ? 15.359 -17.266 5.84 1 92.25 746 GLY B O 1
ATOM 14021 N N . HIS B 1 747 ? 13.438 -16.328 6.652 1 93.31 747 HIS B N 1
ATOM 14022 C CA . HIS B 1 747 ? 12.75 -16.406 5.371 1 93.31 747 HIS B CA 1
ATOM 14023 C C . HIS B 1 747 ? 12.438 -15.023 4.828 1 93.31 747 HIS B C 1
ATOM 14025 O O . HIS B 1 747 ? 11.445 -14.398 5.227 1 93.31 747 HIS B O 1
ATOM 14031 N N . TRP B 1 748 ? 13.266 -14.523 3.902 1 95.12 748 TRP B N 1
ATOM 14032 C CA . TRP B 1 748 ? 12.984 -13.312 3.139 1 95.12 748 TRP B CA 1
ATOM 14033 C C . TRP B 1 748 ? 13.836 -13.25 1.879 1 95.12 748 TRP B C 1
ATOM 14035 O O . TRP B 1 748 ? 14.844 -13.961 1.768 1 95.12 748 TRP B O 1
ATOM 14045 N N . TYR B 1 749 ? 13.406 -12.531 0.922 1 92.38 749 TYR B N 1
ATOM 14046 C CA . TYR B 1 749 ? 14.164 -12.25 -0.296 1 92.38 749 TYR B CA 1
ATOM 14047 C C . TYR B 1 749 ? 14.781 -10.859 -0.249 1 92.38 749 TYR B C 1
ATOM 14049 O O . TYR B 1 749 ? 14.25 -9.961 0.413 1 92.38 749 TYR B O 1
ATOM 14057 N N . SER B 1 750 ? 15.977 -10.742 -0.991 1 96 750 SER B N 1
ATOM 14058 C CA . SER B 1 750 ? 16.578 -9.414 -1.072 1 96 750 SER B CA 1
ATOM 14059 C C . SER B 1 750 ? 17.453 -9.281 -2.312 1 96 750 SER B C 1
ATOM 14061 O O . SER B 1 750 ? 18.188 -10.211 -2.666 1 96 750 SER B O 1
ATOM 14063 N N . ALA B 1 751 ? 17.375 -8.125 -2.936 1 95.44 751 ALA B N 1
ATOM 14064 C CA . ALA B 1 751 ? 18.312 -7.793 -4.004 1 95.44 751 ALA B CA 1
ATOM 14065 C C . ALA B 1 751 ? 19.734 -7.688 -3.469 1 95.44 751 ALA B C 1
ATOM 14067 O O . ALA B 1 751 ? 20.703 -7.785 -4.23 1 95.44 751 ALA B O 1
ATOM 14068 N N . MET B 1 752 ? 19.875 -7.586 -2.188 1 97.12 752 MET B N 1
ATOM 14069 C CA . MET B 1 752 ? 21.188 -7.453 -1.575 1 97.12 752 MET B CA 1
ATOM 14070 C C . MET B 1 752 ? 21.922 -8.789 -1.569 1 97.12 752 MET B C 1
ATOM 14072 O O . MET B 1 752 ? 23.094 -8.859 -1.193 1 97.12 752 MET B O 1
ATOM 14076 N N . ASN B 1 753 ? 21.297 -9.82 -2.045 1 96.62 753 ASN B N 1
ATOM 14077 C CA . ASN B 1 753 ? 21.969 -11.117 -2.166 1 96.62 753 ASN B CA 1
ATOM 14078 C C . ASN B 1 753 ? 23 -11.109 -3.283 1 96.62 753 ASN B C 1
ATOM 14080 O O . ASN B 1 753 ? 23.859 -12 -3.354 1 96.62 753 ASN B O 1
ATOM 14084 N N . GLY B 1 754 ? 22.953 -10.133 -4.137 1 94.75 754 GLY B N 1
ATOM 14085 C CA . GLY B 1 754 ? 23.891 -10.031 -5.242 1 94.75 754 GLY B CA 1
ATOM 14086 C C . GLY B 1 754 ? 25.25 -9.508 -4.82 1 94.75 754 GLY B C 1
ATOM 14087 O O . GLY B 1 754 ? 25.406 -8.969 -3.723 1 94.75 754 GLY B O 1
ATOM 14088 N N . SER B 1 755 ? 26.219 -9.68 -5.758 1 94.62 755 SER B N 1
ATOM 14089 C CA . SER B 1 755 ? 27.594 -9.258 -5.469 1 94.62 755 SER B CA 1
ATOM 14090 C C . SER B 1 755 ? 27.75 -7.75 -5.621 1 94.62 755 SER B C 1
ATOM 14092 O O . SER B 1 755 ? 28.703 -7.168 -5.109 1 94.62 755 SER B O 1
ATOM 14094 N N . ASN B 1 756 ? 26.875 -7.16 -6.316 1 93.38 756 ASN B N 1
ATOM 14095 C CA . ASN B 1 756 ? 26.922 -5.715 -6.492 1 93.38 756 ASN B CA 1
ATOM 14096 C C . ASN B 1 756 ? 25.516 -5.125 -6.609 1 93.38 756 ASN B C 1
ATOM 14098 O O . ASN B 1 756 ? 25.172 -4.543 -7.637 1 93.38 756 ASN B O 1
ATOM 14102 N N . PRO B 1 757 ? 24.719 -5.227 -5.574 1 95.12 757 PRO B N 1
ATOM 14103 C CA . PRO B 1 757 ? 23.359 -4.684 -5.613 1 95.12 757 PRO B CA 1
ATOM 14104 C C . PRO B 1 757 ? 23.328 -3.156 -5.648 1 95.12 757 PRO B C 1
ATOM 14106 O O . PRO B 1 757 ? 24.344 -2.512 -5.336 1 95.12 757 PRO B O 1
ATOM 14109 N N . THR B 1 758 ? 22.234 -2.588 -5.977 1 94.94 758 THR B N 1
ATOM 14110 C CA . THR B 1 758 ? 22.125 -1.133 -6.012 1 94.94 758 THR B CA 1
ATOM 14111 C C . THR B 1 758 ? 21.719 -0.586 -4.648 1 94.94 758 THR B C 1
ATOM 14113 O O . THR B 1 758 ? 21.984 0.576 -4.336 1 94.94 758 THR B O 1
ATOM 14116 N N . GLY B 1 759 ? 21 -1.417 -3.926 1 96.69 759 GLY B N 1
ATOM 14117 C CA . GLY B 1 759 ? 20.531 -1.003 -2.615 1 96.69 759 GLY B CA 1
ATOM 14118 C C . GLY B 1 759 ? 19.234 -0.21 -2.672 1 96.69 759 GLY B C 1
ATOM 14119 O O . GLY B 1 759 ? 18.766 0.305 -1.652 1 96.69 759 GLY B O 1
ATOM 14120 N N . THR B 1 760 ? 18.609 -0.033 -3.816 1 97 760 THR B N 1
ATOM 14121 C CA . THR B 1 760 ? 17.359 0.72 -3.988 1 97 760 THR B CA 1
ATOM 14122 C C . THR B 1 760 ? 16.375 -0.054 -4.859 1 97 760 THR B C 1
ATOM 14124 O O . THR B 1 760 ? 16.766 -1.006 -5.543 1 97 760 THR B O 1
ATOM 14127 N N . ASP B 1 761 ? 15.133 0.257 -4.707 1 95.62 761 ASP B N 1
ATOM 14128 C CA . ASP B 1 761 ? 14.031 -0.235 -5.535 1 95.62 761 ASP B CA 1
ATOM 14129 C C . ASP B 1 761 ? 13.07 0.892 -5.895 1 95.62 761 ASP B C 1
ATOM 14131 O O . ASP B 1 761 ? 13 1.903 -5.191 1 95.62 761 ASP B O 1
ATOM 14135 N N . LEU B 1 762 ? 12.352 0.736 -6.945 1 92.56 762 LEU B N 1
ATOM 14136 C CA . LEU B 1 762 ? 11.477 1.794 -7.441 1 92.56 762 LEU B CA 1
ATOM 14137 C C . LEU B 1 762 ? 10.211 1.895 -6.594 1 92.56 762 LEU B C 1
ATOM 14139 O O . LEU B 1 762 ? 9.602 2.963 -6.504 1 92.56 762 LEU B O 1
ATOM 14143 N N . PHE B 1 763 ? 9.867 0.771 -5.934 1 92.5 763 PHE B N 1
ATOM 14144 C CA . PHE B 1 763 ? 8.5 0.761 -5.414 1 92.5 763 PHE B CA 1
ATOM 14145 C C . PHE B 1 763 ? 8.484 0.323 -3.955 1 92.5 763 PHE B C 1
ATOM 14147 O O . PHE B 1 763 ? 7.484 0.517 -3.258 1 92.5 763 PHE B O 1
ATOM 14154 N N . GLU B 1 764 ? 9.508 -0.253 -3.434 1 95.44 764 GLU B N 1
ATOM 14155 C CA . GLU B 1 764 ? 9.477 -0.781 -2.072 1 95.44 764 GLU B CA 1
ATOM 14156 C C . GLU B 1 764 ? 10.852 -0.706 -1.416 1 95.44 764 GLU B C 1
ATOM 14158 O O . GLU B 1 764 ? 11.859 -0.515 -2.098 1 95.44 764 GLU B O 1
ATOM 14163 N N . GLY B 1 765 ? 10.859 -0.847 -0.086 1 97.81 765 GLY B N 1
ATOM 14164 C CA . GLY B 1 765 ? 12.117 -0.896 0.639 1 97.81 765 GLY B CA 1
ATOM 14165 C C . GLY B 1 765 ? 12.875 -2.195 0.434 1 97.81 765 GLY B C 1
ATOM 14166 O O . GLY B 1 765 ? 12.266 -3.246 0.223 1 97.81 765 GLY B O 1
ATOM 14167 N N . VAL B 1 766 ? 14.156 -2.143 0.564 1 98.06 766 VAL B N 1
ATOM 14168 C CA . VAL B 1 766 ? 15.008 -3.285 0.25 1 98.06 766 VAL B CA 1
ATOM 14169 C C . VAL B 1 766 ? 15.383 -4.023 1.534 1 98.06 766 VAL B C 1
ATOM 14171 O O . VAL B 1 766 ? 15.812 -3.406 2.51 1 98.06 766 VAL B O 1
ATOM 14174 N N . ASN B 1 767 ? 15.25 -5.277 1.587 1 98.06 767 ASN B N 1
ATOM 14175 C CA . ASN B 1 767 ? 15.664 -6.141 2.689 1 98.06 767 ASN B CA 1
ATOM 14176 C C . ASN B 1 767 ? 17.188 -6.301 2.738 1 98.06 767 ASN B C 1
ATOM 14178 O O . ASN B 1 767 ? 17.859 -6.113 1.728 1 98.06 767 ASN B O 1
ATOM 14182 N N . PRO B 1 768 ? 17.703 -6.574 3.947 1 97.38 768 PRO B N 1
ATOM 14183 C CA . PRO B 1 768 ? 19.109 -6.992 3.975 1 97.38 768 PRO B CA 1
ATOM 14184 C C . PRO B 1 768 ? 19.328 -8.344 3.303 1 97.38 768 PRO B C 1
ATOM 14186 O O . PRO B 1 768 ? 18.375 -9.086 3.066 1 97.38 768 PRO B O 1
ATOM 14189 N N . ALA B 1 769 ? 20.578 -8.648 2.949 1 97.31 769 ALA B N 1
ATOM 14190 C CA . ALA B 1 769 ? 20.891 -9.953 2.381 1 97.31 769 ALA B CA 1
ATOM 14191 C C . ALA B 1 769 ? 20.422 -11.078 3.307 1 97.31 769 ALA B C 1
ATOM 14193 O O . ALA B 1 769 ? 20.469 -10.938 4.531 1 97.31 769 ALA B O 1
ATOM 14194 N N . ASN B 1 770 ? 19.938 -12.07 2.758 1 96.5 770 ASN B N 1
ATOM 14195 C CA . ASN B 1 770 ? 19.625 -13.289 3.498 1 96.5 770 ASN B CA 1
ATOM 14196 C C . ASN B 1 770 ? 20.734 -14.328 3.342 1 96.5 770 ASN B C 1
ATOM 14198 O O . ASN B 1 770 ? 20.625 -15.234 2.514 1 96.5 770 ASN B O 1
ATOM 14202 N N . GLY B 1 771 ? 21.734 -14.273 4.145 1 97.56 771 GLY B N 1
ATOM 14203 C CA . GLY B 1 771 ? 22.906 -15.133 4.105 1 97.56 771 GLY B CA 1
ATOM 14204 C C . GLY B 1 771 ? 24.125 -14.516 4.77 1 97.56 771 GLY B C 1
ATOM 14205 O O . GLY B 1 771 ? 24.016 -13.461 5.402 1 97.56 771 GLY B O 1
ATOM 14206 N N . VAL B 1 772 ? 25.234 -15.219 4.754 1 98.31 772 VAL B N 1
ATOM 14207 C CA . VAL B 1 772 ? 26.5 -14.703 5.238 1 98.31 772 VAL B CA 1
ATOM 14208 C C . VAL B 1 772 ? 27.109 -13.766 4.195 1 98.31 772 VAL B C 1
ATOM 14210 O O . VAL B 1 772 ? 27.453 -14.195 3.088 1 98.31 772 VAL B O 1
ATOM 14213 N N . VAL B 1 773 ? 27.172 -12.523 4.523 1 98.44 773 VAL B N 1
ATOM 14214 C CA . VAL B 1 773 ? 27.75 -11.539 3.617 1 98.44 773 VAL B CA 1
ATOM 14215 C C . VAL B 1 773 ? 29.281 -11.531 3.777 1 98.44 773 VAL B C 1
ATOM 14217 O O . VAL B 1 773 ? 29.797 -11.07 4.801 1 98.44 773 VAL B O 1
ATOM 14220 N N . ILE B 1 774 ? 29.984 -11.938 2.762 1 98.44 774 ILE B N 1
ATOM 14221 C CA . ILE B 1 774 ? 31.438 -12.117 2.793 1 98.44 774 ILE B CA 1
ATOM 14222 C C . ILE B 1 774 ? 32.094 -11.016 1.981 1 98.44 774 ILE B C 1
ATOM 14224 O O . ILE B 1 774 ? 31.859 -10.875 0.783 1 98.44 774 ILE B O 1
ATOM 14228 N N . TYR B 1 775 ? 32.938 -10.273 2.682 1 97.94 775 TYR B N 1
ATOM 14229 C CA . TYR B 1 775 ? 33.781 -9.305 2.014 1 97.94 775 TYR B CA 1
ATOM 14230 C C . TYR B 1 775 ? 35.219 -9.805 1.954 1 97.94 775 TYR B C 1
ATOM 14232 O O . TYR B 1 775 ? 35.75 -10.32 2.943 1 97.94 775 TYR B O 1
ATOM 14240 N N . TYR B 1 776 ? 35.844 -9.703 0.831 1 97.31 776 TYR B N 1
ATOM 14241 C CA . TYR B 1 776 ? 37.25 -10.023 0.679 1 97.31 776 TYR B CA 1
ATOM 14242 C C . TYR B 1 776 ? 37.938 -8.969 -0.174 1 97.31 776 TYR B C 1
ATOM 14244 O O . TYR B 1 776 ? 37.312 -8.273 -0.967 1 97.31 776 TYR B O 1
ATOM 14252 N N . HIS B 1 777 ? 39.156 -8.852 0.131 1 96.25 777 HIS B N 1
ATOM 14253 C CA . HIS B 1 777 ? 39.969 -7.805 -0.448 1 96.25 777 HIS B CA 1
ATOM 14254 C C . HIS B 1 777 ? 41.125 -8.406 -1.28 1 96.25 777 HIS B C 1
ATOM 14256 O O . HIS B 1 777 ? 41.875 -9.227 -0.786 1 96.25 777 HIS B O 1
ATOM 14262 N N . LEU B 1 778 ? 41.188 -8.016 -2.588 1 95.56 778 LEU B N 1
ATOM 14263 C CA . LEU B 1 778 ? 42.25 -8.508 -3.475 1 95.56 778 LEU B CA 1
ATOM 14264 C C . LEU B 1 778 ? 43.312 -7.434 -3.715 1 95.56 778 LEU B C 1
ATOM 14266 O O . LEU B 1 778 ? 42.969 -6.246 -3.791 1 95.56 778 LEU B O 1
ATOM 14270 N N . PRO B 1 779 ? 44.531 -7.844 -3.904 1 94 779 PRO B N 1
ATOM 14271 C CA . PRO B 1 779 ? 45.625 -6.867 -4.09 1 94 779 PRO B CA 1
ATOM 14272 C C . PRO B 1 779 ? 45.531 -6.133 -5.426 1 94 779 PRO B C 1
ATOM 14274 O O . PRO B 1 779 ? 45.094 -6.715 -6.426 1 94 779 PRO B O 1
ATOM 14277 N N . ASP B 1 780 ? 46.094 -4.914 -5.488 1 89.12 780 ASP B N 1
ATOM 14278 C CA . ASP B 1 780 ? 46.062 -4.07 -6.68 1 89.12 780 ASP B CA 1
ATOM 14279 C C . ASP B 1 780 ? 47 -4.617 -7.758 1 89.12 780 ASP B C 1
ATOM 14281 O O . ASP B 1 780 ? 46.781 -4.352 -8.945 1 89.12 780 ASP B O 1
ATOM 14285 N N . ASN B 1 781 ? 47.938 -5.328 -7.418 1 84.88 781 ASN B N 1
ATOM 14286 C CA . ASN B 1 781 ? 48.938 -5.816 -8.359 1 84.88 781 ASN B CA 1
ATOM 14287 C C . ASN B 1 781 ? 48.656 -7.238 -8.82 1 84.88 781 ASN B C 1
ATOM 14289 O O . ASN B 1 781 ? 49.5 -7.914 -9.383 1 84.88 781 ASN B O 1
ATOM 14293 N N . MET B 1 782 ? 47.438 -7.652 -8.547 1 86.88 782 MET B N 1
ATOM 14294 C CA . MET B 1 782 ? 47.125 -9.023 -8.922 1 86.88 782 MET B CA 1
ATOM 14295 C C . MET B 1 782 ? 47.156 -9.188 -10.438 1 86.88 782 MET B C 1
ATOM 14297 O O . MET B 1 782 ? 46.812 -8.258 -11.172 1 86.88 782 MET B O 1
ATOM 14301 N N . GLU B 1 783 ? 47.625 -10.242 -10.93 1 83.19 783 GLU B N 1
ATOM 14302 C CA . GLU B 1 783 ? 47.719 -10.539 -12.352 1 83.19 783 GLU B CA 1
ATOM 14303 C C . GLU B 1 783 ? 46.344 -10.914 -12.938 1 83.19 783 GLU B C 1
ATOM 14305 O O . GLU B 1 783 ? 45.469 -11.367 -12.211 1 83.19 783 GLU B O 1
ATOM 14310 N N . GLU B 1 784 ? 46.344 -10.633 -14.258 1 80.88 784 GLU B N 1
ATOM 14311 C CA . GLU B 1 784 ? 45.156 -11.094 -14.977 1 80.88 784 GLU B CA 1
ATOM 14312 C C . GLU B 1 784 ? 45.062 -12.617 -14.977 1 80.88 784 GLU B C 1
ATOM 14314 O O . GLU B 1 784 ? 46.062 -13.305 -15.109 1 80.88 784 GLU B O 1
ATOM 14319 N N . GLY B 1 785 ? 44 -13.172 -14.641 1 82 785 GLY B N 1
ATOM 14320 C CA . GLY B 1 785 ? 43.781 -14.602 -14.695 1 82 785 GLY B CA 1
ATOM 14321 C C . GLY B 1 785 ? 43.875 -15.273 -13.336 1 82 785 GLY B C 1
ATOM 14322 O O . GLY B 1 785 ? 43.844 -16.5 -13.234 1 82 785 GLY B O 1
ATOM 14323 N N . LEU B 1 786 ? 44.094 -14.523 -12.305 1 90.19 786 LEU B N 1
ATOM 14324 C CA . LEU B 1 786 ? 44.094 -15.094 -10.961 1 90.19 786 LEU B CA 1
ATOM 14325 C C . LEU B 1 786 ? 42.844 -15.953 -10.75 1 90.19 786 LEU B C 1
ATOM 14327 O O . LEU B 1 786 ? 41.75 -15.586 -11.172 1 90.19 786 LEU B O 1
ATOM 14331 N N . GLU B 1 787 ? 43.062 -17.172 -10.211 1 94.44 787 GLU B N 1
ATOM 14332 C CA . GLU B 1 787 ? 41.969 -18.016 -9.789 1 94.44 787 GLU B CA 1
ATOM 14333 C C . GLU B 1 787 ? 41.781 -17.969 -8.281 1 94.44 787 GLU B C 1
ATOM 14335 O O . GLU B 1 787 ? 42.75 -18.031 -7.52 1 94.44 787 GLU B O 1
ATOM 14340 N N . LEU B 1 788 ? 40.594 -17.719 -7.906 1 96.06 788 LEU B N 1
ATOM 14341 C CA . LEU B 1 788 ? 40.219 -17.609 -6.5 1 96.06 788 LEU B CA 1
ATOM 14342 C C . LEU B 1 788 ? 39.219 -18.719 -6.121 1 96.06 788 LEU B C 1
ATOM 14344 O O . LEU B 1 788 ? 38.312 -19.031 -6.883 1 96.06 788 LEU B O 1
ATOM 14348 N N . SER B 1 789 ? 39.438 -19.328 -4.996 1 97.5 789 SER B N 1
ATOM 14349 C CA . SER B 1 789 ? 38.469 -20.297 -4.449 1 97.5 789 SER B CA 1
ATOM 14350 C C . SER B 1 789 ? 38.125 -19.969 -3.004 1 97.5 789 SER B C 1
ATOM 14352 O O . SER B 1 789 ? 38.969 -19.5 -2.24 1 97.5 789 SER B O 1
ATOM 14354 N N . LEU B 1 790 ? 36.906 -20.109 -2.568 1 98.44 790 LEU B N 1
ATOM 14355 C CA . LEU B 1 790 ? 36.406 -19.953 -1.213 1 98.44 790 LEU B CA 1
ATOM 14356 C C . LEU B 1 790 ? 35.781 -21.25 -0.717 1 98.44 790 LEU B C 1
ATOM 14358 O O . LEU B 1 790 ? 34.812 -21.734 -1.296 1 98.44 790 LEU B O 1
ATOM 14362 N N . GLU B 1 791 ? 36.344 -21.844 0.256 1 98.38 791 GLU B N 1
ATOM 14363 C CA . GLU B 1 791 ? 35.812 -23.031 0.896 1 98.38 791 GLU B CA 1
ATOM 14364 C C . GLU B 1 791 ? 35.156 -22.703 2.242 1 98.38 791 GLU B C 1
ATOM 14366 O O . GLU B 1 791 ? 35.75 -22 3.057 1 98.38 791 GLU B O 1
ATOM 14371 N N . ILE B 1 792 ? 34.031 -23.141 2.473 1 98.75 792 ILE B N 1
ATOM 14372 C CA . ILE B 1 792 ? 33.344 -23 3.742 1 98.75 792 ILE B CA 1
ATOM 14373 C C . ILE B 1 792 ? 33.312 -24.328 4.48 1 98.75 792 ILE B C 1
ATOM 14375 O O . ILE B 1 792 ? 32.812 -25.328 3.947 1 98.75 792 ILE B O 1
ATOM 14379 N N . LYS B 1 793 ? 33.781 -24.297 5.668 1 98.56 793 LYS B N 1
ATOM 14380 C CA . LYS B 1 793 ? 33.875 -25.516 6.461 1 98.56 793 LYS B CA 1
ATOM 14381 C C . LYS B 1 793 ? 33.062 -25.406 7.758 1 98.56 793 LYS B C 1
ATOM 14383 O O . LYS B 1 793 ? 33 -24.328 8.344 1 98.56 793 LYS B O 1
ATOM 14388 N N . ASP B 1 794 ? 32.5 -26.484 8.18 1 97.44 794 ASP B N 1
ATOM 14389 C CA . ASP B 1 794 ? 31.781 -26.484 9.461 1 97.44 794 ASP B CA 1
ATOM 14390 C C . ASP B 1 794 ? 32.781 -26.625 10.625 1 97.44 794 ASP B C 1
ATOM 14392 O O . ASP B 1 794 ? 33.969 -26.594 10.422 1 97.44 794 ASP B O 1
ATOM 14396 N N . ALA B 1 795 ? 32.281 -26.703 11.836 1 95.94 795 ALA B N 1
ATOM 14397 C CA . ALA B 1 795 ? 33.094 -26.703 13.047 1 95.94 795 ALA B CA 1
ATOM 14398 C C . ALA B 1 795 ? 34 -27.938 13.102 1 95.94 795 ALA B C 1
ATOM 14400 O O . ALA B 1 795 ? 35.062 -27.906 13.734 1 95.94 795 ALA B O 1
ATOM 14401 N N . GLN B 1 796 ? 33.625 -29 12.398 1 95.25 796 GLN B N 1
ATOM 14402 C CA . GLN B 1 796 ? 34.375 -30.234 12.391 1 95.25 796 GLN B CA 1
ATOM 14403 C C . GLN B 1 796 ? 35.406 -30.234 11.258 1 95.25 796 GLN B C 1
ATOM 14405 O O . GLN B 1 796 ? 36.188 -31.172 11.141 1 95.25 796 GLN B O 1
ATOM 14410 N N . GLY B 1 797 ? 35.375 -29.234 10.453 1 95.81 797 GLY B N 1
ATOM 14411 C CA . GLY B 1 797 ? 36.344 -29.125 9.383 1 95.81 797 GLY B CA 1
ATOM 14412 C C . GLY B 1 797 ? 35.844 -29.688 8.062 1 95.81 797 GLY B C 1
ATOM 14413 O O . GLY B 1 797 ? 36.594 -29.688 7.074 1 95.81 797 GLY B O 1
ATOM 14414 N N . ASN B 1 798 ? 34.656 -30.156 8.016 1 96.56 798 ASN B N 1
ATOM 14415 C CA . ASN B 1 798 ? 34.094 -30.656 6.766 1 96.56 798 ASN B CA 1
ATOM 14416 C C . ASN B 1 798 ? 33.719 -29.531 5.816 1 96.56 798 ASN B C 1
ATOM 14418 O O . ASN B 1 798 ? 33.156 -28.516 6.242 1 96.56 798 ASN B O 1
ATOM 14422 N N . VAL B 1 799 ? 34.031 -29.703 4.547 1 97.62 799 VAL B N 1
ATOM 14423 C CA . VAL B 1 799 ? 33.656 -28.719 3.549 1 97.62 799 VAL B CA 1
ATOM 14424 C C . VAL B 1 799 ? 32.125 -28.75 3.316 1 97.62 799 VAL B C 1
ATOM 14426 O O . VAL B 1 799 ? 31.578 -29.781 2.938 1 97.62 799 VAL B O 1
ATOM 14429 N N . VAL B 1 800 ? 31.5 -27.703 3.568 1 97.25 800 VAL B N 1
ATOM 14430 C CA . VAL B 1 800 ? 30.062 -27.516 3.385 1 97.25 800 VAL B CA 1
ATOM 14431 C C . VAL B 1 800 ? 29.781 -27.062 1.958 1 97.25 800 VAL B C 1
ATOM 14433 O O . VAL B 1 800 ? 28.797 -27.469 1.352 1 97.25 800 VAL B O 1
ATOM 14436 N N . ARG B 1 801 ? 30.531 -26.141 1.452 1 97.06 801 ARG B N 1
ATOM 14437 C CA . ARG B 1 801 ? 30.359 -25.5 0.15 1 97.06 801 ARG B CA 1
ATOM 14438 C C . ARG B 1 801 ? 31.688 -24.922 -0.358 1 97.06 801 ARG B C 1
ATOM 14440 O O . ARG B 1 801 ? 32.531 -24.531 0.435 1 97.06 801 ARG B O 1
ATOM 14447 N N . SER B 1 802 ? 31.812 -24.953 -1.613 1 97.44 802 SER B N 1
ATOM 14448 C CA . SER B 1 802 ? 32.969 -24.328 -2.258 1 97.44 802 SER B CA 1
ATOM 14449 C C . SER B 1 802 ? 32.531 -23.484 -3.449 1 97.44 802 SER B C 1
ATOM 14451 O O . SER B 1 802 ? 31.641 -23.859 -4.203 1 97.44 802 SER B O 1
ATOM 14453 N N . PHE B 1 803 ? 33.156 -22.328 -3.613 1 97.81 803 PHE B N 1
ATOM 14454 C CA . PHE B 1 803 ? 32.938 -21.438 -4.734 1 97.81 803 PHE B CA 1
ATOM 14455 C C . PHE B 1 803 ? 34.219 -21.125 -5.465 1 97.81 803 PHE B C 1
ATOM 14457 O O . PHE B 1 803 ? 35.312 -21.219 -4.879 1 97.81 803 PHE B O 1
ATOM 14464 N N . SER B 1 804 ? 34.094 -20.781 -6.773 1 96.88 804 SER B N 1
ATOM 14465 C CA . SER B 1 804 ? 35.25 -20.484 -7.605 1 96.88 804 SER B CA 1
ATOM 14466 C C . SER B 1 804 ? 35.031 -19.203 -8.406 1 96.88 804 SER B C 1
ATOM 14468 O O . SER B 1 804 ? 33.906 -18.797 -8.633 1 96.88 804 SER B O 1
ATOM 14470 N N . SER B 1 805 ? 36.156 -18.531 -8.789 1 96.56 805 SER B N 1
ATOM 14471 C CA . SER B 1 805 ? 36.062 -17.391 -9.695 1 96.56 805 SER B CA 1
ATOM 14472 C C . SER B 1 805 ? 35.906 -17.844 -11.141 1 96.56 805 SER B C 1
ATOM 14474 O O . SER B 1 805 ? 35.594 -17.031 -12.016 1 96.56 805 SER B O 1
ATOM 14476 N N . LYS B 1 806 ? 36.031 -19.094 -11.398 1 94.81 806 LYS B N 1
ATOM 14477 C CA . LYS B 1 806 ? 35.844 -19.641 -12.734 1 94.81 806 LYS B CA 1
ATOM 14478 C C . LYS B 1 806 ? 34.469 -20.297 -12.883 1 94.81 806 LYS B C 1
ATOM 14480 O O . LYS B 1 806 ? 34.094 -21.188 -12.117 1 94.81 806 LYS B O 1
ATOM 14485 N N . ALA B 1 807 ? 33.812 -19.797 -13.836 1 93.62 807 ALA B N 1
ATOM 14486 C CA . ALA B 1 807 ? 32.531 -20.391 -14.133 1 93.62 807 ALA B CA 1
ATOM 14487 C C . ALA B 1 807 ? 32.688 -21.797 -14.719 1 93.62 807 ALA B C 1
ATOM 14489 O O . ALA B 1 807 ? 33.688 -22.078 -15.398 1 93.62 807 ALA B O 1
ATOM 14490 N N . ASN B 1 808 ? 31.766 -22.594 -14.414 1 92.75 808 ASN B N 1
ATOM 14491 C CA . ASN B 1 808 ? 31.719 -23.906 -15.07 1 92.75 808 ASN B CA 1
ATOM 14492 C C . ASN B 1 808 ? 31.375 -23.781 -16.547 1 92.75 808 ASN B C 1
ATOM 14494 O O . ASN B 1 808 ? 30.234 -23.5 -16.906 1 92.75 808 ASN B O 1
ATOM 14498 N N . GLN B 1 809 ? 32.219 -24.062 -17.391 1 91 809 GLN B N 1
ATOM 14499 C CA . GLN B 1 809 ? 32.062 -23.875 -18.828 1 91 809 GLN B CA 1
ATOM 14500 C C . GLN B 1 809 ? 31.109 -24.922 -19.422 1 91 809 GLN B C 1
ATOM 14502 O O . GLN B 1 809 ? 30.547 -24.734 -20.5 1 91 809 GLN B O 1
ATOM 14507 N N . GLU B 1 810 ? 30.969 -25.984 -18.734 1 90.5 810 GLU B N 1
ATOM 14508 C CA . GLU B 1 810 ? 30.125 -27.078 -19.234 1 90.5 810 GLU B CA 1
ATOM 14509 C C . GLU B 1 810 ? 28.688 -26.922 -18.797 1 90.5 810 GLU B C 1
ATOM 14511 O O . GLU B 1 810 ? 27.812 -27.719 -19.172 1 90.5 810 GLU B O 1
ATOM 14516 N N . PHE B 1 811 ? 28.438 -25.906 -17.969 1 93.62 811 PHE B N 1
ATOM 14517 C CA . PHE B 1 811 ? 27.078 -25.719 -17.469 1 93.62 811 PHE B CA 1
ATOM 14518 C C . PHE B 1 811 ? 26.109 -25.422 -18.609 1 93.62 811 PHE B C 1
ATOM 14520 O O . PHE B 1 811 ? 26.422 -24.594 -19.484 1 93.62 811 PHE B O 1
ATOM 14527 N N . ILE B 1 812 ? 24.922 -26.031 -18.672 1 92.19 812 ILE B N 1
ATOM 14528 C CA . ILE B 1 812 ? 23.844 -25.812 -19.625 1 92.19 812 ILE B CA 1
ATOM 14529 C C . ILE B 1 812 ? 22.609 -25.281 -18.906 1 92.19 812 ILE B C 1
ATOM 14531 O O . ILE B 1 812 ? 22.125 -25.922 -17.969 1 92.19 812 ILE B O 1
ATOM 14535 N N . SER B 1 813 ? 22.156 -24.094 -19.328 1 93.25 813 SER B N 1
ATOM 14536 C CA . SER B 1 813 ? 20.922 -23.547 -18.766 1 93.25 813 SER B CA 1
ATOM 14537 C C . SER B 1 813 ? 19.703 -24 -19.562 1 93.25 813 SER B C 1
ATOM 14539 O O . SER B 1 813 ? 19.75 -24.078 -20.781 1 93.25 813 SER B O 1
ATOM 14541 N N . TYR B 1 814 ? 18.672 -24.453 -18.984 1 92.31 814 TYR B N 1
ATOM 14542 C CA . TYR B 1 814 ? 17.406 -24.844 -19.578 1 92.31 814 TYR B CA 1
ATOM 14543 C C . TYR B 1 814 ? 16.266 -24.656 -18.578 1 92.31 814 TYR B C 1
ATOM 14545 O O . TYR B 1 814 ? 16.484 -24.562 -17.375 1 92.31 814 TYR B O 1
ATOM 14553 N N . ASP B 1 815 ? 15.047 -24.516 -19.062 1 90.44 815 ASP B N 1
ATOM 14554 C CA . ASP B 1 815 ? 13.875 -24.328 -18.219 1 90.44 815 ASP B CA 1
ATOM 14555 C C . ASP B 1 815 ? 13.703 -25.5 -17.25 1 90.44 815 ASP B C 1
ATOM 14557 O O . ASP B 1 815 ? 13.734 -26.656 -17.656 1 90.44 815 ASP B O 1
ATOM 14561 N N . GLY B 1 816 ? 13.508 -25.172 -16 1 92.19 816 GLY B N 1
ATOM 14562 C CA . GLY B 1 816 ? 13.289 -26.203 -14.992 1 92.19 816 GLY B CA 1
ATOM 14563 C C . GLY B 1 816 ? 14.57 -26.781 -14.438 1 92.19 816 GLY B C 1
ATOM 14564 O O . GLY B 1 816 ? 14.539 -27.672 -13.586 1 92.19 816 GLY B O 1
ATOM 14565 N N . GLY B 1 817 ? 15.68 -26.297 -14.961 1 95.25 817 GLY B N 1
ATOM 14566 C CA . GLY B 1 817 ? 16.969 -26.766 -14.5 1 95.25 817 GLY B CA 1
ATOM 14567 C C . GLY B 1 817 ? 17.547 -25.938 -13.367 1 95.25 817 GLY B C 1
ATOM 14568 O O . GLY B 1 817 ? 16.953 -24.953 -12.953 1 95.25 817 GLY B O 1
ATOM 14569 N N . PRO B 1 818 ? 18.609 -26.391 -12.758 1 96.44 818 PRO B N 1
ATOM 14570 C CA . PRO B 1 818 ? 19.266 -25.625 -11.695 1 96.44 818 PRO B CA 1
ATOM 14571 C C . PRO B 1 818 ? 19.906 -24.344 -12.211 1 96.44 818 PRO B C 1
ATOM 14573 O O . PRO B 1 818 ? 20.156 -24.219 -13.414 1 96.44 818 PRO B O 1
ATOM 14576 N N . SER B 1 819 ? 20.141 -23.422 -11.383 1 94.62 819 SER B N 1
ATOM 14577 C CA . SER B 1 819 ? 20.922 -22.234 -11.703 1 94.62 819 SER B CA 1
ATOM 14578 C C . SER B 1 819 ? 22.422 -22.516 -11.664 1 94.62 819 SER B C 1
ATOM 14580 O O . SER B 1 819 ? 22.859 -23.422 -10.945 1 94.62 819 SER B O 1
ATOM 14582 N N . PRO B 1 820 ? 23.141 -21.766 -12.516 1 94.75 820 PRO B N 1
ATOM 14583 C CA . PRO B 1 820 ? 24.594 -21.906 -12.375 1 94.75 820 PRO B CA 1
ATOM 14584 C C . PRO B 1 820 ? 25.094 -21.516 -10.984 1 94.75 820 PRO B C 1
ATOM 14586 O O . PRO B 1 820 ? 24.469 -20.703 -10.297 1 94.75 820 PRO B O 1
ATOM 14589 N N . GLU B 1 821 ? 26.156 -22.172 -10.609 1 94.06 821 GLU B N 1
ATOM 14590 C CA . GLU B 1 821 ? 26.781 -21.75 -9.352 1 94.06 821 GLU B CA 1
ATOM 14591 C C . GLU B 1 821 ? 27.25 -20.312 -9.422 1 94.06 821 GLU B C 1
ATOM 14593 O O . GLU B 1 821 ? 27.734 -19.859 -10.453 1 94.06 821 GLU B O 1
ATOM 14598 N N . PRO B 1 822 ? 27.125 -19.578 -8.297 1 94.69 822 PRO B N 1
ATOM 14599 C CA . PRO B 1 822 ? 27.656 -18.219 -8.289 1 94.69 822 PRO B CA 1
ATOM 14600 C C . PRO B 1 822 ? 29.188 -18.172 -8.438 1 94.69 822 PRO B C 1
ATOM 14602 O O . PRO B 1 822 ? 29.875 -19.078 -7.969 1 94.69 822 PRO B O 1
ATOM 14605 N N . VAL B 1 823 ? 29.641 -17.156 -9.07 1 95.88 823 VAL B N 1
ATOM 14606 C CA . VAL B 1 823 ? 31.062 -17 -9.336 1 95.88 823 VAL B CA 1
ATOM 14607 C C . VAL B 1 823 ? 31.625 -15.859 -8.477 1 95.88 823 VAL B C 1
ATOM 14609 O O . VAL B 1 823 ? 30.969 -14.828 -8.305 1 95.88 823 VAL B O 1
ATOM 14612 N N . LEU B 1 824 ? 32.781 -16.031 -7.926 1 97.31 824 LEU B N 1
ATOM 14613 C CA . LEU B 1 824 ? 33.469 -14.992 -7.16 1 97.31 824 LEU B CA 1
ATOM 14614 C C . LEU B 1 824 ? 34 -13.906 -8.078 1 97.31 824 LEU B C 1
ATOM 14616 O O . LEU B 1 824 ? 34.625 -14.203 -9.109 1 97.31 824 LEU B O 1
ATOM 14620 N N . SER B 1 825 ? 33.812 -12.664 -7.699 1 94.69 825 SER B N 1
ATOM 14621 C CA . SER B 1 825 ? 34.312 -11.539 -8.461 1 94.69 825 SER B CA 1
ATOM 14622 C C . SER B 1 825 ? 35.812 -11.383 -8.266 1 94.69 825 SER B C 1
ATOM 14624 O O . SER B 1 825 ? 36.344 -11.68 -7.188 1 94.69 825 SER B O 1
ATOM 14626 N N . LEU B 1 826 ? 36.562 -10.883 -9.312 1 94.5 826 LEU B N 1
ATOM 14627 C CA . LEU B 1 826 ? 38 -10.648 -9.266 1 94.5 826 LEU B CA 1
ATOM 14628 C C . LEU B 1 826 ? 38.312 -9.172 -9.453 1 94.5 826 LEU B C 1
ATOM 14630 O O . LEU B 1 826 ? 39.25 -8.82 -10.18 1 94.5 826 LEU B O 1
ATOM 14634 N N . ARG B 1 827 ? 37.5 -8.438 -8.883 1 91.69 827 ARG B N 1
ATOM 14635 C CA . ARG B 1 827 ? 37.781 -7.012 -8.945 1 91.69 827 ARG B CA 1
ATOM 14636 C C . ARG B 1 827 ? 38.906 -6.641 -8 1 91.69 827 ARG B C 1
ATOM 14638 O O . ARG B 1 827 ? 39 -7.152 -6.879 1 91.69 827 ARG B O 1
ATOM 14645 N N . LYS B 1 828 ? 39.812 -5.758 -8.469 1 91.94 828 LYS B N 1
ATOM 14646 C CA . LYS B 1 828 ? 40.812 -5.215 -7.566 1 91.94 828 LYS B CA 1
ATOM 14647 C C . LYS B 1 828 ? 40.156 -4.453 -6.414 1 91.94 828 LYS B C 1
ATOM 14649 O O . LYS B 1 828 ? 39.156 -3.74 -6.613 1 91.94 828 LYS B O 1
ATOM 14654 N N . GLY B 1 829 ? 40.75 -4.684 -5.234 1 93.44 829 GLY B N 1
ATOM 14655 C CA . GLY B 1 829 ? 40.156 -4.039 -4.07 1 93.44 829 GLY B CA 1
ATOM 14656 C C . GLY B 1 829 ? 39.094 -4.879 -3.389 1 93.44 829 GLY B C 1
ATOM 14657 O O . GLY B 1 829 ? 39.219 -6.102 -3.297 1 93.44 829 GLY B O 1
ATOM 14658 N N . LEU B 1 830 ? 38.125 -4.27 -2.867 1 95.5 830 LEU B N 1
ATOM 14659 C CA . LEU B 1 830 ? 37.094 -4.922 -2.057 1 95.5 830 LEU B CA 1
ATOM 14660 C C . LEU B 1 830 ? 36.062 -5.617 -2.938 1 95.5 830 LEU B C 1
ATOM 14662 O O . LEU B 1 830 ? 35.562 -5.027 -3.9 1 95.5 830 LEU B O 1
ATOM 14666 N N . ASN B 1 831 ? 35.781 -6.844 -2.691 1 96.38 831 ASN B N 1
ATOM 14667 C CA . ASN B 1 831 ? 34.75 -7.641 -3.322 1 96.38 831 ASN B CA 1
ATOM 14668 C C . ASN B 1 831 ? 33.688 -8.102 -2.309 1 96.38 831 ASN B C 1
ATOM 14670 O O . ASN B 1 831 ? 33.938 -8.086 -1.102 1 96.38 831 ASN B O 1
ATOM 14674 N N . ARG B 1 832 ? 32.562 -8.43 -2.832 1 97.38 832 ARG B N 1
ATOM 14675 C CA . ARG B 1 832 ? 31.438 -8.875 -2.014 1 97.38 832 ARG B CA 1
ATOM 14676 C C . ARG B 1 832 ? 30.844 -10.164 -2.562 1 97.38 832 ARG B C 1
ATOM 14678 O O . ARG B 1 832 ? 30.672 -10.312 -3.775 1 97.38 832 ARG B O 1
ATOM 14685 N N . PHE B 1 833 ? 30.609 -11.117 -1.729 1 97.38 833 PHE B N 1
ATOM 14686 C CA . PHE B 1 833 ? 29.953 -12.375 -2.068 1 97.38 833 PHE B CA 1
ATOM 14687 C C . PHE B 1 833 ? 29 -12.805 -0.956 1 97.38 833 PHE B C 1
ATOM 14689 O O . PHE B 1 833 ? 29.328 -12.68 0.227 1 97.38 833 PHE B O 1
ATOM 14696 N N . VAL B 1 834 ? 27.734 -13.25 -1.268 1 98.19 834 VAL B N 1
ATOM 14697 C CA . VAL B 1 834 ? 26.781 -13.68 -0.251 1 98.19 834 VAL B CA 1
ATOM 14698 C C . VAL B 1 834 ? 26.578 -15.188 -0.346 1 98.19 834 VAL B C 1
ATOM 14700 O O . VAL B 1 834 ? 26.156 -15.703 -1.384 1 98.19 834 VAL B O 1
ATOM 14703 N N . TRP B 1 835 ? 26.984 -15.906 0.674 1 98.12 835 TRP B N 1
ATOM 14704 C CA . TRP B 1 835 ? 26.625 -17.312 0.8 1 98.12 835 TRP B CA 1
ATOM 14705 C C . TRP B 1 835 ? 25.234 -17.469 1.4 1 98.12 835 TRP B C 1
ATOM 14707 O O . TRP B 1 835 ? 25 -17.062 2.541 1 98.12 835 TRP B O 1
ATOM 14717 N N . ASP B 1 836 ? 24.328 -18.016 0.729 1 96.75 836 ASP B N 1
ATOM 14718 C CA . ASP B 1 836 ? 22.922 -18.125 1.133 1 96.75 836 ASP B CA 1
ATOM 14719 C C . ASP B 1 836 ? 22.734 -19.203 2.186 1 96.75 836 ASP B C 1
ATOM 14721 O O . ASP B 1 836 ? 21.609 -19.594 2.486 1 96.75 836 ASP B O 1
ATOM 14725 N N . MET B 1 837 ? 23.812 -19.734 2.73 1 97.94 837 MET B N 1
ATOM 14726 C CA . MET B 1 837 ? 23.859 -20.703 3.818 1 97.94 837 MET B CA 1
ATOM 14727 C C . MET B 1 837 ? 23.328 -22.062 3.355 1 97.94 837 MET B C 1
ATOM 14729 O O . MET B 1 837 ? 22.703 -22.781 4.129 1 97.94 837 MET B O 1
ATOM 14733 N N . ARG B 1 838 ? 23.469 -22.344 2.137 1 97.62 838 ARG B N 1
ATOM 14734 C CA . ARG B 1 838 ? 22.953 -23.609 1.61 1 97.62 838 ARG B CA 1
ATOM 14735 C C . ARG B 1 838 ? 24.094 -24.531 1.182 1 97.62 838 ARG B C 1
ATOM 14737 O O . ARG B 1 838 ? 25.172 -24.062 0.816 1 97.62 838 ARG B O 1
ATOM 14744 N N . TYR B 1 839 ? 23.891 -25.812 1.246 1 97.56 839 TYR B N 1
ATOM 14745 C CA . TYR B 1 839 ? 24.719 -26.828 0.624 1 97.56 839 TYR B CA 1
ATOM 14746 C C . TYR B 1 839 ? 24.672 -26.719 -0.896 1 97.56 839 TYR B C 1
ATOM 14748 O O . TYR B 1 839 ? 23.922 -25.922 -1.443 1 97.56 839 TYR B O 1
ATOM 14756 N N . PRO B 1 840 ? 25.562 -27.391 -1.575 1 96.44 840 PRO B N 1
ATOM 14757 C CA . PRO B 1 840 ? 25.688 -27.219 -3.023 1 96.44 840 PRO B CA 1
ATOM 14758 C C . PRO B 1 840 ? 24.406 -27.531 -3.773 1 96.44 840 PRO B C 1
ATOM 14760 O O . PRO B 1 840 ? 23.609 -28.359 -3.324 1 96.44 840 PRO B O 1
ATOM 14763 N N . THR B 1 841 ? 24.25 -26.906 -4.883 1 97 841 THR B N 1
ATOM 14764 C CA . THR B 1 841 ? 23.141 -27.156 -5.793 1 97 841 THR B CA 1
ATOM 14765 C C . THR B 1 841 ? 23.234 -28.562 -6.387 1 97 841 THR B C 1
ATOM 14767 O O . THR B 1 841 ? 24.312 -28.984 -6.789 1 97 841 THR B O 1
ATOM 14770 N N . MET B 1 842 ? 22.203 -29.25 -6.371 1 97.62 842 MET B N 1
ATOM 14771 C CA . MET B 1 842 ? 22.156 -30.562 -6.996 1 97.62 842 MET B CA 1
ATOM 14772 C C . MET B 1 842 ? 22.078 -30.453 -8.516 1 97.62 842 MET B C 1
ATOM 14774 O O . MET B 1 842 ? 21.5 -29.5 -9.031 1 97.62 842 MET B O 1
ATOM 14778 N N . PRO B 1 843 ? 22.703 -31.406 -9.234 1 96.56 843 PRO B N 1
ATOM 14779 C CA . PRO B 1 843 ? 22.688 -31.328 -10.695 1 96.56 843 PRO B CA 1
ATOM 14780 C C . PRO B 1 843 ? 21.312 -31.625 -11.281 1 96.56 843 PRO B C 1
ATOM 14782 O O . PRO B 1 843 ? 20.547 -32.406 -10.703 1 96.56 843 PRO B O 1
ATOM 14785 N N . GLY B 1 844 ? 21.062 -31.047 -12.43 1 96.88 844 GLY B N 1
ATOM 14786 C CA . GLY B 1 844 ? 19.844 -31.328 -13.164 1 96.88 844 GLY B CA 1
ATOM 14787 C C . GLY B 1 844 ? 20.031 -32.375 -14.242 1 96.88 844 GLY B C 1
ATOM 14788 O O . GLY B 1 844 ? 21.016 -33.094 -14.242 1 96.88 844 GLY B O 1
ATOM 14789 N N . ILE B 1 845 ? 19.031 -32.625 -15.141 1 97.19 845 ILE B N 1
ATOM 14790 C CA . ILE B 1 845 ? 19.047 -33.531 -16.281 1 97.19 845 ILE B CA 1
ATOM 14791 C C . ILE B 1 845 ? 18.734 -32.75 -17.562 1 97.19 845 ILE B C 1
ATOM 14793 O O . ILE B 1 845 ? 17.562 -32.594 -17.938 1 97.19 845 ILE B O 1
ATOM 14797 N N . PRO B 1 846 ? 19.688 -32.375 -18.344 1 92.44 846 PRO B N 1
ATOM 14798 C CA . PRO B 1 846 ? 19.422 -31.594 -19.547 1 92.44 846 PRO B CA 1
ATOM 14799 C C . PRO B 1 846 ? 18.703 -32.406 -20.641 1 92.44 846 PRO B C 1
ATOM 14801 O O . PRO B 1 846 ? 19.109 -33.531 -20.938 1 92.44 846 PRO B O 1
ATOM 14804 N N . THR B 1 847 ? 17.625 -31.828 -21.281 1 89.94 847 THR B N 1
ATOM 14805 C CA . THR B 1 847 ? 16.953 -30.547 -20.984 1 89.94 847 THR B CA 1
ATOM 14806 C C . THR B 1 847 ? 15.578 -30.781 -20.391 1 89.94 847 THR B C 1
ATOM 14808 O O . THR B 1 847 ? 14.656 -29.984 -20.594 1 89.94 847 THR B O 1
ATOM 14811 N N . ALA B 1 848 ? 15.391 -31.922 -19.656 1 95.38 848 ALA B N 1
ATOM 14812 C CA . ALA B 1 848 ? 14.117 -32.281 -19.047 1 95.38 848 ALA B CA 1
ATOM 14813 C C . ALA B 1 848 ? 13.695 -31.281 -17.984 1 95.38 848 ALA B C 1
ATOM 14815 O O . ALA B 1 848 ? 14.469 -30.953 -17.094 1 95.38 848 ALA B O 1
ATOM 14816 N N . PHE B 1 849 ? 12.414 -30.75 -18.141 1 95.88 849 PHE B N 1
ATOM 14817 C CA . PHE B 1 849 ? 11.852 -29.891 -17.109 1 95.88 849 PHE B CA 1
ATOM 14818 C C . PHE B 1 849 ? 11.367 -30.703 -15.922 1 95.88 849 PHE B C 1
ATOM 14820 O O . PHE B 1 849 ? 10.461 -31.531 -16.062 1 95.88 849 PHE B O 1
ATOM 14827 N N . ILE B 1 850 ? 11.922 -30.5 -14.758 1 96.62 850 ILE B N 1
ATOM 14828 C CA . ILE B 1 850 ? 11.469 -31.062 -13.492 1 96.62 850 ILE B CA 1
ATOM 14829 C C . ILE B 1 850 ? 11.125 -29.953 -12.508 1 96.62 850 ILE B C 1
ATOM 14831 O O . ILE B 1 850 ? 11.977 -29.109 -12.203 1 96.62 850 ILE B O 1
ATOM 14835 N N . GLU B 1 851 ? 9.891 -29.875 -12.086 1 94.31 851 GLU B N 1
ATOM 14836 C CA . GLU B 1 851 ? 9.477 -28.828 -11.164 1 94.31 851 GLU B CA 1
ATOM 14837 C C . GLU B 1 851 ? 10.125 -29 -9.797 1 94.31 851 GLU B C 1
ATOM 14839 O O . GLU B 1 851 ? 10.062 -30.078 -9.203 1 94.31 851 GLU B O 1
ATOM 14844 N N . GLY B 1 852 ? 10.688 -28.016 -9.367 1 94.38 852 GLY B N 1
ATOM 14845 C CA . GLY B 1 852 ? 11.281 -28.047 -8.039 1 94.38 852 GLY B CA 1
ATOM 14846 C C . GLY B 1 852 ? 12.555 -27.234 -7.938 1 94.38 852 GLY B C 1
ATOM 14847 O O . GLY B 1 852 ? 12.984 -26.625 -8.914 1 94.38 852 GLY B O 1
ATOM 14848 N N . SER B 1 853 ? 13.133 -27.219 -6.785 1 96.44 853 SER B N 1
ATOM 14849 C CA . SER B 1 853 ? 14.391 -26.531 -6.5 1 96.44 853 SER B CA 1
ATOM 14850 C C . SER B 1 853 ? 15.547 -27.516 -6.379 1 96.44 853 SER B C 1
ATOM 14852 O O . SER B 1 853 ? 15.406 -28.578 -5.75 1 96.44 853 SER B O 1
ATOM 14854 N N . TYR B 1 854 ? 16.609 -27.188 -7.039 1 97.94 854 TYR B N 1
ATOM 14855 C CA . TYR B 1 854 ? 17.812 -28.016 -6.984 1 97.94 854 TYR B CA 1
ATOM 14856 C C . TYR B 1 854 ? 18.766 -27.531 -5.914 1 97.94 854 TYR B C 1
ATOM 14858 O O . TYR B 1 854 ? 19.859 -28.078 -5.758 1 97.94 854 TYR B O 1
ATOM 14866 N N . ARG B 1 855 ? 18.359 -26.516 -5.188 1 97.12 855 ARG B N 1
ATOM 14867 C CA . ARG B 1 855 ? 19.25 -25.953 -4.184 1 97.12 855 ARG B CA 1
ATOM 14868 C C . ARG B 1 855 ? 19.422 -26.891 -3 1 97.12 855 ARG B C 1
ATOM 14870 O O . ARG B 1 855 ? 18.469 -27.547 -2.584 1 97.12 855 ARG B O 1
ATOM 14877 N N . GLY B 1 856 ? 20.594 -26.938 -2.516 1 97.56 856 GLY B N 1
ATOM 14878 C CA . GLY B 1 856 ? 20.797 -27.703 -1.289 1 97.56 856 GLY B CA 1
ATOM 14879 C C . GLY B 1 856 ? 20.078 -27.109 -0.093 1 97.56 856 GLY B C 1
ATOM 14880 O O . GLY B 1 856 ? 19.656 -25.953 -0.132 1 97.56 856 GLY B O 1
ATOM 14881 N N . HIS B 1 857 ? 19.875 -27.953 0.974 1 97.75 857 HIS B N 1
ATOM 14882 C CA . HIS B 1 857 ? 19.203 -27.469 2.176 1 97.75 857 HIS B CA 1
ATOM 14883 C C . HIS B 1 857 ? 20.078 -26.484 2.941 1 97.75 857 HIS B C 1
ATOM 14885 O O . HIS B 1 857 ? 21.266 -26.359 2.656 1 97.75 857 HIS B O 1
ATOM 14891 N N . LYS B 1 858 ? 19.578 -25.719 3.842 1 97 858 LYS B N 1
ATOM 14892 C CA . LYS B 1 858 ? 20.297 -24.75 4.652 1 97 858 LYS B CA 1
ATOM 14893 C C . LYS B 1 858 ? 21.141 -25.438 5.727 1 97 858 LYS B C 1
ATOM 14895 O O . LYS B 1 858 ? 20.766 -26.5 6.227 1 97 858 LYS B O 1
ATOM 14900 N N . VAL B 1 859 ? 22.141 -24.828 6.129 1 97.69 859 VAL B N 1
ATOM 14901 C CA . VAL B 1 859 ? 23.062 -25.359 7.129 1 97.69 859 VAL B CA 1
ATOM 14902 C C . VAL B 1 859 ? 22.438 -25.25 8.516 1 97.69 859 VAL B C 1
ATOM 14904 O O . VAL B 1 859 ? 21.438 -24.547 8.703 1 97.69 859 VAL B O 1
ATOM 14907 N N . VAL B 1 860 ? 23.031 -25.969 9.477 1 97.25 860 VAL B N 1
ATOM 14908 C CA . VAL B 1 860 ? 22.656 -25.875 10.883 1 97.25 860 VAL B CA 1
ATOM 14909 C C . VAL B 1 860 ? 23.312 -24.656 11.508 1 97.25 860 VAL B C 1
ATOM 14911 O O . VAL B 1 860 ? 24.438 -24.281 11.156 1 97.25 860 VAL B O 1
ATOM 14914 N N . PRO B 1 861 ? 22.562 -23.938 12.422 1 97.56 861 PRO B N 1
ATOM 14915 C CA . PRO B 1 861 ? 23.234 -22.844 13.125 1 97.56 861 PRO B CA 1
ATOM 14916 C C . PRO B 1 861 ? 24.547 -23.266 13.773 1 97.56 861 PRO B C 1
ATOM 14918 O O . PRO B 1 861 ? 24.656 -24.375 14.297 1 97.56 861 PRO B O 1
ATOM 14921 N N . GLY B 1 862 ? 25.516 -22.422 13.656 1 97.44 862 GLY B N 1
ATOM 14922 C CA . GLY B 1 862 ? 26.844 -22.719 14.18 1 97.44 862 GLY B CA 1
ATOM 14923 C C . GLY B 1 862 ? 27.922 -21.828 13.617 1 97.44 862 GLY B C 1
ATOM 14924 O O . GLY B 1 862 ? 27.625 -20.797 12.992 1 97.44 862 GLY B O 1
ATOM 14925 N N . THR B 1 863 ? 29.156 -22.188 13.953 1 98.19 863 THR B N 1
ATOM 14926 C CA . THR B 1 863 ? 30.312 -21.438 13.469 1 98.19 863 THR B CA 1
ATOM 14927 C C . THR B 1 863 ? 30.938 -22.125 12.258 1 98.19 863 THR B C 1
ATOM 14929 O O . THR B 1 863 ? 31.062 -23.344 12.227 1 98.19 863 THR B O 1
ATOM 14932 N N . TYR B 1 864 ? 31.281 -21.453 11.305 1 98.62 864 TYR B N 1
ATOM 14933 C CA . TYR B 1 864 ? 31.891 -21.922 10.07 1 98.62 864 TYR B CA 1
ATOM 14934 C C . TYR B 1 864 ? 33.188 -21.188 9.781 1 98.62 864 TYR B C 1
ATOM 14936 O O . TYR B 1 864 ? 33.375 -20.047 10.227 1 98.62 864 TYR B O 1
ATOM 14944 N N . THR B 1 865 ? 34.062 -21.828 9.094 1 98.62 865 THR B N 1
ATOM 14945 C CA . THR B 1 865 ? 35.312 -21.219 8.68 1 98.62 865 THR B CA 1
ATOM 14946 C C . THR B 1 865 ? 35.281 -20.906 7.188 1 98.62 865 THR B C 1
ATOM 14948 O O . THR B 1 865 ? 35 -21.766 6.371 1 98.62 865 THR B O 1
ATOM 14951 N N . LEU B 1 866 ? 35.531 -19.703 6.863 1 98.81 866 LEU B N 1
ATOM 14952 C CA . LEU B 1 866 ? 35.719 -19.266 5.484 1 98.81 866 LEU B CA 1
ATOM 14953 C C . LEU B 1 866 ? 37.188 -19.312 5.086 1 98.81 866 LEU B C 1
ATOM 14955 O O . LEU B 1 866 ? 38 -18.641 5.684 1 98.81 866 LEU B O 1
ATOM 14959 N N . HIS B 1 867 ? 37.5 -20.094 4.137 1 98.44 867 HIS B N 1
ATOM 14960 C CA . HIS B 1 867 ? 38.875 -20.25 3.684 1 98.44 867 HIS B CA 1
ATOM 14961 C C . HIS B 1 867 ? 39.031 -19.766 2.244 1 98.44 867 HIS B C 1
ATOM 14963 O O . HIS B 1 867 ? 38.594 -20.438 1.308 1 98.44 867 HIS B O 1
ATOM 14969 N N . LEU B 1 868 ? 39.625 -18.594 2.096 1 98.25 868 LEU B N 1
ATOM 14970 C CA . LEU B 1 868 ? 39.906 -17.984 0.795 1 98.25 868 LEU B CA 1
ATOM 14971 C C . LEU B 1 868 ? 41.281 -18.375 0.307 1 98.25 868 LEU B C 1
ATOM 14973 O O . LEU B 1 868 ? 42.281 -18.141 0.997 1 98.25 868 LEU B O 1
ATOM 14977 N N . LYS B 1 869 ? 41.375 -18.938 -0.952 1 97 869 LYS B N 1
ATOM 14978 C CA . LYS B 1 869 ? 42.625 -19.469 -1.455 1 97 869 LYS B CA 1
ATOM 14979 C C . LYS B 1 869 ? 42.938 -18.938 -2.854 1 97 869 LYS B C 1
ATOM 14981 O O . LYS B 1 869 ? 42.031 -18.797 -3.68 1 97 869 LYS B O 1
ATOM 14986 N N . SER B 1 870 ? 44.156 -18.672 -3.041 1 95.44 870 SER B N 1
ATOM 14987 C CA . SER B 1 870 ? 44.688 -18.312 -4.355 1 95.44 870 SER B CA 1
ATOM 14988 C C . SER B 1 870 ? 46.188 -18.609 -4.453 1 95.44 870 SER B C 1
ATOM 14990 O O . SER B 1 870 ? 46.812 -19 -3.465 1 95.44 870 SER B O 1
ATOM 14992 N N . SER B 1 871 ? 46.781 -18.422 -5.684 1 93.19 871 SER B N 1
ATOM 14993 C CA . SER B 1 871 ? 48.219 -18.594 -5.879 1 93.19 871 SER B CA 1
ATOM 14994 C C . SER B 1 871 ? 49 -17.516 -5.125 1 93.19 871 SER B C 1
ATOM 14996 O O . SER B 1 871 ? 50.188 -17.688 -4.867 1 93.19 871 SER B O 1
ATOM 14998 N N . LEU B 1 872 ? 48.375 -16.438 -4.73 1 93.75 872 LEU B N 1
ATOM 14999 C CA . LEU B 1 872 ? 49.031 -15.336 -4.047 1 93.75 872 LEU B CA 1
ATOM 15000 C C . LEU B 1 872 ? 49.031 -15.539 -2.537 1 93.75 872 LEU B C 1
ATOM 15002 O O . LEU B 1 872 ? 49.688 -14.812 -1.802 1 93.75 872 LEU B O 1
ATOM 15006 N N . GLY B 1 873 ? 48.281 -16.531 -2.166 1 94.56 873 GLY B N 1
ATOM 15007 C CA . GLY B 1 873 ? 48.188 -16.812 -0.741 1 94.56 873 GLY B CA 1
ATOM 15008 C C . GLY B 1 873 ? 46.75 -17.141 -0.297 1 94.56 873 GLY B C 1
ATOM 15009 O O . GLY B 1 873 ? 45.844 -17.25 -1.124 1 94.56 873 GLY B O 1
ATOM 15010 N N . GLU B 1 874 ? 46.625 -17.422 1.011 1 96.19 874 GLU B N 1
ATOM 15011 C CA . GLU B 1 874 ? 45.344 -17.797 1.569 1 96.19 874 GLU B CA 1
ATOM 15012 C C . GLU B 1 874 ? 44.969 -16.938 2.783 1 96.19 874 GLU B C 1
ATOM 15014 O O . GLU B 1 874 ? 45.844 -16.281 3.35 1 96.19 874 GLU B O 1
ATOM 15019 N N . SER B 1 875 ? 43.75 -16.844 3.066 1 97.44 875 SER B N 1
ATOM 15020 C CA . SER B 1 875 ? 43.219 -16.141 4.219 1 97.44 875 SER B CA 1
ATOM 15021 C C . SER B 1 875 ? 42 -16.859 4.789 1 97.44 875 SER B C 1
ATOM 15023 O O . SER B 1 875 ? 41.281 -17.562 4.062 1 97.44 875 SER B O 1
ATOM 15025 N N . GLU B 1 876 ? 41.75 -16.719 6.121 1 97.94 876 GLU B N 1
ATOM 15026 C CA . GLU B 1 876 ? 40.625 -17.359 6.777 1 97.94 876 GLU B CA 1
ATOM 15027 C C . GLU B 1 876 ? 39.844 -16.375 7.656 1 97.94 876 GLU B C 1
ATOM 15029 O O . GLU B 1 876 ? 40.438 -15.406 8.164 1 97.94 876 GLU B O 1
ATOM 15034 N N . ALA B 1 877 ? 38.625 -16.578 7.809 1 98.19 877 ALA B N 1
ATOM 15035 C CA . ALA B 1 877 ? 37.75 -15.859 8.719 1 98.19 877 ALA B CA 1
ATOM 15036 C C . ALA B 1 877 ? 36.656 -16.797 9.273 1 98.19 877 ALA B C 1
ATOM 15038 O O . ALA B 1 877 ? 36.469 -17.891 8.758 1 98.19 877 ALA B O 1
ATOM 15039 N N . LYS B 1 878 ? 36.031 -16.375 10.375 1 98.06 878 LYS B N 1
ATOM 15040 C CA . LYS B 1 878 ? 34.969 -17.156 10.977 1 98.06 878 LYS B CA 1
ATOM 15041 C C . LYS B 1 878 ? 33.625 -16.5 10.734 1 98.06 878 LYS B C 1
ATOM 15043 O O . LYS B 1 878 ? 33.5 -15.273 10.805 1 98.06 878 LYS B O 1
ATOM 15048 N N . ALA B 1 879 ? 32.719 -17.297 10.344 1 98.19 879 ALA B N 1
ATOM 15049 C CA . ALA B 1 879 ? 31.328 -16.859 10.188 1 98.19 879 ALA B CA 1
ATOM 15050 C C . ALA B 1 879 ? 30.406 -17.547 11.188 1 98.19 879 ALA B C 1
ATOM 15052 O O . ALA B 1 879 ? 30.562 -18.734 11.469 1 98.19 879 ALA B O 1
ATOM 15053 N N . LYS B 1 880 ? 29.516 -16.797 11.789 1 98.06 880 LYS B N 1
ATOM 15054 C CA . LYS B 1 880 ? 28.531 -17.344 12.711 1 98.06 880 LYS B CA 1
ATOM 15055 C C . LYS B 1 880 ? 27.125 -17.312 12.102 1 98.06 880 LYS B C 1
ATOM 15057 O O . LYS B 1 880 ? 26.656 -16.25 11.68 1 98.06 880 LYS B O 1
ATOM 15062 N N . VAL B 1 881 ? 26.516 -18.422 11.984 1 98.12 881 VAL B N 1
ATOM 15063 C CA . VAL B 1 881 ? 25.094 -18.531 11.625 1 98.12 881 VAL B CA 1
ATOM 15064 C C . VAL B 1 881 ? 24.266 -18.781 12.875 1 98.12 881 VAL B C 1
ATOM 15066 O O . VAL B 1 881 ? 24.406 -19.828 13.531 1 98.12 881 VAL B O 1
ATOM 15069 N N . LEU B 1 882 ? 23.391 -17.844 13.195 1 96.75 882 LEU B N 1
ATOM 15070 C CA . LEU B 1 882 ? 22.625 -17.891 14.43 1 96.75 882 LEU B CA 1
ATOM 15071 C C . LEU B 1 882 ? 21.25 -18.531 14.195 1 96.75 882 LEU B C 1
ATOM 15073 O O . LEU B 1 882 ? 20.75 -18.531 13.07 1 96.75 882 LEU B O 1
ATOM 15077 N N . GLU B 1 883 ? 20.703 -19.062 15.305 1 93.62 883 GLU B N 1
ATOM 15078 C CA . GLU B 1 883 ? 19.312 -19.484 15.281 1 93.62 883 GLU B CA 1
ATOM 15079 C C . GLU B 1 883 ? 18.375 -18.297 15.117 1 93.62 883 GLU B C 1
ATOM 15081 O O . GLU B 1 883 ? 18.672 -17.188 15.594 1 93.62 883 GLU B O 1
ATOM 15086 N N . ASN B 1 884 ? 17.297 -18.484 14.43 1 95.44 884 ASN B N 1
ATOM 15087 C CA . ASN B 1 884 ? 16.234 -17.484 14.398 1 95.44 884 ASN B CA 1
ATOM 15088 C C . ASN B 1 884 ? 15.492 -17.422 15.734 1 95.44 884 ASN B C 1
ATOM 15090 O O . ASN B 1 884 ? 14.906 -18.406 16.172 1 95.44 884 ASN B O 1
ATOM 15094 N N . PRO B 1 885 ? 15.461 -16.297 16.406 1 95.62 885 PRO B N 1
ATOM 15095 C CA . PRO B 1 885 ? 14.859 -16.203 17.734 1 95.62 885 PRO B CA 1
ATOM 15096 C C . PRO B 1 885 ? 13.352 -16.438 17.703 1 95.62 885 PRO B C 1
ATOM 15098 O O . PRO B 1 885 ? 12.742 -16.656 18.766 1 95.62 885 PRO B O 1
ATOM 15101 N N . LEU B 1 886 ? 12.711 -16.391 16.562 1 96.38 886 LEU B N 1
ATOM 15102 C CA . LEU B 1 886 ? 11.266 -16.578 16.469 1 96.38 886 LEU B CA 1
ATOM 15103 C C . LEU B 1 886 ? 10.914 -18.047 16.266 1 96.38 886 LEU B C 1
ATOM 15105 O O . LEU B 1 886 ? 9.75 -18.438 16.422 1 96.38 886 LEU B O 1
ATOM 15109 N N . PHE B 1 887 ? 11.898 -18.844 15.836 1 95.75 887 PHE B N 1
ATOM 15110 C CA . PHE B 1 887 ? 11.633 -20.25 15.586 1 95.75 887 PHE B CA 1
ATOM 15111 C C . PHE B 1 887 ? 11.586 -21.031 16.891 1 95.75 887 PHE B C 1
ATOM 15113 O O . PHE B 1 887 ? 12.461 -20.875 17.75 1 95.75 887 PHE B O 1
ATOM 15120 N N . GLU B 1 888 ? 10.578 -21.828 17.109 1 93.5 888 GLU B N 1
ATOM 15121 C CA . GLU B 1 888 ? 10.516 -22.766 18.219 1 93.5 888 GLU B CA 1
ATOM 15122 C C . GLU B 1 888 ? 11.023 -24.141 17.797 1 93.5 888 GLU B C 1
ATOM 15124 O O . GLU B 1 888 ? 10.258 -25.109 17.719 1 93.5 888 GLU B O 1
ATOM 15129 N N . ILE B 1 889 ? 12.32 -24.266 17.609 1 94.88 889 ILE B N 1
ATOM 15130 C CA . ILE B 1 889 ? 12.992 -25.484 17.172 1 94.88 889 ILE B CA 1
ATOM 15131 C C . ILE B 1 889 ? 14.336 -25.625 17.891 1 94.88 889 ILE B C 1
ATOM 15133 O O . ILE B 1 889 ? 15.023 -24.641 18.125 1 94.88 889 ILE B O 1
ATOM 15137 N N . SER B 1 890 ? 14.758 -26.875 18.312 1 95.06 890 SER B N 1
ATOM 15138 C CA . SER B 1 890 ? 16 -27.125 19.031 1 95.06 890 SER B CA 1
ATOM 15139 C C . SER B 1 890 ? 17.141 -27.438 18.062 1 95.06 890 SER B C 1
ATOM 15141 O O . SER B 1 890 ? 16.906 -27.797 16.906 1 95.06 890 SER B O 1
ATOM 15143 N N . ILE B 1 891 ? 18.359 -27.328 18.5 1 95.5 891 ILE B N 1
ATOM 15144 C CA . ILE B 1 891 ? 19.547 -27.625 17.703 1 95.5 891 ILE B CA 1
ATOM 15145 C C . ILE B 1 891 ? 19.531 -29.109 17.297 1 95.5 891 ILE B C 1
ATOM 15147 O O . ILE B 1 891 ? 19.984 -29.453 16.203 1 95.5 891 ILE B O 1
ATOM 15151 N N . GLU B 1 892 ? 18.984 -29.953 18.203 1 95.81 892 GLU B N 1
ATOM 15152 C CA . GLU B 1 892 ? 18.875 -31.375 17.891 1 95.81 892 GLU B CA 1
ATOM 15153 C C . GLU B 1 892 ? 17.969 -31.609 16.703 1 95.81 892 GLU B C 1
ATOM 15155 O O . GLU B 1 892 ? 18.25 -32.469 15.852 1 95.81 892 GLU B O 1
ATOM 15160 N N . GLN B 1 893 ? 16.922 -30.875 16.672 1 95.94 893 GLN B N 1
ATOM 15161 C CA . GLN B 1 893 ? 16 -31 15.539 1 95.94 893 GLN B CA 1
ATOM 15162 C C . GLN B 1 893 ? 16.656 -30.531 14.242 1 95.94 893 GLN B C 1
ATOM 15164 O O . GLN B 1 893 ? 16.438 -31.125 13.188 1 95.94 893 GLN B O 1
ATOM 15169 N N . TYR B 1 894 ? 17.516 -29.5 14.328 1 96.94 894 TYR B N 1
ATOM 15170 C CA . TYR B 1 894 ? 18.281 -29.062 13.164 1 96.94 894 TYR B CA 1
ATOM 15171 C C . TYR B 1 894 ? 19.188 -30.188 12.656 1 96.94 894 TYR B C 1
ATOM 15173 O O . TYR B 1 894 ? 19.297 -30.406 11.453 1 96.94 894 TYR B O 1
ATOM 15181 N N . GLN B 1 895 ? 19.781 -30.844 13.602 1 96.69 895 GLN B N 1
ATOM 15182 C CA . GLN B 1 895 ? 20.719 -31.906 13.242 1 96.69 895 GLN B CA 1
ATOM 15183 C C . GLN B 1 895 ? 20 -33.094 12.578 1 96.69 895 GLN B C 1
ATOM 15185 O O . GLN B 1 895 ? 20.484 -33.625 11.586 1 96.69 895 GLN B O 1
ATOM 15190 N N . VAL B 1 896 ? 18.891 -33.438 13.164 1 97.44 896 VAL B N 1
ATOM 15191 C CA . VAL B 1 896 ? 18.094 -34.5 12.57 1 97.44 896 VAL B CA 1
ATOM 15192 C C . VAL B 1 896 ? 17.703 -34.125 11.148 1 97.44 896 VAL B C 1
ATOM 15194 O O . VAL B 1 896 ? 17.797 -34.938 10.234 1 97.44 896 VAL B O 1
ATOM 15197 N N . TYR B 1 897 ? 17.281 -32.938 11.016 1 97.69 897 TYR B N 1
ATOM 15198 C CA . TYR B 1 897 ? 16.891 -32.438 9.703 1 97.69 897 TYR B CA 1
ATOM 15199 C C . TYR B 1 897 ? 18.062 -32.469 8.734 1 97.69 897 TYR B C 1
ATOM 15201 O O . TYR B 1 897 ? 17.922 -32.969 7.605 1 97.69 897 TYR B O 1
ATOM 15209 N N . HIS B 1 898 ? 19.203 -31.969 9.125 1 97.56 898 HIS B N 1
ATOM 15210 C CA . HIS B 1 898 ? 20.406 -31.969 8.289 1 97.56 898 HIS B CA 1
ATOM 15211 C C . HIS B 1 898 ? 20.766 -33.375 7.82 1 97.56 898 HIS B C 1
ATOM 15213 O O . HIS B 1 898 ? 21 -33.594 6.633 1 97.56 898 HIS B O 1
ATOM 15219 N N . GLU B 1 899 ? 20.781 -34.344 8.711 1 97.81 899 GLU B N 1
ATOM 15220 C CA . GLU B 1 899 ? 21.156 -35.719 8.383 1 97.81 899 GLU B CA 1
ATOM 15221 C C . GLU B 1 899 ? 20.188 -36.312 7.379 1 97.81 899 GLU B C 1
ATOM 15223 O O . GLU B 1 899 ? 20.609 -37 6.43 1 97.81 899 GLU B O 1
ATOM 15228 N N . PHE B 1 900 ? 18.938 -36.062 7.66 1 98.38 900 PHE B N 1
ATOM 15229 C CA . PHE B 1 900 ? 17.906 -36.594 6.789 1 98.38 900 PHE B CA 1
ATOM 15230 C C . PHE B 1 900 ? 18.016 -36 5.391 1 98.38 900 PHE B C 1
ATOM 15232 O O . PHE B 1 900 ? 17.969 -36.75 4.395 1 98.38 900 PHE B O 1
ATOM 15239 N N . MET B 1 901 ? 18.172 -34.688 5.262 1 98.56 901 MET B N 1
ATOM 15240 C CA . MET B 1 901 ? 18.25 -34 3.975 1 98.56 901 MET B CA 1
ATOM 15241 C C . MET B 1 901 ? 19.531 -34.406 3.229 1 98.56 901 MET B C 1
ATOM 15243 O O . MET B 1 901 ? 19.5 -34.594 2.012 1 98.56 901 MET B O 1
ATOM 15247 N N . GLN B 1 902 ? 20.641 -34.5 3.979 1 97.81 902 GLN B N 1
ATOM 15248 C CA . GLN B 1 902 ? 21.922 -34.844 3.373 1 97.81 902 GLN B CA 1
ATOM 15249 C C . GLN B 1 902 ? 21.844 -36.188 2.658 1 97.81 902 GLN B C 1
ATOM 15251 O O . GLN B 1 902 ? 22.375 -36.344 1.556 1 97.81 902 GLN B O 1
ATOM 15256 N N . VAL B 1 903 ? 21.219 -37.125 3.27 1 98.12 903 VAL B N 1
ATOM 15257 C CA . VAL B 1 903 ? 21.078 -38.469 2.678 1 98.12 903 VAL B CA 1
ATOM 15258 C C . VAL B 1 903 ? 20.281 -38.375 1.386 1 98.12 903 VAL B C 1
ATOM 15260 O O . VAL B 1 903 ? 20.672 -38.938 0.357 1 98.12 903 VAL B O 1
ATOM 15263 N N . MET B 1 904 ? 19.156 -37.688 1.419 1 98.62 904 MET B N 1
ATOM 15264 C CA . MET B 1 904 ? 18.281 -37.594 0.248 1 98.62 904 MET B CA 1
ATOM 15265 C C . MET B 1 904 ? 19 -36.844 -0.89 1 98.62 904 MET B C 1
ATOM 15267 O O . MET B 1 904 ? 18.922 -37.281 -2.045 1 98.62 904 MET B O 1
ATOM 15271 N N . GLU B 1 905 ? 19.688 -35.781 -0.56 1 98.56 905 GLU B N 1
ATOM 15272 C CA . GLU B 1 905 ? 20.375 -35 -1.585 1 98.56 905 GLU B CA 1
ATOM 15273 C C . GLU B 1 905 ? 21.5 -35.812 -2.221 1 98.56 905 GLU B C 1
ATOM 15275 O O . GLU B 1 905 ? 21.719 -35.75 -3.434 1 98.56 905 GLU B O 1
ATOM 15280 N N . THR B 1 906 ? 22.234 -36.625 -1.416 1 98.12 906 THR B N 1
ATOM 15281 C CA . THR B 1 906 ? 23.297 -37.469 -1.925 1 98.12 906 THR B CA 1
ATOM 15282 C C . THR B 1 906 ? 22.734 -38.5 -2.898 1 98.12 906 THR B C 1
ATOM 15284 O O . THR B 1 906 ? 23.328 -38.75 -3.949 1 98.12 906 THR B O 1
ATOM 15287 N N . GLU B 1 907 ? 21.609 -39.094 -2.533 1 98.19 907 GLU B N 1
ATOM 15288 C CA . GLU B 1 907 ? 20.984 -40.094 -3.4 1 98.19 907 GLU B CA 1
ATOM 15289 C C . GLU B 1 907 ? 20.5 -39.438 -4.707 1 98.19 907 GLU B C 1
ATOM 15291 O O . GLU B 1 907 ? 20.641 -40.031 -5.777 1 98.19 907 GLU B O 1
ATOM 15296 N N . LEU B 1 908 ? 19.906 -38.25 -4.625 1 98.56 908 LEU B N 1
ATOM 15297 C CA . LEU B 1 908 ? 19.438 -37.594 -5.848 1 98.56 908 LEU B CA 1
ATOM 15298 C C . LEU B 1 908 ? 20.609 -37.312 -6.777 1 98.56 908 LEU B C 1
ATOM 15300 O O . LEU B 1 908 ? 20.5 -37.438 -7.996 1 98.56 908 LEU B O 1
ATOM 15304 N N . ILE B 1 909 ? 21.766 -36.875 -6.188 1 98.31 909 ILE B N 1
ATOM 15305 C CA . ILE B 1 909 ? 22.969 -36.594 -6.973 1 98.31 909 ILE B CA 1
ATOM 15306 C C . ILE B 1 909 ? 23.391 -37.875 -7.703 1 98.31 909 ILE B C 1
ATOM 15308 O O . ILE B 1 909 ? 23.719 -37.844 -8.891 1 98.31 909 ILE B O 1
ATOM 15312 N N . GLN B 1 910 ? 23.359 -38.969 -7.059 1 98.06 910 GLN B N 1
ATOM 15313 C CA . GLN B 1 910 ? 23.703 -40.25 -7.68 1 98.06 910 GLN B CA 1
ATOM 15314 C C . GLN B 1 910 ? 22.734 -40.594 -8.812 1 98.06 910 GLN B C 1
ATOM 15316 O O . GLN B 1 910 ? 23.156 -41.031 -9.883 1 98.06 910 GLN B O 1
ATOM 15321 N N . MET B 1 911 ? 21.484 -40.406 -8.578 1 98.56 911 MET B N 1
ATOM 15322 C CA . MET B 1 911 ? 20.453 -40.656 -9.586 1 98.56 911 MET B CA 1
ATOM 15323 C C . MET B 1 911 ? 20.719 -39.844 -10.852 1 98.56 911 MET B C 1
ATOM 15325 O O . MET B 1 911 ? 20.766 -40.406 -11.953 1 98.56 911 MET B O 1
ATOM 15329 N N . HIS B 1 912 ? 20.828 -38.531 -10.68 1 98.31 912 HIS B N 1
ATOM 15330 C CA . HIS B 1 912 ? 20.953 -37.656 -11.828 1 98.31 912 HIS B CA 1
ATOM 15331 C C . HIS B 1 912 ? 22.281 -37.906 -12.57 1 98.31 912 HIS B C 1
ATOM 15333 O O . HIS B 1 912 ? 22.312 -37.844 -13.797 1 98.31 912 HIS B O 1
ATOM 15339 N N . ASN B 1 913 ? 23.391 -38.219 -11.812 1 97.62 913 ASN B N 1
ATOM 15340 C CA . ASN B 1 913 ? 24.656 -38.531 -12.461 1 97.62 913 ASN B CA 1
ATOM 15341 C C . ASN B 1 913 ? 24.547 -39.812 -13.289 1 97.62 913 ASN B C 1
ATOM 15343 O O . ASN B 1 913 ? 25.078 -39.906 -14.391 1 97.62 913 ASN B O 1
ATOM 15347 N N . MET B 1 914 ? 23.891 -40.844 -12.742 1 97.88 914 MET B N 1
ATOM 15348 C CA . MET B 1 914 ? 23.688 -42.094 -13.453 1 97.88 914 MET B CA 1
ATOM 15349 C C . MET B 1 914 ? 22.844 -41.875 -14.711 1 97.88 914 MET B C 1
ATOM 15351 O O . MET B 1 914 ? 23.172 -42.375 -15.781 1 97.88 914 MET B O 1
ATOM 15355 N N . VAL B 1 915 ? 21.734 -41.094 -14.562 1 98.31 915 VAL B N 1
ATOM 15356 C CA . VAL B 1 915 ? 20.859 -40.781 -15.688 1 98.31 915 VAL B CA 1
ATOM 15357 C C . VAL B 1 915 ? 21.656 -40.094 -16.781 1 98.31 915 VAL B C 1
ATOM 15359 O O . VAL B 1 915 ? 21.562 -40.438 -17.953 1 98.31 915 VAL B O 1
ATOM 15362 N N . ASN B 1 916 ? 22.438 -39.094 -16.422 1 97.5 916 ASN B N 1
ATOM 15363 C CA . ASN B 1 916 ? 23.219 -38.312 -17.391 1 97.5 916 ASN B CA 1
ATOM 15364 C C . ASN B 1 916 ? 24.281 -39.188 -18.062 1 97.5 916 ASN B C 1
ATOM 15366 O O . ASN B 1 916 ? 24.484 -39.062 -19.281 1 97.5 916 ASN B O 1
ATOM 15370 N N . ALA B 1 917 ? 24.969 -40.031 -17.297 1 96.75 917 ALA B N 1
ATOM 15371 C CA . ALA B 1 917 ? 26 -40.906 -17.844 1 96.75 917 ALA B CA 1
ATOM 15372 C C . ALA B 1 917 ? 25.406 -41.906 -18.844 1 96.75 917 ALA B C 1
ATOM 15374 O O . ALA B 1 917 ? 25.953 -42.094 -19.938 1 96.75 917 ALA B O 1
ATOM 15375 N N . LEU B 1 918 ? 24.359 -42.531 -18.469 1 97.5 918 LEU B N 1
ATOM 15376 C CA . LEU B 1 918 ? 23.719 -43.531 -19.328 1 97.5 918 LEU B CA 1
ATOM 15377 C C . LEU B 1 918 ? 23.125 -42.875 -20.578 1 97.5 918 LEU B C 1
ATOM 15379 O O . LEU B 1 918 ? 23.078 -43.5 -21.641 1 97.5 918 LEU B O 1
ATOM 15383 N N . MET B 1 919 ? 22.656 -41.656 -20.438 1 96.62 919 MET B N 1
ATOM 15384 C CA . MET B 1 919 ? 22.172 -40.938 -21.625 1 96.62 919 MET B CA 1
ATOM 15385 C C . MET B 1 919 ? 23.312 -40.656 -22.594 1 96.62 919 MET B C 1
ATOM 15387 O O . MET B 1 919 ? 23.141 -40.781 -23.812 1 96.62 919 MET B O 1
ATOM 15391 N N . ASP B 1 920 ? 24.453 -40.312 -22.031 1 95.81 920 ASP B N 1
ATOM 15392 C CA . ASP B 1 920 ? 25.625 -40.125 -22.875 1 95.81 920 ASP B CA 1
ATOM 15393 C C . ASP B 1 920 ? 25.984 -41.406 -23.625 1 95.81 920 ASP B C 1
ATOM 15395 O O . ASP B 1 920 ? 26.266 -41.375 -24.828 1 95.81 920 ASP B O 1
ATOM 15399 N N . TYR B 1 921 ? 25.953 -42.562 -23.031 1 96 921 TYR B N 1
ATOM 15400 C CA . TYR B 1 921 ? 26.188 -43.844 -23.672 1 96 921 TYR B CA 1
ATOM 15401 C C . TYR B 1 921 ? 25.125 -44.125 -24.734 1 96 921 TYR B C 1
ATOM 15403 O O . TYR B 1 921 ? 25.453 -44.625 -25.812 1 96 921 TYR B O 1
ATOM 15411 N N . GLN B 1 922 ? 23.906 -43.844 -24.391 1 96.19 922 GLN B N 1
ATOM 15412 C CA . GLN B 1 922 ? 22.797 -44.062 -25.312 1 96.19 922 GLN B CA 1
ATOM 15413 C C . GLN B 1 922 ? 23.016 -43.25 -26.609 1 96.19 922 GLN B C 1
ATOM 15415 O O . GLN B 1 922 ? 22.812 -43.812 -27.703 1 96.19 922 GLN B O 1
ATOM 15420 N N . ASN B 1 923 ? 23.422 -42.031 -26.484 1 95.81 923 ASN B N 1
ATOM 15421 C CA . ASN B 1 923 ? 23.625 -41.188 -27.641 1 95.81 923 ASN B CA 1
ATOM 15422 C C . ASN B 1 923 ? 24.781 -41.719 -28.516 1 95.81 923 ASN B C 1
ATOM 15424 O O . ASN B 1 923 ? 24.672 -41.688 -29.734 1 95.81 923 ASN B O 1
ATOM 15428 N N . GLN B 1 924 ? 25.812 -42.219 -27.875 1 95.12 924 GLN B N 1
ATOM 15429 C CA . GLN B 1 924 ? 26.938 -42.781 -28.609 1 95.12 924 GLN B CA 1
ATOM 15430 C C . GLN B 1 924 ? 26.531 -44.031 -29.359 1 95.12 924 GLN B C 1
ATOM 15432 O O . GLN B 1 924 ? 26.875 -44.219 -30.531 1 95.12 924 GLN B O 1
ATOM 15437 N N . LEU B 1 925 ? 25.828 -44.875 -28.672 1 95.81 925 LEU B N 1
ATOM 15438 C CA . LEU B 1 925 ? 25.391 -46.125 -29.234 1 95.81 925 LEU B CA 1
ATOM 15439 C C . LEU B 1 925 ? 24.438 -45.906 -30.391 1 95.81 925 LEU B C 1
ATOM 15441 O O . LEU B 1 925 ? 24.547 -46.562 -31.438 1 95.81 925 LEU B O 1
ATOM 15445 N N . LYS B 1 926 ? 23.469 -45.031 -30.188 1 96.12 926 LYS B N 1
ATOM 15446 C CA . LYS B 1 926 ? 22.516 -44.719 -31.25 1 96.12 926 LYS B CA 1
ATOM 15447 C C . LYS B 1 926 ? 23.234 -44.219 -32.5 1 96.12 926 LYS B C 1
ATOM 15449 O O . LYS B 1 926 ? 22.922 -44.656 -33.625 1 96.12 926 LYS B O 1
ATOM 15454 N N . ALA B 1 927 ? 24.203 -43.344 -32.281 1 94.56 927 ALA B N 1
ATOM 15455 C CA . ALA B 1 927 ? 24.969 -42.812 -33.406 1 94.56 927 ALA B CA 1
ATOM 15456 C C . ALA B 1 927 ? 25.734 -43.938 -34.125 1 94.56 927 ALA B C 1
ATOM 15458 O O . ALA B 1 927 ? 25.812 -43.938 -35.375 1 94.56 927 ALA B O 1
ATOM 15459 N N . PHE B 1 928 ? 26.344 -44.906 -33.438 1 93.62 928 PHE B N 1
ATOM 15460 C CA . PHE B 1 928 ? 27.078 -46.031 -34 1 93.62 928 PHE B CA 1
ATOM 15461 C C . PHE B 1 928 ? 26.156 -46.969 -34.781 1 93.62 928 PHE B C 1
ATOM 15463 O O . PHE B 1 928 ? 26.453 -47.344 -35.938 1 93.62 928 PHE B O 1
ATOM 15470 N N . LEU B 1 929 ? 24.953 -47.25 -34.188 1 95.38 929 LEU B N 1
ATOM 15471 C CA . LEU B 1 929 ? 24 -48.156 -34.812 1 95.38 929 LEU B CA 1
ATOM 15472 C C . LEU B 1 929 ? 23.438 -47.562 -36.094 1 95.38 929 LEU B C 1
ATOM 15474 O O . LEU B 1 929 ? 23.203 -48.281 -37.062 1 95.38 929 LEU B O 1
ATOM 15478 N N . ASP B 1 930 ? 23.25 -46.219 -36.094 1 94.12 930 ASP B N 1
ATOM 15479 C CA . ASP B 1 930 ? 22.781 -45.531 -37.281 1 94.12 930 ASP B CA 1
ATOM 15480 C C . ASP B 1 930 ? 23.781 -45.688 -38.438 1 94.12 930 ASP B C 1
ATOM 15482 O O . ASP B 1 930 ? 23.375 -45.75 -39.594 1 94.12 930 ASP B O 1
ATOM 15486 N N . ARG B 1 931 ? 25.031 -45.844 -38.094 1 93 931 ARG B N 1
ATOM 15487 C CA . ARG B 1 931 ? 26.094 -45.938 -39.094 1 93 931 ARG B CA 1
ATOM 15488 C C . ARG B 1 931 ? 26.188 -47.344 -39.656 1 93 931 ARG B C 1
ATOM 15490 O O . ARG B 1 931 ? 26.578 -47.5 -40.812 1 93 931 ARG B O 1
ATOM 15497 N N . ILE B 1 932 ? 25.844 -48.375 -38.906 1 92.69 932 ILE B N 1
ATOM 15498 C CA . ILE B 1 932 ? 26.109 -49.75 -39.375 1 92.69 932 ILE B CA 1
ATOM 15499 C C . ILE B 1 932 ? 24.812 -50.438 -39.75 1 92.69 932 ILE B C 1
ATOM 15501 O O . ILE B 1 932 ? 24.812 -51.594 -40.156 1 92.69 932 ILE B O 1
ATOM 15505 N N . GLN B 1 933 ? 23.688 -49.75 -39.531 1 90.94 933 GLN B N 1
ATOM 15506 C CA . GLN B 1 933 ? 22.375 -50.344 -39.688 1 90.94 933 GLN B CA 1
ATOM 15507 C C . GLN B 1 933 ? 22.234 -50.969 -41.094 1 90.94 933 GLN B C 1
ATOM 15509 O O . GLN B 1 933 ? 21.625 -52.031 -41.219 1 90.94 933 GLN B O 1
ATOM 15514 N N . SER B 1 934 ? 22.922 -50.438 -42.125 1 91.75 934 SER B N 1
ATOM 15515 C CA . SER B 1 934 ? 22.766 -50.906 -43.5 1 91.75 934 SER B CA 1
ATOM 15516 C C . SER B 1 934 ? 23.906 -51.844 -43.875 1 91.75 934 SER B C 1
ATOM 15518 O O . SER B 1 934 ? 23.953 -52.344 -45 1 91.75 934 SER B O 1
ATOM 15520 N N . ASP B 1 935 ? 24.812 -52.062 -43 1 90.44 935 ASP B N 1
ATOM 15521 C CA . ASP B 1 935 ? 25.938 -52.969 -43.25 1 90.44 935 ASP B CA 1
ATOM 15522 C C . ASP B 1 935 ? 25.609 -54.406 -42.875 1 90.44 935 ASP B C 1
ATOM 15524 O O . ASP B 1 935 ? 25.703 -54.781 -41.719 1 90.44 935 ASP B O 1
ATOM 15528 N N . ASN B 1 936 ? 25.297 -55.219 -43.844 1 89.69 936 ASN B N 1
ATOM 15529 C CA . ASN B 1 936 ? 24.875 -56.594 -43.625 1 89.69 936 ASN B CA 1
ATOM 15530 C C . ASN B 1 936 ? 25.969 -57.438 -42.969 1 89.69 936 ASN B C 1
ATOM 15532 O O . ASN B 1 936 ? 25.672 -58.406 -42.281 1 89.69 936 ASN B O 1
ATOM 15536 N N . SER B 1 937 ? 27.25 -57.156 -43.156 1 89.06 937 SER B N 1
ATOM 15537 C CA . SER B 1 937 ? 28.359 -57.906 -42.594 1 89.06 937 SER B CA 1
ATOM 15538 C C . SER B 1 937 ? 28.453 -57.688 -41.094 1 89.06 937 SER B C 1
ATOM 15540 O O . SER B 1 937 ? 29.094 -58.469 -40.375 1 89.06 937 SER B O 1
ATOM 15542 N N . ARG B 1 938 ? 27.656 -56.625 -40.562 1 92.88 938 ARG B N 1
ATOM 15543 C CA . ARG B 1 938 ? 27.703 -56.312 -39.156 1 92.88 938 ARG B CA 1
ATOM 15544 C C . ARG B 1 938 ? 26.328 -56.5 -38.5 1 92.88 938 ARG B C 1
ATOM 15546 O O . ARG B 1 938 ? 26.062 -55.906 -37.438 1 92.88 938 ARG B O 1
ATOM 15553 N N . LYS B 1 939 ? 25.516 -57.219 -39.031 1 92.94 939 LYS B N 1
ATOM 15554 C CA . LYS B 1 939 ? 24.141 -57.406 -38.594 1 92.94 939 LYS B CA 1
ATOM 15555 C C . LYS B 1 939 ? 24.078 -57.938 -37.156 1 92.94 939 LYS B C 1
ATOM 15557 O O . LYS B 1 939 ? 23.297 -57.438 -36.344 1 92.94 939 LYS B O 1
ATOM 15562 N N . PRO B 1 940 ? 24.922 -58.969 -36.812 1 91.62 940 PRO B N 1
ATOM 15563 C CA . PRO B 1 940 ? 24.875 -59.406 -35.438 1 91.62 940 PRO B CA 1
ATOM 15564 C C . PRO B 1 940 ? 25.266 -58.344 -34.438 1 91.62 940 PRO B C 1
ATOM 15566 O O . PRO B 1 940 ? 24.703 -58.25 -33.344 1 91.62 940 PRO B O 1
ATOM 15569 N N . LEU B 1 941 ? 26.203 -57.438 -34.875 1 93.19 941 LEU B N 1
ATOM 15570 C CA . LEU B 1 941 ? 26.625 -56.344 -34.031 1 93.19 941 LEU B CA 1
ATOM 15571 C C . LEU B 1 941 ? 25.5 -55.312 -33.875 1 93.19 941 LEU B C 1
ATOM 15573 O O . LEU B 1 941 ? 25.297 -54.781 -32.781 1 93.19 941 LEU B O 1
ATOM 15577 N N . TYR B 1 942 ? 24.812 -55.031 -34.906 1 94.5 942 TYR B N 1
ATOM 15578 C CA . TYR B 1 942 ? 23.688 -54.125 -34.906 1 94.5 942 TYR B CA 1
ATOM 15579 C C . TYR B 1 942 ? 22.578 -54.625 -34 1 94.5 942 TYR B C 1
ATOM 15581 O O . TYR B 1 942 ? 22.016 -53.875 -33.188 1 94.5 942 TYR B O 1
ATOM 15589 N N . GLU B 1 943 ? 22.266 -55.969 -34.062 1 94.81 943 GLU B N 1
ATOM 15590 C CA . GLU B 1 943 ? 21.172 -56.562 -33.281 1 94.81 943 GLU B CA 1
ATOM 15591 C C . GLU B 1 943 ? 21.469 -56.562 -31.797 1 94.81 943 GLU B C 1
ATOM 15593 O O . GLU B 1 943 ? 20.578 -56.25 -30.984 1 94.81 943 GLU B O 1
ATOM 15598 N N . GLU B 1 944 ? 22.688 -56.812 -31.438 1 94.56 944 GLU B N 1
ATOM 15599 C CA . GLU B 1 944 ? 23.078 -56.75 -30.031 1 94.56 944 GLU B CA 1
ATOM 15600 C C . GLU B 1 944 ? 23.062 -55.312 -29.516 1 94.56 944 GLU B C 1
ATOM 15602 O O . GLU B 1 944 ? 22.656 -55.062 -28.375 1 94.56 944 GLU B O 1
ATOM 15607 N N . GLY B 1 945 ? 23.531 -54.438 -30.312 1 96.12 945 GLY B N 1
ATOM 15608 C CA . GLY B 1 945 ? 23.5 -53.031 -29.938 1 96.12 945 GLY B CA 1
ATOM 15609 C C . GLY B 1 945 ? 22.094 -52.469 -29.797 1 96.12 945 GLY B C 1
ATOM 15610 O O . GLY B 1 945 ? 21.828 -51.656 -28.922 1 96.12 945 GLY B O 1
ATOM 15611 N N . GLN B 1 946 ? 21.281 -52.938 -30.641 1 96.31 946 GLN B N 1
ATOM 15612 C CA . GLN B 1 946 ? 19.875 -52.5 -30.578 1 96.31 946 GLN B CA 1
ATOM 15613 C C . GLN B 1 946 ? 19.219 -52.969 -29.281 1 96.31 946 GLN B C 1
ATOM 15615 O O . GLN B 1 946 ? 18.438 -52.219 -28.672 1 96.31 946 GLN B O 1
ATOM 15620 N N . LYS B 1 947 ? 19.5 -54.188 -28.906 1 96.56 947 LYS B N 1
ATOM 15621 C CA . LYS B 1 947 ? 18.969 -54.688 -27.641 1 96.56 947 LYS B CA 1
ATOM 15622 C C . LYS B 1 947 ? 19.453 -53.875 -26.469 1 96.56 947 LYS B C 1
ATOM 15624 O O . LYS B 1 947 ? 18.688 -53.562 -25.562 1 96.56 947 LYS B O 1
ATOM 15629 N N . LEU B 1 948 ? 20.75 -53.5 -26.516 1 96.94 948 LEU B N 1
ATOM 15630 C CA . LEU B 1 948 ? 21.312 -52.688 -25.453 1 96.94 948 LEU B CA 1
ATOM 15631 C C . LEU B 1 948 ? 20.703 -51.281 -25.453 1 96.94 948 LEU B C 1
ATOM 15633 O O . LEU B 1 948 ? 20.391 -50.75 -24.391 1 96.94 948 LEU B O 1
ATOM 15637 N N . LEU B 1 949 ? 20.547 -50.75 -26.594 1 97.19 949 LEU B N 1
ATOM 15638 C CA . LEU B 1 949 ? 19.953 -49.406 -26.719 1 97.19 949 LEU B CA 1
ATOM 15639 C C . LEU B 1 949 ? 18.547 -49.375 -26.141 1 97.19 949 LEU B C 1
ATOM 15641 O O . LEU B 1 949 ? 18.188 -48.469 -25.406 1 97.19 949 LEU B O 1
ATOM 15645 N N . LEU B 1 950 ? 17.781 -50.375 -26.422 1 97.31 950 LEU B N 1
ATOM 15646 C CA . LEU B 1 950 ? 16.406 -50.469 -25.938 1 97.31 950 LEU B CA 1
ATOM 15647 C C . LEU B 1 950 ? 16.375 -50.625 -24.422 1 97.31 950 LEU B C 1
ATOM 15649 O O . LEU B 1 950 ? 15.508 -50.062 -23.75 1 97.31 950 LEU B O 1
ATOM 15653 N N . ALA B 1 951 ? 17.312 -51.344 -23.906 1 97.06 951 ALA B N 1
ATOM 15654 C CA . ALA B 1 951 ? 17.391 -51.5 -22.453 1 97.06 951 ALA B CA 1
ATOM 15655 C C . ALA B 1 951 ? 17.719 -50.188 -21.781 1 97.06 951 ALA B C 1
ATOM 15657 O O . ALA B 1 951 ? 17.156 -49.844 -20.734 1 97.06 951 ALA B O 1
ATOM 15658 N N . MET B 1 952 ? 18.656 -49.406 -22.375 1 97.88 952 MET B N 1
ATOM 15659 C CA . MET B 1 952 ? 19.031 -48.125 -21.812 1 97.88 952 MET B CA 1
ATOM 15660 C C . MET B 1 952 ? 17.875 -47.125 -21.938 1 97.88 952 MET B C 1
ATOM 15662 O O . MET B 1 952 ? 17.625 -46.344 -21 1 97.88 952 MET B O 1
ATOM 15666 N N . GLN B 1 953 ? 17.172 -47.188 -22.984 1 97.62 953 GLN B N 1
ATOM 15667 C CA . GLN B 1 953 ? 16.031 -46.312 -23.188 1 97.62 953 GLN B CA 1
ATOM 15668 C C . GLN B 1 953 ? 14.914 -46.625 -22.188 1 97.62 953 GLN B C 1
ATOM 15670 O O . GLN B 1 953 ? 14.305 -45.688 -21.641 1 97.62 953 GLN B O 1
ATOM 15675 N N . SER B 1 954 ? 14.633 -47.844 -22.016 1 97.44 954 SER B N 1
ATOM 15676 C CA . SER B 1 954 ? 13.594 -48.25 -21.078 1 97.44 954 SER B CA 1
ATOM 15677 C C . SER B 1 954 ? 13.922 -47.781 -19.672 1 97.44 954 SER B C 1
ATOM 15679 O O . SER B 1 954 ? 13.047 -47.25 -18.969 1 97.44 954 SER B O 1
ATOM 15681 N N . TRP B 1 955 ? 15.156 -47.938 -19.281 1 98.06 955 TRP B N 1
ATOM 15682 C CA . TRP B 1 955 ? 15.586 -47.5 -17.953 1 98.06 955 TRP B CA 1
ATOM 15683 C C . TRP B 1 955 ? 15.469 -45.969 -17.844 1 98.06 955 TRP B C 1
ATOM 15685 O O . TRP B 1 955 ? 15.016 -45.469 -16.812 1 98.06 955 TRP B O 1
ATOM 15695 N N . ASP B 1 956 ? 15.906 -45.281 -18.844 1 98 956 ASP B N 1
ATOM 15696 C CA . ASP B 1 956 ? 15.828 -43.844 -18.859 1 98 956 ASP B CA 1
ATOM 15697 C C . ASP B 1 956 ? 14.391 -43.344 -18.734 1 98 956 ASP B C 1
ATOM 15699 O O . ASP B 1 956 ? 14.109 -42.406 -18.016 1 98 956 ASP B O 1
ATOM 15703 N N . GLU B 1 957 ? 13.484 -44 -19.312 1 97.25 957 GLU B N 1
ATOM 15704 C CA . GLU B 1 957 ? 12.07 -43.625 -19.312 1 97.25 957 GLU B CA 1
ATOM 15705 C C . GLU B 1 957 ? 11.453 -43.844 -17.922 1 97.25 957 GLU B C 1
ATOM 15707 O O . GLU B 1 957 ? 10.484 -43.156 -17.562 1 97.25 957 GLU B O 1
ATOM 15712 N N . ASP B 1 958 ? 11.992 -44.75 -17.203 1 97.69 958 ASP B N 1
ATOM 15713 C CA . ASP B 1 958 ? 11.539 -44.938 -15.828 1 97.69 958 ASP B CA 1
ATOM 15714 C C . ASP B 1 958 ? 12.062 -43.844 -14.914 1 97.69 958 ASP B C 1
ATOM 15716 O O . ASP B 1 958 ? 11.422 -43.469 -13.922 1 97.69 958 ASP B O 1
ATOM 15720 N N . MET B 1 959 ? 13.141 -43.219 -15.328 1 98.38 959 MET B N 1
ATOM 15721 C CA . MET B 1 959 ? 13.836 -42.281 -14.453 1 98.38 959 MET B CA 1
ATOM 15722 C C . MET B 1 959 ? 13.383 -40.844 -14.719 1 98.38 959 MET B C 1
ATOM 15724 O O . MET B 1 959 ? 13.289 -40.062 -13.797 1 98.38 959 MET B O 1
ATOM 15728 N N . VAL B 1 960 ? 13.172 -40.531 -16 1 97.81 960 VAL B N 1
ATOM 15729 C CA . VAL B 1 960 ? 12.984 -39.125 -16.328 1 97.81 960 VAL B CA 1
ATOM 15730 C C . VAL B 1 960 ? 11.914 -38.969 -17.422 1 97.81 960 VAL B C 1
ATOM 15732 O O . VAL B 1 960 ? 11.797 -39.844 -18.281 1 97.81 960 VAL B O 1
ATOM 15735 N N . GLN B 1 961 ? 11.062 -37.938 -17.297 1 96.94 961 GLN B N 1
ATOM 15736 C CA . GLN B 1 961 ? 10.117 -37.531 -18.344 1 96.94 961 GLN B CA 1
ATOM 15737 C C . GLN B 1 961 ? 10.719 -36.469 -19.25 1 96.94 961 GLN B C 1
ATOM 15739 O O . GLN B 1 961 ? 10.625 -35.281 -18.969 1 96.94 961 GLN B O 1
ATOM 15744 N N . ARG B 1 962 ? 11.148 -36.812 -20.438 1 95.38 962 ARG B N 1
ATOM 15745 C CA . ARG B 1 962 ? 11.906 -35.906 -21.266 1 95.38 962 ARG B CA 1
ATOM 15746 C C . ARG B 1 962 ? 10.984 -35.125 -22.203 1 95.38 962 ARG B C 1
ATOM 15748 O O . ARG B 1 962 ? 11.398 -34.125 -22.812 1 95.38 962 ARG B O 1
ATOM 15755 N N . LYS B 1 963 ? 9.672 -35.438 -22.266 1 94.31 963 LYS B N 1
ATOM 15756 C CA . LYS B 1 963 ? 8.711 -34.625 -23.016 1 94.31 963 LYS B CA 1
ATOM 15757 C C . LYS B 1 963 ? 8.43 -33.312 -22.312 1 94.31 963 LYS B C 1
ATOM 15759 O O . LYS B 1 963 ? 7.945 -32.344 -22.938 1 94.31 963 LYS B O 1
ATOM 15764 N N . SER B 1 964 ? 8.625 -33.281 -21 1 95.25 964 SER B N 1
ATOM 15765 C CA . SER B 1 964 ? 8.43 -32.031 -20.219 1 95.25 964 SER B CA 1
ATOM 15766 C C . SER B 1 964 ? 9.547 -31.047 -20.484 1 95.25 964 SER B C 1
ATOM 15768 O O . SER B 1 964 ? 10.703 -31.297 -20.172 1 95.25 964 SER B O 1
ATOM 15770 N N . LYS B 1 965 ? 9.141 -29.891 -21.094 1 94.06 965 LYS B N 1
ATOM 15771 C CA . LYS B 1 965 ? 10.133 -28.891 -21.453 1 94.06 965 LYS B CA 1
ATOM 15772 C C . LYS B 1 965 ? 9.75 -27.516 -20.906 1 94.06 965 LYS B C 1
ATOM 15774 O O . LYS B 1 965 ? 10.578 -26.594 -20.891 1 94.06 965 LYS B O 1
ATOM 15779 N N . ALA B 1 966 ? 8.484 -27.406 -20.438 1 92.56 966 ALA B N 1
ATOM 15780 C CA . ALA B 1 966 ? 7.957 -26.141 -19.969 1 92.56 966 ALA B CA 1
ATOM 15781 C C . ALA B 1 966 ? 7.23 -26.312 -18.625 1 92.56 966 ALA B C 1
ATOM 15783 O O . ALA B 1 966 ? 6.871 -27.438 -18.25 1 92.56 966 ALA B O 1
ATOM 15784 N N . TYR B 1 967 ? 6.973 -25.266 -18 1 90.94 967 TYR B N 1
ATOM 15785 C CA . TYR B 1 967 ? 6.434 -25.188 -16.641 1 90.94 967 TYR B CA 1
ATOM 15786 C C . TYR B 1 967 ? 5.176 -26.047 -16.516 1 90.94 967 TYR B C 1
ATOM 15788 O O . TYR B 1 967 ? 5.062 -26.859 -15.594 1 90.94 967 TYR B O 1
ATOM 15796 N N . ASP B 1 968 ? 4.266 -25.922 -17.391 1 92 968 ASP B N 1
ATOM 15797 C CA . ASP B 1 968 ? 2.984 -26.609 -17.25 1 92 968 ASP B CA 1
ATOM 15798 C C . ASP B 1 968 ? 3.055 -28.016 -17.812 1 92 968 ASP B C 1
ATOM 15800 O O . ASP B 1 968 ? 2.08 -28.781 -17.75 1 92 968 ASP B O 1
ATOM 15804 N N . ASP B 1 969 ? 4.199 -28.438 -18.328 1 94.38 969 ASP B N 1
ATOM 15805 C CA . ASP B 1 969 ? 4.328 -29.797 -18.844 1 94.38 969 ASP B CA 1
ATOM 15806 C C . ASP B 1 969 ? 4.27 -30.828 -17.719 1 94.38 969 ASP B C 1
ATOM 15808 O O . ASP B 1 969 ? 3.986 -32 -17.969 1 94.38 969 ASP B O 1
ATOM 15812 N N . VAL B 1 970 ? 4.52 -30.312 -16.562 1 94.88 970 VAL B N 1
ATOM 15813 C CA . VAL B 1 970 ? 4.504 -31.203 -15.414 1 94.88 970 VAL B CA 1
ATOM 15814 C C . VAL B 1 970 ? 3.078 -31.688 -15.156 1 94.88 970 VAL B C 1
ATOM 15816 O O . VAL B 1 970 ? 2.873 -32.719 -14.492 1 94.88 970 VAL B O 1
ATOM 15819 N N . GLU B 1 971 ? 2.111 -31.047 -15.641 1 94.62 971 GLU B N 1
ATOM 15820 C CA . GLU B 1 971 ? 0.737 -31.516 -15.523 1 94.62 971 GLU B CA 1
ATOM 15821 C C . GLU B 1 971 ? 0.289 -32.219 -16.797 1 94.62 971 GLU B C 1
ATOM 15823 O O . GLU B 1 971 ? -0.719 -32.938 -16.797 1 94.62 971 GLU B O 1
ATOM 15828 N N . ASN B 1 972 ? 1.035 -32.031 -17.922 1 94.69 972 ASN B N 1
ATOM 15829 C CA . ASN B 1 972 ? 0.69 -32.625 -19.219 1 94.69 972 ASN B CA 1
ATOM 15830 C C . ASN B 1 972 ? 1.195 -34.062 -19.328 1 94.69 972 ASN B C 1
ATOM 15832 O O . ASN B 1 972 ? 0.586 -34.875 -20.016 1 94.69 972 ASN B O 1
ATOM 15836 N N . PHE B 1 973 ? 2.33 -34.25 -18.688 1 95.06 973 PHE B N 1
ATOM 15837 C CA . PHE B 1 973 ? 2.984 -35.562 -18.781 1 95.06 973 PHE B CA 1
ATOM 15838 C C . PHE B 1 973 ? 3.248 -36.125 -17.391 1 95.06 973 PHE B C 1
ATOM 15840 O O . PHE B 1 973 ? 3.477 -35.375 -16.438 1 95.06 973 PHE B O 1
ATOM 15847 N N . PRO B 1 974 ? 3.199 -37.438 -17.25 1 93.75 974 PRO B N 1
ATOM 15848 C CA . PRO B 1 974 ? 3.5 -38 -15.938 1 93.75 974 PRO B CA 1
ATOM 15849 C C . PRO B 1 974 ? 4.934 -37.75 -15.492 1 93.75 974 PRO B C 1
ATOM 15851 O O . PRO B 1 974 ? 5.871 -37.938 -16.266 1 93.75 974 PRO B O 1
ATOM 15854 N N . ASN B 1 975 ? 5.102 -37.375 -14.328 1 96.62 975 ASN B N 1
ATOM 15855 C CA . ASN B 1 975 ? 6.43 -37.25 -13.742 1 96.62 975 ASN B CA 1
ATOM 15856 C C . ASN B 1 975 ? 7.02 -38.594 -13.367 1 96.62 975 ASN B C 1
ATOM 15858 O O . ASN B 1 975 ? 6.301 -39.469 -12.914 1 96.62 975 ASN B O 1
ATOM 15862 N N . LYS B 1 976 ? 8.312 -38.75 -13.594 1 97.62 976 LYS B N 1
ATOM 15863 C CA . LYS B 1 976 ? 8.961 -40.031 -13.391 1 97.62 976 LYS B CA 1
ATOM 15864 C C . LYS B 1 976 ? 9.797 -40.031 -12.117 1 97.62 976 LYS B C 1
ATOM 15866 O O . LYS B 1 976 ? 9.656 -39.156 -11.273 1 97.62 976 LYS B O 1
ATOM 15871 N N . PHE B 1 977 ? 10.617 -41.094 -11.906 1 98.06 977 PHE B N 1
ATOM 15872 C CA . PHE B 1 977 ? 11.156 -41.438 -10.602 1 98.06 977 PHE B CA 1
ATOM 15873 C C . PHE B 1 977 ? 11.938 -40.281 -10 1 98.06 977 PHE B C 1
ATOM 15875 O O . PHE B 1 977 ? 11.734 -39.938 -8.836 1 98.06 977 PHE B O 1
ATOM 15882 N N . THR B 1 978 ? 12.828 -39.625 -10.727 1 98.19 978 THR B N 1
ATOM 15883 C CA . THR B 1 978 ? 13.688 -38.594 -10.141 1 98.19 978 THR B CA 1
ATOM 15884 C C . THR B 1 978 ? 12.875 -37.344 -9.773 1 98.19 978 THR B C 1
ATOM 15886 O O . THR B 1 978 ? 13.172 -36.656 -8.789 1 98.19 978 THR B O 1
ATOM 15889 N N . ALA B 1 979 ? 11.852 -37 -10.594 1 98 979 ALA B N 1
ATOM 15890 C CA . ALA B 1 979 ? 10.953 -35.906 -10.258 1 98 979 ALA B CA 1
ATOM 15891 C C . ALA B 1 979 ? 10.211 -36.188 -8.953 1 98 979 ALA B C 1
ATOM 15893 O O . ALA B 1 979 ? 10.039 -35.281 -8.133 1 98 979 ALA B O 1
ATOM 15894 N N . ASN B 1 980 ? 9.766 -37.375 -8.75 1 98.12 980 ASN B N 1
ATOM 15895 C CA . ASN B 1 980 ? 9.094 -37.75 -7.512 1 98.12 980 ASN B CA 1
ATOM 15896 C C . ASN B 1 980 ? 10.023 -37.656 -6.309 1 98.12 980 ASN B C 1
ATOM 15898 O O . ASN B 1 980 ? 9.602 -37.25 -5.227 1 98.12 980 ASN B O 1
ATOM 15902 N N . TYR B 1 981 ? 11.266 -38.125 -6.535 1 98.56 981 TYR B N 1
ATOM 15903 C CA . TYR B 1 981 ? 12.258 -38.062 -5.465 1 98.56 981 TYR B CA 1
ATOM 15904 C C . TYR B 1 981 ? 12.578 -36.594 -5.113 1 98.56 981 TYR B C 1
ATOM 15906 O O . TYR B 1 981 ? 12.672 -36.25 -3.936 1 98.56 981 TYR B O 1
ATOM 15914 N N . LEU B 1 982 ? 12.75 -35.719 -6.129 1 98.44 982 LEU B N 1
ATOM 15915 C CA . LEU B 1 982 ? 13.008 -34.312 -5.887 1 98.44 982 LEU B CA 1
ATOM 15916 C C . LEU B 1 982 ? 11.828 -33.656 -5.176 1 98.44 982 LEU B C 1
ATOM 15918 O O . LEU B 1 982 ? 12.016 -32.781 -4.332 1 98.44 982 LEU B O 1
ATOM 15922 N N . PHE B 1 983 ? 10.633 -34.094 -5.523 1 97.69 983 PHE B N 1
ATOM 15923 C CA . PHE B 1 983 ? 9.438 -33.594 -4.852 1 97.69 983 PHE B CA 1
ATOM 15924 C C . PHE B 1 983 ? 9.492 -33.906 -3.357 1 97.69 983 PHE B C 1
ATOM 15926 O O . PHE B 1 983 ? 9.172 -33.062 -2.531 1 97.69 983 PHE B O 1
ATOM 15933 N N . LEU B 1 984 ? 9.82 -35.094 -2.996 1 98.56 984 LEU B N 1
ATOM 15934 C CA . LEU B 1 984 ? 9.984 -35.469 -1.594 1 98.56 984 LEU B CA 1
ATOM 15935 C C . LEU B 1 984 ? 11 -34.531 -0.91 1 98.56 984 LEU B C 1
ATOM 15937 O O . LEU B 1 984 ? 10.75 -34.062 0.197 1 98.56 984 LEU B O 1
ATOM 15941 N N . ILE B 1 985 ? 12.141 -34.312 -1.573 1 98.56 985 ILE B N 1
ATOM 15942 C CA . ILE B 1 985 ? 13.172 -33.438 -1.017 1 98.56 985 ILE B CA 1
ATOM 15943 C C . ILE B 1 985 ? 12.602 -32.062 -0.749 1 98.56 985 ILE B C 1
ATOM 15945 O O . ILE B 1 985 ? 12.734 -31.531 0.355 1 98.56 985 ILE B O 1
ATOM 15949 N N . ASN B 1 986 ? 11.914 -31.516 -1.743 1 97.88 986 ASN B N 1
ATOM 15950 C CA . ASN B 1 986 ? 11.43 -30.141 -1.66 1 97.88 986 ASN B CA 1
ATOM 15951 C C . ASN B 1 986 ? 10.297 -30.016 -0.646 1 97.88 986 ASN B C 1
ATOM 15953 O O . ASN B 1 986 ? 10.148 -28.984 0.003 1 97.88 986 ASN B O 1
ATOM 15957 N N . GLN B 1 987 ? 9.445 -31.016 -0.447 1 97.38 987 GLN B N 1
ATOM 15958 C CA . GLN B 1 987 ? 8.367 -30.984 0.53 1 97.38 987 GLN B CA 1
ATOM 15959 C C . GLN B 1 987 ? 8.883 -31.25 1.94 1 97.38 987 GLN B C 1
ATOM 15961 O O . GLN B 1 987 ? 8.195 -30.969 2.924 1 97.38 987 GLN B O 1
ATOM 15966 N N . THR B 1 988 ? 10.078 -31.812 2.002 1 98.06 988 THR B N 1
ATOM 15967 C CA . THR B 1 988 ? 10.719 -31.984 3.303 1 98.06 988 THR B CA 1
ATOM 15968 C C . THR B 1 988 ? 11.484 -30.734 3.703 1 98.06 988 THR B C 1
ATOM 15970 O O . THR B 1 988 ? 11.633 -30.438 4.891 1 98.06 988 THR B O 1
ATOM 15973 N N . GLU B 1 989 ? 11.969 -30.047 2.668 1 96.5 989 GLU B N 1
ATOM 15974 C CA . GLU B 1 989 ? 12.68 -28.797 2.928 1 96.5 989 GLU B CA 1
ATOM 15975 C C . GLU B 1 989 ? 11.719 -27.703 3.352 1 96.5 989 GLU B C 1
ATOM 15977 O O . GLU B 1 989 ? 10.953 -27.188 2.533 1 96.5 989 GLU B O 1
ATOM 15982 N N . SER B 1 990 ? 11.711 -27.344 4.625 1 95.56 990 SER B N 1
ATOM 15983 C CA . SER B 1 990 ? 10.836 -26.297 5.172 1 95.56 990 SER B CA 1
ATOM 15984 C C . SER B 1 990 ? 11.648 -25.125 5.723 1 95.56 990 SER B C 1
ATOM 15986 O O . SER B 1 990 ? 12.812 -25.297 6.094 1 95.56 990 SER B O 1
ATOM 15988 N N . GLN B 1 991 ? 11.023 -24 5.82 1 95.56 991 GLN B N 1
ATOM 15989 C CA . GLN B 1 991 ? 11.648 -22.812 6.402 1 95.56 991 GLN B CA 1
ATOM 15990 C C . GLN B 1 991 ? 11.938 -23.016 7.887 1 95.56 991 GLN B C 1
ATOM 15992 O O . GLN B 1 991 ? 12.984 -22.609 8.383 1 95.56 991 GLN B O 1
ATOM 15997 N N . ILE B 1 992 ? 10.938 -23.531 8.539 1 97.12 992 ILE B N 1
ATOM 15998 C CA . ILE B 1 992 ? 11.195 -24.062 9.875 1 97.12 992 ILE B CA 1
ATOM 15999 C C . ILE B 1 992 ? 11.5 -25.562 9.773 1 97.12 992 ILE B C 1
ATOM 16001 O O . ILE B 1 992 ? 10.594 -26.375 9.617 1 97.12 992 ILE B O 1
ATOM 16005 N N . PRO B 1 993 ? 12.734 -25.969 9.883 1 95.75 993 PRO B N 1
ATOM 16006 C CA . PRO B 1 993 ? 13.188 -27.297 9.492 1 95.75 993 PRO B CA 1
ATOM 16007 C C . PRO B 1 993 ? 12.734 -28.375 10.469 1 95.75 993 PRO B C 1
ATOM 16009 O O . PRO B 1 993 ? 13.273 -28.484 11.57 1 95.75 993 PRO B O 1
ATOM 16012 N N . ARG B 1 994 ? 11.758 -29.156 10.008 1 95.81 994 ARG B N 1
ATOM 16013 C CA . ARG B 1 994 ? 11.258 -30.328 10.734 1 95.81 994 ARG B CA 1
ATOM 16014 C C . ARG B 1 994 ? 11.055 -31.516 9.789 1 95.81 994 ARG B C 1
ATOM 16016 O O . ARG B 1 994 ? 10.617 -31.328 8.648 1 95.81 994 ARG B O 1
ATOM 16023 N N . VAL B 1 995 ? 11.438 -32.719 10.219 1 97.69 995 VAL B N 1
ATOM 16024 C CA . VAL B 1 995 ? 11.172 -33.906 9.445 1 97.69 995 VAL B CA 1
ATOM 16025 C C . VAL B 1 995 ? 9.93 -34.625 9.992 1 97.69 995 VAL B C 1
ATOM 16027 O O . VAL B 1 995 ? 9.922 -35.094 11.133 1 97.69 995 VAL B O 1
ATOM 16030 N N . ASN B 1 996 ? 8.961 -34.688 9.234 1 97.19 996 ASN B N 1
ATOM 16031 C CA . ASN B 1 996 ? 7.727 -35.312 9.711 1 97.19 996 ASN B CA 1
ATOM 16032 C C . ASN B 1 996 ? 7.641 -36.781 9.289 1 97.19 996 ASN B C 1
ATOM 16034 O O . ASN B 1 996 ? 8.461 -37.25 8.508 1 97.19 996 ASN B O 1
ATOM 16038 N N . GLN B 1 997 ? 6.672 -37.469 9.836 1 98.12 997 GLN B N 1
ATOM 16039 C CA . GLN B 1 997 ? 6.512 -38.906 9.602 1 98.12 997 GLN B CA 1
ATOM 16040 C C . GLN B 1 997 ? 6.152 -39.188 8.141 1 98.12 997 GLN B C 1
ATOM 16042 O O . GLN B 1 997 ? 6.559 -40.188 7.582 1 98.12 997 GLN B O 1
ATOM 16047 N N . GLY B 1 998 ? 5.379 -38.281 7.59 1 98.06 998 GLY B N 1
ATOM 16048 C CA . GLY B 1 998 ? 5.059 -38.438 6.18 1 98.06 998 GLY B CA 1
ATOM 16049 C C . GLY B 1 998 ? 6.285 -38.5 5.289 1 98.06 998 GLY B C 1
ATOM 16050 O O . GLY B 1 998 ? 6.379 -39.344 4.395 1 98.06 998 GLY B O 1
ATOM 16051 N N . SER B 1 999 ? 7.23 -37.656 5.543 1 98.38 999 SER B N 1
ATOM 16052 C CA . SER B 1 999 ? 8.477 -37.625 4.789 1 98.38 999 SER B CA 1
ATOM 16053 C C . SER B 1 999 ? 9.305 -38.906 5.035 1 98.38 999 SER B C 1
ATOM 16055 O O . SER B 1 999 ? 9.883 -39.438 4.102 1 98.38 999 SER B O 1
ATOM 16057 N N . ARG B 1 1000 ? 9.398 -39.344 6.312 1 98.5 1000 ARG B N 1
ATOM 16058 C CA . ARG B 1 1000 ? 10.156 -40.531 6.656 1 98.5 1000 ARG B CA 1
ATOM 16059 C C . ARG B 1 1000 ? 9.594 -41.781 5.945 1 98.5 1000 ARG B C 1
ATOM 16061 O O . ARG B 1 1000 ? 10.352 -42.562 5.387 1 98.5 1000 ARG B O 1
ATOM 16068 N N . LYS B 1 1001 ? 8.289 -41.906 5.934 1 98.31 1001 LYS B N 1
ATOM 16069 C CA . LYS B 1 1001 ? 7.645 -43.031 5.297 1 98.31 1001 LYS B CA 1
ATOM 16070 C C . LYS B 1 1001 ? 7.836 -43 3.781 1 98.31 1001 LYS B C 1
ATOM 16072 O O . LYS B 1 1001 ? 8.109 -44.031 3.162 1 98.31 1001 LYS B O 1
ATOM 16077 N N . ARG B 1 1002 ? 7.637 -41.875 3.154 1 98.56 1002 ARG B N 1
ATOM 16078 C CA . ARG B 1 1002 ? 7.793 -41.75 1.707 1 98.56 1002 ARG B CA 1
ATOM 16079 C C . ARG B 1 1002 ? 9.234 -42 1.288 1 98.56 1002 ARG B C 1
ATOM 16081 O O . ARG B 1 1002 ? 9.477 -42.625 0.242 1 98.56 1002 ARG B O 1
ATOM 16088 N N . PHE B 1 1003 ? 10.219 -41.594 2.082 1 98.44 1003 PHE B N 1
ATOM 16089 C CA . PHE B 1 1003 ? 11.625 -41.875 1.831 1 98.44 1003 PHE B CA 1
ATOM 16090 C C . PHE B 1 1003 ? 11.883 -43.375 1.788 1 98.44 1003 PHE B C 1
ATOM 16092 O O . PHE B 1 1003 ? 12.594 -43.875 0.909 1 98.44 1003 PHE B O 1
ATOM 16099 N N . ALA B 1 1004 ? 11.328 -44.031 2.781 1 98.5 1004 ALA B N 1
ATOM 16100 C CA . ALA B 1 1004 ? 11.484 -45.469 2.826 1 98.5 1004 ALA B CA 1
ATOM 16101 C C . ALA B 1 1004 ? 10.914 -46.125 1.57 1 98.5 1004 ALA B C 1
ATOM 16103 O O . ALA B 1 1004 ? 11.531 -47.031 0.998 1 98.5 1004 ALA B O 1
ATOM 16104 N N . GLU B 1 1005 ? 9.766 -45.656 1.099 1 98.38 1005 GLU B N 1
ATOM 16105 C CA . GLU B 1 1005 ? 9.133 -46.188 -0.102 1 98.38 1005 GLU B CA 1
ATOM 16106 C C . GLU B 1 1005 ? 9.992 -45.938 -1.338 1 98.38 1005 GLU B C 1
ATOM 16108 O O . GLU B 1 1005 ? 10.219 -46.844 -2.129 1 98.38 1005 GLU B O 1
ATOM 16113 N N . LEU B 1 1006 ? 10.43 -44.75 -1.511 1 98.62 1006 LEU B N 1
ATOM 16114 C CA . LEU B 1 1006 ? 11.203 -44.375 -2.695 1 98.62 1006 LEU B CA 1
ATOM 16115 C C . LEU B 1 1006 ? 12.586 -45.031 -2.658 1 98.62 1006 LEU B C 1
ATOM 16117 O O . LEU B 1 1006 ? 13.148 -45.375 -3.705 1 98.62 1006 LEU B O 1
ATOM 16121 N N . SER B 1 1007 ? 13.133 -45.25 -1.438 1 98.38 1007 SER B N 1
ATOM 16122 C CA . SER B 1 1007 ? 14.422 -45.906 -1.305 1 98.38 1007 SER B CA 1
ATOM 16123 C C . SER B 1 1007 ? 14.352 -47.344 -1.812 1 98.38 1007 SER B C 1
ATOM 16125 O O . SER B 1 1007 ? 15.289 -47.844 -2.441 1 98.38 1007 SER B O 1
ATOM 16127 N N . GLN B 1 1008 ? 13.258 -48.031 -1.578 1 98.19 1008 GLN B N 1
ATOM 16128 C CA . GLN B 1 1008 ? 13.062 -49.375 -2.084 1 98.19 1008 GLN B CA 1
ATOM 16129 C C . GLN B 1 1008 ? 12.977 -49.406 -3.605 1 98.19 1008 GLN B C 1
ATOM 16131 O O . GLN B 1 1008 ? 13.562 -50.25 -4.262 1 98.19 1008 GLN B O 1
ATOM 16136 N N . GLN B 1 1009 ? 12.297 -48.469 -4.121 1 98.25 1009 GLN B N 1
ATOM 16137 C CA . GLN B 1 1009 ? 12.195 -48.375 -5.574 1 98.25 1009 GLN B CA 1
ATOM 16138 C C . GLN B 1 1009 ? 13.547 -48.062 -6.199 1 98.25 1009 GLN B C 1
ATOM 16140 O O . GLN B 1 1009 ? 13.898 -48.594 -7.242 1 98.25 1009 GLN B O 1
ATOM 16145 N N . TRP B 1 1010 ? 14.281 -47.125 -5.551 1 98.5 1010 TRP B N 1
ATOM 16146 C CA . TRP B 1 1010 ? 15.594 -46.719 -6.047 1 98.5 1010 TRP B CA 1
ATOM 16147 C C . TRP B 1 1010 ? 16.562 -47.906 -6.051 1 98.5 1010 TRP B C 1
ATOM 16149 O O . TRP B 1 1010 ? 17.375 -48.031 -6.965 1 98.5 1010 TRP B O 1
ATOM 16159 N N . ALA B 1 1011 ? 16.453 -48.75 -5.023 1 98.06 1011 ALA B N 1
ATOM 16160 C CA . ALA B 1 1011 ? 17.344 -49.906 -4.957 1 98.06 1011 ALA B CA 1
ATOM 16161 C C . ALA B 1 1011 ? 17.219 -50.75 -6.215 1 98.06 1011 ALA B C 1
ATOM 16163 O O . ALA B 1 1011 ? 18.219 -51.219 -6.754 1 98.06 1011 ALA B O 1
ATOM 16164 N N . VAL B 1 1012 ? 16 -50.938 -6.777 1 98.19 1012 VAL B N 1
ATOM 16165 C CA . VAL B 1 1012 ? 15.742 -51.719 -7.973 1 98.19 1012 VAL B CA 1
ATOM 16166 C C . VAL B 1 1012 ? 16.281 -51 -9.203 1 98.19 1012 VAL B C 1
ATOM 16168 O O . VAL B 1 1012 ? 16.969 -51.594 -10.031 1 98.19 1012 VAL B O 1
ATOM 16171 N N . LEU B 1 1013 ? 15.961 -49.719 -9.289 1 98.62 1013 LEU B N 1
ATOM 16172 C CA . LEU B 1 1013 ? 16.391 -48.906 -10.43 1 98.62 1013 LEU B CA 1
ATOM 16173 C C . LEU B 1 1013 ? 17.906 -48.781 -10.445 1 98.62 1013 LEU B C 1
ATOM 16175 O O . LEU B 1 1013 ? 18.516 -48.781 -11.516 1 98.62 1013 LEU B O 1
ATOM 16179 N N . LYS B 1 1014 ? 18.484 -48.594 -9.219 1 98.25 1014 LYS B N 1
ATOM 16180 C CA . LYS B 1 1014 ? 19.922 -48.469 -9.094 1 98.25 1014 LYS B CA 1
ATOM 16181 C C . LYS B 1 1014 ? 20.625 -49.75 -9.555 1 98.25 1014 LYS B C 1
ATOM 16183 O O . LYS B 1 1014 ? 21.656 -49.688 -10.227 1 98.25 1014 LYS B O 1
ATOM 16188 N N . THR B 1 1015 ? 20.078 -50.906 -9.211 1 98.06 1015 THR B N 1
ATOM 16189 C CA . THR B 1 1015 ? 20.641 -52.219 -9.609 1 98.06 1015 THR B CA 1
ATOM 16190 C C . THR B 1 1015 ? 20.656 -52.344 -11.133 1 98.06 1015 THR B C 1
ATOM 16192 O O . THR B 1 1015 ? 21.656 -52.75 -11.719 1 98.06 1015 THR B O 1
ATOM 16195 N N . GLU B 1 1016 ? 19.531 -52 -11.719 1 98.12 1016 GLU B N 1
ATOM 16196 C CA . GLU B 1 1016 ? 19.453 -52.094 -13.172 1 98.12 1016 GLU B CA 1
ATOM 16197 C C . GLU B 1 1016 ? 20.391 -51.062 -13.828 1 98.12 1016 GLU B C 1
ATOM 16199 O O . GLU B 1 1016 ? 21.047 -51.406 -14.828 1 98.12 1016 GLU B O 1
ATOM 16204 N N . GLY B 1 1017 ? 20.516 -49.844 -13.281 1 98.19 1017 GLY B N 1
ATOM 16205 C CA . GLY B 1 1017 ? 21.469 -48.875 -13.789 1 98.19 1017 GLY B CA 1
ATOM 16206 C C . GLY B 1 1017 ? 22.906 -49.344 -13.703 1 98.19 1017 GLY B C 1
ATOM 16207 O O . GLY B 1 1017 ? 23.688 -49.156 -14.648 1 98.19 1017 GLY B O 1
ATOM 16208 N N . ASN B 1 1018 ? 23.203 -49.969 -12.617 1 97.62 1018 ASN B N 1
ATOM 16209 C CA . ASN B 1 1018 ? 24.547 -50.5 -12.43 1 97.62 1018 ASN B CA 1
ATOM 16210 C C . ASN B 1 1018 ? 24.828 -51.688 -13.375 1 97.62 1018 ASN B C 1
ATOM 16212 O O . ASN B 1 1018 ? 25.938 -51.812 -13.891 1 97.62 1018 ASN B O 1
ATOM 16216 N N . ARG B 1 1019 ? 23.812 -52.531 -13.586 1 97.88 1019 ARG B N 1
ATOM 16217 C CA . ARG B 1 1019 ? 23.969 -53.625 -14.539 1 97.88 1019 ARG B CA 1
ATOM 16218 C C . ARG B 1 1019 ? 24.281 -53.094 -15.938 1 97.88 1019 ARG B C 1
ATOM 16220 O O . ARG B 1 1019 ? 25.172 -53.594 -16.625 1 97.88 1019 ARG B O 1
ATOM 16227 N N . LEU B 1 1020 ? 23.562 -52.062 -16.297 1 97.94 1020 LEU B N 1
ATOM 16228 C CA . LEU B 1 1020 ? 23.781 -51.469 -17.609 1 97.94 1020 LEU B CA 1
ATOM 16229 C C . LEU B 1 1020 ? 25.188 -50.875 -17.703 1 97.94 1020 LEU B C 1
ATOM 16231 O O . LEU B 1 1020 ? 25.922 -51.188 -18.656 1 97.94 1020 LEU B O 1
ATOM 16235 N N . MET B 1 1021 ? 25.641 -50.188 -16.688 1 96.69 1021 MET B N 1
ATOM 16236 C CA . MET B 1 1021 ? 26.875 -49.406 -16.703 1 96.69 1021 MET B CA 1
ATOM 16237 C C . MET B 1 1021 ? 28.094 -50.312 -16.547 1 96.69 1021 MET B C 1
ATOM 16239 O O . MET B 1 1021 ? 29.125 -50.062 -17.172 1 96.69 1021 MET B O 1
ATOM 16243 N N . ASN B 1 1022 ? 27.906 -51.375 -15.75 1 95.94 1022 ASN B N 1
ATOM 16244 C CA . ASN B 1 1022 ? 29.094 -52.125 -15.328 1 95.94 1022 ASN B CA 1
ATOM 16245 C C . ASN B 1 1022 ? 29.156 -53.5 -15.961 1 95.94 1022 ASN B C 1
ATOM 16247 O O . ASN B 1 1022 ? 30.172 -54.219 -15.859 1 95.94 1022 ASN B O 1
ATOM 16251 N N . THR B 1 1023 ? 28 -53.969 -16.641 1 96.56 1023 THR B N 1
ATOM 16252 C CA . THR B 1 1023 ? 27.984 -55.312 -17.203 1 96.56 1023 THR B CA 1
ATOM 16253 C C . THR B 1 1023 ? 27.609 -55.25 -18.688 1 96.56 1023 THR B C 1
ATOM 16255 O O . THR B 1 1023 ? 28.406 -55.625 -19.547 1 96.56 1023 THR B O 1
ATOM 16258 N N . ALA B 1 1024 ? 26.422 -54.656 -18.953 1 96.94 1024 ALA B N 1
ATOM 16259 C CA . ALA B 1 1024 ? 25.875 -54.75 -20.312 1 96.94 1024 ALA B CA 1
ATOM 16260 C C . ALA B 1 1024 ? 26.719 -53.906 -21.281 1 96.94 1024 ALA B C 1
ATOM 16262 O O . ALA B 1 1024 ? 27.062 -54.375 -22.359 1 96.94 1024 ALA B O 1
ATOM 16263 N N . ILE B 1 1025 ? 27.094 -52.688 -20.906 1 96.5 1025 ILE B N 1
ATOM 16264 C CA . ILE B 1 1025 ? 27.844 -51.812 -21.781 1 96.5 1025 ILE B CA 1
ATOM 16265 C C . ILE B 1 1025 ? 29.266 -52.344 -21.969 1 96.5 1025 ILE B C 1
ATOM 16267 O O . ILE B 1 1025 ? 29.75 -52.438 -23.094 1 96.5 1025 ILE B O 1
ATOM 16271 N N . PRO B 1 1026 ? 29.922 -52.812 -20.875 1 94.94 1026 PRO B N 1
ATOM 16272 C CA . PRO B 1 1026 ? 31.25 -53.406 -21.062 1 94.94 1026 PRO B CA 1
ATOM 16273 C C . PRO B 1 1026 ? 31.219 -54.656 -21.922 1 94.94 1026 PRO B C 1
ATOM 16275 O O . PRO B 1 1026 ? 32.156 -54.906 -22.688 1 94.94 1026 PRO B O 1
ATOM 16278 N N . ALA B 1 1027 ? 30.172 -55.5 -21.812 1 95.38 1027 ALA B N 1
ATOM 16279 C CA . ALA B 1 1027 ? 30.031 -56.688 -22.625 1 95.38 1027 ALA B CA 1
ATOM 16280 C C . ALA B 1 1027 ? 29.922 -56.344 -24.109 1 95.38 1027 ALA B C 1
ATOM 16282 O O . ALA B 1 1027 ? 30.531 -57 -24.953 1 95.38 1027 ALA B O 1
ATOM 16283 N N . TYR B 1 1028 ? 29.141 -55.344 -24.406 1 95.88 1028 TYR B N 1
ATOM 16284 C CA . TYR B 1 1028 ? 29.016 -54.938 -25.797 1 95.88 1028 TYR B CA 1
ATOM 16285 C C . TYR B 1 1028 ? 30.312 -54.312 -26.297 1 95.88 1028 TYR B C 1
ATOM 16287 O O . TYR B 1 1028 ? 30.688 -54.5 -27.453 1 95.88 1028 TYR B O 1
ATOM 16295 N N . ASN B 1 1029 ? 31 -53.594 -25.422 1 94.69 1029 ASN B N 1
ATOM 16296 C CA . ASN B 1 1029 ? 32.312 -53.031 -25.766 1 94.69 1029 ASN B CA 1
ATOM 16297 C C . ASN B 1 1029 ? 33.312 -54.094 -26.141 1 94.69 1029 ASN B C 1
ATOM 16299 O O . ASN B 1 1029 ? 34.125 -53.906 -27.031 1 94.69 1029 ASN B O 1
ATOM 16303 N N . ARG B 1 1030 ? 33.219 -55.219 -25.516 1 94.19 1030 ARG B N 1
ATOM 16304 C CA . ARG B 1 1030 ? 34.094 -56.344 -25.859 1 94.19 1030 ARG B CA 1
ATOM 16305 C C . ARG B 1 1030 ? 33.781 -56.875 -27.25 1 94.19 1030 ARG B C 1
ATOM 16307 O O . ARG B 1 1030 ? 34.688 -57.188 -28.016 1 94.19 1030 ARG B O 1
ATOM 16314 N N . VAL B 1 1031 ? 32.469 -56.969 -27.5 1 93.81 1031 VAL B N 1
ATOM 16315 C CA . VAL B 1 1031 ? 32.062 -57.406 -28.828 1 93.81 1031 VAL B CA 1
ATOM 16316 C C . VAL B 1 1031 ? 32.531 -56.438 -29.891 1 93.81 1031 VAL B C 1
ATOM 16318 O O . VAL B 1 1031 ? 33 -56.844 -30.953 1 93.81 1031 VAL B O 1
ATOM 16321 N N . LEU B 1 1032 ? 32.5 -55.125 -29.531 1 93.31 1032 LEU B N 1
ATOM 16322 C CA . LEU B 1 1032 ? 32.969 -54.094 -30.438 1 93.31 1032 LEU B CA 1
ATOM 16323 C C . LEU B 1 1032 ? 34.469 -54.219 -30.656 1 93.31 1032 LEU B C 1
ATOM 16325 O O . LEU B 1 1032 ? 34.969 -54.094 -31.781 1 93.31 1032 LEU B O 1
ATOM 16329 N N . GLN B 1 1033 ? 35.125 -54.531 -29.625 1 91.19 1033 GLN B N 1
ATOM 16330 C CA . GLN B 1 1033 ? 36.562 -54.688 -29.688 1 91.19 1033 GLN B CA 1
ATOM 16331 C C . GLN B 1 1033 ? 36.969 -55.875 -30.547 1 91.19 1033 GLN B C 1
ATOM 16333 O O . GLN B 1 1033 ? 37.906 -55.812 -31.344 1 91.19 1033 GLN B O 1
ATOM 16338 N N . GLU B 1 1034 ? 36.312 -56.969 -30.422 1 91.31 1034 GLU B N 1
ATOM 16339 C CA . GLU B 1 1034 ? 36.562 -58.156 -31.188 1 91.31 1034 GLU B CA 1
ATOM 16340 C C . GLU B 1 1034 ? 36.312 -57.938 -32.688 1 91.31 1034 GLU B C 1
ATOM 16342 O O . GLU B 1 1034 ? 36.938 -58.562 -33.531 1 91.31 1034 GLU B O 1
ATOM 16347 N N . ALA B 1 1035 ? 35.469 -56.969 -32.906 1 90.38 1035 ALA B N 1
ATOM 16348 C CA . ALA B 1 1035 ? 35.125 -56.656 -34.312 1 90.38 1035 ALA B CA 1
ATOM 16349 C C . ALA B 1 1035 ? 36 -55.562 -34.844 1 90.38 1035 ALA B C 1
ATOM 16351 O O . ALA B 1 1035 ? 35.844 -55.094 -35.969 1 90.38 1035 ALA B O 1
ATOM 16352 N N . GLY B 1 1036 ? 36.969 -54.969 -34.062 1 84.88 1036 GLY B N 1
ATOM 16353 C CA . GLY B 1 1036 ? 37.906 -53.906 -34.469 1 84.88 1036 GLY B CA 1
ATOM 16354 C C . GLY B 1 1036 ? 37.312 -52.531 -34.438 1 84.88 1036 GLY B C 1
ATOM 16355 O O . GLY B 1 1036 ? 37.75 -51.656 -35.188 1 84.88 1036 GLY B O 1
ATOM 16356 N N . ILE B 1 1037 ? 36.219 -52.406 -33.75 1 84.19 1037 ILE B N 1
ATOM 16357 C CA . ILE B 1 1037 ? 35.5 -51.125 -33.688 1 84.19 1037 ILE B CA 1
ATOM 16358 C C . ILE B 1 1037 ? 35.781 -50.438 -32.344 1 84.19 1037 ILE B C 1
ATOM 16360 O O . ILE B 1 1037 ? 36.031 -51.125 -31.328 1 84.19 1037 ILE B O 1
ATOM 16364 N N . GLY B 1 1038 ? 35.75 -49.094 -32.344 1 78.19 1038 GLY B N 1
ATOM 16365 C CA . GLY B 1 1038 ? 35.969 -48.281 -31.141 1 78.19 1038 GLY B CA 1
ATOM 16366 C C . GLY B 1 1038 ? 34.875 -48.5 -30.094 1 78.19 1038 GLY B C 1
ATOM 16367 O O . GLY B 1 1038 ? 33.75 -48.812 -30.438 1 78.19 1038 GLY B O 1
ATOM 16368 N N . LEU B 1 1039 ? 35.25 -48.188 -28.797 1 76.06 1039 LEU B N 1
ATOM 16369 C CA . LEU B 1 1039 ? 34.406 -48.469 -27.641 1 76.06 1039 LEU B CA 1
ATOM 16370 C C . LEU B 1 1039 ? 33.5 -47.281 -27.328 1 76.06 1039 LEU B C 1
ATOM 16372 O O . LEU B 1 1039 ? 33.844 -46.125 -27.578 1 76.06 1039 LEU B O 1
ATOM 16376 N N . LEU B 1 1040 ? 32.25 -47.562 -26.891 1 78.94 1040 LEU B N 1
ATOM 16377 C CA . LEU B 1 1040 ? 31.422 -46.562 -26.172 1 78.94 1040 LEU B CA 1
ATOM 16378 C C . LEU B 1 1040 ? 32.156 -46.094 -24.906 1 78.94 1040 LEU B C 1
ATOM 16380 O O . LEU B 1 1040 ? 32.75 -46.906 -24.188 1 78.94 1040 LEU B O 1
ATOM 16384 N N . PHE B 1 1041 ? 32.406 -44.75 -24.75 1 77.94 1041 PHE B N 1
ATOM 16385 C CA . PHE B 1 1041 ? 33.156 -44.25 -23.609 1 77.94 1041 PHE B CA 1
ATOM 16386 C C . PHE B 1 1041 ? 32.531 -42.969 -23.062 1 77.94 1041 PHE B C 1
ATOM 16388 O O . PHE B 1 1041 ? 32.062 -42.125 -23.828 1 77.94 1041 PHE B O 1
ATOM 16395 N N . VAL B 1 1042 ? 32.25 -42.969 -21.766 1 73.62 1042 VAL B N 1
ATOM 16396 C CA . VAL B 1 1042 ? 31.797 -41.781 -21.062 1 73.62 1042 VAL B CA 1
ATOM 16397 C C . VAL B 1 1042 ? 32.812 -41.375 -20 1 73.62 1042 VAL B C 1
ATOM 16399 O O . VAL B 1 1042 ? 33.375 -42.25 -19.312 1 73.62 1042 VAL B O 1
ATOM 16402 N N . LYS B 1 1043 ? 33.094 -40.062 -19.859 1 64.62 1043 LYS B N 1
ATOM 16403 C CA . LYS B 1 1043 ? 34.062 -39.531 -18.922 1 64.62 1043 LYS B CA 1
ATOM 16404 C C . LYS B 1 1043 ? 33.562 -39.594 -17.484 1 64.62 1043 LYS B C 1
ATOM 16406 O O . LYS B 1 1043 ? 32.375 -39.281 -17.219 1 64.62 1043 LYS B O 1
#

Solvent-accessible surface area (backbone atoms only — not comparable to full-atom values): 101412 Å² total; per-residue (Å²): 117,66,68,58,51,53,52,52,53,53,52,54,54,51,49,55,52,47,52,52,52,52,28,60,64,39,44,64,51,46,24,33,43,24,58,36,37,30,10,42,16,40,11,32,32,62,41,82,95,36,92,32,37,40,40,34,20,20,44,18,48,26,35,32,37,19,73,54,54,59,74,48,59,40,76,52,30,78,95,66,57,85,52,13,14,20,7,16,45,30,55,26,66,68,46,64,33,32,32,41,35,25,19,0,40,58,52,69,52,78,67,90,62,53,61,16,66,16,31,35,40,16,75,59,61,41,77,50,70,44,80,47,44,64,41,68,16,20,13,16,36,32,49,48,56,38,61,83,44,69,31,34,34,38,38,18,16,38,18,47,51,35,47,72,42,77,49,28,13,34,31,38,15,74,63,55,39,74,51,75,42,81,54,43,74,82,51,43,46,18,6,13,55,23,63,24,56,31,78,89,48,70,35,29,36,38,37,16,28,22,13,46,37,40,48,65,31,28,38,37,39,30,44,90,58,21,46,39,35,40,18,76,63,59,43,73,51,74,44,78,50,59,51,60,53,70,88,58,32,15,43,32,18,44,31,48,19,64,53,34,75,34,36,28,42,34,38,35,28,17,42,51,92,75,59,61,28,26,36,30,41,12,78,58,57,56,65,41,40,43,75,54,27,69,57,51,65,60,44,48,54,34,74,59,34,41,40,57,48,53,33,44,80,36,69,30,29,36,33,40,26,17,62,57,42,32,41,15,75,66,57,49,64,51,78,43,74,54,62,82,84,71,43,44,27,52,30,65,30,65,41,72,88,41,76,32,34,34,36,39,8,14,29,28,24,55,32,42,18,71,58,62,48,69,49,62,37,68,40,62,53,33,46,25,20,24,29,55,41,77,37,63,45,66,50,89,65,30,34,42,33,26,4,21,51,84,44,53,7,29,37,35,49,65,45,37,62,49,42,57,48,31,47,57,61,42,41,46,75,46,34,42,24,24,40,11,30,52,26,44,48,41,88,56,60,49,51,25,35,5,21,25,50,59,55,42,32,27,40,22,33,65,84,52,45,37,31,29,53,33,34,68,55,56,63,73,57,43,24,44,36,45,64,75,42,93,68,38,21,18,37,48,27,32,37,41,52,47,90,78,42,88,65,28,36,37,39,32,20,24,32,41,31,40,23,69,58,83,34,37,44,66,44,77,41,48,64,73,59,37,79,65,54,61,91,46,14,45,62,19,21,23,85,30,52,40,40,21,71,23,53,24,42,47,32,11,26,37,25,65,46,67,48,93,80,41,76,39,26,37,43,38,19,4,48,52,38,36,30,35,40,20,72,63,59,32,78,51,72,44,81,34,43,53,86,86,60,63,77,21,30,27,56,27,73,29,68,40,81,85,39,86,35,25,35,37,36,12,25,35,31,55,52,66,63,34,41,53,41,38,29,38,38,22,72,55,70,34,76,49,63,44,80,38,36,48,64,54,52,76,66,34,24,27,30,22,52,45,64,45,83,84,46,84,39,30,32,42,34,25,11,48,53,29,34,31,38,13,80,59,61,28,68,41,40,41,82,57,44,49,65,54,68,50,22,27,24,42,27,72,46,79,54,96,61,21,44,37,36,25,14,35,8,54,13,29,34,38,33,67,64,45,47,45,68,76,64,62,69,93,73,54,92,34,45,38,45,47,47,36,50,77,20,56,63,74,48,48,47,36,69,46,45,46,49,68,45,77,32,67,56,78,73,38,8,40,22,60,50,59,32,41,52,38,40,33,34,34,26,84,81,60,62,90,80,73,59,43,36,40,38,31,20,42,84,86,63,48,77,54,38,72,42,32,44,65,72,68,83,81,68,77,84,47,55,53,44,45,76,79,78,72,60,50,75,84,53,67,35,63,36,41,44,48,46,66,49,43,35,58,66,43,74,56,56,93,65,30,28,39,82,74,76,39,64,33,64,65,66,66,66,42,53,30,38,39,39,38,39,40,94,74,35,63,26,64,29,56,36,41,35,37,73,39,90,73,58,94,74,54,72,67,45,36,51,53,32,46,57,54,50,51,52,52,53,53,52,50,42,50,51,36,52,50,53,53,50,52,48,53,48,44,53,50,50,52,56,52,41,66,69,39,66,83,37,75,95,40,43,74,58,39,55,54,48,49,55,51,46,51,51,53,48,53,53,46,56,55,38,43,40,69,86,18,53,33,86,51,23,46,24,50,37,56,67,24,50,53,45,41,51,49,38,34,53,52,52,44,61,30,76,46,58,53,78,35,49,16,50,55,53,45,48,55,54,52,49,56,53,43,54,56,53,49,50,53,51,45,42,42,67,71,43,53,50,52,53,50,32,48,55,28,47,76,70,74,41,83,64,85,81,79,135,117,67,67,56,50,52,53,51,54,53,52,54,53,50,49,57,52,47,52,52,52,54,28,59,64,40,46,66,50,44,24,34,42,25,58,37,37,30,10,42,18,40,12,32,33,59,41,82,96,35,91,31,35,39,40,35,20,19,44,18,45,26,37,32,36,19,72,54,53,59,74,49,60,40,76,53,31,77,93,66,56,84,51,13,14,18,7,17,45,32,56,26,65,66,48,65,34,32,34,41,34,25,18,0,40,58,52,68,52,77,68,91,61,51,61,16,66,16,32,36,38,15,74,57,59,42,77,51,69,42,80,46,45,62,42,67,17,20,14,16,35,32,48,50,55,37,62,84,44,68,31,34,35,37,37,20,17,38,18,46,49,36,48,72,42,76,49,29,14,35,32,39,15,76,63,56,40,74,51,75,40,80,53,42,74,82,52,43,45,17,7,12,56,24,63,25,58,31,79,89,47,69,36,28,36,39,37,16,29,22,13,44,37,40,48,65,31,28,38,38,38,30,45,89,59,21,48,40,32,37,18,75,62,60,43,74,52,74,44,77,52,60,52,61,54,69,89,58,31,16,43,32,16,42,32,48,18,63,51,35,75,35,35,28,42,33,38,36,29,18,43,52,92,75,59,62,28,27,37,30,41,13,77,60,57,56,67,40,40,42,76,53,27,68,58,52,65,61,43,48,54,32,74,60,33,40,39,58,48,54,33,44,80,36,70,31,28,35,33,40,27,16,62,58,44,32,40,13,74,67,59,49,62,51,76,44,75,53,61,81,81,72,43,45,28,51,30,66,30,66,40,73,87,42,77,31,32,36,37,38,7,13,30,28,24,54,33,42,18,71,57,62,48,69,49,62,37,67,40,63,53,33,45,27,19,23,28,54,41,78,38,65,45,67,51,87,67,30,36,41,33,27,3,22,52,86,44,52,8,29,35,32,47,65,45,37,61,43,56,53,47,29,46,57,61,42,40,45,74,46,34,42,23,25,40,10,31,52,26,43,48,40,87,57,60,48,51,26,34,5,21,26,49,60,55,42,32,27,40,20,35,63,83,55,43,36,31,32,53,33,34,70,55,56,63,72,56,43,23,44,38,45,64,74,42,94,67,37,22,18,38,48,26,31,37,43,50,46,90,77,42,89,65,28,35,37,38,30,21,24,34,42,31,39,22,70,58,83,34,38,45,65,43,80,40,48,65,72,61,34,78,67,55,61,89,46,16,47,60,19,22,24,83,31,53,40,39,20,71,24,55,23,43,46,34,11,25,36,25,66,46,67,50,93,79,42,78,40,26,37,42,39,20,4,49,52,38,36,30,35,40,20,73,62,58,31,78,49,74,43,82,34,44,52,86,85,60,62,77,20,31,27,56,26,73,28,68,40,82,86,38,86,36,24,34,35,37,12,26,33,31,54,50,66,61,35,41,53,39,37,28,36,37,23,71,54,69,33,77,49,63,43,80,37,37,49,66,53,52,74,66,34,23,28,31,22,52,44,64,46,8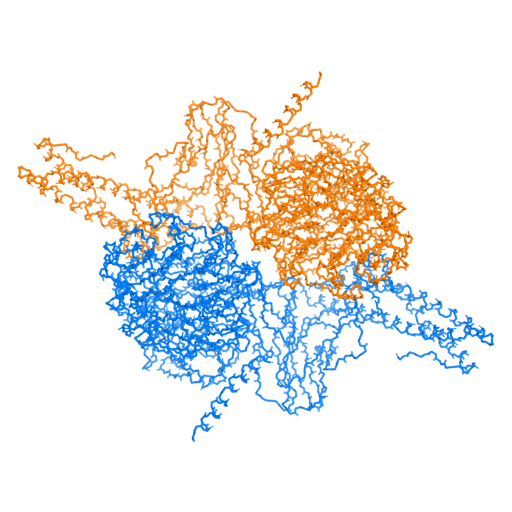1,85,46,83,41,30,32,41,33,24,11,47,53,28,34,31,38,14,79,60,61,27,68,43,42,42,82,56,44,47,65,54,66,52,22,28,24,43,25,72,47,80,55,97,60,21,44,37,36,25,14,36,7,53,14,28,34,38,33,68,60,46,46,45,68,76,64,62,69,95,72,50,91,33,46,38,45,46,47,35,52,76,21,56,62,73,47,48,48,35,70,46,45,45,50,67,46,75,32,66,56,76,74,38,9,40,24,60,49,59,31,41,53,39,40,34,34,35,24,83,80,61,61,91,79,73,60,42,37,40,39,31,20,41,82,86,64,49,78,53,37,74,42,31,45,63,70,69,84,83,68,76,84,48,55,53,43,46,76,80,79,73,58,49,76,85,52,68,35,63,36,40,45,51,46,65,49,44,36,59,64,42,73,57,54,94,66,31,30,39,83,73,76,38,63,34,63,66,65,67,66,42,52,30,38,39,39,39,39,38,94,73,36,63,27,63,29,58,36,40,36,38,74,41,89,74,58,94,73,54,72,67,44,38,49,53,34,47,56,56,50,50,52,53,53,52,50,51,42,51,50,35,51,50,52,52,51,52,48,53,48,45,53,50,49,52,56,52,42,69,70,40,67,85,38,75,94,41,43,71,60,40,54,53,48,48,55,51,46,50,51,52,48,54,53,45,55,54,38,43,41,69,85,18,54,32,87,54,24,47,22,50,37,56,66,22,50,53,45,41,52,48,37,34,52,51,51,44,61,31,76,47,59,52,78,34,51,16,50,55,52,47,48,56,53,51,50,57,54,42,54,55,54,50,50,54,51,46,42,42,66,72,43,53,49,53,53,50,33,50,55,29,48,76,70,75,41,82,63,85,80,78,134

pLDDT: mean 95.12, std 8.72, range [25.2, 98.88]

Organism: Cecembia lonarensis (strain CCUG 58316 / KCTC 22772 / LW9) (NCBI:txid1225176)

Nearest PDB structures (foldseek):
  1sqj-assembly1_B  TM=5.589E-01  e=5.350E-24  Geotrichum sp. M128
  6p2l-assembly1_A  TM=5.728E-01  e=7.358E-23  Niastella koreensis GR20-10
  2w38-assembly1_A  TM=4.214E-01  e=1.101E-06  Pseudomonas aeruginosa PAO1
  3h6j-assembly1_A  TM=4.009E-01  e=6.215E-06  Pseudomonas aeruginosa
  4e54-assembly1_B  TM=3.612E-01  e=7.959E-06  Homo sapiens